Protein 7TD5 (pdb70)

Solvent-accessible surface area: 85830 Å² total

Secondary structure (DSSP, 8-state):
--THHHHHHHHHHHHHHHHHHHHHHHHHHHHHHHHHHHHHHH--BPPP----EEEEEEESSTT---EEEEEEEEPP--PPPP----EE-SS-EE-PPPSSB-SPPP--S---HHHHHHHHHHHHHHTS-BTT----PPPTTSTT-----HHHHSHHHHHHEETTTTEET-SS------GGGGS-SS------SS---TT-GGGSBTHHHHHHHH--B--------HHHHHHHHHHHHHHTT-HHHHHHHH-SS-HHHHHHHHHHHHT----S---------SSS-SSTTSHHHHTT--B-TT--S-SS-TTB------SS-S-STTSHHHHTTBPPPTTT-TTTTTT--SS-SS-S-TT-TTTTT----EEEEE-SSSSEEEEESS-B-TT-EEEE--EEEE-HHHHHHHHHHHHHTT---EEE-SSS-EEEEEEEE-GGGGPEE-SS-SEEEEEEE-SSSEEEEEEESS-B-TTPBPEE-----HHHHHHHS----/--SS---SPPS--EEEEEEEEETT-S-EEEEEE-TTBPTTSPEEEEEEETTEEEEEEE-STT-EEEEEEEEES-TT--EEEEEEEE-TTT--EEEEEEETT-EEEEEETTTTEEEEEEE--SS-EEEEEE-SS-TTEEEEEETTS-EEEEETTTTEEEEEE-STTS-SS-EEEEEE-TTSSEEEEEETTS-EEEEESSSHHHHHHHHHHHH--STT-SSPP--EEE---SEEE-SS-SS---EEEEETTEEEEE-SSSEEEEEEESSTT--GGG--TT---EEEEEEEE-SS--SS--B-EE-TTS-EEEEE-TTS-EEEEE---SSGGG-EEEEE-BTTB-S-EEEEEE-TTS-EEEEEETTSEEEEEEEP-/----B-SSS--B--GGGTT-----SS-HHHHHHHHHHHHH-SSS-HHHHHHHHHHHHHHHHHT--STTHHHHHHHHHHHHHHHHHHHTT-HHHHHHHHHHHHHTTSS-HHHHHHHHHHHHHHHHHHHHHT-/-----B----/-PPP-----/--THHHHHHHHHHHHHHHHHHHHHHHHHHHHHHHHHHHHHHH--PPPP-----EEEEEESSTT---EEEE-EEE---PPPPP----EE-SS-EE-PPPSSB--PPP--S---HHHHHHHHHHHHHHTS-BTT--------TTSTT-----HHHHHHHHHHHEETTTTEET-SS---HHHHHHHHHHHTTSTT-HHHHHHHH-SS-HHHHHHHHHHS--------------TTS-SSTTSHHHHTT----TT--S-SS-TTS------SS-S-STTSHHHHTTBPPPTTT-TTTTTT--SS-SS-S-TT-TTTTT----EEEEE-SSSSEEEEESS-B-TT-EEEE---EEE-HHHHHHHHHHHHHTT---EEE-SSS-EEETTTEE-GGGGPEE-SS-SEEEEEEE-SSSEEEEEEESS-B-TTPBPEE-----HHHHHHHS-----/--SS---SPPS--EEEEEEEEETT-S-EEEEEE-TTSPTTSPEEEEEEETTEEEEEEE-GGG-EEEEEEEEES-TT--EEEEEEEE-TTT--EEEEEEETT-EEEEEETTTTEEEEEEE--SS-EEEEEE-SS-TTEEEEEETTS-EEEEETTTTEEEEEE-STTS-SS-EEEEEE-TTSSEEEEEETTS-EEEEESSSHHHHHHHHHHHH--STT-SS----EEE---SEEE-SS-SS---EEEEETTEEEEE-SSSEEEEEEESSTT--GGG--TT---EEEEEEEE-SS--SS--B-EE-TTS-EEEEE-TTS-EEEEE---SSGGG-EEEEE--TT--S-EEEEEE-TTS-EEEEEETTSEEEEEEE-/----B-SSS--B--GGGTT-----SS-HHHHHHHHHHHHT-SSS-HHHHHHHHHHHHHHHHHT--SGGGHHHHHHHHHHHHHHHHHHTT-HHHHHHHHHHHHHTTSS-HHHHHHHHHHHHHHHHHHHHH--/-----B---/-PPP-----

Foldseek 3Di:
DPCVCVVVVVVVVVVVVVVVVVVVVVVVVVVVVVVVVVVVVVDDDDDDDDDCAKDWACDPDPPDHIDMDHDDDDDDDDDAFDADAAAADAAAFADDFDLAAAAQDDDDDDDDPVVVVLSVVLCVLSPVHYPPGVDDQDDLPDPPHAQDALCRVCVQVQFQADPQVRDGVDRPDDTDPDNCLVPDDDADEDADPDDPDPLAQVPFCCLVVVQVPPVPTDDPDDDDDSSLNNLLNNCCSRHPSHLCVSCVVSVVDGSNRSSNVVVVVVPDDPPFADAFDAFDPPPDACDCPTPCVVRVHAHEPSHPHDPPHPSHDQFFQDQQQCCDCVGVCVVVQAQTDLVRHPNQQSVDCLVPPDGSHQSCCSVNVVAADWDWGQDPWDRIFIFGQAWFFFFRWHGWWYAYKDFPSSCVSVVSVCVVVLHFQWDDQGNGTIGGPRHYTHRNSRAAAEPDWQKEWGFGCYSSGTIIIITGNGIGHGGDTGYYHSPDPPVVCCVRRNTHD/DDPDDAPDFAPWDWDFQDKDFDPVQFFFQEKEWQQLADVPDFIKMWIFFQQKIWIWTADPSGDIHTDGIDGDPDNPATWREKDWFADPPPRFIWMWIFFFAQKIWIAGVVVRGTDDMDHDDPGGWQYWYAQLVQRQWIWTFFQSQWIWIARNVLRDTLAIEADPQGGPGGWQDKEAADNRQKMWTFWFSLKIFIAGQVDPSNVVSVVVSVVDDPVPDDDDRDHHYHHATQAMDNPPDPGTWNEWYDPRQWIWTDGQPFKTWTKHFDDPVDGSVNRGRVGPDMGTQEIDGDDAANDHQWYKDAELVNQWIWTWHQQQKIKIWGCPDPRNHNTHIDIDHDPPGTGTWRYW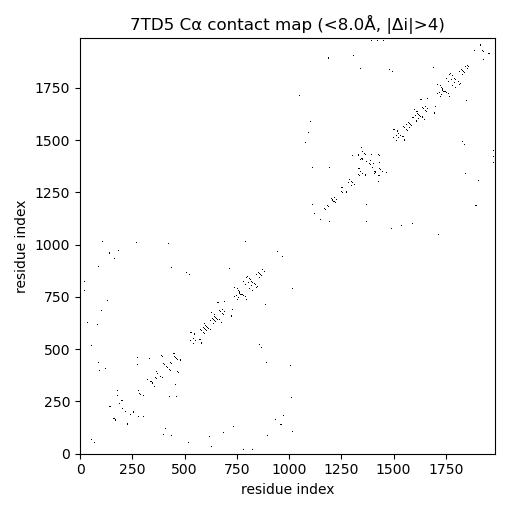YAGNVRQWIWTTGRRRMIIIIGIDD/DDWDADPPPRHTDDPVRVVDHVPAQQDPVNLVVLLVVLVPDPPDDPLLSVVSSLLVVQCSRVVDDDLVCVLVSLQVSCVPCLVVCVVVVRLVSNLVVVVVCVVVVSDDVVSSVVSNVSSVVVNVVVVVVVD/DDDDDDDDDD/DDDDDPDDD/DPCVCVVVVVVVVVVVVVVVVVVVVVVVVVVVVVVVVVVVVVDDDDDDDDDCAKDWDCDPDPPDHIDIDDDDDDDDDDDAFDADAAAADAAAFADEFDLAAAAQDDDDDDPDVVVVVLSVVLCVLSPVHYPPDDDVDADDLVDPPHAADALCVVCVQVVQQADPQPRDGPDRPDDVSSLNNLLNNVCVPVPPPLCVSCVVSVVDDSVRSVVVVVVPPVVPFADAFDAFDDDPDACDCPTVCVVRVHAHEPPHPHDPPHPSHDQFFQDQQQCLDCVGVCVVVQAQTDLVRHPNQQSVDCLVPPDGSHQSNCSVSQVAADWDWGQDPWDRIFIFGAAKFFFFRWHGWWYAYWYFPSSCVSVVSVCVVVLHFQWADQGNGTIGGPRHYTHRNSRAAAEPDWQKEWGFGHHRSGTIIIITGNGIGHGGDTGYYHSPDPPVVCCRRRNTHDD/DDPDDAPDFDPWDWDFQDKDFDPVQFFFQEKEWQQLADPPGFIKMWIFFQQKIWIWTADPSGDIHTDDIDGDPDNPWTWREKDWFADVVVRFIWMWIFFFAQKIWIAGVVVRGTDDIDDDDPGGWQYWYAQLVQRQWIWTFFQSQWIWIARNVLRATLAIEADPQGGPGGWQDKEAADNRQKMWTFWFSLKIFIAGQVDPSNVVSVVQSVVDDVVPDDDGRDHYYHHATQAMDNPPDPGTWNEWYDPRQWIWTDGQPFKTWTKHFDDPVDGSVNRGRVGPDMGTQEIDGDDAANDHQWYKDAELVNQWIWTWHQFQKIKIWGCPDPRNHRTHIDIDHDPPGTGTFRYWYAGNVRQWIWTTGRSRMIIIIGID/DDWDAADVDRHTDPPVRVVDHVPALDDPVNLVVLLVVLVPDPPDDPLLSVLSSLLVVQCSRPPDDDLQCVLVSLQVSCVPCLVVCVVVVRLVSNLVVVVVCVVVVSDDPVSSVVSNVSSVVVSVVVVVVPD/DDDDDDDDD/DDDDDPDDD

Sequence (1988 aa):
SEYMRLRQLKRLQANMGAKALYVANFAKVQEKTQILNEEWKKLRVQPVQSMLKKCTIESIFPGFASQHMLMRSLNTVALVPIMYSWSPLQQNFMVEDETVLCNIPYMGDEVKEEDETFIEELINNYDGKVHGEEQCTPNIDGPNAKSVQREQSLHSFHTLFCRRCFKYDCFLHPFHATPNVYKRKNKEIKIEPEPCGTDCFLLLEGAKEYAMLHNVEAPSPVEWTGAEESLFRVFHGTYFNNFCSIARLLGTKTCKQVFQFAVKESLILSTQVYNYQPCDHPDRPCDSTCPCIMTQNFCEKFCQCNPDCQNRFPGCRCKTQCNTKQCPCYLAVRECDPDLCLTCGASEHWDCKVVSCKNCSIQRGLKKHLLLAPSDVAGWGTFIKESVQKNEFISEYCGELISQDEADRRGKVYDKYMSSFLFNLNNDFVVDATRKGNKIRFANHSVNPNCYAKVVMVNGDHRIGIFAKRAIQAGEELFFDYRYSQADALKYVGIERSWSHPQFEKCKYSFKCVNSLKEDHNQPLFGVQFNWHSKEGDPLVFATVGSNRVTLYECHSQGEIRLLQSYVDADADENFYTCAWTYDSNTSHPLLAVAGSRGIIRIINPITMQCIKHYVGHGNAINELKFHPRDPNLLLSVSKDHALRLWNIQTDTLVAIFGGVEGHRDEVLSADYDLLGEKIMSCGMDHSLKLWRINSKRMMNAIKESYDYNPNKTNRPFISQKIHFPDFSTRDIHRNYVDCVRWLGDLILSKSCENAIVCWKPGKMEDDIDKIKPSESNVTILGRFDYSQCDIWYMRFSMDFWQKMLALGNQVGKLYVWDLEVEDPHKAKCTTLTHHKCGAAIRQTSFSRDSSILIAVCDDASIWRWDRLRNRLYFHSDTCLPLRPQEMEVDEDEKDPEWLREKTITQIEEFSDVNEGEKEVMKLWNLHVMKHGFIADNQMNHACMLFVENYGQKIIKKNLCRNFMLHLVSMHDFNLISIMSIDKAVTKLREMQQKLEKGESTKAARMSAPSTKAARSAPASEYMRLRQLKRLQANMGAKALYVANFAKVQEKTQILNEEWKKLRVQPVQSMLKKCTIESIFPGFASQHMLMRSLNTVALVPIMYSWSPLQQNFMVEDETVLCNIPYMGDEVKEEDETFIEELINNYDGKVHGEEEMCTPNIDGPNAKSVQREQSLHSFHTLFCRRCFKYDCFLHPTGAEESLFRVFHGTYFNNFCSIARLLGTKTCKQVFQFAVKESLSTQVYNYQPCDHPDRPCDSTCPCIMTQNFCEKFCQCNPDCQNRFPGCRCKTQCNTKQCPCYLAVRECDPDLCLTCGASEHWDCKVVSCKNCSIQRGLK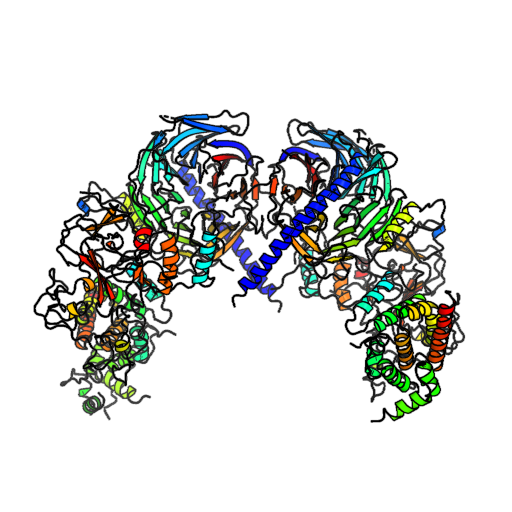KHLLLAPSDVAGWGTFIKESVQKNEFISEYCGELISQDEADRRGKVYDKYMSSFLFNLNNDFVVDATRKGNKIRFANHSVNPNCYAKVVMVNGDHRIGIFAKRAIQAGEELFFDYRYSQADALKYVGIERESWSHPQFEKCKYSFKCVNSLKEDHNQPLFGVQFNWHSKEGDPLVFATVGSNRVTLYECHSQGEIRLLQSYVDADADENFYTCAWTYDSNTSHPLLAVAGSRGIIRIINPITMQCIKHYVGHGNAINELKFHPRDPNLLLSVSKDHALRLWNIQTDTLVAIFGGVEGHRDEVLSADYDLLGEKIMSCGMDHSLKLWRINSKRMMNAIKESYDYNPNKTNRPFISQKIHFPDFSTRDIHRNYVDCVRWLGDLILSKSCENAIVCWKPGKMEDDIDKIKPSESNVTILGRFDYSQCDIWYMRFSMDFWQKMLALGNQVGKLYVWDLEVEDPHKAKCTTLTHHKCGAAIRQTSFSRDSSILIAVCDDASIWRWDRLNRLYFHSDTCLPLRPQEMEVDEDEKDPEWLREKTITQIEEFSDVNEGEKEVMKLWNLHVMKHGFIADNQMNHACMLFVENYGQKIIKKNLCRNFMLHLVSMHDFNLISIMSIDKAVTKLREMQQKLEKGESTKAARMSAPTKAARSAPA

B-factor: mean 78.68, std 39.22, range [9.74, 209.13]

GO terms:
  GO:0035098 ESC/E(Z) complex (C, IDA)
  GO:0003682 chromatin binding (F, TAS)
  GO:0009653 anatomical structure morphogenesis (P, TAS)
  GO:0005654 nucleoplasm (C, TAS)
  GO:0005515 protein binding (F, IPI)
  GO:0005654 nucleoplasm (C, IDA)
  GO:0031491 nucleosome binding (F, IMP)
  GO:0140693 molecular condensate scaffold activity (F, IMP)
  GO:0046976 histone H3K27 methyltransferase activity (F, IMP)
  GO:0016279 protein-lysine N-methyltransferase activity (F, IDA)
  GO:0005634 nucleus (C, EXP)
  GO:0140951 histone H3K27 trimethyltransferase activity (F, EXP)

Organism: Homo sapiens (NCBI:txid9606)

InterPro domains:
  IPR001005 SANT/Myb domain [SM00717] (135-263)
  IPR001005 SANT/Myb domain [SM00717] (430-478)
  IPR001005 SANT/Myb domain [cd00167] (433-474)
  IPR001214 SET domain [PF00856] (624-727)
  IPR001214 SET domain [PS50280] (613-728)
  IPR001214 SET domain [SM00317] (613-734)
  IPR021654 Histone-lysine N-methyltransferase EZH1/EZH2, N-terminal [PF11616] (39-68)
  IPR026489 CXC domain [PS51633] (504-606)
  IPR033467 Tesmin/TSO1-like CXC domain [SM01114] (556-593)
  IPR041343 Polycomb repressive complex 2 subunit EZH1/EZH2, tri-helical domain [PF18118] (159-262)
  IPR041355 Pre-SET CXC domain [PF18264] (560-591)
  IPR044438 EZH1, SET domain [cd19217] (608-743)
  IPR045318 Histone-lysine N-methyltransferase EZH1/2-like [PTHR45747] (12-742)
  IPR046341 SET domain superfamily [G3DSA:2.170.270.10] (521-730)
  IPR046341 SET domain superfamily [SSF82199] (511-737)
  IPR048358 EZH1/2, MCSS domain [PF21358] (270-322)

Structure (mmCIF, N/CA/C/O backbone):
data_7TD5
#
_entry.id   7TD5
#
_cell.length_a   231.870
_cell.length_b   64.428
_cell.length_c   254.496
_cell.angle_alpha   90.00
_cell.angle_beta   109.89
_cell.angle_gamma   90.00
#
_symmetry.space_group_name_H-M   'C 1 2 1'
#
loop_
_entity.id
_entity.type
_entity.pdbx_description
1 polymer 'Histone-lysine N-methyltransferase EZH1'
2 polymer 'Polycomb protein EED'
3 polymer 'Polycomb protein SUZ12'
4 polymer THR-LYS-ALA-ALA-ARG-MET-SER-ALA-PRO-SER
5 polymer THR-LYS-ALA-ALA-ARG-M3L-SER-ALA-PRO-ALA
6 non-polymer 'ZINC ION'
7 non-polymer S-ADENOSYLMETHIONINE
#
loop_
_atom_site.group_PDB
_atom_site.id
_atom_site.type_symbol
_atom_site.label_atom_id
_atom_site.label_alt_id
_atom_site.label_comp_id
_atom_site.label_asym_id
_atom_site.label_entity_id
_atom_site.label_seq_id
_atom_site.pdbx_PDB_ins_code
_atom_site.Cartn_x
_atom_site.Cartn_y
_atom_site.Cartn_z
_atom_site.occupancy
_atom_site.B_iso_or_equiv
_atom_site.auth_seq_id
_atom_site.auth_comp_id
_atom_site.auth_asym_id
_atom_site.auth_atom_id
_atom_site.pdbx_PDB_model_num
ATOM 1 N N . SER A 1 21 ? 35.942 76.528 53.577 1.00 123.84 21 SER A N 1
ATOM 2 C CA . SER A 1 21 ? 34.876 77.456 53.202 1.00 124.40 21 SER A CA 1
ATOM 3 C C . SER A 1 21 ? 33.599 77.259 54.041 1.00 124.40 21 SER A C 1
ATOM 4 O O . SER A 1 21 ? 33.140 78.206 54.683 1.00 124.50 21 SER A O 1
ATOM 7 N N . GLU A 1 22 ? 33.036 76.038 54.059 1.00 124.10 22 GLU A N 1
ATOM 8 C CA . GLU A 1 22 ? 31.825 75.767 54.830 1.00 124.30 22 GLU A CA 1
ATOM 9 C C . GLU A 1 22 ? 32.128 75.394 56.287 1.00 124.10 22 GLU A C 1
ATOM 10 O O . GLU A 1 22 ? 31.764 74.314 56.746 1.00 124.23 22 GLU A O 1
ATOM 16 N N . TYR A 1 23 ? 32.783 76.317 57.012 1.00 123.54 23 TYR A N 1
ATOM 17 C CA . TYR A 1 23 ? 33.154 76.217 58.434 1.00 123.27 23 TYR A CA 1
ATOM 18 C C . TYR A 1 23 ? 31.917 76.166 59.375 1.00 123.00 23 TYR A C 1
ATOM 19 O O . TYR A 1 23 ? 32.038 75.743 60.521 1.00 123.06 23 TYR A O 1
ATOM 28 N N . MET A 1 24 ? 30.738 76.579 58.864 1.00 122.51 24 MET A N 1
ATOM 29 C CA . MET A 1 24 ? 29.425 76.602 59.517 1.00 122.45 24 MET A CA 1
ATOM 30 C C . MET A 1 24 ? 29.034 75.309 60.251 1.00 121.99 24 MET A C 1
ATOM 31 O O . MET A 1 24 ? 28.420 75.382 61.312 1.00 122.18 24 MET A O 1
ATOM 36 N N . ARG A 1 25 ? 29.345 74.138 59.672 1.00 121.21 25 ARG A N 1
ATOM 37 C CA . ARG A 1 25 ? 28.999 72.842 60.258 1.00 120.86 25 ARG A CA 1
ATOM 38 C C . ARG A 1 25 ? 29.892 72.499 61.456 1.00 120.23 25 ARG A C 1
ATOM 39 O O . ARG A 1 25 ? 29.424 71.834 62.373 1.00 120.32 25 ARG A O 1
ATOM 47 N N . LEU A 1 26 ? 31.164 72.928 61.456 1.00 119.28 26 LEU A N 1
ATOM 48 C CA . LEU A 1 26 ? 32.055 72.651 62.588 1.00 118.74 26 LEU A CA 1
ATOM 49 C C . LEU A 1 26 ? 31.829 73.616 63.767 1.00 117.42 26 LEU A C 1
ATOM 50 O O . LEU A 1 26 ? 31.981 73.234 64.930 1.00 117.46 26 LEU A O 1
ATOM 55 N N . ARG A 1 27 ? 31.435 74.854 63.454 1.00 116.00 27 ARG A N 1
ATOM 56 C CA . ARG A 1 27 ? 31.089 75.878 64.428 1.00 115.01 27 ARG A CA 1
ATOM 57 C C . ARG A 1 27 ? 29.723 75.497 65.040 1.00 113.71 27 ARG A C 1
ATOM 58 O O . ARG A 1 27 ? 29.561 75.572 66.257 1.00 113.93 27 ARG A O 1
ATOM 66 N N . GLN A 1 28 ? 28.762 75.031 64.206 1.00 112.17 28 GLN A N 1
ATOM 67 C CA . GLN A 1 28 ? 27.445 74.581 64.667 1.00 111.06 28 GLN A CA 1
ATOM 68 C C . GLN A 1 28 ? 27.559 73.256 65.444 1.00 109.40 28 GLN A C 1
ATOM 69 O O . GLN A 1 28 ? 26.809 73.036 66.395 1.00 109.73 28 GLN A O 1
ATOM 75 N N . LEU A 1 29 ? 28.526 72.404 65.073 1.00 107.40 29 LEU A N 1
ATOM 76 C CA . LEU A 1 29 ? 28.778 71.138 65.742 1.00 106.05 29 LEU A CA 1
ATOM 77 C C . LEU A 1 29 ? 29.187 71.395 67.186 1.00 103.93 29 LEU A C 1
ATOM 78 O O . LEU A 1 29 ? 28.677 70.733 68.085 1.00 103.62 29 LEU A O 1
ATOM 83 N N . LYS A 1 30 ? 30.068 72.392 67.411 1.00 102.35 30 LYS A N 1
ATOM 84 C CA . LYS A 1 30 ? 30.532 72.759 68.751 1.00 101.15 30 LYS A CA 1
ATOM 85 C C . LYS A 1 30 ? 29.408 73.396 69.583 1.00 99.87 30 LYS A C 1
ATOM 86 O O . LYS A 1 30 ? 29.378 73.215 70.804 1.00 100.08 30 LYS A O 1
ATOM 92 N N . ARG A 1 31 ? 28.465 74.106 68.914 1.00 98.26 31 ARG A N 1
ATOM 93 C CA . ARG A 1 31 ? 27.273 74.694 69.532 1.00 97.02 31 ARG A CA 1
ATOM 94 C C . ARG A 1 31 ? 26.339 73.566 70.000 1.00 94.95 31 ARG A C 1
ATOM 95 O O . ARG A 1 31 ? 25.778 73.631 71.086 1.00 95.13 31 ARG A O 1
ATOM 103 N N . LEU A 1 32 ? 26.206 72.526 69.192 1.00 93.12 32 LEU A N 1
ATOM 104 C CA . LEU A 1 32 ? 25.388 71.359 69.485 1.00 91.98 32 LEU A CA 1
ATOM 105 C C . LEU A 1 32 ? 25.969 70.560 70.656 1.00 90.45 32 LEU A C 1
ATOM 106 O O . LEU A 1 32 ? 25.218 70.117 71.520 1.00 90.14 32 LEU A O 1
ATOM 111 N N . GLN A 1 33 ? 27.308 70.378 70.684 1.00 89.37 33 GLN A N 1
ATOM 112 C CA . GLN A 1 33 ? 27.997 69.645 71.755 1.00 88.74 33 GLN A CA 1
ATOM 113 C C . GLN A 1 33 ? 27.748 70.329 73.095 1.00 87.23 33 GLN A C 1
ATOM 114 O O . GLN A 1 33 ? 27.437 69.669 74.089 1.00 87.41 33 GLN A O 1
ATOM 120 N N . ALA A 1 34 ? 27.854 71.665 73.099 1.00 85.44 34 ALA A N 1
ATOM 121 C CA . ALA A 1 34 ? 27.673 72.504 74.269 1.00 84.01 34 ALA A CA 1
ATOM 122 C C . ALA A 1 34 ? 26.251 72.485 74.807 1.00 82.44 34 ALA A C 1
ATOM 123 O O . ALA A 1 34 ? 26.064 72.310 76.004 1.00 82.60 34 ALA A O 1
ATOM 125 N N . ASN A 1 35 ? 25.253 72.632 73.928 1.00 81.05 35 ASN A N 1
ATOM 126 C CA . ASN A 1 35 ? 23.839 72.667 74.283 1.00 80.10 35 ASN A CA 1
ATOM 127 C C . ASN A 1 35 ? 23.388 71.393 74.994 1.00 77.68 35 ASN A C 1
ATOM 128 O O . ASN A 1 35 ? 22.532 71.458 75.873 1.00 77.24 35 ASN A O 1
ATOM 133 N N . MET A 1 36 ? 23.984 70.241 74.642 1.00 76.00 36 MET A N 1
ATOM 134 C CA . MET A 1 36 ? 23.619 68.974 75.263 1.00 74.67 36 MET A CA 1
ATOM 135 C C . MET A 1 36 ? 24.200 68.825 76.654 1.00 72.09 36 MET A C 1
ATOM 136 O O . MET A 1 36 ? 23.513 68.355 77.562 1.00 71.94 36 MET A O 1
ATOM 141 N N . GLY A 1 37 ? 25.435 69.276 76.819 1.00 69.91 37 GLY A N 1
ATOM 142 C CA . GLY A 1 37 ? 26.110 69.256 78.110 1.00 68.09 37 GLY A CA 1
ATOM 143 C C . GLY A 1 37 ? 25.488 70.227 79.092 1.00 65.70 37 GLY A C 1
ATOM 144 O O . GLY A 1 37 ? 25.409 69.944 80.287 1.00 65.48 37 GLY A O 1
ATOM 145 N N . ALA A 1 38 ? 25.020 71.369 78.579 1.00 63.84 38 ALA A N 1
ATOM 146 C CA . ALA A 1 38 ? 24.365 72.397 79.369 1.00 62.44 38 ALA A CA 1
ATOM 147 C C . ALA A 1 38 ? 23.051 71.890 79.954 1.00 61.02 38 ALA A C 1
ATOM 148 O O . ALA A 1 38 ? 22.796 72.137 81.130 1.00 61.27 38 ALA A O 1
ATOM 150 N N . LYS A 1 39 ? 22.207 71.189 79.151 1.00 59.34 39 LYS A N 1
ATOM 151 C CA . LYS A 1 39 ? 20.926 70.652 79.650 1.00 57.80 39 LYS A CA 1
ATOM 152 C C . LYS A 1 39 ? 21.205 69.556 80.689 1.00 56.06 39 LYS A C 1
ATOM 153 O O . LYS A 1 39 ? 20.498 69.479 81.689 1.00 56.02 39 LYS A O 1
ATOM 159 N N . ALA A 1 40 ? 22.239 68.709 80.446 1.00 54.26 40 ALA A N 1
ATOM 160 C CA . ALA A 1 40 ? 22.591 67.631 81.362 1.00 52.82 40 ALA A CA 1
ATOM 161 C C . ALA A 1 40 ? 23.021 68.185 82.707 1.00 51.61 40 ALA A C 1
ATOM 162 O O . ALA A 1 40 ? 22.591 67.676 83.746 1.00 51.59 40 ALA A O 1
ATOM 164 N N . LEU A 1 41 ? 23.825 69.271 82.683 1.00 50.43 41 LEU A N 1
ATOM 165 C CA . LEU A 1 41 ? 24.319 69.971 83.869 1.00 49.31 41 LEU A CA 1
ATOM 166 C C . LEU A 1 41 ? 23.140 70.633 84.596 1.00 48.89 41 LEU A C 1
ATOM 167 O O . LEU A 1 41 ? 22.981 70.453 85.795 1.00 48.64 41 LEU A O 1
ATOM 172 N N . TYR A 1 42 ? 22.308 71.381 83.870 1.00 48.64 42 TYR A N 1
ATOM 173 C CA . TYR A 1 42 ? 21.201 72.091 84.460 1.00 49.43 42 TYR A CA 1
ATOM 174 C C . TYR A 1 42 ? 20.242 71.168 85.202 1.00 50.46 42 TYR A C 1
ATOM 175 O O . TYR A 1 42 ? 19.823 71.499 86.310 1.00 51.16 42 TYR A O 1
ATOM 184 N N . VAL A 1 43 ? 19.967 69.975 84.637 1.00 50.15 43 VAL A N 1
ATOM 185 C CA . VAL A 1 43 ? 19.092 68.964 85.243 1.00 49.89 43 VAL A CA 1
ATOM 186 C C . VAL A 1 43 ? 19.720 68.366 86.506 1.00 50.94 43 VAL A C 1
ATOM 187 O O . VAL A 1 43 ? 19.049 68.263 87.538 1.00 51.08 43 VAL A O 1
ATOM 191 N N . ALA A 1 44 ? 21.003 67.977 86.428 1.00 51.29 44 ALA A N 1
ATOM 192 C CA . ALA A 1 44 ? 21.703 67.401 87.570 1.00 52.15 44 ALA A CA 1
ATOM 193 C C . ALA A 1 44 ? 21.794 68.407 88.732 1.00 52.98 44 ALA A C 1
ATOM 194 O O . ALA A 1 44 ? 21.618 68.049 89.897 1.00 52.68 44 ALA A O 1
ATOM 196 N N . ASN A 1 45 ? 22.035 69.672 88.397 1.00 53.79 45 ASN A N 1
ATOM 197 C CA . ASN A 1 45 ? 22.129 70.746 89.367 1.00 54.73 45 ASN A CA 1
ATOM 198 C C . ASN A 1 45 ? 20.765 70.977 90.014 1.00 55.72 45 ASN A C 1
ATOM 199 O O . ASN A 1 45 ? 20.704 71.110 91.229 1.00 55.62 45 ASN A O 1
ATOM 204 N N . PHE A 1 46 ? 19.677 70.993 89.228 1.00 56.51 46 PHE A N 1
ATOM 205 C CA . PHE A 1 46 ? 18.344 71.175 89.804 1.00 58.02 46 PHE A CA 1
ATOM 206 C C . PHE A 1 46 ? 17.991 70.079 90.817 1.00 58.94 46 PHE A C 1
ATOM 207 O O . PHE A 1 46 ? 17.290 70.354 91.786 1.00 59.16 46 PHE A O 1
ATOM 215 N N . ALA A 1 47 ? 18.534 68.860 90.638 1.00 58.96 47 ALA A N 1
ATOM 216 C CA . ALA A 1 47 ? 18.325 67.784 91.590 1.00 58.92 47 ALA A CA 1
ATOM 217 C C . ALA A 1 47 ? 19.033 68.154 92.906 1.00 59.09 47 ALA A C 1
ATOM 218 O O . ALA A 1 47 ? 18.396 68.116 93.960 1.00 59.53 47 ALA A O 1
ATOM 220 N N . LYS A 1 48 ? 20.298 68.624 92.833 1.00 58.55 48 LYS A N 1
ATOM 221 C CA . LYS A 1 48 ? 21.054 69.072 94.002 1.00 58.74 48 LYS A CA 1
ATOM 222 C C . LYS A 1 48 ? 20.314 70.214 94.713 1.00 58.49 48 LYS A C 1
ATOM 223 O O . LYS A 1 48 ? 20.235 70.219 95.937 1.00 58.23 48 LYS A O 1
ATOM 229 N N . VAL A 1 49 ? 19.732 71.151 93.937 1.00 58.49 49 VAL A N 1
ATOM 230 C CA . VAL A 1 49 ? 18.957 72.281 94.446 1.00 59.15 49 VAL A CA 1
ATOM 231 C C . VAL A 1 49 ? 17.800 71.786 95.303 1.00 60.10 49 VAL A C 1
ATOM 232 O O . VAL A 1 49 ? 17.594 72.278 96.407 1.00 59.61 49 VAL A O 1
ATOM 236 N N . GLN A 1 50 ? 17.076 70.781 94.809 1.00 61.36 50 GLN A N 1
ATOM 237 C CA . GLN A 1 50 ? 15.938 70.222 95.525 1.00 63.14 50 GLN A CA 1
ATOM 238 C C . GLN A 1 50 ? 16.338 69.446 96.775 1.00 64.22 50 GLN A C 1
ATOM 239 O O . GLN A 1 50 ? 15.583 69.406 97.753 1.00 64.46 50 GLN A O 1
ATOM 245 N N . GLU A 1 51 ? 17.532 68.857 96.747 1.00 64.76 51 GLU A N 1
ATOM 246 C CA . GLU A 1 51 ? 18.059 68.101 97.855 1.00 66.27 51 GLU A CA 1
ATOM 247 C C . GLU A 1 51 ? 18.505 69.021 99.002 1.00 66.44 51 GLU A C 1
ATOM 248 O O . GLU A 1 51 ? 18.119 68.791 100.147 1.00 66.94 51 GLU A O 1
ATOM 254 N N . LYS A 1 52 ? 19.283 70.066 98.706 1.00 65.89 52 LYS A N 1
ATOM 255 C CA . LYS A 1 52 ? 19.722 71.005 99.730 1.00 66.06 52 LYS A CA 1
ATOM 256 C C . LYS A 1 52 ? 18.551 71.843 100.274 1.00 65.59 52 LYS A C 1
ATOM 257 O O . LYS A 1 52 ? 18.530 72.110 101.471 1.00 65.45 52 LYS A O 1
ATOM 263 N N . THR A 1 53 ? 17.550 72.209 99.434 1.00 65.30 53 THR A N 1
ATOM 264 C CA . THR A 1 53 ? 16.394 72.963 99.942 1.00 65.67 53 THR A CA 1
ATOM 265 C C . THR A 1 53 ? 15.530 72.101 100.859 1.00 65.81 53 THR A C 1
ATOM 266 O O . THR A 1 53 ? 14.898 72.645 101.757 1.00 66.49 53 THR A O 1
ATOM 270 N N . GLN A 1 54 ? 15.499 70.770 100.655 1.00 64.80 54 GLN A N 1
ATOM 271 C CA . GLN A 1 54 ? 14.743 69.887 101.543 1.00 64.19 54 GLN A CA 1
ATOM 272 C C . GLN A 1 54 ? 15.376 69.847 102.949 1.00 63.06 54 GLN A C 1
ATOM 273 O O . GLN A 1 54 ? 14.668 69.756 103.952 1.00 62.69 54 GLN A O 1
ATOM 279 N N . ILE A 1 55 ? 16.709 69.945 103.008 1.00 62.38 55 ILE A N 1
ATOM 280 C CA . ILE A 1 55 ? 17.476 69.979 104.241 1.00 62.35 55 ILE A CA 1
ATOM 281 C C . ILE A 1 55 ? 17.137 71.257 104.990 1.00 62.87 55 ILE A C 1
ATOM 282 O O . ILE A 1 55 ? 16.839 71.194 106.179 1.00 63.54 55 ILE A O 1
ATOM 287 N N . LEU A 1 56 ? 17.138 72.408 104.291 1.00 62.45 56 LEU A N 1
ATOM 288 C CA . LEU A 1 56 ? 16.811 73.711 104.881 1.00 62.42 56 LEU A CA 1
ATOM 289 C C . LEU A 1 56 ? 15.361 73.746 105.340 1.00 62.54 56 LEU A C 1
ATOM 290 O O . LEU A 1 56 ? 15.053 74.308 106.386 1.00 61.99 56 LEU A O 1
ATOM 295 N N . ASN A 1 57 ? 14.472 73.148 104.553 1.00 63.46 57 ASN A N 1
ATOM 296 C CA . ASN A 1 57 ? 13.057 73.101 104.885 1.00 64.81 57 ASN A CA 1
ATOM 297 C C . ASN A 1 57 ? 12.829 72.274 106.144 1.00 65.84 57 ASN A C 1
ATOM 298 O O . ASN A 1 57 ? 11.980 72.638 106.949 1.00 65.72 57 ASN A O 1
ATOM 303 N N . GLU A 1 58 ? 13.616 71.202 106.338 1.00 66.50 58 GLU A N 1
ATOM 304 C CA . GLU A 1 58 ? 13.509 70.360 107.514 1.00 67.87 58 GLU A CA 1
ATOM 305 C C . GLU A 1 58 ? 13.938 71.106 108.757 1.00 68.39 58 GLU A C 1
ATOM 306 O O . GLU A 1 58 ? 13.245 71.042 109.772 1.00 68.74 58 GLU A O 1
ATOM 312 N N . GLU A 1 59 ? 15.039 71.855 108.673 1.00 68.44 59 GLU A N 1
ATOM 313 C CA . GLU A 1 59 ? 15.497 72.666 109.793 1.00 69.39 59 GLU A CA 1
ATOM 314 C C . GLU A 1 59 ? 14.460 73.745 110.154 1.00 70.59 59 GLU A C 1
ATOM 315 O O . GLU A 1 59 ? 14.356 74.123 111.311 1.00 71.18 59 GLU A O 1
ATOM 321 N N . TRP A 1 60 ? 13.689 74.227 109.181 1.00 70.89 60 TRP A N 1
ATOM 322 C CA . TRP A 1 60 ? 12.662 75.236 109.409 1.00 71.88 60 TRP A CA 1
ATOM 323 C C . TRP A 1 60 ? 11.463 74.682 110.215 1.00 73.26 60 TRP A C 1
ATOM 324 O O . TRP A 1 60 ? 10.967 75.347 111.132 1.00 74.38 60 TRP A O 1
ATOM 335 N N . LYS A 1 61 ? 10.986 73.482 109.855 1.00 72.53 61 LYS A N 1
ATOM 336 C CA . LYS A 1 61 ? 9.873 72.824 110.541 1.00 71.55 61 LYS A CA 1
ATOM 337 C C . LYS A 1 61 ? 10.162 72.599 112.039 1.00 71.57 61 LYS A C 1
ATOM 338 O O . LYS A 1 61 ? 9.230 72.529 112.839 1.00 71.57 61 LYS A O 1
ATOM 344 N N . LYS A 1 62 ? 11.441 72.482 112.411 1.00 71.44 62 LYS A N 1
ATOM 345 C CA . LYS A 1 62 ? 11.800 72.278 113.802 1.00 72.11 62 LYS A CA 1
ATOM 346 C C . LYS A 1 62 ? 11.572 73.538 114.657 1.00 73.48 62 LYS A C 1
ATOM 347 O O . LYS A 1 62 ? 11.237 73.413 115.842 1.00 74.02 62 LYS A O 1
ATOM 353 N N . LEU A 1 63 ? 11.746 74.740 114.076 1.00 73.72 63 LEU A N 1
ATOM 354 C CA . LEU A 1 63 ? 11.619 75.969 114.866 1.00 74.64 63 LEU A CA 1
ATOM 355 C C . LEU A 1 63 ? 10.232 76.557 114.892 1.00 75.81 63 LEU A C 1
ATOM 356 O O . LEU A 1 63 ? 9.492 76.449 113.918 1.00 76.32 63 LEU A O 1
ATOM 361 N N . ARG A 1 64 ? 9.885 77.199 116.013 1.00 76.49 64 ARG A N 1
ATOM 362 C CA . ARG A 1 64 ? 8.579 77.823 116.186 1.00 78.29 64 ARG A CA 1
ATOM 363 C C . ARG A 1 64 ? 8.721 79.305 116.520 1.00 77.62 64 ARG A C 1
ATOM 364 O O . ARG A 1 64 ? 8.570 79.717 117.672 1.00 77.69 64 ARG A O 1
ATOM 372 N N . VAL A 1 65 ? 9.001 80.102 115.504 1.00 76.78 65 VAL A N 1
ATOM 373 C CA . VAL A 1 65 ? 9.174 81.534 115.670 1.00 76.34 65 VAL A CA 1
ATOM 374 C C . VAL A 1 65 ? 7.813 82.184 115.949 1.00 75.24 65 VAL A C 1
ATOM 375 O O . VAL A 1 65 ? 6.816 81.795 115.348 1.00 75.71 65 VAL A O 1
ATOM 379 N N . GLN A 1 66 ? 7.760 83.120 116.899 1.00 73.92 66 GLN A N 1
ATOM 380 C CA . GLN A 1 66 ? 6.525 83.814 117.274 1.00 73.70 66 GLN A CA 1
ATOM 381 C C . GLN A 1 66 ? 5.936 84.719 116.169 1.00 74.39 66 GLN A C 1
ATOM 382 O O . GLN A 1 66 ? 6.641 85.516 115.558 1.00 74.29 66 GLN A O 1
ATOM 388 N N . PRO A 1 67 ? 4.618 84.646 115.936 1.00 74.94 67 PRO A N 1
ATOM 389 C CA . PRO A 1 67 ? 4.010 85.502 114.897 1.00 75.26 67 PRO A CA 1
ATOM 390 C C . PRO A 1 67 ? 3.964 86.991 115.241 1.00 76.17 67 PRO A C 1
ATOM 391 O O . PRO A 1 67 ? 3.704 87.373 116.384 1.00 76.40 67 PRO A O 1
ATOM 395 N N . VAL A 1 68 ? 4.223 87.834 114.233 1.00 76.40 68 VAL A N 1
ATOM 396 C CA . VAL A 1 68 ? 4.242 89.285 114.378 1.00 76.92 68 VAL A CA 1
ATOM 397 C C . VAL A 1 68 ? 2.835 89.820 114.528 1.00 77.44 68 VAL A C 1
ATOM 398 O O . VAL A 1 68 ? 1.968 89.507 113.711 1.00 77.59 68 VAL A O 1
ATOM 402 N N . GLN A 1 69 ? 2.594 90.596 115.589 1.00 77.64 69 GLN A N 1
ATOM 403 C CA . GLN A 1 69 ? 1.264 91.134 115.853 1.00 78.05 69 GLN A CA 1
ATOM 404 C C . GLN A 1 69 ? 1.142 92.642 115.566 1.00 77.68 69 GLN A C 1
ATOM 405 O O . GLN A 1 69 ? 2.145 93.318 115.349 1.00 77.44 69 GLN A O 1
ATOM 411 N N . SER A 1 70 ? -0.090 93.163 115.543 1.00 77.71 70 SER A N 1
ATOM 412 C CA . SER A 1 70 ? -0.351 94.575 115.273 1.00 78.25 70 SER A CA 1
ATOM 413 C C . SER A 1 70 ? 0.151 95.544 116.376 1.00 79.05 70 SER A C 1
ATOM 414 O O . SER A 1 70 ? 0.403 95.123 117.504 1.00 79.51 70 SER A O 1
ATOM 417 N N . MET A 1 71 ? 0.313 96.837 116.043 1.00 78.98 71 MET A N 1
ATOM 418 C CA . MET A 1 71 ? 0.745 97.830 117.019 1.00 79.48 71 MET A CA 1
ATOM 419 C C . MET A 1 71 ? -0.484 98.481 117.715 1.00 80.57 71 MET A C 1
ATOM 420 O O . MET A 1 71 ? -1.609 98.507 117.191 1.00 80.63 71 MET A O 1
ATOM 425 N N . LEU A 1 80 ? 3.063 110.715 118.893 1.00 83.03 80 LEU A N 1
ATOM 426 C CA . LEU A 1 80 ? 3.667 110.124 117.692 1.00 83.92 80 LEU A CA 1
ATOM 427 C C . LEU A 1 80 ? 3.081 110.724 116.360 1.00 85.28 80 LEU A C 1
ATOM 428 O O . LEU A 1 80 ? 2.251 111.641 116.418 1.00 85.19 80 LEU A O 1
ATOM 433 N N . LYS A 1 81 ? 3.566 110.249 115.166 1.00 86.06 81 LYS A N 1
ATOM 434 C CA . LYS A 1 81 ? 3.114 110.694 113.821 1.00 86.49 81 LYS A CA 1
ATOM 435 C C . LYS A 1 81 ? 2.380 109.538 113.108 1.00 85.67 81 LYS A C 1
ATOM 436 O O . LYS A 1 81 ? 2.836 108.408 113.214 1.00 85.59 81 LYS A O 1
ATOM 442 N N . LYS A 1 82 ? 1.271 109.798 112.385 1.00 84.93 82 LYS A N 1
ATOM 443 C CA . LYS A 1 82 ? 0.526 108.704 111.750 1.00 84.63 82 LYS A CA 1
ATOM 444 C C . LYS A 1 82 ? 0.955 108.397 110.295 1.00 83.88 82 LYS A C 1
ATOM 445 O O . LYS A 1 82 ? 1.641 109.187 109.651 1.00 83.78 82 LYS A O 1
ATOM 451 N N . CYS A 1 83 ? 0.591 107.214 109.810 1.00 83.27 83 CYS A N 1
ATOM 452 C CA . CYS A 1 83 ? 0.814 106.836 108.423 1.00 83.52 83 CYS A CA 1
ATOM 453 C C . CYS A 1 83 ? -0.506 106.351 107.827 1.00 83.70 83 CYS A C 1
ATOM 454 O O . CYS A 1 83 ? -1.295 105.689 108.510 1.00 84.18 83 CYS A O 1
ATOM 457 N N . THR A 1 84 ? -0.761 106.696 106.566 1.00 82.89 84 THR A N 1
ATOM 458 C CA . THR A 1 84 ? -1.985 106.273 105.902 1.00 82.53 84 THR A CA 1
ATOM 459 C C . THR A 1 84 ? -1.640 105.409 104.684 1.00 81.08 84 THR A C 1
ATOM 460 O O . THR A 1 84 ? -0.801 105.777 103.866 1.00 81.31 84 THR A O 1
ATOM 464 N N . ILE A 1 85 ? -2.225 104.214 104.628 1.00 79.21 85 ILE A N 1
ATOM 465 C CA . ILE A 1 85 ? -2.005 103.278 103.538 1.00 77.66 85 ILE A CA 1
ATOM 466 C C . ILE A 1 85 ? -3.327 103.103 102.782 1.00 76.54 85 ILE A C 1
ATOM 467 O O . ILE A 1 85 ? -4.283 102.507 103.292 1.00 76.50 85 ILE A O 1
ATOM 472 N N . GLU A 1 86 ? -3.399 103.702 101.595 1.00 75.23 86 GLU A N 1
ATOM 473 C CA . GLU A 1 86 ? -4.595 103.666 100.783 1.00 74.79 86 GLU A CA 1
ATOM 474 C C . GLU A 1 86 ? -4.558 102.512 99.793 1.00 73.69 86 GLU A C 1
ATOM 475 O O . GLU A 1 86 ? -3.522 102.263 99.210 1.00 73.69 86 GLU A O 1
ATOM 481 N N . SER A 1 87 ? -5.683 101.810 99.592 1.00 72.80 87 SER A N 1
ATOM 482 C CA . SER A 1 87 ? -5.757 100.749 98.580 1.00 71.76 87 SER A CA 1
ATOM 483 C C . SER A 1 87 ? -6.310 101.334 97.304 1.00 70.64 87 SER A C 1
ATOM 484 O O . SER A 1 87 ? -7.098 102.270 97.348 1.00 70.93 87 SER A O 1
ATOM 487 N N . ILE A 1 88 ? -5.929 100.773 96.171 1.00 69.78 88 ILE A N 1
ATOM 488 C CA . ILE A 1 88 ? -6.418 101.242 94.880 1.00 70.11 88 ILE A CA 1
ATOM 489 C C . ILE A 1 88 ? -7.631 100.385 94.387 1.00 69.77 88 ILE A C 1
ATOM 490 O O . ILE A 1 88 ? -8.432 100.856 93.588 1.00 68.94 88 ILE A O 1
ATOM 495 N N . PHE A 1 89 ? -7.772 99.152 94.902 1.00 70.30 89 PHE A N 1
ATOM 496 C CA . PHE A 1 89 ? -8.868 98.253 94.575 1.00 71.34 89 PHE A CA 1
ATOM 497 C C . PHE A 1 89 ? -10.051 98.625 95.435 1.00 72.75 89 PHE A C 1
ATOM 498 O O . PHE A 1 89 ? -9.913 98.774 96.657 1.00 73.63 89 PHE A O 1
ATOM 506 N N . PRO A 1 90 ? -11.242 98.770 94.831 1.00 72.44 90 PRO A N 1
ATOM 507 C CA . PRO A 1 90 ? -12.427 99.069 95.639 1.00 72.07 90 PRO A CA 1
ATOM 508 C C . PRO A 1 90 ? -12.738 97.908 96.596 1.00 72.12 90 PRO A C 1
ATOM 509 O O . PRO A 1 90 ? -12.408 96.748 96.312 1.00 72.74 90 PRO A O 1
ATOM 513 N N . GLY A 1 91 ? -13.334 98.221 97.734 1.00 71.35 91 GLY A N 1
ATOM 514 C CA . GLY A 1 91 ? -13.661 97.196 98.716 1.00 71.24 91 GLY A CA 1
ATOM 515 C C . GLY A 1 91 ? -12.663 97.063 99.841 1.00 71.23 91 GLY A C 1
ATOM 516 O O . GLY A 1 91 ? -12.890 96.280 100.763 1.00 71.69 91 GLY A O 1
ATOM 517 N N . PHE A 1 92 ? -11.550 97.827 99.794 1.00 70.48 92 PHE A N 1
ATOM 518 C CA . PHE A 1 92 ? -10.554 97.815 100.870 1.00 69.69 92 PHE A CA 1
ATOM 519 C C . PHE A 1 92 ? -10.388 99.238 101.409 1.00 71.55 92 PHE A C 1
ATOM 520 O O . PHE A 1 92 ? -9.844 100.091 100.705 1.00 72.38 92 PHE A O 1
ATOM 528 N N . ALA A 1 93 ? -10.863 99.501 102.643 1.00 71.96 93 ALA A N 1
ATOM 529 C CA . ALA A 1 93 ? -10.776 100.832 103.248 1.00 72.63 93 ALA A CA 1
ATOM 530 C C . ALA A 1 93 ? -9.352 101.187 103.673 1.00 72.96 93 ALA A C 1
ATOM 531 O O . ALA A 1 93 ? -8.578 100.299 104.056 1.00 73.50 93 ALA A O 1
ATOM 533 N N . SER A 1 94 ? -9.015 102.497 103.603 1.00 72.22 94 SER A N 1
ATOM 534 C CA . SER A 1 94 ? -7.694 103.034 103.946 1.00 71.38 94 SER A CA 1
ATOM 535 C C . SER A 1 94 ? -7.321 102.766 105.403 1.00 70.62 94 SER A C 1
ATOM 536 O O . SER A 1 94 ? -8.185 102.719 106.268 1.00 70.57 94 SER A O 1
ATOM 539 N N . GLN A 1 95 ? -6.044 102.492 105.655 1.00 70.06 95 GLN A N 1
ATOM 540 C CA . GLN A 1 95 ? -5.589 102.104 106.984 1.00 69.88 95 GLN A CA 1
ATOM 541 C C . GLN A 1 95 ? -4.700 103.124 107.626 1.00 71.03 95 GLN A C 1
ATOM 542 O O . GLN A 1 95 ? -3.938 103.800 106.942 1.00 71.28 95 GLN A O 1
ATOM 548 N N . HIS A 1 96 ? -4.802 103.250 108.946 1.00 71.60 96 HIS A N 1
ATOM 549 C CA . HIS A 1 96 ? -4.005 104.219 109.674 1.00 72.68 96 HIS A CA 1
ATOM 550 C C . HIS A 1 96 ? -3.284 103.529 110.805 1.00 72.31 96 HIS A C 1
ATOM 551 O O . HIS A 1 96 ? -3.808 102.593 111.413 1.00 72.70 96 HIS A O 1
ATOM 558 N N . MET A 1 97 ? -2.051 103.961 111.057 1.00 71.18 97 MET A N 1
ATOM 559 C CA . MET A 1 97 ? -1.233 103.407 112.116 1.00 69.95 97 MET A CA 1
ATOM 560 C C . MET A 1 97 ? -0.288 104.480 112.603 1.00 68.46 97 MET A C 1
ATOM 561 O O . MET A 1 97 ? 0.269 105.225 111.804 1.00 68.03 97 MET A O 1
ATOM 566 N N . LEU A 1 98 ? -0.173 104.608 113.914 1.00 67.87 98 LEU A N 1
ATOM 567 C CA . LEU A 1 98 ? 0.698 105.599 114.516 1.00 68.10 98 LEU A CA 1
ATOM 568 C C . LEU A 1 98 ? 2.134 105.083 114.558 1.00 67.62 98 LEU A C 1
ATOM 569 O O . LEU A 1 98 ? 2.419 104.153 115.306 1.00 67.38 98 LEU A O 1
ATOM 574 N N . MET A 1 99 ? 3.016 105.679 113.726 1.00 67.40 99 MET A N 1
ATOM 575 C CA . MET A 1 99 ? 4.452 105.390 113.510 1.00 67.38 99 MET A CA 1
ATOM 576 C C . MET A 1 99 ? 5.353 105.354 114.731 1.00 68.05 99 MET A C 1
ATOM 577 O O . MET A 1 99 ? 5.545 106.368 115.408 1.00 68.05 99 MET A O 1
ATOM 582 N N . ARG A 1 100 ? 6.000 104.212 114.921 1.00 68.44 100 ARG A N 1
ATOM 583 C CA . ARG A 1 100 ? 6.974 103.974 115.965 1.00 69.63 100 ARG A CA 1
ATOM 584 C C . ARG A 1 100 ? 8.320 104.574 115.528 1.00 69.33 100 ARG A C 1
ATOM 585 O O . ARG A 1 100 ? 8.862 104.179 114.508 1.00 68.90 100 ARG A O 1
ATOM 593 N N . SER A 1 101 ? 8.852 105.530 116.291 1.00 69.41 101 SER A N 1
ATOM 594 C CA . SER A 1 101 ? 10.120 106.167 115.950 1.00 69.61 101 SER A CA 1
ATOM 595 C C . SER A 1 101 ? 11.282 105.284 116.356 1.00 69.92 101 SER A C 1
ATOM 596 O O . SER A 1 101 ? 11.248 104.684 117.424 1.00 70.36 101 SER A O 1
ATOM 599 N N . LEU A 1 102 ? 12.299 105.192 115.487 1.00 69.72 102 LEU A N 1
ATOM 600 C CA . LEU A 1 102 ? 13.506 104.412 115.695 1.00 70.35 102 LEU A CA 1
ATOM 601 C C . LEU A 1 102 ? 14.542 105.346 116.273 1.00 71.07 102 LEU A C 1
ATOM 602 O O . LEU A 1 102 ? 14.807 106.406 115.717 1.00 70.88 102 LEU A O 1
ATOM 607 N N . ASN A 1 103 ? 15.104 104.960 117.400 1.00 71.94 103 ASN A N 1
ATOM 608 C CA . ASN A 1 103 ? 16.084 105.731 118.165 1.00 73.64 103 ASN A CA 1
ATOM 609 C C . ASN A 1 103 ? 17.237 106.279 117.333 1.00 72.72 103 ASN A C 1
ATOM 610 O O . ASN A 1 103 ? 17.578 105.705 116.313 1.00 73.22 103 ASN A O 1
ATOM 615 N N . THR A 1 104 ? 17.820 107.404 117.755 1.00 71.18 104 THR A N 1
ATOM 616 C CA . THR A 1 104 ? 18.931 108.022 117.034 1.00 69.72 104 THR A CA 1
ATOM 617 C C . THR A 1 104 ? 20.199 107.223 117.232 1.00 67.96 104 THR A C 1
ATOM 618 O O . THR A 1 104 ? 20.422 106.693 118.317 1.00 68.30 104 THR A O 1
ATOM 622 N N . VAL A 1 105 ? 20.989 107.056 116.156 1.00 66.06 105 VAL A N 1
ATOM 623 C CA . VAL A 1 105 ? 22.228 106.289 116.180 1.00 64.67 105 VAL A CA 1
ATOM 624 C C . VAL A 1 105 ? 23.437 107.199 115.877 1.00 62.96 105 VAL A C 1
ATOM 625 O O . VAL A 1 105 ? 23.292 108.213 115.198 1.00 63.19 105 VAL A O 1
ATOM 629 N N . ALA A 1 106 ? 24.610 106.879 116.441 1.00 61.12 106 ALA A N 1
ATOM 630 C CA . ALA A 1 106 ? 25.847 107.632 116.223 1.00 59.57 106 ALA A CA 1
ATOM 631 C C . ALA A 1 106 ? 26.414 107.381 114.812 1.00 57.28 106 ALA A C 1
ATOM 632 O O . ALA A 1 106 ? 26.828 106.262 114.485 1.00 57.53 106 ALA A O 1
ATOM 634 N N . LEU A 1 107 ? 26.459 108.429 113.991 1.00 54.42 107 LEU A N 1
ATOM 635 C CA . LEU A 1 107 ? 26.946 108.298 112.621 1.00 51.61 107 LEU A CA 1
ATOM 636 C C . LEU A 1 107 ? 28.418 108.596 112.474 1.00 49.13 107 LEU A C 1
ATOM 637 O O . LEU A 1 107 ? 28.932 109.611 112.964 1.00 49.66 107 LEU A O 1
ATOM 642 N N . VAL A 1 108 ? 29.093 107.724 111.746 1.00 46.13 108 VAL A N 1
ATOM 643 C CA . VAL A 1 108 ? 30.527 107.831 111.467 1.00 42.87 108 VAL A CA 1
ATOM 644 C C . VAL A 1 108 ? 30.722 108.397 110.031 1.00 41.70 108 VAL A C 1
ATOM 645 O O . VAL A 1 108 ? 29.873 108.155 109.160 1.00 42.83 108 VAL A O 1
ATOM 649 N N . PRO A 1 109 ? 31.766 109.203 109.767 1.00 39.33 109 PRO A N 1
ATOM 650 C CA . PRO A 1 109 ? 31.919 109.806 108.422 1.00 38.16 109 PRO A CA 1
ATOM 651 C C . PRO A 1 109 ? 32.081 108.834 107.237 1.00 38.01 109 PRO A C 1
ATOM 652 O O . PRO A 1 109 ? 32.191 107.611 107.421 1.00 38.67 109 PRO A O 1
ATOM 656 N N . ILE A 1 110 ? 32.066 109.380 106.002 1.00 36.81 110 ILE A N 1
ATOM 657 C CA . ILE A 1 110 ? 32.244 108.566 104.804 1.00 36.14 110 ILE A CA 1
ATOM 658 C C . ILE A 1 110 ? 33.695 108.146 104.637 1.00 35.80 110 ILE A C 1
ATOM 659 O O . ILE A 1 110 ? 34.600 108.917 104.984 1.00 36.40 110 ILE A O 1
ATOM 664 N N . MET A 1 111 ? 33.908 106.934 104.074 1.00 34.74 111 MET A N 1
ATOM 665 C CA . MET A 1 111 ? 35.234 106.413 103.765 1.00 34.70 111 MET A CA 1
ATOM 666 C C . MET A 1 111 ? 35.141 105.207 102.824 1.00 35.02 111 MET A C 1
ATOM 667 O O . MET A 1 111 ? 34.530 104.197 103.196 1.00 36.38 111 MET A O 1
ATOM 672 N N . TYR A 1 112 ? 35.760 105.286 101.623 1.00 32.96 112 TYR A N 1
ATOM 673 C CA . TYR A 1 112 ? 35.781 104.125 100.736 1.00 31.60 112 TYR A CA 1
ATOM 674 C C . TYR A 1 112 ? 36.929 103.217 101.170 1.00 30.29 112 TYR A C 1
ATOM 675 O O . TYR A 1 112 ? 37.901 103.685 101.799 1.00 30.79 112 TYR A O 1
ATOM 684 N N . SER A 1 113 ? 36.813 101.923 100.841 1.00 28.53 113 SER A N 1
ATOM 685 C CA . SER A 1 113 ? 37.802 100.914 101.162 1.00 28.11 113 SER A CA 1
ATOM 686 C C . SER A 1 113 ? 39.242 101.293 100.722 1.00 27.69 113 SER A C 1
ATOM 687 O O . SER A 1 113 ? 39.432 101.893 99.659 1.00 28.59 113 SER A O 1
ATOM 690 N N . TRP A 1 114 ? 40.233 100.987 101.579 1.00 25.83 114 TRP A N 1
ATOM 691 C CA . TRP A 1 114 ? 41.652 101.189 101.322 1.00 24.91 114 TRP A CA 1
ATOM 692 C C . TRP A 1 114 ? 42.514 100.083 101.995 1.00 25.39 114 TRP A C 1
ATOM 693 O O . TRP A 1 114 ? 42.014 99.316 102.834 1.00 25.98 114 TRP A O 1
ATOM 704 N N . SER A 1 115 ? 43.795 99.966 101.586 1.00 24.29 115 SER A N 1
ATOM 705 C CA . SER A 1 115 ? 44.660 98.927 102.106 1.00 23.70 115 SER A CA 1
ATOM 706 C C . SER A 1 115 ? 45.873 99.529 102.768 1.00 24.02 115 SER A C 1
ATOM 707 O O . SER A 1 115 ? 46.395 100.527 102.292 1.00 24.39 115 SER A O 1
ATOM 710 N N . PRO A 1 116 ? 46.311 98.985 103.912 1.00 23.71 116 PRO A N 1
ATOM 711 C CA . PRO A 1 116 ? 47.438 99.601 104.624 1.00 23.86 116 PRO A CA 1
ATOM 712 C C . PRO A 1 116 ? 48.766 99.359 103.935 1.00 25.17 116 PRO A C 1
ATOM 713 O O . PRO A 1 116 ? 48.996 98.306 103.349 1.00 25.74 116 PRO A O 1
ATOM 717 N N . LEU A 1 117 ? 49.639 100.359 103.995 1.00 25.34 117 LEU A N 1
ATOM 718 C CA . LEU A 1 117 ? 50.950 100.367 103.347 1.00 25.18 117 LEU A CA 1
ATOM 719 C C . LEU A 1 117 ? 51.870 101.143 104.205 1.00 25.17 117 LEU A C 1
ATOM 720 O O . LEU A 1 117 ? 51.504 102.264 104.601 1.00 25.06 117 LEU A O 1
ATOM 725 N N . GLN A 1 118 ? 53.124 100.664 104.350 1.00 24.85 118 GLN A N 1
ATOM 726 C CA . GLN A 1 118 ? 54.110 101.466 105.056 1.00 24.80 118 GLN A CA 1
ATOM 727 C C . GLN A 1 118 ? 55.258 101.957 104.144 1.00 25.30 118 GLN A C 1
ATOM 728 O O . GLN A 1 118 ? 56.135 102.673 104.611 1.00 26.03 118 GLN A O 1
ATOM 734 N N . GLN A 1 119 ? 55.225 101.627 102.850 1.00 25.12 119 GLN A N 1
ATOM 735 C CA . GLN A 1 119 ? 56.229 101.995 101.855 1.00 25.99 119 GLN A CA 1
ATOM 736 C C . GLN A 1 119 ? 55.498 102.110 100.492 1.00 24.63 119 GLN A C 1
ATOM 737 O O . GLN A 1 119 ? 54.543 101.375 100.264 1.00 24.60 119 GLN A O 1
ATOM 743 N N . ASN A 1 120 ? 55.904 103.038 99.605 1.00 23.54 120 ASN A N 1
ATOM 744 C CA . ASN A 1 120 ? 55.216 103.218 98.314 1.00 23.18 120 ASN A CA 1
ATOM 745 C C . ASN A 1 120 ? 55.165 101.967 97.433 1.00 23.83 120 ASN A C 1
ATOM 746 O O . ASN A 1 120 ? 56.139 101.221 97.332 1.00 24.58 120 ASN A O 1
ATOM 751 N N . PHE A 1 121 ? 54.005 101.734 96.822 1.00 23.59 121 PHE A N 1
ATOM 752 C CA . PHE A 1 121 ? 53.730 100.592 95.959 1.00 24.08 121 PHE A CA 1
ATOM 753 C C . PHE A 1 121 ? 53.548 101.085 94.515 1.00 26.33 121 PHE A C 1
ATOM 754 O O . PHE A 1 121 ? 52.577 101.760 94.187 1.00 25.84 121 PHE A O 1
ATOM 762 N N . MET A 1 122 ? 54.494 100.769 93.668 1.00 28.38 122 MET A N 1
ATOM 763 C CA . MET A 1 122 ? 54.494 101.193 92.281 1.00 30.79 122 MET A CA 1
ATOM 764 C C . MET A 1 122 ? 53.316 100.568 91.510 1.00 32.46 122 MET A C 1
ATOM 765 O O . MET A 1 122 ? 53.057 99.395 91.717 1.00 33.68 122 MET A O 1
ATOM 770 N N . VAL A 1 123 ? 52.603 101.326 90.641 1.00 32.46 123 VAL A N 1
ATOM 771 C CA . VAL A 1 123 ? 51.462 100.804 89.868 1.00 33.12 123 VAL A CA 1
ATOM 772 C C . VAL A 1 123 ? 51.464 101.264 88.372 1.00 36.30 123 VAL A C 1
ATOM 773 O O . VAL A 1 123 ? 51.526 102.471 88.048 1.00 36.92 123 VAL A O 1
ATOM 777 N N . GLU A 1 124 ? 51.338 100.284 87.468 1.00 37.86 124 GLU A N 1
ATOM 778 C CA . GLU A 1 124 ? 51.271 100.506 86.029 1.00 40.22 124 GLU A CA 1
ATOM 779 C C . GLU A 1 124 ? 49.993 101.255 85.599 1.00 41.84 124 GLU A C 1
ATOM 780 O O . GLU A 1 124 ? 48.904 101.013 86.132 1.00 41.72 124 GLU A O 1
ATOM 786 N N . ASP A 1 125 ? 50.114 102.117 84.586 1.00 43.33 125 ASP A N 1
ATOM 787 C CA . ASP A 1 125 ? 48.969 102.853 84.036 1.00 44.96 125 ASP A CA 1
ATOM 788 C C . ASP A 1 125 ? 47.875 101.945 83.504 1.00 46.04 125 ASP A C 1
ATOM 789 O O . ASP A 1 125 ? 48.177 100.951 82.836 1.00 46.22 125 ASP A O 1
ATOM 794 N N . GLU A 1 126 ? 46.602 102.323 83.740 1.00 46.46 126 GLU A N 1
ATOM 795 C CA . GLU A 1 126 ? 45.509 101.525 83.233 1.00 47.44 126 GLU A CA 1
ATOM 796 C C . GLU A 1 126 ? 45.155 101.850 81.789 1.00 48.48 126 GLU A C 1
ATOM 797 O O . GLU A 1 126 ? 45.112 103.015 81.349 1.00 49.09 126 GLU A O 1
ATOM 803 N N . THR A 1 127 ? 44.931 100.778 81.033 1.00 47.85 127 THR A N 1
ATOM 804 C CA . THR A 1 127 ? 44.622 100.856 79.622 1.00 46.75 127 THR A CA 1
ATOM 805 C C . THR A 1 127 ? 43.122 101.052 79.437 1.00 45.37 127 THR A C 1
ATOM 806 O O . THR A 1 127 ? 42.702 101.955 78.728 1.00 45.82 127 THR A O 1
ATOM 810 N N . VAL A 1 128 ? 42.322 100.246 80.126 1.00 43.57 128 VAL A N 1
ATOM 811 C CA . VAL A 1 128 ? 40.881 100.245 79.986 1.00 42.26 128 VAL A CA 1
ATOM 812 C C . VAL A 1 128 ? 40.243 100.726 81.285 1.00 41.46 128 VAL A C 1
ATOM 813 O O . VAL A 1 128 ? 40.585 100.225 82.363 1.00 41.07 128 VAL A O 1
ATOM 817 N N . LEU A 1 129 ? 39.321 101.707 81.172 1.00 40.72 129 LEU A N 1
ATOM 818 C CA . LEU A 1 129 ? 38.555 102.223 82.308 1.00 40.48 129 LEU A CA 1
ATOM 819 C C . LEU A 1 129 ? 37.643 101.110 82.784 1.00 40.72 129 LEU A C 1
ATOM 820 O O . LEU A 1 129 ? 36.844 100.555 82.030 1.00 40.81 129 LEU A O 1
ATOM 825 N N . CYS A 1 130 ? 37.807 100.783 84.039 1.00 40.65 130 CYS A N 1
ATOM 826 C CA . CYS A 1 130 ? 37.121 99.749 84.768 1.00 41.03 130 CYS A CA 1
ATOM 827 C C . CYS A 1 130 ? 35.588 99.773 84.535 1.00 39.96 130 CYS A C 1
ATOM 828 O O . CYS A 1 130 ? 35.018 98.768 84.103 1.00 40.36 130 CYS A O 1
ATOM 831 N N . ASN A 1 131 ? 34.958 100.937 84.741 1.00 38.44 131 ASN A N 1
ATOM 832 C CA . ASN A 1 131 ? 33.522 101.173 84.582 1.00 37.55 131 ASN A CA 1
ATOM 833 C C . ASN A 1 131 ? 33.215 102.696 84.601 1.00 38.16 131 ASN A C 1
ATOM 834 O O . ASN A 1 131 ? 34.044 103.480 85.071 1.00 38.39 131 ASN A O 1
ATOM 839 N N . ILE A 1 132 ? 32.034 103.115 84.127 1.00 38.73 132 ILE A N 1
ATOM 840 C CA . ILE A 1 132 ? 31.694 104.539 84.184 1.00 40.08 132 ILE A CA 1
ATOM 841 C C . ILE A 1 132 ? 31.255 104.872 85.608 1.00 41.79 132 ILE A C 1
ATOM 842 O O . ILE A 1 132 ? 30.390 104.189 86.151 1.00 41.44 132 ILE A O 1
ATOM 847 N N . PRO A 1 133 ? 31.892 105.869 86.251 1.00 43.16 133 PRO A N 1
ATOM 848 C CA . PRO A 1 133 ? 31.477 106.251 87.613 1.00 44.46 133 PRO A CA 1
ATOM 849 C C . PRO A 1 133 ? 30.067 106.806 87.623 1.00 46.64 133 PRO A C 1
ATOM 850 O O . PRO A 1 133 ? 29.720 107.654 86.799 1.00 46.77 133 PRO A O 1
ATOM 854 N N . TYR A 1 134 ? 29.244 106.294 88.529 1.00 48.28 134 TYR A N 1
ATOM 855 C CA . TYR A 1 134 ? 27.870 106.727 88.635 1.00 50.22 134 TYR A CA 1
ATOM 856 C C . TYR A 1 134 ? 27.841 108.047 89.362 1.00 55.72 134 TYR A C 1
ATOM 857 O O . TYR A 1 134 ? 28.476 108.202 90.397 1.00 55.77 134 TYR A O 1
ATOM 866 N N . MET A 1 135 ? 27.123 109.016 88.812 1.00 60.61 135 MET A N 1
ATOM 867 C CA . MET A 1 135 ? 26.975 110.320 89.459 1.00 65.83 135 MET A CA 1
ATOM 868 C C . MET A 1 135 ? 25.610 110.937 89.150 1.00 70.06 135 MET A C 1
ATOM 869 O O . MET A 1 135 ? 25.533 111.929 88.428 1.00 70.80 135 MET A O 1
ATOM 874 N N . GLY A 1 136 ? 24.549 110.327 89.674 1.00 72.60 136 GLY A N 1
ATOM 875 C CA . GLY A 1 136 ? 23.192 110.825 89.495 1.00 75.99 136 GLY A CA 1
ATOM 876 C C . GLY A 1 136 ? 22.493 110.391 88.223 1.00 79.71 136 GLY A C 1
ATOM 877 O O . GLY A 1 136 ? 23.118 109.808 87.336 1.00 80.10 136 GLY A O 1
ATOM 878 N N . ASP A 1 137 ? 21.178 110.682 88.129 1.00 82.18 137 ASP A N 1
ATOM 879 C CA . ASP A 1 137 ? 20.338 110.340 86.973 1.00 85.21 137 ASP A CA 1
ATOM 880 C C . ASP A 1 137 ? 19.737 111.604 86.304 1.00 88.84 137 ASP A C 1
ATOM 881 O O . ASP A 1 137 ? 18.682 111.498 85.659 1.00 89.07 137 ASP A O 1
ATOM 886 N N . GLU A 1 138 ? 20.346 112.791 86.504 1.00 91.24 138 GLU A N 1
ATOM 887 C CA . GLU A 1 138 ? 19.767 114.034 85.974 1.00 93.84 138 GLU A CA 1
ATOM 888 C C . GLU A 1 138 ? 20.243 114.350 84.539 1.00 95.88 138 GLU A C 1
ATOM 889 O O . GLU A 1 138 ? 21.257 113.812 84.076 1.00 96.40 138 GLU A O 1
ATOM 895 N N . VAL A 1 139 ? 19.474 115.192 83.829 1.00 96.72 139 VAL A N 1
ATOM 896 C CA . VAL A 1 139 ? 19.747 115.594 82.442 1.00 97.95 139 VAL A CA 1
ATOM 897 C C . VAL A 1 139 ? 20.763 116.779 82.375 1.00 98.59 139 VAL A C 1
ATOM 898 O O . VAL A 1 139 ? 20.372 117.941 82.171 1.00 99.41 139 VAL A O 1
ATOM 902 N N . LYS A 1 140 ? 22.064 116.490 82.578 1.00 97.89 140 LYS A N 1
ATOM 903 C CA . LYS A 1 140 ? 23.073 117.549 82.504 1.00 97.81 140 LYS A CA 1
ATOM 904 C C . LYS A 1 140 ? 23.968 117.297 81.307 1.00 98.12 140 LYS A C 1
ATOM 905 O O . LYS A 1 140 ? 24.586 116.231 81.220 1.00 98.38 140 LYS A O 1
ATOM 911 N N . GLU A 1 141 ? 24.004 118.258 80.359 1.00 97.76 141 GLU A N 1
ATOM 912 C CA . GLU A 1 141 ? 24.828 118.174 79.146 1.00 97.75 141 GLU A CA 1
ATOM 913 C C . GLU A 1 141 ? 26.312 118.187 79.517 1.00 97.09 141 GLU A C 1
ATOM 914 O O . GLU A 1 141 ? 27.101 117.440 78.934 1.00 97.18 141 GLU A O 1
ATOM 920 N N . GLU A 1 142 ? 26.679 119.023 80.510 1.00 96.28 142 GLU A N 1
ATOM 921 C CA . GLU A 1 142 ? 28.042 119.146 81.024 1.00 95.81 142 GLU A CA 1
ATOM 922 C C . GLU A 1 142 ? 28.519 117.837 81.669 1.00 94.34 142 GLU A C 1
ATOM 923 O O . GLU A 1 142 ? 29.687 117.488 81.539 1.00 94.16 142 GLU A O 1
ATOM 929 N N . ASP A 1 143 ? 27.602 117.104 82.326 1.00 93.17 143 ASP A N 1
ATOM 930 C CA . ASP A 1 143 ? 27.878 115.814 82.950 1.00 92.64 143 ASP A CA 1
ATOM 931 C C . ASP A 1 143 ? 28.067 114.730 81.894 1.00 91.07 143 ASP A C 1
ATOM 932 O O . ASP A 1 143 ? 28.941 113.873 82.040 1.00 91.14 143 ASP A O 1
ATOM 937 N N . GLU A 1 144 ? 27.261 114.774 80.825 1.00 89.46 144 GLU A N 1
ATOM 938 C CA . GLU A 1 144 ? 27.389 113.834 79.707 1.00 88.30 144 GLU A CA 1
ATOM 939 C C . GLU A 1 144 ? 28.690 114.082 78.929 1.00 85.59 144 GLU A C 1
ATOM 940 O O . GLU A 1 144 ? 29.269 113.140 78.398 1.00 85.38 144 GLU A O 1
ATOM 946 N N . THR A 1 145 ? 29.144 115.346 78.878 1.00 83.42 145 THR A N 1
ATOM 947 C CA . THR A 1 145 ? 30.393 115.760 78.254 1.00 81.93 145 THR A CA 1
ATOM 948 C C . THR A 1 145 ? 31.577 115.227 79.078 1.00 79.93 145 THR A C 1
ATOM 949 O O . THR A 1 145 ? 32.536 114.705 78.505 1.00 79.98 145 THR A O 1
ATOM 953 N N . PHE A 1 146 ? 31.476 115.316 80.423 1.00 77.69 146 PHE A N 1
ATOM 954 C CA . PHE A 1 146 ? 32.475 114.841 81.373 1.00 75.71 146 PHE A CA 1
ATOM 955 C C . PHE A 1 146 ? 32.731 113.363 81.157 1.00 74.73 146 PHE A C 1
ATOM 956 O O . PHE A 1 146 ? 33.882 112.943 81.154 1.00 74.79 146 PHE A O 1
ATOM 964 N N . ILE A 1 147 ? 31.663 112.573 80.961 1.00 73.90 147 ILE A N 1
ATOM 965 C CA . ILE A 1 147 ? 31.771 111.133 80.703 1.00 73.35 147 ILE A CA 1
ATOM 966 C C . ILE A 1 147 ? 32.466 110.878 79.365 1.00 72.97 147 ILE A C 1
ATOM 967 O O . ILE A 1 147 ? 33.233 109.941 79.255 1.00 72.58 147 ILE A O 1
ATOM 972 N N . GLU A 1 148 ? 32.222 111.727 78.358 1.00 73.26 148 GLU A N 1
ATOM 973 C CA . GLU A 1 148 ? 32.856 111.597 77.053 1.00 73.76 148 GLU A CA 1
ATOM 974 C C . GLU A 1 148 ? 34.354 111.857 77.194 1.00 72.87 148 GLU A C 1
ATOM 975 O O . GLU A 1 148 ? 35.146 111.048 76.723 1.00 72.70 148 GLU A O 1
ATOM 981 N N . GLU A 1 149 ? 34.747 112.956 77.882 1.00 72.11 149 GLU A N 1
ATOM 982 C CA . GLU A 1 149 ? 36.166 113.289 78.045 1.00 71.70 149 GLU A CA 1
ATOM 983 C C . GLU A 1 149 ? 36.892 112.339 78.994 1.00 70.13 149 GLU A C 1
ATOM 984 O O . GLU A 1 149 ? 38.093 112.174 78.854 1.00 70.03 149 GLU A O 1
ATOM 990 N N . LEU A 1 150 ? 36.174 111.673 79.905 1.00 68.93 150 LEU A N 1
ATOM 991 C CA . LEU A 1 150 ? 36.784 110.688 80.794 1.00 68.28 150 LEU A CA 1
ATOM 992 C C . LEU A 1 150 ? 37.175 109.454 79.968 1.00 67.66 150 LEU A C 1
ATOM 993 O O . LEU A 1 150 ? 38.300 108.980 80.078 1.00 67.53 150 LEU A O 1
ATOM 998 N N . ILE A 1 151 ? 36.267 108.976 79.107 1.00 67.10 151 ILE A N 1
ATOM 999 C CA . ILE A 1 151 ? 36.509 107.838 78.230 1.00 67.16 151 ILE A CA 1
ATOM 1000 C C . ILE A 1 151 ? 37.685 108.130 77.282 1.00 68.11 151 ILE A C 1
ATOM 1001 O O . ILE A 1 151 ? 38.578 107.295 77.115 1.00 68.18 151 ILE A O 1
ATOM 1006 N N . ASN A 1 152 ? 37.721 109.347 76.734 1.00 68.45 152 ASN A N 1
ATOM 1007 C CA . ASN A 1 152 ? 38.778 109.780 75.834 1.00 69.22 152 ASN A CA 1
ATOM 1008 C C . ASN A 1 152 ? 40.166 109.766 76.476 1.00 68.81 152 ASN A C 1
ATOM 1009 O O . ASN A 1 152 ? 41.140 109.562 75.756 1.00 69.08 152 ASN A O 1
ATOM 1014 N N . ASN A 1 153 ? 40.278 109.909 77.813 1.00 68.04 153 ASN A N 1
ATOM 1015 C CA . ASN A 1 153 ? 41.595 109.828 78.474 1.00 67.80 153 ASN A CA 1
ATOM 1016 C C . ASN A 1 153 ? 42.129 108.392 78.488 1.00 66.87 153 ASN A C 1
ATOM 1017 O O . ASN A 1 153 ? 43.336 108.202 78.573 1.00 66.78 153 ASN A O 1
ATOM 1022 N N . TYR A 1 154 ? 41.230 107.384 78.411 1.00 66.11 154 TYR A N 1
ATOM 1023 C CA . TYR A 1 154 ? 41.579 105.967 78.275 1.00 65.65 154 TYR A CA 1
ATOM 1024 C C . TYR A 1 154 ? 41.634 105.526 76.776 1.00 67.38 154 TYR A C 1
ATOM 1025 O O . TYR A 1 154 ? 42.082 104.414 76.484 1.00 67.43 154 TYR A O 1
ATOM 1034 N N . ASP A 1 155 ? 41.220 106.434 75.842 1.00 68.53 155 ASP A N 1
ATOM 1035 C CA . ASP A 1 155 ? 41.173 106.344 74.373 1.00 69.87 155 ASP A CA 1
ATOM 1036 C C . ASP A 1 155 ? 40.039 105.448 73.896 1.00 69.48 155 ASP A C 1
ATOM 1037 O O . ASP A 1 155 ? 40.249 104.518 73.113 1.00 69.61 155 ASP A O 1
ATOM 1042 N N . GLY A 1 156 ? 38.837 105.745 74.388 1.00 68.59 156 GLY A N 1
ATOM 1043 C CA . GLY A 1 156 ? 37.642 104.975 74.079 1.00 67.80 156 GLY A CA 1
ATOM 1044 C C . GLY A 1 156 ? 37.584 103.621 74.763 1.00 66.82 156 GLY A C 1
ATOM 1045 O O . GLY A 1 156 ? 36.604 102.895 74.593 1.00 67.23 156 GLY A O 1
ATOM 1046 N N . LYS A 1 157 ? 38.630 103.253 75.531 1.00 65.49 157 LYS A N 1
ATOM 1047 C CA . LYS A 1 157 ? 38.702 101.961 76.191 1.00 64.59 157 LYS A CA 1
ATOM 1048 C C . LYS A 1 157 ? 38.032 101.973 77.553 1.00 63.94 157 LYS A C 1
ATOM 1049 O O . LYS A 1 157 ? 38.630 102.392 78.534 1.00 63.96 157 LYS A O 1
ATOM 1055 N N . VAL A 1 158 ? 36.783 101.523 77.605 1.00 62.96 158 VAL A N 1
ATOM 1056 C CA . VAL A 1 158 ? 36.004 101.334 78.822 1.00 62.12 158 VAL A CA 1
ATOM 1057 C C . VAL A 1 158 ? 35.438 99.939 78.716 1.00 61.02 158 VAL A C 1
ATOM 1058 O O . VAL A 1 158 ? 34.927 99.587 77.664 1.00 61.52 158 VAL A O 1
ATOM 1062 N N . HIS A 1 159 ? 35.512 99.133 79.773 1.00 59.73 159 HIS A N 1
ATOM 1063 C CA . HIS A 1 159 ? 34.993 97.767 79.745 1.00 59.18 159 HIS A CA 1
ATOM 1064 C C . HIS A 1 159 ? 33.522 97.715 79.284 1.00 60.74 159 HIS A C 1
ATOM 1065 O O . HIS A 1 159 ? 32.677 98.460 79.794 1.00 60.64 159 HIS A O 1
ATOM 1072 N N . GLY A 1 160 ? 33.275 96.974 78.239 1.00 62.06 160 GLY A N 1
ATOM 1073 C CA . GLY A 1 160 ? 31.924 96.844 77.726 1.00 64.11 160 GLY A CA 1
ATOM 1074 C C . GLY A 1 160 ? 31.643 97.677 76.500 1.00 66.53 160 GLY A C 1
ATOM 1075 O O . GLY A 1 160 ? 30.666 97.408 75.796 1.00 67.04 160 GLY A O 1
ATOM 1076 N N . GLU A 1 161 ? 32.486 98.670 76.203 1.00 67.94 161 GLU A N 1
ATOM 1077 C CA . GLU A 1 161 ? 32.299 99.495 75.014 1.00 70.17 161 GLU A CA 1
ATOM 1078 C C . GLU A 1 161 ? 32.549 98.693 73.723 1.00 71.37 161 GLU A C 1
ATOM 1079 O O . GLU A 1 161 ? 33.345 97.749 73.757 1.00 71.42 161 GLU A O 1
ATOM 1085 N N . GLU A 1 162 ? 31.861 99.072 72.596 1.00 71.98 162 GLU A N 1
ATOM 1086 C CA . GLU A 1 162 ? 31.982 98.453 71.260 1.00 73.17 162 GLU A CA 1
ATOM 1087 C C . GLU A 1 162 ? 33.427 98.018 70.898 1.00 73.19 162 GLU A C 1
ATOM 1088 O O . GLU A 1 162 ? 34.040 98.507 69.945 1.00 72.97 162 GLU A O 1
ATOM 1094 N N . GLN A 1 272 ? 62.810 78.344 77.766 1.00 78.55 272 GLN A N 1
ATOM 1095 C CA . GLN A 1 272 ? 61.423 78.589 78.190 1.00 79.20 272 GLN A CA 1
ATOM 1096 C C . GLN A 1 272 ? 61.245 78.684 79.733 1.00 77.74 272 GLN A C 1
ATOM 1097 O O . GLN A 1 272 ? 60.259 79.275 80.220 1.00 77.87 272 GLN A O 1
ATOM 1103 N N . CYS A 1 273 ? 62.219 78.085 80.468 1.00 75.64 273 CYS A N 1
ATOM 1104 C CA . CYS A 1 273 ? 62.292 77.885 81.909 1.00 73.70 273 CYS A CA 1
ATOM 1105 C C . CYS A 1 273 ? 63.379 76.790 82.128 1.00 72.20 273 CYS A C 1
ATOM 1106 O O . CYS A 1 273 ? 63.273 75.688 81.568 1.00 73.20 273 CYS A O 1
ATOM 1109 N N . THR A 1 274 ? 64.412 77.090 82.926 1.00 69.28 274 THR A N 1
ATOM 1110 C CA . THR A 1 274 ? 65.444 76.099 83.244 1.00 66.56 274 THR A CA 1
ATOM 1111 C C . THR A 1 274 ? 64.860 75.163 84.315 1.00 63.13 274 THR A C 1
ATOM 1112 O O . THR A 1 274 ? 64.297 75.649 85.291 1.00 63.29 274 THR A O 1
ATOM 1116 N N . PRO A 1 275 ? 64.943 73.835 84.144 1.00 59.86 275 PRO A N 1
ATOM 1117 C CA . PRO A 1 275 ? 64.376 72.922 85.156 1.00 57.81 275 PRO A CA 1
ATOM 1118 C C . PRO A 1 275 ? 65.052 73.018 86.520 1.00 55.30 275 PRO A C 1
ATOM 1119 O O . PRO A 1 275 ? 66.255 73.257 86.590 1.00 55.78 275 PRO A O 1
ATOM 1123 N N . ASN A 1 276 ? 64.279 72.826 87.588 1.00 52.82 276 ASN A N 1
ATOM 1124 C CA . ASN A 1 276 ? 64.710 72.903 88.981 1.00 51.53 276 ASN A CA 1
ATOM 1125 C C . ASN A 1 276 ? 65.876 71.993 89.295 1.00 51.83 276 ASN A C 1
ATOM 1126 O O . ASN A 1 276 ? 65.765 70.773 89.162 1.00 51.80 276 ASN A O 1
ATOM 1131 N N . ILE A 1 277 ? 66.986 72.616 89.777 1.00 51.61 277 ILE A N 1
ATOM 1132 C CA . ILE A 1 277 ? 68.262 72.007 90.136 1.00 51.11 277 ILE A CA 1
ATOM 1133 C C . ILE A 1 277 ? 68.130 71.026 91.297 1.00 51.70 277 ILE A C 1
ATOM 1134 O O . ILE A 1 277 ? 68.838 70.009 91.329 1.00 52.24 277 ILE A O 1
ATOM 1139 N N . ASP A 1 278 ? 67.198 71.292 92.224 1.00 51.53 278 ASP A N 1
ATOM 1140 C CA . ASP A 1 278 ? 66.936 70.378 93.326 1.00 52.57 278 ASP A CA 1
ATOM 1141 C C . ASP A 1 278 ? 66.109 69.156 92.915 1.00 53.89 278 ASP A C 1
ATOM 1142 O O . ASP A 1 278 ? 66.089 68.156 93.631 1.00 53.98 278 ASP A O 1
ATOM 1147 N N . GLY A 1 279 ? 65.417 69.248 91.787 1.00 55.07 279 GLY A N 1
ATOM 1148 C CA . GLY A 1 279 ? 64.560 68.185 91.290 1.00 56.72 279 GLY A CA 1
ATOM 1149 C C . GLY A 1 279 ? 65.296 67.052 90.616 1.00 58.50 279 GLY A C 1
ATOM 1150 O O . GLY A 1 279 ? 66.528 67.066 90.452 1.00 58.50 279 GLY A O 1
ATOM 1151 N N . PRO A 1 280 ? 64.522 66.032 90.221 1.00 59.48 280 PRO A N 1
ATOM 1152 C CA . PRO A 1 280 ? 65.140 64.878 89.546 1.00 60.40 280 PRO A CA 1
ATOM 1153 C C . PRO A 1 280 ? 65.453 65.142 88.069 1.00 61.55 280 PRO A C 1
ATOM 1154 O O . PRO A 1 280 ? 66.270 64.433 87.491 1.00 61.75 280 PRO A O 1
ATOM 1158 N N . ASN A 1 281 ? 64.805 66.167 87.475 1.00 62.13 281 ASN A N 1
ATOM 1159 C CA . ASN A 1 281 ? 64.902 66.561 86.075 1.00 63.19 281 ASN A CA 1
ATOM 1160 C C . ASN A 1 281 ? 65.966 67.632 85.815 1.00 62.69 281 ASN A C 1
ATOM 1161 O O . ASN A 1 281 ? 65.877 68.355 84.827 1.00 62.63 281 ASN A O 1
ATOM 1166 N N . ALA A 1 282 ? 66.969 67.733 86.681 1.00 62.34 282 ALA A N 1
ATOM 1167 C CA . ALA A 1 282 ? 68.014 68.742 86.548 1.00 62.41 282 ALA A CA 1
ATOM 1168 C C . ALA A 1 282 ? 68.982 68.475 85.392 1.00 62.41 282 ALA A C 1
ATOM 1169 O O . ALA A 1 282 ? 69.502 67.357 85.258 1.00 62.89 282 ALA A O 1
ATOM 1171 N N . LYS A 1 283 ? 69.224 69.525 84.564 1.00 61.45 283 LYS A N 1
ATOM 1172 C CA . LYS A 1 283 ? 70.132 69.521 83.401 1.00 60.38 283 LYS A CA 1
ATOM 1173 C C . LYS A 1 283 ? 71.529 70.090 83.726 1.00 57.79 283 LYS A C 1
ATOM 1174 O O . LYS A 1 283 ? 71.694 70.827 84.686 1.00 57.15 283 LYS A O 1
ATOM 1180 N N . SER A 1 284 ? 72.514 69.782 82.891 1.00 56.63 284 SER A N 1
ATOM 1181 C CA . SER A 1 284 ? 73.846 70.366 83.001 1.00 56.21 284 SER A CA 1
ATOM 1182 C C . SER A 1 284 ? 73.745 71.652 82.207 1.00 55.56 284 SER A C 1
ATOM 1183 O O . SER A 1 284 ? 73.546 71.634 80.993 1.00 55.81 284 SER A O 1
ATOM 1186 N N . VAL A 1 285 ? 73.830 72.771 82.898 1.00 54.50 285 VAL A N 1
ATOM 1187 C CA . VAL A 1 285 ? 73.605 74.080 82.317 1.00 53.65 285 VAL A CA 1
ATOM 1188 C C . VAL A 1 285 ? 74.735 75.085 82.686 1.00 52.74 285 VAL A C 1
ATOM 1189 O O . VAL A 1 285 ? 75.542 74.819 83.579 1.00 52.64 285 VAL A O 1
ATOM 1193 N N . GLN A 1 286 ? 74.833 76.198 81.952 1.00 51.82 286 GLN A N 1
ATOM 1194 C CA . GLN A 1 286 ? 75.841 77.224 82.216 1.00 51.26 286 GLN A CA 1
ATOM 1195 C C . GLN A 1 286 ? 75.524 78.044 83.454 1.00 50.21 286 GLN A C 1
ATOM 1196 O O . GLN A 1 286 ? 74.361 78.180 83.816 1.00 50.76 286 GLN A O 1
ATOM 1202 N N . ARG A 1 287 ? 76.544 78.660 84.073 1.00 48.51 287 ARG A N 1
ATOM 1203 C CA . ARG A 1 287 ? 76.350 79.493 85.272 1.00 46.55 287 ARG A CA 1
ATOM 1204 C C . ARG A 1 287 ? 75.327 80.599 85.036 1.00 46.60 287 ARG A C 1
ATOM 1205 O O . ARG A 1 287 ? 74.393 80.735 85.812 1.00 46.34 287 ARG A O 1
ATOM 1213 N N . GLU A 1 288 ? 75.513 81.369 83.964 1.00 46.95 288 GLU A N 1
ATOM 1214 C CA . GLU A 1 288 ? 74.689 82.491 83.494 1.00 47.52 288 GLU A CA 1
ATOM 1215 C C . GLU A 1 288 ? 73.229 82.089 83.374 1.00 46.97 288 GLU A C 1
ATOM 1216 O O . GLU A 1 288 ? 72.341 82.845 83.768 1.00 47.34 288 GLU A O 1
ATOM 1222 N N . GLN A 1 289 ? 72.993 80.864 82.894 1.00 46.05 289 GLN A N 1
ATOM 1223 C CA . GLN A 1 289 ? 71.683 80.269 82.700 1.00 45.78 289 GLN A CA 1
ATOM 1224 C C . GLN A 1 289 ? 71.079 79.715 83.995 1.00 45.00 289 GLN A C 1
ATOM 1225 O O . GLN A 1 289 ? 69.885 79.820 84.196 1.00 45.72 289 GLN A O 1
ATOM 1231 N N . SER A 1 290 ? 71.883 79.140 84.879 1.00 43.85 290 SER A N 1
ATOM 1232 C CA . SER A 1 290 ? 71.416 78.617 86.170 1.00 42.95 290 SER A CA 1
ATOM 1233 C C . SER A 1 290 ? 71.010 79.742 87.156 1.00 41.22 290 SER A C 1
ATOM 1234 O O . SER A 1 290 ? 70.130 79.561 88.004 1.00 41.35 290 SER A O 1
ATOM 1237 N N . LEU A 1 291 ? 71.670 80.888 87.046 1.00 39.59 291 LEU A N 1
ATOM 1238 C CA . LEU A 1 291 ? 71.416 82.029 87.895 1.00 39.00 291 LEU A CA 1
ATOM 1239 C C . LEU A 1 291 ? 70.485 83.071 87.259 1.00 39.75 291 LEU A C 1
ATOM 1240 O O . LEU A 1 291 ? 70.100 84.019 87.955 1.00 40.55 291 LEU A O 1
ATOM 1245 N N . HIS A 1 292 ? 70.125 82.915 85.958 1.00 38.89 292 HIS A N 1
ATOM 1246 C CA . HIS A 1 292 ? 69.299 83.864 85.215 1.00 38.35 292 HIS A CA 1
ATOM 1247 C C . HIS A 1 292 ? 68.086 84.411 85.965 1.00 37.24 292 HIS A C 1
ATOM 1248 O O . HIS A 1 292 ? 67.894 85.619 85.931 1.00 37.11 292 HIS A O 1
ATOM 1255 N N . SER A 1 293 ? 67.256 83.563 86.593 1.00 36.50 293 SER A N 1
ATOM 1256 C CA . SER A 1 293 ? 66.072 84.083 87.301 1.00 36.13 293 SER A CA 1
ATOM 1257 C C . SER A 1 293 ? 66.464 84.963 88.459 1.00 35.25 293 SER A C 1
ATOM 1258 O O . SER A 1 293 ? 65.866 86.011 88.656 1.00 34.98 293 SER A O 1
ATOM 1261 N N . PHE A 1 294 ? 67.498 84.560 89.214 1.00 34.53 294 PHE A N 1
ATOM 1262 C CA . PHE A 1 294 ? 67.932 85.324 90.373 1.00 33.97 294 PHE A CA 1
ATOM 1263 C C . PHE A 1 294 ? 68.470 86.655 89.943 1.00 33.69 294 PHE A C 1
ATOM 1264 O O . PHE A 1 294 ? 67.975 87.670 90.412 1.00 33.95 294 PHE A O 1
ATOM 1272 N N . HIS A 1 295 ? 69.391 86.659 88.972 1.00 33.08 295 HIS A N 1
ATOM 1273 C CA . HIS A 1 295 ? 69.968 87.886 88.430 1.00 33.38 295 HIS A CA 1
ATOM 1274 C C . HIS A 1 295 ? 68.882 88.827 87.884 1.00 33.30 295 HIS A C 1
ATOM 1275 O O . HIS A 1 295 ? 68.892 90.015 88.177 1.00 34.04 295 HIS A O 1
ATOM 1282 N N . THR A 1 296 ? 67.935 88.286 87.128 1.00 32.34 296 THR A N 1
ATOM 1283 C CA . THR A 1 296 ? 66.879 89.057 86.495 1.00 32.01 296 THR A CA 1
ATOM 1284 C C . THR A 1 296 ? 65.876 89.651 87.473 1.00 31.45 296 THR A C 1
ATOM 1285 O O . THR A 1 296 ? 65.605 90.851 87.415 1.00 32.36 296 THR A O 1
ATOM 1289 N N . LEU A 1 297 ? 65.327 88.822 88.361 1.00 29.51 297 LEU A N 1
ATOM 1290 C CA . LEU A 1 297 ? 64.267 89.223 89.246 1.00 28.02 297 LEU A CA 1
ATOM 1291 C C . LEU A 1 297 ? 64.695 89.907 90.524 1.00 27.41 297 LEU A C 1
ATOM 1292 O O . LEU A 1 297 ? 63.837 90.512 91.160 1.00 28.49 297 LEU A O 1
ATOM 1297 N N . PHE A 1 298 ? 65.970 89.802 90.950 1.00 25.65 298 PHE A N 1
ATOM 1298 C CA . PHE A 1 298 ? 66.378 90.400 92.230 1.00 24.22 298 PHE A CA 1
ATOM 1299 C C . PHE A 1 298 ? 66.534 91.891 92.192 1.00 23.64 298 PHE A C 1
ATOM 1300 O O . PHE A 1 298 ? 67.183 92.389 91.274 1.00 23.57 298 PHE A O 1
ATOM 1308 N N . CYS A 1 299 ? 65.999 92.615 93.214 1.00 23.45 299 CYS A N 1
ATOM 1309 C CA . CYS A 1 299 ? 66.237 94.052 93.287 1.00 24.11 299 CYS A CA 1
ATOM 1310 C C . CYS A 1 299 ? 67.375 94.357 94.210 1.00 25.58 299 CYS A C 1
ATOM 1311 O O . CYS A 1 299 ? 67.234 94.179 95.431 1.00 25.75 299 CYS A O 1
ATOM 1314 N N . ARG A 1 300 ? 68.502 94.854 93.631 1.00 25.81 300 ARG A N 1
ATOM 1315 C CA . ARG A 1 300 ? 69.692 95.226 94.383 1.00 26.30 300 ARG A CA 1
ATOM 1316 C C . ARG A 1 300 ? 69.352 96.268 95.481 1.00 26.28 300 ARG A C 1
ATOM 1317 O O . ARG A 1 300 ? 69.932 96.236 96.560 1.00 26.84 300 ARG A O 1
ATOM 1325 N N . ARG A 1 301 ? 68.404 97.168 95.209 1.00 25.21 301 ARG A N 1
ATOM 1326 C CA . ARG A 1 301 ? 68.022 98.212 96.139 1.00 24.34 301 ARG A CA 1
ATOM 1327 C C . ARG A 1 301 ? 67.200 97.716 97.322 1.00 24.69 301 ARG A C 1
ATOM 1328 O O . ARG A 1 301 ? 67.594 97.972 98.455 1.00 24.89 301 ARG A O 1
ATOM 1336 N N . CYS A 1 302 ? 66.061 97.024 97.073 1.00 24.84 302 CYS A N 1
ATOM 1337 C CA . CYS A 1 302 ? 65.133 96.508 98.108 1.00 24.99 302 CYS A CA 1
ATOM 1338 C C . CYS A 1 302 ? 65.604 95.281 98.797 1.00 24.73 302 CYS A C 1
ATOM 1339 O O . CYS A 1 302 ? 65.067 94.990 99.860 1.00 25.52 302 CYS A O 1
ATOM 1342 N N . PHE A 1 303 ? 66.468 94.486 98.138 1.00 23.50 303 PHE A N 1
ATOM 1343 C CA . PHE A 1 303 ? 66.911 93.174 98.579 1.00 23.35 303 PHE A CA 1
ATOM 1344 C C . PHE A 1 303 ? 65.786 92.140 98.458 1.00 24.05 303 PHE A C 1
ATOM 1345 O O . PHE A 1 303 ? 65.741 91.197 99.249 1.00 24.68 303 PHE A O 1
ATOM 1353 N N . LYS A 1 304 ? 64.880 92.307 97.486 1.00 24.06 304 LYS A N 1
ATOM 1354 C CA . LYS A 1 304 ? 63.777 91.370 97.275 1.00 25.21 304 LYS A CA 1
ATOM 1355 C C . LYS A 1 304 ? 63.550 91.100 95.792 1.00 27.01 304 LYS A C 1
ATOM 1356 O O . LYS A 1 304 ? 63.785 91.971 94.949 1.00 27.30 304 LYS A O 1
ATOM 1362 N N . TYR A 1 305 ? 63.078 89.881 95.482 1.00 27.89 305 TYR A N 1
ATOM 1363 C CA . TYR A 1 305 ? 62.793 89.421 94.127 1.00 29.01 305 TYR A CA 1
ATOM 1364 C C . TYR A 1 305 ? 61.453 89.952 93.707 1.00 30.55 305 TYR A C 1
ATOM 1365 O O . TYR A 1 305 ? 60.486 89.804 94.444 1.00 30.02 305 TYR A O 1
ATOM 1374 N N . ASP A 1 306 ? 61.400 90.589 92.527 1.00 32.05 306 ASP A N 1
ATOM 1375 C CA . ASP A 1 306 ? 60.201 91.189 91.964 1.00 34.21 306 ASP A CA 1
ATOM 1376 C C . ASP A 1 306 ? 59.621 92.211 92.941 1.00 34.26 306 ASP A C 1
ATOM 1377 O O . ASP A 1 306 ? 58.529 92.008 93.487 1.00 34.48 306 ASP A O 1
ATOM 1382 N N . CYS A 1 307 ? 60.416 93.252 93.250 1.00 33.67 307 CYS A N 1
ATOM 1383 C CA . CYS A 1 307 ? 59.989 94.242 94.231 1.00 32.90 307 CYS A CA 1
ATOM 1384 C C . CYS A 1 307 ? 58.849 95.057 93.702 1.00 32.64 307 CYS A C 1
ATOM 1385 O O . CYS A 1 307 ? 58.642 95.135 92.481 1.00 32.59 307 CYS A O 1
ATOM 1388 N N . PHE A 1 308 ? 58.078 95.634 94.625 1.00 32.25 308 PHE A N 1
ATOM 1389 C CA . PHE A 1 308 ? 56.947 96.467 94.258 1.00 32.21 308 PHE A CA 1
ATOM 1390 C C . PHE A 1 308 ? 57.302 97.912 94.048 1.00 32.26 308 PHE A C 1
ATOM 1391 O O . PHE A 1 308 ? 56.394 98.716 93.912 1.00 32.82 308 PHE A O 1
ATOM 1399 N N . LEU A 1 309 ? 58.582 98.265 94.059 1.00 32.03 309 LEU A N 1
ATOM 1400 C CA . LEU A 1 309 ? 58.976 99.638 93.960 1.00 32.81 309 LEU A CA 1
ATOM 1401 C C . LEU A 1 309 ? 59.765 99.961 92.737 1.00 35.36 309 LEU A C 1
ATOM 1402 O O . LEU A 1 309 ? 59.517 100.999 92.134 1.00 35.83 309 LEU A O 1
ATOM 1407 N N . HIS A 1 310 ? 60.711 99.099 92.352 1.00 37.10 310 HIS A N 1
ATOM 1408 C CA . HIS A 1 310 ? 61.616 99.427 91.269 1.00 39.38 310 HIS A CA 1
ATOM 1409 C C . HIS A 1 310 ? 61.452 98.578 90.025 1.00 46.71 310 HIS A C 1
ATOM 1410 O O . HIS A 1 310 ? 61.118 97.381 90.112 1.00 46.76 310 HIS A O 1
ATOM 1417 N N . PRO A 1 311 ? 61.656 99.236 88.836 1.00 52.21 311 PRO A N 1
ATOM 1418 C CA . PRO A 1 311 ? 61.555 98.499 87.549 1.00 55.54 311 PRO A CA 1
ATOM 1419 C C . PRO A 1 311 ? 62.868 97.772 87.211 1.00 59.09 311 PRO A C 1
ATOM 1420 O O . PRO A 1 311 ? 63.939 98.129 87.738 1.00 58.78 311 PRO A O 1
ATOM 1424 N N . PHE A 1 312 ? 62.792 96.741 86.342 1.00 62.03 312 PHE A N 1
ATOM 1425 C CA . PHE A 1 312 ? 63.946 95.874 86.141 1.00 65.58 312 PHE A CA 1
ATOM 1426 C C . PHE A 1 312 ? 65.111 96.439 85.356 1.00 67.19 312 PHE A C 1
ATOM 1427 O O . PHE A 1 312 ? 64.995 96.858 84.208 1.00 67.73 312 PHE A O 1
ATOM 1435 N N . HIS A 1 313 ? 66.260 96.398 86.061 1.00 67.81 313 HIS A N 1
ATOM 1436 C CA . HIS A 1 313 ? 67.615 96.817 85.724 1.00 69.30 313 HIS A CA 1
ATOM 1437 C C . HIS A 1 313 ? 68.106 96.143 84.448 1.00 70.38 313 HIS A C 1
ATOM 1438 O O . HIS A 1 313 ? 68.847 95.153 84.523 1.00 70.85 313 HIS A O 1
ATOM 1445 N N . ALA A 1 314 ? 67.711 96.694 83.271 1.00 70.28 314 ALA A N 1
ATOM 1446 C CA . ALA A 1 314 ? 68.049 96.172 81.940 1.00 70.40 314 ALA A CA 1
ATOM 1447 C C . ALA A 1 314 ? 69.567 96.140 81.614 1.00 70.27 314 ALA A C 1
ATOM 1448 O O . ALA A 1 314 ? 69.952 95.940 80.453 1.00 71.02 314 ALA A O 1
ATOM 1450 N N . THR A 1 315 ? 70.416 96.319 82.649 1.00 68.79 315 THR A N 1
ATOM 1451 C CA . THR A 1 315 ? 71.870 96.302 82.594 1.00 67.42 315 THR A CA 1
ATOM 1452 C C . THR A 1 315 ? 72.400 95.203 83.500 1.00 65.00 315 THR A C 1
ATOM 1453 O O . THR A 1 315 ? 72.064 95.137 84.680 1.00 65.06 315 THR A O 1
ATOM 1457 N N . PRO A 1 316 ? 73.266 94.348 82.962 1.00 62.73 316 PRO A N 1
ATOM 1458 C CA . PRO A 1 316 ? 73.758 93.214 83.744 1.00 61.08 316 PRO A CA 1
ATOM 1459 C C . PRO A 1 316 ? 74.924 93.474 84.695 1.00 58.68 316 PRO A C 1
ATOM 1460 O O . PRO A 1 316 ? 75.207 92.610 85.523 1.00 58.52 316 PRO A O 1
ATOM 1464 N N . ASN A 1 317 ? 75.599 94.637 84.593 1.00 56.54 317 ASN A N 1
ATOM 1465 C CA . ASN A 1 317 ? 76.746 94.978 85.459 1.00 54.77 317 ASN A CA 1
ATOM 1466 C C . ASN A 1 317 ? 76.423 95.018 86.950 1.00 52.03 317 ASN A C 1
ATOM 1467 O O . ASN A 1 317 ? 77.335 94.988 87.774 1.00 51.92 317 ASN A O 1
ATOM 1472 N N . VAL A 1 318 ? 75.135 95.099 87.300 1.00 49.75 318 VAL A N 1
ATOM 1473 C CA . VAL A 1 318 ? 74.668 95.113 88.685 1.00 47.94 318 VAL A CA 1
ATOM 1474 C C . VAL A 1 318 ? 75.068 93.787 89.347 1.00 46.98 318 VAL A C 1
ATOM 1475 O O . VAL A 1 318 ? 75.575 93.785 90.483 1.00 47.22 318 VAL A O 1
ATOM 1479 N N . TYR A 1 319 ? 74.855 92.665 88.618 1.00 45.50 319 TYR A N 1
ATOM 1480 C CA . TYR A 1 319 ? 75.203 91.347 89.109 1.00 45.16 319 TYR A CA 1
ATOM 1481 C C . TYR A 1 319 ? 76.529 90.843 88.541 1.00 45.15 319 TYR A C 1
ATOM 1482 O O . TYR A 1 319 ? 76.694 89.655 88.268 1.00 45.42 319 TYR A O 1
ATOM 1491 N N . LYS A 1 320 ? 77.481 91.762 88.393 1.00 44.60 320 LYS A N 1
ATOM 1492 C CA . LYS A 1 320 ? 78.842 91.499 87.976 1.00 44.72 320 LYS A CA 1
ATOM 1493 C C . LYS A 1 320 ? 79.645 91.839 89.203 1.00 44.10 320 LYS A C 1
ATOM 1494 O O . LYS A 1 320 ? 79.621 93.000 89.625 1.00 44.01 320 LYS A O 1
ATOM 1500 N N . ARG A 1 321 ? 80.336 90.844 89.814 1.00 43.21 321 ARG A N 1
ATOM 1501 C CA . ARG A 1 321 ? 81.113 91.124 91.008 1.00 43.09 321 ARG A CA 1
ATOM 1502 C C . ARG A 1 321 ? 82.215 92.072 90.715 1.00 44.68 321 ARG A C 1
ATOM 1503 O O . ARG A 1 321 ? 82.980 91.861 89.775 1.00 45.52 321 ARG A O 1
ATOM 1511 N N . LYS A 1 322 ? 82.254 93.157 91.469 1.00 44.90 322 LYS A N 1
ATOM 1512 C CA . LYS A 1 322 ? 83.265 94.168 91.317 1.00 45.29 322 LYS A CA 1
ATOM 1513 C C . LYS A 1 322 ? 84.601 93.664 91.908 1.00 46.50 322 LYS A C 1
ATOM 1514 O O . LYS A 1 322 ? 85.529 93.390 91.146 1.00 46.96 322 LYS A O 1
ATOM 1520 N N . ASN A 1 323 ? 84.661 93.406 93.221 1.00 46.78 323 ASN A N 1
ATOM 1521 C CA . ASN A 1 323 ? 85.892 92.940 93.855 1.00 47.61 323 ASN A CA 1
ATOM 1522 C C . ASN A 1 323 ? 86.009 91.416 93.930 1.00 48.04 323 ASN A C 1
ATOM 1523 O O . ASN A 1 323 ? 85.558 90.827 94.908 1.00 48.57 323 ASN A O 1
ATOM 1528 N N . LYS A 1 324 ? 86.652 90.779 92.933 1.00 47.65 324 LYS A N 1
ATOM 1529 C CA . LYS A 1 324 ? 86.758 89.314 92.890 1.00 47.57 324 LYS A CA 1
ATOM 1530 C C . LYS A 1 324 ? 87.526 88.694 94.042 1.00 47.78 324 LYS A C 1
ATOM 1531 O O . LYS A 1 324 ? 88.635 89.138 94.335 1.00 47.93 324 LYS A O 1
ATOM 1537 N N . GLU A 1 325 ? 86.957 87.644 94.683 1.00 47.53 325 GLU A N 1
ATOM 1538 C CA . GLU A 1 325 ? 87.641 86.922 95.772 1.00 47.64 325 GLU A CA 1
ATOM 1539 C C . GLU A 1 325 ? 88.519 85.744 95.230 1.00 47.69 325 GLU A C 1
ATOM 1540 O O . GLU A 1 325 ? 88.087 84.587 95.219 1.00 47.27 325 GLU A O 1
ATOM 1546 N N . ILE A 1 326 ? 89.749 86.051 94.753 1.00 48.05 326 ILE A N 1
ATOM 1547 C CA . ILE A 1 326 ? 90.640 85.017 94.184 1.00 48.93 326 ILE A CA 1
ATOM 1548 C C . ILE A 1 326 ? 91.580 84.398 95.211 1.00 49.25 326 ILE A C 1
ATOM 1549 O O . ILE A 1 326 ? 92.416 85.096 95.780 1.00 49.29 326 ILE A O 1
ATOM 1554 N N . LYS A 1 327 ? 91.462 83.085 95.422 1.00 49.35 327 LYS A N 1
ATOM 1555 C CA . LYS A 1 327 ? 92.267 82.407 96.415 1.00 50.29 327 LYS A CA 1
ATOM 1556 C C . LYS A 1 327 ? 92.521 80.959 96.078 1.00 52.88 327 LYS A C 1
ATOM 1557 O O . LYS A 1 327 ? 91.806 80.333 95.300 1.00 52.75 327 LYS A O 1
ATOM 1563 N N . ILE A 1 328 ? 93.631 80.470 96.612 1.00 55.37 328 ILE A N 1
ATOM 1564 C CA . ILE A 1 328 ? 94.119 79.107 96.563 1.00 57.69 328 ILE A CA 1
ATOM 1565 C C . ILE A 1 328 ? 94.615 78.808 98.000 1.00 59.57 328 ILE A C 1
ATOM 1566 O O . ILE A 1 328 ? 95.274 79.649 98.637 1.00 59.51 328 ILE A O 1
ATOM 1571 N N . GLU A 1 329 ? 94.164 77.668 98.544 1.00 60.86 329 GLU A N 1
ATOM 1572 C CA . GLU A 1 329 ? 94.517 77.192 99.874 1.00 62.64 329 GLU A CA 1
ATOM 1573 C C . GLU A 1 329 ? 96.071 76.942 99.965 1.00 64.36 329 GLU A C 1
ATOM 1574 O O . GLU A 1 329 ? 96.709 76.421 99.027 1.00 64.16 329 GLU A O 1
ATOM 1580 N N . PRO A 1 330 ? 96.700 77.354 101.079 1.00 65.43 330 PRO A N 1
ATOM 1581 C CA . PRO A 1 330 ? 98.165 77.161 101.199 1.00 66.21 330 PRO A CA 1
ATOM 1582 C C . PRO A 1 330 ? 98.585 75.689 101.407 1.00 67.51 330 PRO A C 1
ATOM 1583 O O . PRO A 1 330 ? 99.501 75.178 100.757 1.00 67.50 330 PRO A O 1
ATOM 1587 N N . GLU A 1 331 ? 97.872 75.000 102.304 1.00 68.27 331 GLU A N 1
ATOM 1588 C CA . GLU A 1 331 ? 98.118 73.616 102.686 1.00 68.81 331 GLU A CA 1
ATOM 1589 C C . GLU A 1 331 ? 96.897 72.758 102.321 1.00 68.68 331 GLU A C 1
ATOM 1590 O O . GLU A 1 331 ? 95.760 73.233 102.411 1.00 68.46 331 GLU A O 1
ATOM 1596 N N . PRO A 1 332 ? 97.132 71.466 101.998 1.00 68.71 332 PRO A N 1
ATOM 1597 C CA . PRO A 1 332 ? 96.027 70.558 101.616 1.00 69.24 332 PRO A CA 1
ATOM 1598 C C . PRO A 1 332 ? 94.907 70.317 102.649 1.00 70.16 332 PRO A C 1
ATOM 1599 O O . PRO A 1 332 ? 95.134 70.285 103.853 1.00 70.45 332 PRO A O 1
ATOM 1603 N N . CYS A 1 333 ? 93.688 70.098 102.153 1.00 70.56 333 CYS A N 1
ATOM 1604 C CA . CYS A 1 333 ? 92.487 69.944 102.985 1.00 71.40 333 CYS A CA 1
ATOM 1605 C C . CYS A 1 333 ? 92.328 68.589 103.803 1.00 72.04 333 CYS A C 1
ATOM 1606 O O . CYS A 1 333 ? 91.632 68.634 104.824 1.00 72.55 333 CYS A O 1
ATOM 1609 N N . GLY A 1 334 ? 92.904 67.444 103.401 1.00 71.51 334 GLY A N 1
ATOM 1610 C CA . GLY A 1 334 ? 93.695 67.277 102.205 1.00 71.63 334 GLY A CA 1
ATOM 1611 C C . GLY A 1 334 ? 94.060 65.872 101.788 1.00 72.14 334 GLY A C 1
ATOM 1612 O O . GLY A 1 334 ? 95.017 65.731 101.025 1.00 72.72 334 GLY A O 1
ATOM 1613 N N . THR A 1 335 ? 93.330 64.819 102.223 1.00 72.01 335 THR A N 1
ATOM 1614 C CA . THR A 1 335 ? 93.685 63.456 101.753 1.00 72.68 335 THR A CA 1
ATOM 1615 C C . THR A 1 335 ? 93.399 63.362 100.230 1.00 72.23 335 THR A C 1
ATOM 1616 O O . THR A 1 335 ? 94.226 62.878 99.454 1.00 72.14 335 THR A O 1
ATOM 1620 N N . ASP A 1 336 ? 92.244 63.901 99.811 1.00 71.43 336 ASP A N 1
ATOM 1621 C CA . ASP A 1 336 ? 91.841 63.936 98.407 1.00 70.57 336 ASP A CA 1
ATOM 1622 C C . ASP A 1 336 ? 91.969 65.357 97.825 1.00 68.11 336 ASP A C 1
ATOM 1623 O O . ASP A 1 336 ? 91.226 65.728 96.937 1.00 67.99 336 ASP A O 1
ATOM 1628 N N . CYS A 1 337 ? 92.940 66.126 98.299 1.00 66.04 337 CYS A N 1
ATOM 1629 C CA . CYS A 1 337 ? 93.169 67.481 97.845 1.00 64.21 337 CYS A CA 1
ATOM 1630 C C . CYS A 1 337 ? 93.809 67.529 96.476 1.00 63.24 337 CYS A C 1
ATOM 1631 O O . CYS A 1 337 ? 94.709 66.742 96.162 1.00 63.33 337 CYS A O 1
ATOM 1634 N N . PHE A 1 338 ? 93.387 68.504 95.681 1.00 61.88 338 PHE A N 1
ATOM 1635 C CA . PHE A 1 338 ? 93.922 68.686 94.349 1.00 60.80 338 PHE A CA 1
ATOM 1636 C C . PHE A 1 338 ? 95.395 69.101 94.364 1.00 60.75 338 PHE A C 1
ATOM 1637 O O . PHE A 1 338 ? 96.060 68.871 93.371 1.00 61.14 338 PHE A O 1
ATOM 1645 N N . LEU A 1 339 ? 95.906 69.713 95.463 1.00 60.35 339 LEU A N 1
ATOM 1646 C CA . LEU A 1 339 ? 97.307 70.184 95.577 1.00 60.65 339 LEU A CA 1
ATOM 1647 C C . LEU A 1 339 ? 98.364 69.039 95.569 1.00 61.97 339 LEU A C 1
ATOM 1648 O O . LEU A 1 339 ? 99.530 69.224 95.173 1.00 61.67 339 LEU A O 1
ATOM 1653 N N . LEU A 1 340 ? 97.920 67.844 95.957 1.00 62.96 340 LEU A N 1
ATOM 1654 C CA . LEU A 1 340 ? 98.736 66.643 95.922 1.00 64.13 340 LEU A CA 1
ATOM 1655 C C . LEU A 1 340 ? 98.936 66.127 94.483 1.00 66.27 340 LEU A C 1
ATOM 1656 O O . LEU A 1 340 ? 99.847 65.314 94.256 1.00 67.32 340 LEU A O 1
ATOM 1661 N N . LEU A 1 341 ? 98.092 66.556 93.521 1.00 66.87 341 LEU A N 1
ATOM 1662 C CA . LEU A 1 341 ? 98.266 66.155 92.138 1.00 68.62 341 LEU A CA 1
ATOM 1663 C C . LEU A 1 341 ? 99.455 66.895 91.536 1.00 71.44 341 LEU A C 1
ATOM 1664 O O . LEU A 1 341 ? 99.711 68.062 91.873 1.00 71.90 341 LEU A O 1
ATOM 1669 N N . GLU A 1 342 ? 100.235 66.180 90.710 1.00 72.84 342 GLU A N 1
ATOM 1670 C CA . GLU A 1 342 ? 101.418 66.743 90.085 1.00 74.54 342 GLU A CA 1
ATOM 1671 C C . GLU A 1 342 ? 101.090 67.869 89.098 1.00 75.37 342 GLU A C 1
ATOM 1672 O O . GLU A 1 342 ? 100.349 67.659 88.141 1.00 75.34 342 GLU A O 1
ATOM 1678 N N . GLY A 1 343 ? 101.668 69.044 89.335 1.00 75.77 343 GLY A N 1
ATOM 1679 C CA . GLY A 1 343 ? 101.500 70.206 88.471 1.00 76.61 343 GLY A CA 1
ATOM 1680 C C . GLY A 1 343 ? 100.131 70.843 88.516 1.00 77.44 343 GLY A C 1
ATOM 1681 O O . GLY A 1 343 ? 99.744 71.553 87.582 1.00 77.39 343 GLY A O 1
ATOM 1682 N N . ALA A 1 344 ? 99.390 70.598 89.605 1.00 78.00 344 ALA A N 1
ATOM 1683 C CA . ALA A 1 344 ? 98.049 71.136 89.765 1.00 78.77 344 ALA A CA 1
ATOM 1684 C C . ALA A 1 344 ? 98.083 72.536 90.345 1.00 79.99 344 ALA A C 1
ATOM 1685 O O . ALA A 1 344 ? 97.399 73.394 89.811 1.00 80.72 344 ALA A O 1
ATOM 1687 N N . LYS A 1 345 ? 98.893 72.800 91.387 1.00 80.25 345 LYS A N 1
ATOM 1688 C CA . LYS A 1 345 ? 98.976 74.145 91.965 1.00 81.12 345 LYS A CA 1
ATOM 1689 C C . LYS A 1 345 ? 99.430 75.179 90.942 1.00 82.18 345 LYS A C 1
ATOM 1690 O O . LYS A 1 345 ? 98.963 76.312 90.972 1.00 82.35 345 LYS A O 1
ATOM 1696 N N . GLU A 1 346 ? 100.319 74.789 90.032 1.00 82.96 346 GLU A N 1
ATOM 1697 C CA . GLU A 1 346 ? 100.814 75.676 88.990 1.00 84.56 346 GLU A CA 1
ATOM 1698 C C . GLU A 1 346 ? 99.683 76.126 88.064 1.00 85.46 346 GLU A C 1
ATOM 1699 O O . GLU A 1 346 ? 99.619 77.295 87.692 1.00 85.84 346 GLU A O 1
ATOM 1705 N N . TYR A 1 347 ? 98.800 75.193 87.694 1.00 85.69 347 TYR A N 1
ATOM 1706 C CA . TYR A 1 347 ? 97.653 75.437 86.822 1.00 86.53 347 TYR A CA 1
ATOM 1707 C C . TYR A 1 347 ? 96.682 76.387 87.496 1.00 87.20 347 TYR A C 1
ATOM 1708 O O . TYR A 1 347 ? 96.184 77.308 86.860 1.00 87.20 347 TYR A O 1
ATOM 1717 N N . ALA A 1 348 ? 96.414 76.156 88.784 1.00 87.73 348 ALA A N 1
ATOM 1718 C CA . ALA A 1 348 ? 95.512 76.964 89.580 1.00 88.80 348 ALA A CA 1
ATOM 1719 C C . ALA A 1 348 ? 95.972 78.422 89.619 1.00 90.05 348 ALA A C 1
ATOM 1720 O O . ALA A 1 348 ? 95.150 79.316 89.425 1.00 90.45 348 ALA A O 1
ATOM 1722 N N . MET A 1 349 ? 97.277 78.671 89.816 1.00 90.45 349 MET A N 1
ATOM 1723 C CA . MET A 1 349 ? 97.778 80.044 89.837 1.00 91.43 349 MET A CA 1
ATOM 1724 C C . MET A 1 349 ? 97.764 80.715 88.460 1.00 91.48 349 MET A C 1
ATOM 1725 O O . MET A 1 349 ? 97.778 81.941 88.387 1.00 91.60 349 MET A O 1
ATOM 1730 N N . LEU A 1 350 ? 97.714 79.917 87.379 1.00 91.30 350 LEU A N 1
ATOM 1731 C CA . LEU A 1 350 ? 97.750 80.377 85.994 1.00 91.63 350 LEU A CA 1
ATOM 1732 C C . LEU A 1 350 ? 96.455 80.918 85.440 1.00 91.97 350 LEU A C 1
ATOM 1733 O O . LEU A 1 350 ? 96.488 81.524 84.370 1.00 92.11 350 LEU A O 1
ATOM 1738 N N . HIS A 1 351 ? 95.313 80.660 86.095 1.00 92.00 351 HIS A N 1
ATOM 1739 C CA . HIS A 1 351 ? 94.033 81.103 85.545 1.00 92.42 351 HIS A CA 1
ATOM 1740 C C . HIS A 1 351 ? 93.514 82.374 86.245 1.00 92.67 351 HIS A C 1
ATOM 1741 O O . HIS A 1 351 ? 93.592 83.442 85.641 1.00 92.91 351 HIS A O 1
ATOM 1748 N N . ASN A 1 352 ? 93.037 82.284 87.492 1.00 92.49 352 ASN A N 1
ATOM 1749 C CA . ASN A 1 352 ? 92.590 83.439 88.274 1.00 92.90 352 ASN A CA 1
ATOM 1750 C C . ASN A 1 352 ? 91.768 84.513 87.486 1.00 92.85 352 ASN A C 1
ATOM 1751 O O . ASN A 1 352 ? 90.666 84.918 87.887 1.00 92.50 352 ASN A O 1
ATOM 1756 N N . VAL A 1 425 ? 99.514 66.685 81.249 1.00 106.53 425 VAL A N 1
ATOM 1757 C CA . VAL A 1 425 ? 99.829 67.210 82.579 1.00 106.59 425 VAL A CA 1
ATOM 1758 C C . VAL A 1 425 ? 98.718 66.861 83.602 1.00 106.44 425 VAL A C 1
ATOM 1759 O O . VAL A 1 425 ? 97.613 66.489 83.210 1.00 106.55 425 VAL A O 1
ATOM 1763 N N . GLU A 1 426 ? 99.052 66.916 84.899 1.00 106.03 426 GLU A N 1
ATOM 1764 C CA . GLU A 1 426 ? 98.186 66.632 86.045 1.00 106.25 426 GLU A CA 1
ATOM 1765 C C . GLU A 1 426 ? 98.095 65.106 86.383 1.00 106.44 426 GLU A C 1
ATOM 1766 O O . GLU A 1 426 ? 98.982 64.649 87.105 1.00 106.65 426 GLU A O 1
ATOM 1772 N N . ALA A 1 427 ? 97.046 64.336 85.939 1.00 106.38 427 ALA A N 1
ATOM 1773 C CA . ALA A 1 427 ? 96.802 62.890 86.208 1.00 107.21 427 ALA A CA 1
ATOM 1774 C C . ALA A 1 427 ? 95.323 62.546 86.037 1.00 108.24 427 ALA A C 1
ATOM 1775 O O . ALA A 1 427 ? 94.482 63.391 86.325 1.00 108.78 427 ALA A O 1
ATOM 1777 N N . PRO A 1 428 ? 94.953 61.302 85.682 1.00 108.75 428 PRO A N 1
ATOM 1778 C CA . PRO A 1 428 ? 93.525 60.985 85.492 1.00 109.78 428 PRO A CA 1
ATOM 1779 C C . PRO A 1 428 ? 92.781 60.415 86.700 1.00 110.60 428 PRO A C 1
ATOM 1780 O O . PRO A 1 428 ? 91.597 60.711 86.852 1.00 110.02 428 PRO A O 1
ATOM 1784 N N . SER A 1 429 ? 93.448 59.560 87.519 1.00 111.57 429 SER A N 1
ATOM 1785 C CA . SER A 1 429 ? 92.865 58.932 88.717 1.00 112.68 429 SER A CA 1
ATOM 1786 C C . SER A 1 429 ? 91.657 58.026 88.402 1.00 113.07 429 SER A C 1
ATOM 1787 O O . SER A 1 429 ? 91.754 56.802 88.495 1.00 113.13 429 SER A O 1
ATOM 1790 N N . PRO A 1 431 ? 87.822 57.831 87.884 1.00 83.38 431 PRO A N 1
ATOM 1791 C CA . PRO A 1 431 ? 86.591 57.808 87.064 1.00 82.91 431 PRO A CA 1
ATOM 1792 C C . PRO A 1 431 ? 85.360 58.220 87.868 1.00 82.28 431 PRO A C 1
ATOM 1793 O O . PRO A 1 431 ? 84.931 57.461 88.731 1.00 82.88 431 PRO A O 1
ATOM 1797 N N . VAL A 1 432 ? 84.788 59.413 87.603 1.00 80.82 432 VAL A N 1
ATOM 1798 C CA . VAL A 1 432 ? 83.606 59.876 88.341 1.00 79.58 432 VAL A CA 1
ATOM 1799 C C . VAL A 1 432 ? 82.463 60.213 87.438 1.00 78.03 432 VAL A C 1
ATOM 1800 O O . VAL A 1 432 ? 82.674 60.727 86.343 1.00 78.34 432 VAL A O 1
ATOM 1804 N N . GLU A 1 433 ? 81.239 59.981 87.935 1.00 76.22 433 GLU A N 1
ATOM 1805 C CA . GLU A 1 433 ? 79.998 60.216 87.219 1.00 75.04 433 GLU A CA 1
ATOM 1806 C C . GLU A 1 433 ? 79.343 61.431 87.807 1.00 72.55 433 GLU A C 1
ATOM 1807 O O . GLU A 1 433 ? 78.772 61.357 88.900 1.00 73.69 433 GLU A O 1
ATOM 1813 N N . TRP A 1 434 ? 79.380 62.548 87.080 1.00 68.83 434 TRP A N 1
ATOM 1814 C CA . TRP A 1 434 ? 78.765 63.790 87.544 1.00 64.93 434 TRP A CA 1
ATOM 1815 C C . TRP A 1 434 ? 77.333 63.877 87.118 1.00 61.91 434 TRP A C 1
ATOM 1816 O O . TRP A 1 434 ? 77.064 63.758 85.925 1.00 61.67 434 TRP A O 1
ATOM 1827 N N . THR A 1 435 ? 76.412 64.145 88.054 1.00 59.61 435 THR A N 1
ATOM 1828 C CA . THR A 1 435 ? 75.025 64.403 87.672 1.00 57.72 435 THR A CA 1
ATOM 1829 C C . THR A 1 435 ? 74.961 65.802 87.062 1.00 56.09 435 THR A C 1
ATOM 1830 O O . THR A 1 435 ? 75.823 66.645 87.328 1.00 55.76 435 THR A O 1
ATOM 1834 N N . GLY A 1 436 ? 73.935 66.056 86.263 1.00 55.24 436 GLY A N 1
ATOM 1835 C CA . GLY A 1 436 ? 73.744 67.360 85.640 1.00 55.18 436 GLY A CA 1
ATOM 1836 C C . GLY A 1 436 ? 73.707 68.501 86.641 1.00 54.71 436 GLY A C 1
ATOM 1837 O O . GLY A 1 436 ? 74.320 69.551 86.410 1.00 55.11 436 GLY A O 1
ATOM 1838 N N . ALA A 1 437 ? 73.075 68.248 87.810 1.00 53.48 437 ALA A N 1
ATOM 1839 C CA . ALA A 1 437 ? 72.990 69.207 88.909 1.00 52.60 437 ALA A CA 1
ATOM 1840 C C . ALA A 1 437 ? 74.370 69.526 89.506 1.00 51.33 437 ALA A C 1
ATOM 1841 O O . ALA A 1 437 ? 74.681 70.689 89.726 1.00 50.93 437 ALA A O 1
ATOM 1843 N N . GLU A 1 438 ? 75.206 68.506 89.716 1.00 50.82 438 GLU A N 1
ATOM 1844 C CA . GLU A 1 438 ? 76.564 68.677 90.233 1.00 50.72 438 GLU A CA 1
ATOM 1845 C C . GLU A 1 438 ? 77.394 69.541 89.290 1.00 50.28 438 GLU A C 1
ATOM 1846 O O . GLU A 1 438 ? 78.151 70.404 89.744 1.00 49.75 438 GLU A O 1
ATOM 1852 N N . GLU A 1 439 ? 77.257 69.277 87.972 1.00 50.27 439 GLU A N 1
ATOM 1853 C CA . GLU A 1 439 ? 77.953 69.994 86.914 1.00 50.73 439 GLU A CA 1
ATOM 1854 C C . GLU A 1 439 ? 77.551 71.460 86.911 1.00 50.74 439 GLU A C 1
ATOM 1855 O O . GLU A 1 439 ? 78.431 72.318 86.817 1.00 50.79 439 GLU A O 1
ATOM 1861 N N . SER A 1 440 ? 76.225 71.749 87.016 1.00 50.28 440 SER A N 1
ATOM 1862 C CA . SER A 1 440 ? 75.702 73.116 87.000 1.00 50.38 440 SER A CA 1
ATOM 1863 C C . SER A 1 440 ? 76.105 73.869 88.238 1.00 49.51 440 SER A C 1
ATOM 1864 O O . SER A 1 440 ? 76.457 75.046 88.138 1.00 50.19 440 SER A O 1
ATOM 1867 N N . LEU A 1 441 ? 76.064 73.204 89.405 1.00 47.81 441 LEU A N 1
ATOM 1868 C CA . LEU A 1 441 ? 76.496 73.820 90.658 1.00 46.85 441 LEU A CA 1
ATOM 1869 C C . LEU A 1 441 ? 77.988 74.178 90.584 1.00 46.49 441 LEU A C 1
ATOM 1870 O O . LEU A 1 441 ? 78.411 75.223 91.079 1.00 46.72 441 LEU A O 1
ATOM 1875 N N . PHE A 1 442 ? 78.789 73.329 89.920 1.00 45.50 442 PHE A N 1
ATOM 1876 C CA . PHE A 1 442 ? 80.196 73.598 89.737 1.00 44.92 442 PHE A CA 1
ATOM 1877 C C . PHE A 1 442 ? 80.384 74.915 88.972 1.00 44.26 442 PHE A C 1
ATOM 1878 O O . PHE A 1 442 ? 81.090 75.782 89.461 1.00 44.10 442 PHE A O 1
ATOM 1886 N N . ARG A 1 443 ? 79.730 75.070 87.805 1.00 43.66 443 ARG A N 1
ATOM 1887 C CA . ARG A 1 443 ? 79.899 76.292 87.008 1.00 43.22 443 ARG A CA 1
ATOM 1888 C C . ARG A 1 443 ? 79.479 77.546 87.776 1.00 42.79 443 ARG A C 1
ATOM 1889 O O . ARG A 1 443 ? 80.110 78.601 87.642 1.00 43.09 443 ARG A O 1
ATOM 1897 N N . VAL A 1 444 ? 78.480 77.403 88.639 1.00 41.66 444 VAL A N 1
ATOM 1898 C CA . VAL A 1 444 ? 78.032 78.497 89.471 1.00 41.37 444 VAL A CA 1
ATOM 1899 C C . VAL A 1 444 ? 79.135 78.860 90.483 1.00 41.09 444 VAL A C 1
ATOM 1900 O O . VAL A 1 444 ? 79.572 80.004 90.494 1.00 40.94 444 VAL A O 1
ATOM 1904 N N . PHE A 1 445 ? 79.635 77.880 91.258 1.00 40.86 445 PHE A N 1
ATOM 1905 C CA . PHE A 1 445 ? 80.663 78.117 92.265 1.00 41.40 445 PHE A CA 1
ATOM 1906 C C . PHE A 1 445 ? 82.012 78.515 91.667 1.00 41.85 445 PHE A C 1
ATOM 1907 O O . PHE A 1 445 ? 82.747 79.280 92.276 1.00 41.51 445 PHE A O 1
ATOM 1915 N N . HIS A 1 446 ? 82.355 77.973 90.503 1.00 42.25 446 HIS A N 1
ATOM 1916 C CA . HIS A 1 446 ? 83.614 78.274 89.837 1.00 43.16 446 HIS A CA 1
ATOM 1917 C C . HIS A 1 446 ? 83.708 79.774 89.479 1.00 42.51 446 HIS A C 1
ATOM 1918 O O . HIS A 1 446 ? 84.778 80.362 89.555 1.00 42.45 446 HIS A O 1
ATOM 1925 N N . GLY A 1 447 ? 82.580 80.379 89.137 1.00 41.78 447 GLY A N 1
ATOM 1926 C CA . GLY A 1 447 ? 82.531 81.790 88.798 1.00 41.72 447 GLY A CA 1
ATOM 1927 C C . GLY A 1 447 ? 82.698 82.721 89.976 1.00 41.72 447 GLY A C 1
ATOM 1928 O O . GLY A 1 447 ? 82.942 83.917 89.789 1.00 42.18 447 GLY A O 1
ATOM 1929 N N . THR A 1 448 ? 82.564 82.191 91.203 1.00 41.24 448 THR A N 1
ATOM 1930 C CA . THR A 1 448 ? 82.629 83.001 92.427 1.00 41.16 448 THR A CA 1
ATOM 1931 C C . THR A 1 448 ? 83.887 82.641 93.267 1.00 40.67 448 THR A C 1
ATOM 1932 O O . THR A 1 448 ? 84.544 83.538 93.800 1.00 40.05 448 THR A O 1
ATOM 1936 N N . TYR A 1 449 ? 84.228 81.349 93.322 1.00 40.60 449 TYR A N 1
ATOM 1937 C CA . TYR A 1 449 ? 85.357 80.798 94.072 1.00 41.12 449 TYR A CA 1
ATOM 1938 C C . TYR A 1 449 ? 86.665 80.780 93.316 1.00 42.17 449 TYR A C 1
ATOM 1939 O O . TYR A 1 449 ? 87.731 80.918 93.929 1.00 42.49 449 TYR A O 1
ATOM 1948 N N . PHE A 1 450 ? 86.569 80.561 91.995 1.00 42.73 450 PHE A N 1
ATOM 1949 C CA . PHE A 1 450 ? 87.653 80.422 91.035 1.00 43.93 450 PHE A CA 1
ATOM 1950 C C . PHE A 1 450 ? 88.402 79.106 91.298 1.00 45.21 450 PHE A C 1
ATOM 1951 O O . PHE A 1 450 ? 87.751 78.074 91.367 1.00 44.91 450 PHE A O 1
ATOM 1959 N N . ASN A 1 451 ? 89.730 79.112 91.451 1.00 46.71 451 ASN A N 1
ATOM 1960 C CA . ASN A 1 451 ? 90.501 77.868 91.587 1.00 48.16 451 ASN A CA 1
ATOM 1961 C C . ASN A 1 451 ? 90.682 77.397 93.027 1.00 48.53 451 ASN A C 1
ATOM 1962 O O . ASN A 1 451 ? 91.540 76.553 93.294 1.00 48.31 451 ASN A O 1
ATOM 1967 N N . ASN A 1 452 ? 89.791 77.853 93.924 1.00 48.64 452 ASN A N 1
ATOM 1968 C CA . ASN A 1 452 ? 89.782 77.443 95.317 1.00 49.13 452 ASN A CA 1
ATOM 1969 C C . ASN A 1 452 ? 88.948 76.162 95.389 1.00 48.91 452 ASN A C 1
ATOM 1970 O O . ASN A 1 452 ? 87.895 76.122 96.025 1.00 48.66 452 ASN A O 1
ATOM 1975 N N . PHE A 1 453 ? 89.446 75.100 94.737 1.00 48.81 453 PHE A N 1
ATOM 1976 C CA . PHE A 1 453 ? 88.774 73.810 94.653 1.00 49.14 453 PHE A CA 1
ATOM 1977 C C . PHE A 1 453 ? 88.519 73.159 95.991 1.00 48.90 453 PHE A C 1
ATOM 1978 O O . PHE A 1 453 ? 87.592 72.355 96.098 1.00 48.92 453 PHE A O 1
ATOM 1986 N N . CYS A 1 454 ? 89.300 73.529 97.031 1.00 48.52 454 CYS A N 1
ATOM 1987 C CA . CYS A 1 454 ? 89.151 72.999 98.384 1.00 48.71 454 CYS A CA 1
ATOM 1988 C C . CYS A 1 454 ? 87.712 73.280 98.876 1.00 48.59 454 CYS A C 1
ATOM 1989 O O . CYS A 1 454 ? 86.989 72.345 99.245 1.00 48.53 454 CYS A O 1
ATOM 1992 N N . SER A 1 455 ? 87.263 74.547 98.684 1.00 47.79 455 SER A N 1
ATOM 1993 C CA . SER A 1 455 ? 85.946 75.072 99.038 1.00 46.73 455 SER A CA 1
ATOM 1994 C C . SER A 1 455 ? 84.847 74.616 98.102 1.00 45.39 455 SER A C 1
ATOM 1995 O O . SER A 1 455 ? 83.780 74.255 98.578 1.00 45.74 455 SER A O 1
ATOM 1998 N N . ILE A 1 456 ? 85.067 74.616 96.770 1.00 43.75 456 ILE A N 1
ATOM 1999 C CA . ILE A 1 456 ? 84.037 74.165 95.826 1.00 42.47 456 ILE A CA 1
ATOM 2000 C C . ILE A 1 456 ? 83.649 72.735 96.107 1.00 42.60 456 ILE A C 1
ATOM 2001 O O . ILE A 1 456 ? 82.472 72.432 96.174 1.00 42.26 456 ILE A O 1
ATOM 2006 N N . ALA A 1 457 ? 84.638 71.883 96.415 1.00 43.40 457 ALA A N 1
ATOM 2007 C CA . ALA A 1 457 ? 84.343 70.486 96.746 1.00 44.19 457 ALA A CA 1
ATOM 2008 C C . ALA A 1 457 ? 83.534 70.385 98.027 1.00 43.94 457 ALA A C 1
ATOM 2009 O O . ALA A 1 457 ? 82.642 69.548 98.114 1.00 44.44 457 ALA A O 1
ATOM 2011 N N . ARG A 1 458 ? 83.850 71.241 99.011 1.00 42.53 458 ARG A N 1
ATOM 2012 C CA . ARG A 1 458 ? 83.190 71.297 100.300 1.00 41.65 458 ARG A CA 1
ATOM 2013 C C . ARG A 1 458 ? 81.729 71.707 100.119 1.00 40.70 458 ARG A C 1
ATOM 2014 O O . ARG A 1 458 ? 80.863 71.143 100.767 1.00 40.43 458 ARG A O 1
ATOM 2022 N N . LEU A 1 459 ? 81.457 72.656 99.205 1.00 40.24 459 LEU A N 1
ATOM 2023 C CA . LEU A 1 459 ? 80.123 73.169 98.876 1.00 40.09 459 LEU A CA 1
ATOM 2024 C C . LEU A 1 459 ? 79.320 72.176 98.084 1.00 40.64 459 LEU A C 1
ATOM 2025 O O . LEU A 1 459 ? 78.109 72.096 98.290 1.00 40.49 459 LEU A O 1
ATOM 2030 N N . LEU A 1 460 ? 79.980 71.383 97.212 1.00 41.29 460 LEU A N 1
ATOM 2031 C CA . LEU A 1 460 ? 79.294 70.308 96.500 1.00 42.37 460 LEU A CA 1
ATOM 2032 C C . LEU A 1 460 ? 78.988 69.189 97.482 1.00 43.69 460 LEU A C 1
ATOM 2033 O O . LEU A 1 460 ? 77.856 68.749 97.536 1.00 44.81 460 LEU A O 1
ATOM 2038 N N . GLY A 1 461 ? 79.947 68.811 98.310 1.00 43.87 461 GLY A N 1
ATOM 2039 C CA . GLY A 1 461 ? 79.774 67.759 99.305 1.00 45.08 461 GLY A CA 1
ATOM 2040 C C . GLY A 1 461 ? 79.737 66.377 98.687 1.00 46.44 461 GLY A C 1
ATOM 2041 O O . GLY A 1 461 ? 80.256 65.401 99.240 1.00 46.62 461 GLY A O 1
ATOM 2042 N N . THR A 1 462 ? 79.139 66.299 97.514 1.00 47.04 462 THR A N 1
ATOM 2043 C CA . THR A 1 462 ? 78.957 65.082 96.762 1.00 48.39 462 THR A CA 1
ATOM 2044 C C . THR A 1 462 ? 80.183 64.732 95.864 1.00 49.00 462 THR A C 1
ATOM 2045 O O . THR A 1 462 ? 80.122 63.756 95.111 1.00 49.40 462 THR A O 1
ATOM 2049 N N . LYS A 1 463 ? 81.305 65.483 95.990 1.00 48.73 463 LYS A N 1
ATOM 2050 C CA . LYS A 1 463 ? 82.522 65.291 95.195 1.00 48.71 463 LYS A CA 1
ATOM 2051 C C . LYS A 1 463 ? 83.781 65.644 96.001 1.00 49.67 463 LYS A C 1
ATOM 2052 O O . LYS A 1 463 ? 83.732 66.528 96.864 1.00 49.51 463 LYS A O 1
ATOM 2058 N N . THR A 1 464 ? 84.912 64.970 95.699 1.00 50.46 464 THR A N 1
ATOM 2059 C CA . THR A 1 464 ? 86.202 65.206 96.377 1.00 52.06 464 THR A CA 1
ATOM 2060 C C . THR A 1 464 ? 86.981 66.380 95.758 1.00 53.14 464 THR A C 1
ATOM 2061 O O . THR A 1 464 ? 86.702 66.755 94.616 1.00 53.82 464 THR A O 1
ATOM 2065 N N . CYS A 1 465 ? 87.966 66.940 96.486 1.00 52.93 465 CYS A N 1
ATOM 2066 C CA . CYS A 1 465 ? 88.722 68.076 95.973 1.00 54.03 465 CYS A CA 1
ATOM 2067 C C . CYS A 1 465 ? 89.404 67.795 94.626 1.00 56.64 465 CYS A C 1
ATOM 2068 O O . CYS A 1 465 ? 89.343 68.643 93.738 1.00 57.43 465 CYS A O 1
ATOM 2071 N N . LYS A 1 466 ? 90.006 66.593 94.461 1.00 57.58 466 LYS A N 1
ATOM 2072 C CA . LYS A 1 466 ? 90.687 66.152 93.242 1.00 58.30 466 LYS A CA 1
ATOM 2073 C C . LYS A 1 466 ? 89.688 65.974 92.110 1.00 58.51 466 LYS A C 1
ATOM 2074 O O . LYS A 1 466 ? 89.998 66.314 90.972 1.00 58.79 466 LYS A O 1
ATOM 2080 N N . GLN A 1 467 ? 88.500 65.418 92.412 1.00 58.08 467 GLN A N 1
ATOM 2081 C CA . GLN A 1 467 ? 87.454 65.178 91.419 1.00 58.36 467 GLN A CA 1
ATOM 2082 C C . GLN A 1 467 ? 86.938 66.492 90.838 1.00 59.34 467 GLN A C 1
ATOM 2083 O O . GLN A 1 467 ? 86.645 66.571 89.642 1.00 59.44 467 GLN A O 1
ATOM 2089 N N . VAL A 1 468 ? 86.807 67.511 91.701 1.00 59.81 468 VAL A N 1
ATOM 2090 C CA . VAL A 1 468 ? 86.353 68.851 91.339 1.00 60.55 468 VAL A CA 1
ATOM 2091 C C . VAL A 1 468 ? 87.404 69.515 90.460 1.00 61.72 468 VAL A C 1
ATOM 2092 O O . VAL A 1 468 ? 87.065 70.144 89.460 1.00 61.92 468 VAL A O 1
ATOM 2096 N N . PHE A 1 469 ? 88.675 69.356 90.815 1.00 62.38 469 PHE A N 1
ATOM 2097 C CA . PHE A 1 469 ? 89.755 69.934 90.051 1.00 64.08 469 PHE A CA 1
ATOM 2098 C C . PHE A 1 469 ? 89.818 69.279 88.683 1.00 65.51 469 PHE A C 1
ATOM 2099 O O . PHE A 1 469 ? 89.931 69.982 87.683 1.00 65.88 469 PHE A O 1
ATOM 2107 N N . GLN A 1 470 ? 89.719 67.943 88.632 1.00 66.10 470 GLN A N 1
ATOM 2108 C CA . GLN A 1 470 ? 89.793 67.236 87.362 1.00 67.09 470 GLN A CA 1
ATOM 2109 C C . GLN A 1 470 ? 88.666 67.645 86.424 1.00 67.64 470 GLN A C 1
ATOM 2110 O O . GLN A 1 470 ? 88.906 67.771 85.229 1.00 68.47 470 GLN A O 1
ATOM 2116 N N . PHE A 1 471 ? 87.480 67.959 86.966 1.00 67.19 471 PHE A N 1
ATOM 2117 C CA . PHE A 1 471 ? 86.348 68.424 86.174 1.00 67.42 471 PHE A CA 1
ATOM 2118 C C . PHE A 1 471 ? 86.578 69.846 85.647 1.00 68.25 471 PHE A C 1
ATOM 2119 O O . PHE A 1 471 ? 86.160 70.164 84.539 1.00 68.43 471 PHE A O 1
ATOM 2127 N N . ALA A 1 472 ? 87.227 70.701 86.449 1.00 68.71 472 ALA A N 1
ATOM 2128 C CA . ALA A 1 472 ? 87.554 72.083 86.088 1.00 69.58 472 ALA A CA 1
ATOM 2129 C C . ALA A 1 472 ? 88.522 72.141 84.909 1.00 70.76 472 ALA A C 1
ATOM 2130 O O . ALA A 1 472 ? 88.423 73.033 84.073 1.00 70.90 472 ALA A O 1
ATOM 2132 N N . VAL A 1 473 ? 89.471 71.205 84.857 1.00 71.55 473 VAL A N 1
ATOM 2133 C CA . VAL A 1 473 ? 90.440 71.112 83.769 1.00 72.86 473 VAL A CA 1
ATOM 2134 C C . VAL A 1 473 ? 89.723 70.679 82.492 1.00 74.91 473 VAL A C 1
ATOM 2135 O O . VAL A 1 473 ? 89.914 71.280 81.439 1.00 75.22 473 VAL A O 1
ATOM 2139 N N . LYS A 1 474 ? 88.818 69.703 82.606 1.00 76.08 474 LYS A N 1
ATOM 2140 C CA . LYS A 1 474 ? 88.024 69.199 81.501 1.00 77.79 474 LYS A CA 1
ATOM 2141 C C . LYS A 1 474 ? 87.212 70.340 80.893 1.00 79.76 474 LYS A C 1
ATOM 2142 O O . LYS A 1 474 ? 87.287 70.550 79.686 1.00 80.13 474 LYS A O 1
ATOM 2148 N N . GLU A 1 475 ? 86.568 71.158 81.747 1.00 80.93 475 GLU A N 1
ATOM 2149 C CA . GLU A 1 475 ? 85.768 72.301 81.309 1.00 82.77 475 GLU A CA 1
ATOM 2150 C C . GLU A 1 475 ? 86.610 73.412 80.684 1.00 84.33 475 GLU A C 1
ATOM 2151 O O . GLU A 1 475 ? 86.140 74.112 79.789 1.00 84.26 475 GLU A O 1
ATOM 2157 N N . SER A 1 476 ? 87.851 73.572 81.140 1.00 85.74 476 SER A N 1
ATOM 2158 C CA . SER A 1 476 ? 88.748 74.589 80.585 1.00 87.66 476 SER A CA 1
ATOM 2159 C C . SER A 1 476 ? 89.159 74.297 79.128 1.00 89.90 476 SER A C 1
ATOM 2160 O O . SER A 1 476 ? 89.657 75.190 78.445 1.00 90.15 476 SER A O 1
ATOM 2163 N N . LEU A 1 477 ? 88.964 73.052 78.657 1.00 91.28 477 LEU A N 1
ATOM 2164 C CA . LEU A 1 477 ? 89.235 72.700 77.271 1.00 92.98 477 LEU A CA 1
ATOM 2165 C C . LEU A 1 477 ? 87.918 72.558 76.499 1.00 94.71 477 LEU A C 1
ATOM 2166 O O . LEU A 1 477 ? 87.737 71.616 75.728 1.00 95.38 477 LEU A O 1
ATOM 2171 N N . ILE A 1 478 ? 86.987 73.498 76.742 1.00 95.10 478 ILE A N 1
ATOM 2172 C CA . ILE A 1 478 ? 85.700 73.614 76.058 1.00 96.10 478 ILE A CA 1
ATOM 2173 C C . ILE A 1 478 ? 85.594 75.038 75.455 1.00 97.74 478 ILE A C 1
ATOM 2174 O O . ILE A 1 478 ? 86.395 75.917 75.803 1.00 98.17 478 ILE A O 1
ATOM 2179 N N . LEU A 1 479 ? 84.633 75.248 74.523 1.00 98.21 479 LEU A N 1
ATOM 2180 C CA . LEU A 1 479 ? 84.369 76.516 73.831 1.00 98.78 479 LEU A CA 1
ATOM 2181 C C . LEU A 1 479 ? 85.532 76.914 72.912 1.00 99.06 479 LEU A C 1
ATOM 2182 O O . LEU A 1 479 ? 85.944 76.123 72.064 1.00 99.03 479 LEU A O 1
ATOM 2187 N N . SER A 1 515 ? 64.632 124.991 88.008 1.00 85.01 515 SER A N 1
ATOM 2188 C CA . SER A 1 515 ? 65.367 124.337 89.095 1.00 85.46 515 SER A CA 1
ATOM 2189 C C . SER A 1 515 ? 64.435 123.869 90.251 1.00 85.12 515 SER A C 1
ATOM 2190 O O . SER A 1 515 ? 64.804 122.955 91.001 1.00 85.37 515 SER A O 1
ATOM 2193 N N . THR A 1 516 ? 63.226 124.486 90.373 1.00 84.07 516 THR A N 1
ATOM 2194 C CA . THR A 1 516 ? 62.216 124.175 91.397 1.00 83.33 516 THR A CA 1
ATOM 2195 C C . THR A 1 516 ? 61.808 122.707 91.359 1.00 82.18 516 THR A C 1
ATOM 2196 O O . THR A 1 516 ? 61.575 122.094 92.406 1.00 82.83 516 THR A O 1
ATOM 2200 N N . GLN A 1 517 ? 61.718 122.141 90.148 1.00 80.01 517 GLN A N 1
ATOM 2201 C CA . GLN A 1 517 ? 61.294 120.762 89.966 1.00 77.75 517 GLN A CA 1
ATOM 2202 C C . GLN A 1 517 ? 62.366 119.715 90.314 1.00 73.14 517 GLN A C 1
ATOM 2203 O O . GLN A 1 517 ? 63.560 119.928 90.119 1.00 72.74 517 GLN A O 1
ATOM 2209 N N . VAL A 1 518 ? 61.905 118.590 90.851 1.00 69.52 518 VAL A N 1
ATOM 2210 C CA . VAL A 1 518 ? 62.730 117.448 91.201 1.00 66.67 518 VAL A CA 1
ATOM 2211 C C . VAL A 1 518 ? 62.540 116.309 90.190 1.00 63.45 518 VAL A C 1
ATOM 2212 O O . VAL A 1 518 ? 61.441 116.082 89.702 1.00 63.05 518 VAL A O 1
ATOM 2216 N N . TYR A 1 519 ? 63.620 115.623 89.840 1.00 61.36 519 TYR A N 1
ATOM 2217 C CA . TYR A 1 519 ? 63.581 114.532 88.869 1.00 59.81 519 TYR A CA 1
ATOM 2218 C C . TYR A 1 519 ? 63.847 113.207 89.554 1.00 57.09 519 TYR A C 1
ATOM 2219 O O . TYR A 1 519 ? 64.608 113.139 90.514 1.00 57.02 519 TYR A O 1
ATOM 2228 N N . ASN A 1 520 ? 63.236 112.146 89.050 1.00 54.62 520 ASN A N 1
ATOM 2229 C CA . ASN A 1 520 ? 63.398 110.810 89.616 1.00 52.58 520 ASN A CA 1
ATOM 2230 C C . ASN A 1 520 ? 64.822 110.245 89.432 1.00 50.85 520 ASN A C 1
ATOM 2231 O O . ASN A 1 520 ? 65.468 110.500 88.420 1.00 50.01 520 ASN A O 1
ATOM 2236 N N . TYR A 1 521 ? 65.297 109.476 90.415 1.00 50.17 521 TYR A N 1
ATOM 2237 C CA . TYR A 1 521 ? 66.607 108.852 90.335 1.00 50.09 521 TYR A CA 1
ATOM 2238 C C . TYR A 1 521 ? 66.529 107.430 89.733 1.00 51.41 521 TYR A C 1
ATOM 2239 O O . TYR A 1 521 ? 65.720 106.589 90.147 1.00 52.23 521 TYR A O 1
ATOM 2248 N N . GLN A 1 522 ? 67.431 107.159 88.799 1.00 51.58 522 GLN A N 1
ATOM 2249 C CA . GLN A 1 522 ? 67.584 105.880 88.131 1.00 52.45 522 GLN A CA 1
ATOM 2250 C C . GLN A 1 522 ? 69.087 105.681 88.008 1.00 51.61 522 GLN A C 1
ATOM 2251 O O . GLN A 1 522 ? 69.776 106.563 87.483 1.00 51.87 522 GLN A O 1
ATOM 2257 N N . PRO A 1 523 ? 69.627 104.555 88.498 1.00 50.69 523 PRO A N 1
ATOM 2258 C CA . PRO A 1 523 ? 71.084 104.349 88.443 1.00 51.23 523 PRO A CA 1
ATOM 2259 C C . PRO A 1 523 ? 71.712 104.344 87.044 1.00 52.09 523 PRO A C 1
ATOM 2260 O O . PRO A 1 523 ? 71.144 103.811 86.098 1.00 51.70 523 PRO A O 1
ATOM 2264 N N . CYS A 1 524 ? 72.877 104.966 86.919 1.00 53.38 524 CYS A N 1
ATOM 2265 C CA . CYS A 1 524 ? 73.578 105.080 85.648 1.00 55.79 524 CYS A CA 1
ATOM 2266 C C . CYS A 1 524 ? 74.422 103.838 85.318 1.00 57.66 524 CYS A C 1
ATOM 2267 O O . CYS A 1 524 ? 74.983 103.210 86.212 1.00 57.48 524 CYS A O 1
ATOM 2270 N N . ASP A 1 525 ? 74.520 103.499 84.026 1.00 59.11 525 ASP A N 1
ATOM 2271 C CA . ASP A 1 525 ? 75.330 102.372 83.584 1.00 61.08 525 ASP A CA 1
ATOM 2272 C C . ASP A 1 525 ? 75.773 102.563 82.141 1.00 63.26 525 ASP A C 1
ATOM 2273 O O . ASP A 1 525 ? 75.173 102.012 81.214 1.00 63.38 525 ASP A O 1
ATOM 2278 N N . HIS A 1 526 ? 76.853 103.332 81.974 1.00 64.70 526 HIS A N 1
ATOM 2279 C CA . HIS A 1 526 ? 77.516 103.668 80.720 1.00 66.87 526 HIS A CA 1
ATOM 2280 C C . HIS A 1 526 ? 78.953 103.141 80.885 1.00 70.37 526 HIS A C 1
ATOM 2281 O O . HIS A 1 526 ? 79.864 103.919 81.201 1.00 70.70 526 HIS A O 1
ATOM 2288 N N . PRO A 1 527 ? 79.150 101.800 80.723 1.00 72.52 527 PRO A N 1
ATOM 2289 C CA . PRO A 1 527 ? 80.437 101.166 81.065 1.00 74.06 527 PRO A CA 1
ATOM 2290 C C . PRO A 1 527 ? 81.731 101.695 80.472 1.00 76.01 527 PRO A C 1
ATOM 2291 O O . PRO A 1 527 ? 82.802 101.248 80.913 1.00 76.10 527 PRO A O 1
ATOM 2295 N N . ASP A 1 528 ? 81.663 102.615 79.513 1.00 77.59 528 ASP A N 1
ATOM 2296 C CA . ASP A 1 528 ? 82.894 103.111 78.912 1.00 79.80 528 ASP A CA 1
ATOM 2297 C C . ASP A 1 528 ? 83.082 104.595 79.169 1.00 80.03 528 ASP A C 1
ATOM 2298 O O . ASP A 1 528 ? 84.112 104.988 79.729 1.00 79.88 528 ASP A O 1
ATOM 2303 N N . ARG A 1 529 ? 82.058 105.398 78.872 1.00 80.14 529 ARG A N 1
ATOM 2304 C CA . ARG A 1 529 ? 82.155 106.825 79.119 1.00 80.70 529 ARG A CA 1
ATOM 2305 C C . ARG A 1 529 ? 81.867 107.169 80.594 1.00 80.41 529 ARG A C 1
ATOM 2306 O O . ARG A 1 529 ? 81.088 106.479 81.256 1.00 80.33 529 ARG A O 1
ATOM 2314 N N . PRO A 1 530 ? 82.563 108.186 81.149 1.00 80.05 530 PRO A N 1
ATOM 2315 C CA . PRO A 1 530 ? 82.338 108.554 82.552 1.00 79.98 530 PRO A CA 1
ATOM 2316 C C . PRO A 1 530 ? 81.058 109.373 82.774 1.00 80.33 530 PRO A C 1
ATOM 2317 O O . PRO A 1 530 ? 80.276 109.579 81.837 1.00 80.75 530 PRO A O 1
ATOM 2321 N N . CYS A 1 531 ? 80.800 109.797 84.026 1.00 80.10 531 CYS A N 1
ATOM 2322 C CA . CYS A 1 531 ? 79.581 110.551 84.335 1.00 80.17 531 CYS A CA 1
ATOM 2323 C C . CYS A 1 531 ? 79.664 111.974 83.791 1.00 80.49 531 CYS A C 1
ATOM 2324 O O . CYS A 1 531 ? 80.179 112.872 84.457 1.00 80.89 531 CYS A O 1
ATOM 2327 N N . ASP A 1 532 ? 79.195 112.161 82.551 1.00 80.20 532 ASP A N 1
ATOM 2328 C CA . ASP A 1 532 ? 79.258 113.452 81.858 1.00 80.52 532 ASP A CA 1
ATOM 2329 C C . ASP A 1 532 ? 77.847 114.007 81.529 1.00 79.52 532 ASP A C 1
ATOM 2330 O O . ASP A 1 532 ? 76.867 113.505 82.072 1.00 79.73 532 ASP A O 1
ATOM 2335 N N . SER A 1 533 ? 77.737 115.020 80.647 1.00 78.26 533 SER A N 1
ATOM 2336 C CA . SER A 1 533 ? 76.471 115.629 80.249 1.00 77.56 533 SER A CA 1
ATOM 2337 C C . SER A 1 533 ? 75.439 114.629 79.724 1.00 76.69 533 SER A C 1
ATOM 2338 O O . SER A 1 533 ? 74.247 114.938 79.706 1.00 77.10 533 SER A O 1
ATOM 2341 N N . THR A 1 534 ? 75.877 113.433 79.301 1.00 75.32 534 THR A N 1
ATOM 2342 C CA . THR A 1 534 ? 74.951 112.409 78.802 1.00 74.18 534 THR A CA 1
ATOM 2343 C C . THR A 1 534 ? 74.475 111.429 79.888 1.00 71.76 534 THR A C 1
ATOM 2344 O O . THR A 1 534 ? 73.519 110.698 79.648 1.00 72.03 534 THR A O 1
ATOM 2348 N N . CYS A 1 535 ? 75.147 111.394 81.060 1.00 69.06 535 CYS A N 1
ATOM 2349 C CA . CYS A 1 535 ? 74.772 110.533 82.181 1.00 66.63 535 CYS A CA 1
ATOM 2350 C C . CYS A 1 535 ? 73.429 110.980 82.705 1.00 65.69 535 CYS A C 1
ATOM 2351 O O . CYS A 1 535 ? 73.235 112.168 82.951 1.00 65.64 535 CYS A O 1
ATOM 2354 N N . PRO A 1 536 ? 72.500 110.030 82.905 1.00 64.81 536 PRO A N 1
ATOM 2355 C CA . PRO A 1 536 ? 71.177 110.387 83.423 1.00 63.97 536 PRO A CA 1
ATOM 2356 C C . PRO A 1 536 ? 71.214 111.120 84.760 1.00 63.04 536 PRO A C 1
ATOM 2357 O O . PRO A 1 536 ? 70.385 112.001 84.983 1.00 63.66 536 PRO A O 1
ATOM 2361 N N . CYS A 1 537 ? 72.157 110.771 85.644 1.00 61.52 537 CYS A N 1
ATOM 2362 C CA . CYS A 1 537 ? 72.249 111.412 86.949 1.00 60.84 537 CYS A CA 1
ATOM 2363 C C . CYS A 1 537 ? 72.547 112.906 86.822 1.00 60.74 537 CYS A C 1
ATOM 2364 O O . CYS A 1 537 ? 71.820 113.725 87.382 1.00 60.28 537 CYS A O 1
ATOM 2367 N N . ILE A 1 538 ? 73.562 113.260 86.027 1.00 61.13 538 ILE A N 1
ATOM 2368 C CA . ILE A 1 538 ? 73.933 114.657 85.775 1.00 61.82 538 ILE A CA 1
ATOM 2369 C C . ILE A 1 538 ? 72.775 115.416 85.115 1.00 62.58 538 ILE A C 1
ATOM 2370 O O . ILE A 1 538 ? 72.513 116.576 85.453 1.00 63.32 538 ILE A O 1
ATOM 2375 N N . MET A 1 539 ? 72.101 114.755 84.170 1.00 61.86 539 MET A N 1
ATOM 2376 C CA . MET A 1 539 ? 70.991 115.326 83.444 1.00 61.43 539 MET A CA 1
ATOM 2377 C C . MET A 1 539 ? 69.859 115.707 84.388 1.00 60.42 539 MET A C 1
ATOM 2378 O O . MET A 1 539 ? 69.365 116.837 84.345 1.00 60.83 539 MET A O 1
ATOM 2383 N N . THR A 1 540 ? 69.483 114.788 85.281 1.00 58.93 540 THR A N 1
ATOM 2384 C CA . THR A 1 540 ? 68.348 115.008 86.173 1.00 57.58 540 THR A CA 1
ATOM 2385 C C . THR A 1 540 ? 68.708 115.742 87.485 1.00 56.72 540 THR A C 1
ATOM 2386 O O . THR A 1 540 ? 67.850 115.894 88.356 1.00 56.91 540 THR A O 1
ATOM 2390 N N . GLN A 1 541 ? 69.946 116.229 87.595 1.00 55.55 541 GLN A N 1
ATOM 2391 C CA . GLN A 1 541 ? 70.433 116.987 88.736 1.00 55.31 541 GLN A CA 1
ATOM 2392 C C . GLN A 1 541 ? 70.412 116.196 90.057 1.00 54.04 541 GLN A C 1
ATOM 2393 O O . GLN A 1 541 ? 70.238 116.781 91.131 1.00 54.61 541 GLN A O 1
ATOM 2399 N N . ASN A 1 542 ? 70.650 114.873 89.970 1.00 51.93 542 ASN A N 1
ATOM 2400 C CA . ASN A 1 542 ? 70.706 113.979 91.123 1.00 50.20 542 ASN A CA 1
ATOM 2401 C C . ASN A 1 542 ? 72.131 113.465 91.319 1.00 49.28 542 ASN A C 1
ATOM 2402 O O . ASN A 1 542 ? 72.908 113.388 90.360 1.00 49.96 542 ASN A O 1
ATOM 2407 N N . PHE A 1 543 ? 72.465 113.062 92.554 1.00 47.36 543 PHE A N 1
ATOM 2408 C CA . PHE A 1 543 ? 73.773 112.489 92.829 1.00 45.52 543 PHE A CA 1
ATOM 2409 C C . PHE A 1 543 ? 73.795 111.046 92.358 1.00 45.34 543 PHE A C 1
ATOM 2410 O O . PHE A 1 543 ? 72.756 110.370 92.308 1.00 45.96 543 PHE A O 1
ATOM 2418 N N . CYS A 1 544 ? 74.985 110.569 92.008 1.00 44.29 544 CYS A N 1
ATOM 2419 C CA . CYS A 1 544 ? 75.169 109.164 91.705 1.00 43.89 544 CYS A CA 1
ATOM 2420 C C . CYS A 1 544 ? 75.132 108.456 93.090 1.00 42.93 544 CYS A C 1
ATOM 2421 O O . CYS A 1 544 ? 75.519 109.074 94.094 1.00 43.64 544 CYS A O 1
ATOM 2424 N N . GLU A 1 545 ? 74.570 107.242 93.176 1.00 41.32 545 GLU A N 1
ATOM 2425 C CA . GLU A 1 545 ? 74.435 106.568 94.473 1.00 40.81 545 GLU A CA 1
ATOM 2426 C C . GLU A 1 545 ? 75.243 105.285 94.594 1.00 39.44 545 GLU A C 1
ATOM 2427 O O . GLU A 1 545 ? 75.923 104.904 93.643 1.00 39.10 545 GLU A O 1
ATOM 2433 N N . LYS A 1 546 ? 75.149 104.582 95.751 1.00 38.54 546 LYS A N 1
ATOM 2434 C CA . LYS A 1 546 ? 75.815 103.277 95.889 1.00 37.52 546 LYS A CA 1
ATOM 2435 C C . LYS A 1 546 ? 75.346 102.267 94.812 1.00 37.70 546 LYS A C 1
ATOM 2436 O O . LYS A 1 546 ? 76.045 101.307 94.516 1.00 38.22 546 LYS A O 1
ATOM 2442 N N . PHE A 1 547 ? 74.180 102.506 94.215 1.00 37.46 547 PHE A N 1
ATOM 2443 C CA . PHE A 1 547 ? 73.591 101.664 93.184 1.00 37.61 547 PHE A CA 1
ATOM 2444 C C . PHE A 1 547 ? 74.102 101.982 91.791 1.00 38.43 547 PHE A C 1
ATOM 2445 O O . PHE A 1 547 ? 73.795 101.221 90.883 1.00 39.01 547 PHE A O 1
ATOM 2453 N N . CYS A 1 548 ? 74.817 103.101 91.586 1.00 38.66 548 CYS A N 1
ATOM 2454 C CA . CYS A 1 548 ? 75.322 103.465 90.260 1.00 39.73 548 CYS A CA 1
ATOM 2455 C C . CYS A 1 548 ? 76.461 102.571 89.808 1.00 41.27 548 CYS A C 1
ATOM 2456 O O . CYS A 1 548 ? 77.236 102.107 90.640 1.00 41.85 548 CYS A O 1
ATOM 2459 N N . GLN A 1 549 ? 76.543 102.288 88.507 1.00 41.99 549 GLN A N 1
ATOM 2460 C CA . GLN A 1 549 ? 77.603 101.426 87.994 1.00 43.52 549 GLN A CA 1
ATOM 2461 C C . GLN A 1 549 ? 78.858 102.188 87.546 1.00 45.76 549 GLN A C 1
ATOM 2462 O O . GLN A 1 549 ? 79.769 101.572 87.010 1.00 46.20 549 GLN A O 1
ATOM 2468 N N . CYS A 1 550 ? 78.935 103.495 87.818 1.00 46.89 550 CYS A N 1
ATOM 2469 C CA . CYS A 1 550 ? 80.107 104.289 87.505 1.00 48.49 550 CYS A CA 1
ATOM 2470 C C . CYS A 1 550 ? 81.280 103.943 88.448 1.00 50.93 550 CYS A C 1
ATOM 2471 O O . CYS A 1 550 ? 81.056 103.348 89.509 1.00 51.38 550 CYS A O 1
ATOM 2474 N N . ASN A 1 551 ? 82.533 104.299 88.047 1.00 52.11 551 ASN A N 1
ATOM 2475 C CA . ASN A 1 551 ? 83.767 104.059 88.808 1.00 53.63 551 ASN A CA 1
ATOM 2476 C C . ASN A 1 551 ? 83.626 104.601 90.231 1.00 55.08 551 ASN A C 1
ATOM 2477 O O . ASN A 1 551 ? 83.161 105.723 90.400 1.00 55.43 551 ASN A O 1
ATOM 2482 N N . PRO A 1 552 ? 83.991 103.800 91.254 1.00 55.97 552 PRO A N 1
ATOM 2483 C CA . PRO A 1 552 ? 83.841 104.243 92.661 1.00 57.07 552 PRO A CA 1
ATOM 2484 C C . PRO A 1 552 ? 84.341 105.650 92.987 1.00 58.64 552 PRO A C 1
ATOM 2485 O O . PRO A 1 552 ? 83.724 106.360 93.781 1.00 58.63 552 PRO A O 1
ATOM 2489 N N . ASP A 1 553 ? 85.447 106.059 92.364 1.00 59.73 553 ASP A N 1
ATOM 2490 C CA . ASP A 1 553 ? 85.988 107.391 92.557 1.00 61.36 553 ASP A CA 1
ATOM 2491 C C . ASP A 1 553 ? 85.372 108.371 91.559 1.00 61.15 553 ASP A C 1
ATOM 2492 O O . ASP A 1 553 ? 86.094 109.026 90.807 1.00 61.47 553 ASP A O 1
ATOM 2497 N N . CYS A 1 554 ? 84.028 108.443 91.545 1.00 60.42 554 CYS A N 1
ATOM 2498 C CA . CYS A 1 554 ? 83.239 109.334 90.697 1.00 60.35 554 CYS A CA 1
ATOM 2499 C C . CYS A 1 554 ? 82.889 110.565 91.527 1.00 60.82 554 CYS A C 1
ATOM 2500 O O . CYS A 1 554 ? 82.445 110.428 92.670 1.00 61.53 554 CYS A O 1
ATOM 2503 N N . GLN A 1 555 ? 83.066 111.760 90.954 1.00 60.10 555 GLN A N 1
ATOM 2504 C CA . GLN A 1 555 ? 82.768 112.999 91.663 1.00 59.87 555 GLN A CA 1
ATOM 2505 C C . GLN A 1 555 ? 81.281 113.249 91.855 1.00 57.90 555 GLN A C 1
ATOM 2506 O O . GLN A 1 555 ? 80.904 113.948 92.797 1.00 58.23 555 GLN A O 1
ATOM 2512 N N . ASN A 1 556 ? 80.426 112.669 90.996 1.00 55.80 556 ASN A N 1
ATOM 2513 C CA . ASN A 1 556 ? 78.981 112.870 91.113 1.00 54.21 556 ASN A CA 1
ATOM 2514 C C . ASN A 1 556 ? 78.344 112.119 92.293 1.00 52.72 556 ASN A C 1
ATOM 2515 O O . ASN A 1 556 ? 77.244 112.453 92.709 1.00 52.62 556 ASN A O 1
ATOM 2520 N N . ARG A 1 557 ? 79.030 111.105 92.833 1.00 51.39 557 ARG A N 1
ATOM 2521 C CA . ARG A 1 557 ? 78.538 110.284 93.935 1.00 49.73 557 ARG A CA 1
ATOM 2522 C C . ARG A 1 557 ? 78.454 111.060 95.252 1.00 48.68 557 ARG A C 1
ATOM 2523 O O . ARG A 1 557 ? 79.424 111.707 95.630 1.00 48.64 557 ARG A O 1
ATOM 2531 N N . PHE A 1 558 ? 77.313 110.985 95.967 1.00 47.81 558 PHE A N 1
ATOM 2532 C CA . PHE A 1 558 ? 77.185 111.646 97.279 1.00 47.11 558 PHE A CA 1
ATOM 2533 C C . PHE A 1 558 ? 78.000 110.825 98.291 1.00 47.18 558 PHE A C 1
ATOM 2534 O O . PHE A 1 558 ? 77.894 109.590 98.331 1.00 47.83 558 PHE A O 1
ATOM 2542 N N . PRO A 1 559 ? 78.837 111.487 99.092 1.00 46.01 559 PRO A N 1
ATOM 2543 C CA . PRO A 1 559 ? 79.772 110.737 99.940 1.00 46.36 559 PRO A CA 1
ATOM 2544 C C . PRO A 1 559 ? 79.329 110.354 101.351 1.00 46.64 559 PRO A C 1
ATOM 2545 O O . PRO A 1 559 ? 80.070 109.671 102.062 1.00 46.54 559 PRO A O 1
ATOM 2549 N N . GLY A 1 560 ? 78.161 110.809 101.758 1.00 46.78 560 GLY A N 1
ATOM 2550 C CA . GLY A 1 560 ? 77.692 110.590 103.117 1.00 47.31 560 GLY A CA 1
ATOM 2551 C C . GLY A 1 560 ? 78.272 111.624 104.070 1.00 47.47 560 GLY A C 1
ATOM 2552 O O . GLY A 1 560 ? 78.727 112.690 103.632 1.00 47.84 560 GLY A O 1
ATOM 2553 N N . CYS A 1 561 ? 78.258 111.337 105.381 1.00 46.81 561 CYS A N 1
ATOM 2554 C CA . CYS A 1 561 ? 78.735 112.300 106.359 1.00 46.82 561 CYS A CA 1
ATOM 2555 C C . CYS A 1 561 ? 79.596 111.688 107.428 1.00 47.82 561 CYS A C 1
ATOM 2556 O O . CYS A 1 561 ? 79.479 110.492 107.738 1.00 48.83 561 CYS A O 1
ATOM 2559 N N . ARG A 1 562 ? 80.491 112.532 107.979 1.00 47.34 562 ARG A N 1
ATOM 2560 C CA . ARG A 1 562 ? 81.409 112.226 109.074 1.00 47.26 562 ARG A CA 1
ATOM 2561 C C . ARG A 1 562 ? 80.912 112.845 110.400 1.00 46.20 562 ARG A C 1
ATOM 2562 O O . ARG A 1 562 ? 81.700 112.987 111.323 1.00 45.91 562 ARG A O 1
ATOM 2570 N N . CYS A 1 563 ? 79.610 113.188 110.497 1.00 45.96 563 CYS A N 1
ATOM 2571 C CA . CYS A 1 563 ? 78.974 113.779 111.675 1.00 46.50 563 CYS A CA 1
ATOM 2572 C C . CYS A 1 563 ? 79.191 112.985 112.956 1.00 47.06 563 CYS A C 1
ATOM 2573 O O . CYS A 1 563 ? 79.082 111.764 112.956 1.00 47.79 563 CYS A O 1
ATOM 2576 N N . LYS A 1 564 ? 79.407 113.687 114.062 1.00 46.25 564 LYS A N 1
ATOM 2577 C CA . LYS A 1 564 ? 79.414 113.062 115.379 1.00 45.79 564 LYS A CA 1
ATOM 2578 C C . LYS A 1 564 ? 78.245 113.631 116.202 1.00 45.77 564 LYS A C 1
ATOM 2579 O O . LYS A 1 564 ? 78.286 113.566 117.424 1.00 46.35 564 LYS A O 1
ATOM 2585 N N . THR A 1 565 ? 77.198 114.184 115.526 1.00 45.18 565 THR A N 1
ATOM 2586 C CA . THR A 1 565 ? 75.987 114.797 116.065 1.00 44.98 565 THR A CA 1
ATOM 2587 C C . THR A 1 565 ? 74.749 113.896 115.720 1.00 45.31 565 THR A C 1
ATOM 2588 O O . THR A 1 565 ? 74.919 112.704 115.409 1.00 45.53 565 THR A O 1
ATOM 2592 N N . GLN A 1 566 ? 73.510 114.431 115.813 1.00 45.17 566 GLN A N 1
ATOM 2593 C CA . GLN A 1 566 ? 72.318 113.671 115.456 1.00 45.48 566 GLN A CA 1
ATOM 2594 C C . GLN A 1 566 ? 71.873 113.901 113.996 1.00 44.71 566 GLN A C 1
ATOM 2595 O O . GLN A 1 566 ? 70.850 113.366 113.605 1.00 44.62 566 GLN A O 1
ATOM 2601 N N . CYS A 1 567 ? 72.605 114.710 113.212 1.00 44.23 567 CYS A N 1
ATOM 2602 C CA . CYS A 1 567 ? 72.319 115.012 111.808 1.00 44.22 567 CYS A CA 1
ATOM 2603 C C . CYS A 1 567 ? 70.972 115.665 111.589 1.00 46.12 567 CYS A C 1
ATOM 2604 O O . CYS A 1 567 ? 70.365 115.463 110.542 1.00 46.64 567 CYS A O 1
ATOM 2607 N N . ASN A 1 568 ? 70.477 116.413 112.574 1.00 47.14 568 ASN A N 1
ATOM 2608 C CA . ASN A 1 568 ? 69.158 117.041 112.473 1.00 48.39 568 ASN A CA 1
ATOM 2609 C C . ASN A 1 568 ? 69.213 118.550 112.251 1.00 49.80 568 ASN A C 1
ATOM 2610 O O . ASN A 1 568 ? 68.222 119.238 112.482 1.00 50.42 568 ASN A O 1
ATOM 2615 N N . THR A 1 569 ? 70.357 119.066 111.804 1.00 50.41 569 THR A N 1
ATOM 2616 C CA . THR A 1 569 ? 70.555 120.482 111.516 1.00 51.59 569 THR A CA 1
ATOM 2617 C C . THR A 1 569 ? 71.294 120.627 110.182 1.00 52.45 569 THR A C 1
ATOM 2618 O O . THR A 1 569 ? 71.931 119.673 109.709 1.00 52.69 569 THR A O 1
ATOM 2622 N N . LYS A 1 570 ? 71.231 121.833 109.580 1.00 52.58 570 LYS A N 1
ATOM 2623 C CA . LYS A 1 570 ? 71.927 122.137 108.318 1.00 52.70 570 LYS A CA 1
ATOM 2624 C C . LYS A 1 570 ? 73.458 121.945 108.389 1.00 52.46 570 LYS A C 1
ATOM 2625 O O . LYS A 1 570 ? 74.133 122.001 107.364 1.00 52.35 570 LYS A O 1
ATOM 2631 N N . GLN A 1 571 ? 73.983 121.680 109.594 1.00 52.51 571 GLN A N 1
ATOM 2632 C CA . GLN A 1 571 ? 75.388 121.409 109.854 1.00 53.64 571 GLN A CA 1
ATOM 2633 C C . GLN A 1 571 ? 75.815 120.003 109.273 1.00 52.13 571 GLN A C 1
ATOM 2634 O O . GLN A 1 571 ? 77.000 119.765 109.022 1.00 51.68 571 GLN A O 1
ATOM 2640 N N . CYS A 1 572 ? 74.822 119.101 109.030 1.00 50.83 572 CYS A N 1
ATOM 2641 C CA . CYS A 1 572 ? 74.999 117.787 108.405 1.00 49.38 572 CYS A CA 1
ATOM 2642 C C . CYS A 1 572 ? 74.810 117.963 106.894 1.00 47.52 572 CYS A C 1
ATOM 2643 O O . CYS A 1 572 ? 73.778 118.496 106.448 1.00 47.10 572 CYS A O 1
ATOM 2646 N N . PRO A 1 573 ? 75.783 117.477 106.100 1.00 45.53 573 PRO A N 1
ATOM 2647 C CA . PRO A 1 573 ? 75.664 117.597 104.641 1.00 44.75 573 PRO A CA 1
ATOM 2648 C C . PRO A 1 573 ? 74.425 116.904 104.065 1.00 44.12 573 PRO A C 1
ATOM 2649 O O . PRO A 1 573 ? 73.722 117.485 103.234 1.00 44.04 573 PRO A O 1
ATOM 2653 N N . CYS A 1 574 ? 74.117 115.694 104.559 1.00 43.12 574 CYS A N 1
ATOM 2654 C CA . CYS A 1 574 ? 72.966 114.919 104.123 1.00 42.45 574 CYS A CA 1
ATOM 2655 C C . CYS A 1 574 ? 71.686 115.712 104.342 1.00 42.21 574 CYS A C 1
ATOM 2656 O O . CYS A 1 574 ? 70.918 115.903 103.397 1.00 41.93 574 CYS A O 1
ATOM 2659 N N . TYR A 1 575 ? 71.515 116.252 105.568 1.00 41.99 575 TYR A N 1
ATOM 2660 C CA . TYR A 1 575 ? 70.365 117.067 105.965 1.00 41.84 575 TYR A CA 1
ATOM 2661 C C . TYR A 1 575 ? 70.285 118.290 105.070 1.00 41.96 575 TYR A C 1
ATOM 2662 O O . TYR A 1 575 ? 69.212 118.576 104.550 1.00 42.53 575 TYR A O 1
ATOM 2671 N N . LEU A 1 576 ? 71.422 118.977 104.849 1.00 41.27 576 LEU A N 1
ATOM 2672 C CA . LEU A 1 576 ? 71.477 120.158 103.990 1.00 41.02 576 LEU A CA 1
ATOM 2673 C C . LEU A 1 576 ? 70.975 119.854 102.564 1.00 40.45 576 LEU A C 1
ATOM 2674 O O . LEU A 1 576 ? 70.203 120.651 102.005 1.00 40.86 576 LEU A O 1
ATOM 2679 N N . ALA A 1 577 ? 71.387 118.677 102.004 1.00 38.85 577 ALA A N 1
ATOM 2680 C CA . ALA A 1 577 ? 71.013 118.193 100.670 1.00 37.56 577 ALA A CA 1
ATOM 2681 C C . ALA A 1 577 ? 69.603 117.626 100.569 1.00 36.55 577 ALA A C 1
ATOM 2682 O O . ALA A 1 577 ? 69.236 117.155 99.493 1.00 36.80 577 ALA A O 1
ATOM 2684 N N . VAL A 1 578 ? 68.812 117.673 101.672 1.00 35.33 578 VAL A N 1
ATOM 2685 C CA . VAL A 1 578 ? 67.443 117.147 101.795 1.00 34.49 578 VAL A CA 1
ATOM 2686 C C . VAL A 1 578 ? 67.446 115.627 101.543 1.00 33.75 578 VAL A C 1
ATOM 2687 O O . VAL A 1 578 ? 66.724 115.088 100.696 1.00 33.76 578 VAL A O 1
ATOM 2691 N N . ARG A 1 579 ? 68.326 114.949 102.272 1.00 32.57 579 ARG A N 1
ATOM 2692 C CA . ARG A 1 579 ? 68.529 113.525 102.157 1.00 31.46 579 ARG A CA 1
ATOM 2693 C C . ARG A 1 579 ? 68.625 112.891 103.524 1.00 31.49 579 ARG A C 1
ATOM 2694 O O . ARG A 1 579 ? 69.233 113.454 104.425 1.00 31.82 579 ARG A O 1
ATOM 2702 N N . GLU A 1 580 ? 68.114 111.682 103.658 1.00 31.06 580 GLU A N 1
ATOM 2703 C CA . GLU A 1 580 ? 68.298 110.913 104.879 1.00 30.84 580 GLU A CA 1
ATOM 2704 C C . GLU A 1 580 ? 69.666 110.220 104.776 1.00 31.45 580 GLU A C 1
ATOM 2705 O O . GLU A 1 580 ? 70.009 109.708 103.704 1.00 31.89 580 GLU A O 1
ATOM 2711 N N . CYS A 1 581 ? 70.421 110.165 105.898 1.00 30.82 581 CYS A N 1
ATOM 2712 C CA . CYS A 1 581 ? 71.733 109.519 105.989 1.00 30.43 581 CYS A CA 1
ATOM 2713 C C . CYS A 1 581 ? 71.750 108.119 105.351 1.00 30.40 581 CYS A C 1
ATOM 2714 O O . CYS A 1 581 ? 70.769 107.390 105.467 1.00 31.02 581 CYS A O 1
ATOM 2717 N N . ASP A 1 582 ? 72.801 107.786 104.607 1.00 29.65 582 ASP A N 1
ATOM 2718 C CA . ASP A 1 582 ? 72.885 106.492 103.940 1.00 30.34 582 ASP A CA 1
ATOM 2719 C C . ASP A 1 582 ? 73.487 105.523 104.923 1.00 30.50 582 ASP A C 1
ATOM 2720 O O . ASP A 1 582 ? 74.569 105.784 105.445 1.00 31.88 582 ASP A O 1
ATOM 2725 N N . PRO A 1 583 ? 72.843 104.373 105.171 1.00 28.96 583 PRO A N 1
ATOM 2726 C CA . PRO A 1 583 ? 73.421 103.413 106.122 1.00 27.96 583 PRO A CA 1
ATOM 2727 C C . PRO A 1 583 ? 74.762 102.817 105.681 1.00 27.34 583 PRO A C 1
ATOM 2728 O O . PRO A 1 583 ? 75.455 102.248 106.507 1.00 27.26 583 PRO A O 1
ATOM 2732 N N . ASP A 1 584 ? 75.147 102.972 104.416 1.00 27.48 584 ASP A N 1
ATOM 2733 C CA . ASP A 1 584 ? 76.415 102.423 103.955 1.00 29.12 584 ASP A CA 1
ATOM 2734 C C . ASP A 1 584 ? 77.483 103.485 103.666 1.00 31.03 584 ASP A C 1
ATOM 2735 O O . ASP A 1 584 ? 78.594 103.140 103.278 1.00 31.36 584 ASP A O 1
ATOM 2740 N N . LEU A 1 585 ? 77.186 104.764 103.908 1.00 31.75 585 LEU A N 1
ATOM 2741 C CA . LEU A 1 585 ? 78.150 105.843 103.701 1.00 31.97 585 LEU A CA 1
ATOM 2742 C C . LEU A 1 585 ? 78.304 106.612 104.966 1.00 31.73 585 LEU A C 1
ATOM 2743 O O . LEU A 1 585 ? 79.417 107.017 105.281 1.00 32.49 585 LEU A O 1
ATOM 2748 N N . CYS A 1 586 ? 77.196 106.886 105.671 1.00 30.82 586 CYS A N 1
ATOM 2749 C CA . CYS A 1 586 ? 77.264 107.622 106.919 1.00 31.00 586 CYS A CA 1
ATOM 2750 C C . CYS A 1 586 ? 77.587 106.664 108.059 1.00 32.98 586 CYS A C 1
ATOM 2751 O O . CYS A 1 586 ? 76.692 106.088 108.699 1.00 33.37 586 CYS A O 1
ATOM 2754 N N . LEU A 1 587 ? 78.920 106.479 108.278 1.00 33.36 587 LEU A N 1
ATOM 2755 C CA . LEU A 1 587 ? 79.493 105.521 109.231 1.00 33.52 587 LEU A CA 1
ATOM 2756 C C . LEU A 1 587 ? 79.957 106.127 110.572 1.00 34.49 587 LEU A C 1
ATOM 2757 O O . LEU A 1 587 ? 80.292 105.387 111.503 1.00 34.05 587 LEU A O 1
ATOM 2762 N N . THR A 1 588 ? 79.940 107.464 110.683 1.00 35.06 588 THR A N 1
ATOM 2763 C CA . THR A 1 588 ? 80.363 108.125 111.919 1.00 35.07 588 THR A CA 1
ATOM 2764 C C . THR A 1 588 ? 79.179 108.498 112.798 1.00 34.74 588 THR A C 1
ATOM 2765 O O . THR A 1 588 ? 79.278 108.413 114.015 1.00 34.95 588 THR A O 1
ATOM 2769 N N . CYS A 1 589 ? 78.071 108.935 112.192 1.00 34.16 589 CYS A N 1
ATOM 2770 C CA . CYS A 1 589 ? 76.888 109.388 112.935 1.00 34.20 589 CYS A CA 1
ATOM 2771 C C . CYS A 1 589 ? 76.035 108.269 113.574 1.00 34.02 589 CYS A C 1
ATOM 2772 O O . CYS A 1 589 ? 75.152 108.580 114.392 1.00 34.07 589 CYS A O 1
ATOM 2775 N N . GLY A 1 590 ? 76.263 107.009 113.170 1.00 32.81 590 GLY A N 1
ATOM 2776 C CA . GLY A 1 590 ? 75.493 105.890 113.696 1.00 31.53 590 GLY A CA 1
ATOM 2777 C C . GLY A 1 590 ? 74.267 105.519 112.880 1.00 29.84 590 GLY A C 1
ATOM 2778 O O . GLY A 1 590 ? 73.377 104.816 113.371 1.00 29.22 590 GLY A O 1
ATOM 2779 N N . ALA A 1 591 ? 74.207 106.004 111.629 1.00 28.70 591 ALA A N 1
ATOM 2780 C CA . ALA A 1 591 ? 73.152 105.666 110.680 1.00 27.93 591 ALA A CA 1
ATOM 2781 C C . ALA A 1 591 ? 73.303 104.197 110.188 1.00 28.51 591 ALA A C 1
ATOM 2782 O O . ALA A 1 591 ? 72.336 103.568 109.779 1.00 29.34 591 ALA A O 1
ATOM 2784 N N . SER A 1 592 ? 74.511 103.657 110.238 1.00 28.18 592 SER A N 1
ATOM 2785 C CA . SER A 1 592 ? 74.855 102.301 109.831 1.00 27.79 592 SER A CA 1
ATOM 2786 C C . SER A 1 592 ? 74.564 101.233 110.889 1.00 27.19 592 SER A C 1
ATOM 2787 O O . SER A 1 592 ? 74.862 100.076 110.627 1.00 27.49 592 SER A O 1
ATOM 2790 N N . GLU A 1 593 ? 74.038 101.595 112.067 1.00 26.37 593 GLU A N 1
ATOM 2791 C CA . GLU A 1 593 ? 73.810 100.608 113.108 1.00 26.97 593 GLU A CA 1
ATOM 2792 C C . GLU A 1 593 ? 72.510 100.866 113.926 1.00 27.04 593 GLU A C 1
ATOM 2793 O O . GLU A 1 593 ? 71.600 101.510 113.422 1.00 27.41 593 GLU A O 1
ATOM 2799 N N . HIS A 1 594 ? 72.390 100.296 115.131 1.00 26.31 594 HIS A N 1
ATOM 2800 C CA . HIS A 1 594 ? 71.237 100.439 116.010 1.00 25.95 594 HIS A CA 1
ATOM 2801 C C . HIS A 1 594 ? 69.997 99.846 115.457 1.00 28.20 594 HIS A C 1
ATOM 2802 O O . HIS A 1 594 ? 68.883 100.331 115.740 1.00 29.34 594 HIS A O 1
ATOM 2809 N N . TRP A 1 595 ? 70.152 98.726 114.729 1.00 28.52 595 TRP A N 1
ATOM 2810 C CA . TRP A 1 595 ? 68.996 98.086 114.123 1.00 28.38 595 TRP A CA 1
ATOM 2811 C C . TRP A 1 595 ? 68.053 97.499 115.157 1.00 30.89 595 TRP A C 1
ATOM 2812 O O . TRP A 1 595 ? 66.857 97.495 114.933 1.00 32.18 595 TRP A O 1
ATOM 2823 N N . ASP A 1 596 ? 68.569 97.053 116.307 1.00 32.07 596 ASP A N 1
ATOM 2824 C CA . ASP A 1 596 ? 67.727 96.518 117.376 1.00 33.27 596 ASP A CA 1
ATOM 2825 C C . ASP A 1 596 ? 67.618 97.453 118.594 1.00 33.30 596 ASP A C 1
ATOM 2826 O O . ASP A 1 596 ? 66.937 97.102 119.551 1.00 34.04 596 ASP A O 1
ATOM 2831 N N . CYS A 1 597 ? 68.299 98.620 118.578 1.00 32.28 597 CYS A N 1
ATOM 2832 C CA . CYS A 1 597 ? 68.315 99.625 119.650 1.00 31.25 597 CYS A CA 1
ATOM 2833 C C . CYS A 1 597 ? 66.962 100.367 119.720 1.00 31.67 597 CYS A C 1
ATOM 2834 O O . CYS A 1 597 ? 66.207 100.367 118.751 1.00 31.89 597 CYS A O 1
ATOM 2837 N N . LYS A 1 598 ? 66.630 100.977 120.858 1.00 31.90 598 LYS A N 1
ATOM 2838 C CA . LYS A 1 598 ? 65.366 101.740 121.006 1.00 32.12 598 LYS A CA 1
ATOM 2839 C C . LYS A 1 598 ? 65.626 103.189 120.576 1.00 32.44 598 LYS A C 1
ATOM 2840 O O . LYS A 1 598 ? 64.887 103.747 119.775 1.00 32.58 598 LYS A O 1
ATOM 2846 N N . VAL A 1 599 ? 66.721 103.772 121.054 1.00 32.60 599 VAL A N 1
ATOM 2847 C CA . VAL A 1 599 ? 67.129 105.108 120.638 1.00 32.75 599 VAL A CA 1
ATOM 2848 C C . VAL A 1 599 ? 68.126 104.977 119.501 1.00 32.63 599 VAL A C 1
ATOM 2849 O O . VAL A 1 599 ? 69.015 104.132 119.567 1.00 31.66 599 VAL A O 1
ATOM 2853 N N . VAL A 1 600 ? 67.943 105.768 118.438 1.00 33.15 600 VAL A N 1
ATOM 2854 C CA . VAL A 1 600 ? 68.870 105.787 117.324 1.00 34.22 600 VAL A CA 1
ATOM 2855 C C . VAL A 1 600 ? 69.787 107.009 117.528 1.00 34.35 600 VAL A C 1
ATOM 2856 O O . VAL A 1 600 ? 69.324 108.050 118.012 1.00 33.40 600 VAL A O 1
ATOM 2860 N N . SER A 1 601 ? 71.100 106.852 117.262 1.00 35.27 601 SER A N 1
ATOM 2861 C CA . SER A 1 601 ? 72.036 107.956 117.476 1.00 36.95 601 SER A CA 1
ATOM 2862 C C . SER A 1 601 ? 71.942 109.053 116.407 1.00 37.60 601 SER A C 1
ATOM 2863 O O . SER A 1 601 ? 72.231 110.217 116.693 1.00 38.23 601 SER A O 1
ATOM 2866 N N . CYS A 1 602 ? 71.529 108.689 115.185 1.00 37.10 602 CYS A N 1
ATOM 2867 C CA . CYS A 1 602 ? 71.370 109.651 114.105 1.00 37.22 602 CYS A CA 1
ATOM 2868 C C . CYS A 1 602 ? 69.895 109.866 113.849 1.00 38.01 602 CYS A C 1
ATOM 2869 O O . CYS A 1 602 ? 69.185 108.958 113.376 1.00 39.03 602 CYS A O 1
ATOM 2872 N N . LYS A 1 603 ? 69.440 111.094 114.109 1.00 37.29 603 LYS A N 1
ATOM 2873 C CA . LYS A 1 603 ? 68.060 111.509 113.904 1.00 36.76 603 LYS A CA 1
ATOM 2874 C C . LYS A 1 603 ? 67.706 111.820 112.437 1.00 36.05 603 LYS A C 1
ATOM 2875 O O . LYS A 1 603 ? 66.591 112.255 112.177 1.00 37.17 603 LYS A O 1
ATOM 2881 N N . ASN A 1 604 ? 68.607 111.550 111.479 1.00 34.20 604 ASN A N 1
ATOM 2882 C CA . ASN A 1 604 ? 68.315 111.750 110.051 1.00 33.18 604 ASN A CA 1
ATOM 2883 C C . ASN A 1 604 ? 67.941 110.401 109.367 1.00 31.49 604 ASN A C 1
ATOM 2884 O O . ASN A 1 604 ? 68.173 110.239 108.174 1.00 31.00 604 ASN A O 1
ATOM 2889 N N . CYS A 1 605 ? 67.363 109.445 110.128 1.00 30.53 605 CYS A N 1
ATOM 2890 C CA . CYS A 1 605 ? 67.049 108.093 109.651 1.00 30.06 605 CYS A CA 1
ATOM 2891 C C . CYS A 1 605 ? 65.564 107.716 109.664 1.00 28.87 605 CYS A C 1
ATOM 2892 O O . CYS A 1 605 ? 65.160 106.750 109.032 1.00 27.99 605 CYS A O 1
ATOM 2895 N N . SER A 1 606 ? 64.775 108.460 110.425 1.00 28.72 606 SER A N 1
ATOM 2896 C CA . SER A 1 606 ? 63.337 108.303 110.683 1.00 28.09 606 SER A CA 1
ATOM 2897 C C . SER A 1 606 ? 62.506 107.706 109.526 1.00 27.40 606 SER A C 1
ATOM 2898 O O . SER A 1 606 ? 61.799 106.746 109.781 1.00 27.67 606 SER A O 1
ATOM 2901 N N . ILE A 1 607 ? 62.574 108.237 108.294 1.00 26.88 607 ILE A N 1
ATOM 2902 C CA . ILE A 1 607 ? 61.785 107.716 107.157 1.00 27.41 607 ILE A CA 1
ATOM 2903 C C . ILE A 1 607 ? 62.175 106.296 106.762 1.00 27.82 607 ILE A C 1
ATOM 2904 O O . ILE A 1 607 ? 61.315 105.421 106.760 1.00 29.03 607 ILE A O 1
ATOM 2909 N N . GLN A 1 608 ? 63.462 106.058 106.489 1.00 26.89 608 GLN A N 1
ATOM 2910 C CA . GLN A 1 608 ? 63.946 104.737 106.090 1.00 26.47 608 GLN A CA 1
ATOM 2911 C C . GLN A 1 608 ? 63.704 103.666 107.137 1.00 25.62 608 GLN A C 1
ATOM 2912 O O . GLN A 1 608 ? 63.479 102.522 106.793 1.00 25.70 608 GLN A O 1
ATOM 2918 N N . ARG A 1 609 ? 63.728 104.043 108.399 1.00 24.83 609 ARG A N 1
ATOM 2919 C CA . ARG A 1 609 ? 63.503 103.153 109.527 1.00 24.56 609 ARG A CA 1
ATOM 2920 C C . ARG A 1 609 ? 62.029 103.039 109.941 1.00 25.57 609 ARG A C 1
ATOM 2921 O O . ARG A 1 609 ? 61.723 102.261 110.859 1.00 26.97 609 ARG A O 1
ATOM 2929 N N . GLY A 1 610 ? 61.153 103.844 109.333 1.00 24.44 610 GLY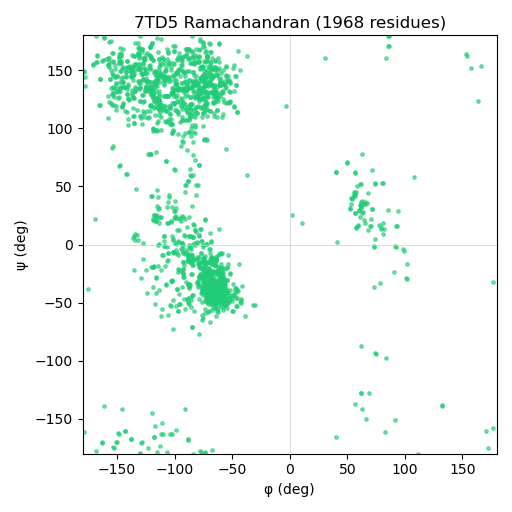 A N 1
ATOM 2930 C CA . GLY A 1 610 ? 59.735 103.861 109.622 1.00 24.40 610 GLY A CA 1
ATOM 2931 C C . GLY A 1 610 ? 59.429 104.243 111.044 1.00 25.23 610 GLY A C 1
ATOM 2932 O O . GLY A 1 610 ? 58.468 103.736 111.622 1.00 26.64 610 GLY A O 1
ATOM 2933 N N . LEU A 1 611 ? 60.206 105.161 111.608 1.00 24.73 611 LEU A N 1
ATOM 2934 C CA . LEU A 1 611 ? 60.025 105.573 112.993 1.00 25.36 611 LEU A CA 1
ATOM 2935 C C . LEU A 1 611 ? 58.840 106.598 113.182 1.00 27.86 611 LEU A C 1
ATOM 2936 O O . LEU A 1 611 ? 58.975 107.659 113.827 1.00 28.46 611 LEU A O 1
ATOM 2941 N N . LYS A 1 612 ? 57.666 106.239 112.640 1.00 28.23 612 LYS A N 1
ATOM 2942 C CA . LYS A 1 612 ? 56.485 107.074 112.739 1.00 29.62 612 LYS A CA 1
ATOM 2943 C C . LYS A 1 612 ? 55.831 107.029 114.113 1.00 30.55 612 LYS A C 1
ATOM 2944 O O . LYS A 1 612 ? 55.978 106.063 114.861 1.00 31.34 612 LYS A O 1
ATOM 2950 N N . LYS A 1 613 ? 55.132 108.095 114.451 1.00 30.28 613 LYS A N 1
ATOM 2951 C CA . LYS A 1 613 ? 54.438 108.194 115.723 1.00 30.51 613 LYS A CA 1
ATOM 2952 C C . LYS A 1 613 ? 53.102 107.422 115.640 1.00 30.98 613 LYS A C 1
ATOM 2953 O O . LYS A 1 613 ? 52.649 107.104 114.538 1.00 31.79 613 LYS A O 1
ATOM 2959 N N . HIS A 1 614 ? 52.499 107.075 116.794 1.00 30.28 614 HIS A N 1
ATOM 2960 C CA . HIS A 1 614 ? 51.231 106.336 116.833 1.00 29.88 614 HIS A CA 1
ATOM 2961 C C . HIS A 1 614 ? 50.134 107.306 116.466 1.00 30.71 614 HIS A C 1
ATOM 2962 O O . HIS A 1 614 ? 49.890 108.256 117.215 1.00 31.51 614 HIS A O 1
ATOM 2969 N N . LEU A 1 615 ? 49.494 107.101 115.312 1.00 30.39 615 LEU A N 1
ATOM 2970 C CA . LEU A 1 615 ? 48.403 107.979 114.908 1.00 31.04 615 LEU A CA 1
ATOM 2971 C C . LEU A 1 615 ? 47.068 107.343 115.225 1.00 31.71 615 LEU A C 1
ATOM 2972 O O . LEU A 1 615 ? 46.950 106.117 115.234 1.00 31.00 615 LEU A O 1
ATOM 2977 N N . LEU A 1 616 ? 46.077 108.182 115.557 1.00 32.81 616 LEU A N 1
ATOM 2978 C CA . LEU A 1 616 ? 44.728 107.754 115.926 1.00 33.92 616 LEU A CA 1
ATOM 2979 C C . LEU A 1 616 ? 43.758 108.277 114.937 1.00 35.51 616 LEU A C 1
ATOM 2980 O O . LEU A 1 616 ? 43.880 109.417 114.517 1.00 36.36 616 LEU A O 1
ATOM 2985 N N . LEU A 1 617 ? 42.783 107.465 114.561 1.00 36.08 617 LEU A N 1
ATOM 2986 C CA . LEU A 1 617 ? 41.776 107.891 113.599 1.00 37.10 617 LEU A CA 1
ATOM 2987 C C . LEU A 1 617 ? 40.488 108.242 114.327 1.00 38.59 617 LEU A C 1
ATOM 2988 O O . LEU A 1 617 ? 40.008 107.453 115.130 1.00 39.41 617 LEU A O 1
ATOM 2993 N N . ALA A 1 618 ? 39.901 109.388 114.028 1.00 38.84 618 ALA A N 1
ATOM 2994 C CA . ALA A 1 618 ? 38.605 109.778 114.602 1.00 39.07 618 ALA A CA 1
ATOM 2995 C C . ALA A 1 618 ? 37.929 110.819 113.689 1.00 39.30 618 ALA A C 1
ATOM 2996 O O . ALA A 1 618 ? 38.605 111.455 112.876 1.00 38.99 618 ALA A O 1
ATOM 2998 N N . PRO A 1 619 ? 36.600 111.029 113.786 1.00 39.91 619 PRO A N 1
ATOM 2999 C CA . PRO A 1 619 ? 35.964 112.063 112.959 1.00 40.44 619 PRO A CA 1
ATOM 3000 C C . PRO A 1 619 ? 36.569 113.443 113.241 1.00 42.14 619 PRO A C 1
ATOM 3001 O O . PRO A 1 619 ? 36.816 113.827 114.397 1.00 42.06 619 PRO A O 1
ATOM 3005 N N . SER A 1 620 ? 36.928 114.125 112.159 1.00 43.50 620 SER A N 1
ATOM 3006 C CA . SER A 1 620 ? 37.581 115.431 112.175 1.00 45.06 620 SER A CA 1
ATOM 3007 C C . SER A 1 620 ? 36.666 116.549 112.669 1.00 46.10 620 SER A C 1
ATOM 3008 O O . SER A 1 620 ? 35.464 116.543 112.412 1.00 46.13 620 SER A O 1
ATOM 3011 N N . ASP A 1 621 ? 37.257 117.534 113.332 1.00 46.58 621 ASP A N 1
ATOM 3012 C CA . ASP A 1 621 ? 36.550 118.736 113.742 1.00 47.58 621 ASP A CA 1
ATOM 3013 C C . ASP A 1 621 ? 36.326 119.669 112.541 1.00 48.48 621 ASP A C 1
ATOM 3014 O O . ASP A 1 621 ? 35.518 120.592 112.645 1.00 50.16 621 ASP A O 1
ATOM 3019 N N . VAL A 1 622 ? 37.032 119.459 111.416 1.00 47.70 622 VAL A N 1
ATOM 3020 C CA . VAL A 1 622 ? 36.931 120.280 110.220 1.00 47.91 622 VAL A CA 1
ATOM 3021 C C . VAL A 1 622 ? 36.152 119.584 109.094 1.00 47.65 622 VAL A C 1
ATOM 3022 O O . VAL A 1 622 ? 35.120 120.098 108.663 1.00 48.05 622 VAL A O 1
ATOM 3026 N N . ALA A 1 623 ? 36.627 118.417 108.613 1.00 46.83 623 ALA A N 1
ATOM 3027 C CA . ALA A 1 623 ? 35.976 117.738 107.508 1.00 46.23 623 ALA A CA 1
ATOM 3028 C C . ALA A 1 623 ? 36.291 116.259 107.464 1.00 45.23 623 ALA A C 1
ATOM 3029 O O . ALA A 1 623 ? 37.445 115.873 107.439 1.00 46.02 623 ALA A O 1
ATOM 3031 N N . GLY A 1 624 ? 35.250 115.451 107.399 1.00 43.92 624 GLY A N 1
ATOM 3032 C CA . GLY A 1 624 ? 35.327 114.000 107.311 1.00 43.02 624 GLY A CA 1
ATOM 3033 C C . GLY A 1 624 ? 35.992 113.373 108.510 1.00 41.95 624 GLY A C 1
ATOM 3034 O O . GLY A 1 624 ? 35.627 113.652 109.657 1.00 42.33 624 GLY A O 1
ATOM 3035 N N . TRP A 1 625 ? 36.993 112.530 108.225 1.00 40.07 625 TRP A N 1
ATOM 3036 C CA . TRP A 1 625 ? 37.830 111.842 109.181 1.00 38.66 625 TRP A CA 1
ATOM 3037 C C . TRP A 1 625 ? 39.130 112.638 109.308 1.00 40.42 625 TRP A C 1
ATOM 3038 O O . TRP A 1 625 ? 39.608 113.226 108.331 1.00 40.66 625 TRP A O 1
ATOM 3049 N N . GLY A 1 626 ? 39.724 112.599 110.494 1.00 41.11 626 GLY A N 1
ATOM 3050 C CA . GLY A 1 626 ? 40.980 113.280 110.762 1.00 42.08 626 GLY A CA 1
ATOM 3051 C C . GLY A 1 626 ? 41.993 112.392 111.454 1.00 43.12 626 GLY A C 1
ATOM 3052 O O . GLY A 1 626 ? 41.647 111.314 111.964 1.00 43.45 626 GLY A O 1
ATOM 3053 N N . THR A 1 627 ? 43.271 112.838 111.460 1.00 42.97 627 THR A N 1
ATOM 3054 C CA . THR A 1 627 ? 44.368 112.099 112.089 1.00 42.60 627 THR A CA 1
ATOM 3055 C C . THR A 1 627 ? 44.718 112.817 113.366 1.00 42.77 627 THR A C 1
ATOM 3056 O O . THR A 1 627 ? 44.911 114.013 113.354 1.00 43.04 627 THR A O 1
ATOM 3060 N N . PHE A 1 628 ? 44.752 112.107 114.478 1.00 42.55 628 PHE A N 1
ATOM 3061 C CA . PHE A 1 628 ? 45.037 112.681 115.789 1.00 42.23 628 PHE A CA 1
ATOM 3062 C C . PHE A 1 628 ? 46.315 112.058 116.326 1.00 42.84 628 PHE A C 1
ATOM 3063 O O . PHE A 1 628 ? 46.534 110.867 116.133 1.00 42.74 628 PHE A O 1
ATOM 3071 N N . ILE A 1 629 ? 47.167 112.850 116.981 1.00 43.43 629 ILE A N 1
ATOM 3072 C CA . ILE A 1 629 ? 48.439 112.328 117.496 1.00 44.70 629 ILE A CA 1
ATOM 3073 C C . ILE A 1 629 ? 48.272 111.713 118.906 1.00 45.27 629 ILE A C 1
ATOM 3074 O O . ILE A 1 629 ? 47.830 112.407 119.806 1.00 45.28 629 ILE A O 1
ATOM 3079 N N . LYS A 1 630 ? 48.581 110.413 119.094 1.00 45.69 630 LYS A N 1
ATOM 3080 C CA . LYS A 1 630 ? 48.431 109.785 120.418 1.00 46.74 630 LYS A CA 1
ATOM 3081 C C . LYS A 1 630 ? 49.248 110.495 121.509 1.00 49.48 630 LYS A C 1
ATOM 3082 O O . LYS A 1 630 ? 48.678 110.902 122.519 1.00 48.77 630 LYS A O 1
ATOM 3088 N N . GLU A 1 631 ? 50.585 110.665 121.283 1.00 52.17 631 GLU A N 1
ATOM 3089 C CA . GLU A 1 631 ? 51.510 111.298 122.230 1.00 54.40 631 GLU A CA 1
ATOM 3090 C C . GLU A 1 631 ? 52.090 112.626 121.757 1.00 55.15 631 GLU A C 1
ATOM 3091 O O . GLU A 1 631 ? 52.287 112.821 120.561 1.00 55.47 631 GLU A O 1
ATOM 3097 N N . SER A 1 632 ? 52.405 113.519 122.708 1.00 55.28 632 SER A N 1
ATOM 3098 C CA . SER A 1 632 ? 52.933 114.859 122.422 1.00 55.84 632 SER A CA 1
ATOM 3099 C C . SER A 1 632 ? 54.238 114.809 121.661 1.00 55.53 632 SER A C 1
ATOM 3100 O O . SER A 1 632 ? 55.080 113.986 121.978 1.00 56.08 632 SER A O 1
ATOM 3103 N N . VAL A 1 633 ? 54.407 115.661 120.649 1.00 54.78 633 VAL A N 1
ATOM 3104 C CA . VAL A 1 633 ? 55.644 115.699 119.871 1.00 54.55 633 VAL A CA 1
ATOM 3105 C C . VAL A 1 633 ? 56.235 117.099 119.846 1.00 54.47 633 VAL A C 1
ATOM 3106 O O . VAL A 1 633 ? 55.504 118.099 119.876 1.00 54.01 633 VAL A O 1
ATOM 3110 N N . GLN A 1 634 ? 57.573 117.174 119.793 1.00 54.45 634 GLN A N 1
ATOM 3111 C CA . GLN A 1 634 ? 58.246 118.476 119.732 1.00 54.78 634 GLN A CA 1
ATOM 3112 C C . GLN A 1 634 ? 58.407 118.966 118.275 1.00 53.49 634 GLN A C 1
ATOM 3113 O O . GLN A 1 634 ? 58.130 118.220 117.336 1.00 54.22 634 GLN A O 1
ATOM 3119 N N . LYS A 1 635 ? 58.771 120.231 118.088 1.00 51.56 635 LYS A N 1
ATOM 3120 C CA . LYS A 1 635 ? 58.939 120.813 116.766 1.00 50.60 635 LYS A CA 1
ATOM 3121 C C . LYS A 1 635 ? 59.947 120.009 115.891 1.00 49.41 635 LYS A C 1
ATOM 3122 O O . LYS A 1 635 ? 60.887 119.403 116.409 1.00 49.54 635 LYS A O 1
ATOM 3128 N N . ASN A 1 636 ? 59.691 119.958 114.573 1.00 47.95 636 ASN A N 1
ATOM 3129 C CA . ASN A 1 636 ? 60.465 119.268 113.529 1.00 46.93 636 ASN A CA 1
ATOM 3130 C C . ASN A 1 636 ? 60.638 117.778 113.752 1.00 46.25 636 ASN A C 1
ATOM 3131 O O . ASN A 1 636 ? 61.436 117.154 113.061 1.00 47.03 636 ASN A O 1
ATOM 3136 N N . GLU A 1 637 ? 59.869 117.190 114.666 1.00 44.65 637 GLU A N 1
ATOM 3137 C CA . GLU A 1 637 ? 59.920 115.763 114.922 1.00 43.50 637 GLU A CA 1
ATOM 3138 C C . GLU A 1 637 ? 59.139 115.062 113.823 1.00 41.95 637 GLU A C 1
ATOM 3139 O O . GLU A 1 637 ? 58.018 115.482 113.477 1.00 43.05 637 GLU A O 1
ATOM 3145 N N . PHE A 1 638 ? 59.723 114.008 113.259 1.00 39.38 638 PHE A N 1
ATOM 3146 C CA . PHE A 1 638 ? 59.072 113.230 112.214 1.00 37.67 638 PHE A CA 1
ATOM 3147 C C . PHE A 1 638 ? 57.845 112.548 112.772 1.00 37.20 638 PHE A C 1
ATOM 3148 O O . PHE A 1 638 ? 57.924 111.952 113.841 1.00 37.56 638 PHE A O 1
ATOM 3156 N N . ILE A 1 639 ? 56.713 112.661 112.055 1.00 36.10 639 ILE A N 1
ATOM 3157 C CA . ILE A 1 639 ? 55.441 112.088 112.448 1.00 35.43 639 ILE A CA 1
ATOM 3158 C C . ILE A 1 639 ? 55.115 110.838 111.652 1.00 33.39 639 ILE A C 1
ATOM 3159 O O . ILE A 1 639 ? 54.817 109.826 112.256 1.00 32.82 639 ILE A O 1
ATOM 3164 N N . SER A 1 640 ? 55.161 110.899 110.309 1.00 32.70 640 SER A N 1
ATOM 3165 C CA . SER A 1 640 ? 54.859 109.767 109.422 1.00 32.78 640 SER A CA 1
ATOM 3166 C C . SER A 1 640 ? 55.210 110.076 107.962 1.00 32.65 640 SER A C 1
ATOM 3167 O O . SER A 1 640 ? 55.223 111.224 107.560 1.00 33.16 640 SER A O 1
ATOM 3170 N N . GLU A 1 641 ? 55.469 109.051 107.161 1.00 31.90 641 GLU A N 1
ATOM 3171 C CA . GLU A 1 641 ? 55.689 109.214 105.722 1.00 30.70 641 GLU A CA 1
ATOM 3172 C C . GLU A 1 641 ? 54.286 109.143 105.078 1.00 30.04 641 GLU A C 1
ATOM 3173 O O . GLU A 1 641 ? 53.429 108.379 105.539 1.00 29.38 641 GLU A O 1
ATOM 3179 N N . TYR A 1 642 ? 54.031 109.966 104.052 1.00 29.79 642 TYR A N 1
ATOM 3180 C CA . TYR A 1 642 ? 52.775 109.890 103.311 1.00 29.87 642 TYR A CA 1
ATOM 3181 C C . TYR A 1 642 ? 52.948 108.751 102.269 1.00 29.17 642 TYR A C 1
ATOM 3182 O O . TYR A 1 642 ? 53.594 108.963 101.251 1.00 30.02 642 TYR A O 1
ATOM 3191 N N . CYS A 1 643 ? 52.490 107.525 102.572 1.00 27.48 643 CYS A N 1
ATOM 3192 C CA . CYS A 1 643 ? 52.663 106.393 101.654 1.00 26.04 643 CYS A CA 1
ATOM 3193 C C . CYS A 1 643 ? 51.435 106.251 100.753 1.00 27.17 643 CYS A C 1
ATOM 3194 O O . CYS A 1 643 ? 50.348 106.743 101.091 1.00 28.19 643 CYS A O 1
ATOM 3197 N N . GLY A 1 644 ? 51.607 105.540 99.645 1.00 26.65 644 GLY A N 1
ATOM 3198 C CA . GLY A 1 644 ? 50.533 105.277 98.710 1.00 26.85 644 GLY A CA 1
ATOM 3199 C C . GLY A 1 644 ? 51.004 104.613 97.446 1.00 27.43 644 GLY A C 1
ATOM 3200 O O . GLY A 1 644 ? 52.153 104.180 97.349 1.00 27.40 644 GLY A O 1
ATOM 3201 N N . GLU A 1 645 ? 50.082 104.430 96.505 1.00 27.93 645 GLU A N 1
ATOM 3202 C CA . GLU A 1 645 ? 50.429 103.861 95.217 1.00 28.81 645 GLU A CA 1
ATOM 3203 C C . GLU A 1 645 ? 51.280 104.905 94.460 1.00 29.90 645 GLU A C 1
ATOM 3204 O O . GLU A 1 645 ? 50.991 106.102 94.524 1.00 30.50 645 GLU A O 1
ATOM 3210 N N . LEU A 1 646 ? 52.336 104.462 93.787 1.00 29.45 646 LEU A N 1
ATOM 3211 C CA . LEU A 1 646 ? 53.171 105.347 92.994 1.00 29.62 646 LEU A CA 1
ATOM 3212 C C . LEU A 1 646 ? 52.627 105.282 91.579 1.00 29.99 646 LEU A C 1
ATOM 3213 O O . LEU A 1 646 ? 52.635 104.215 90.977 1.00 30.39 646 LEU A O 1
ATOM 3218 N N . ILE A 1 647 ? 52.123 106.390 91.063 1.00 29.90 647 ILE A N 1
ATOM 3219 C CA . ILE A 1 647 ? 51.557 106.420 89.725 1.00 30.59 647 ILE A CA 1
ATOM 3220 C C . ILE A 1 647 ? 52.179 107.503 88.847 1.00 32.14 647 ILE A C 1
ATOM 3221 O O . ILE A 1 647 ? 52.784 108.456 89.343 1.00 32.18 647 ILE A O 1
ATOM 3226 N N . SER A 1 648 ? 52.038 107.344 87.526 1.00 33.43 648 SER A N 1
ATOM 3227 C CA . SER A 1 648 ? 52.556 108.315 86.589 1.00 35.39 648 SER A CA 1
ATOM 3228 C C . SER A 1 648 ? 51.766 109.635 86.661 1.00 37.38 648 SER A C 1
ATOM 3229 O O . SER A 1 648 ? 50.743 109.714 87.339 1.00 37.18 648 SER A O 1
ATOM 3232 N N . GLN A 1 649 ? 52.233 110.667 85.950 1.00 39.13 649 GLN A N 1
ATOM 3233 C CA . GLN A 1 649 ? 51.524 111.938 85.907 1.00 40.71 649 GLN A CA 1
ATOM 3234 C C . GLN A 1 649 ? 50.246 111.824 85.074 1.00 42.06 649 GLN A C 1
ATOM 3235 O O . GLN A 1 649 ? 49.260 112.490 85.391 1.00 42.05 649 GLN A O 1
ATOM 3241 N N . ASP A 1 650 ? 50.249 110.959 84.034 1.00 42.98 650 ASP A N 1
ATOM 3242 C CA . ASP A 1 650 ? 49.077 110.720 83.178 1.00 44.42 650 ASP A CA 1
ATOM 3243 C C . ASP A 1 650 ? 48.035 109.960 83.980 1.00 43.22 650 ASP A C 1
ATOM 3244 O O . ASP A 1 650 ? 46.866 110.358 84.015 1.00 43.30 650 ASP A O 1
ATOM 3249 N N . GLU A 1 651 ? 48.477 108.897 84.681 1.00 41.69 651 GLU A N 1
ATOM 3250 C CA . GLU A 1 651 ? 47.625 108.102 85.541 1.00 40.72 651 GLU A CA 1
ATOM 3251 C C . GLU A 1 651 ? 47.052 108.960 86.653 1.00 40.36 651 GLU A C 1
ATOM 3252 O O . GLU A 1 651 ? 45.890 108.803 86.978 1.00 40.43 651 GLU A O 1
ATOM 3258 N N . ALA A 1 652 ? 47.825 109.919 87.175 1.00 40.35 652 ALA A N 1
ATOM 3259 C CA . ALA A 1 652 ? 47.349 110.845 88.197 1.00 40.94 652 ALA A CA 1
ATOM 3260 C C . ALA A 1 652 ? 46.232 111.731 87.676 1.00 41.52 652 ALA A C 1
ATOM 3261 O O . ALA A 1 652 ? 45.273 111.960 88.399 1.00 41.41 652 ALA A O 1
ATOM 3263 N N . ASP A 1 653 ? 46.341 112.226 86.430 1.00 41.81 653 ASP A N 1
ATOM 3264 C CA . ASP A 1 653 ? 45.308 113.078 85.845 1.00 42.38 653 ASP A CA 1
ATOM 3265 C C . ASP A 1 653 ? 44.050 112.298 85.494 1.00 41.78 653 ASP A C 1
ATOM 3266 O O . ASP A 1 653 ? 42.943 112.824 85.633 1.00 42.10 653 ASP A O 1
ATOM 3271 N N . ARG A 1 654 ? 44.220 111.046 85.035 1.00 40.48 654 ARG A N 1
ATOM 3272 C CA . ARG A 1 654 ? 43.115 110.156 84.704 1.00 39.36 654 ARG A CA 1
ATOM 3273 C C . ARG A 1 654 ? 42.306 109.869 85.969 1.00 37.46 654 ARG A C 1
ATOM 3274 O O . ARG A 1 654 ? 41.087 110.016 85.958 1.00 37.43 654 ARG A O 1
ATOM 3282 N N . ARG A 1 655 ? 42.987 109.486 87.069 1.00 35.98 655 ARG A N 1
ATOM 3283 C CA . ARG A 1 655 ? 42.329 109.199 88.341 1.00 35.05 655 ARG A CA 1
ATOM 3284 C C . ARG A 1 655 ? 41.767 110.485 88.925 1.00 36.56 655 ARG A C 1
ATOM 3285 O O . ARG A 1 655 ? 40.585 110.540 89.310 1.00 37.06 655 ARG A O 1
ATOM 3293 N N . GLY A 1 656 ? 42.606 111.525 88.926 1.00 36.55 656 GLY A N 1
ATOM 3294 C CA . GLY A 1 656 ? 42.274 112.842 89.443 1.00 37.04 656 GLY A CA 1
ATOM 3295 C C . GLY A 1 656 ? 41.030 113.430 88.832 1.00 37.27 656 GLY A C 1
ATOM 3296 O O . GLY A 1 656 ? 40.292 114.125 89.525 1.00 37.65 656 GLY A O 1
ATOM 3297 N N . LYS A 1 657 ? 40.741 113.092 87.556 1.00 36.97 657 LYS A N 1
ATOM 3298 C CA . LYS A 1 657 ? 39.564 113.570 86.849 1.00 37.34 657 LYS A CA 1
ATOM 3299 C C . LYS A 1 657 ? 38.280 113.271 87.640 1.00 38.00 657 LYS A C 1
ATOM 3300 O O . LYS A 1 657 ? 37.510 114.196 87.950 1.00 38.28 657 LYS A O 1
ATOM 3306 N N . VAL A 1 658 ? 38.118 112.013 88.070 1.00 37.92 658 VAL A N 1
ATOM 3307 C CA . VAL A 1 658 ? 36.929 111.653 88.834 1.00 38.34 658 VAL A CA 1
ATOM 3308 C C . VAL A 1 658 ? 37.129 112.082 90.315 1.00 39.32 658 VAL A C 1
ATOM 3309 O O . VAL A 1 658 ? 36.170 112.543 90.929 1.00 39.67 658 VAL A O 1
ATOM 3313 N N . TYR A 1 659 ? 38.371 112.052 90.854 1.00 39.57 659 TYR A N 1
ATOM 3314 C CA . TYR A 1 659 ? 38.630 112.493 92.242 1.00 40.22 659 TYR A CA 1
ATOM 3315 C C . TYR A 1 659 ? 38.075 113.902 92.495 1.00 42.48 659 TYR A C 1
ATOM 3316 O O . TYR A 1 659 ? 37.322 114.093 93.439 1.00 42.24 659 TYR A O 1
ATOM 3325 N N . ASP A 1 660 ? 38.379 114.849 91.586 1.00 44.64 660 ASP A N 1
ATOM 3326 C CA . ASP A 1 660 ? 37.957 116.244 91.668 1.00 47.12 660 ASP A CA 1
ATOM 3327 C C . ASP A 1 660 ? 36.481 116.446 91.440 1.00 49.65 660 ASP A C 1
ATOM 3328 O O . ASP A 1 660 ? 35.904 117.397 91.992 1.00 50.82 660 ASP A O 1
ATOM 3333 N N . LYS A 1 661 ? 35.847 115.547 90.650 1.00 49.89 661 LYS A N 1
ATOM 3334 C CA . LYS A 1 661 ? 34.405 115.604 90.405 1.00 49.67 661 LYS A CA 1
ATOM 3335 C C . LYS A 1 661 ? 33.723 115.212 91.714 1.00 49.72 661 LYS A C 1
ATOM 3336 O O . LYS A 1 661 ? 32.906 115.973 92.206 1.00 50.08 661 LYS A O 1
ATOM 3342 N N . TYR A 1 662 ? 34.152 114.100 92.340 1.00 49.41 662 TYR A N 1
ATOM 3343 C CA . TYR A 1 662 ? 33.617 113.648 93.630 1.00 49.77 662 TYR A CA 1
ATOM 3344 C C . TYR A 1 662 ? 34.047 114.521 94.839 1.00 48.52 662 TYR A C 1
ATOM 3345 O O . TYR A 1 662 ? 33.712 114.205 95.981 1.00 48.19 662 TYR A O 1
ATOM 3354 N N . MET A 1 663 ? 34.837 115.575 94.578 1.00 47.58 663 MET A N 1
ATOM 3355 C CA . MET A 1 663 ? 35.328 116.559 95.526 1.00 47.12 663 MET A CA 1
ATOM 3356 C C . MET A 1 663 ? 36.278 116.047 96.618 1.00 45.90 663 MET A C 1
ATOM 3357 O O . MET A 1 663 ? 36.426 116.744 97.621 1.00 46.20 663 MET A O 1
ATOM 3362 N N . SER A 1 664 ? 36.945 114.878 96.423 1.00 44.33 664 SER A N 1
ATOM 3363 C CA . SER A 1 664 ? 37.929 114.319 97.368 1.00 43.15 664 SER A CA 1
ATOM 3364 C C . SER A 1 664 ? 39.135 113.699 96.654 1.00 40.78 664 SER A C 1
ATOM 3365 O O . SER A 1 664 ? 38.947 112.807 95.835 1.00 41.22 664 SER A O 1
ATOM 3368 N N . SER A 1 665 ? 40.371 114.122 97.010 1.00 38.07 665 SER A N 1
ATOM 3369 C CA . SER A 1 665 ? 41.605 113.657 96.369 1.00 35.81 665 SER A CA 1
ATOM 3370 C C . SER A 1 665 ? 42.650 113.250 97.397 1.00 34.00 665 SER A C 1
ATOM 3371 O O . SER A 1 665 ? 42.805 113.934 98.413 1.00 34.39 665 SER A O 1
ATOM 3374 N N . PHE A 1 666 ? 43.389 112.147 97.116 1.00 31.50 666 PHE A N 1
ATOM 3375 C CA . PHE A 1 666 ? 44.524 111.699 97.931 1.00 29.19 666 PHE A CA 1
ATOM 3376 C C . PHE A 1 666 ? 45.846 111.719 97.135 1.00 29.18 666 PHE A C 1
ATOM 3377 O O . PHE A 1 666 ? 46.807 111.036 97.507 1.00 28.28 666 PHE A O 1
ATOM 3385 N N . LEU A 1 667 ? 45.894 112.493 96.029 1.00 29.80 667 LEU A N 1
ATOM 3386 C CA . LEU A 1 667 ? 47.088 112.585 95.202 1.00 30.71 667 LEU A CA 1
ATOM 3387 C C . LEU A 1 667 ? 48.081 113.566 95.841 1.00 32.38 667 LEU A C 1
ATOM 3388 O O . LEU A 1 667 ? 47.678 114.600 96.378 1.00 33.68 667 LEU A O 1
ATOM 3393 N N . PHE A 1 668 ? 49.364 113.242 95.786 1.00 32.04 668 PHE A N 1
ATOM 3394 C CA . PHE A 1 668 ? 50.403 114.057 96.388 1.00 32.61 668 PHE A CA 1
ATOM 3395 C C . PHE A 1 668 ? 51.582 113.968 95.446 1.00 34.24 668 PHE A C 1
ATOM 3396 O O . PHE A 1 668 ? 52.149 112.889 95.280 1.00 33.59 668 PHE A O 1
ATOM 3404 N N . ASN A 1 669 ? 51.946 115.098 94.827 1.00 35.61 669 ASN A N 1
ATOM 3405 C CA . ASN A 1 669 ? 53.054 115.105 93.896 1.00 37.20 669 ASN A CA 1
ATOM 3406 C C . ASN A 1 669 ? 54.380 114.791 94.569 1.00 37.67 669 ASN A C 1
ATOM 3407 O O . ASN A 1 669 ? 54.738 115.411 95.574 1.00 37.84 669 ASN A O 1
ATOM 3412 N N . LEU A 1 670 ? 55.097 113.804 94.027 1.00 37.65 670 LEU A N 1
ATOM 3413 C CA . LEU A 1 670 ? 56.375 113.398 94.583 1.00 38.20 670 LEU A CA 1
ATOM 3414 C C . LEU A 1 670 ? 57.513 114.082 93.819 1.00 40.92 670 LEU A C 1
ATOM 3415 O O . LEU A 1 670 ? 58.327 114.814 94.407 1.00 41.26 670 LEU A O 1
ATOM 3420 N N . ASN A 1 671 ? 57.559 113.864 92.507 1.00 42.43 671 ASN A N 1
ATOM 3421 C CA . ASN A 1 671 ? 58.551 114.484 91.645 1.00 44.40 671 ASN A CA 1
ATOM 3422 C C . ASN A 1 671 ? 57.962 114.677 90.235 1.00 47.43 671 ASN A C 1
ATOM 3423 O O . ASN A 1 671 ? 56.740 114.515 90.063 1.00 48.19 671 ASN A O 1
ATOM 3428 N N . ASN A 1 672 ? 58.781 115.049 89.236 1.00 49.01 672 ASN A N 1
ATOM 3429 C CA . ASN A 1 672 ? 58.258 115.256 87.881 1.00 51.27 672 ASN A CA 1
ATOM 3430 C C . ASN A 1 672 ? 57.774 113.967 87.195 1.00 51.01 672 ASN A C 1
ATOM 3431 O O . ASN A 1 672 ? 56.998 114.040 86.232 1.00 51.66 672 ASN A O 1
ATOM 3436 N N . ASP A 1 673 ? 58.174 112.801 87.722 1.00 49.29 673 ASP A N 1
ATOM 3437 C CA . ASP A 1 673 ? 57.795 111.534 87.137 1.00 48.19 673 ASP A CA 1
ATOM 3438 C C . ASP A 1 673 ? 56.674 110.844 87.882 1.00 45.72 673 ASP A C 1
ATOM 3439 O O . ASP A 1 673 ? 55.890 110.130 87.257 1.00 46.43 673 ASP A O 1
ATOM 3444 N N . PHE A 1 674 ? 56.578 111.044 89.204 1.00 42.75 674 PHE A N 1
ATOM 3445 C CA . PHE A 1 674 ? 55.600 110.315 90.010 1.00 40.18 674 PHE A CA 1
ATOM 3446 C C . PHE A 1 674 ? 54.721 111.125 90.931 1.00 38.42 674 PHE A C 1
ATOM 3447 O O . PHE A 1 674 ? 55.109 112.185 91.423 1.00 38.57 674 PHE A O 1
ATOM 3455 N N . VAL A 1 675 ? 53.515 110.585 91.163 1.00 36.84 675 VAL A N 1
ATOM 3456 C CA . VAL A 1 675 ? 52.474 111.086 92.061 1.00 35.94 675 VAL A CA 1
ATOM 3457 C C . VAL A 1 675 ? 52.176 109.943 93.080 1.00 35.34 675 VAL A C 1
ATOM 3458 O O . VAL A 1 675 ? 52.110 108.774 92.689 1.00 35.66 675 VAL A O 1
ATOM 3462 N N . VAL A 1 676 ? 52.113 110.257 94.382 1.00 34.12 676 VAL A N 1
ATOM 3463 C CA . VAL A 1 676 ? 51.789 109.249 95.395 1.00 33.61 676 VAL A CA 1
ATOM 3464 C C . VAL A 1 676 ? 50.288 109.355 95.559 1.00 33.68 676 VAL A C 1
ATOM 3465 O O . VAL A 1 676 ? 49.792 110.449 95.824 1.00 34.15 676 VAL A O 1
ATOM 3469 N N . ASP A 1 677 ? 49.549 108.251 95.335 1.00 32.71 677 ASP A N 1
ATOM 3470 C CA . ASP A 1 677 ? 48.098 108.273 95.468 1.00 31.93 677 ASP A CA 1
ATOM 3471 C C . ASP A 1 677 ? 47.619 107.362 96.626 1.00 31.21 677 ASP A C 1
ATOM 3472 O O . ASP A 1 677 ? 47.431 106.148 96.459 1.00 31.66 677 ASP A O 1
ATOM 3477 N N . ALA A 1 678 ? 47.362 107.975 97.787 1.00 29.39 678 ALA A N 1
ATOM 3478 C CA . ALA A 1 678 ? 46.909 107.241 98.954 1.00 27.94 678 ALA A CA 1
ATOM 3479 C C . ALA A 1 678 ? 45.421 106.860 98.901 1.00 27.05 678 ALA A C 1
ATOM 3480 O O . ALA A 1 678 ? 44.883 106.465 99.929 1.00 27.85 678 ALA A O 1
ATOM 3482 N N . THR A 1 679 ? 44.746 106.973 97.733 1.00 24.87 679 THR A N 1
ATOM 3483 C CA . THR A 1 679 ? 43.329 106.633 97.612 1.00 23.12 679 THR A CA 1
ATOM 3484 C C . THR A 1 679 ? 43.063 105.143 97.902 1.00 22.96 679 THR A C 1
ATOM 3485 O O . THR A 1 679 ? 42.312 104.840 98.811 1.00 24.01 679 THR A O 1
ATOM 3489 N N . ARG A 1 680 ? 43.706 104.217 97.153 1.00 21.56 680 ARG A N 1
ATOM 3490 C CA . ARG A 1 680 ? 43.462 102.801 97.247 1.00 20.10 680 ARG A CA 1
ATOM 3491 C C . ARG A 1 680 ? 44.307 102.121 98.303 1.00 19.23 680 ARG A C 1
ATOM 3492 O O . ARG A 1 680 ? 43.850 101.159 98.913 1.00 19.90 680 ARG A O 1
ATOM 3500 N N . LYS A 1 681 ? 45.558 102.554 98.474 1.00 17.75 681 LYS A N 1
ATOM 3501 C CA . LYS A 1 681 ? 46.430 102.046 99.539 1.00 17.12 681 LYS A CA 1
ATOM 3502 C C . LYS A 1 681 ? 47.172 103.192 100.208 1.00 18.74 681 LYS A C 1
ATOM 3503 O O . LYS A 1 681 ? 47.530 104.153 99.533 1.00 19.58 681 LYS A O 1
ATOM 3509 N N . GLY A 1 682 ? 47.342 103.112 101.528 1.00 18.68 682 GLY A N 1
ATOM 3510 C CA . GLY A 1 682 ? 48.037 104.152 102.261 1.00 19.57 682 GLY A CA 1
ATOM 3511 C C . GLY A 1 682 ? 48.161 103.863 103.738 1.00 20.47 682 GLY A C 1
ATOM 3512 O O . GLY A 1 682 ? 48.038 102.713 104.166 1.00 19.95 682 GLY A O 1
ATOM 3513 N N . ASN A 1 683 ? 48.428 104.918 104.525 1.00 21.24 683 ASN A N 1
ATOM 3514 C CA . ASN A 1 683 ? 48.482 104.795 105.974 1.00 22.53 683 ASN A CA 1
ATOM 3515 C C . ASN A 1 683 ? 47.663 105.915 106.645 1.00 23.54 683 ASN A C 1
ATOM 3516 O O . ASN A 1 683 ? 47.161 106.789 105.950 1.00 24.80 683 ASN A O 1
ATOM 3521 N N . LYS A 1 684 ? 47.483 105.881 107.975 1.00 23.12 684 LYS A N 1
ATOM 3522 C CA . LYS A 1 684 ? 46.683 106.832 108.748 1.00 22.83 684 LYS A CA 1
ATOM 3523 C C . LYS A 1 684 ? 47.003 108.298 108.508 1.00 24.67 684 LYS A C 1
ATOM 3524 O O . LYS A 1 684 ? 46.114 109.114 108.705 1.00 25.29 684 LYS A O 1
ATOM 3530 N N . ILE A 1 685 ? 48.239 108.659 108.072 1.00 25.88 685 ILE A N 1
ATOM 3531 C CA . ILE A 1 685 ? 48.533 110.077 107.809 1.00 27.40 685 ILE A CA 1
ATOM 3532 C C . ILE A 1 685 ? 47.744 110.616 106.589 1.00 28.88 685 ILE A C 1
ATOM 3533 O O . ILE A 1 685 ? 47.704 111.829 106.397 1.00 29.57 685 ILE A O 1
ATOM 3538 N N . ARG A 1 686 ? 47.088 109.725 105.799 1.00 29.02 686 ARG A N 1
ATOM 3539 C CA . ARG A 1 686 ? 46.275 110.119 104.669 1.00 29.67 686 ARG A CA 1
ATOM 3540 C C . ARG A 1 686 ? 45.078 110.935 105.082 1.00 32.30 686 ARG A C 1
ATOM 3541 O O . ARG A 1 686 ? 44.596 111.719 104.270 1.00 33.13 686 ARG A O 1
ATOM 3549 N N . PHE A 1 687 ? 44.615 110.808 106.337 1.00 33.74 687 PHE A N 1
ATOM 3550 C CA . PHE A 1 687 ? 43.475 111.584 106.795 1.00 36.05 687 PHE A CA 1
ATOM 3551 C C . PHE A 1 687 ? 43.829 112.987 107.287 1.00 38.70 687 PHE A C 1
ATOM 3552 O O . PHE A 1 687 ? 42.943 113.673 107.796 1.00 39.99 687 PHE A O 1
ATOM 3560 N N . ALA A 1 688 ? 45.087 113.427 107.145 1.00 39.51 688 ALA A N 1
ATOM 3561 C CA . ALA A 1 688 ? 45.480 114.772 107.564 1.00 41.29 688 ALA A CA 1
ATOM 3562 C C . ALA A 1 688 ? 44.718 115.822 106.726 1.00 42.91 688 ALA A C 1
ATOM 3563 O O . ALA A 1 688 ? 44.718 115.741 105.492 1.00 42.16 688 ALA A O 1
ATOM 3565 N N . ASN A 1 689 ? 44.022 116.756 107.394 1.00 44.77 689 ASN A N 1
ATOM 3566 C CA . ASN A 1 689 ? 43.231 117.757 106.664 1.00 47.34 689 ASN A CA 1
ATOM 3567 C C . ASN A 1 689 ? 44.033 119.018 106.313 1.00 49.38 689 ASN A C 1
ATOM 3568 O O . ASN A 1 689 ? 45.167 119.164 106.764 1.00 49.42 689 ASN A O 1
ATOM 3573 N N . HIS A 1 690 ? 43.481 119.882 105.447 1.00 51.00 690 HIS A N 1
ATOM 3574 C CA . HIS A 1 690 ? 44.188 121.078 105.027 1.00 53.99 690 HIS A CA 1
ATOM 3575 C C . HIS A 1 690 ? 43.929 122.253 105.948 1.00 57.60 690 HIS A C 1
ATOM 3576 O O . HIS A 1 690 ? 42.775 122.563 106.254 1.00 59.18 690 HIS A O 1
ATOM 3583 N N . SER A 1 691 ? 44.990 122.978 106.310 1.00 58.80 691 SER A N 1
ATOM 3584 C CA . SER A 1 691 ? 44.843 124.199 107.085 1.00 60.29 691 SER A CA 1
ATOM 3585 C C . SER A 1 691 ? 45.836 125.223 106.599 1.00 61.61 691 SER A C 1
ATOM 3586 O O . SER A 1 691 ? 47.021 124.919 106.462 1.00 61.51 691 SER A O 1
ATOM 3589 N N . VAL A 1 692 ? 45.353 126.432 106.316 1.00 62.78 692 VAL A N 1
ATOM 3590 C CA . VAL A 1 692 ? 46.203 127.562 105.928 1.00 64.31 692 VAL A CA 1
ATOM 3591 C C . VAL A 1 692 ? 47.150 127.928 107.104 1.00 65.39 692 VAL A C 1
ATOM 3592 O O . VAL A 1 692 ? 48.217 128.478 106.870 1.00 66.04 692 VAL A O 1
ATOM 3596 N N . ASN A 1 693 ? 46.777 127.589 108.358 1.00 65.36 693 ASN A N 1
ATOM 3597 C CA . ASN A 1 693 ? 47.613 127.729 109.543 1.00 65.60 693 ASN A CA 1
ATOM 3598 C C . ASN A 1 693 ? 47.740 126.339 110.155 1.00 63.89 693 ASN A C 1
ATOM 3599 O O . ASN A 1 693 ? 47.024 126.000 111.095 1.00 64.04 693 ASN A O 1
ATOM 3604 N N . PRO A 1 694 ? 48.595 125.486 109.568 1.00 62.02 694 PRO A N 1
ATOM 3605 C CA . PRO A 1 694 ? 48.673 124.107 110.032 1.00 60.49 694 PRO A CA 1
ATOM 3606 C C . PRO A 1 694 ? 49.690 123.874 111.137 1.00 58.44 694 PRO A C 1
ATOM 3607 O O . PRO A 1 694 ? 50.523 124.725 111.418 1.00 58.61 694 PRO A O 1
ATOM 3611 N N . ASN A 1 695 ? 49.629 122.694 111.759 1.00 56.45 695 ASN A N 1
ATOM 3612 C CA . ASN A 1 695 ? 50.592 122.309 112.784 1.00 54.81 695 ASN A CA 1
ATOM 3613 C C . ASN A 1 695 ? 51.671 121.357 112.248 1.00 53.67 695 ASN A C 1
ATOM 3614 O O . ASN A 1 695 ? 52.606 121.054 112.988 1.00 53.45 695 ASN A O 1
ATOM 3619 N N . CYS A 1 696 ? 51.541 120.876 110.968 1.00 52.49 696 CYS A N 1
ATOM 3620 C CA . CYS A 1 696 ? 52.483 119.965 110.294 1.00 50.88 696 CYS A CA 1
ATOM 3621 C C . CYS A 1 696 ? 52.951 120.511 108.942 1.00 49.20 696 CYS A C 1
ATOM 3622 O O . CYS A 1 696 ? 52.264 121.331 108.308 1.00 49.71 696 CYS A O 1
ATOM 3625 N N . TYR A 1 697 ? 54.099 119.996 108.479 1.00 46.75 697 TYR A N 1
ATOM 3626 C CA . TYR A 1 697 ? 54.624 120.331 107.172 1.00 45.21 697 TYR A CA 1
ATOM 3627 C C . TYR A 1 697 ? 55.125 119.076 106.435 1.00 45.01 697 TYR A C 1
ATOM 3628 O O . TYR A 1 697 ? 55.556 118.097 107.054 1.00 45.26 697 TYR A O 1
ATOM 3637 N N . ALA A 1 698 ? 55.027 119.093 105.108 1.00 44.19 698 ALA A N 1
ATOM 3638 C CA . ALA A 1 698 ? 55.499 117.987 104.286 1.00 43.66 698 ALA A CA 1
ATOM 3639 C C . ALA A 1 698 ? 56.857 118.345 103.694 1.00 43.43 698 ALA A C 1
ATOM 3640 O O . ALA A 1 698 ? 57.189 119.536 103.537 1.00 44.92 698 ALA A O 1
ATOM 3642 N N . LYS A 1 699 ? 57.646 117.329 103.364 1.00 41.36 699 LYS A N 1
ATOM 3643 C CA . LYS A 1 699 ? 58.959 117.559 102.787 1.00 40.12 699 LYS A CA 1
ATOM 3644 C C . LYS A 1 699 ? 59.327 116.323 101.993 1.00 38.81 699 LYS A C 1
ATOM 3645 O O . LYS A 1 699 ? 59.320 115.225 102.562 1.00 39.73 699 LYS A O 1
ATOM 3651 N N . VAL A 1 700 ? 59.601 116.466 100.681 1.00 36.31 700 VAL A N 1
ATOM 3652 C CA . VAL A 1 700 ? 60.005 115.302 99.891 1.00 34.19 700 VAL A CA 1
ATOM 3653 C C . VAL A 1 700 ? 61.501 115.162 100.071 1.00 33.38 700 VAL A C 1
ATOM 3654 O O . VAL A 1 700 ? 62.255 116.093 99.756 1.00 33.94 700 VAL A O 1
ATOM 3658 N N . VAL A 1 701 ? 61.925 114.041 100.677 1.00 31.73 701 VAL A N 1
ATOM 3659 C CA . VAL A 1 701 ? 63.322 113.781 101.011 1.00 30.44 701 VAL A CA 1
ATOM 3660 C C . VAL A 1 701 ? 63.876 112.660 100.132 1.00 29.58 701 VAL A C 1
ATOM 3661 O O . VAL A 1 701 ? 63.136 111.730 99.814 1.00 29.46 701 VAL A O 1
ATOM 3665 N N . MET A 1 702 ? 65.168 112.728 99.745 1.00 28.67 702 MET A N 1
ATOM 3666 C CA . MET A 1 702 ? 65.766 111.639 98.986 1.00 28.34 702 MET A CA 1
ATOM 3667 C C . MET A 1 702 ? 66.206 110.632 100.006 1.00 29.84 702 MET A C 1
ATOM 3668 O O . MET A 1 702 ? 67.155 110.880 100.744 1.00 30.67 702 MET A O 1
ATOM 3673 N N . VAL A 1 703 ? 65.542 109.483 100.041 1.00 29.95 703 VAL A N 1
ATOM 3674 C CA . VAL A 1 703 ? 65.876 108.433 100.999 1.00 30.08 703 VAL A CA 1
ATOM 3675 C C . VAL A 1 703 ? 66.318 107.128 100.305 1.00 31.19 703 VAL A C 1
ATOM 3676 O O . VAL A 1 703 ? 65.461 106.311 99.938 1.00 31.87 703 VAL A O 1
ATOM 3680 N N . ASN A 1 704 ? 67.640 106.918 100.187 1.00 31.60 704 ASN A N 1
ATOM 3681 C CA . ASN A 1 704 ? 68.312 105.728 99.620 1.00 32.70 704 ASN A CA 1
ATOM 3682 C C . ASN A 1 704 ? 67.907 105.456 98.193 1.00 33.76 704 ASN A C 1
ATOM 3683 O O . ASN A 1 704 ? 67.552 104.324 97.825 1.00 34.38 704 ASN A O 1
ATOM 3688 N N . GLY A 1 705 ? 67.985 106.508 97.390 1.00 33.55 705 GLY A N 1
ATOM 3689 C CA . GLY A 1 705 ? 67.670 106.430 95.975 1.00 33.26 705 GLY A CA 1
ATOM 3690 C C . GLY A 1 705 ? 66.198 106.514 95.663 1.00 32.73 705 GLY A C 1
ATOM 3691 O O . GLY A 1 705 ? 65.807 106.244 94.528 1.00 33.72 705 GLY A O 1
ATOM 3692 N N . ASP A 1 706 ? 65.369 106.924 96.638 1.00 31.49 706 ASP A N 1
ATOM 3693 C CA . ASP A 1 706 ? 63.918 107.024 96.456 1.00 30.75 706 ASP A CA 1
ATOM 3694 C C . ASP A 1 706 ? 63.400 108.276 97.051 1.00 31.06 706 ASP A C 1
ATOM 3695 O O . ASP A 1 706 ? 63.646 108.492 98.230 1.00 30.95 706 ASP A O 1
ATOM 3700 N N . HIS A 1 707 ? 62.547 109.020 96.327 1.00 31.43 707 HIS A N 1
ATOM 3701 C CA . HIS A 1 707 ? 61.920 110.202 96.919 1.00 32.10 707 HIS A CA 1
ATOM 3702 C C . HIS A 1 707 ? 60.753 109.769 97.830 1.00 30.08 707 HIS A C 1
ATOM 3703 O O . HIS A 1 707 ? 59.955 108.926 97.442 1.00 30.03 707 HIS A O 1
ATOM 3710 N N . ARG A 1 708 ? 60.709 110.285 99.064 1.00 28.23 708 ARG A N 1
ATOM 3711 C CA . ARG A 1 708 ? 59.693 109.923 100.031 1.00 27.13 708 ARG A CA 1
ATOM 3712 C C . ARG A 1 708 ? 59.121 111.170 100.702 1.00 28.41 708 ARG A C 1
ATOM 3713 O O . ARG A 1 708 ? 59.881 112.071 101.047 1.00 28.24 708 ARG A O 1
ATOM 3721 N N . ILE A 1 709 ? 57.776 111.252 100.837 1.00 29.50 709 ILE A N 1
ATOM 3722 C CA . ILE A 1 709 ? 57.126 112.422 101.451 1.00 31.17 709 ILE A CA 1
ATOM 3723 C C . ILE A 1 709 ? 57.124 112.217 102.942 1.00 33.41 709 ILE A C 1
ATOM 3724 O O . ILE A 1 709 ? 56.564 111.231 103.415 1.00 33.96 709 ILE A O 1
ATOM 3729 N N . GLY A 1 710 ? 57.743 113.122 103.678 1.00 34.57 710 GLY A N 1
ATOM 3730 C CA . GLY A 1 710 ? 57.777 113.026 105.131 1.00 36.25 710 GLY A CA 1
ATOM 3731 C C . GLY A 1 710 ? 56.878 114.071 105.740 1.00 37.89 710 GLY A C 1
ATOM 3732 O O . GLY A 1 710 ? 56.771 115.173 105.199 1.00 39.24 710 GLY A O 1
ATOM 3733 N N . ILE A 1 711 ? 56.202 113.747 106.839 1.00 37.67 711 ILE A N 1
ATOM 3734 C CA . ILE A 1 711 ? 55.335 114.710 107.521 1.00 37.95 711 ILE A CA 1
ATOM 3735 C C . ILE A 1 711 ? 55.930 114.999 108.891 1.00 38.21 711 ILE A C 1
ATOM 3736 O O . ILE A 1 711 ? 56.086 114.093 109.704 1.00 37.55 711 ILE A O 1
ATOM 3741 N N . PHE A 1 712 ? 56.311 116.247 109.124 1.00 39.10 712 PHE A N 1
ATOM 3742 C CA . PHE A 1 712 ? 56.941 116.634 110.379 1.00 40.80 712 PHE A CA 1
ATOM 3743 C C . PHE A 1 712 ? 56.126 117.667 111.126 1.00 42.27 712 PHE A C 1
ATOM 3744 O O . PHE A 1 712 ? 55.328 118.394 110.530 1.00 42.46 712 PHE A O 1
ATOM 3752 N N . ALA A 1 713 ? 56.355 117.762 112.435 1.00 43.19 713 ALA A N 1
ATOM 3753 C CA . ALA A 1 713 ? 55.689 118.753 113.256 1.00 44.74 713 ALA A CA 1
ATOM 3754 C C . ALA A 1 713 ? 56.240 120.164 112.940 1.00 46.32 713 ALA A C 1
ATOM 3755 O O . ALA A 1 713 ? 57.446 120.361 112.935 1.00 46.04 713 ALA A O 1
ATOM 3757 N N . LYS A 1 714 ? 55.361 121.123 112.632 1.00 47.75 714 LYS A N 1
ATOM 3758 C CA . LYS A 1 714 ? 55.729 122.519 112.348 1.00 49.41 714 LYS A CA 1
ATOM 3759 C C . LYS A 1 714 ? 56.085 123.256 113.657 1.00 51.28 714 LYS A C 1
ATOM 3760 O O . LYS A 1 714 ? 56.977 124.100 113.675 1.00 52.20 714 LYS A O 1
ATOM 3766 N N . ARG A 1 715 ? 55.386 122.924 114.745 1.00 51.74 715 ARG A N 1
ATOM 3767 C CA . ARG A 1 715 ? 55.633 123.446 116.087 1.00 52.79 715 ARG A CA 1
ATOM 3768 C C . ARG A 1 715 ? 55.511 122.280 117.110 1.00 54.11 715 ARG A C 1
ATOM 3769 O O . ARG A 1 715 ? 55.535 121.127 116.685 1.00 54.78 715 ARG A O 1
ATOM 3777 N N . ALA A 1 716 ? 55.436 122.541 118.428 1.00 54.60 716 ALA A N 1
ATOM 3778 C CA . ALA A 1 716 ? 55.244 121.447 119.382 1.00 55.94 716 ALA A CA 1
ATOM 3779 C C . ALA A 1 716 ? 53.727 121.129 119.423 1.00 57.74 716 ALA A C 1
ATOM 3780 O O . ALA A 1 716 ? 52.886 122.026 119.613 1.00 58.09 716 ALA A O 1
ATOM 3782 N N . ILE A 1 717 ? 53.380 119.851 119.215 1.00 57.87 717 ILE A N 1
ATOM 3783 C CA . ILE A 1 717 ? 51.994 119.424 119.221 1.00 58.21 717 ILE A CA 1
ATOM 3784 C C . ILE A 1 717 ? 51.679 118.614 120.490 1.00 57.90 717 ILE A C 1
ATOM 3785 O O . ILE A 1 717 ? 52.394 117.676 120.817 1.00 57.19 717 ILE A O 1
ATOM 3790 N N . GLN A 1 718 ? 50.616 119.007 121.213 1.00 58.30 718 GLN A N 1
ATOM 3791 C CA . GLN A 1 718 ? 50.139 118.338 122.426 1.00 58.97 718 GLN A CA 1
ATOM 3792 C C . GLN A 1 718 ? 49.420 117.048 122.068 1.00 58.04 718 GLN A C 1
ATOM 3793 O O . GLN A 1 718 ? 48.837 116.944 120.984 1.00 58.42 718 GLN A O 1
ATOM 3799 N N . ALA A 1 719 ? 49.425 116.071 122.984 1.00 56.67 719 ALA A N 1
ATOM 3800 C CA . ALA A 1 719 ? 48.751 114.794 122.745 1.00 55.78 719 ALA A CA 1
ATOM 3801 C C . ALA A 1 719 ? 47.235 114.960 122.507 1.00 54.45 719 ALA A C 1
ATOM 3802 O O . ALA A 1 719 ? 46.577 115.724 123.192 1.00 54.39 719 ALA A O 1
ATOM 3804 N N . GLY A 1 720 ? 46.716 114.249 121.529 1.00 53.48 720 GLY A N 1
ATOM 3805 C CA . GLY A 1 720 ? 45.306 114.262 121.178 1.00 53.52 720 GLY A CA 1
ATOM 3806 C C . GLY A 1 720 ? 44.907 115.268 120.114 1.00 53.37 720 GLY A C 1
ATOM 3807 O O . GLY A 1 720 ? 43.722 115.344 119.742 1.00 53.61 720 GLY A O 1
ATOM 3808 N N . GLU A 1 721 ? 45.875 116.069 119.632 1.00 52.51 721 GLU A N 1
ATOM 3809 C CA . GLU A 1 721 ? 45.587 117.076 118.625 1.00 52.15 721 GLU A CA 1
ATOM 3810 C C . GLU A 1 721 ? 45.416 116.489 117.251 1.00 52.64 721 GLU A C 1
ATOM 3811 O O . GLU A 1 721 ? 46.147 115.577 116.861 1.00 52.52 721 GLU A O 1
ATOM 3817 N N . GLU A 1 722 ? 44.473 117.059 116.488 1.00 52.96 722 GLU A N 1
ATOM 3818 C CA . GLU A 1 722 ? 44.266 116.675 115.104 1.00 53.13 722 GLU A CA 1
ATOM 3819 C C . GLU A 1 722 ? 45.373 117.312 114.277 1.00 52.28 722 GLU A C 1
ATOM 3820 O O . GLU A 1 722 ? 45.817 118.427 114.568 1.00 52.99 722 GLU A O 1
ATOM 3826 N N . LEU A 1 723 ? 45.848 116.597 113.273 1.00 50.59 723 LEU A N 1
ATOM 3827 C CA . LEU A 1 723 ? 46.945 117.063 112.442 1.00 49.11 723 LEU A CA 1
ATOM 3828 C C . LEU A 1 723 ? 46.433 117.666 111.151 1.00 49.21 723 LEU A C 1
ATOM 3829 O O . LEU A 1 723 ? 45.473 117.188 110.543 1.00 49.24 723 LEU A O 1
ATOM 3834 N N . PHE A 1 724 ? 47.046 118.771 110.789 1.00 49.18 724 PHE A N 1
ATOM 3835 C CA . PHE A 1 724 ? 46.739 119.524 109.597 1.00 49.50 724 PHE A CA 1
ATOM 3836 C C . PHE A 1 724 ? 48.022 119.972 108.947 1.00 49.95 724 PHE A C 1
ATOM 3837 O O . PHE A 1 724 ? 49.001 120.304 109.629 1.00 50.23 724 PHE A O 1
ATOM 3845 N N . PHE A 1 725 ? 48.014 120.017 107.629 1.00 49.64 725 PHE A N 1
ATOM 3846 C CA . PHE A 1 725 ? 49.146 120.538 106.883 1.00 50.03 725 PHE A CA 1
ATOM 3847 C C . PHE A 1 725 ? 48.630 121.337 105.684 1.00 50.94 725 PHE A C 1
ATOM 3848 O O . PHE A 1 725 ? 47.477 121.176 105.264 1.00 50.89 725 PHE A O 1
ATOM 3856 N N . ASP A 1 726 ? 49.462 122.239 105.169 1.00 51.45 726 ASP A N 1
ATOM 3857 C CA . ASP A 1 726 ? 49.079 123.059 104.032 1.00 52.03 726 ASP A CA 1
ATOM 3858 C C . ASP A 1 726 ? 49.253 122.240 102.766 1.00 52.38 726 ASP A C 1
ATOM 3859 O O . ASP A 1 726 ? 50.380 121.844 102.431 1.00 53.26 726 ASP A O 1
ATOM 3864 N N . TYR A 1 727 ? 48.130 121.926 102.098 1.00 51.79 727 TYR A N 1
ATOM 3865 C CA . TYR A 1 727 ? 48.081 121.130 100.862 1.00 51.72 727 TYR A CA 1
ATOM 3866 C C . TYR A 1 727 ? 48.771 121.807 99.689 1.00 53.48 727 TYR A C 1
ATOM 3867 O O . TYR A 1 727 ? 49.044 121.147 98.701 1.00 53.73 727 TYR A O 1
ATOM 3876 N N . ARG A 1 728 ? 49.016 123.115 99.773 1.00 54.83 728 ARG A N 1
ATOM 3877 C CA . ARG A 1 728 ? 49.640 123.891 98.730 1.00 57.18 728 ARG A CA 1
ATOM 3878 C C . ARG A 1 728 ? 48.904 123.775 97.404 1.00 59.26 728 ARG A C 1
ATOM 3879 O O . ARG A 1 728 ? 49.521 123.649 96.353 1.00 59.46 728 ARG A O 1
ATOM 3887 N N . TYR A 1 729 ? 47.572 123.805 97.464 1.00 60.69 729 TYR A N 1
ATOM 3888 C CA . TYR A 1 729 ? 46.752 123.829 96.257 1.00 62.74 729 TYR A CA 1
ATOM 3889 C C . TYR A 1 729 ? 46.848 125.267 95.701 1.00 65.02 729 TYR A C 1
ATOM 3890 O O . TYR A 1 729 ? 47.406 126.155 96.369 1.00 65.29 729 TYR A O 1
ATOM 3899 N N . SER A 1 730 ? 46.274 125.521 94.501 1.00 66.50 730 SER A N 1
ATOM 3900 C CA . SER A 1 730 ? 46.253 126.892 93.975 1.00 68.04 730 SER A CA 1
ATOM 3901 C C . SER A 1 730 ? 45.307 127.736 94.856 1.00 69.13 730 SER A C 1
ATOM 3902 O O . SER A 1 730 ? 44.511 127.189 95.627 1.00 69.05 730 SER A O 1
ATOM 3905 N N . GLN A 1 731 ? 45.370 129.064 94.736 1.00 70.01 731 GLN A N 1
ATOM 3906 C CA . GLN A 1 731 ? 44.498 129.982 95.488 1.00 71.38 731 GLN A CA 1
ATOM 3907 C C . GLN A 1 731 ? 43.016 129.622 95.272 1.00 70.66 731 GLN A C 1
ATOM 3908 O O . GLN A 1 731 ? 42.243 129.561 96.223 1.00 70.49 731 GLN A O 1
ATOM 3914 N N . ALA A 1 732 ? 42.674 129.276 94.028 1.00 70.05 732 ALA A N 1
ATOM 3915 C CA . ALA A 1 732 ? 41.336 128.878 93.636 1.00 70.21 732 ALA A CA 1
ATOM 3916 C C . ALA A 1 732 ? 40.942 127.476 94.136 1.00 69.82 732 ALA A C 1
ATOM 3917 O O . ALA A 1 732 ? 39.838 127.309 94.652 1.00 70.25 732 ALA A O 1
ATOM 3919 N N . ASP A 1 733 ? 41.827 126.472 93.973 1.00 68.78 733 ASP A N 1
ATOM 3920 C CA . ASP A 1 733 ? 41.564 125.095 94.385 1.00 68.22 733 ASP A CA 1
ATOM 3921 C C . ASP A 1 733 ? 41.394 124.963 95.891 1.00 67.15 733 ASP A C 1
ATOM 3922 O O . ASP A 1 733 ? 40.601 124.136 96.340 1.00 66.84 733 ASP A O 1
ATOM 3927 N N . ALA A 1 734 ? 42.122 125.782 96.673 1.00 66.42 734 ALA A N 1
ATOM 3928 C CA . ALA A 1 734 ? 42.025 125.765 98.129 1.00 66.19 734 ALA A CA 1
ATOM 3929 C C . ALA A 1 734 ? 40.620 126.151 98.578 1.00 66.04 734 ALA A C 1
ATOM 3930 O O . ALA A 1 734 ? 40.084 125.533 99.495 1.00 66.81 734 ALA A O 1
ATOM 3932 N N . LEU A 1 735 ? 40.011 127.144 97.926 1.00 64.78 735 LEU A N 1
ATOM 3933 C CA . LEU A 1 735 ? 38.652 127.557 98.289 1.00 64.37 735 LEU A CA 1
ATOM 3934 C C . LEU A 1 735 ? 37.614 126.545 97.777 1.00 62.56 735 LEU A C 1
ATOM 3935 O O . LEU A 1 735 ? 36.568 126.362 98.402 1.00 62.98 735 LEU A O 1
ATOM 3940 N N . LYS A 1 736 ? 37.905 125.901 96.634 1.00 60.25 736 LYS A N 1
ATOM 3941 C CA . LYS A 1 736 ? 37.026 124.948 95.987 1.00 58.49 736 LYS A CA 1
ATOM 3942 C C . LYS A 1 736 ? 36.904 123.630 96.726 1.00 57.86 736 LYS A C 1
ATOM 3943 O O . LYS A 1 736 ? 35.786 123.164 96.926 1.00 57.92 736 LYS A O 1
ATOM 3949 N N . TYR A 1 737 ? 38.035 123.007 97.113 1.00 57.21 737 TYR A N 1
ATOM 3950 C CA . TYR A 1 737 ? 37.977 121.675 97.717 1.00 56.81 737 TYR A CA 1
ATOM 3951 C C . TYR A 1 737 ? 38.260 121.594 99.222 1.00 56.58 737 TYR A C 1
ATOM 3952 O O . TYR A 1 737 ? 37.710 120.712 99.884 1.00 56.27 737 TYR A O 1
ATOM 3961 N N . VAL A 1 738 ? 39.149 122.441 99.751 1.00 56.50 738 VAL A N 1
ATOM 3962 C CA . VAL A 1 738 ? 39.508 122.389 101.169 1.00 57.12 738 VAL A CA 1
ATOM 3963 C C . VAL A 1 738 ? 39.198 123.708 101.898 1.00 58.60 738 VAL A C 1
ATOM 3964 O O . VAL A 1 738 ? 39.983 124.190 102.715 1.00 59.08 738 VAL A O 1
ATOM 3968 N N . GLY A 1 739 ? 38.051 124.280 101.588 1.00 59.46 739 GLY A N 1
ATOM 3969 C CA . GLY A 1 739 ? 37.640 125.573 102.124 1.00 61.00 739 GLY A CA 1
ATOM 3970 C C . GLY A 1 739 ? 37.469 125.770 103.621 1.00 62.09 739 GLY A C 1
ATOM 3971 O O . GLY A 1 739 ? 37.668 126.888 104.100 1.00 62.63 739 GLY A O 1
ATOM 3972 N N . ILE A 1 740 ? 37.062 124.725 104.372 1.00 62.12 740 ILE A N 1
ATOM 3973 C CA . ILE A 1 740 ? 36.797 124.846 105.813 1.00 62.75 740 ILE A CA 1
ATOM 3974 C C . ILE A 1 740 ? 38.036 125.138 106.658 1.00 64.97 740 ILE A C 1
ATOM 3975 O O . ILE A 1 740 ? 39.026 124.394 106.591 1.00 65.82 740 ILE A O 1
ATOM 3980 N N . GLU A 1 741 ? 37.960 126.202 107.492 1.00 65.99 741 GLU A N 1
ATOM 3981 C CA . GLU A 1 741 ? 39.030 126.601 108.419 1.00 67.86 741 GLU A CA 1
ATOM 3982 C C . GLU A 1 741 ? 38.481 126.756 109.844 1.00 69.49 741 GLU A C 1
ATOM 3983 O O . GLU A 1 741 ? 37.679 127.659 110.076 1.00 70.33 741 GLU A O 1
ATOM 3989 N N . ARG A 1 742 ? 38.920 125.912 110.803 1.00 69.85 742 ARG A N 1
ATOM 3990 C CA . ARG A 1 742 ? 38.465 126.030 112.195 1.00 70.54 742 ARG A CA 1
ATOM 3991 C C . ARG A 1 742 ? 39.167 127.178 112.940 1.00 71.46 742 ARG A C 1
ATOM 3992 O O . ARG A 1 742 ? 38.567 128.246 113.137 1.00 72.11 742 ARG A O 1
ATOM 4000 N N . SER B 2 1 ? 11.169 85.513 75.372 1.00 72.98 69 SER B N 1
ATOM 4001 C CA . SER B 2 1 ? 11.641 86.645 74.570 1.00 73.54 69 SER B CA 1
ATOM 4002 C C . SER B 2 1 ? 12.986 86.351 73.883 1.00 75.06 69 SER B C 1
ATOM 4003 O O . SER B 2 1 ? 13.638 87.295 73.447 1.00 74.98 69 SER B O 1
ATOM 4006 N N . TRP B 2 2 ? 13.393 85.064 73.747 1.00 76.47 70 TRP B N 1
ATOM 4007 C CA . TRP B 2 2 ? 14.703 84.756 73.163 1.00 78.58 70 TRP B CA 1
ATOM 4008 C C . TRP B 2 2 ? 14.714 83.830 71.905 1.00 78.63 70 TRP B C 1
ATOM 4009 O O . TRP B 2 2 ? 13.669 83.480 71.354 1.00 78.51 70 TRP B O 1
ATOM 4020 N N . SER B 2 3 ? 15.944 83.477 71.462 1.00 78.55 71 SER B N 1
ATOM 4021 C CA . SER B 2 3 ? 16.353 82.632 70.347 1.00 79.13 71 SER B CA 1
ATOM 4022 C C . SER B 2 3 ? 15.741 81.215 70.291 1.00 79.49 71 SER B C 1
ATOM 4023 O O . SER B 2 3 ? 15.822 80.560 69.242 1.00 79.60 71 SER B O 1
ATOM 4026 N N . HIS B 2 4 ? 15.173 80.728 71.412 1.00 79.35 72 HIS B N 1
ATOM 4027 C CA . HIS B 2 4 ? 14.521 79.415 71.499 1.00 79.46 72 HIS B CA 1
ATOM 4028 C C . HIS B 2 4 ? 13.011 79.652 71.584 1.00 79.19 72 HIS B C 1
ATOM 4029 O O . HIS B 2 4 ? 12.523 80.140 72.610 1.00 79.75 72 HIS B O 1
ATOM 4036 N N . PRO B 2 5 ? 12.275 79.400 70.477 1.00 78.01 73 PRO B N 1
ATOM 4037 C CA . PRO B 2 5 ? 10.834 79.708 70.459 1.00 77.25 73 PRO B CA 1
ATOM 4038 C C . PRO B 2 5 ? 9.977 78.930 71.447 1.00 76.56 73 PRO B C 1
ATOM 4039 O O . PRO B 2 5 ? 9.845 77.712 71.337 1.00 76.87 73 PRO B O 1
ATOM 4043 N N . GLN B 2 6 ? 9.369 79.641 72.396 1.00 75.59 74 GLN B N 1
ATOM 4044 C CA . GLN B 2 6 ? 8.511 79.005 73.379 1.00 75.60 74 GLN B CA 1
ATOM 4045 C C . GLN B 2 6 ? 7.064 79.269 73.027 1.00 75.22 74 GLN B C 1
ATOM 4046 O O . GLN B 2 6 ? 6.617 80.406 73.079 1.00 75.01 74 GLN B O 1
ATOM 4052 N N . PHE B 2 7 ? 6.334 78.226 72.645 1.00 75.24 75 PHE B N 1
ATOM 4053 C CA . PHE B 2 7 ? 4.920 78.358 72.274 1.00 75.94 75 PHE B CA 1
ATOM 4054 C C . PHE B 2 7 ? 3.977 78.106 73.451 1.00 77.44 75 PHE B C 1
ATOM 4055 O O . PHE B 2 7 ? 2.843 78.584 73.447 1.00 78.01 75 PHE B O 1
ATOM 4063 N N . GLU B 2 8 ? 4.429 77.347 74.454 1.00 78.01 76 GLU B N 1
ATOM 4064 C CA . GLU B 2 8 ? 3.602 77.025 75.611 1.00 78.54 76 GLU B CA 1
ATOM 4065 C C . GLU B 2 8 ? 3.779 78.067 76.712 1.00 76.92 76 GLU B C 1
ATOM 4066 O O . GLU B 2 8 ? 4.910 78.486 77.001 1.00 76.61 76 GLU B O 1
ATOM 4072 N N . LYS B 2 9 ? 2.661 78.504 77.313 1.00 75.68 77 LYS B N 1
ATOM 4073 C CA . LYS B 2 9 ? 2.756 79.480 78.405 1.00 74.79 77 LYS B CA 1
ATOM 4074 C C . LYS B 2 9 ? 3.139 78.781 79.718 1.00 72.07 77 LYS B C 1
ATOM 4075 O O . LYS B 2 9 ? 2.927 77.574 79.883 1.00 72.24 77 LYS B O 1
ATOM 4081 N N . CYS B 2 10 ? 3.705 79.549 80.641 1.00 69.28 78 CYS B N 1
ATOM 4082 C CA . CYS B 2 10 ? 4.129 79.087 81.947 1.00 67.31 78 CYS B CA 1
ATOM 4083 C C . CYS B 2 10 ? 3.011 78.376 82.703 1.00 66.07 78 CYS B C 1
ATOM 4084 O O . CYS B 2 10 ? 1.860 78.806 82.633 1.00 66.22 78 CYS B O 1
ATOM 4087 N N . LYS B 2 11 ? 3.336 77.291 83.422 1.00 64.73 79 LYS B N 1
ATOM 4088 C CA . LYS B 2 11 ? 2.323 76.546 84.168 1.00 63.56 79 LYS B CA 1
ATOM 4089 C C . LYS B 2 11 ? 1.786 77.308 85.374 1.00 63.00 79 LYS B C 1
ATOM 4090 O O . LYS B 2 11 ? 0.669 77.036 85.804 1.00 63.53 79 LYS B O 1
ATOM 4096 N N . TYR B 2 12 ? 2.542 78.276 85.903 1.00 61.99 80 TYR B N 1
ATOM 4097 C CA . TYR B 2 12 ? 2.087 79.062 87.039 1.00 61.51 80 TYR B CA 1
ATOM 4098 C C . TYR B 2 12 ? 1.339 80.288 86.554 1.00 60.09 80 TYR B C 1
ATOM 4099 O O . TYR B 2 12 ? 1.815 80.961 85.653 1.00 59.78 80 TYR B O 1
ATOM 4108 N N . SER B 2 13 ? 0.161 80.575 87.131 1.00 59.13 81 SER B N 1
ATOM 4109 C CA . SER B 2 13 ? -0.606 81.761 86.761 1.00 58.26 81 SER B CA 1
ATOM 4110 C C . SER B 2 13 ? -1.002 82.587 87.961 1.00 57.22 81 SER B C 1
ATOM 4111 O O . SER B 2 13 ? -1.189 82.049 89.044 1.00 56.97 81 SER B O 1
ATOM 4114 N N . PHE B 2 14 ? -1.058 83.905 87.795 1.00 56.59 82 PHE B N 1
ATOM 4115 C CA . PHE B 2 14 ? -1.342 84.816 88.901 1.00 56.62 82 PHE B CA 1
ATOM 4116 C C . PHE B 2 14 ? -2.400 85.823 88.530 1.00 57.11 82 PHE B C 1
ATOM 4117 O O . PHE B 2 14 ? -2.549 86.155 87.359 1.00 57.94 82 PHE B O 1
ATOM 4125 N N . LYS B 2 15 ? -3.104 86.356 89.518 1.00 56.67 83 LYS B N 1
ATOM 4126 C CA . LYS B 2 15 ? -4.079 87.424 89.271 1.00 56.66 83 LYS B CA 1
ATOM 4127 C C . LYS B 2 15 ? -3.887 88.492 90.320 1.00 56.51 83 LYS B C 1
ATOM 4128 O O . LYS B 2 15 ? -3.422 88.199 91.437 1.00 56.73 83 LYS B O 1
ATOM 4134 N N . CYS B 2 16 ? -4.128 89.744 89.944 1.00 56.01 84 CYS B N 1
ATOM 4135 C CA . CYS B 2 16 ? -3.902 90.845 90.885 1.00 56.38 84 CYS B CA 1
ATOM 4136 C C . CYS B 2 16 ? -5.106 90.965 91.812 1.00 57.89 84 CYS B C 1
ATOM 4137 O O . CYS B 2 16 ? -6.233 91.172 91.347 1.00 57.50 84 CYS B O 1
ATOM 4140 N N . VAL B 2 17 ? -4.883 90.784 93.119 1.00 58.98 85 VAL B N 1
ATOM 4141 C CA . VAL B 2 17 ? -5.980 90.844 94.081 1.00 59.99 85 VAL B CA 1
ATOM 4142 C C . VAL B 2 17 ? -5.986 92.135 94.917 1.00 62.31 85 VAL B C 1
ATOM 4143 O O . VAL B 2 17 ? -6.989 92.415 95.535 1.00 64.53 85 VAL B O 1
ATOM 4147 N N . ASN B 2 18 ? -4.904 92.930 94.919 1.00 62.65 86 ASN B N 1
ATOM 4148 C CA . ASN B 2 18 ? -4.852 94.180 95.683 1.00 63.19 86 ASN B CA 1
ATOM 4149 C C . ASN B 2 18 ? -3.634 95.038 95.306 1.00 63.52 86 ASN B C 1
ATOM 4150 O O . ASN B 2 18 ? -2.635 94.529 94.821 1.00 63.42 86 ASN B O 1
ATOM 4155 N N . SER B 2 19 ? -3.719 96.342 95.561 1.00 63.75 87 SER B N 1
ATOM 4156 C CA . SER B 2 19 ? -2.634 97.293 95.359 1.00 63.87 87 SER B CA 1
ATOM 4157 C C . SER B 2 19 ? -2.718 98.358 96.431 1.00 64.57 87 SER B C 1
ATOM 4158 O O . SER B 2 19 ? -3.709 99.065 96.508 1.00 65.85 87 SER B O 1
ATOM 4161 N N . LEU B 2 20 ? -1.700 98.491 97.237 1.00 64.34 88 LEU B N 1
ATOM 4162 C CA . LEU B 2 20 ? -1.665 99.505 98.286 1.00 65.16 88 LEU B CA 1
ATOM 4163 C C . LEU B 2 20 ? -0.728 100.648 97.900 1.00 66.28 88 LEU B C 1
ATOM 4164 O O . LEU B 2 20 ? 0.068 100.495 96.989 1.00 67.26 88 LEU B O 1
ATOM 4169 N N . LYS B 2 21 ? -0.802 101.780 98.582 1.00 66.32 89 LYS B N 1
ATOM 4170 C CA . LYS B 2 21 ? 0.081 102.905 98.324 1.00 66.97 89 LYS B CA 1
ATOM 4171 C C . LYS B 2 21 ? 0.395 103.608 99.624 1.00 69.09 89 LYS B C 1
ATOM 4172 O O . LYS B 2 21 ? -0.504 104.056 100.342 1.00 70.56 89 LYS B O 1
ATOM 4178 N N . GLU B 2 22 ? 1.675 103.679 99.942 1.00 69.48 90 GLU B N 1
ATOM 4179 C CA . GLU B 2 22 ? 2.146 104.330 101.144 1.00 70.62 90 GLU B CA 1
ATOM 4180 C C . GLU B 2 22 ? 2.117 105.835 100.927 1.00 72.14 90 GLU B C 1
ATOM 4181 O O . GLU B 2 22 ? 2.407 106.319 99.833 1.00 72.06 90 GLU B O 1
ATOM 4187 N N . ASP B 2 23 ? 1.719 106.565 101.965 1.00 73.59 91 ASP B N 1
ATOM 4188 C CA . ASP B 2 23 ? 1.547 108.021 101.985 1.00 75.56 91 ASP B CA 1
ATOM 4189 C C . ASP B 2 23 ? 2.780 108.856 101.627 1.00 74.67 91 ASP B C 1
ATOM 4190 O O . ASP B 2 23 ? 2.621 109.978 101.138 1.00 75.63 91 ASP B O 1
ATOM 4195 N N . HIS B 2 24 ? 4.000 108.338 101.906 1.00 72.75 92 HIS B N 1
ATOM 4196 C CA . HIS B 2 24 ? 5.249 109.060 101.665 1.00 71.18 92 HIS B CA 1
ATOM 4197 C C . HIS B 2 24 ? 5.563 109.300 100.183 1.00 69.98 92 HIS B C 1
ATOM 4198 O O . HIS B 2 24 ? 6.338 110.207 99.875 1.00 70.25 92 HIS B O 1
ATOM 4205 N N . ASN B 2 25 ? 4.985 108.472 99.280 1.00 68.34 93 ASN B N 1
ATOM 4206 C CA . ASN B 2 25 ? 5.113 108.539 97.822 1.00 67.33 93 ASN B CA 1
ATOM 4207 C C . ASN B 2 25 ? 6.562 108.481 97.292 1.00 65.30 93 ASN B C 1
ATOM 4208 O O . ASN B 2 25 ? 6.856 108.956 96.192 1.00 65.62 93 ASN B O 1
ATOM 4213 N N . GLN B 2 26 ? 7.451 107.842 98.054 1.00 62.73 94 GLN B N 1
ATOM 4214 C CA . GLN B 2 26 ? 8.846 107.671 97.675 1.00 60.00 94 GLN B CA 1
ATOM 4215 C C . GLN B 2 26 ? 9.084 106.234 97.231 1.00 56.32 94 GLN B C 1
ATOM 4216 O O . GLN B 2 26 ? 8.327 105.351 97.627 1.00 56.21 94 GLN B O 1
ATOM 4222 N N . PRO B 2 27 ? 10.127 105.953 96.419 1.00 53.04 95 PRO B N 1
ATOM 4223 C CA . PRO B 2 27 ? 10.342 104.571 95.963 1.00 50.38 95 PRO B CA 1
ATOM 4224 C C . PRO B 2 27 ? 10.474 103.553 97.077 1.00 48.05 95 PRO B C 1
ATOM 4225 O O . PRO B 2 27 ? 11.134 103.809 98.088 1.00 47.77 95 PRO B O 1
ATOM 4229 N N . LEU B 2 28 ? 9.787 102.424 96.915 1.00 46.62 96 LEU B N 1
ATOM 4230 C CA . LEU B 2 28 ? 9.875 101.320 97.848 1.00 46.21 96 LEU B CA 1
ATOM 4231 C C . LEU B 2 28 ? 10.968 100.443 97.260 1.00 44.93 96 LEU B C 1
ATOM 4232 O O . LEU B 2 28 ? 10.785 99.852 96.200 1.00 45.68 96 LEU B O 1
ATOM 4237 N N . PHE B 2 29 ? 12.140 100.436 97.892 1.00 42.78 97 PHE B N 1
ATOM 4238 C CA . PHE B 2 29 ? 13.307 99.752 97.369 1.00 40.34 97 PHE B CA 1
ATOM 4239 C C . PHE B 2 29 ? 13.454 98.311 97.760 1.00 41.78 97 PHE B C 1
ATOM 4240 O O . PHE B 2 29 ? 14.340 97.661 97.220 1.00 43.59 97 PHE B O 1
ATOM 4248 N N . GLY B 2 30 ? 12.682 97.827 98.721 1.00 41.26 98 GLY B N 1
ATOM 4249 C CA . GLY B 2 30 ? 12.835 96.452 99.166 1.00 41.84 98 GLY B CA 1
ATOM 4250 C C . GLY B 2 30 ? 11.597 95.835 99.746 1.00 42.69 98 GLY B C 1
ATOM 4251 O O . GLY B 2 30 ? 10.802 96.520 100.372 1.00 43.10 98 GLY B O 1
ATOM 4252 N N . VAL B 2 31 ? 11.421 94.541 99.529 1.00 43.14 99 VAL B N 1
ATOM 4253 C CA . VAL B 2 31 ? 10.281 93.816 100.058 1.00 44.12 99 VAL B CA 1
ATOM 4254 C C . VAL B 2 31 ? 10.661 92.380 100.354 1.00 45.65 99 VAL B C 1
ATOM 4255 O O . VAL B 2 31 ? 11.230 91.702 99.496 1.00 45.87 99 VAL B O 1
ATOM 4259 N N . GLN B 2 32 ? 10.406 91.927 101.585 1.00 46.55 100 GLN B N 1
ATOM 4260 C CA . GLN B 2 32 ? 10.739 90.572 101.974 1.00 48.08 100 GLN B CA 1
ATOM 4261 C C . GLN B 2 32 ? 9.641 89.875 102.729 1.00 49.61 100 GLN B C 1
ATOM 4262 O O . GLN B 2 32 ? 9.159 90.404 103.719 1.00 50.49 100 GLN B O 1
ATOM 4268 N N . PHE B 2 33 ? 9.320 88.646 102.339 1.00 49.81 101 PHE B N 1
ATOM 4269 C CA . PHE B 2 33 ? 8.396 87.818 103.095 1.00 50.59 101 PHE B CA 1
ATOM 4270 C C . PHE B 2 33 ? 9.212 87.139 104.185 1.00 51.36 101 PHE B C 1
ATOM 4271 O O . PHE B 2 33 ? 10.316 86.659 103.921 1.00 52.19 101 PHE B O 1
ATOM 4279 N N . ASN B 2 34 ? 8.695 87.110 105.402 1.00 51.13 102 ASN B N 1
ATOM 4280 C CA . ASN B 2 34 ? 9.356 86.467 106.530 1.00 51.80 102 ASN B CA 1
ATOM 4281 C C . ASN B 2 34 ? 9.239 84.952 106.379 1.00 51.91 102 ASN B C 1
ATOM 4282 O O . ASN B 2 34 ? 8.270 84.371 106.872 1.00 52.63 102 ASN B O 1
ATOM 4287 N N . TRP B 2 35 ? 10.211 84.306 105.721 1.00 51.46 103 TRP B N 1
ATOM 4288 C CA . TRP B 2 35 ? 10.128 82.856 105.521 1.00 51.80 103 TRP B CA 1
ATOM 4289 C C . TRP B 2 35 ? 10.312 82.036 106.803 1.00 54.84 103 TRP B C 1
ATOM 4290 O O . TRP B 2 35 ? 10.156 80.821 106.763 1.00 55.79 103 TRP B O 1
ATOM 4301 N N . HIS B 2 36 ? 10.609 82.688 107.940 1.00 56.11 104 HIS B N 1
ATOM 4302 C CA . HIS B 2 36 ? 10.737 82.004 109.221 1.00 57.91 104 HIS B CA 1
ATOM 4303 C C . HIS B 2 36 ? 9.403 81.879 109.963 1.00 60.45 104 HIS B C 1
ATOM 4304 O O . HIS B 2 36 ? 9.391 81.341 111.076 1.00 61.03 104 HIS B O 1
ATOM 4311 N N . SER B 2 37 ? 8.282 82.408 109.383 1.00 61.56 105 SER B N 1
ATOM 4312 C CA . SER B 2 37 ? 6.932 82.360 109.936 1.00 62.70 105 SER B CA 1
ATOM 4313 C C . SER B 2 37 ? 6.559 80.909 110.129 1.00 63.81 105 SER B C 1
ATOM 4314 O O . SER B 2 37 ? 6.809 80.086 109.250 1.00 63.41 105 SER B O 1
ATOM 4317 N N . LYS B 2 38 ? 6.034 80.582 111.295 1.00 65.62 106 LYS B N 1
ATOM 4318 C CA . LYS B 2 38 ? 5.670 79.213 111.613 1.00 68.54 106 LYS B CA 1
ATOM 4319 C C . LYS B 2 38 ? 4.554 78.696 110.677 1.00 70.87 106 LYS B C 1
ATOM 4320 O O . LYS B 2 38 ? 3.712 79.482 110.219 1.00 71.10 106 LYS B O 1
ATOM 4326 N N . GLU B 2 39 ? 4.583 77.390 110.332 1.00 72.19 107 GLU B N 1
ATOM 4327 C CA . GLU B 2 39 ? 3.567 76.796 109.453 1.00 74.03 107 GLU B CA 1
ATOM 4328 C C . GLU B 2 39 ? 2.162 76.983 110.051 1.00 74.99 107 GLU B C 1
ATOM 4329 O O . GLU B 2 39 ? 1.934 76.652 111.216 1.00 75.42 107 GLU B O 1
ATOM 4335 N N . GLY B 2 40 ? 1.275 77.568 109.272 1.00 75.34 108 GLY B N 1
ATOM 4336 C CA . GLY B 2 40 ? -0.065 77.841 109.748 1.00 76.69 108 GLY B CA 1
ATOM 4337 C C . GLY B 2 40 ? -0.251 79.285 110.149 1.00 77.82 108 GLY B C 1
ATOM 4338 O O . GLY B 2 40 ? -1.365 79.803 110.060 1.00 78.62 108 GLY B O 1
ATOM 4339 N N . ASP B 2 41 ? 0.818 79.947 110.595 1.00 77.94 109 ASP B N 1
ATOM 4340 C CA . ASP B 2 41 ? 0.742 81.363 110.916 1.00 78.68 109 ASP B CA 1
ATOM 4341 C C . ASP B 2 41 ? 0.550 82.181 109.628 1.00 78.48 109 ASP B C 1
ATOM 4342 O O . ASP B 2 41 ? 0.873 81.721 108.520 1.00 79.07 109 ASP B O 1
ATOM 4347 N N . PRO B 2 42 ? -0.060 83.369 109.748 1.00 77.21 110 PRO B N 1
ATOM 4348 C CA . PRO B 2 42 ? -0.322 84.175 108.543 1.00 75.85 110 PRO B CA 1
ATOM 4349 C C . PRO B 2 42 ? 0.949 84.676 107.882 1.00 73.63 110 PRO B C 1
ATOM 4350 O O . PRO B 2 42 ? 1.988 84.847 108.534 1.00 73.08 110 PRO B O 1
ATOM 4354 N N . LEU B 2 43 ? 0.864 84.863 106.567 1.00 71.82 111 LEU B N 1
ATOM 4355 C CA . LEU B 2 43 ? 1.999 85.293 105.766 1.00 69.91 111 LEU B CA 1
ATOM 4356 C C . LEU B 2 43 ? 2.301 86.758 106.028 1.00 68.33 111 LEU B C 1
ATOM 4357 O O . LEU B 2 43 ? 1.434 87.605 105.843 1.00 68.59 111 LEU B O 1
ATOM 4362 N N . VAL B 2 44 ? 3.512 87.051 106.512 1.00 66.40 112 VAL B N 1
ATOM 4363 C CA . VAL B 2 44 ? 3.881 88.416 106.845 1.00 64.87 112 VAL B CA 1
ATOM 4364 C C . VAL B 2 44 ? 5.073 88.896 106.038 1.00 62.50 112 VAL B C 1
ATOM 4365 O O . VAL B 2 44 ? 6.088 88.205 105.960 1.00 63.18 112 VAL B O 1
ATOM 4369 N N . PHE B 2 45 ? 4.953 90.086 105.439 1.00 59.49 113 PHE B N 1
ATOM 4370 C CA . PHE B 2 45 ? 6.045 90.681 104.680 1.00 57.27 113 PHE B CA 1
ATOM 4371 C C . PHE B 2 45 ? 6.339 92.092 105.142 1.00 56.09 113 PHE B C 1
ATOM 4372 O O . PHE B 2 45 ? 5.495 92.727 105.755 1.00 57.04 113 PHE B O 1
ATOM 4380 N N . ALA B 2 46 ? 7.534 92.592 104.837 1.00 54.45 114 ALA B N 1
ATOM 4381 C CA . ALA B 2 46 ? 7.930 93.936 105.214 1.00 53.58 114 ALA B CA 1
ATOM 4382 C C . ALA B 2 46 ? 8.387 94.733 104.009 1.00 52.73 114 ALA B C 1
ATOM 4383 O O . ALA B 2 46 ? 8.852 94.154 103.042 1.00 53.12 114 ALA B O 1
ATOM 4385 N N . THR B 2 47 ? 8.228 96.056 104.041 1.00 52.06 115 THR B N 1
ATOM 4386 C CA . THR B 2 47 ? 8.676 96.918 102.957 1.00 51.87 115 THR B CA 1
ATOM 4387 C C . THR B 2 47 ? 9.499 98.080 103.493 1.00 51.68 115 THR B C 1
ATOM 4388 O O . THR B 2 47 ? 9.147 98.660 104.501 1.00 53.52 115 THR B O 1
ATOM 4392 N N . VAL B 2 48 ? 10.576 98.430 102.806 1.00 49.99 116 VAL B N 1
ATOM 4393 C CA . VAL B 2 48 ? 11.447 99.533 103.162 1.00 48.61 116 VAL B CA 1
ATOM 4394 C C . VAL B 2 48 ? 11.403 100.549 102.040 1.00 49.07 116 VAL B C 1
ATOM 4395 O O . VAL B 2 48 ? 11.377 100.211 100.864 1.00 48.54 116 VAL B O 1
ATOM 4399 N N . GLY B 2 49 ? 11.382 101.793 102.420 1.00 50.45 117 GLY B N 1
ATOM 4400 C CA . GLY B 2 49 ? 11.354 102.898 101.484 1.00 52.85 117 GLY B CA 1
ATOM 4401 C C . GLY B 2 49 ? 11.389 104.185 102.259 1.00 55.68 117 GLY B C 1
ATOM 4402 O O . GLY B 2 49 ? 10.866 104.253 103.376 1.00 56.45 117 GLY B O 1
ATOM 4403 N N . SER B 2 50 ? 12.068 105.208 101.720 1.00 57.45 118 SER B N 1
ATOM 4404 C CA . SER B 2 50 ? 12.186 106.500 102.414 1.00 59.88 118 SER B CA 1
ATOM 4405 C C . SER B 2 50 ? 12.811 106.268 103.818 1.00 62.09 118 SER B C 1
ATOM 4406 O O . SER B 2 50 ? 13.686 105.402 103.887 1.00 62.51 118 SER B O 1
ATOM 4409 N N . ASN B 2 51 ? 12.338 106.901 104.919 1.00 63.15 119 ASN B N 1
ATOM 4410 C CA . ASN B 2 51 ? 12.894 106.560 106.234 1.00 64.48 119 ASN B CA 1
ATOM 4411 C C . ASN B 2 51 ? 11.940 105.649 106.999 1.00 64.90 119 ASN B C 1
ATOM 4412 O O . ASN B 2 51 ? 11.891 105.709 108.212 1.00 65.70 119 ASN B O 1
ATOM 4417 N N . ARG B 2 52 ? 11.198 104.798 106.298 1.00 64.76 120 ARG B N 1
ATOM 4418 C CA . ARG B 2 52 ? 10.208 103.943 106.931 1.00 65.16 120 ARG B CA 1
ATOM 4419 C C . ARG B 2 52 ? 10.448 102.478 106.676 1.00 65.09 120 ARG B C 1
ATOM 4420 O O . ARG B 2 52 ? 11.043 102.093 105.676 1.00 64.98 120 ARG B O 1
ATOM 4428 N N . VAL B 2 53 ? 9.974 101.656 107.586 1.00 64.99 121 VAL B N 1
ATOM 4429 C CA . VAL B 2 53 ? 10.033 100.215 107.457 1.00 65.64 121 VAL B CA 1
ATOM 4430 C C . VAL B 2 53 ? 8.717 99.738 108.002 1.00 66.72 121 VAL B C 1
ATOM 4431 O O . VAL B 2 53 ? 8.530 99.825 109.207 1.00 67.62 121 VAL B O 1
ATOM 4435 N N . THR B 2 54 ? 7.754 99.358 107.128 1.00 66.62 122 THR B N 1
ATOM 4436 C CA . THR B 2 54 ? 6.471 98.928 107.644 1.00 67.55 122 THR B CA 1
ATOM 4437 C C . THR B 2 54 ? 6.191 97.480 107.260 1.00 66.13 122 THR B C 1
ATOM 4438 O O . THR B 2 54 ? 6.621 97.008 106.227 1.00 65.23 122 THR B O 1
ATOM 4442 N N . LEU B 2 55 ? 5.474 96.783 108.148 1.00 66.23 123 LEU B N 1
ATOM 4443 C CA . LEU B 2 55 ? 5.142 95.363 108.090 1.00 66.74 123 LEU B CA 1
ATOM 4444 C C . LEU B 2 55 ? 3.672 95.121 107.772 1.00 67.54 123 LEU B C 1
ATOM 4445 O O . LEU B 2 55 ? 2.812 95.838 108.272 1.00 69.26 123 LEU B O 1
ATOM 4450 N N . TYR B 2 56 ? 3.386 94.093 106.971 1.00 66.72 124 TYR B N 1
ATOM 4451 C CA . TYR B 2 56 ? 2.041 93.768 106.503 1.00 66.82 124 TYR B CA 1
ATOM 4452 C C . TYR B 2 56 ? 1.683 92.297 106.688 1.00 68.13 124 TYR B C 1
ATOM 4453 O O . TYR B 2 56 ? 2.544 91.427 106.618 1.00 68.20 124 TYR B O 1
ATOM 4462 N N . GLU B 2 57 ? 0.401 92.017 106.872 1.00 69.47 125 GLU B N 1
ATOM 4463 C CA . GLU B 2 57 ? -0.098 90.661 107.051 1.00 71.60 125 GLU B CA 1
ATOM 4464 C C . GLU B 2 57 ? -1.068 90.310 105.927 1.00 73.37 125 GLU B C 1
ATOM 4465 O O . GLU B 2 57 ? -1.996 91.061 105.640 1.00 72.88 125 GLU B O 1
ATOM 4471 N N . CYS B 2 58 ? -0.837 89.179 105.277 1.00 75.14 126 CYS B N 1
ATOM 4472 C CA . CYS B 2 58 ? -1.658 88.738 104.169 1.00 77.27 126 CYS B CA 1
ATOM 4473 C C . CYS B 2 58 ? -2.818 87.885 104.622 1.00 78.99 126 CYS B C 1
ATOM 4474 O O . CYS B 2 58 ? -2.643 86.962 105.423 1.00 79.06 126 CYS B O 1
ATOM 4477 N N . HIS B 2 59 ? -4.013 88.197 104.092 1.00 80.21 127 HIS B N 1
ATOM 4478 C CA . HIS B 2 59 ? -5.266 87.518 104.418 1.00 81.41 127 HIS B CA 1
ATOM 4479 C C . HIS B 2 59 ? -6.016 87.066 103.181 1.00 82.77 127 HIS B C 1
ATOM 4480 O O . HIS B 2 59 ? -5.657 87.432 102.070 1.00 82.78 127 HIS B O 1
ATOM 4487 N N . SER B 2 60 ? -7.037 86.240 103.365 1.00 84.14 128 SER B N 1
ATOM 4488 C CA . SER B 2 60 ? -7.859 85.741 102.263 1.00 85.71 128 SER B CA 1
ATOM 4489 C C . SER B 2 60 ? -8.650 86.857 101.565 1.00 86.07 128 SER B C 1
ATOM 4490 O O . SER B 2 60 ? -8.897 87.903 102.158 1.00 86.06 128 SER B O 1
ATOM 4493 N N . GLN B 2 61 ? -9.066 86.615 100.313 1.00 86.11 129 GLN B N 1
ATOM 4494 C CA . GLN B 2 61 ? -9.802 87.564 99.466 1.00 86.39 129 GLN B CA 1
ATOM 4495 C C . GLN B 2 61 ? -8.961 88.841 99.192 1.00 85.22 129 GLN B C 1
ATOM 4496 O O . GLN B 2 61 ? -9.505 89.940 99.024 1.00 85.05 129 GLN B O 1
ATOM 4502 N N . GLY B 2 62 ? -7.639 88.648 99.074 1.00 83.96 130 GLY B N 1
ATOM 4503 C CA . GLY B 2 62 ? -6.720 89.714 98.721 1.00 83.56 130 GLY B CA 1
ATOM 4504 C C . GLY B 2 62 ? -6.522 90.814 99.735 1.00 83.34 130 GLY B C 1
ATOM 4505 O O . GLY B 2 62 ? -5.913 91.831 99.409 1.00 83.28 130 GLY B O 1
ATOM 4506 N N . GLU B 2 63 ? -6.986 90.622 100.971 1.00 83.19 131 GLU B N 1
ATOM 4507 C CA . GLU B 2 63 ? -6.830 91.646 102.005 1.00 83.40 131 GLU B CA 1
ATOM 4508 C C . GLU B 2 63 ? -5.422 91.718 102.545 1.00 82.16 131 GLU B C 1
ATOM 4509 O O . GLU B 2 63 ? -4.901 90.718 103.015 1.00 82.18 131 GLU B O 1
ATOM 4515 N N . ILE B 2 64 ? -4.826 92.908 102.526 1.00 81.21 132 ILE B N 1
ATOM 4516 C CA . ILE B 2 64 ? -3.502 93.112 103.117 1.00 80.89 132 ILE B CA 1
ATOM 4517 C C . ILE B 2 64 ? -3.725 94.034 104.312 1.00 81.52 132 ILE B C 1
ATOM 4518 O O . ILE B 2 64 ? -4.295 95.110 104.139 1.00 82.05 132 ILE B O 1
ATOM 4523 N N . ARG B 2 65 ? -3.359 93.597 105.525 1.00 80.89 133 ARG B N 1
ATOM 4524 C CA . ARG B 2 65 ? -3.584 94.396 106.719 1.00 80.83 133 ARG B CA 1
ATOM 4525 C C . ARG B 2 65 ? -2.278 95.013 107.208 1.00 80.71 133 ARG B C 1
ATOM 4526 O O . ARG B 2 65 ? -1.235 94.389 107.104 1.00 81.49 133 ARG B O 1
ATOM 4534 N N . LEU B 2 66 ? -2.315 96.242 107.696 1.00 80.03 134 LEU B N 1
ATOM 4535 C CA . LEU B 2 66 ? -1.132 96.950 108.167 1.00 80.32 134 LEU B CA 1
ATOM 4536 C C . LEU B 2 66 ? -0.795 96.541 109.600 1.00 81.67 134 LEU B C 1
ATOM 4537 O O . LEU B 2 66 ? -1.462 96.986 110.520 1.00 83.16 134 LEU B O 1
ATOM 4542 N N . LEU B 2 67 ? 0.217 95.681 109.798 1.00 81.10 135 LEU B N 1
ATOM 4543 C CA . LEU B 2 67 ? 0.600 95.218 111.134 1.00 81.31 135 LEU B CA 1
ATOM 4544 C C . LEU B 2 67 ? 1.379 96.257 111.935 1.00 81.40 135 LEU B C 1
ATOM 4545 O O . LEU B 2 67 ? 0.925 96.671 112.997 1.00 82.67 135 LEU B O 1
ATOM 4550 N N . GLN B 2 68 ? 2.592 96.614 111.474 1.00 80.16 136 GLN B N 1
ATOM 4551 C CA . GLN B 2 68 ? 3.463 97.542 112.181 1.00 79.51 136 GLN B CA 1
ATOM 4552 C C . GLN B 2 68 ? 3.942 98.680 111.273 1.00 77.99 136 GLN B C 1
ATOM 4553 O O . GLN B 2 68 ? 3.815 98.598 110.060 1.00 77.88 136 GLN B O 1
ATOM 4559 N N . SER B 2 69 ? 4.490 99.736 111.858 1.00 76.97 137 SER B N 1
ATOM 4560 C CA . SER B 2 69 ? 4.965 100.890 111.115 1.00 76.62 137 SER B CA 1
ATOM 4561 C C . SER B 2 69 ? 6.051 101.605 111.905 1.00 76.00 137 SER B C 1
ATOM 4562 O O . SER B 2 69 ? 5.796 102.078 113.006 1.00 77.48 137 SER B O 1
ATOM 4565 N N . TYR B 2 70 ? 7.245 101.707 111.345 1.00 73.96 138 TYR B N 1
ATOM 4566 C CA . TYR B 2 70 ? 8.364 102.384 111.987 1.00 72.45 138 TYR B CA 1
ATOM 4567 C C . TYR B 2 70 ? 8.867 103.532 111.135 1.00 72.56 138 TYR B C 1
ATOM 4568 O O . TYR B 2 70 ? 8.624 103.573 109.937 1.00 72.77 138 TYR B O 1
ATOM 4577 N N . VAL B 2 71 ? 9.577 104.460 111.739 1.00 72.97 139 VAL B N 1
ATOM 4578 C CA . VAL B 2 71 ? 10.152 105.596 111.030 1.00 74.12 139 VAL B CA 1
ATOM 4579 C C . VAL B 2 71 ? 11.512 105.941 111.680 1.00 74.60 139 VAL B C 1
ATOM 4580 O O . VAL B 2 71 ? 11.654 105.765 112.884 1.00 75.36 139 VAL B O 1
ATOM 4584 N N . ASP B 2 72 ? 12.512 106.370 110.908 1.00 74.19 140 ASP B N 1
ATOM 4585 C CA . ASP B 2 72 ? 13.767 106.781 111.518 1.00 75.34 140 ASP B CA 1
ATOM 4586 C C . ASP B 2 72 ? 13.582 108.227 111.966 1.00 76.60 140 ASP B C 1
ATOM 4587 O O . ASP B 2 72 ? 12.976 109.029 111.245 1.00 76.61 140 ASP B O 1
ATOM 4592 N N . ALA B 2 73 ? 14.103 108.558 113.173 1.00 77.39 141 ALA B N 1
ATOM 4593 C CA . ALA B 2 73 ? 14.139 109.920 113.725 1.00 78.42 141 ALA B CA 1
ATOM 4594 C C . ALA B 2 73 ? 14.863 110.850 112.707 1.00 79.02 141 ALA B C 1
ATOM 4595 O O . ALA B 2 73 ? 14.406 111.967 112.439 1.00 79.79 141 ALA B O 1
ATOM 4597 N N . ASP B 2 74 ? 15.938 110.323 112.085 1.00 78.28 142 ASP B N 1
ATOM 4598 C CA . ASP B 2 74 ? 16.710 110.949 111.031 1.00 78.11 142 ASP B CA 1
ATOM 4599 C C . ASP B 2 74 ? 15.884 111.035 109.739 1.00 77.54 142 ASP B C 1
ATOM 4600 O O . ASP B 2 74 ? 15.559 110.013 109.128 1.00 77.73 142 ASP B O 1
ATOM 4605 N N . ALA B 2 75 ? 15.575 112.270 109.320 1.00 76.52 143 ALA B N 1
ATOM 4606 C CA . ALA B 2 75 ? 14.830 112.574 108.106 1.00 75.69 143 ALA B CA 1
ATOM 4607 C C . ALA B 2 75 ? 15.635 112.225 106.864 1.00 75.01 143 ALA B C 1
ATOM 4608 O O . ALA B 2 75 ? 15.050 111.807 105.879 1.00 75.65 143 ALA B O 1
ATOM 4610 N N . ASP B 2 76 ? 16.966 112.384 106.898 1.00 73.72 144 ASP B N 1
ATOM 4611 C CA . ASP B 2 76 ? 17.804 112.091 105.733 1.00 73.05 144 ASP B CA 1
ATOM 4612 C C . ASP B 2 76 ? 18.193 110.621 105.572 1.00 70.57 144 ASP B C 1
ATOM 4613 O O . ASP B 2 76 ? 19.139 110.306 104.844 1.00 70.85 144 ASP B O 1
ATOM 4618 N N . GLU B 2 77 ? 17.474 109.726 106.243 1.00 67.81 145 GLU B N 1
ATOM 4619 C CA . GLU B 2 77 ? 17.715 108.301 106.114 1.00 65.11 145 GLU B CA 1
ATOM 4620 C C . GLU B 2 77 ? 16.854 107.797 104.957 1.00 61.00 145 GLU B C 1
ATOM 4621 O O . GLU B 2 77 ? 15.699 108.214 104.810 1.00 60.74 145 GLU B O 1
ATOM 4627 N N . ASN B 2 78 ? 17.421 106.922 104.129 1.00 57.31 146 ASN B N 1
ATOM 4628 C CA . ASN B 2 78 ? 16.689 106.333 103.034 1.00 54.30 146 ASN B CA 1
ATOM 4629 C C . ASN B 2 78 ? 17.003 104.861 103.040 1.00 51.38 146 ASN B C 1
ATOM 4630 O O . ASN B 2 78 ? 18.092 104.487 102.673 1.00 51.58 146 ASN B O 1
ATOM 4635 N N . PHE B 2 79 ? 16.082 104.030 103.495 1.00 49.13 147 PHE B N 1
ATOM 4636 C CA . PHE B 2 79 ? 16.255 102.584 103.553 1.00 47.97 147 PHE B CA 1
ATOM 4637 C C . PHE B 2 79 ? 16.163 101.945 102.174 1.00 44.39 147 PHE B C 1
ATOM 4638 O O . PHE B 2 79 ? 15.286 102.287 101.380 1.00 44.76 147 PHE B O 1
ATOM 4646 N N . TYR B 2 80 ? 17.061 101.001 101.895 1.00 40.76 148 TYR B N 1
ATOM 4647 C CA . TYR B 2 80 ? 17.138 100.326 100.606 1.00 37.99 148 TYR B CA 1
ATOM 4648 C C . TYR B 2 80 ? 16.860 98.844 100.679 1.00 35.87 148 TYR B C 1
ATOM 4649 O O . TYR B 2 80 ? 16.507 98.233 99.667 1.00 35.81 148 TYR B O 1
ATOM 4658 N N . THR B 2 81 ? 17.139 98.237 101.820 1.00 34.77 149 THR B N 1
ATOM 4659 C CA . THR B 2 81 ? 17.115 96.799 101.939 1.00 35.48 149 THR B CA 1
ATOM 4660 C C . THR B 2 81 ? 16.686 96.342 103.318 1.00 36.00 149 THR B C 1
ATOM 4661 O O . THR B 2 81 ? 16.806 97.065 104.303 1.00 35.04 149 THR B O 1
ATOM 4665 N N . CYS B 2 82 ? 16.177 95.125 103.374 1.00 37.73 150 CYS B N 1
ATOM 4666 C CA . CYS B 2 82 ? 15.789 94.482 104.608 1.00 40.14 150 CYS B CA 1
ATOM 4667 C C . CYS B 2 82 ? 16.013 92.971 104.559 1.00 43.32 150 CYS B C 1
ATOM 4668 O O . CYS B 2 82 ? 16.095 92.381 103.467 1.00 44.12 150 CYS B O 1
ATOM 4671 N N . ALA B 2 83 ? 16.162 92.347 105.736 1.00 44.58 151 ALA B N 1
ATOM 4672 C CA . ALA B 2 83 ? 16.351 90.913 105.804 1.00 46.54 151 ALA B CA 1
ATOM 4673 C C . ALA B 2 83 ? 15.727 90.335 107.061 1.00 49.13 151 ALA B C 1
ATOM 4674 O O . ALA B 2 83 ? 15.945 90.869 108.134 1.00 49.58 151 ALA B O 1
ATOM 4676 N N . TRP B 2 84 ? 14.949 89.255 106.941 1.00 50.79 152 TRP B N 1
ATOM 4677 C CA . TRP B 2 84 ? 14.361 88.607 108.116 1.00 52.84 152 TRP B CA 1
ATOM 4678 C C . TRP B 2 84 ? 15.312 87.559 108.705 1.00 54.22 152 TRP B C 1
ATOM 4679 O O . TRP B 2 84 ? 16.082 86.916 107.984 1.00 54.23 152 TRP B O 1
ATOM 4690 N N . THR B 2 85 ? 15.221 87.374 110.015 1.00 55.24 153 THR B N 1
ATOM 4691 C CA . THR B 2 85 ? 15.930 86.361 110.798 1.00 57.24 153 THR B CA 1
ATOM 4692 C C . THR B 2 85 ? 15.137 86.116 112.098 1.00 58.08 153 THR B C 1
ATOM 4693 O O . THR B 2 85 ? 14.134 86.769 112.328 1.00 57.89 153 THR B O 1
ATOM 4697 N N . TYR B 2 86 ? 15.542 85.150 112.917 1.00 59.25 154 TYR B N 1
ATOM 4698 C CA . TYR B 2 86 ? 14.902 84.870 114.202 1.00 60.81 154 TYR B CA 1
ATOM 4699 C C . TYR B 2 86 ? 15.968 84.787 115.259 1.00 64.38 154 TYR B C 1
ATOM 4700 O O . TYR B 2 86 ? 17.107 84.427 114.958 1.00 65.29 154 TYR B O 1
ATOM 4709 N N . ASP B 2 87 ? 15.618 85.114 116.502 1.00 66.51 155 ASP B N 1
ATOM 4710 C CA . ASP B 2 87 ? 16.550 85.002 117.612 1.00 68.91 155 ASP B CA 1
ATOM 4711 C C . ASP B 2 87 ? 16.467 83.545 118.004 1.00 70.75 155 ASP B C 1
ATOM 4712 O O . ASP B 2 87 ? 15.400 83.072 118.378 1.00 70.43 155 ASP B O 1
ATOM 4717 N N . SER B 2 88 ? 17.585 82.830 117.882 1.00 72.66 156 SER B N 1
ATOM 4718 C CA . SER B 2 88 ? 17.689 81.407 118.194 1.00 75.18 156 SER B CA 1
ATOM 4719 C C . SER B 2 88 ? 17.121 81.063 119.577 1.00 77.46 156 SER B C 1
ATOM 4720 O O . SER B 2 88 ? 16.258 80.190 119.689 1.00 77.51 156 SER B O 1
ATOM 4723 N N . ASN B 2 89 ? 17.527 81.834 120.596 1.00 78.96 157 ASN B N 1
ATOM 4724 C CA . ASN B 2 89 ? 17.120 81.648 121.984 1.00 80.94 157 ASN B CA 1
ATOM 4725 C C . ASN B 2 89 ? 15.658 82.017 122.288 1.00 82.21 157 ASN B C 1
ATOM 4726 O O . ASN B 2 89 ? 14.919 81.160 122.767 1.00 83.56 157 ASN B O 1
ATOM 4731 N N . THR B 2 90 ? 15.228 83.271 122.023 1.00 81.44 158 THR B N 1
ATOM 4732 C CA . THR B 2 90 ? 13.869 83.715 122.362 1.00 80.78 158 THR B CA 1
ATOM 4733 C C . THR B 2 90 ? 12.787 83.371 121.342 1.00 80.01 158 THR B C 1
ATOM 4734 O O . THR B 2 90 ? 11.602 83.511 121.645 1.00 80.01 158 THR B O 1
ATOM 4738 N N . SER B 2 91 ? 13.190 82.967 120.135 1.00 79.14 159 SER B N 1
ATOM 4739 C CA . SER B 2 91 ? 12.308 82.657 119.008 1.00 78.37 159 SER B CA 1
ATOM 4740 C C . SER B 2 91 ? 11.478 83.861 118.539 1.00 78.06 159 SER B C 1
ATOM 4741 O O . SER B 2 91 ? 10.379 83.682 118.035 1.00 78.61 159 SER B O 1
ATOM 4744 N N . HIS B 2 92 ? 12.024 85.083 118.660 1.00 77.19 160 HIS B N 1
ATOM 4745 C CA . HIS B 2 92 ? 11.351 86.275 118.141 1.00 76.58 160 HIS B CA 1
ATOM 4746 C C . HIS B 2 92 ? 11.922 86.531 116.769 1.00 74.88 160 HIS B C 1
ATOM 4747 O O . HIS B 2 92 ? 13.155 86.586 116.615 1.00 75.04 160 HIS B O 1
ATOM 4754 N N . PRO B 2 93 ? 11.064 86.807 115.783 1.00 72.31 161 PRO B N 1
ATOM 4755 C CA . PRO B 2 93 ? 11.585 87.193 114.479 1.00 70.88 161 PRO B CA 1
ATOM 4756 C C . PRO B 2 93 ? 12.125 88.619 114.561 1.00 68.79 161 PRO B C 1
ATOM 4757 O O . PRO B 2 93 ? 11.525 89.490 115.197 1.00 69.08 161 PRO B O 1
ATOM 4761 N N . LEU B 2 94 ? 13.295 88.823 113.966 1.00 66.05 162 LEU B N 1
ATOM 4762 C CA . LEU B 2 94 ? 13.965 90.097 113.878 1.00 64.01 162 LEU B CA 1
ATOM 4763 C C . LEU B 2 94 ? 14.052 90.503 112.391 1.00 61.06 162 LEU B C 1
ATOM 4764 O O . LEU B 2 94 ? 14.224 89.659 111.511 1.00 60.96 162 LEU B O 1
ATOM 4769 N N . LEU B 2 95 ? 13.954 91.798 112.123 1.00 58.58 163 LEU B N 1
ATOM 4770 C CA . LEU B 2 95 ? 14.077 92.326 110.778 1.00 56.64 163 LEU B CA 1
ATOM 4771 C C . LEU B 2 95 ? 15.246 93.315 110.727 1.00 54.94 163 LEU B C 1
ATOM 4772 O O . LEU B 2 95 ? 15.229 94.309 111.439 1.00 56.02 163 LEU B O 1
ATOM 4777 N N . ALA B 2 96 ? 16.262 93.045 109.905 1.00 52.24 164 ALA B N 1
ATOM 4778 C CA . ALA B 2 96 ? 17.418 93.927 109.750 1.00 49.82 164 ALA B CA 1
ATOM 4779 C C . ALA B 2 96 ? 17.141 94.888 108.597 1.00 48.05 164 ALA B C 1
ATOM 4780 O O . ALA B 2 96 ? 16.685 94.455 107.551 1.00 47.32 164 ALA B O 1
ATOM 4782 N N . VAL B 2 97 ? 17.371 96.188 108.788 1.00 47.10 165 VAL B N 1
ATOM 4783 C CA . VAL B 2 97 ? 17.134 97.180 107.736 1.00 46.67 165 VAL B CA 1
ATOM 4784 C C . VAL B 2 97 ? 18.382 98.046 107.568 1.00 44.28 165 VAL B C 1
ATOM 4785 O O . VAL B 2 97 ? 19.086 98.300 108.530 1.00 43.55 165 VAL B O 1
ATOM 4789 N N . ALA B 2 98 ? 18.653 98.504 106.350 1.00 43.16 166 ALA B N 1
ATOM 4790 C CA . ALA B 2 98 ? 19.805 99.362 106.058 1.00 42.39 166 ALA B CA 1
ATOM 4791 C C . ALA B 2 98 ? 19.564 100.181 104.780 1.00 41.81 166 ALA B C 1
ATOM 4792 O O . ALA B 2 98 ? 18.767 99.791 103.930 1.00 41.48 166 ALA B O 1
ATOM 4794 N N . GLY B 2 99 ? 20.274 101.295 104.641 1.00 41.84 167 GLY B N 1
ATOM 4795 C CA . GLY B 2 99 ? 20.114 102.150 103.476 1.00 42.16 167 GLY B CA 1
ATOM 4796 C C . GLY B 2 99 ? 21.261 103.097 103.235 1.00 42.54 167 GLY B C 1
ATOM 4797 O O . GLY B 2 99 ? 22.424 102.729 103.405 1.00 42.48 167 GLY B O 1
ATOM 4798 N N . SER B 2 100 ? 20.931 104.335 102.855 1.00 42.63 168 SER B N 1
ATOM 4799 C CA . SER B 2 100 ? 21.922 105.324 102.484 1.00 43.20 168 SER B CA 1
ATOM 4800 C C . SER B 2 100 ? 22.944 105.663 103.543 1.00 44.46 168 SER B C 1
ATOM 4801 O O . SER B 2 100 ? 24.103 105.909 103.181 1.00 45.01 168 SER B O 1
ATOM 4804 N N . ARG B 2 101 ? 22.543 105.704 104.825 1.00 45.11 169 ARG B N 1
ATOM 4805 C CA . ARG B 2 101 ? 23.488 106.118 105.863 1.00 46.62 169 ARG B CA 1
ATOM 4806 C C . ARG B 2 101 ? 24.631 105.091 106.109 1.00 46.94 169 ARG B C 1
ATOM 4807 O O . ARG B 2 101 ? 25.770 105.509 106.304 1.00 46.82 169 ARG B O 1
ATOM 4815 N N . GLY B 2 102 ? 24.372 103.809 105.884 1.00 47.26 170 GLY B N 1
ATOM 4816 C CA . GLY B 2 102 ? 25.381 102.760 106.035 1.00 47.92 170 GLY B CA 1
ATOM 4817 C C . GLY B 2 102 ? 25.358 102.102 107.399 1.00 48.88 170 GLY B C 1
ATOM 4818 O O . GLY B 2 102 ? 26.381 101.611 107.897 1.00 50.20 170 GLY B O 1
ATOM 4819 N N . ILE B 2 103 ? 24.180 102.088 108.002 1.00 48.41 171 ILE B N 1
ATOM 4820 C CA . ILE B 2 103 ? 23.929 101.555 109.318 1.00 48.55 171 ILE B CA 1
ATOM 4821 C C . ILE B 2 103 ? 22.958 100.421 109.195 1.00 47.08 171 ILE B C 1
ATOM 4822 O O . ILE B 2 103 ? 21.965 100.528 108.480 1.00 46.46 171 ILE B O 1
ATOM 4827 N N . ILE B 2 104 ? 23.246 99.338 109.889 1.00 46.74 172 ILE B N 1
ATOM 4828 C CA . ILE B 2 104 ? 22.340 98.213 109.955 1.00 47.45 172 ILE B CA 1
ATOM 4829 C C . ILE B 2 104 ? 21.544 98.364 111.267 1.00 50.04 172 ILE B C 1
ATOM 4830 O O . ILE B 2 104 ? 22.146 98.641 112.297 1.00 50.49 172 ILE B O 1
ATOM 4835 N N . ARG B 2 105 ? 20.214 98.212 111.236 1.00 51.44 173 ARG B N 1
ATOM 4836 C CA . ARG B 2 105 ? 19.407 98.264 112.443 1.00 53.83 173 ARG B CA 1
ATOM 4837 C C . ARG B 2 105 ? 18.689 96.945 112.573 1.00 55.07 173 ARG B C 1
ATOM 4838 O O . ARG B 2 105 ? 18.117 96.489 111.591 1.00 54.89 173 ARG B O 1
ATOM 4846 N N . ILE B 2 106 ? 18.669 96.342 113.765 1.00 56.53 174 ILE B N 1
ATOM 4847 C CA . ILE B 2 106 ? 17.920 95.101 113.961 1.00 58.72 174 ILE B CA 1
ATOM 4848 C C . ILE B 2 106 ? 16.646 95.442 114.718 1.00 61.03 174 ILE B C 1
ATOM 4849 O O . ILE B 2 106 ? 16.731 95.937 115.835 1.00 61.68 174 ILE B O 1
ATOM 4854 N N . ILE B 2 107 ? 15.487 95.218 114.123 1.00 62.22 175 ILE B N 1
ATOM 4855 C CA . ILE B 2 107 ? 14.220 95.526 114.773 1.00 65.13 175 ILE B CA 1
ATOM 4856 C C . ILE B 2 107 ? 13.570 94.270 115.364 1.00 68.62 175 ILE B C 1
ATOM 4857 O O . ILE B 2 107 ? 13.494 93.248 114.686 1.00 69.40 175 ILE B O 1
ATOM 4862 N N . ASN B 2 108 ? 13.102 94.342 116.623 1.00 70.16 176 ASN B N 1
ATOM 4863 C CA . ASN B 2 108 ? 12.412 93.218 117.240 1.00 71.95 176 ASN B CA 1
ATOM 4864 C C . ASN B 2 108 ? 10.931 93.539 117.195 1.00 73.17 176 ASN B C 1
ATOM 4865 O O . ASN B 2 108 ? 10.436 94.224 118.083 1.00 73.33 176 ASN B O 1
ATOM 4870 N N . PRO B 2 109 ? 10.211 93.030 116.182 1.00 73.83 177 PRO B N 1
ATOM 4871 C CA . PRO B 2 109 ? 8.778 93.329 116.073 1.00 75.28 177 PRO B CA 1
ATOM 4872 C C . PRO B 2 109 ? 7.918 92.815 117.227 1.00 77.74 177 PRO B C 1
ATOM 4873 O O . PRO B 2 109 ? 6.854 93.376 117.496 1.00 77.93 177 PRO B O 1
ATOM 4877 N N . ILE B 2 110 ? 8.387 91.779 117.930 1.00 79.05 178 ILE B N 1
ATOM 4878 C CA . ILE B 2 110 ? 7.675 91.258 119.085 1.00 80.60 178 ILE B CA 1
ATOM 4879 C C . ILE B 2 110 ? 7.722 92.305 120.208 1.00 82.74 178 ILE B C 1
ATOM 4880 O O . ILE B 2 110 ? 6.697 92.589 120.816 1.00 84.73 178 ILE B O 1
ATOM 4885 N N . THR B 2 111 ? 8.879 92.938 120.426 1.00 82.74 179 THR B N 1
ATOM 4886 C CA . THR B 2 111 ? 8.995 93.968 121.463 1.00 83.27 179 THR B CA 1
ATOM 4887 C C . THR B 2 111 ? 8.754 95.400 120.948 1.00 84.08 179 THR B C 1
ATOM 4888 O O . THR B 2 111 ? 8.819 96.333 121.738 1.00 85.16 179 THR B O 1
ATOM 4892 N N . MET B 2 112 ? 8.471 95.568 119.644 1.00 83.53 180 MET B N 1
ATOM 4893 C CA . MET B 2 112 ? 8.269 96.845 118.953 1.00 83.37 180 MET B CA 1
ATOM 4894 C C . MET B 2 112 ? 9.441 97.836 119.147 1.00 81.71 180 MET B C 1
ATOM 4895 O O . MET B 2 112 ? 9.191 99.032 119.293 1.00 82.43 180 MET B O 1
ATOM 4900 N N . GLN B 2 113 ? 10.699 97.370 119.138 1.00 79.46 181 GLN B N 1
ATOM 4901 C CA . GLN B 2 113 ? 11.818 98.302 119.323 1.00 78.40 181 GLN B CA 1
ATOM 4902 C C . GLN B 2 113 ? 13.148 97.870 118.651 1.00 75.34 181 GLN B C 1
ATOM 4903 O O . GLN B 2 113 ? 13.428 96.685 118.454 1.00 74.44 181 GLN B O 1
ATOM 4909 N N . CYS B 2 114 ? 13.944 98.876 118.284 1.00 73.54 182 CYS B N 1
ATOM 4910 C CA . CYS B 2 114 ? 15.212 98.673 117.606 1.00 72.75 182 CYS B CA 1
ATOM 4911 C C . CYS B 2 114 ? 16.239 98.203 118.645 1.00 70.81 182 CYS B C 1
ATOM 4912 O O . CYS B 2 114 ? 16.605 98.958 119.541 1.00 70.96 182 CYS B O 1
ATOM 4915 N N . ILE B 2 115 ? 16.645 96.939 118.554 1.00 68.74 183 ILE B N 1
ATOM 4916 C CA . ILE B 2 115 ? 17.539 96.353 119.515 1.00 67.94 183 ILE B CA 1
ATOM 4917 C C . ILE B 2 115 ? 19.031 96.645 119.171 1.00 67.04 183 ILE B C 1
ATOM 4918 O O . ILE B 2 115 ? 19.652 97.465 119.853 1.00 66.94 183 ILE B O 1
ATOM 4923 N N . LYS B 2 116 ? 19.583 96.039 118.120 1.00 66.10 184 LYS B N 1
ATOM 4924 C CA . LYS B 2 116 ? 20.965 96.271 117.751 1.00 66.05 184 LYS B CA 1
ATOM 4925 C C . LYS B 2 116 ? 21.109 97.297 116.633 1.00 64.60 184 LYS B C 1
ATOM 4926 O O . LYS B 2 116 ? 20.147 97.589 115.917 1.00 64.07 184 LYS B O 1
ATOM 4932 N N . HIS B 2 117 ? 22.306 97.888 116.543 1.00 63.56 185 HIS B N 1
ATOM 4933 C CA . HIS B 2 117 ? 22.670 98.780 115.468 1.00 63.30 185 HIS B CA 1
ATOM 4934 C C . HIS B 2 117 ? 24.146 98.626 115.185 1.00 62.56 185 HIS B C 1
ATOM 4935 O O . HIS B 2 117 ? 24.936 98.536 116.121 1.00 63.45 185 HIS B O 1
ATOM 4942 N N . TYR B 2 118 ? 24.529 98.528 113.904 1.00 60.88 186 TYR B N 1
ATOM 4943 C CA . TYR B 2 118 ? 25.945 98.377 113.546 1.00 59.60 186 TYR B CA 1
ATOM 4944 C C . TYR B 2 118 ? 26.431 99.485 112.638 1.00 57.85 186 TYR B C 1
ATOM 4945 O O . TYR B 2 118 ? 25.954 99.602 111.511 1.00 59.01 186 TYR B O 1
ATOM 4954 N N . VAL B 2 119 ? 27.364 100.308 113.123 1.00 54.99 187 VAL B N 1
ATOM 4955 C CA . VAL B 2 119 ? 27.907 101.380 112.299 1.00 53.14 187 VAL B CA 1
ATOM 4956 C C . VAL B 2 119 ? 29.370 101.056 112.044 1.00 51.15 187 VAL B C 1
ATOM 4957 O O . VAL B 2 119 ? 30.105 100.695 112.968 1.00 52.15 187 VAL B O 1
ATOM 4961 N N . GLY B 2 120 ? 29.756 101.062 110.778 1.00 48.30 188 GLY B N 1
ATOM 4962 C CA . GLY B 2 120 ? 31.130 100.709 110.408 1.00 45.37 188 GLY B CA 1
ATOM 4963 C C . GLY B 2 120 ? 31.410 100.889 108.938 1.00 41.71 188 GLY B C 1
ATOM 4964 O O . GLY B 2 120 ? 32.466 101.383 108.571 1.00 40.52 188 GLY B O 1
ATOM 4965 N N . HIS B 2 121 ? 30.419 100.554 108.085 1.00 40.10 189 HIS B N 1
ATOM 4966 C CA . HIS B 2 121 ? 30.487 100.724 106.636 1.00 38.26 189 HIS B CA 1
ATOM 4967 C C . HIS B 2 121 ? 30.774 102.160 106.289 1.00 38.08 189 HIS B C 1
ATOM 4968 O O . HIS B 2 121 ? 30.283 103.086 106.927 1.00 39.08 189 HIS B O 1
ATOM 4975 N N . GLY B 2 122 ? 31.633 102.330 105.328 1.00 37.12 190 GLY B N 1
ATOM 4976 C CA . GLY B 2 122 ? 32.081 103.642 104.911 1.00 36.75 190 GLY B CA 1
ATOM 4977 C C . GLY B 2 122 ? 31.068 104.419 104.115 1.00 35.98 190 GLY B C 1
ATOM 4978 O O . GLY B 2 122 ? 31.180 105.638 104.053 1.00 37.65 190 GLY B O 1
ATOM 4979 N N . ASN B 2 123 ? 30.086 103.745 103.501 1.00 33.17 191 ASN B N 1
ATOM 4980 C CA . ASN B 2 123 ? 29.073 104.429 102.715 1.00 31.54 191 ASN B CA 1
ATOM 4981 C C . ASN B 2 123 ? 27.732 103.655 102.760 1.00 30.46 191 ASN B C 1
ATOM 4982 O O . ASN B 2 123 ? 27.552 102.862 103.676 1.00 30.91 191 ASN B O 1
ATOM 4987 N N . ALA B 2 124 ? 26.777 103.911 101.834 1.00 29.08 192 ALA B N 1
ATOM 4988 C CA . ALA B 2 124 ? 25.462 103.266 101.805 1.00 28.96 192 ALA B CA 1
ATOM 4989 C C . ALA B 2 124 ? 25.492 101.732 101.780 1.00 28.53 192 ALA B C 1
ATOM 4990 O O . ALA B 2 124 ? 26.440 101.149 101.253 1.00 29.26 192 ALA B O 1
ATOM 4992 N N . ILE B 2 125 ? 24.427 101.079 102.284 1.00 26.66 193 ILE B N 1
ATOM 4993 C CA . ILE B 2 125 ? 24.331 99.625 102.225 1.00 25.62 193 ILE B CA 1
ATOM 4994 C C . ILE B 2 125 ? 23.319 99.229 101.138 1.00 25.85 193 ILE B C 1
ATOM 4995 O O . ILE B 2 125 ? 22.152 99.637 101.204 1.00 26.82 193 ILE B O 1
ATOM 5000 N N . ASN B 2 126 ? 23.761 98.479 100.116 1.00 24.76 194 ASN B N 1
ATOM 5001 C CA . ASN B 2 126 ? 22.874 98.123 99.010 1.00 24.15 194 ASN B CA 1
ATOM 5002 C C . ASN B 2 126 ? 22.168 96.801 99.180 1.00 24.32 194 ASN B C 1
ATOM 5003 O O . ASN B 2 126 ? 21.119 96.617 98.570 1.00 24.33 194 ASN B O 1
ATOM 5008 N N . GLU B 2 127 ? 22.683 95.906 100.030 1.00 24.39 195 GLU B N 1
ATOM 5009 C CA . GLU B 2 127 ? 22.012 94.630 100.244 1.00 25.23 195 GLU B CA 1
ATOM 5010 C C . GLU B 2 127 ? 22.368 94.035 101.594 1.00 26.24 195 GLU B C 1
ATOM 5011 O O . GLU B 2 127 ? 23.472 94.219 102.078 1.00 25.92 195 GLU B O 1
ATOM 5017 N N . LEU B 2 128 ? 21.392 93.401 102.242 1.00 27.02 196 LEU B N 1
ATOM 5018 C CA . LEU B 2 128 ? 21.564 92.737 103.534 1.00 27.84 196 LEU B CA 1
ATOM 5019 C C . LEU B 2 128 ? 21.122 91.321 103.326 1.00 28.89 196 LEU B C 1
ATOM 5020 O O . LEU B 2 128 ? 20.070 91.097 102.709 1.00 30.28 196 LEU B O 1
ATOM 5025 N N . LYS B 2 129 ? 21.896 90.361 103.814 1.00 28.42 197 LYS B N 1
ATOM 5026 C CA . LYS B 2 129 ? 21.549 88.954 103.668 1.00 29.05 197 LYS B CA 1
ATOM 5027 C C . LYS B 2 129 ? 21.942 88.146 104.898 1.00 32.14 197 LYS B C 1
ATOM 5028 O O . LYS B 2 129 ? 23.031 88.331 105.420 1.00 32.25 197 LYS B O 1
ATOM 5034 N N . PHE B 2 130 ? 21.056 87.263 105.375 1.00 34.29 198 PHE B N 1
ATOM 5035 C CA . PHE B 2 130 ? 21.389 86.398 106.501 1.00 36.77 198 PHE B CA 1
ATOM 5036 C C . PHE B 2 130 ? 21.865 85.059 106.008 1.00 39.49 198 PHE B C 1
ATOM 5037 O O . PHE B 2 130 ? 21.486 84.615 104.929 1.00 40.12 198 PHE B O 1
ATOM 5045 N N . HIS B 2 131 ? 22.732 84.421 106.778 1.00 41.14 199 HIS B N 1
ATOM 5046 C CA . HIS B 2 131 ? 23.285 83.121 106.441 1.00 42.48 199 HIS B CA 1
ATOM 5047 C C . HIS B 2 131 ? 22.143 82.099 106.503 1.00 44.62 199 HIS B C 1
ATOM 5048 O O . HIS B 2 131 ? 21.373 82.078 107.465 1.00 44.65 199 HIS B O 1
ATOM 5055 N N . PRO B 2 132 ? 21.989 81.282 105.455 1.00 46.03 200 PRO B N 1
ATOM 5056 C CA . PRO B 2 132 ? 20.891 80.313 105.434 1.00 47.29 200 PRO B CA 1
ATOM 5057 C C . PRO B 2 132 ? 20.892 79.271 106.552 1.00 49.58 200 PRO B C 1
ATOM 5058 O O . PRO B 2 132 ? 19.840 78.693 106.804 1.00 50.60 200 PRO B O 1
ATOM 5062 N N . ARG B 2 133 ? 22.029 79.025 107.218 1.00 50.45 201 ARG B N 1
ATOM 5063 C CA . ARG B 2 133 ? 22.077 78.044 108.299 1.00 52.10 201 ARG B CA 1
ATOM 5064 C C . ARG B 2 133 ? 22.477 78.640 109.664 1.00 53.32 201 ARG B C 1
ATOM 5065 O O . ARG B 2 133 ? 22.157 78.046 110.690 1.00 54.02 201 ARG B O 1
ATOM 5073 N N . ASP B 2 134 ? 23.110 79.821 109.693 1.00 53.19 202 ASP B N 1
ATOM 5074 C CA . ASP B 2 134 ? 23.436 80.487 110.957 1.00 53.47 202 ASP B CA 1
ATOM 5075 C C . ASP B 2 134 ? 22.672 81.803 111.003 1.00 53.67 202 ASP B C 1
ATOM 5076 O O . ASP B 2 134 ? 23.100 82.793 110.420 1.00 53.51 202 ASP B O 1
ATOM 5081 N N . PRO B 2 135 ? 21.529 81.837 111.702 1.00 54.04 203 PRO B N 1
ATOM 5082 C CA . PRO B 2 135 ? 20.711 83.062 111.716 1.00 53.74 203 PRO B CA 1
ATOM 5083 C C . PRO B 2 135 ? 21.366 84.295 112.355 1.00 52.52 203 PRO B C 1
ATOM 5084 O O . PRO B 2 135 ? 20.828 85.397 112.170 1.00 52.96 203 PRO B O 1
ATOM 5088 N N . ASN B 2 136 ? 22.502 84.141 113.080 1.00 50.48 204 ASN B N 1
ATOM 5089 C CA . ASN B 2 136 ? 23.181 85.320 113.629 1.00 49.54 204 ASN B CA 1
ATOM 5090 C C . ASN B 2 136 ? 24.163 85.954 112.627 1.00 47.41 204 ASN B C 1
ATOM 5091 O O . ASN B 2 136 ? 24.610 87.071 112.867 1.00 47.62 204 ASN B O 1
ATOM 5096 N N . LEU B 2 137 ? 24.538 85.244 111.536 1.00 44.96 205 LEU B N 1
ATOM 5097 C CA . LEU B 2 137 ? 25.500 85.781 110.572 1.00 42.72 205 LEU B CA 1
ATOM 5098 C C . LEU B 2 137 ? 24.878 86.628 109.478 1.00 40.26 205 LEU B C 1
ATOM 5099 O O . LEU B 2 137 ? 24.269 86.092 108.563 1.00 40.45 205 LEU B O 1
ATOM 5104 N N . LEU B 2 138 ? 25.098 87.951 109.544 1.00 37.55 206 LEU B N 1
ATOM 5105 C CA . LEU B 2 138 ? 24.551 88.918 108.606 1.00 34.98 206 LEU B CA 1
ATOM 5106 C C . LEU B 2 138 ? 25.613 89.494 107.681 1.00 32.46 206 LEU B C 1
ATOM 5107 O O . LEU B 2 138 ? 26.581 90.071 108.143 1.00 32.45 206 LEU B O 1
ATOM 5112 N N . LEU B 2 139 ? 25.352 89.435 106.380 1.00 30.30 207 LEU B N 1
ATOM 5113 C CA . LEU B 2 139 ? 26.198 89.934 105.304 1.00 28.53 207 LEU B CA 1
ATOM 5114 C C . LEU B 2 139 ? 25.683 91.254 104.766 1.00 26.99 207 LEU B C 1
ATOM 5115 O O . LEU B 2 139 ? 24.513 91.347 104.403 1.00 27.70 207 LEU B O 1
ATOM 5120 N N . SER B 2 140 ? 26.546 92.257 104.657 1.00 24.98 208 SER B N 1
ATOM 5121 C CA . SER B 2 140 ? 26.142 93.553 104.136 1.00 23.68 208 SER B CA 1
ATOM 5122 C C . SER B 2 140 ? 27.071 94.015 103.059 1.00 22.58 208 SER B C 1
ATOM 5123 O O . SER B 2 140 ? 28.242 94.091 103.285 1.00 23.17 208 SER B O 1
ATOM 5126 N N . VAL B 2 141 ? 26.565 94.306 101.887 1.00 22.08 209 VAL B N 1
ATOM 5127 C CA . VAL B 2 141 ? 27.349 94.846 100.779 1.00 21.77 209 VAL B CA 1
ATOM 5128 C C . VAL B 2 141 ? 27.251 96.368 100.823 1.00 21.47 209 VAL B C 1
ATOM 5129 O O . VAL B 2 141 ? 26.303 96.887 101.415 1.00 22.32 209 VAL B O 1
ATOM 5133 N N . SER B 2 142 ? 28.204 97.085 100.223 1.00 20.53 210 SER B N 1
ATOM 5134 C CA . SER B 2 142 ? 28.192 98.532 100.357 1.00 20.36 210 SER B CA 1
ATOM 5135 C C . SER B 2 142 ? 28.833 99.336 99.245 1.00 20.99 210 SER B C 1
ATOM 5136 O O . SER B 2 142 ? 29.715 98.866 98.523 1.00 20.94 210 SER B O 1
ATOM 5139 N N . LYS B 2 143 ? 28.380 100.596 99.157 1.00 20.90 211 LYS B N 1
ATOM 5140 C CA . LYS B 2 143 ? 28.894 101.623 98.272 1.00 20.63 211 LYS B CA 1
ATOM 5141 C C . LYS B 2 143 ? 30.393 101.877 98.590 1.00 21.14 211 LYS B C 1
ATOM 5142 O O . LYS B 2 143 ? 31.126 102.253 97.683 1.00 21.61 211 LYS B O 1
ATOM 5148 N N . ASP B 2 144 ? 30.877 101.585 99.827 1.00 21.21 212 ASP B N 1
ATOM 5149 C CA . ASP B 2 144 ? 32.314 101.740 100.166 1.00 22.52 212 ASP B CA 1
ATOM 5150 C C . ASP B 2 144 ? 33.239 100.719 99.441 1.00 23.02 212 ASP B C 1
ATOM 5151 O O . ASP B 2 144 ? 34.428 100.677 99.719 1.00 23.31 212 ASP B O 1
ATOM 5156 N N . HIS B 2 145 ? 32.671 99.875 98.557 1.00 22.56 213 HIS B N 1
ATOM 5157 C CA . HIS B 2 145 ? 33.337 98.836 97.782 1.00 21.90 213 HIS B CA 1
ATOM 5158 C C . HIS B 2 145 ? 33.605 97.582 98.606 1.00 22.13 213 HIS B C 1
ATOM 5159 O O . HIS B 2 145 ? 34.419 96.758 98.174 1.00 24.36 213 HIS B O 1
ATOM 5166 N N . ALA B 2 146 ? 32.965 97.418 99.776 1.00 19.73 214 ALA B N 1
ATOM 5167 C CA . ALA B 2 146 ? 33.238 96.289 100.633 1.00 18.74 214 ALA B CA 1
ATOM 5168 C C . ALA B 2 146 ? 31.998 95.483 100.992 1.00 19.23 214 ALA B C 1
ATOM 5169 O O . ALA B 2 146 ? 30.895 95.941 100.764 1.00 19.92 214 ALA B O 1
ATOM 5171 N N . LEU B 2 147 ? 32.179 94.246 101.476 1.00 19.19 215 LEU B N 1
ATOM 5172 C CA . LEU B 2 147 ? 31.188 93.348 102.043 1.00 19.83 215 LEU B CA 1
ATOM 5173 C C . LEU B 2 147 ? 31.606 93.159 103.499 1.00 23.21 215 LEU B C 1
ATOM 5174 O O . LEU B 2 147 ? 32.794 92.980 103.752 1.00 24.87 215 LEU B O 1
ATOM 5179 N N . ARG B 2 148 ? 30.675 93.167 104.461 1.00 24.17 216 ARG B N 1
ATOM 5180 C CA . ARG B 2 148 ? 31.029 92.898 105.861 1.00 25.50 216 ARG B CA 1
ATOM 5181 C C . ARG B 2 148 ? 30.167 91.753 106.378 1.00 27.43 216 ARG B C 1
ATOM 5182 O O . ARG B 2 148 ? 28.970 91.717 106.111 1.00 28.16 216 ARG B O 1
ATOM 5190 N N . LEU B 2 149 ? 30.762 90.811 107.092 1.00 28.42 217 LEU B N 1
ATOM 5191 C CA . LEU B 2 149 ? 30.014 89.706 107.684 1.00 29.89 217 LEU B CA 1
ATOM 5192 C C . LEU B 2 149 ? 30.005 89.936 109.195 1.00 32.32 217 LEU B C 1
ATOM 5193 O O . LEU B 2 149 ? 31.069 90.021 109.823 1.00 32.50 217 LEU B O 1
ATOM 5198 N N . TRP B 2 150 ? 28.801 90.089 109.768 1.00 33.79 218 TRP B N 1
ATOM 5199 C CA . TRP B 2 150 ? 28.605 90.382 111.187 1.00 35.48 218 TRP B CA 1
ATOM 5200 C C . TRP B 2 150 ? 28.009 89.212 111.971 1.00 39.48 218 TRP B C 1
ATOM 5201 O O . TRP B 2 150 ? 27.116 88.527 111.478 1.00 40.26 218 TRP B O 1
ATOM 5212 N N . ASN B 2 151 ? 28.442 89.041 113.220 1.00 41.61 219 ASN B N 1
ATOM 5213 C CA . ASN B 2 151 ? 27.866 88.050 114.121 1.00 44.45 219 ASN B CA 1
ATOM 5214 C C . ASN B 2 151 ? 26.961 88.863 115.042 1.00 47.48 219 ASN B C 1
ATOM 5215 O O . ASN B 2 151 ? 27.457 89.569 115.916 1.00 48.43 219 ASN B O 1
ATOM 5220 N N . ILE B 2 152 ? 25.644 88.804 114.819 1.00 49.16 220 ILE B N 1
ATOM 5221 C CA . ILE B 2 152 ? 24.714 89.607 115.589 1.00 51.32 220 ILE B CA 1
ATOM 5222 C C . ILE B 2 152 ? 24.512 89.088 117.003 1.00 53.64 220 ILE B C 1
ATOM 5223 O O . ILE B 2 152 ? 24.136 89.881 117.858 1.00 54.39 220 ILE B O 1
ATOM 5228 N N . GLN B 2 153 ? 24.822 87.813 117.287 1.00 54.73 221 GLN B N 1
ATOM 5229 C CA . GLN B 2 153 ? 24.719 87.299 118.658 1.00 55.96 221 GLN B CA 1
ATOM 5230 C C . GLN B 2 153 ? 25.778 87.974 119.560 1.00 55.95 221 GLN B C 1
ATOM 5231 O O . GLN B 2 153 ? 25.450 88.409 120.658 1.00 56.56 221 GLN B O 1
ATOM 5237 N N . THR B 2 154 ? 27.016 88.099 119.087 1.00 55.30 222 THR B N 1
ATOM 5238 C CA . THR B 2 154 ? 28.053 88.750 119.885 1.00 55.70 222 THR B CA 1
ATOM 5239 C C . THR B 2 154 ? 28.342 90.200 119.459 1.00 54.98 222 THR B C 1
ATOM 5240 O O . THR B 2 154 ? 29.227 90.819 120.030 1.00 54.98 222 THR B O 1
ATOM 5244 N N . ASP B 2 155 ? 27.589 90.754 118.500 1.00 54.43 223 ASP B N 1
ATOM 5245 C CA . ASP B 2 155 ? 27.796 92.111 117.977 1.00 54.36 223 ASP B CA 1
ATOM 5246 C C . ASP B 2 155 ? 29.253 92.327 117.517 1.00 52.34 223 ASP B C 1
ATOM 5247 O O . ASP B 2 155 ? 29.836 93.394 117.743 1.00 52.28 223 ASP B O 1
ATOM 5252 N N . THR B 2 156 ? 29.836 91.305 116.876 1.00 50.17 224 THR B N 1
ATOM 5253 C CA . THR B 2 156 ? 31.194 91.405 116.369 1.00 48.56 224 THR B CA 1
ATOM 5254 C C . THR B 2 156 ? 31.233 91.455 114.831 1.00 45.15 224 THR B C 1
ATOM 5255 O O . THR B 2 156 ? 30.271 91.063 114.165 1.00 45.48 224 THR B O 1
ATOM 5259 N N . LEU B 2 157 ? 32.354 91.957 114.272 1.00 41.47 225 LEU B N 1
ATOM 5260 C CA . LEU B 2 157 ? 32.546 92.018 112.832 1.00 37.71 225 LEU B CA 1
ATOM 5261 C C . LEU B 2 157 ? 33.445 90.875 112.466 1.00 35.44 225 LEU B C 1
ATOM 5262 O O . LEU B 2 157 ? 34.644 90.972 112.642 1.00 35.35 225 LEU B O 1
ATOM 5267 N N . VAL B 2 158 ? 32.874 89.779 112.001 1.00 33.78 226 VAL B N 1
ATOM 5268 C CA . VAL B 2 158 ? 33.635 88.585 111.660 1.00 32.68 226 VAL B CA 1
ATOM 5269 C C . VAL B 2 158 ? 34.691 88.839 110.601 1.00 30.52 226 VAL B C 1
ATOM 5270 O O . VAL B 2 158 ? 35.826 88.454 110.785 1.00 30.51 226 VAL B O 1
ATOM 5274 N N . ALA B 2 159 ? 34.324 89.475 109.483 1.00 29.07 227 ALA B N 1
ATOM 5275 C CA . ALA B 2 159 ? 35.259 89.690 108.379 1.00 27.64 227 ALA B CA 1
ATOM 5276 C C . ALA B 2 159 ? 34.857 90.845 107.479 1.00 26.21 227 ALA B C 1
ATOM 5277 O O . ALA B 2 159 ? 33.663 91.134 107.345 1.00 27.05 227 ALA B O 1
ATOM 5279 N N . ILE B 2 160 ? 35.843 91.459 106.799 1.00 23.81 228 ILE B N 1
ATOM 5280 C CA . ILE B 2 160 ? 35.583 92.449 105.759 1.00 22.51 228 ILE B CA 1
ATOM 5281 C C . ILE B 2 160 ? 36.103 91.831 104.429 1.00 23.63 228 ILE B C 1
ATOM 5282 O O . ILE B 2 160 ? 37.278 91.444 104.335 1.00 25.17 228 ILE B O 1
ATOM 5287 N N . PHE B 2 161 ? 35.250 91.724 103.424 1.00 22.68 229 PHE B N 1
ATOM 5288 C CA . PHE B 2 161 ? 35.649 91.219 102.125 1.00 23.00 229 PHE B CA 1
ATOM 5289 C C . PHE B 2 161 ? 35.854 92.434 101.257 1.00 22.85 229 PHE B C 1
ATOM 5290 O O . PHE B 2 161 ? 34.935 93.190 101.008 1.00 22.84 229 PHE B O 1
ATOM 5298 N N . GLY B 2 162 ? 37.070 92.636 100.825 1.00 23.09 230 GLY B N 1
ATOM 5299 C CA . GLY B 2 162 ? 37.434 93.790 100.019 1.00 23.95 230 GLY B CA 1
ATOM 5300 C C . GLY B 2 162 ? 38.885 94.129 100.221 1.00 25.04 230 GLY B C 1
ATOM 5301 O O . GLY B 2 162 ? 39.514 93.679 101.195 1.00 25.50 230 GLY B O 1
ATOM 5302 N N . GLY B 2 163 ? 39.409 94.929 99.312 1.00 25.35 231 GLY B N 1
ATOM 5303 C CA . GLY B 2 163 ? 40.794 95.358 99.385 1.00 26.29 231 GLY B CA 1
ATOM 5304 C C . GLY B 2 163 ? 41.506 95.200 98.069 1.00 28.07 231 GLY B C 1
ATOM 5305 O O . GLY B 2 163 ? 40.926 95.398 97.001 1.00 28.43 231 GLY B O 1
ATOM 5306 N N . VAL B 2 164 ? 42.733 94.734 98.125 1.00 29.47 232 VAL B N 1
ATOM 5307 C CA . VAL B 2 164 ? 43.621 94.584 96.981 1.00 31.33 232 VAL B CA 1
ATOM 5308 C C . VAL B 2 164 ? 42.976 93.933 95.771 1.00 32.06 232 VAL B C 1
ATOM 5309 O O . VAL B 2 164 ? 43.094 94.481 94.685 1.00 32.91 232 VAL B O 1
ATOM 5313 N N . GLU B 2 165 ? 42.239 92.840 95.951 1.00 31.85 233 GLU B N 1
ATOM 5314 C CA . GLU B 2 165 ? 41.541 92.205 94.836 1.00 31.75 233 GLU B CA 1
ATOM 5315 C C . GLU B 2 165 ? 40.007 92.186 94.994 1.00 30.03 233 GLU B C 1
ATOM 5316 O O . GLU B 2 165 ? 39.334 91.350 94.384 1.00 30.51 233 GLU B O 1
ATOM 5322 N N . GLY B 2 166 ? 39.474 93.137 95.759 1.00 27.51 234 GLY B N 1
ATOM 5323 C CA . GLY B 2 166 ? 38.039 93.291 95.934 1.00 25.86 234 GLY B CA 1
ATOM 5324 C C . GLY B 2 166 ? 37.424 94.188 94.863 1.00 23.61 234 GLY B C 1
ATOM 5325 O O . GLY B 2 166 ? 38.080 94.493 93.853 1.00 23.74 234 GLY B O 1
ATOM 5326 N N . HIS B 2 167 ? 36.156 94.617 95.060 1.00 21.18 235 HIS B N 1
ATOM 5327 C CA . HIS B 2 167 ? 35.496 95.458 94.064 1.00 19.54 235 HIS B CA 1
ATOM 5328 C C . HIS B 2 167 ? 36.124 96.842 93.985 1.00 20.06 235 HIS B C 1
ATOM 5329 O O . HIS B 2 167 ? 36.523 97.421 94.989 1.00 19.75 235 HIS B O 1
ATOM 5336 N N . ARG B 2 168 ? 36.287 97.331 92.783 1.00 21.22 236 ARG B N 1
ATOM 5337 C CA . ARG B 2 168 ? 36.830 98.651 92.522 1.00 23.22 236 ARG B CA 1
ATOM 5338 C C . ARG B 2 168 ? 35.745 99.725 92.743 1.00 25.01 236 ARG B C 1
ATOM 5339 O O . ARG B 2 168 ? 36.074 100.867 93.037 1.00 25.83 236 ARG B O 1
ATOM 5347 N N . ASP B 2 169 ? 34.465 99.383 92.570 1.00 25.48 237 ASP B N 1
ATOM 5348 C CA . ASP B 2 169 ? 33.383 100.313 92.794 1.00 26.80 237 ASP B CA 1
ATOM 5349 C C . ASP B 2 169 ? 32.311 99.694 93.730 1.00 25.96 237 ASP B C 1
ATOM 5350 O O . ASP B 2 169 ? 32.598 98.678 94.354 1.00 25.99 237 ASP B O 1
ATOM 5355 N N . GLU B 2 170 ? 31.122 100.339 93.902 1.00 25.15 238 GLU B N 1
ATOM 5356 C CA . GLU B 2 170 ? 30.052 99.886 94.788 1.00 24.76 238 GLU B CA 1
ATOM 5357 C C . GLU B 2 170 ? 29.729 98.407 94.646 1.00 23.21 238 GLU B C 1
ATOM 5358 O O . GLU B 2 170 ? 29.782 97.868 93.553 1.00 23.17 238 GLU B O 1
ATOM 5364 N N . VAL B 2 171 ? 29.372 97.762 95.740 1.00 22.61 239 VAL B N 1
ATOM 5365 C CA . VAL B 2 171 ? 28.925 96.373 95.701 1.00 23.53 239 VAL B CA 1
ATOM 5366 C C . VAL B 2 171 ? 27.390 96.492 95.720 1.00 24.80 239 VAL B C 1
ATOM 5367 O O . VAL B 2 171 ? 26.838 97.042 96.675 1.00 25.93 239 VAL B O 1
ATOM 5371 N N . LEU B 2 172 ? 26.711 96.072 94.644 1.00 23.87 240 LEU B N 1
ATOM 5372 C CA . LEU B 2 172 ? 25.272 96.225 94.569 1.00 23.25 240 LEU B CA 1
ATOM 5373 C C . LEU B 2 172 ? 24.528 95.067 95.170 1.00 24.14 240 LEU B C 1
ATOM 5374 O O . LEU B 2 172 ? 23.490 95.283 95.768 1.00 25.31 240 LEU B O 1
ATOM 5379 N N . SER B 2 173 ? 25.042 93.862 95.064 1.00 24.03 241 SER B N 1
ATOM 5380 C CA . SER B 2 173 ? 24.333 92.687 95.556 1.00 24.67 241 SER B CA 1
ATOM 5381 C C . SER B 2 173 ? 25.276 91.548 95.916 1.00 24.48 241 SER B C 1
ATOM 5382 O O . SER B 2 173 ? 26.452 91.581 95.579 1.00 25.12 241 SER B O 1
ATOM 5385 N N . ALA B 2 174 ? 24.776 90.566 96.644 1.00 24.19 242 ALA B N 1
ATOM 5386 C CA . ALA B 2 174 ? 25.516 89.371 97.035 1.00 24.96 242 ALA B CA 1
ATOM 5387 C C . ALA B 2 174 ? 24.551 88.280 97.482 1.00 26.62 242 ALA B C 1
ATOM 5388 O O . ALA B 2 174 ? 23.400 88.579 97.851 1.00 26.93 242 ALA B O 1
ATOM 5390 N N . ASP B 2 175 ? 24.995 87.019 97.440 1.00 27.75 243 ASP B N 1
ATOM 5391 C CA . ASP B 2 175 ? 24.144 85.920 97.849 1.00 30.30 243 ASP B CA 1
ATOM 5392 C C . ASP B 2 175 ? 24.923 84.739 98.353 1.00 32.00 243 ASP B C 1
ATOM 5393 O O . ASP B 2 175 ? 25.889 84.327 97.706 1.00 32.43 243 ASP B O 1
ATOM 5398 N N . TYR B 2 176 ? 24.499 84.158 99.485 1.00 33.06 244 TYR B N 1
ATOM 5399 C CA . TYR B 2 176 ? 25.144 82.935 99.973 1.00 35.05 244 TYR B CA 1
ATOM 5400 C C . TYR B 2 176 ? 24.623 81.765 99.119 1.00 37.71 244 TYR B C 1
ATOM 5401 O O . TYR B 2 176 ? 23.471 81.800 98.683 1.00 38.26 244 TYR B O 1
ATOM 5410 N N . ASP B 2 177 ? 25.420 80.699 98.952 1.00 39.48 245 ASP B N 1
ATOM 5411 C CA . ASP B 2 177 ? 24.930 79.518 98.244 1.00 41.91 245 ASP B CA 1
ATOM 5412 C C . ASP B 2 177 ? 23.930 78.755 99.168 1.00 44.44 245 ASP B C 1
ATOM 5413 O O . ASP B 2 177 ? 23.680 79.205 100.290 1.00 45.12 245 ASP B O 1
ATOM 5418 N N . LEU B 2 178 ? 23.369 77.619 98.713 1.00 45.60 246 LEU B N 1
ATOM 5419 C CA . LEU B 2 178 ? 22.371 76.889 99.479 1.00 47.22 246 LEU B CA 1
ATOM 5420 C C . LEU B 2 178 ? 22.735 76.607 100.948 1.00 48.77 246 LEU B C 1
ATOM 5421 O O . LEU B 2 178 ? 21.985 77.035 101.821 1.00 49.55 246 LEU B O 1
ATOM 5426 N N . LEU B 2 179 ? 23.861 75.939 101.232 1.00 48.99 247 LEU B N 1
ATOM 5427 C CA . LEU B 2 179 ? 24.219 75.638 102.615 1.00 49.89 247 LEU B CA 1
ATOM 5428 C C . LEU B 2 179 ? 25.181 76.647 103.263 1.00 50.24 247 LEU B C 1
ATOM 5429 O O . LEU B 2 179 ? 25.865 76.303 104.239 1.00 51.11 247 LEU B O 1
ATOM 5434 N N . GLY B 2 180 ? 25.222 77.868 102.737 1.00 48.76 248 GLY B N 1
ATOM 5435 C CA . GLY B 2 180 ? 26.080 78.918 103.270 1.00 47.29 248 GLY B CA 1
ATOM 5436 C C . GLY B 2 180 ? 27.556 78.585 103.362 1.00 45.62 248 GLY B C 1
ATOM 5437 O O . GLY B 2 180 ? 28.195 78.893 104.362 1.00 46.43 248 GLY B O 1
ATOM 5438 N N . GLU B 2 181 ? 28.118 77.963 102.339 1.00 43.52 249 GLU B N 1
ATOM 5439 C CA . GLU B 2 181 ? 29.544 77.676 102.286 1.00 42.32 249 GLU B CA 1
ATOM 5440 C C . GLU B 2 181 ? 30.324 78.793 101.580 1.00 39.16 249 GLU B C 1
ATOM 5441 O O . GLU B 2 181 ? 31.522 78.945 101.828 1.00 39.90 249 GLU B O 1
ATOM 5447 N N . LYS B 2 182 ? 29.680 79.520 100.649 1.00 35.81 250 LYS B N 1
ATOM 5448 C CA . LYS B 2 182 ? 30.321 80.575 99.861 1.00 33.46 250 LYS B CA 1
ATOM 5449 C C . LYS B 2 182 ? 29.357 81.709 99.546 1.00 31.04 250 LYS B C 1
ATOM 5450 O O . LYS B 2 182 ? 28.147 81.548 99.638 1.00 30.94 250 LYS B O 1
ATOM 5456 N N . ILE B 2 183 ? 29.895 82.860 99.163 1.00 28.92 251 ILE B N 1
ATOM 5457 C CA . ILE B 2 183 ? 29.125 84.050 98.786 1.00 26.94 251 ILE B CA 1
ATOM 5458 C C . ILE B 2 183 ? 29.525 84.443 97.374 1.00 26.06 251 ILE B C 1
ATOM 5459 O O . ILE B 2 183 ? 30.716 84.379 97.028 1.00 26.96 251 ILE B O 1
ATOM 5464 N N . MET B 2 184 ? 28.561 84.862 96.561 1.00 23.84 252 MET B N 1
ATOM 5465 C CA . MET B 2 184 ? 28.888 85.400 95.244 1.00 22.50 252 MET B CA 1
ATOM 5466 C C . MET B 2 184 ? 28.486 86.866 95.312 1.00 21.17 252 MET B C 1
ATOM 5467 O O . MET B 2 184 ? 27.379 87.144 95.727 1.00 22.42 252 MET B O 1
ATOM 5472 N N . SER B 2 185 ? 29.384 87.794 95.036 1.00 19.33 253 SER B N 1
ATOM 5473 C CA . SER B 2 185 ? 29.074 89.211 95.106 1.00 18.81 253 SER B CA 1
ATOM 5474 C C . SER B 2 185 ? 29.128 89.871 93.725 1.00 19.73 253 SER B C 1
ATOM 5475 O O . SER B 2 185 ? 29.758 89.344 92.822 1.00 20.02 253 SER B O 1
ATOM 5478 N N . CYS B 2 186 ? 28.477 91.032 93.550 1.00 20.06 254 CYS B N 1
ATOM 5479 C CA . CYS B 2 186 ? 28.495 91.755 92.259 1.00 20.06 254 CYS B CA 1
ATOM 5480 C C . CYS B 2 186 ? 28.422 93.272 92.469 1.00 19.00 254 CYS B C 1
ATOM 5481 O O . CYS B 2 186 ? 27.969 93.720 93.521 1.00 18.52 254 CYS B O 1
ATOM 5484 N N . GLY B 2 187 ? 28.877 94.042 91.485 1.00 18.34 255 GLY B N 1
ATOM 5485 C CA . GLY B 2 187 ? 28.876 95.490 91.635 1.00 18.41 255 GLY B CA 1
ATOM 5486 C C . GLY B 2 187 ? 29.031 96.345 90.401 1.00 18.12 255 GLY B C 1
ATOM 5487 O O . GLY B 2 187 ? 28.959 95.859 89.272 1.00 17.69 255 GLY B O 1
ATOM 5488 N N . MET B 2 188 ? 29.221 97.647 90.635 1.00 18.34 256 MET B N 1
ATOM 5489 C CA . MET B 2 188 ? 29.378 98.616 89.576 1.00 20.04 256 MET B CA 1
ATOM 5490 C C . MET B 2 188 ? 30.583 98.375 88.720 1.00 22.60 256 MET B C 1
ATOM 5491 O O . MET B 2 188 ? 30.572 98.796 87.570 1.00 24.23 256 MET B O 1
ATOM 5496 N N . ASP B 2 189 ? 31.625 97.720 89.241 1.00 22.51 257 ASP B N 1
ATOM 5497 C CA . ASP B 2 189 ? 32.814 97.433 88.450 1.00 22.88 257 ASP B CA 1
ATOM 5498 C C . ASP B 2 189 ? 32.601 96.317 87.417 1.00 23.81 257 ASP B C 1
ATOM 5499 O O . ASP B 2 189 ? 33.576 95.729 86.950 1.00 25.19 257 ASP B O 1
ATOM 5504 N N . HIS B 2 190 ? 31.338 96.060 87.028 1.00 23.13 258 HIS B N 1
ATOM 5505 C CA . HIS B 2 190 ? 30.908 95.056 86.053 1.00 23.09 258 HIS B CA 1
ATOM 5506 C C . HIS B 2 190 ? 31.319 93.642 86.453 1.00 23.00 258 HIS B C 1
ATOM 5507 O O . HIS B 2 190 ? 31.297 92.762 85.582 1.00 23.63 258 HIS B O 1
ATOM 5514 N N . SER B 2 191 ? 31.697 93.405 87.734 1.00 22.26 259 SER B N 1
ATOM 5515 C CA . SER B 2 191 ? 32.224 92.113 88.093 1.00 23.09 259 SER B CA 1
ATOM 5516 C C . SER B 2 191 ? 31.501 91.324 89.169 1.00 23.65 259 SER B C 1
ATOM 5517 O O . SER B 2 191 ? 30.945 91.882 90.119 1.00 24.51 259 SER B O 1
ATOM 5520 N N . LEU B 2 192 ? 31.624 89.985 89.049 1.00 22.92 260 LEU B N 1
ATOM 5521 C CA . LEU B 2 192 ? 31.084 88.995 89.972 1.00 22.30 260 LEU B CA 1
ATOM 5522 C C . LEU B 2 192 ? 32.270 88.298 90.646 1.00 20.67 260 LEU B C 1
ATOM 5523 O O . LEU B 2 192 ? 33.141 87.828 89.950 1.00 20.81 260 LEU B O 1
ATOM 5528 N N . LYS B 2 193 ? 32.333 88.298 91.988 1.00 19.15 261 LYS B N 1
ATOM 5529 C CA . LYS B 2 193 ? 33.434 87.731 92.758 1.00 18.16 261 LYS B CA 1
ATOM 5530 C C . LYS B 2 193 ? 32.964 86.718 93.779 1.00 19.35 261 LYS B C 1
ATOM 5531 O O . LYS B 2 193 ? 32.057 86.989 94.548 1.00 18.57 261 LYS B O 1
ATOM 5537 N N . LEU B 2 194 ? 33.618 85.556 93.818 1.00 21.16 262 LEU B N 1
ATOM 5538 C CA . LEU B 2 194 ? 33.306 84.473 94.754 1.00 23.05 262 LEU B CA 1
ATOM 5539 C C . LEU B 2 194 ? 34.135 84.616 96.038 1.00 23.30 262 LEU B C 1
ATOM 5540 O O . LEU B 2 194 ? 35.288 85.012 95.971 1.00 23.52 262 LEU B O 1
ATOM 5545 N N . TRP B 2 195 ? 33.544 84.353 97.199 1.00 23.43 263 TRP B N 1
ATOM 5546 C CA . TRP B 2 195 ? 34.245 84.435 98.467 1.00 24.88 263 TRP B CA 1
ATOM 5547 C C . TRP B 2 195 ? 33.863 83.199 99.251 1.00 27.20 263 TRP B C 1
ATOM 5548 O O . TRP B 2 195 ? 32.711 83.086 99.651 1.00 27.91 263 TRP B O 1
ATOM 5559 N N . ARG B 2 196 ? 34.796 82.265 99.464 1.00 28.59 264 ARG B N 1
ATOM 5560 C CA . ARG B 2 196 ? 34.494 81.059 100.227 1.00 30.97 264 ARG B CA 1
ATOM 5561 C C . ARG B 2 196 ? 34.508 81.312 101.747 1.00 33.67 264 ARG B C 1
ATOM 5562 O O . ARG B 2 196 ? 35.493 81.839 102.277 1.00 34.11 264 ARG B O 1
ATOM 5570 N N . ILE B 2 197 ? 33.424 80.934 102.451 1.00 34.97 265 ILE B N 1
ATOM 5571 C CA . ILE B 2 197 ? 33.378 81.083 103.905 1.00 36.81 265 ILE B CA 1
ATOM 5572 C C . ILE B 2 197 ? 33.443 79.717 104.655 1.00 39.54 265 ILE B C 1
ATOM 5573 O O . ILE B 2 197 ? 33.314 79.664 105.879 1.00 40.00 265 ILE B O 1
ATOM 5578 N N . ASN B 2 198 ? 33.683 78.626 103.931 1.00 41.22 266 ASN B N 1
ATOM 5579 C CA . ASN B 2 198 ? 33.911 77.317 104.527 1.00 43.35 266 ASN B CA 1
ATOM 5580 C C . ASN B 2 198 ? 35.438 77.035 104.644 1.00 44.76 266 ASN B C 1
ATOM 5581 O O . ASN B 2 198 ? 35.808 75.940 105.061 1.00 46.45 266 ASN B O 1
ATOM 5586 N N . SER B 2 199 ? 36.319 77.999 104.268 1.00 44.04 267 SER B N 1
ATOM 5587 C CA . SER B 2 199 ? 37.767 77.883 104.375 1.00 43.98 267 SER B CA 1
ATOM 5588 C C . SER B 2 199 ? 38.186 77.787 105.842 1.00 45.26 267 SER B C 1
ATOM 5589 O O . SER B 2 199 ? 37.533 78.357 106.702 1.00 44.80 267 SER B O 1
ATOM 5592 N N . LYS B 2 200 ? 39.326 77.138 106.137 1.00 46.94 268 LYS B N 1
ATOM 5593 C CA . LYS B 2 200 ? 39.849 77.024 107.514 1.00 48.09 268 LYS B CA 1
ATOM 5594 C C . LYS B 2 200 ? 39.909 78.402 108.214 1.00 48.61 268 LYS B C 1
ATOM 5595 O O . LYS B 2 200 ? 39.420 78.541 109.330 1.00 48.81 268 LYS B O 1
ATOM 5601 N N . ARG B 2 201 ? 40.424 79.427 107.508 1.00 48.44 269 ARG B N 1
ATOM 5602 C CA . ARG B 2 201 ? 40.529 80.784 108.024 1.00 48.43 269 ARG B CA 1
ATOM 5603 C C . ARG B 2 201 ? 39.181 81.323 108.430 1.00 49.20 269 ARG B C 1
ATOM 5604 O O . ARG B 2 201 ? 39.060 81.862 109.526 1.00 49.78 269 ARG B O 1
ATOM 5612 N N . MET B 2 202 ? 38.162 81.171 107.563 1.00 49.16 270 MET B N 1
ATOM 5613 C CA . MET B 2 202 ? 36.834 81.713 107.839 1.00 49.19 270 MET B CA 1
ATOM 5614 C C . MET B 2 202 ? 36.047 80.934 108.862 1.00 50.64 270 MET B C 1
ATOM 5615 O O . MET B 2 202 ? 35.383 81.542 109.692 1.00 50.98 270 MET B O 1
ATOM 5620 N N . MET B 2 203 ? 36.140 79.603 108.843 1.00 51.31 271 MET B N 1
ATOM 5621 C CA . MET B 2 203 ? 35.441 78.752 109.808 1.00 52.19 271 MET B CA 1
ATOM 5622 C C . MET B 2 203 ? 35.890 79.064 111.227 1.00 52.85 271 MET B C 1
ATOM 5623 O O . MET B 2 203 ? 35.081 79.153 112.143 1.00 53.17 271 MET B O 1
ATOM 5628 N N . ASN B 2 204 ? 37.182 79.256 111.381 1.00 53.26 272 ASN B N 1
ATOM 5629 C CA . ASN B 2 204 ? 37.837 79.570 112.625 1.00 54.01 272 ASN B CA 1
ATOM 5630 C C . ASN B 2 204 ? 37.472 80.971 113.097 1.00 52.80 272 ASN B C 1
ATOM 5631 O O . ASN B 2 204 ? 37.339 81.183 114.295 1.00 52.97 272 ASN B O 1
ATOM 5636 N N . ALA B 2 205 ? 37.304 81.915 112.161 1.00 51.48 273 ALA B N 1
ATOM 5637 C CA . ALA B 2 205 ? 36.941 83.286 112.459 1.00 51.38 273 ALA B CA 1
ATOM 5638 C C . ALA B 2 205 ? 35.519 83.346 113.014 1.00 51.85 273 ALA B C 1
ATOM 5639 O O . ALA B 2 205 ? 35.251 84.113 113.937 1.00 52.08 273 ALA B O 1
ATOM 5641 N N . ILE B 2 206 ? 34.601 82.535 112.449 1.00 51.50 274 ILE B N 1
ATOM 5642 C CA . ILE B 2 206 ? 33.222 82.476 112.902 1.00 51.12 274 ILE B CA 1
ATOM 5643 C C . ILE B 2 206 ? 33.199 81.893 114.297 1.00 51.60 274 ILE B C 1
ATOM 5644 O O . ILE B 2 206 ? 32.610 82.492 115.190 1.00 51.93 274 ILE B O 1
ATOM 5649 N N . LYS B 2 207 ? 33.921 80.785 114.518 1.00 51.73 275 LYS B N 1
ATOM 5650 C CA . LYS B 2 207 ? 34.051 80.125 115.819 1.00 52.53 275 LYS B CA 1
ATOM 5651 C C . LYS B 2 207 ? 34.554 81.133 116.866 1.00 53.21 275 LYS B C 1
ATOM 5652 O O . LYS B 2 207 ? 33.958 81.288 117.923 1.00 52.53 275 LYS B O 1
ATOM 5658 N N . GLU B 2 208 ? 35.597 81.880 116.514 1.00 54.65 276 GLU B N 1
ATOM 5659 C CA . GLU B 2 208 ? 36.175 82.888 117.383 1.00 56.25 276 GLU B CA 1
ATOM 5660 C C . GLU B 2 208 ? 35.196 84.031 117.691 1.00 57.14 276 GLU B C 1
ATOM 5661 O O . GLU B 2 208 ? 35.070 84.408 118.850 1.00 57.38 276 GLU B O 1
ATOM 5667 N N . SER B 2 209 ? 34.445 84.520 116.699 1.00 57.53 277 SER B N 1
ATOM 5668 C CA . SER B 2 209 ? 33.499 85.614 116.923 1.00 58.28 277 SER B CA 1
ATOM 5669 C C . SER B 2 209 ? 32.466 85.302 117.989 1.00 59.51 277 SER B C 1
ATOM 5670 O O . SER B 2 209 ? 31.988 86.203 118.667 1.00 59.43 277 SER B O 1
ATOM 5673 N N . TYR B 2 210 ? 32.137 84.022 118.149 1.00 60.79 278 TYR B N 1
ATOM 5674 C CA . TYR B 2 210 ? 31.196 83.543 119.150 1.00 62.41 278 TYR B CA 1
ATOM 5675 C C . TYR B 2 210 ? 31.859 83.455 120.530 1.00 65.35 278 TYR B C 1
ATOM 5676 O O . TYR B 2 210 ? 31.209 83.693 121.536 1.00 66.14 278 TYR B O 1
ATOM 5685 N N . ASP B 2 211 ? 33.137 83.108 120.576 1.00 66.94 279 ASP B N 1
ATOM 5686 C CA . ASP B 2 211 ? 33.888 83.026 121.812 1.00 69.48 279 ASP B CA 1
ATOM 5687 C C . ASP B 2 211 ? 34.236 84.395 122.402 1.00 70.93 279 ASP B C 1
ATOM 5688 O O . ASP B 2 211 ? 34.543 84.468 123.588 1.00 71.19 279 ASP B O 1
ATOM 5693 N N . TYR B 2 212 ? 34.226 85.465 121.594 1.00 71.81 280 TYR B N 1
ATOM 5694 C CA . TYR B 2 212 ? 34.617 86.800 122.043 1.00 73.13 280 TYR B CA 1
ATOM 5695 C C . TYR B 2 212 ? 33.757 87.375 123.142 1.00 75.91 280 TYR B C 1
ATOM 5696 O O . TYR B 2 212 ? 32.550 87.533 122.979 1.00 75.98 280 TYR B O 1
ATOM 5705 N N . ASN B 2 213 ? 34.414 87.740 124.249 1.00 78.24 281 ASN B N 1
ATOM 5706 C CA . ASN B 2 213 ? 33.789 88.383 125.399 1.00 80.73 281 ASN B CA 1
ATOM 5707 C C . ASN B 2 213 ? 34.552 89.666 125.722 1.00 82.67 281 ASN B C 1
ATOM 5708 O O . ASN B 2 213 ? 35.734 89.611 126.116 1.00 82.10 281 ASN B O 1
ATOM 5713 N N . PRO B 2 214 ? 33.880 90.826 125.523 1.00 84.17 282 PRO B N 1
ATOM 5714 C CA . PRO B 2 214 ? 34.549 92.117 125.769 1.00 85.69 282 PRO B CA 1
ATOM 5715 C C . PRO B 2 214 ? 34.845 92.348 127.237 1.00 87.85 282 PRO B C 1
ATOM 5716 O O . PRO B 2 214 ? 35.917 92.867 127.566 1.00 88.38 282 PRO B O 1
ATOM 5720 N N . ASN B 2 215 ? 33.910 91.928 128.117 1.00 88.49 283 ASN B N 1
ATOM 5721 C CA . ASN B 2 215 ? 34.030 92.025 129.563 1.00 89.56 283 ASN B CA 1
ATOM 5722 C C . ASN B 2 215 ? 35.331 91.309 130.019 1.00 90.28 283 ASN B C 1
ATOM 5723 O O . ASN B 2 215 ? 36.162 91.916 130.697 1.00 90.51 283 ASN B O 1
ATOM 5728 N N . LYS B 2 216 ? 35.566 90.078 129.524 1.00 90.26 284 LYS B N 1
ATOM 5729 C CA . LYS B 2 216 ? 36.729 89.277 129.921 1.00 90.47 284 LYS B CA 1
ATOM 5730 C C . LYS B 2 216 ? 38.013 89.514 129.108 1.00 90.14 284 LYS B C 1
ATOM 5731 O O . LYS B 2 216 ? 38.869 88.633 129.101 1.00 90.28 284 LYS B O 1
ATOM 5737 N N . THR B 2 217 ? 38.195 90.689 128.462 1.00 89.81 285 THR B N 1
ATOM 5738 C CA . THR B 2 217 ? 39.451 90.967 127.717 1.00 89.79 285 THR B CA 1
ATOM 5739 C C . THR B 2 217 ? 39.757 92.462 127.509 1.00 89.42 285 THR B C 1
ATOM 5740 O O . THR B 2 217 ? 38.854 93.298 127.420 1.00 89.55 285 THR B O 1
ATOM 5744 N N . ASN B 2 218 ? 41.043 92.782 127.390 1.00 88.73 286 ASN B N 1
ATOM 5745 C CA . ASN B 2 218 ? 41.479 94.148 127.132 1.00 88.42 286 ASN B CA 1
ATOM 5746 C C . ASN B 2 218 ? 41.528 94.482 125.606 1.00 87.12 286 ASN B C 1
ATOM 5747 O O . ASN B 2 218 ? 41.209 95.616 125.222 1.00 87.87 286 ASN B O 1
ATOM 5752 N N . ARG B 2 219 ? 41.867 93.491 124.745 1.00 84.51 287 ARG B N 1
ATOM 5753 C CA . ARG B 2 219 ? 42.000 93.703 123.292 1.00 82.35 287 ARG B CA 1
ATOM 5754 C C . ARG B 2 219 ? 40.658 93.623 122.447 1.00 79.16 287 ARG B C 1
ATOM 5755 O O . ARG B 2 219 ? 39.659 93.023 122.868 1.00 79.24 287 ARG B O 1
ATOM 5763 N N . PRO B 2 220 ? 40.624 94.275 121.250 1.00 75.84 288 PRO B N 1
ATOM 5764 C CA . PRO B 2 220 ? 39.412 94.218 120.402 1.00 72.85 288 PRO B CA 1
ATOM 5765 C C . PRO B 2 220 ? 39.266 92.905 119.635 1.00 68.73 288 PRO B C 1
ATOM 5766 O O . PRO B 2 220 ? 40.236 92.124 119.569 1.00 69.52 288 PRO B O 1
ATOM 5770 N N . PHE B 2 221 ? 38.072 92.661 119.024 1.00 63.86 289 PHE B N 1
ATOM 5771 C CA . PHE B 2 221 ? 37.909 91.441 118.239 1.00 59.66 289 PHE B CA 1
ATOM 5772 C C . PHE B 2 221 ? 38.612 91.619 116.886 1.00 56.97 289 PHE B C 1
ATOM 5773 O O . PHE B 2 221 ? 38.208 92.499 116.114 1.00 58.26 289 PHE B O 1
ATOM 5781 N N . ILE B 2 222 ? 39.638 90.806 116.596 1.00 53.13 290 ILE B N 1
ATOM 5782 C CA . ILE B 2 222 ? 40.320 90.926 115.318 1.00 50.58 290 ILE B CA 1
ATOM 5783 C C . ILE B 2 222 ? 39.451 90.341 114.190 1.00 48.08 290 ILE B C 1
ATOM 5784 O O . ILE B 2 222 ? 39.157 89.150 114.153 1.00 48.76 290 ILE B O 1
ATOM 5789 N N . SER B 2 223 ? 39.013 91.208 113.287 1.00 44.87 291 SER B N 1
ATOM 5790 C CA . SER B 2 223 ? 38.204 90.822 112.139 1.00 41.65 291 SER B CA 1
ATOM 5791 C C . SER B 2 223 ? 39.128 90.351 111.031 1.00 39.70 291 SER B C 1
ATOM 5792 O O . SER B 2 223 ? 40.241 90.849 110.919 1.00 40.10 291 SER B O 1
ATOM 5795 N N . GLN B 2 224 ? 38.682 89.400 110.203 1.00 37.69 292 GLN B N 1
ATOM 5796 C CA . GLN B 2 224 ? 39.494 88.939 109.071 1.00 36.08 292 GLN B CA 1
ATOM 5797 C C . GLN B 2 224 ? 39.378 89.942 107.969 1.00 34.12 292 GLN B C 1
ATOM 5798 O O . GLN B 2 224 ? 38.278 90.386 107.672 1.00 34.56 292 GLN B O 1
ATOM 5804 N N . LYS B 2 225 ? 40.488 90.315 107.369 1.00 32.13 293 LYS B N 1
ATOM 5805 C CA . LYS B 2 225 ? 40.456 91.271 106.290 1.00 30.53 293 LYS B CA 1
ATOM 5806 C C . LYS B 2 225 ? 40.832 90.489 105.107 1.00 30.42 293 LYS B C 1
ATOM 5807 O O . LYS B 2 225 ? 41.995 90.145 104.957 1.00 31.36 293 LYS B O 1
ATOM 5813 N N . ILE B 2 226 ? 39.829 90.065 104.347 1.00 29.63 294 ILE B N 1
ATOM 5814 C CA . ILE B 2 226 ? 39.996 89.229 103.159 1.00 29.79 294 ILE B CA 1
ATOM 5815 C C . ILE B 2 226 ? 40.047 90.058 101.874 1.00 29.63 294 ILE B C 1
ATOM 5816 O O . ILE B 2 226 ? 39.024 90.615 101.446 1.00 29.90 294 ILE B O 1
ATOM 5821 N N . HIS B 2 227 ? 41.279 90.203 101.304 1.00 28.27 295 HIS B N 1
ATOM 5822 C CA . HIS B 2 227 ? 41.508 91.034 100.123 1.00 27.18 295 HIS B CA 1
ATOM 5823 C C . HIS B 2 227 ? 41.396 90.285 98.826 1.00 27.30 295 HIS B C 1
ATOM 5824 O O . HIS B 2 227 ? 41.316 90.912 97.797 1.00 26.17 295 HIS B O 1
ATOM 5831 N N . PHE B 2 228 ? 41.470 88.957 98.847 1.00 29.23 296 PHE B N 1
ATOM 5832 C CA . PHE B 2 228 ? 41.490 88.154 97.630 1.00 31.09 296 PHE B CA 1
ATOM 5833 C C . PHE B 2 228 ? 40.309 87.214 97.509 1.00 29.90 296 PHE B C 1
ATOM 5834 O O . PHE B 2 228 ? 40.171 86.298 98.304 1.00 29.68 296 PHE B O 1
ATOM 5842 N N . PRO B 2 229 ? 39.477 87.394 96.476 1.00 29.30 297 PRO B N 1
ATOM 5843 C CA . PRO B 2 229 ? 38.371 86.467 96.252 1.00 30.07 297 PRO B CA 1
ATOM 5844 C C . PRO B 2 229 ? 38.851 85.107 95.712 1.00 32.64 297 PRO B C 1
ATOM 5845 O O . PRO B 2 229 ? 40.012 84.927 95.289 1.00 33.33 297 PRO B O 1
ATOM 5849 N N . ASP B 2 230 ? 37.953 84.137 95.747 1.00 33.52 298 ASP B N 1
ATOM 5850 C CA . ASP B 2 230 ? 38.234 82.804 95.279 1.00 35.64 298 ASP B CA 1
ATOM 5851 C C . ASP B 2 230 ? 37.983 82.579 93.792 1.00 36.47 298 ASP B C 1
ATOM 5852 O O . ASP B 2 230 ? 38.287 81.503 93.287 1.00 39.35 298 ASP B O 1
ATOM 5857 N N . PHE B 2 231 ? 37.482 83.592 93.100 1.00 35.15 299 PHE B N 1
ATOM 5858 C CA . PHE B 2 231 ? 37.173 83.657 91.678 1.00 35.11 299 PHE B CA 1
ATOM 5859 C C . PHE B 2 231 ? 36.646 85.074 91.380 1.00 33.62 299 PHE B C 1
ATOM 5860 O O . PHE B 2 231 ? 36.026 85.699 92.234 1.00 33.52 299 PHE B O 1
ATOM 5868 N N . SER B 2 232 ? 36.885 85.572 90.183 1.00 32.58 300 SER B N 1
ATOM 5869 C CA . SER B 2 232 ? 36.352 86.843 89.750 1.00 32.58 300 SER B CA 1
ATOM 5870 C C . SER B 2 232 ? 36.168 86.843 88.249 1.00 34.34 300 SER B C 1
ATOM 5871 O O . SER B 2 232 ? 36.994 86.307 87.527 1.00 36.48 300 SER B O 1
ATOM 5874 N N . THR B 2 233 ? 35.062 87.398 87.783 1.00 34.24 301 THR B N 1
ATOM 5875 C CA . THR B 2 233 ? 34.759 87.513 86.369 1.00 34.76 301 THR B CA 1
ATOM 5876 C C . THR B 2 233 ? 34.110 88.828 86.075 1.00 34.25 301 THR B C 1
ATOM 5877 O O . THR B 2 233 ? 33.475 89.418 86.919 1.00 34.10 301 THR B O 1
ATOM 5881 N N . ARG B 2 234 ? 34.300 89.279 84.867 1.00 34.53 302 ARG B N 1
ATOM 5882 C CA . ARG B 2 234 ? 33.862 90.504 84.220 1.00 35.28 302 ARG B CA 1
ATOM 5883 C C . ARG B 2 234 ? 33.306 90.130 82.811 1.00 37.95 302 ARG B C 1
ATOM 5884 O O . ARG B 2 234 ? 33.015 91.042 82.056 1.00 39.40 302 ARG B O 1
ATOM 5892 N N . ASP B 2 235 ? 33.219 88.825 82.417 1.00 38.73 303 ASP B N 1
ATOM 5893 C CA . ASP B 2 235 ? 32.785 88.406 81.094 1.00 40.86 303 ASP B CA 1
ATOM 5894 C C . ASP B 2 235 ? 31.328 88.028 80.984 1.00 40.19 303 ASP B C 1
ATOM 5895 O O . ASP B 2 235 ? 30.960 87.447 79.974 1.00 41.39 303 ASP B O 1
ATOM 5900 N N . ILE B 2 236 ? 30.497 88.335 81.984 1.00 38.03 304 ILE B N 1
ATOM 5901 C CA . ILE B 2 236 ? 29.105 87.947 81.936 1.00 36.48 304 ILE B CA 1
ATOM 5902 C C . ILE B 2 236 ? 28.290 89.102 81.423 1.00 36.02 304 ILE B C 1
ATOM 5903 O O . ILE B 2 236 ? 27.560 88.951 80.451 1.00 35.82 304 ILE B O 1
ATOM 5908 N N . HIS B 2 237 ? 28.471 90.283 82.034 1.00 35.30 305 HIS B N 1
ATOM 5909 C CA . HIS B 2 237 ? 27.755 91.508 81.675 1.00 33.68 305 HIS B CA 1
ATOM 5910 C C . HIS B 2 237 ? 28.735 92.589 81.265 1.00 33.67 305 HIS B C 1
ATOM 5911 O O . HIS B 2 237 ? 29.928 92.504 81.580 1.00 33.99 305 HIS B O 1
ATOM 5918 N N . ARG B 2 238 ? 28.232 93.597 80.537 1.00 33.23 306 ARG B N 1
ATOM 5919 C CA . ARG B 2 238 ? 28.990 94.753 80.060 1.00 33.01 306 ARG B CA 1
ATOM 5920 C C . ARG B 2 238 ? 28.534 96.060 80.769 1.00 30.68 306 ARG B C 1
ATOM 5921 O O . ARG B 2 238 ? 28.704 97.143 80.213 1.00 31.33 306 ARG B O 1
ATOM 5929 N N . ASN B 2 239 ? 27.942 95.959 81.968 1.00 27.96 307 ASN B N 1
ATOM 5930 C CA . ASN B 2 239 ? 27.468 97.109 82.733 1.00 26.37 307 ASN B CA 1
ATOM 5931 C C . ASN B 2 239 ? 27.276 96.736 84.219 1.00 25.31 307 ASN B C 1
ATOM 5932 O O . ASN B 2 239 ? 27.482 95.575 84.588 1.00 25.65 307 ASN B O 1
ATOM 5937 N N . TYR B 2 240 ? 26.864 97.702 85.075 1.00 23.99 308 TYR B N 1
ATOM 5938 C CA . TYR B 2 240 ? 26.692 97.476 86.505 1.00 23.44 308 TYR B CA 1
ATOM 5939 C C . TYR B 2 240 ? 25.881 96.214 86.828 1.00 22.99 308 TYR B C 1
ATOM 5940 O O . TYR B 2 240 ? 24.707 96.112 86.446 1.00 22.69 308 TYR B O 1
ATOM 5949 N N . VAL B 2 241 ? 26.496 95.272 87.543 1.00 22.41 309 VAL B N 1
ATOM 5950 C CA . VAL B 2 241 ? 25.793 94.054 87.922 1.00 22.39 309 VAL B CA 1
ATOM 5951 C C . VAL B 2 241 ? 25.074 94.368 89.213 1.00 22.57 309 VAL B C 1
ATOM 5952 O O . VAL B 2 241 ? 25.715 94.667 90.217 1.00 22.67 309 VAL B O 1
ATOM 5956 N N . ASP B 2 242 ? 23.741 94.402 89.162 1.00 22.40 310 ASP B N 1
ATOM 5957 C CA . ASP B 2 242 ? 22.957 94.807 90.318 1.00 22.66 310 ASP B CA 1
ATOM 5958 C C . ASP B 2 242 ? 22.243 93.688 91.047 1.00 21.46 310 ASP B C 1
ATOM 5959 O O . ASP B 2 242 ? 21.653 93.963 92.089 1.00 22.72 310 ASP B O 1
ATOM 5964 N N . CYS B 2 243 ? 22.251 92.463 90.526 1.00 19.32 311 CYS B N 1
ATOM 5965 C CA . CYS B 2 243 ? 21.541 91.372 91.196 1.00 18.13 311 CYS B CA 1
ATOM 5966 C C . CYS B 2 243 ? 22.201 90.009 90.934 1.00 19.20 311 CYS B C 1
ATOM 5967 O O . CYS B 2 243 ? 22.520 89.680 89.788 1.00 19.08 311 CYS B O 1
ATOM 5970 N N . VAL B 2 244 ? 22.408 89.225 91.992 1.00 19.93 312 VAL B N 1
ATOM 5971 C CA . VAL B 2 244 ? 23.021 87.910 91.854 1.00 21.79 312 VAL B CA 1
ATOM 5972 C C . VAL B 2 244 ? 22.355 86.916 92.817 1.00 24.95 312 VAL B C 1
ATOM 5973 O O . VAL B 2 244 ? 22.116 87.261 93.973 1.00 25.82 312 VAL B O 1
ATOM 5977 N N . ARG B 2 245 ? 22.036 85.700 92.356 1.00 26.02 313 ARG B N 1
ATOM 5978 C CA . ARG B 2 245 ? 21.486 84.662 93.229 1.00 27.83 313 ARG B CA 1
ATOM 5979 C C . ARG B 2 245 ? 21.997 83.324 92.758 1.00 28.87 313 ARG B C 1
ATOM 5980 O O . ARG B 2 245 ? 22.062 83.088 91.563 1.00 29.04 313 ARG B O 1
ATOM 5988 N N . TRP B 2 246 ? 22.354 82.438 93.679 1.00 30.06 314 TRP B N 1
ATOM 5989 C CA . TRP B 2 246 ? 22.832 81.100 93.318 1.00 31.74 314 TRP B CA 1
ATOM 5990 C C . TRP B 2 246 ? 21.674 80.207 92.922 1.00 34.91 314 TRP B C 1
ATOM 5991 O O . TRP B 2 246 ? 20.658 80.154 93.639 1.00 36.39 314 TRP B O 1
ATOM 6002 N N . LEU B 2 247 ? 21.828 79.460 91.827 1.00 35.60 315 LEU B N 1
ATOM 6003 C CA . LEU B 2 247 ? 20.836 78.447 91.490 1.00 36.96 315 LEU B CA 1
ATOM 6004 C C . LEU B 2 247 ? 21.542 77.141 91.788 1.00 39.09 315 LEU B C 1
ATOM 6005 O O . LEU B 2 247 ? 22.015 76.444 90.889 1.00 39.19 315 LEU B O 1
ATOM 6010 N N . GLY B 2 248 ? 21.714 76.885 93.078 1.00 40.21 316 GLY B N 1
ATOM 6011 C CA . GLY B 2 248 ? 22.445 75.713 93.526 1.00 41.24 316 GLY B CA 1
ATOM 6012 C C . GLY B 2 248 ? 23.936 75.865 93.333 1.00 41.78 316 GLY B C 1
ATOM 6013 O O . GLY B 2 248 ? 24.629 76.422 94.190 1.00 42.60 316 GLY B O 1
ATOM 6014 N N . ASP B 2 249 ? 24.437 75.369 92.207 1.00 41.27 317 ASP B N 1
ATOM 6015 C CA . ASP B 2 249 ? 25.861 75.440 91.872 1.00 41.41 317 ASP B CA 1
ATOM 6016 C C . ASP B 2 249 ? 26.198 76.375 90.708 1.00 40.03 317 ASP B C 1
ATOM 6017 O O . ASP B 2 249 ? 27.385 76.588 90.418 1.00 40.63 317 ASP B O 1
ATOM 6022 N N . LEU B 2 250 ? 25.156 76.874 90.022 1.00 37.87 318 LEU B N 1
ATOM 6023 C CA . LEU B 2 250 ? 25.210 77.824 88.929 1.00 36.88 318 LEU B CA 1
ATOM 6024 C C . LEU B 2 250 ? 24.855 79.222 89.477 1.00 36.88 318 LEU B C 1
ATOM 6025 O O . LEU B 2 250 ? 24.322 79.353 90.583 1.00 37.26 318 LEU B O 1
ATOM 6030 N N . ILE B 2 251 ? 25.123 80.273 88.692 1.00 35.93 319 ILE B N 1
ATOM 6031 C CA . ILE B 2 251 ? 24.808 81.639 89.095 1.00 34.90 319 ILE B CA 1
ATOM 6032 C C . ILE B 2 251 ? 23.768 82.231 88.182 1.00 33.35 319 ILE B C 1
ATOM 6033 O O . ILE B 2 251 ? 23.804 82.008 86.974 1.00 33.97 319 ILE B O 1
ATOM 6038 N N . LEU B 2 252 ? 22.864 83.014 88.751 1.00 30.92 320 LEU B N 1
ATOM 6039 C CA . LEU B 2 252 ? 21.892 83.774 88.008 1.00 29.32 320 LEU B CA 1
ATOM 6040 C C . LEU B 2 252 ? 22.239 85.232 88.293 1.00 26.77 320 LEU B C 1
ATOM 6041 O O . LEU B 2 252 ? 22.250 85.631 89.462 1.00 26.74 320 LEU B O 1
ATOM 6046 N N . SER B 2 253 ? 22.574 86.004 87.260 1.00 24.85 321 SER B N 1
ATOM 6047 C CA . SER B 2 253 ? 22.915 87.392 87.498 1.00 24.79 321 SER B CA 1
ATOM 6048 C C . SER B 2 253 ? 22.370 88.332 86.442 1.00 24.37 321 SER B C 1
ATOM 6049 O O . SER B 2 253 ? 22.160 87.915 85.308 1.00 24.63 321 SER B O 1
ATOM 6052 N N . LYS B 2 254 ? 22.107 89.597 86.812 1.00 23.45 322 LYS B N 1
ATOM 6053 C CA . LYS B 2 254 ? 21.600 90.568 85.863 1.00 23.30 322 LYS B CA 1
ATOM 6054 C C . LYS B 2 254 ? 22.276 91.915 86.000 1.00 24.69 322 LYS B C 1
ATOM 6055 O O . LYS B 2 254 ? 22.744 92.285 87.073 1.00 24.68 322 LYS B O 1
ATOM 6061 N N . SER B 2 255 ? 22.362 92.615 84.876 1.00 25.96 323 SER B N 1
ATOM 6062 C CA . SER B 2 255 ? 22.872 93.966 84.764 1.00 28.19 323 SER B CA 1
ATOM 6063 C C . SER B 2 255 ? 21.682 94.830 84.269 1.00 31.41 323 SER B C 1
ATOM 6064 O O . SER B 2 255 ? 20.554 94.457 84.560 1.00 32.31 323 SER B O 1
ATOM 6067 N N . CYS B 2 256 ? 21.873 95.993 83.611 1.00 33.43 324 CYS B N 1
ATOM 6068 C CA . CYS B 2 256 ? 20.736 96.786 83.079 1.00 35.91 324 CYS B CA 1
ATOM 6069 C C . CYS B 2 256 ? 20.676 96.601 81.550 1.00 36.58 324 CYS B C 1
ATOM 6070 O O . CYS B 2 256 ? 20.437 97.562 80.814 1.00 37.36 324 CYS B O 1
ATOM 6073 N N . GLU B 2 257 ? 20.906 95.349 81.088 1.00 35.82 325 GLU B N 1
ATOM 6074 C CA . GLU B 2 257 ? 20.947 95.003 79.682 1.00 35.67 325 GLU B CA 1
ATOM 6075 C C . GLU B 2 257 ? 19.849 94.030 79.227 1.00 35.98 325 GLU B C 1
ATOM 6076 O O . GLU B 2 257 ? 20.023 93.320 78.239 1.00 35.70 325 GLU B O 1
ATOM 6082 N N . ASN B 2 258 ? 18.721 94.013 79.952 1.00 36.44 326 ASN B N 1
ATOM 6083 C CA . ASN B 2 258 ? 17.509 93.259 79.628 1.00 36.84 326 ASN B CA 1
ATOM 6084 C C . ASN B 2 258 ? 17.682 91.744 79.435 1.00 36.75 326 ASN B C 1
ATOM 6085 O O . ASN B 2 258 ? 17.121 91.147 78.510 1.00 37.54 326 ASN B O 1
ATOM 6090 N N . ALA B 2 259 ? 18.431 91.131 80.341 1.00 35.37 327 ALA B N 1
ATOM 6091 C CA . ALA B 2 259 ? 18.611 89.695 80.398 1.00 33.94 327 ALA B CA 1
ATOM 6092 C C . ALA B 2 259 ? 19.204 89.299 81.740 1.00 32.28 327 ALA B C 1
ATOM 6093 O O . ALA B 2 259 ? 20.025 90.034 82.298 1.00 31.71 327 ALA B O 1
ATOM 6095 N N . ILE B 2 260 ? 18.741 88.153 82.268 1.00 31.22 328 ILE B N 1
ATOM 6096 C CA . ILE B 2 260 ? 19.258 87.473 83.446 1.00 30.40 328 ILE B CA 1
ATOM 6097 C C . ILE B 2 260 ? 20.106 86.348 82.859 1.00 30.50 328 ILE B C 1
ATOM 6098 O O . ILE B 2 260 ? 19.574 85.525 82.123 1.00 30.38 328 ILE B O 1
ATOM 6103 N N . VAL B 2 261 ? 21.402 86.303 83.168 1.00 30.12 329 VAL B N 1
ATOM 6104 C CA . VAL B 2 261 ? 22.271 85.266 82.645 1.00 30.32 329 VAL B CA 1
ATOM 6105 C C . VAL B 2 261 ? 22.474 84.132 83.656 1.00 31.08 329 VAL B C 1
ATOM 6106 O O . VAL B 2 261 ? 22.685 84.371 84.854 1.00 30.85 329 VAL B O 1
ATOM 6110 N N . CYS B 2 262 ? 22.397 82.891 83.165 1.00 31.67 330 CYS B N 1
ATOM 6111 C CA . CYS B 2 262 ? 22.664 81.698 83.966 1.00 32.74 330 CYS B CA 1
ATOM 6112 C C . CYS B 2 262 ? 24.036 81.195 83.572 1.00 34.31 330 CYS B C 1
ATOM 6113 O O . CYS B 2 262 ? 24.176 80.621 82.508 1.00 35.44 330 CYS B O 1
ATOM 6116 N N . TRP B 2 263 ? 25.041 81.420 84.402 1.00 34.43 331 TRP B N 1
ATOM 6117 C CA . TRP B 2 263 ? 26.407 81.038 84.080 1.00 35.04 331 TRP B CA 1
ATOM 6118 C C . TRP B 2 263 ? 27.075 80.241 85.219 1.00 36.42 331 TRP B C 1
ATOM 6119 O O . TRP B 2 263 ? 26.463 79.994 86.254 1.00 36.11 331 TRP B O 1
ATOM 6130 N N . LYS B 2 264 ? 28.338 79.842 85.022 1.00 37.56 332 LYS B N 1
ATOM 6131 C CA . LYS B 2 264 ? 29.113 79.144 86.032 1.00 38.89 332 LYS B CA 1
ATOM 6132 C C . LYS B 2 264 ? 30.610 79.432 85.849 1.00 41.17 332 LYS B C 1
ATOM 6133 O O . LYS B 2 264 ? 31.095 79.572 84.723 1.00 42.03 332 LYS B O 1
ATOM 6139 N N . PRO B 2 265 ? 31.359 79.545 86.959 1.00 42.06 333 PRO B N 1
ATOM 6140 C CA . PRO B 2 265 ? 32.806 79.714 86.849 1.00 43.02 333 PRO B CA 1
ATOM 6141 C C . PRO B 2 265 ? 33.436 78.431 86.321 1.00 45.14 333 PRO B C 1
ATOM 6142 O O . PRO B 2 265 ? 33.030 77.330 86.689 1.00 44.96 333 PRO B O 1
ATOM 6146 N N . GLY B 2 266 ? 34.444 78.594 85.490 1.00 47.27 334 GLY B N 1
ATOM 6147 C CA . GLY B 2 266 ? 35.200 77.496 84.898 1.00 50.00 334 GLY B CA 1
ATOM 6148 C C . GLY B 2 266 ? 34.581 76.946 83.636 1.00 52.45 334 GLY B C 1
ATOM 6149 O O . GLY B 2 266 ? 33.525 77.422 83.209 1.00 53.28 334 GLY B O 1
ATOM 6150 N N . LYS B 2 267 ? 35.233 75.941 83.025 1.00 53.43 335 LYS B N 1
ATOM 6151 C CA . LYS B 2 267 ? 34.706 75.256 81.845 1.00 55.07 335 LYS B CA 1
ATOM 6152 C C . LYS B 2 267 ? 33.506 74.363 82.241 1.00 56.39 335 LYS B C 1
ATOM 6153 O O . LYS B 2 267 ? 33.316 74.092 83.428 1.00 56.52 335 LYS B O 1
ATOM 6159 N N . MET B 2 268 ? 32.671 73.940 81.268 1.00 57.29 336 MET B N 1
ATOM 6160 C CA . MET B 2 268 ? 31.442 73.150 81.523 1.00 58.46 336 MET B CA 1
ATOM 6161 C C . MET B 2 268 ? 31.586 72.021 82.562 1.00 60.17 336 MET B C 1
ATOM 6162 O O . MET B 2 268 ? 30.772 71.895 83.477 1.00 59.93 336 MET B O 1
ATOM 6167 N N . GLU B 2 269 ? 32.642 71.233 82.426 1.00 61.72 337 GLU B N 1
ATOM 6168 C CA . GLU B 2 269 ? 32.967 70.102 83.289 1.00 63.84 337 GLU B CA 1
ATOM 6169 C C . GLU B 2 269 ? 33.408 70.508 84.710 1.00 64.78 337 GLU B C 1
ATOM 6170 O O . GLU B 2 269 ? 33.073 69.814 85.669 1.00 65.42 337 GLU B O 1
ATOM 6176 N N . ASP B 2 270 ? 34.166 71.613 84.837 1.00 64.54 338 ASP B N 1
ATOM 6177 C CA . ASP B 2 270 ? 34.755 72.118 86.088 1.00 64.73 338 ASP B CA 1
ATOM 6178 C C . ASP B 2 270 ? 33.801 72.285 87.272 1.00 63.88 338 ASP B C 1
ATOM 6179 O O . ASP B 2 270 ? 32.833 73.022 87.179 1.00 64.20 338 ASP B O 1
ATOM 6184 N N . ASP B 2 271 ? 34.110 71.627 88.402 1.00 63.22 339 ASP B N 1
ATOM 6185 C CA . ASP B 2 271 ? 33.326 71.689 89.638 1.00 63.57 339 ASP B CA 1
ATOM 6186 C C . ASP B 2 271 ? 33.639 72.955 90.424 1.00 61.91 339 ASP B C 1
ATOM 6187 O O . ASP B 2 271 ? 34.811 73.311 90.596 1.00 61.97 339 ASP B O 1
ATOM 6192 N N . ILE B 2 272 ? 32.585 73.598 90.941 1.00 60.07 340 ILE B N 1
ATOM 6193 C CA . ILE B 2 272 ? 32.665 74.827 91.714 1.00 59.04 340 ILE B CA 1
ATOM 6194 C C . ILE B 2 272 ? 33.720 74.800 92.841 1.00 58.50 340 ILE B C 1
ATOM 6195 O O . ILE B 2 272 ? 34.466 75.764 93.008 1.00 58.32 340 ILE B O 1
ATOM 6200 N N . ASP B 2 273 ? 33.802 73.697 93.587 1.00 58.04 341 ASP B N 1
ATOM 6201 C CA . ASP B 2 273 ? 34.729 73.607 94.705 1.00 58.22 341 ASP B CA 1
ATOM 6202 C C . ASP B 2 273 ? 36.167 73.275 94.277 1.00 57.91 341 ASP B C 1
ATOM 6203 O O . ASP B 2 273 ? 37.091 73.487 95.069 1.00 58.37 341 ASP B O 1
ATOM 6208 N N . LYS B 2 274 ? 36.382 72.859 93.016 1.00 56.98 342 LYS B N 1
ATOM 6209 C CA . LYS B 2 274 ? 37.733 72.658 92.491 1.00 56.47 342 LYS B CA 1
ATOM 6210 C C . LYS B 2 274 ? 38.173 73.890 91.646 1.00 56.10 342 LYS B C 1
ATOM 6211 O O . LYS B 2 274 ? 39.007 73.754 90.771 1.00 56.46 342 LYS B O 1
ATOM 6217 N N . ILE B 2 275 ? 37.597 75.072 91.883 1.00 55.40 343 ILE B N 1
ATOM 6218 C CA . ILE B 2 275 ? 37.918 76.277 91.120 1.00 54.97 343 ILE B CA 1
ATOM 6219 C C . ILE B 2 275 ? 39.074 77.062 91.743 1.00 55.44 343 ILE B C 1
ATOM 6220 O O . ILE B 2 275 ? 38.929 77.618 92.849 1.00 55.99 343 ILE B O 1
ATOM 6225 N N . LYS B 2 276 ? 40.204 77.147 90.998 1.00 54.69 344 LYS B N 1
ATOM 6226 C CA . LYS B 2 276 ? 41.396 77.916 91.373 1.00 54.25 344 LYS B CA 1
ATOM 6227 C C . LYS B 2 276 ? 41.084 79.431 91.267 1.00 53.20 344 LYS B C 1
ATOM 6228 O O . LYS B 2 276 ? 40.466 79.852 90.287 1.00 53.32 344 LYS B O 1
ATOM 6234 N N . PRO B 2 277 ? 41.532 80.279 92.220 1.00 51.83 345 PRO B N 1
ATOM 6235 C CA . PRO B 2 277 ? 41.271 81.724 92.106 1.00 51.38 345 PRO B CA 1
ATOM 6236 C C . PRO B 2 277 ? 41.857 82.402 90.873 1.00 52.05 345 PRO B C 1
ATOM 6237 O O . PRO B 2 277 ? 41.554 83.553 90.621 1.00 52.41 345 PRO B O 1
ATOM 6241 N N . SER B 2 278 ? 42.664 81.697 90.102 1.00 52.66 346 SER B N 1
ATOM 6242 C CA . SER B 2 278 ? 43.232 82.204 88.862 1.00 54.21 346 SER B CA 1
ATOM 6243 C C . SER B 2 278 ? 42.316 81.936 87.652 1.00 54.35 346 SER B C 1
ATOM 6244 O O . SER B 2 278 ? 42.602 82.459 86.576 1.00 55.29 346 SER B O 1
ATOM 6247 N N . GLU B 2 279 ? 41.239 81.125 87.819 1.00 53.37 347 GLU B N 1
ATOM 6248 C CA . GLU B 2 279 ? 40.327 80.716 86.759 1.00 53.38 347 GLU B CA 1
ATOM 6249 C C . GLU B 2 279 ? 39.884 81.822 85.851 1.00 53.88 347 GLU B C 1
ATOM 6250 O O . GLU B 2 279 ? 39.163 82.730 86.260 1.00 54.07 347 GLU B O 1
ATOM 6256 N N . SER B 2 280 ? 40.298 81.720 84.599 1.00 54.45 348 SER B N 1
ATOM 6257 C CA . SER B 2 280 ? 39.994 82.677 83.558 1.00 55.08 348 SER B CA 1
ATOM 6258 C C . SER B 2 280 ? 38.764 82.320 82.722 1.00 54.96 348 SER B C 1
ATOM 6259 O O . SER B 2 280 ? 38.430 83.097 81.832 1.00 55.92 348 SER B O 1
ATOM 6262 N N . ASN B 2 281 ? 38.121 81.162 82.948 1.00 53.69 349 ASN B N 1
ATOM 6263 C CA . ASN B 2 281 ? 36.979 80.771 82.129 1.00 53.14 349 ASN B CA 1
ATOM 6264 C C . ASN B 2 281 ? 35.676 80.836 82.829 1.00 51.24 349 ASN B C 1
ATOM 6265 O O . ASN B 2 281 ? 35.617 80.622 84.021 1.00 51.13 349 ASN B O 1
ATOM 6270 N N . VAL B 2 282 ? 34.612 81.117 82.082 1.00 50.02 350 VAL B N 1
ATOM 6271 C CA . VAL B 2 282 ? 33.215 81.094 82.529 1.00 48.62 350 VAL B CA 1
ATOM 6272 C C . VAL B 2 282 ? 32.397 80.363 81.464 1.00 48.54 350 VAL B C 1
ATOM 6273 O O . VAL B 2 282 ? 32.806 80.302 80.296 1.00 49.57 350 VAL B O 1
ATOM 6277 N N . THR B 2 283 ? 31.258 79.785 81.859 1.00 47.29 351 THR B N 1
ATOM 6278 C CA . THR B 2 283 ? 30.405 79.081 80.909 1.00 46.54 351 THR B CA 1
ATOM 6279 C C . THR B 2 283 ? 28.976 79.589 80.983 1.00 45.00 351 THR B C 1
ATOM 6280 O O . THR B 2 283 ? 28.434 79.660 82.077 1.00 44.39 351 THR B O 1
ATOM 6284 N N . ILE B 2 284 ? 28.366 79.957 79.839 1.00 44.52 352 ILE B N 1
ATOM 6285 C CA . ILE B 2 284 ? 26.968 80.398 79.857 1.00 43.82 352 ILE B CA 1
ATOM 6286 C C . ILE B 2 284 ? 26.020 79.248 79.561 1.00 44.10 352 ILE B C 1
ATOM 6287 O O . ILE B 2 284 ? 26.098 78.638 78.507 1.00 44.84 352 ILE B O 1
ATOM 6292 N N . LEU B 2 285 ? 25.149 78.943 80.496 1.00 43.81 353 LEU B N 1
ATOM 6293 C CA . LEU B 2 285 ? 24.159 77.880 80.397 1.00 44.32 353 LEU B CA 1
ATOM 6294 C C . LEU B 2 285 ? 22.909 78.425 79.674 1.00 44.26 353 LEU B C 1
ATOM 6295 O O . LEU B 2 285 ? 22.350 77.745 78.814 1.00 44.79 353 LEU B O 1
ATOM 6300 N N . GLY B 2 286 ? 22.484 79.635 80.035 1.00 43.25 354 GLY B N 1
ATOM 6301 C CA . GLY B 2 286 ? 21.317 80.240 79.428 1.00 43.19 354 GLY B CA 1
ATOM 6302 C C . GLY B 2 286 ? 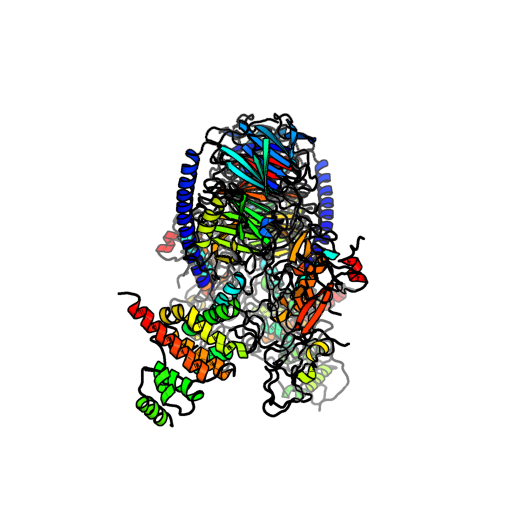21.121 81.711 79.729 1.00 42.99 354 GLY B C 1
ATOM 6303 O O . GLY B 2 286 ? 21.901 82.318 80.460 1.00 42.39 354 GLY B O 1
ATOM 6304 N N . ARG B 2 287 ? 20.043 82.289 79.162 1.00 43.17 355 ARG B N 1
ATOM 6305 C CA . ARG B 2 287 ? 19.635 83.680 79.351 1.00 43.60 355 ARG B CA 1
ATOM 6306 C C . ARG B 2 287 ? 18.142 83.774 79.543 1.00 43.13 355 ARG B C 1
ATOM 6307 O O . ARG B 2 287 ? 17.400 82.976 78.990 1.00 43.89 355 ARG B O 1
ATOM 6315 N N . PHE B 2 288 ? 17.692 84.789 80.263 1.00 41.91 356 PHE B N 1
ATOM 6316 C CA . PHE B 2 288 ? 16.290 85.082 80.411 1.00 41.27 356 PHE B CA 1
ATOM 6317 C C . PHE B 2 288 ? 16.084 86.443 79.843 1.00 39.31 356 PHE B C 1
ATOM 6318 O O . PHE B 2 288 ? 16.404 87.438 80.469 1.00 38.85 356 PHE B O 1
ATOM 6326 N N . ASP B 2 289 ? 15.593 86.491 78.629 1.00 38.44 357 ASP B N 1
ATOM 6327 C CA . ASP B 2 289 ? 15.292 87.732 77.955 1.00 37.51 357 ASP B CA 1
ATOM 6328 C C . ASP B 2 289 ? 14.025 88.392 78.457 1.00 36.69 357 ASP B C 1
ATOM 6329 O O . ASP B 2 289 ? 13.071 87.708 78.819 1.00 36.84 357 ASP B O 1
ATOM 6334 N N . TYR B 2 290 ? 14.063 89.716 78.558 1.00 35.65 358 TYR B N 1
ATOM 6335 C CA . TYR B 2 290 ? 12.940 90.579 78.910 1.00 35.60 358 TYR B CA 1
ATOM 6336 C C . TYR B 2 290 ? 13.176 91.979 78.268 1.00 34.18 358 TYR B C 1
ATOM 6337 O O . TYR B 2 290 ? 14.122 92.149 77.479 1.00 33.62 358 TYR B O 1
ATOM 6346 N N . SER B 2 291 ? 12.305 92.946 78.555 1.00 33.50 359 SER B N 1
ATOM 6347 C CA . SER B 2 291 ? 12.444 94.271 77.984 1.00 34.58 359 SER B CA 1
ATOM 6348 C C . SER B 2 291 ? 12.336 95.356 79.047 1.00 35.85 359 SER B C 1
ATOM 6349 O O . SER B 2 291 ? 11.982 95.066 80.191 1.00 36.56 359 SER B O 1
ATOM 6352 N N . GLN B 2 292 ? 12.652 96.608 78.664 1.00 35.71 360 GLN B N 1
ATOM 6353 C CA . GLN B 2 292 ? 12.544 97.799 79.484 1.00 35.86 360 GLN B CA 1
ATOM 6354 C C . GLN B 2 292 ? 12.963 97.634 80.950 1.00 35.93 360 GLN B C 1
ATOM 6355 O O . GLN B 2 292 ? 12.180 97.832 81.867 1.00 36.30 360 GLN B O 1
ATOM 6361 N N . CYS B 2 293 ? 14.216 97.315 81.158 1.00 35.37 361 CYS B N 1
ATOM 6362 C CA . CYS B 2 293 ? 14.821 97.251 82.471 1.00 35.44 361 CYS B CA 1
ATOM 6363 C C . CYS B 2 293 ? 16.232 97.801 82.283 1.00 35.78 361 CYS B C 1
ATOM 6364 O O . CYS B 2 293 ? 17.243 97.090 82.435 1.00 36.96 361 CYS B O 1
ATOM 6367 N N . ASP B 2 294 ? 16.265 99.060 81.844 1.00 34.50 362 ASP B N 1
ATOM 6368 C CA . ASP B 2 294 ? 17.429 99.852 81.513 1.00 34.37 362 ASP B CA 1
ATOM 6369 C C . ASP B 2 294 ? 18.003 100.626 82.690 1.00 33.01 362 ASP B C 1
ATOM 6370 O O . ASP B 2 294 ? 19.129 101.125 82.599 1.00 34.12 362 ASP B O 1
ATOM 6375 N N . ILE B 2 295 ? 17.257 100.741 83.779 1.00 30.64 363 ILE B N 1
ATOM 6376 C CA . ILE B 2 295 ? 17.753 101.384 84.977 1.00 29.78 363 ILE B CA 1
ATOM 6377 C C . ILE B 2 295 ? 18.357 100.325 85.887 1.00 29.37 363 ILE B C 1
ATOM 6378 O O . ILE B 2 295 ? 17.947 99.145 85.841 1.00 30.18 363 ILE B O 1
ATOM 6383 N N . TRP B 2 296 ? 19.385 100.716 86.669 1.00 27.58 364 TRP B N 1
ATOM 6384 C CA . TRP B 2 296 ? 19.999 99.763 87.591 1.00 25.88 364 TRP B CA 1
ATOM 6385 C C . TRP B 2 296 ? 19.299 99.821 88.946 1.00 25.80 364 TRP B C 1
ATOM 6386 O O . TRP B 2 296 ? 18.559 100.751 89.214 1.00 25.11 364 TRP B O 1
ATOM 6397 N N . TYR B 2 297 ? 19.505 98.795 89.770 1.00 26.58 365 TYR B N 1
ATOM 6398 C CA . TYR B 2 297 ? 18.908 98.612 91.084 1.00 27.11 365 TYR B CA 1
ATOM 6399 C C . TYR B 2 297 ? 17.477 98.046 90.922 1.00 27.59 365 TYR B C 1
ATOM 6400 O O . TYR B 2 297 ? 16.501 98.601 91.418 1.00 27.96 365 TYR B O 1
ATOM 6409 N N . MET B 2 298 ? 17.367 96.948 90.173 1.00 27.21 366 MET B N 1
ATOM 6410 C CA . MET B 2 298 ? 16.114 96.242 89.938 1.00 27.45 366 MET B CA 1
ATOM 6411 C C . MET B 2 298 ? 16.426 94.787 90.274 1.00 28.06 366 MET B C 1
ATOM 6412 O O . MET B 2 298 ? 17.214 94.148 89.579 1.00 27.74 366 MET B O 1
ATOM 6417 N N . ARG B 2 299 ? 15.859 94.285 91.358 1.00 29.09 367 ARG B N 1
ATOM 6418 C CA . ARG B 2 299 ? 16.162 92.947 91.828 1.00 31.06 367 ARG B CA 1
ATOM 6419 C C . ARG B 2 299 ? 15.165 91.896 91.518 1.00 32.35 367 ARG B C 1
ATOM 6420 O O . ARG B 2 299 ? 13.995 92.014 91.913 1.00 33.82 367 ARG B O 1
ATOM 6428 N N . PHE B 2 300 ? 15.640 90.796 90.965 1.00 32.32 368 PHE B N 1
ATOM 6429 C CA . PHE B 2 300 ? 14.800 89.634 90.793 1.00 33.87 368 PHE B CA 1
ATOM 6430 C C . PHE B 2 300 ? 14.801 88.793 92.097 1.00 35.86 368 PHE B C 1
ATOM 6431 O O . PHE B 2 300 ? 15.656 88.980 92.980 1.00 36.98 368 PHE B O 1
ATOM 6439 N N . SER B 2 301 ? 13.862 87.852 92.208 1.00 36.06 369 SER B N 1
ATOM 6440 C CA . SER B 2 301 ? 13.815 86.964 93.356 1.00 36.72 369 SER B CA 1
ATOM 6441 C C . SER B 2 301 ? 13.271 85.589 92.976 1.00 37.79 369 SER B C 1
ATOM 6442 O O . SER B 2 301 ? 12.644 85.430 91.929 1.00 37.77 369 SER B O 1
ATOM 6445 N N . MET B 2 302 ? 13.525 84.584 93.817 1.00 38.59 370 MET B N 1
ATOM 6446 C CA . MET B 2 302 ? 12.980 83.250 93.607 1.00 39.97 370 MET B CA 1
ATOM 6447 C C . MET B 2 302 ? 12.120 82.809 94.810 1.00 42.82 370 MET B C 1
ATOM 6448 O O . MET B 2 302 ? 12.064 83.503 95.842 1.00 43.21 370 MET B O 1
ATOM 6453 N N . ASP B 2 303 ? 11.403 81.694 94.661 1.00 44.66 371 ASP B N 1
ATOM 6454 C CA . ASP B 2 303 ? 10.660 81.149 95.789 1.00 47.22 371 ASP B CA 1
ATOM 6455 C C . ASP B 2 303 ? 11.633 80.279 96.637 1.00 48.77 371 ASP B C 1
ATOM 6456 O O . ASP B 2 303 ? 12.821 80.171 96.314 1.00 48.48 371 ASP B O 1
ATOM 6461 N N . PHE B 2 304 ? 11.136 79.678 97.734 1.00 49.71 372 PHE B N 1
ATOM 6462 C CA . PHE B 2 304 ? 11.947 78.846 98.606 1.00 50.09 372 PHE B CA 1
ATOM 6463 C C . PHE B 2 304 ? 12.494 77.655 97.848 1.00 50.54 372 PHE B C 1
ATOM 6464 O O . PHE B 2 304 ? 13.667 77.315 97.995 1.00 51.29 372 PHE B O 1
ATOM 6472 N N . TRP B 2 305 ? 11.653 77.027 97.041 1.00 50.33 373 TRP B N 1
ATOM 6473 C CA . TRP B 2 305 ? 12.054 75.858 96.280 1.00 50.94 373 TRP B CA 1
ATOM 6474 C C . TRP B 2 305 ? 12.821 76.153 95.000 1.00 49.83 373 TRP B C 1
ATOM 6475 O O . TRP B 2 305 ? 13.164 75.206 94.282 1.00 49.89 373 TRP B O 1
ATOM 6486 N N . GLN B 2 306 ? 13.082 77.444 94.708 1.00 48.45 374 GLN B N 1
ATOM 6487 C CA . GLN B 2 306 ? 13.787 77.884 93.517 1.00 48.21 374 GLN B CA 1
ATOM 6488 C C . GLN B 2 306 ? 13.174 77.312 92.227 1.00 46.74 374 GLN B C 1
ATOM 6489 O O . GLN B 2 306 ? 13.858 77.086 91.241 1.00 46.51 374 GLN B O 1
ATOM 6495 N N . LYS B 2 307 ? 11.866 77.102 92.250 1.00 45.90 375 LYS B N 1
ATOM 6496 C CA . LYS B 2 307 ? 11.080 76.603 91.129 1.00 45.20 375 LYS B CA 1
ATOM 6497 C C . LYS B 2 307 ? 10.659 77.754 90.209 1.00 43.50 375 LYS B C 1
ATOM 6498 O O . LYS B 2 307 ? 10.376 77.498 89.037 1.00 43.97 375 LYS B O 1
ATOM 6504 N N . MET B 2 308 ? 10.563 79.004 90.736 1.00 41.12 376 MET B N 1
ATOM 6505 C CA . MET B 2 308 ? 10.198 80.146 89.915 1.00 39.50 376 MET B CA 1
ATOM 6506 C C . MET B 2 308 ? 10.944 81.394 90.295 1.00 37.94 376 MET B C 1
ATOM 6507 O O . MET B 2 308 ? 11.314 81.575 91.442 1.00 37.49 376 MET B O 1
ATOM 6512 N N . LEU B 2 309 ? 11.194 82.230 89.285 1.00 37.40 377 LEU B N 1
ATOM 6513 C CA . LEU B 2 309 ? 11.987 83.455 89.281 1.00 37.54 377 LEU B CA 1
ATOM 6514 C C . LEU B 2 309 ? 11.107 84.621 88.877 1.00 36.79 377 LEU B C 1
ATOM 6515 O O . LEU B 2 309 ? 10.389 84.507 87.893 1.00 37.46 377 LEU B O 1
ATOM 6520 N N . ALA B 2 310 ? 11.139 85.734 89.613 1.00 35.54 378 ALA B N 1
ATOM 6521 C CA . ALA B 2 310 ? 10.283 86.886 89.291 1.00 34.82 378 ALA B CA 1
ATOM 6522 C C . ALA B 2 310 ? 11.092 88.168 89.102 1.00 33.83 378 ALA B C 1
ATOM 6523 O O . ALA B 2 310 ? 12.047 88.380 89.833 1.00 33.79 378 ALA B O 1
ATOM 6525 N N . LEU B 2 311 ? 10.724 89.017 88.126 1.00 32.71 379 LEU B N 1
ATOM 6526 C CA . LEU B 2 311 ? 11.433 90.276 87.901 1.00 32.29 379 LEU B CA 1
ATOM 6527 C C . LEU B 2 311 ? 10.506 91.360 87.410 1.00 33.44 379 LEU B C 1
ATOM 6528 O O . LEU B 2 311 ? 9.707 91.114 86.525 1.00 34.58 379 LEU B O 1
ATOM 6533 N N . GLY B 2 312 ? 10.623 92.555 87.966 1.00 33.36 380 GLY B N 1
ATOM 6534 C CA . GLY B 2 312 ? 9.835 93.693 87.516 1.00 33.73 380 GLY B CA 1
ATOM 6535 C C . GLY B 2 312 ? 10.684 94.619 86.669 1.00 34.16 380 GLY B C 1
ATOM 6536 O O . GLY B 2 312 ? 11.898 94.690 86.857 1.00 34.98 380 GLY B O 1
ATOM 6537 N N . ASN B 2 313 ? 10.080 95.312 85.726 1.00 34.04 381 ASN B N 1
ATOM 6538 C CA . ASN B 2 313 ? 10.813 96.231 84.864 1.00 34.72 381 ASN B CA 1
ATOM 6539 C C . ASN B 2 313 ? 10.427 97.725 85.151 1.00 36.38 381 ASN B C 1
ATOM 6540 O O . ASN B 2 313 ? 9.570 97.997 86.002 1.00 36.59 381 ASN B O 1
ATOM 6545 N N . GLN B 2 314 ? 11.069 98.686 84.466 1.00 37.24 382 GLN B N 1
ATOM 6546 C CA . GLN B 2 314 ? 10.797 100.108 84.687 1.00 38.36 382 GLN B CA 1
ATOM 6547 C C . GLN B 2 314 ? 9.385 100.583 84.341 1.00 39.55 382 GLN B C 1
ATOM 6548 O O . GLN B 2 314 ? 9.051 101.726 84.671 1.00 40.44 382 GLN B O 1
ATOM 6554 N N . VAL B 2 315 ? 8.569 99.759 83.665 1.00 39.40 383 VAL B N 1
ATOM 6555 C CA . VAL B 2 315 ? 7.217 100.187 83.284 1.00 39.39 383 VAL B CA 1
ATOM 6556 C C . VAL B 2 315 ? 6.119 99.382 83.952 1.00 39.89 383 VAL B C 1
ATOM 6557 O O . VAL B 2 315 ? 5.014 99.341 83.445 1.00 41.16 383 VAL B O 1
ATOM 6561 N N . GLY B 2 316 ? 6.405 98.785 85.091 1.00 39.31 384 GLY B N 1
ATOM 6562 C CA . GLY B 2 316 ? 5.401 98.072 85.860 1.00 39.47 384 GLY B CA 1
ATOM 6563 C C . GLY B 2 316 ? 4.997 96.695 85.401 1.00 38.84 384 GLY B C 1
ATOM 6564 O O . GLY B 2 316 ? 3.961 96.190 85.858 1.00 40.37 384 GLY B O 1
ATOM 6565 N N . LYS B 2 317 ? 5.794 96.063 84.535 1.00 36.54 385 LYS B N 1
ATOM 6566 C CA . LYS B 2 317 ? 5.498 94.711 84.089 1.00 35.42 385 LYS B CA 1
ATOM 6567 C C . LYS B 2 317 ? 6.203 93.698 84.988 1.00 34.46 385 LYS B C 1
ATOM 6568 O O . LYS B 2 317 ? 7.269 94.002 85.511 1.00 35.11 385 LYS B O 1
ATOM 6574 N N . LEU B 2 318 ? 5.619 92.519 85.215 1.00 33.27 386 LEU B N 1
ATOM 6575 C CA . LEU B 2 318 ? 6.220 91.520 86.106 1.00 33.23 386 LEU B CA 1
ATOM 6576 C C . LEU B 2 318 ? 6.401 90.250 85.331 1.00 33.65 386 LEU B C 1
ATOM 6577 O O . LEU B 2 318 ? 5.462 89.833 84.663 1.00 34.04 386 LEU B O 1
ATOM 6582 N N . TYR B 2 319 ? 7.582 89.621 85.396 1.00 32.97 387 TYR B N 1
ATOM 6583 C CA . TYR B 2 319 ? 7.812 88.379 84.658 1.00 32.58 387 TYR B CA 1
ATOM 6584 C C . TYR B 2 319 ? 8.042 87.276 85.624 1.00 33.95 387 TYR B C 1
ATOM 6585 O O . TYR B 2 319 ? 8.805 87.454 86.570 1.00 34.21 387 TYR B O 1
ATOM 6594 N N . VAL B 2 320 ? 7.430 86.113 85.382 1.00 34.24 388 VAL B N 1
ATOM 6595 C CA . VAL B 2 320 ? 7.646 84.955 86.237 1.00 34.31 388 VAL B CA 1
ATOM 6596 C C . VAL B 2 320 ? 8.076 83.784 85.359 1.00 34.29 388 VAL B C 1
ATOM 6597 O O . VAL B 2 320 ? 7.385 83.470 84.405 1.00 34.42 388 VAL B O 1
ATOM 6601 N N . TRP B 2 321 ? 9.238 83.183 85.630 1.00 34.10 389 TRP B N 1
ATOM 6602 C CA . TRP B 2 321 ? 9.756 82.070 84.822 1.00 34.53 389 TRP B CA 1
ATOM 6603 C C . TRP B 2 321 ? 9.690 80.747 85.576 1.00 37.30 389 TRP B C 1
ATOM 6604 O O . TRP B 2 321 ? 9.975 80.713 86.767 1.00 37.17 389 TRP B O 1
ATOM 6615 N N . ASP B 2 322 ? 9.364 79.651 84.880 1.00 39.58 390 ASP B N 1
ATOM 6616 C CA . ASP B 2 322 ? 9.371 78.324 85.491 1.00 42.55 390 ASP B CA 1
ATOM 6617 C C . ASP B 2 322 ? 10.771 77.755 85.285 1.00 43.59 390 ASP B C 1
ATOM 6618 O O . ASP B 2 322 ? 11.128 77.406 84.164 1.00 43.33 390 ASP B O 1
ATOM 6623 N N . LEU B 2 323 ? 11.564 77.694 86.361 1.00 44.69 391 LEU B N 1
ATOM 6624 C CA . LEU B 2 323 ? 12.941 77.209 86.319 1.00 46.55 391 LEU B CA 1
ATOM 6625 C C . LEU B 2 323 ? 13.075 75.701 86.269 1.00 49.22 391 LEU B C 1
ATOM 6626 O O . LEU B 2 323 ? 14.152 75.212 85.968 1.00 49.59 391 LEU B O 1
ATOM 6631 N N . GLU B 2 324 ? 12.021 74.963 86.577 1.00 51.22 392 GLU B N 1
ATOM 6632 C CA . GLU B 2 324 ? 12.046 73.509 86.558 1.00 53.84 392 GLU B CA 1
ATOM 6633 C C . GLU B 2 324 ? 11.909 73.021 85.106 1.00 54.85 392 GLU B C 1
ATOM 6634 O O . GLU B 2 324 ? 10.885 72.459 84.724 1.00 54.79 392 GLU B O 1
ATOM 6640 N N . VAL B 2 325 ? 12.934 73.264 84.300 1.00 55.88 393 VAL B N 1
ATOM 6641 C CA . VAL B 2 325 ? 12.991 72.880 82.893 1.00 58.03 393 VAL B CA 1
ATOM 6642 C C . VAL B 2 325 ? 14.206 71.942 82.632 1.00 61.56 393 VAL B C 1
ATOM 6643 O O . VAL B 2 325 ? 15.044 71.740 83.519 1.00 61.81 393 VAL B O 1
ATOM 6647 N N . GLU B 2 326 ? 14.293 71.358 81.421 1.00 63.70 394 GLU B N 1
ATOM 6648 C CA . GLU B 2 326 ? 15.428 70.529 81.058 1.00 66.08 394 GLU B CA 1
ATOM 6649 C C . GLU B 2 326 ? 16.504 71.475 80.459 1.00 67.60 394 GLU B C 1
ATOM 6650 O O . GLU B 2 326 ? 17.651 71.494 80.926 1.00 68.00 394 GLU B O 1
ATOM 6656 N N . ASP B 2 327 ? 16.107 72.320 79.488 1.00 68.17 395 ASP B N 1
ATOM 6657 C CA . ASP B 2 327 ? 16.995 73.302 78.863 1.00 69.40 395 ASP B CA 1
ATOM 6658 C C . ASP B 2 327 ? 16.721 74.661 79.498 1.00 69.61 395 ASP B C 1
ATOM 6659 O O . ASP B 2 327 ? 15.602 75.143 79.387 1.00 70.27 395 ASP B O 1
ATOM 6664 N N . PRO B 2 328 ? 17.712 75.338 80.102 1.00 69.00 396 PRO B N 1
ATOM 6665 C CA . PRO B 2 328 ? 17.458 76.693 80.662 1.00 68.61 396 PRO B CA 1
ATOM 6666 C C . PRO B 2 328 ? 17.032 77.744 79.628 1.00 67.88 396 PRO B C 1
ATOM 6667 O O . PRO B 2 328 ? 16.443 78.760 79.966 1.00 67.58 396 PRO B O 1
ATOM 6671 N N . HIS B 2 329 ? 17.340 77.497 78.364 1.00 67.51 397 HIS B N 1
ATOM 6672 C CA . HIS B 2 329 ? 16.917 78.345 77.263 1.00 67.47 397 HIS B CA 1
ATOM 6673 C C . HIS B 2 329 ? 15.428 78.176 76.943 1.00 65.83 397 HIS B C 1
ATOM 6674 O O . HIS B 2 329 ? 14.926 78.896 76.103 1.00 66.49 397 HIS B O 1
ATOM 6681 N N . LYS B 2 330 ? 14.748 77.168 77.493 1.00 63.84 398 LYS B N 1
ATOM 6682 C CA . LYS B 2 330 ? 13.337 76.929 77.204 1.00 62.10 398 LYS B CA 1
ATOM 6683 C C . LYS B 2 330 ? 12.477 77.160 78.440 1.00 59.28 398 LYS B C 1
ATOM 6684 O O . LYS B 2 330 ? 11.463 76.489 78.586 1.00 59.81 398 LYS B O 1
ATOM 6690 N N . ALA B 2 331 ? 12.862 78.088 79.334 1.00 56.53 399 ALA B N 1
ATOM 6691 C CA . ALA B 2 331 ? 12.054 78.355 80.526 1.00 54.61 399 ALA B CA 1
ATOM 6692 C C . ALA B 2 331 ? 10.786 79.093 80.119 1.00 52.87 399 ALA B C 1
ATOM 6693 O O . ALA B 2 331 ? 10.856 80.078 79.380 1.00 53.19 399 ALA B O 1
ATOM 6695 N N . LYS B 2 332 ? 9.623 78.580 80.535 1.00 50.72 400 LYS B N 1
ATOM 6696 C CA . LYS B 2 332 ? 8.367 79.219 80.180 1.00 49.04 400 LYS B CA 1
ATOM 6697 C C . LYS B 2 332 ? 8.147 80.449 81.057 1.00 46.72 400 LYS B C 1
ATOM 6698 O O . LYS B 2 332 ? 8.533 80.451 82.222 1.00 46.67 400 LYS B O 1
ATOM 6704 N N . CYS B 2 333 ? 7.574 81.515 80.491 1.00 44.81 401 CYS B N 1
ATOM 6705 C CA . CYS B 2 333 ? 7.345 82.758 81.226 1.00 43.37 401 CYS B CA 1
ATOM 6706 C C . CYS B 2 333 ? 5.873 83.190 81.217 1.00 44.08 401 CYS B C 1
ATOM 6707 O O . CYS B 2 333 ? 5.160 83.034 80.232 1.00 45.20 401 CYS B O 1
ATOM 6710 N N . THR B 2 334 ? 5.409 83.690 82.336 1.00 43.57 402 THR B N 1
ATOM 6711 C CA . THR B 2 334 ? 4.069 84.234 82.491 1.00 43.34 402 THR B CA 1
ATOM 6712 C C . THR B 2 334 ? 4.327 85.699 82.799 1.00 42.79 402 THR B C 1
ATOM 6713 O O . THR B 2 334 ? 5.169 86.005 83.659 1.00 43.12 402 THR B O 1
ATOM 6717 N N . THR B 2 335 ? 3.734 86.603 82.024 1.00 42.09 403 THR B N 1
ATOM 6718 C CA . THR B 2 335 ? 4.014 88.031 82.232 1.00 42.42 403 THR B CA 1
ATOM 6719 C C . THR B 2 335 ? 2.731 88.703 82.749 1.00 42.30 403 THR B C 1
ATOM 6720 O O . THR B 2 335 ? 1.700 88.703 82.086 1.00 42.76 403 THR B O 1
ATOM 6724 N N . LEU B 2 336 ? 2.819 89.240 83.960 1.00 41.27 404 LEU B N 1
ATOM 6725 C CA . LEU B 2 336 ? 1.730 89.849 84.672 1.00 40.99 404 LEU B CA 1
ATOM 6726 C C . LEU B 2 336 ? 1.741 91.350 84.498 1.00 43.31 404 LEU B C 1
ATOM 6727 O O . LEU B 2 336 ? 2.701 92.003 84.879 1.00 43.84 404 LEU B O 1
ATOM 6732 N N . THR B 2 337 ? 0.644 91.915 83.982 1.00 44.70 405 THR B N 1
ATOM 6733 C CA . THR B 2 337 ? 0.491 93.358 83.820 1.00 46.01 405 THR B CA 1
ATOM 6734 C C . THR B 2 337 ? -0.824 93.833 84.477 1.00 47.66 405 THR B C 1
ATOM 6735 O O . THR B 2 337 ? -1.757 93.054 84.600 1.00 47.32 405 THR B O 1
ATOM 6739 N N . HIS B 2 338 ? -0.909 95.112 84.856 1.00 49.34 406 HIS B N 1
ATOM 6740 C CA . HIS B 2 338 ? -2.139 95.699 85.375 1.00 51.49 406 HIS B CA 1
ATOM 6741 C C . HIS B 2 338 ? -2.290 97.109 84.830 1.00 53.84 406 HIS B C 1
ATOM 6742 O O . HIS B 2 338 ? -1.315 97.855 84.791 1.00 53.84 406 HIS B O 1
ATOM 6749 N N . HIS B 2 339 ? -3.509 97.494 84.427 1.00 55.96 407 HIS B N 1
ATOM 6750 C CA . HIS B 2 339 ? -3.730 98.800 83.810 1.00 58.12 407 HIS B CA 1
ATOM 6751 C C . HIS B 2 339 ? -3.347 99.965 84.699 1.00 59.18 407 HIS B C 1
ATOM 6752 O O . HIS B 2 339 ? -2.962 101.001 84.173 1.00 60.21 407 HIS B O 1
ATOM 6759 N N . LYS B 2 340 ? -3.362 99.787 86.027 1.00 58.67 408 LYS B N 1
ATOM 6760 C CA . LYS B 2 340 ? -2.953 100.852 86.939 1.00 57.86 408 LYS B CA 1
ATOM 6761 C C . LYS B 2 340 ? -1.507 100.706 87.433 1.00 56.68 408 LYS B C 1
ATOM 6762 O O . LYS B 2 340 ? -1.050 101.547 88.200 1.00 57.43 408 LYS B O 1
ATOM 6768 N N . CYS B 2 341 ? -0.774 99.669 87.002 1.00 54.85 409 CYS B N 1
ATOM 6769 C CA . CYS B 2 341 ? 0.610 99.493 87.415 1.00 53.68 409 CYS B CA 1
ATOM 6770 C C . CYS B 2 341 ? 1.548 99.856 86.300 1.00 52.49 409 CYS B C 1
ATOM 6771 O O . CYS B 2 341 ? 1.710 99.074 85.355 1.00 52.51 409 CYS B O 1
ATOM 6774 N N . GLY B 2 342 ? 2.186 101.014 86.426 1.00 51.26 410 GLY B N 1
ATOM 6775 C CA . GLY B 2 342 ? 3.124 101.505 85.426 1.00 50.53 410 GLY B CA 1
ATOM 6776 C C . GLY B 2 342 ? 4.417 102.062 85.990 1.00 49.97 410 GLY B C 1
ATOM 6777 O O . GLY B 2 342 ? 5.230 102.602 85.237 1.00 50.98 410 GLY B O 1
ATOM 6778 N N . ALA B 2 343 ? 4.646 101.929 87.306 1.00 48.33 411 ALA B N 1
ATOM 6779 C CA . ALA B 2 343 ? 5.873 102.438 87.919 1.00 47.48 411 ALA B CA 1
ATOM 6780 C C . ALA B 2 343 ? 7.006 101.411 87.869 1.00 45.54 411 ALA B C 1
ATOM 6781 O O . ALA B 2 343 ? 6.741 100.220 87.732 1.00 46.47 411 ALA B O 1
ATOM 6783 N N . ALA B 2 344 ? 8.269 101.842 88.011 1.00 42.69 412 ALA B N 1
ATOM 6784 C CA . ALA B 2 344 ? 9.398 100.909 88.003 1.00 40.33 412 ALA B CA 1
ATOM 6785 C C . ALA B 2 344 ? 9.272 99.943 89.181 1.00 38.16 412 ALA B C 1
ATOM 6786 O O . ALA B 2 344 ? 9.018 100.410 90.286 1.00 38.58 412 ALA B O 1
ATOM 6788 N N . ILE B 2 345 ? 9.350 98.620 88.949 1.00 35.73 413 ILE B N 1
ATOM 6789 C CA . ILE B 2 345 ? 9.271 97.658 90.051 1.00 34.01 413 ILE B CA 1
ATOM 6790 C C . ILE B 2 345 ? 10.685 97.402 90.590 1.00 33.13 413 ILE B C 1
ATOM 6791 O O . ILE B 2 345 ? 11.550 96.868 89.886 1.00 33.57 413 ILE B O 1
ATOM 6796 N N . ARG B 2 346 ? 10.928 97.812 91.828 1.00 31.71 414 ARG B N 1
ATOM 6797 C CA . ARG B 2 346 ? 12.236 97.696 92.433 1.00 31.08 414 ARG B CA 1
ATOM 6798 C C . ARG B 2 346 ? 12.582 96.301 92.905 1.00 32.50 414 ARG B C 1
ATOM 6799 O O . ARG B 2 346 ? 13.736 95.865 92.752 1.00 33.34 414 ARG B O 1
ATOM 6807 N N . GLN B 2 347 ? 11.616 95.607 93.517 1.00 32.19 415 GLN B N 1
ATOM 6808 C CA . GLN B 2 347 ? 11.881 94.262 94.028 1.00 31.87 415 GLN B CA 1
ATOM 6809 C C . GLN B 2 347 ? 10.587 93.460 94.167 1.00 33.47 415 GLN B C 1
ATOM 6810 O O . GLN B 2 347 ? 9.493 94.028 94.276 1.00 32.70 415 GLN B O 1
ATOM 6816 N N . THR B 2 348 ? 10.726 92.123 94.116 1.00 34.57 416 THR B N 1
ATOM 6817 C CA . THR B 2 348 ? 9.621 91.187 94.282 1.00 35.13 416 THR B CA 1
ATOM 6818 C C . THR B 2 348 ? 9.899 90.241 95.466 1.00 36.54 416 THR B C 1
ATOM 6819 O O . THR B 2 348 ? 11.049 90.132 95.935 1.00 36.71 416 THR B O 1
ATOM 6823 N N . SER B 2 349 ? 8.850 89.571 95.956 1.00 37.41 417 SER B N 1
ATOM 6824 C CA . SER B 2 349 ? 8.990 88.619 97.045 1.00 39.49 417 SER B CA 1
ATOM 6825 C C . SER B 2 349 ? 7.886 87.580 97.009 1.00 41.38 417 SER B C 1
ATOM 6826 O O . SER B 2 349 ? 6.711 87.927 96.920 1.00 41.49 417 SER B O 1
ATOM 6829 N N . PHE B 2 350 ? 8.267 86.301 97.079 1.00 42.78 418 PHE B N 1
ATOM 6830 C CA . PHE B 2 350 ? 7.308 85.198 97.126 1.00 44.50 418 PHE B CA 1
ATOM 6831 C C . PHE B 2 350 ? 7.121 84.764 98.576 1.00 46.56 418 PHE B C 1
ATOM 6832 O O . PHE B 2 350 ? 8.076 84.803 99.354 1.00 46.04 418 PHE B O 1
ATOM 6840 N N . SER B 2 351 ? 5.914 84.296 98.939 1.00 48.72 419 SER B N 1
ATOM 6841 C CA . SER B 2 351 ? 5.715 83.739 100.279 1.00 51.14 419 SER B CA 1
ATOM 6842 C C . SER B 2 351 ? 6.439 82.378 100.306 1.00 53.75 419 SER B C 1
ATOM 6843 O O . SER B 2 351 ? 6.772 81.833 99.237 1.00 54.29 419 SER B O 1
ATOM 6846 N N . ARG B 2 352 ? 6.726 81.833 101.504 1.00 55.00 420 ARG B N 1
ATOM 6847 C CA . ARG B 2 352 ? 7.434 80.550 101.584 1.00 56.19 420 ARG B CA 1
ATOM 6848 C C . ARG B 2 352 ? 6.649 79.421 100.864 1.00 58.53 420 ARG B C 1
ATOM 6849 O O . ARG B 2 352 ? 7.251 78.647 100.112 1.00 59.40 420 ARG B O 1
ATOM 6857 N N . ASP B 2 353 ? 5.302 79.416 100.978 1.00 59.02 421 ASP B N 1
ATOM 6858 C CA . ASP B 2 353 ? 4.488 78.431 100.261 1.00 60.20 421 ASP B CA 1
ATOM 6859 C C . ASP B 2 353 ? 4.304 78.739 98.758 1.00 60.46 421 ASP B C 1
ATOM 6860 O O . ASP B 2 353 ? 3.666 77.954 98.053 1.00 61.03 421 ASP B O 1
ATOM 6865 N N . SER B 2 354 ? 4.768 79.926 98.308 1.00 59.96 422 SER B N 1
ATOM 6866 C CA . SER B 2 354 ? 4.732 80.448 96.938 1.00 60.08 422 SER B CA 1
ATOM 6867 C C . SER B 2 354 ? 3.328 80.832 96.438 1.00 59.37 422 SER B C 1
ATOM 6868 O O . SER B 2 354 ? 3.125 80.993 95.232 1.00 59.31 422 SER B O 1
ATOM 6871 N N . SER B 2 355 ? 2.365 80.974 97.348 1.00 58.62 423 SER B N 1
ATOM 6872 C CA . SER B 2 355 ? 1.012 81.324 96.960 1.00 58.44 423 SER B CA 1
ATOM 6873 C C . SER B 2 355 ? 0.857 82.817 96.667 1.00 57.76 423 SER B C 1
ATOM 6874 O O . SER B 2 355 ? -0.036 83.190 95.902 1.00 58.17 423 SER B O 1
ATOM 6877 N N . ILE B 2 356 ? 1.682 83.679 97.292 1.00 56.13 424 ILE B N 1
ATOM 6878 C CA . ILE B 2 356 ? 1.559 85.118 97.075 1.00 54.63 424 ILE B CA 1
ATOM 6879 C C . ILE B 2 356 ? 2.866 85.722 96.606 1.00 52.49 424 ILE B C 1
ATOM 6880 O O . ILE B 2 356 ? 3.919 85.408 97.143 1.00 52.33 424 ILE B O 1
ATOM 6885 N N . LEU B 2 357 ? 2.786 86.598 95.599 1.00 50.75 425 LEU B N 1
ATOM 6886 C CA . LEU B 2 357 ? 3.905 87.342 95.048 1.00 49.47 425 LEU B CA 1
ATOM 6887 C C . LEU B 2 357 ? 3.640 88.835 95.261 1.00 48.90 425 LEU B C 1
ATOM 6888 O O . LEU B 2 357 ? 2.614 89.335 94.816 1.00 49.45 425 LEU B O 1
ATOM 6893 N N . ILE B 2 358 ? 4.553 89.545 95.920 1.00 47.63 426 ILE B N 1
ATOM 6894 C CA . ILE B 2 358 ? 4.400 90.973 96.154 1.00 47.18 426 ILE B CA 1
ATOM 6895 C C . ILE B 2 358 ? 5.418 91.735 95.304 1.00 45.98 426 ILE B C 1
ATOM 6896 O O . ILE B 2 358 ? 6.507 91.238 95.099 1.00 46.00 426 ILE B O 1
ATOM 6901 N N . ALA B 2 359 ? 5.073 92.926 94.797 1.00 44.84 427 ALA B N 1
ATOM 6902 C CA . ALA B 2 359 ? 5.984 93.743 93.995 1.00 43.65 427 ALA B CA 1
ATOM 6903 C C . ALA B 2 359 ? 5.898 95.204 94.448 1.00 43.62 427 ALA B C 1
ATOM 6904 O O . ALA B 2 359 ? 4.809 95.740 94.524 1.00 44.48 427 ALA B O 1
ATOM 6906 N N . VAL B 2 360 ? 7.019 95.847 94.774 1.00 43.22 428 VAL B N 1
ATOM 6907 C CA . VAL B 2 360 ? 7.040 97.241 95.252 1.00 43.36 428 VAL B CA 1
ATOM 6908 C C . VAL B 2 360 ? 7.559 98.208 94.167 1.00 44.35 428 VAL B C 1
ATOM 6909 O O . VAL B 2 360 ? 8.413 97.835 93.382 1.00 44.74 428 VAL B O 1
ATOM 6913 N N . CYS B 2 361 ? 7.018 99.426 94.093 1.00 45.28 429 CYS B N 1
ATOM 6914 C CA . CYS B 2 361 ? 7.344 100.360 93.012 1.00 46.80 429 CYS B CA 1
ATOM 6915 C C . CYS B 2 361 ? 7.969 101.702 93.438 1.00 48.35 429 CYS B C 1
ATOM 6916 O O . CYS B 2 361 ? 8.018 102.024 94.626 1.00 48.48 429 CYS B O 1
ATOM 6919 N N . ASP B 2 362 ? 8.394 102.509 92.439 1.00 49.33 430 ASP B N 1
ATOM 6920 C CA . ASP B 2 362 ? 8.953 103.839 92.661 1.00 51.31 430 ASP B CA 1
ATOM 6921 C C . ASP B 2 362 ? 7.931 104.876 93.117 1.00 53.48 430 ASP B C 1
ATOM 6922 O O . ASP B 2 362 ? 8.314 105.952 93.589 1.00 53.88 430 ASP B O 1
ATOM 6927 N N . ASP B 2 363 ? 6.633 104.572 92.979 1.00 54.80 431 ASP B N 1
ATOM 6928 C CA . ASP B 2 363 ? 5.587 105.480 93.420 1.00 56.46 431 ASP B CA 1
ATOM 6929 C C . ASP B 2 363 ? 4.999 105.077 94.782 1.00 57.72 431 ASP B C 1
ATOM 6930 O O . ASP B 2 363 ? 3.886 105.468 95.095 1.00 59.09 431 ASP B O 1
ATOM 6935 N N . ALA B 2 364 ? 5.739 104.316 95.591 1.00 57.61 432 ALA B N 1
ATOM 6936 C CA . ALA B 2 364 ? 5.336 103.816 96.909 1.00 58.08 432 ALA B CA 1
ATOM 6937 C C . ALA B 2 364 ? 4.188 102.840 96.870 1.00 57.31 432 ALA B C 1
ATOM 6938 O O . ALA B 2 364 ? 3.603 102.603 97.915 1.00 58.44 432 ALA B O 1
ATOM 6940 N N . SER B 2 365 ? 3.893 102.226 95.714 1.00 55.77 433 SER B N 1
ATOM 6941 C CA . SER B 2 365 ? 2.809 101.250 95.648 1.00 55.02 433 SER B CA 1
ATOM 6942 C C . SER B 2 365 ? 3.293 99.805 95.858 1.00 54.49 433 SER B C 1
ATOM 6943 O O . SER B 2 365 ? 4.453 99.495 95.608 1.00 54.24 433 SER B O 1
ATOM 6946 N N . ILE B 2 366 ? 2.394 98.933 96.330 1.00 53.83 434 ILE B N 1
ATOM 6947 C CA . ILE B 2 366 ? 2.627 97.504 96.565 1.00 53.60 434 ILE B CA 1
ATOM 6948 C C . ILE B 2 366 ? 1.630 96.733 95.704 1.00 54.26 434 ILE B C 1
ATOM 6949 O O . ILE B 2 366 ? 0.471 97.135 95.633 1.00 54.94 434 ILE B O 1
ATOM 6954 N N . TRP B 2 367 ? 2.049 95.655 95.025 1.00 53.91 435 TRP B N 1
ATOM 6955 C CA . TRP B 2 367 ? 1.128 94.890 94.162 1.00 53.74 435 TRP B CA 1
ATOM 6956 C C . TRP B 2 367 ? 1.046 93.455 94.623 1.00 53.71 435 TRP B C 1
ATOM 6957 O O . TRP B 2 367 ? 2.078 92.853 94.917 1.00 53.86 435 TRP B O 1
ATOM 6968 N N . ARG B 2 368 ? -0.171 92.941 94.798 1.00 53.29 436 ARG B N 1
ATOM 6969 C CA . ARG B 2 368 ? -0.352 91.591 95.297 1.00 53.54 436 ARG B CA 1
ATOM 6970 C C . ARG B 2 368 ? -0.879 90.672 94.239 1.00 52.98 436 ARG B C 1
ATOM 6971 O O . ARG B 2 368 ? -2.008 90.824 93.753 1.00 52.94 436 ARG B O 1
ATOM 6979 N N . TRP B 2 369 ? -0.062 89.690 93.901 1.00 52.33 437 TRP B N 1
ATOM 6980 C CA . TRP B 2 369 ? -0.416 88.707 92.902 1.00 52.40 437 TRP B CA 1
ATOM 6981 C C . TRP B 2 369 ? -0.614 87.354 93.558 1.00 54.92 437 TRP B C 1
ATOM 6982 O O . TRP B 2 369 ? 0.280 86.843 94.228 1.00 54.70 437 TRP B O 1
ATOM 6993 N N . ASP B 2 370 ? -1.823 86.806 93.423 1.00 57.16 438 ASP B N 1
ATOM 6994 C CA . ASP B 2 370 ? -2.146 85.519 94.021 1.00 59.52 438 ASP B CA 1
ATOM 6995 C C . ASP B 2 370 ? -2.055 84.392 92.998 1.00 61.09 438 ASP B C 1
ATOM 6996 O O . ASP B 2 370 ? -2.642 84.482 91.908 1.00 60.85 438 ASP B O 1
ATOM 7001 N N . ARG B 2 371 ? -1.286 83.350 93.339 1.00 62.26 439 ARG B N 1
ATOM 7002 C CA . ARG B 2 371 ? -1.100 82.212 92.464 1.00 64.57 439 ARG B CA 1
ATOM 7003 C C . ARG B 2 371 ? -2.365 81.373 92.383 1.00 67.47 439 ARG B C 1
ATOM 7004 O O . ARG B 2 371 ? -2.967 81.031 93.406 1.00 67.51 439 ARG B O 1
ATOM 7012 N N . LEU B 2 372 ? -2.787 81.058 91.167 1.00 69.49 440 LEU B N 1
ATOM 7013 C CA . LEU B 2 372 ? -3.993 80.290 90.949 1.00 71.84 440 LEU B CA 1
ATOM 7014 C C . LEU B 2 372 ? -3.805 78.786 91.174 1.00 75.70 440 LEU B C 1
ATOM 7015 O O . LEU B 2 372 ? -2.938 78.152 90.570 1.00 75.92 440 LEU B O 1
ATOM 7020 N N . ARG B 2 373 ? -4.634 78.232 92.077 1.00 78.67 441 ARG B N 1
ATOM 7021 C CA . ARG B 2 373 ? -4.737 76.811 92.451 1.00 81.36 441 ARG B CA 1
ATOM 7022 C C . ARG B 2 373 ? -5.120 75.933 91.227 1.00 82.59 441 ARG B C 1
ATOM 7023 O O . ARG B 2 373 ? -4.317 75.717 90.312 1.00 83.13 441 ARG B O 1
ATOM 7031 N N . ASN C 3 2 ? 40.323 112.432 125.191 1.00 59.30 562 ASN C N 1
ATOM 7032 C CA . ASN C 3 2 ? 39.046 113.110 125.479 1.00 60.24 562 ASN C CA 1
ATOM 7033 C C . ASN C 3 2 ? 37.921 112.855 124.448 1.00 58.63 562 ASN C C 1
ATOM 7034 O O . ASN C 3 2 ? 36.783 113.301 124.642 1.00 58.19 562 ASN C O 1
ATOM 7039 N N . ARG C 3 3 ? 38.248 112.168 123.349 1.00 56.97 563 ARG C N 1
ATOM 7040 C CA . ARG C 3 3 ? 37.254 111.845 122.337 1.00 55.22 563 ARG C CA 1
ATOM 7041 C C . ARG C 3 3 ? 37.316 110.361 121.988 1.00 54.37 563 ARG C C 1
ATOM 7042 O O . ARG C 3 3 ? 38.259 109.652 122.359 1.00 54.81 563 ARG C O 1
ATOM 7050 N N . LEU C 3 4 ? 36.304 109.895 121.283 1.00 52.97 564 LEU C N 1
ATOM 7051 C CA . LEU C 3 4 ? 36.194 108.506 120.903 1.00 52.13 564 LEU C CA 1
ATOM 7052 C C . LEU C 3 4 ? 37.019 108.204 119.661 1.00 50.82 564 LEU C C 1
ATOM 7053 O O . LEU C 3 4 ? 36.712 108.714 118.588 1.00 51.14 564 LEU C O 1
ATOM 7058 N N . TYR C 3 5 ? 38.054 107.370 119.798 1.00 49.36 565 TYR C N 1
ATOM 7059 C CA . TYR C 3 5 ? 38.862 106.979 118.642 1.00 48.50 565 TYR C CA 1
ATOM 7060 C C . TYR C 3 5 ? 38.311 105.743 117.946 1.00 47.52 565 TYR C C 1
ATOM 7061 O O . TYR C 3 5 ? 37.421 105.073 118.476 1.00 47.47 565 TYR C O 1
ATOM 7070 N N . PHE C 3 6 ? 38.800 105.485 116.724 1.00 46.46 566 PHE C N 1
ATOM 7071 C CA . PHE C 3 6 ? 38.343 104.407 115.865 1.00 45.74 566 PHE C CA 1
ATOM 7072 C C . PHE C 3 6 ? 39.484 103.607 115.273 1.00 44.63 566 PHE C C 1
ATOM 7073 O O . PHE C 3 6 ? 40.594 104.120 115.082 1.00 44.79 566 PHE C O 1
ATOM 7081 N N . HIS C 3 7 ? 39.207 102.336 115.000 1.00 43.32 567 HIS C N 1
ATOM 7082 C CA . HIS C 3 7 ? 40.153 101.460 114.362 1.00 43.29 567 HIS C CA 1
ATOM 7083 C C . HIS C 3 7 ? 40.214 101.837 112.895 1.00 44.05 567 HIS C C 1
ATOM 7084 O O . HIS C 3 7 ? 39.166 102.090 112.309 1.00 45.18 567 HIS C O 1
ATOM 7091 N N . SER C 3 8 ? 41.402 101.912 112.299 1.00 43.76 568 SER C N 1
ATOM 7092 C CA . SER C 3 8 ? 41.503 102.284 110.898 1.00 44.37 568 SER C CA 1
ATOM 7093 C C . SER C 3 8 ? 41.082 101.146 109.963 1.00 45.16 568 SER C C 1
ATOM 7094 O O . SER C 3 8 ? 40.626 101.425 108.855 1.00 45.15 568 SER C O 1
ATOM 7097 N N . ASP C 3 9 ? 41.185 99.876 110.409 1.00 45.99 569 ASP C N 1
ATOM 7098 C CA . ASP C 3 9 ? 40.838 98.697 109.600 1.00 47.76 569 ASP C CA 1
ATOM 7099 C C . ASP C 3 9 ? 39.343 98.517 109.589 1.00 49.21 569 ASP C C 1
ATOM 7100 O O . ASP C 3 9 ? 38.659 98.919 108.636 1.00 50.40 569 ASP C O 1
ATOM 7105 N N . THR C 3 10 ? 38.799 97.989 110.673 1.00 49.22 570 THR C N 1
ATOM 7106 C CA . THR C 3 10 ? 37.369 97.922 110.845 1.00 49.74 570 THR C CA 1
ATOM 7107 C C . THR C 3 10 ? 37.031 99.351 111.290 1.00 50.31 570 THR C C 1
ATOM 7108 O O . THR C 3 10 ? 37.746 99.838 112.168 1.00 51.36 570 THR C O 1
ATOM 7112 N N . CYS C 3 11 ? 36.058 100.059 110.680 1.00 49.52 571 CYS C N 1
ATOM 7113 C CA . CYS C 3 11 ? 35.836 101.447 111.125 1.00 49.71 571 CYS C CA 1
ATOM 7114 C C . CYS C 3 11 ? 35.248 101.581 112.535 1.00 48.39 571 CYS C C 1
ATOM 7115 O O . CYS C 3 11 ? 34.901 102.687 112.919 1.00 48.60 571 CYS C O 1
ATOM 7118 N N . LEU C 3 12 ? 35.182 100.467 113.302 1.00 46.86 572 LEU C N 1
ATOM 7119 C CA . LEU C 3 12 ? 34.655 100.277 114.659 1.00 45.58 572 LEU C CA 1
ATOM 7120 C C . LEU C 3 12 ? 35.381 101.107 115.720 1.00 46.18 572 LEU C C 1
ATOM 7121 O O . LEU C 3 12 ? 36.507 101.517 115.493 1.00 45.77 572 LEU C O 1
ATOM 7126 N N . PRO C 3 13 ? 34.751 101.409 116.874 1.00 47.49 573 PRO C N 1
ATOM 7127 C CA . PRO C 3 13 ? 35.406 102.277 117.852 1.00 48.60 573 PRO C CA 1
ATOM 7128 C C . PRO C 3 13 ? 36.406 101.577 118.740 1.00 50.87 573 PRO C C 1
ATOM 7129 O O . PRO C 3 13 ? 36.525 100.351 118.756 1.00 50.67 573 PRO C O 1
ATOM 7133 N N . LEU C 3 14 ? 37.170 102.403 119.443 1.00 52.94 574 LEU C N 1
ATOM 7134 C CA . LEU C 3 14 ? 38.270 102.003 120.289 1.00 55.39 574 LEU C CA 1
ATOM 7135 C C . LEU C 3 14 ? 37.933 102.136 121.743 1.00 58.95 574 LEU C C 1
ATOM 7136 O O . LEU C 3 14 ? 37.773 103.259 122.234 1.00 59.94 574 LEU C O 1
ATOM 7141 N N . ARG C 3 15 ? 37.902 101.019 122.461 1.00 60.60 575 ARG C N 1
ATOM 7142 C CA . ARG C 3 15 ? 37.725 101.045 123.905 1.00 62.91 575 ARG C CA 1
ATOM 7143 C C . ARG C 3 15 ? 39.027 101.632 124.508 1.00 65.47 575 ARG C C 1
ATOM 7144 O O . ARG C 3 15 ? 40.113 101.418 123.953 1.00 66.03 575 ARG C O 1
ATOM 7152 N N . PRO C 3 16 ? 38.950 102.359 125.640 1.00 66.82 576 PRO C N 1
ATOM 7153 C CA . PRO C 3 16 ? 40.174 102.917 126.259 1.00 67.58 576 PRO C CA 1
ATOM 7154 C C . PRO C 3 16 ? 41.406 101.985 126.392 1.00 68.81 576 PRO C C 1
ATOM 7155 O O . PRO C 3 16 ? 42.547 102.409 126.172 1.00 68.70 576 PRO C O 1
ATOM 7159 N N . GLN C 3 17 ? 41.172 100.714 126.732 1.00 69.51 577 GLN C N 1
ATOM 7160 C CA . GLN C 3 17 ? 42.203 99.689 126.932 1.00 70.49 577 GLN C CA 1
ATOM 7161 C C . GLN C 3 17 ? 42.934 99.258 125.640 1.00 71.08 577 GLN C C 1
ATOM 7162 O O . GLN C 3 17 ? 43.937 98.541 125.709 1.00 70.87 577 GLN C O 1
ATOM 7168 N N . GLU C 3 18 ? 42.474 99.734 124.479 1.00 71.62 578 GLU C N 1
ATOM 7169 C CA . GLU C 3 18 ? 43.089 99.382 123.199 1.00 72.87 578 GLU C CA 1
ATOM 7170 C C . GLU C 3 18 ? 44.095 100.409 122.637 1.00 72.99 578 GLU C C 1
ATOM 7171 O O . GLU C 3 18 ? 44.777 100.128 121.637 1.00 73.32 578 GLU C O 1
ATOM 7177 N N . MET C 3 19 ? 44.184 101.591 123.262 1.00 72.04 579 MET C N 1
ATOM 7178 C CA . MET C 3 19 ? 45.033 102.659 122.755 1.00 71.37 579 MET C CA 1
ATOM 7179 C C . MET C 3 19 ? 46.541 102.392 122.830 1.00 70.54 579 MET C C 1
ATOM 7180 O O . MET C 3 19 ? 47.307 103.135 122.211 1.00 71.18 579 MET C O 1
ATOM 7185 N N . GLU C 3 20 ? 46.971 101.339 123.543 1.00 68.64 580 GLU C N 1
ATOM 7186 C CA . GLU C 3 20 ? 48.404 101.048 123.647 1.00 67.24 580 GLU C CA 1
ATOM 7187 C C . GLU C 3 20 ? 48.977 100.328 122.420 1.00 63.17 580 GLU C C 1
ATOM 7188 O O . GLU C 3 20 ? 50.201 100.292 122.275 1.00 63.71 580 GLU C O 1
ATOM 7194 N N . VAL C 3 21 ? 48.125 99.746 121.551 1.00 58.97 581 VAL C N 1
ATOM 7195 C CA . VAL C 3 21 ? 48.634 99.017 120.375 1.00 55.88 581 VAL C CA 1
ATOM 7196 C C . VAL C 3 21 ? 48.349 99.778 119.068 1.00 52.76 581 VAL C C 1
ATOM 7197 O O . VAL C 3 21 ? 47.242 100.305 118.926 1.00 54.19 581 VAL C O 1
ATOM 7201 N N . ASP C 3 22 ? 49.299 99.821 118.104 1.00 48.45 582 ASP C N 1
ATOM 7202 C CA . ASP C 3 22 ? 49.045 100.505 116.836 1.00 45.27 582 ASP C CA 1
ATOM 7203 C C . ASP C 3 22 ? 48.790 99.490 115.747 1.00 43.00 582 ASP C C 1
ATOM 7204 O O . ASP C 3 22 ? 49.638 98.647 115.483 1.00 42.18 582 ASP C O 1
ATOM 7219 N N . GLU C 3 24 ? 48.905 99.994 112.640 1.00 39.47 584 GLU C N 1
ATOM 7220 C CA . GLU C 3 24 ? 49.881 100.184 111.601 1.00 39.42 584 GLU C CA 1
ATOM 7221 C C . GLU C 3 24 ? 51.303 100.102 112.077 1.00 39.96 584 GLU C C 1
ATOM 7222 O O . GLU C 3 24 ? 52.196 100.630 111.414 1.00 39.89 584 GLU C O 1
ATOM 7228 N N . ASP C 3 25 ? 51.549 99.380 113.182 1.00 40.36 585 ASP C N 1
ATOM 7229 C CA . ASP C 3 25 ? 52.904 99.138 113.696 1.00 40.86 585 ASP C CA 1
ATOM 7230 C C . ASP C 3 25 ? 53.342 97.848 112.999 1.00 40.11 585 ASP C C 1
ATOM 7231 O O . ASP C 3 25 ? 53.712 96.886 113.661 1.00 40.81 585 ASP C O 1
ATOM 7236 N N . GLU C 3 26 ? 53.226 97.791 111.669 1.00 38.83 586 GLU C N 1
ATOM 7237 C CA . GLU C 3 26 ? 53.470 96.581 110.922 1.00 38.69 586 GLU C CA 1
ATOM 7238 C C . GLU C 3 26 ? 54.073 96.921 109.608 1.00 38.47 586 GLU C C 1
ATOM 7239 O O . GLU C 3 26 ? 53.440 97.601 108.805 1.00 39.34 586 GLU C O 1
ATOM 7245 N N . LYS C 3 27 ? 55.288 96.445 109.370 1.00 37.17 587 LYS C N 1
ATOM 7246 C CA . LYS C 3 27 ? 55.954 96.727 108.118 1.00 36.19 587 LYS C CA 1
ATOM 7247 C C . LYS C 3 27 ? 55.403 95.873 106.983 1.00 35.36 587 LYS C C 1
ATOM 7248 O O . LYS C 3 27 ? 55.260 96.385 105.873 1.00 36.04 587 LYS C O 1
ATOM 7254 N N . ASP C 3 28 ? 55.037 94.599 107.259 1.00 33.60 588 ASP C N 1
ATOM 7255 C CA . ASP C 3 28 ? 54.576 93.683 106.210 1.00 32.41 588 ASP C CA 1
ATOM 7256 C C . ASP C 3 28 ? 53.119 93.191 106.337 1.00 30.68 588 ASP C C 1
ATOM 7257 O O . ASP C 3 28 ? 52.866 92.045 106.712 1.00 30.35 588 ASP C O 1
ATOM 7262 N N . PRO C 3 29 ? 52.140 94.024 105.931 1.00 29.18 589 PRO C N 1
ATOM 7263 C CA . PRO C 3 29 ? 50.738 93.609 106.003 1.00 27.67 589 PRO C CA 1
ATOM 7264 C C . PRO C 3 29 ? 50.484 92.279 105.303 1.00 25.94 589 PRO C C 1
ATOM 7265 O O . PRO C 3 29 ? 51.130 91.995 104.291 1.00 25.81 589 PRO C O 1
ATOM 7269 N N . GLU C 3 30 ? 49.554 91.466 105.848 1.00 24.20 590 GLU C N 1
ATOM 7270 C CA . GLU C 3 30 ? 49.263 90.155 105.312 1.00 23.41 590 GLU C CA 1
ATOM 7271 C C . GLU C 3 30 ? 48.859 90.186 103.847 1.00 21.90 590 GLU C C 1
ATOM 7272 O O . GLU C 3 30 ? 49.213 89.258 103.129 1.00 22.28 590 GLU C O 1
ATOM 7278 N N . TRP C 3 31 ? 48.168 91.241 103.372 1.00 20.63 591 TRP C N 1
ATOM 7279 C CA . TRP C 3 31 ? 47.814 91.323 101.934 1.00 19.82 591 TRP C CA 1
ATOM 7280 C C . TRP C 3 31 ? 49.075 91.481 101.082 1.00 18.91 591 TRP C C 1
ATOM 7281 O O . TRP C 3 31 ? 49.139 90.997 99.964 1.00 18.31 591 TRP C O 1
ATOM 7292 N N . LEU C 3 32 ? 50.056 92.213 101.601 1.00 18.74 592 LEU C N 1
ATOM 7293 C CA . LEU C 3 32 ? 51.315 92.469 100.929 1.00 18.74 592 LEU C CA 1
ATOM 7294 C C . LEU C 3 32 ? 52.131 91.204 100.792 1.00 18.43 592 LEU C C 1
ATOM 7295 O O . LEU C 3 32 ? 52.792 91.017 99.772 1.00 18.66 592 LEU C O 1
ATOM 7300 N N . ARG C 3 33 ? 52.065 90.327 101.813 1.00 17.83 593 ARG C N 1
ATOM 7301 C CA . ARG C 3 33 ? 52.724 89.041 101.832 1.00 17.86 593 ARG C CA 1
ATOM 7302 C C . ARG C 3 33 ? 52.049 88.133 100.824 1.00 19.97 593 ARG C C 1
ATOM 7303 O O . ARG C 3 33 ? 52.738 87.573 99.996 1.00 20.31 593 ARG C O 1
ATOM 7311 N N . GLU C 3 34 ? 50.721 88.065 100.802 1.00 21.97 594 GLU C N 1
ATOM 7312 C CA . GLU C 3 34 ? 50.024 87.241 99.816 1.00 24.78 594 GLU C CA 1
ATOM 7313 C C . GLU C 3 34 ? 50.281 87.747 98.400 1.00 26.05 594 GLU C C 1
ATOM 7314 O O . GLU C 3 34 ? 50.414 86.941 97.485 1.00 26.28 594 GLU C O 1
ATOM 7320 N N . LYS C 3 35 ? 50.393 89.075 98.223 1.00 26.59 595 LYS C N 1
ATOM 7321 C CA . LYS C 3 35 ? 50.702 89.694 96.938 1.00 27.06 595 LYS C CA 1
ATOM 7322 C C . LYS C 3 35 ? 52.076 89.216 96.397 1.00 27.95 595 LYS C C 1
ATOM 7323 O O . LYS C 3 35 ? 52.139 88.815 95.230 1.00 28.66 595 LYS C O 1
ATOM 7329 N N . THR C 3 36 ? 53.147 89.203 97.223 1.00 27.46 596 THR C N 1
ATOM 7330 C CA . THR C 3 36 ? 54.436 88.710 96.723 1.00 28.62 596 THR C CA 1
ATOM 7331 C C . THR C 3 36 ? 54.358 87.250 96.344 1.00 29.28 596 THR C C 1
ATOM 7332 O O . THR C 3 36 ? 54.846 86.881 95.287 1.00 30.52 596 THR C O 1
ATOM 7336 N N . ILE C 3 37 ? 53.731 86.418 97.173 1.00 28.30 597 ILE C N 1
ATOM 7337 C CA . ILE C 3 37 ? 53.592 84.998 96.880 1.00 27.53 597 ILE C CA 1
ATOM 7338 C C . ILE C 3 37 ? 52.867 84.754 95.549 1.00 27.82 597 ILE C C 1
ATOM 7339 O O . ILE C 3 37 ? 53.345 83.951 94.742 1.00 27.48 597 ILE C O 1
ATOM 7344 N N . THR C 3 38 ? 51.752 85.474 95.298 1.00 28.45 598 THR C N 1
ATOM 7345 C CA . THR C 3 38 ? 51.019 85.241 94.058 1.00 29.76 598 THR C CA 1
ATOM 7346 C C . THR C 3 38 ? 51.733 85.880 92.869 1.00 30.05 598 THR C C 1
ATOM 7347 O O . THR C 3 38 ? 51.634 85.315 91.794 1.00 29.87 598 THR C O 1
ATOM 7351 N N . GLN C 3 39 ? 52.495 86.969 93.050 1.00 30.62 599 GLN C N 1
ATOM 7352 C CA . GLN C 3 39 ? 53.214 87.550 91.921 1.00 33.07 599 GLN C CA 1
ATOM 7353 C C . GLN C 3 39 ? 54.368 86.654 91.499 1.00 35.06 599 GLN C C 1
ATOM 7354 O O . GLN C 3 39 ? 54.541 86.426 90.304 1.00 36.12 599 GLN C O 1
ATOM 7360 N N . ILE C 3 40 ? 55.121 86.090 92.464 1.00 35.22 600 ILE C N 1
ATOM 7361 C CA . ILE C 3 40 ? 56.216 85.163 92.178 1.00 35.86 600 ILE C CA 1
ATOM 7362 C C . ILE C 3 40 ? 55.654 83.926 91.470 1.00 37.68 600 ILE C C 1
ATOM 7363 O O . ILE C 3 40 ? 56.276 83.430 90.536 1.00 38.34 600 ILE C O 1
ATOM 7368 N N . GLU C 3 41 ? 54.462 83.450 91.882 1.00 38.52 601 GLU C N 1
ATOM 7369 C CA . GLU C 3 41 ? 53.853 82.287 91.265 1.00 40.39 601 GLU C CA 1
ATOM 7370 C C . GLU C 3 41 ? 53.427 82.532 89.831 1.00 42.93 601 GLU C C 1
ATOM 7371 O O . GLU C 3 41 ? 53.374 81.584 89.066 1.00 43.35 601 GLU C O 1
ATOM 7377 N N . GLU C 3 42 ? 53.155 83.785 89.443 1.00 44.79 602 GLU C N 1
ATOM 7378 C CA . GLU C 3 42 ? 52.745 84.095 88.079 1.00 47.15 602 GLU C CA 1
ATOM 7379 C C . GLU C 3 42 ? 53.856 83.893 87.053 1.00 48.46 602 GLU C C 1
ATOM 7380 O O . GLU C 3 42 ? 53.569 83.657 85.882 1.00 49.02 602 GLU C O 1
ATOM 7386 N N . PHE C 3 43 ? 55.114 83.963 87.474 1.00 49.14 603 PHE C N 1
ATOM 7387 C CA . PHE C 3 43 ? 56.238 83.762 86.562 1.00 50.41 603 PHE C CA 1
ATOM 7388 C C . PHE C 3 43 ? 56.210 82.404 85.899 1.00 51.50 603 PHE C C 1
ATOM 7389 O O . PHE C 3 43 ? 56.396 81.380 86.552 1.00 51.95 603 PHE C O 1
ATOM 7397 N N . SER C 3 44 ? 55.935 82.406 84.596 1.00 51.68 604 SER C N 1
ATOM 7398 C CA . SER C 3 44 ? 55.884 81.201 83.767 1.00 51.99 604 SER C CA 1
ATOM 7399 C C . SER C 3 44 ? 57.286 80.655 83.484 1.00 50.57 604 SER C C 1
ATOM 7400 O O . SER C 3 44 ? 57.481 79.444 83.455 1.00 50.26 604 SER C O 1
ATOM 7403 N N . ASP C 3 45 ? 58.253 81.566 83.288 1.00 49.80 605 ASP C N 1
ATOM 7404 C CA . ASP C 3 45 ? 59.647 81.289 82.940 1.00 49.66 605 ASP C CA 1
ATOM 7405 C C . ASP C 3 45 ? 60.536 80.877 84.110 1.00 48.02 605 ASP C C 1
ATOM 7406 O O . ASP C 3 45 ? 61.666 80.455 83.880 1.00 49.24 605 ASP C O 1
ATOM 7411 N N . VAL C 3 46 ? 60.063 81.008 85.355 1.00 45.30 606 VAL C N 1
ATOM 7412 C CA . VAL C 3 46 ? 60.858 80.653 86.537 1.00 43.01 606 VAL C CA 1
ATOM 7413 C C . VAL C 3 46 ? 60.410 79.292 87.066 1.00 41.10 606 VAL C C 1
ATOM 7414 O O . VAL C 3 46 ? 59.208 79.050 87.137 1.00 41.68 606 VAL C O 1
ATOM 7418 N N . ASN C 3 47 ? 61.345 78.393 87.403 1.00 39.31 607 ASN C N 1
ATOM 7419 C CA . ASN C 3 47 ? 60.979 77.064 87.892 1.00 38.67 607 ASN C CA 1
ATOM 7420 C C . ASN C 3 47 ? 60.468 77.058 89.345 1.00 38.68 607 ASN C C 1
ATOM 7421 O O . ASN C 3 47 ? 60.542 78.069 90.040 1.00 38.74 607 ASN C O 1
ATOM 7426 N N . GLU C 3 48 ? 59.933 75.904 89.781 1.00 38.59 608 GLU C N 1
ATOM 7427 C CA . GLU C 3 48 ? 59.311 75.650 91.082 1.00 38.67 608 GLU C CA 1
ATOM 7428 C C . GLU C 3 48 ? 60.228 75.905 92.263 1.00 37.13 608 GLU C C 1
ATOM 7429 O O . GLU C 3 48 ? 59.801 76.494 93.249 1.00 37.42 608 GLU C O 1
ATOM 7435 N N . GLY C 3 49 ? 61.472 75.460 92.150 1.00 35.45 609 GLY C N 1
ATOM 7436 C CA . GLY C 3 49 ? 62.484 75.619 93.186 1.00 34.28 609 GLY C CA 1
ATOM 7437 C C . GLY C 3 49 ? 62.914 77.055 93.371 1.00 33.41 609 GLY C C 1
ATOM 7438 O O . GLY C 3 49 ? 63.003 77.526 94.505 1.00 33.29 609 GLY C O 1
ATOM 7439 N N . GLU C 3 50 ? 63.160 77.779 92.260 1.00 32.99 610 GLU C N 1
ATOM 7440 C CA . GLU C 3 50 ? 63.546 79.197 92.309 1.00 33.22 610 GLU C CA 1
ATOM 7441 C C . GLU C 3 50 ? 62.399 79.994 92.896 1.00 32.22 610 GLU C C 1
ATOM 7442 O O . GLU C 3 50 ? 62.612 80.806 93.787 1.00 32.42 610 GLU C O 1
ATOM 7448 N N . LYS C 3 51 ? 61.170 79.709 92.450 1.00 31.08 611 LYS C N 1
ATOM 7449 C CA . LYS C 3 51 ? 59.984 80.377 92.950 1.00 30.93 611 LYS C CA 1
ATOM 7450 C C . LYS C 3 51 ? 59.845 80.234 94.469 1.00 30.12 611 LYS C C 1
ATOM 7451 O O . LYS C 3 51 ? 59.688 81.236 95.168 1.00 29.94 611 LYS C O 1
ATOM 7457 N N . GLU C 3 52 ? 59.951 78.999 94.973 1.00 29.53 612 GLU C N 1
ATOM 7458 C CA . GLU C 3 52 ? 59.780 78.756 96.390 1.00 29.95 612 GLU C CA 1
ATOM 7459 C C . GLU C 3 52 ? 60.815 79.455 97.245 1.00 29.27 612 GLU C C 1
ATOM 7460 O O . GLU C 3 52 ? 60.468 80.011 98.285 1.00 29.71 612 GLU C O 1
ATOM 7466 N N . VAL C 3 53 ? 62.085 79.481 96.792 1.00 27.59 613 VAL C N 1
ATOM 7467 C CA . VAL C 3 53 ? 63.135 80.153 97.531 1.00 26.28 613 VAL C CA 1
ATOM 7468 C C . VAL C 3 53 ? 62.859 81.635 97.575 1.00 25.25 613 VAL C C 1
ATOM 7469 O O . VAL C 3 53 ? 62.807 82.199 98.664 1.00 25.74 613 VAL C O 1
ATOM 7473 N N . MET C 3 54 ? 62.600 82.252 96.399 1.00 23.76 614 MET C N 1
ATOM 7474 C CA . MET C 3 54 ? 62.323 83.675 96.276 1.00 22.48 614 MET C CA 1
ATOM 7475 C C . MET C 3 54 ? 61.202 84.116 97.205 1.00 22.56 614 MET C C 1
ATOM 7476 O O . MET C 3 54 ? 61.395 85.092 97.920 1.00 23.42 614 MET C O 1
ATOM 7481 N N . LYS C 3 55 ? 60.074 83.364 97.256 1.00 21.25 615 LYS C N 1
ATOM 7482 C CA . LYS C 3 55 ? 58.959 83.647 98.152 1.00 20.51 615 LYS C CA 1
ATOM 7483 C C . LYS C 3 55 ? 59.428 83.689 99.623 1.00 20.44 615 LYS C C 1
ATOM 7484 O O . LYS C 3 55 ? 59.167 84.674 100.291 1.00 21.27 615 LYS C O 1
ATOM 7490 N N . LEU C 3 56 ? 60.131 82.650 100.116 1.00 19.55 616 LEU C N 1
ATOM 7491 C CA . LEU C 3 56 ? 60.660 82.590 101.481 1.00 19.23 616 LEU C CA 1
ATOM 7492 C C . LEU C 3 56 ? 61.558 83.771 101.807 1.00 18.68 616 LEU C C 1
ATOM 7493 O O . LEU C 3 56 ? 61.364 84.405 102.844 1.00 19.05 616 LEU C O 1
ATOM 7498 N N . TRP C 3 57 ? 62.532 84.070 100.922 1.00 17.61 617 TRP C N 1
ATOM 7499 C CA . TRP C 3 57 ? 63.451 85.181 101.090 1.00 17.15 617 TRP C CA 1
ATOM 7500 C C . TRP C 3 57 ? 62.693 86.514 101.183 1.00 18.34 617 TRP C C 1
ATOM 7501 O O . TRP C 3 57 ? 63.005 87.360 102.030 1.00 19.07 617 TRP C O 1
ATOM 7512 N N . ASN C 3 58 ? 61.690 86.710 100.309 1.00 17.67 618 ASN C N 1
ATOM 7513 C CA . ASN C 3 58 ? 60.936 87.937 100.278 1.00 17.28 618 ASN C CA 1
ATOM 7514 C C . ASN C 3 58 ? 60.167 88.115 101.556 1.00 18.58 618 ASN C C 1
ATOM 7515 O O . ASN C 3 58 ? 60.239 89.195 102.128 1.00 20.15 618 ASN C O 1
ATOM 7520 N N . LEU C 3 59 ? 59.519 87.054 102.067 1.00 17.73 619 LEU C N 1
ATOM 7521 C CA . LEU C 3 59 ? 58.814 87.136 103.337 1.00 17.60 619 LEU C CA 1
ATOM 7522 C C . LEU C 3 59 ? 59.800 87.430 104.491 1.00 18.24 619 LEU C C 1
ATOM 7523 O O . LEU C 3 59 ? 59.452 88.150 105.424 1.00 19.33 619 LEU C O 1
ATOM 7528 N N . HIS C 3 60 ? 61.025 86.925 104.406 1.00 17.41 620 HIS C N 1
ATOM 7529 C CA . HIS C 3 60 ? 62.043 87.168 105.419 1.00 17.67 620 HIS C CA 1
ATOM 7530 C C . HIS C 3 60 ? 62.483 88.643 105.458 1.00 18.17 620 HIS C C 1
ATOM 7531 O O . HIS C 3 60 ? 62.512 89.245 106.549 1.00 18.04 620 HIS C O 1
ATOM 7538 N N . VAL C 3 61 ? 62.811 89.237 104.275 1.00 18.01 621 VAL C N 1
ATOM 7539 C CA . VAL C 3 61 ? 63.247 90.637 104.283 1.00 18.36 621 VAL C CA 1
ATOM 7540 C C . VAL C 3 61 ? 62.080 91.573 104.631 1.00 18.82 621 VAL C C 1
ATOM 7541 O O . VAL C 3 61 ? 62.325 92.637 105.174 1.00 18.99 621 VAL C O 1
ATOM 7545 N N . MET C 3 62 ? 60.826 91.180 104.326 1.00 18.58 622 MET C N 1
ATOM 7546 C CA . MET C 3 62 ? 59.648 91.994 104.605 1.00 18.61 622 MET C CA 1
ATOM 7547 C C . MET C 3 62 ? 59.382 92.083 106.092 1.00 19.64 622 MET C C 1
ATOM 7548 O O . MET C 3 62 ? 59.021 93.162 106.587 1.00 20.34 622 MET C O 1
ATOM 7553 N N . LYS C 3 63 ? 59.535 90.939 106.792 1.00 19.20 623 LYS C N 1
ATOM 7554 C CA . LYS C 3 63 ? 59.328 90.784 108.226 1.00 18.76 623 LYS C CA 1
ATOM 7555 C C . LYS C 3 63 ? 60.306 91.685 109.001 1.00 19.28 623 LYS C C 1
ATOM 7556 O O . LYS C 3 63 ? 59.919 92.363 109.965 1.00 18.91 623 LYS C O 1
ATOM 7562 N N . HIS C 3 64 ? 61.590 91.697 108.535 1.00 19.26 624 HIS C N 1
ATOM 7563 C CA . HIS C 3 64 ? 62.659 92.395 109.224 1.00 19.13 624 HIS C CA 1
ATOM 7564 C C . HIS C 3 64 ? 62.925 93.761 108.799 1.00 18.78 624 HIS C C 1
ATOM 7565 O O . HIS C 3 64 ? 63.436 94.518 109.591 1.00 19.66 624 HIS C O 1
ATOM 7572 N N . GLY C 3 65 ? 62.597 94.074 107.579 1.00 18.60 625 GLY C N 1
ATOM 7573 C CA . GLY C 3 65 ? 62.760 95.398 107.030 1.00 20.09 625 GLY C CA 1
ATOM 7574 C C . GLY C 3 65 ? 64.193 95.803 106.847 1.00 22.45 625 GLY C C 1
ATOM 7575 O O . GLY C 3 65 ? 64.546 96.915 107.226 1.00 24.90 625 GLY C O 1
ATOM 7576 N N . PHE C 3 66 ? 65.052 94.925 106.313 1.00 21.88 626 PHE C N 1
ATOM 7577 C CA . PHE C 3 66 ? 66.460 95.268 106.082 1.00 21.68 626 PHE C CA 1
ATOM 7578 C C . PHE C 3 66 ? 66.555 96.416 105.070 1.00 23.38 626 PHE C C 1
ATOM 7579 O O . PHE C 3 66 ? 65.784 96.452 104.106 1.00 23.96 626 PHE C O 1
ATOM 7587 N N . ILE C 3 67 ? 67.401 97.410 105.339 1.00 24.23 627 ILE C N 1
ATOM 7588 C CA . ILE C 3 67 ? 67.513 98.583 104.471 1.00 25.31 627 ILE C CA 1
ATOM 7589 C C . ILE C 3 67 ? 68.961 98.837 103.984 1.00 26.86 627 ILE C C 1
ATOM 7590 O O . ILE C 3 67 ? 69.155 99.473 102.957 1.00 27.59 627 ILE C O 1
ATOM 7595 N N . ALA C 3 68 ? 69.965 98.327 104.691 1.00 27.25 628 ALA C N 1
ATOM 7596 C CA . ALA C 3 68 ? 71.366 98.558 104.352 1.00 28.17 628 ALA C CA 1
ATOM 7597 C C . ALA C 3 68 ? 72.019 97.325 103.777 1.00 29.75 628 ALA C C 1
ATOM 7598 O O . ALA C 3 68 ? 71.665 96.196 104.123 1.00 30.87 628 ALA C O 1
ATOM 7600 N N . ASP C 3 69 ? 73.036 97.537 102.952 1.00 29.92 629 ASP C N 1
ATOM 7601 C CA . ASP C 3 69 ? 73.846 96.465 102.399 1.00 30.50 629 ASP C CA 1
ATOM 7602 C C . ASP C 3 69 ? 74.589 95.764 103.535 1.00 30.35 629 ASP C C 1
ATOM 7603 O O . ASP C 3 69 ? 74.827 94.556 103.434 1.00 31.92 629 ASP C O 1
ATOM 7608 N N . ASN C 3 70 ? 75.004 96.509 104.597 1.00 28.67 630 ASN C N 1
ATOM 7609 C CA . ASN C 3 70 ? 75.713 95.885 105.707 1.00 28.44 630 ASN C CA 1
ATOM 7610 C C . ASN C 3 70 ? 74.894 94.841 106.457 1.00 27.97 630 ASN C C 1
ATOM 7611 O O . ASN C 3 70 ? 75.463 93.918 107.049 1.00 28.75 630 ASN C O 1
ATOM 7616 N N . GLN C 3 71 ? 73.561 94.951 106.394 1.00 26.41 631 GLN C N 1
ATOM 7617 C CA . GLN C 3 71 ? 72.690 93.993 107.038 1.00 25.33 631 GLN C CA 1
ATOM 7618 C C . GLN C 3 71 ? 72.615 92.655 106.300 1.00 24.59 631 GLN C C 1
ATOM 7619 O O . GLN C 3 71 ? 72.133 91.698 106.874 1.00 24.90 631 GLN C O 1
ATOM 7625 N N . MET C 3 72 ? 73.049 92.583 105.041 1.00 23.79 632 MET C N 1
ATOM 7626 C CA . MET C 3 72 ? 72.939 91.368 104.239 1.00 23.28 632 MET C CA 1
ATOM 7627 C C . MET C 3 72 ? 73.671 90.153 104.764 1.00 23.50 632 MET C C 1
ATOM 7628 O O . MET C 3 72 ? 73.148 89.066 104.563 1.00 23.08 632 MET C O 1
ATOM 7633 N N . ASN C 3 73 ? 74.833 90.280 105.455 1.00 24.66 633 ASN C N 1
ATOM 7634 C CA . ASN C 3 73 ? 75.472 89.062 106.001 1.00 26.27 633 ASN C CA 1
ATOM 7635 C C . ASN C 3 73 ? 74.602 88.543 107.108 1.00 24.99 633 ASN C C 1
ATOM 7636 O O . ASN C 3 73 ? 74.208 87.378 107.069 1.00 25.00 633 ASN C O 1
ATOM 7641 N N . HIS C 3 74 ? 74.210 89.431 108.027 1.00 23.96 634 HIS C N 1
ATOM 7642 C CA . HIS C 3 74 ? 73.281 89.024 109.081 1.00 23.42 634 HIS C CA 1
ATOM 7643 C C . HIS C 3 74 ? 71.951 88.435 108.533 1.00 21.99 634 HIS C C 1
ATOM 7644 O O . HIS C 3 74 ? 71.533 87.390 108.993 1.00 21.38 634 HIS C O 1
ATOM 7651 N N . ALA C 3 75 ? 71.335 89.088 107.537 1.00 21.16 635 ALA C N 1
ATOM 7652 C CA . ALA C 3 75 ? 70.103 88.653 106.908 1.00 21.46 635 ALA C CA 1
ATOM 7653 C C . ALA C 3 75 ? 70.210 87.251 106.380 1.00 22.55 635 ALA C C 1
ATOM 7654 O O . ALA C 3 75 ? 69.267 86.499 106.530 1.00 23.73 635 ALA C O 1
ATOM 7656 N N . CYS C 3 76 ? 71.355 86.872 105.785 1.00 22.16 636 CYS C N 1
ATOM 7657 C CA . CYS C 3 76 ? 71.523 85.524 105.253 1.00 21.91 636 CYS C CA 1
ATOM 7658 C C . CYS C 3 76 ? 71.607 84.489 106.333 1.00 22.45 636 CYS C C 1
ATOM 7659 O O . CYS C 3 76 ? 70.970 83.451 106.223 1.00 22.79 636 CYS C O 1
ATOM 7662 N N . MET C 3 77 ? 72.328 84.796 107.413 1.00 22.27 637 MET C N 1
ATOM 7663 C CA . MET C 3 77 ? 72.454 83.889 108.547 1.00 21.89 637 MET C CA 1
ATOM 7664 C C . MET C 3 77 ? 71.114 83.777 109.251 1.00 22.07 637 MET C C 1
ATOM 7665 O O . MET C 3 77 ? 70.650 82.680 109.533 1.00 22.36 637 MET C O 1
ATOM 7670 N N . LEU C 3 78 ? 70.461 84.903 109.471 1.00 22.09 638 LEU C N 1
ATOM 7671 C CA . LEU C 3 78 ? 69.139 84.970 110.090 1.00 22.73 638 LEU C CA 1
ATOM 7672 C C . LEU C 3 78 ? 68.108 84.147 109.296 1.00 23.10 638 LEU C C 1
ATOM 7673 O O . LEU C 3 78 ? 67.234 83.547 109.886 1.00 22.91 638 LEU C O 1
ATOM 7678 N N . PHE C 3 79 ? 68.266 84.083 107.974 1.00 23.50 639 PHE C N 1
ATOM 7679 C CA . PHE C 3 79 ? 67.424 83.324 107.085 1.00 24.50 639 PHE C CA 1
ATOM 7680 C C . PHE C 3 79 ? 67.630 81.816 107.298 1.00 25.45 639 PHE C C 1
ATOM 7681 O O . PHE C 3 79 ? 66.668 81.084 107.429 1.00 25.50 639 PHE C O 1
ATOM 7689 N N . VAL C 3 80 ? 68.872 81.349 107.372 1.00 26.28 640 VAL C N 1
ATOM 7690 C CA . VAL C 3 80 ? 69.162 79.936 107.630 1.00 27.25 640 VAL C CA 1
ATOM 7691 C C . VAL C 3 80 ? 68.602 79.533 108.993 1.00 30.22 640 VAL C C 1
ATOM 7692 O O . VAL C 3 80 ? 67.956 78.503 109.112 1.00 31.94 640 VAL C O 1
ATOM 7696 N N . GLU C 3 81 ? 68.776 80.381 109.990 1.00 30.62 641 GLU C N 1
ATOM 7697 C CA . GLU C 3 81 ? 68.303 80.116 111.334 1.00 31.34 641 GLU C CA 1
ATOM 7698 C C . GLU C 3 81 ? 66.784 79.955 111.433 1.00 30.07 641 GLU C C 1
ATOM 7699 O O . GLU C 3 81 ? 66.298 79.116 112.180 1.00 30.11 641 GLU C O 1
ATOM 7705 N N . ASN C 3 82 ? 66.036 80.734 110.656 1.00 29.14 642 ASN C N 1
ATOM 7706 C CA . ASN C 3 82 ? 64.569 80.746 110.731 1.00 28.58 642 ASN C CA 1
ATOM 7707 C C . ASN C 3 82 ? 63.882 79.912 109.671 1.00 29.16 642 ASN C C 1
ATOM 7708 O O . ASN C 3 82 ? 63.055 79.072 109.979 1.00 29.83 642 ASN C O 1
ATOM 7713 N N . TYR C 3 83 ? 64.210 80.143 108.428 1.00 28.86 643 TYR C N 1
ATOM 7714 C CA . TYR C 3 83 ? 63.650 79.420 107.300 1.00 29.06 643 TYR C CA 1
ATOM 7715 C C . TYR C 3 83 ? 64.415 78.143 106.912 1.00 30.38 643 TYR C C 1
ATOM 7716 O O . TYR C 3 83 ? 63.940 77.417 106.049 1.00 30.22 643 TYR C O 1
ATOM 7725 N N . GLY C 3 84 ? 65.589 77.909 107.514 1.00 31.39 644 GLY C N 1
ATOM 7726 C CA . GLY C 3 84 ? 66.461 76.778 107.212 1.00 32.99 644 GLY C CA 1
ATOM 7727 C C . GLY C 3 84 ? 65.836 75.420 107.381 1.00 34.99 644 GLY C C 1
ATOM 7728 O O . GLY C 3 84 ? 66.126 74.498 106.608 1.00 35.34 644 GLY C O 1
ATOM 7729 N N . GLN C 3 85 ? 64.955 75.284 108.376 1.00 35.91 645 GLN C N 1
ATOM 7730 C CA . GLN C 3 85 ? 64.286 74.014 108.599 1.00 36.48 645 GLN C CA 1
ATOM 7731 C C . GLN C 3 85 ? 63.347 73.677 107.442 1.00 35.74 645 GLN C C 1
ATOM 7732 O O . GLN C 3 85 ? 63.312 72.544 106.990 1.00 35.60 645 GLN C O 1
ATOM 7738 N N . LYS C 3 86 ? 62.644 74.683 106.927 1.00 35.32 646 LYS C N 1
ATOM 7739 C CA . LYS C 3 86 ? 61.720 74.588 105.799 1.00 35.22 646 LYS C CA 1
ATOM 7740 C C . LYS C 3 86 ? 62.484 74.366 104.468 1.00 35.81 646 LYS C C 1
ATOM 7741 O O . LYS C 3 86 ? 61.955 73.750 103.565 1.00 35.69 646 LYS C O 1
ATOM 7747 N N . ILE C 3 87 ? 63.700 74.893 104.339 1.00 36.34 647 ILE C N 1
ATOM 7748 C CA . ILE C 3 87 ? 64.504 74.745 103.131 1.00 37.78 647 ILE C CA 1
ATOM 7749 C C . ILE C 3 87 ? 64.925 73.303 102.954 1.00 38.16 647 ILE C C 1
ATOM 7750 O O . ILE C 3 87 ? 64.794 72.753 101.858 1.00 38.24 647 ILE C O 1
ATOM 7755 N N . ILE C 3 88 ? 65.390 72.677 104.041 1.00 37.93 648 ILE C N 1
ATOM 7756 C CA . ILE C 3 88 ? 65.760 71.270 104.027 1.00 38.46 648 ILE C CA 1
ATOM 7757 C C . ILE C 3 88 ? 64.503 70.424 103.748 1.00 38.97 648 ILE C C 1
ATOM 7758 O O . ILE C 3 88 ? 64.505 69.597 102.843 1.00 39.22 648 ILE C O 1
ATOM 7763 N N . LYS C 3 89 ? 63.412 70.704 104.479 1.00 38.91 649 LYS C N 1
ATOM 7764 C CA . LYS C 3 89 ? 62.150 70.010 104.360 1.00 39.09 649 LYS C CA 1
ATOM 7765 C C . LYS C 3 89 ? 61.595 70.085 102.954 1.00 38.79 649 LYS C C 1
ATOM 7766 O O . LYS C 3 89 ? 61.217 69.057 102.409 1.00 39.55 649 LYS C O 1
ATOM 7772 N N . LYS C 3 90 ? 61.566 71.280 102.345 1.00 37.60 650 LYS C N 1
ATOM 7773 C CA . LYS C 3 90 ? 61.038 71.453 100.993 1.00 36.66 650 LYS C CA 1
ATOM 7774 C C . LYS C 3 90 ? 62.033 71.101 99.903 1.00 36.89 650 LYS C C 1
ATOM 7775 O O . LYS C 3 90 ? 61.780 71.444 98.762 1.00 36.87 650 LYS C O 1
ATOM 7781 N N . ASN C 3 91 ? 63.155 70.441 100.226 1.00 37.54 651 ASN C N 1
ATOM 7782 C CA . ASN C 3 91 ? 64.221 70.116 99.269 1.00 39.10 651 ASN C CA 1
ATOM 7783 C C . ASN C 3 91 ? 64.646 71.367 98.436 1.00 38.41 651 ASN C C 1
ATOM 7784 O O . ASN C 3 91 ? 64.254 71.484 97.269 1.00 39.69 651 ASN C O 1
ATOM 7789 N N . LEU C 3 92 ? 65.310 72.343 99.072 1.00 35.78 652 LEU C N 1
ATOM 7790 C CA . LEU C 3 92 ? 65.629 73.606 98.408 1.00 34.42 652 LEU C CA 1
ATOM 7791 C C . LEU C 3 92 ? 67.078 74.094 98.610 1.00 34.47 652 LEU C C 1
ATOM 7792 O O . LEU C 3 92 ? 67.412 75.217 98.222 1.00 34.82 652 LEU C O 1
ATOM 7797 N N . CYS C 3 93 ? 67.939 73.250 99.190 1.00 33.20 653 CYS C N 1
ATOM 7798 C CA . CYS C 3 93 ? 69.301 73.620 99.475 1.00 31.55 653 CYS C CA 1
ATOM 7799 C C . CYS C 3 93 ? 70.084 74.075 98.260 1.00 30.46 653 CYS C C 1
ATOM 7800 O O . CYS C 3 93 ? 70.811 75.060 98.363 1.00 31.28 653 CYS C O 1
ATOM 7803 N N . ARG C 3 94 ? 69.941 73.399 97.116 1.00 28.86 654 ARG C N 1
ATOM 7804 C CA . ARG C 3 94 ? 70.660 73.798 95.907 1.00 28.19 654 ARG C CA 1
ATOM 7805 C C . ARG C 3 94 ? 70.237 75.168 95.414 1.00 27.84 654 ARG C C 1
ATOM 7806 O O . ARG C 3 94 ? 71.106 75.982 95.106 1.00 27.81 654 ARG C O 1
ATOM 7814 N N . ASN C 3 95 ? 68.918 75.457 95.409 1.00 27.68 655 ASN C N 1
ATOM 7815 C CA . ASN C 3 95 ? 68.395 76.778 95.008 1.00 27.75 655 ASN C CA 1
ATOM 7816 C C . ASN C 3 95 ? 68.774 77.868 96.019 1.00 28.53 655 ASN C C 1
ATOM 7817 O O . ASN C 3 95 ? 68.934 79.025 95.637 1.00 29.02 655 ASN C O 1
ATOM 7822 N N . PHE C 3 96 ? 68.940 77.500 97.305 1.00 28.05 656 PHE C N 1
ATOM 7823 C CA . PHE C 3 96 ? 69.350 78.441 98.322 1.00 27.87 656 PHE C CA 1
ATOM 7824 C C . PHE C 3 96 ? 70.795 78.837 98.035 1.00 29.90 656 PHE C C 1
ATOM 7825 O O . PHE C 3 96 ? 71.104 80.023 98.010 1.00 30.93 656 PHE C O 1
ATOM 7833 N N . MET C 3 97 ? 71.664 77.866 97.722 1.00 30.11 657 MET C N 1
ATOM 7834 C CA . MET C 3 97 ? 73.049 78.136 97.379 1.00 30.65 657 MET C CA 1
ATOM 7835 C C . MET C 3 97 ? 73.163 79.058 96.179 1.00 30.85 657 MET C C 1
ATOM 7836 O O . MET C 3 97 ? 74.036 79.924 96.170 1.00 31.11 657 MET C O 1
ATOM 7841 N N . LEU C 3 98 ? 72.264 78.897 95.182 1.00 30.49 658 LEU C N 1
ATOM 7842 C CA . LEU C 3 98 ? 72.220 79.760 93.997 1.00 30.41 658 LEU C CA 1
ATOM 7843 C C . LEU C 3 98 ? 71.836 81.172 94.424 1.00 29.91 658 LEU C C 1
ATOM 7844 O O . LEU C 3 98 ? 72.422 82.135 93.938 1.00 30.88 658 LEU C O 1
ATOM 7849 N N . HIS C 3 99 ? 70.877 81.305 95.361 1.00 28.07 659 HIS C N 1
ATOM 7850 C CA . HIS C 3 99 ? 70.467 82.597 95.886 1.00 27.40 659 HIS C CA 1
ATOM 7851 C C . HIS C 3 99 ? 71.668 83.253 96.566 1.00 26.73 659 HIS C C 1
ATOM 7852 O O . HIS C 3 99 ? 71.992 84.379 96.240 1.00 27.92 659 HIS C O 1
ATOM 7859 N N . LEU C 3 100 ? 72.383 82.521 97.408 1.00 25.18 660 LEU C N 1
ATOM 7860 C CA . LEU C 3 100 ? 73.579 83.034 98.067 1.00 24.99 660 LEU C CA 1
ATOM 7861 C C . LEU C 3 100 ? 74.616 83.540 97.067 1.00 24.81 660 LEU C C 1
ATOM 7862 O O . LEU C 3 100 ? 75.085 84.659 97.207 1.00 23.99 660 LEU C O 1
ATOM 7867 N N . VAL C 3 101 ? 74.903 82.752 96.015 1.00 25.72 661 VAL C N 1
ATOM 7868 C CA . VAL C 3 101 ? 75.882 83.125 94.983 1.00 26.73 661 VAL C CA 1
ATOM 7869 C C . VAL C 3 101 ? 75.448 84.394 94.255 1.00 27.14 661 VAL C C 1
ATOM 7870 O O . VAL C 3 101 ? 76.268 85.288 94.028 1.00 26.86 661 VAL C O 1
ATOM 7874 N N . SER C 3 102 ? 74.136 84.508 93.978 1.00 27.15 662 SER C N 1
ATOM 7875 C CA . SER C 3 102 ? 73.584 85.676 93.322 1.00 27.17 662 SER C CA 1
ATOM 7876 C C . SER C 3 102 ? 73.791 86.922 94.192 1.00 26.70 662 SER C C 1
ATOM 7877 O O . SER C 3 102 ? 74.155 87.969 93.670 1.00 26.85 662 SER C O 1
ATOM 7880 N N . MET C 3 103 ? 73.638 86.793 95.519 1.00 26.15 663 MET C N 1
ATOM 7881 C CA . MET C 3 103 ? 73.859 87.907 96.442 1.00 26.61 663 MET C CA 1
ATOM 7882 C C . MET C 3 103 ? 75.314 88.363 96.387 1.00 28.58 663 MET C C 1
ATOM 7883 O O . MET C 3 103 ? 75.590 89.562 96.483 1.00 29.23 663 MET C O 1
ATOM 7888 N N . HIS C 3 104 ? 76.245 87.405 96.201 1.00 28.98 664 HIS C N 1
ATOM 7889 C CA . HIS C 3 104 ? 77.663 87.649 96.072 1.00 29.67 664 HIS C CA 1
ATOM 7890 C C . HIS C 3 104 ? 77.929 88.407 94.764 1.00 30.76 664 HIS C C 1
ATOM 7891 O O . HIS C 3 104 ? 78.627 89.421 94.788 1.00 31.51 664 HIS C O 1
ATOM 7898 N N . ASP C 3 105 ? 77.325 87.956 93.639 1.00 30.60 665 ASP C N 1
ATOM 7899 C CA . ASP C 3 105 ? 77.417 88.617 92.329 1.00 30.72 665 ASP C CA 1
ATOM 7900 C C . ASP C 3 105 ? 76.897 90.031 92.404 1.00 30.79 665 ASP C C 1
ATOM 7901 O O . ASP C 3 105 ? 77.431 90.903 91.754 1.00 31.58 665 ASP C O 1
ATOM 7906 N N . PHE C 3 106 ? 75.848 90.260 93.190 1.00 30.76 666 PHE C N 1
ATOM 7907 C CA . PHE C 3 106 ? 75.261 91.583 93.389 1.00 31.19 666 PHE C CA 1
ATOM 7908 C C . PHE C 3 106 ? 76.117 92.487 94.313 1.00 31.82 666 PHE C C 1
ATOM 7909 O O . PHE C 3 106 ? 75.747 93.646 94.533 1.00 32.56 666 PHE C O 1
ATOM 7917 N N . ASN C 3 107 ? 77.244 91.958 94.838 1.00 31.35 667 ASN C N 1
ATOM 7918 C CA . ASN C 3 107 ? 78.196 92.631 95.715 1.00 31.85 667 ASN C CA 1
ATOM 7919 C C . ASN C 3 107 ? 77.606 92.961 97.074 1.00 31.63 667 ASN C C 1
ATOM 7920 O O . ASN C 3 107 ? 77.923 94.002 97.654 1.00 32.04 667 ASN C O 1
ATOM 7925 N N . LEU C 3 108 ? 76.740 92.085 97.585 1.00 30.58 668 LEU C N 1
ATOM 7926 C CA . LEU C 3 108 ? 76.086 92.317 98.862 1.00 29.43 668 LEU C CA 1
ATOM 7927 C C . LEU C 3 108 ? 76.704 91.502 99.981 1.00 28.91 668 LEU C C 1
ATOM 7928 O O . LEU C 3 108 ? 76.678 91.956 101.127 1.00 29.79 668 LEU C O 1
ATOM 7933 N N . ILE C 3 109 ? 77.225 90.292 99.671 1.00 27.37 669 ILE C N 1
ATOM 7934 C CA . ILE C 3 109 ? 77.829 89.396 100.654 1.00 26.67 669 ILE C CA 1
ATOM 7935 C C . ILE C 3 109 ? 79.211 88.881 100.181 1.00 28.91 669 ILE C C 1
ATOM 7936 O O . ILE C 3 109 ? 79.548 88.955 98.991 1.00 30.20 669 ILE C O 1
ATOM 7941 N N . SER C 3 110 ? 80.008 88.339 101.121 1.00 28.59 670 SER C N 1
ATOM 7942 C CA . SER C 3 110 ? 81.346 87.807 100.877 1.00 28.02 670 SER C CA 1
ATOM 7943 C C . SER C 3 110 ? 81.333 86.280 100.799 1.00 27.83 670 SER C C 1
ATOM 7944 O O . SER C 3 110 ? 80.336 85.652 101.144 1.00 27.55 670 SER C O 1
ATOM 7947 N N . ILE C 3 111 ? 82.456 85.663 100.400 1.00 27.90 671 ILE C N 1
ATOM 7948 C CA . ILE C 3 111 ? 82.571 84.211 100.385 1.00 28.27 671 ILE C CA 1
ATOM 7949 C C . ILE C 3 111 ? 82.448 83.661 101.812 1.00 29.00 671 ILE C C 1
ATOM 7950 O O . ILE C 3 111 ? 81.808 82.637 101.996 1.00 29.16 671 ILE C O 1
ATOM 7955 N N . MET C 3 112 ? 82.943 84.390 102.830 1.00 29.57 672 MET C N 1
ATOM 7956 C CA . MET C 3 112 ? 82.801 83.989 104.236 1.00 30.87 672 MET C CA 1
ATOM 7957 C C . MET C 3 112 ? 81.301 83.814 104.583 1.00 30.55 672 MET C C 1
ATOM 7958 O O . MET C 3 112 ? 80.935 82.854 105.258 1.00 30.35 672 MET C O 1
ATOM 7963 N N . SER C 3 113 ? 80.437 84.720 104.068 1.00 29.70 673 SER C N 1
ATOM 7964 C CA . SER C 3 113 ? 79.005 84.639 104.290 1.00 29.31 673 SER C CA 1
ATOM 7965 C C . SER C 3 113 ? 78.467 83.352 103.681 1.00 28.67 673 SER C C 1
ATOM 7966 O O . SER C 3 113 ? 77.769 82.624 104.371 1.00 30.11 673 SER C O 1
ATOM 7969 N N . ILE C 3 114 ? 78.820 83.031 102.430 1.00 26.62 674 ILE C N 1
ATOM 7970 C CA . ILE C 3 114 ? 78.340 81.805 101.791 1.00 25.57 674 ILE C CA 1
ATOM 7971 C C . ILE C 3 114 ? 78.790 80.573 102.558 1.00 27.18 674 ILE C C 1
ATOM 7972 O O . ILE C 3 114 ? 77.987 79.694 102.836 1.00 27.18 674 ILE C O 1
ATOM 7977 N N . ASP C 3 115 ? 80.059 80.552 102.970 1.00 28.46 675 ASP C N 1
ATOM 7978 C CA . ASP C 3 115 ? 80.608 79.432 103.715 1.00 30.16 675 ASP C CA 1
ATOM 7979 C C . ASP C 3 115 ? 79.922 79.256 105.039 1.00 30.58 675 ASP C C 1
ATOM 7980 O O . ASP C 3 115 ? 79.571 78.136 105.392 1.00 31.66 675 ASP C O 1
ATOM 7985 N N . LYS C 3 116 ? 79.704 80.362 105.756 1.00 29.22 676 LYS C N 1
ATOM 7986 C CA . LYS C 3 116 ? 79.085 80.351 107.058 1.00 28.40 676 LYS C CA 1
ATOM 7987 C C . LYS C 3 116 ? 77.649 79.838 106.929 1.00 26.64 676 LYS C C 1
ATOM 7988 O O . LYS C 3 116 ? 77.249 78.902 107.618 1.00 26.12 676 LYS C O 1
ATOM 7994 N N . ALA C 3 117 ? 76.911 80.386 105.976 1.00 25.80 677 ALA C N 1
ATOM 7995 C CA . ALA C 3 117 ? 75.513 80.057 105.810 1.00 25.85 677 ALA C CA 1
ATOM 7996 C C . ALA C 3 117 ? 75.308 78.598 105.482 1.00 25.90 677 ALA C C 1
ATOM 7997 O O . ALA C 3 117 ? 74.404 77.962 106.041 1.00 26.65 677 ALA C O 1
ATOM 7999 N N . VAL C 3 118 ? 76.157 78.052 104.594 1.00 24.68 678 VAL C N 1
ATOM 8000 C CA . VAL C 3 118 ? 76.046 76.652 104.183 1.00 23.44 678 VAL C CA 1
ATOM 8001 C C . VAL C 3 118 ? 76.476 75.720 105.308 1.00 22.85 678 VAL C C 1
ATOM 8002 O O . VAL C 3 118 ? 75.861 74.688 105.506 1.00 22.80 678 VAL C O 1
ATOM 8006 N N . THR C 3 119 ? 77.391 76.146 106.137 1.00 23.25 679 THR C N 1
ATOM 8007 C CA . THR C 3 119 ? 77.822 75.388 107.295 1.00 25.00 679 THR C CA 1
ATOM 8008 C C . THR C 3 119 ? 76.689 75.303 108.276 1.00 26.74 679 THR C C 1
ATOM 8009 O O . THR C 3 119 ? 76.451 74.223 108.775 1.00 27.95 679 THR C O 1
ATOM 8013 N N . LYS C 3 120 ? 75.975 76.407 108.533 1.00 26.98 680 LYS C N 1
ATOM 8014 C CA . LYS C 3 120 ? 74.863 76.376 109.468 1.00 28.13 680 LYS C CA 1
ATOM 8015 C C . LYS C 3 120 ? 73.727 75.532 108.932 1.00 27.85 680 LYS C C 1
ATOM 8016 O O . LYS C 3 120 ? 73.097 74.817 109.704 1.00 28.11 680 LYS C O 1
ATOM 8022 N N . LEU C 3 121 ? 73.466 75.596 107.615 1.00 27.25 681 LEU C N 1
ATOM 8023 C CA . LEU C 3 121 ? 72.391 74.825 107.025 1.00 27.60 681 LEU C CA 1
ATOM 8024 C C . LEU C 3 121 ? 72.627 73.322 107.183 1.00 28.70 681 LEU C C 1
ATOM 8025 O O . LEU C 3 121 ? 71.698 72.567 107.498 1.00 28.44 681 LEU C O 1
ATOM 8030 N N . ARG C 3 122 ? 73.893 72.902 107.001 1.00 29.56 682 ARG C N 1
ATOM 8031 C CA . ARG C 3 122 ? 74.314 71.500 107.123 1.00 30.48 682 ARG C CA 1
ATOM 8032 C C . ARG C 3 122 ? 74.307 71.071 108.575 1.00 32.25 682 ARG C C 1
ATOM 8033 O O . ARG C 3 122 ? 73.911 69.952 108.892 1.00 31.49 682 ARG C O 1
ATOM 8041 N N . GLU C 3 123 ? 74.714 71.970 109.471 1.00 34.69 683 GLU C N 1
ATOM 8042 C CA . GLU C 3 123 ? 74.715 71.692 110.897 1.00 37.88 683 GLU C CA 1
ATOM 8043 C C . GLU C 3 123 ? 73.322 71.496 111.392 1.00 40.56 683 GLU C C 1
ATOM 8044 O O . GLU C 3 123 ? 73.118 70.655 112.262 1.00 41.55 683 GLU C O 1
ATOM 8050 N N . MET C 3 124 ? 72.349 72.247 110.839 1.00 41.67 684 MET C N 1
ATOM 8051 C CA . MET C 3 124 ? 70.973 72.079 111.242 1.00 43.02 684 MET C CA 1
ATOM 8052 C C . MET C 3 124 ? 70.276 70.996 110.442 1.00 44.27 684 MET C C 1
ATOM 8053 O O . MET C 3 124 ? 69.252 70.537 110.892 1.00 44.55 684 MET C O 1
ATOM 8058 N N . GLN C 3 125 ? 70.854 70.513 109.339 1.00 45.43 685 GLN C N 1
ATOM 8059 C CA . GLN C 3 125 ? 70.352 69.361 108.593 1.00 47.24 685 GLN C CA 1
ATOM 8060 C C . GLN C 3 125 ? 70.644 68.123 109.418 1.00 47.14 685 GLN C C 1
ATOM 8061 O O . GLN C 3 125 ? 69.766 67.293 109.564 1.00 46.98 685 GLN C O 1
ATOM 8067 N N . GLN C 3 126 ? 71.867 68.001 109.950 1.00 47.62 686 GLN C N 1
ATOM 8068 C CA . GLN C 3 126 ? 72.254 66.884 110.796 1.00 49.21 686 GLN C CA 1
ATOM 8069 C C . GLN C 3 126 ? 71.425 66.847 112.084 1.00 49.77 686 GLN C C 1
ATOM 8070 O O . GLN C 3 126 ? 71.044 65.772 112.546 1.00 49.47 686 GLN C O 1
ATOM 8076 N N . LYS C 3 127 ? 71.105 68.024 112.633 1.00 50.31 687 LYS C N 1
ATOM 8077 C CA . LYS C 3 127 ? 70.290 68.134 113.829 1.00 51.07 687 LYS C CA 1
ATOM 8078 C C . LYS C 3 127 ? 68.879 67.566 113.552 1.00 53.09 687 LYS C C 1
ATOM 8079 O O . LYS C 3 127 ? 68.375 66.792 114.361 1.00 53.24 687 LYS C O 1
ATOM 8085 N N . LEU C 3 128 ? 68.266 67.902 112.391 1.00 54.54 688 LEU C N 1
ATOM 8086 C CA . LEU C 3 128 ? 66.934 67.386 112.044 1.00 56.35 688 LEU C CA 1
ATOM 8087 C C . LEU C 3 128 ? 67.013 65.901 111.848 1.00 58.35 688 LEU C C 1
ATOM 8088 O O . LEU C 3 128 ? 66.191 65.179 112.409 1.00 58.65 688 LEU C O 1
ATOM 8093 N N . GLU C 3 129 ? 68.039 65.437 111.097 1.00 59.60 689 GLU C N 1
ATOM 8094 C CA . GLU C 3 129 ? 68.289 64.036 110.793 1.00 61.57 689 GLU C CA 1
ATOM 8095 C C . GLU C 3 129 ? 68.356 63.218 112.071 1.00 63.43 689 GLU C C 1
ATOM 8096 O O . GLU C 3 129 ? 67.698 62.182 112.160 1.00 63.35 689 GLU C O 1
ATOM 8102 N N . LYS C 3 130 ? 69.085 63.732 113.086 1.00 65.05 690 LYS C N 1
ATOM 8103 C CA . LYS C 3 130 ? 69.244 63.097 114.397 1.00 66.98 690 LYS C CA 1
ATOM 8104 C C . LYS C 3 130 ? 67.889 62.869 115.078 1.00 69.33 690 LYS C C 1
ATOM 8105 O O . LYS C 3 130 ? 67.695 61.834 115.711 1.00 69.79 690 LYS C O 1
ATOM 8111 N N . GLY C 3 131 ? 66.969 63.818 114.912 1.00 70.72 691 GLY C N 1
ATOM 8112 C CA . GLY C 3 131 ? 65.630 63.755 115.481 1.00 72.99 691 GLY C CA 1
ATOM 8113 C C . GLY C 3 131 ? 64.678 62.836 114.736 1.00 75.53 691 GLY C C 1
ATOM 8114 O O . GLY C 3 131 ? 63.752 62.275 115.336 1.00 75.85 691 GLY C O 1
ATOM 8115 N N . GLU C 3 132 ? 64.891 62.671 113.412 1.00 76.96 692 GLU C N 1
ATOM 8116 C CA . GLU C 3 132 ? 64.084 61.768 112.572 1.00 78.42 692 GLU C CA 1
ATOM 8117 C C . GLU C 3 132 ? 64.642 60.314 112.661 1.00 78.80 692 GLU C C 1
ATOM 8118 O O . GLU C 3 132 ? 64.628 59.576 111.673 1.00 79.36 692 GLU C O 1
ATOM 8124 N N . SER C 3 133 ? 65.176 59.929 113.833 1.00 78.15 693 SER C N 1
ATOM 8125 C CA . SER C 3 133 ? 65.754 58.612 114.081 1.00 77.94 693 SER C CA 1
ATOM 8126 C C . SER C 3 133 ? 65.609 58.248 115.567 1.00 77.58 693 SER C C 1
ATOM 8127 O O . SER C 3 133 ? 64.834 58.866 116.306 1.00 77.17 693 SER C O 1
ATOM 8130 N N . THR D 4 1 ? 43.244 119.353 82.066 1.00 68.12 22 THR D N 1
ATOM 8131 C CA . THR D 4 1 ? 43.684 117.971 82.299 1.00 68.47 22 THR D CA 1
ATOM 8132 C C . THR D 4 1 ? 44.312 117.773 83.697 1.00 66.93 22 THR D C 1
ATOM 8133 O O . THR D 4 1 ? 43.981 116.799 84.382 1.00 67.22 22 THR D O 1
ATOM 8137 N N . LYS D 4 2 ? 45.229 118.687 84.097 1.00 64.93 23 LYS D N 1
ATOM 8138 C CA . LYS D 4 2 ? 45.947 118.634 85.375 1.00 63.45 23 LYS D CA 1
ATOM 8139 C C . LYS D 4 2 ? 45.035 118.629 86.593 1.00 61.57 23 LYS D C 1
ATOM 8140 O O . LYS D 4 2 ? 44.381 119.626 86.888 1.00 61.73 23 LYS D O 1
ATOM 8146 N N . ALA D 4 3 ? 45.008 117.508 87.310 1.00 59.82 24 ALA D N 1
ATOM 8147 C CA . ALA D 4 3 ? 44.194 117.376 88.503 1.00 58.79 24 ALA D CA 1
ATOM 8148 C C . ALA D 4 3 ? 44.925 117.874 89.760 1.00 57.80 24 ALA D C 1
ATOM 8149 O O . ALA D 4 3 ? 46.163 117.915 89.801 1.00 57.84 24 ALA D O 1
ATOM 8151 N N . ALA D 4 4 ? 44.143 118.264 90.786 1.00 56.52 25 ALA D N 1
ATOM 8152 C CA . ALA D 4 4 ? 44.666 118.768 92.054 1.00 55.50 25 ALA D CA 1
ATOM 8153 C C . ALA D 4 4 ? 45.577 117.756 92.756 1.00 54.56 25 ALA D C 1
ATOM 8154 O O . ALA D 4 4 ? 45.310 116.548 92.758 1.00 54.91 25 ALA D O 1
ATOM 8156 N N . ARG D 4 5 ? 46.675 118.253 93.321 1.00 52.91 26 ARG D N 1
ATOM 8157 C CA . ARG D 4 5 ? 47.613 117.430 94.068 1.00 51.56 26 ARG D CA 1
ATOM 8158 C C . ARG D 4 5 ? 48.122 118.187 95.246 1.00 51.68 26 ARG D C 1
ATOM 8159 O O . ARG D 4 5 ? 48.428 119.384 95.128 1.00 51.70 26 ARG D O 1
ATOM 8167 N N . MET D 4 6 ? 48.338 117.473 96.361 1.00 51.51 27 MET D N 1
ATOM 8168 C CA . MET D 4 6 ? 48.984 118.091 97.503 1.00 51.98 27 MET D CA 1
ATOM 8169 C C . MET D 4 6 ? 50.461 118.270 97.125 1.00 53.26 27 MET D C 1
ATOM 8170 O O . MET D 4 6 ? 50.989 117.555 96.253 1.00 53.18 27 MET D O 1
ATOM 8175 N N . SER D 4 7 ? 51.080 119.300 97.692 1.00 54.09 28 SER D N 1
ATOM 8176 C CA . SER D 4 7 ? 52.436 119.633 97.347 1.00 55.46 28 SER D CA 1
ATOM 8177 C C . SER D 4 7 ? 53.248 120.046 98.548 1.00 57.06 28 SER D C 1
ATOM 8178 O O . SER D 4 7 ? 52.705 120.515 99.557 1.00 56.94 28 SER D O 1
ATOM 8181 N N . ALA D 4 8 ? 54.561 119.835 98.453 1.00 58.42 29 ALA D N 1
ATOM 8182 C CA . ALA D 4 8 ? 55.464 120.216 99.522 1.00 60.40 29 ALA D CA 1
ATOM 8183 C C . ALA D 4 8 ? 56.371 121.330 99.026 1.00 62.73 29 ALA D C 1
ATOM 8184 O O . ALA D 4 8 ? 56.691 121.386 97.832 1.00 62.85 29 ALA D O 1
ATOM 8186 N N . PRO D 4 9 ? 56.775 122.244 99.932 1.00 64.28 30 PRO D N 1
ATOM 8187 C CA . PRO D 4 9 ? 57.653 123.353 99.520 1.00 65.81 30 PRO D CA 1
ATOM 8188 C C . PRO D 4 9 ? 59.031 122.901 99.003 1.00 68.02 30 PRO D C 1
ATOM 8189 O O . PRO D 4 9 ? 59.863 122.421 99.774 1.00 68.37 30 PRO D O 1
ATOM 8193 N N . SER D 4 10 ? 59.268 123.045 97.683 1.00 69.33 31 SER D N 1
ATOM 8194 C CA . SER D 4 10 ? 60.523 122.615 97.053 1.00 70.71 31 SER D CA 1
ATOM 8195 C C . SER D 4 10 ? 61.690 123.572 97.311 1.00 71.56 31 SER D C 1
ATOM 8196 O O . SER D 4 10 ? 62.801 123.326 96.835 1.00 72.02 31 SER D O 1
ATOM 8199 N N . THR E 5 1 ? 29.698 104.582 76.249 1.00 76.68 22 THR E N 1
ATOM 8200 C CA . THR E 5 1 ? 29.421 105.999 75.987 1.00 77.16 22 THR E CA 1
ATOM 8201 C C . THR E 5 1 ? 28.510 106.589 77.100 1.00 76.19 22 THR E C 1
ATOM 8202 O O . THR E 5 1 ? 28.995 107.382 77.908 1.00 76.60 22 THR E O 1
ATOM 8206 N N . LYS E 5 2 ? 27.221 106.181 77.167 1.00 74.41 23 LYS E N 1
ATOM 8207 C CA . LYS E 5 2 ? 26.276 106.697 78.162 1.00 72.98 23 LYS E CA 1
ATOM 8208 C C . LYS E 5 2 ? 26.369 106.008 79.559 1.00 70.36 23 LYS E C 1
ATOM 8209 O O . LYS E 5 2 ? 26.557 104.785 79.659 1.00 70.57 23 LYS E O 1
ATOM 8215 N N . ALA E 5 3 ? 26.221 106.804 80.629 1.00 67.47 24 ALA E N 1
ATOM 8216 C CA . ALA E 5 3 ? 26.250 106.288 81.991 1.00 65.36 24 ALA E CA 1
ATOM 8217 C C . ALA E 5 3 ? 24.859 105.814 82.389 1.00 62.30 24 ALA E C 1
ATOM 8218 O O . ALA E 5 3 ? 23.891 106.525 82.140 1.00 61.75 24 ALA E O 1
ATOM 8220 N N . ALA E 5 4 ? 24.767 104.615 83.015 1.00 60.12 25 ALA E N 1
ATOM 8221 C CA . ALA E 5 4 ? 23.516 103.988 83.460 1.00 58.02 25 ALA E CA 1
ATOM 8222 C C . ALA E 5 4 ? 22.923 104.731 84.634 1.00 56.21 25 ALA E C 1
ATOM 8223 O O . ALA E 5 4 ? 23.646 105.195 85.525 1.00 56.11 25 ALA E O 1
ATOM 8225 N N . ARG E 5 5 ? 21.588 104.874 84.612 1.00 54.23 26 ARG E N 1
ATOM 8226 C CA . ARG E 5 5 ? 20.882 105.617 85.631 1.00 52.12 26 ARG E CA 1
ATOM 8227 C C . ARG E 5 5 ? 20.062 104.736 86.495 1.00 48.40 26 ARG E C 1
ATOM 8228 O O . ARG E 5 5 ? 19.536 103.743 86.044 1.00 48.08 26 ARG E O 1
ATOM 8248 N N . SER E 5 7 ? 17.284 105.619 88.198 1.00 49.82 28 SER E N 1
ATOM 8249 C CA . SER E 5 7 ? 15.865 105.914 88.059 1.00 52.88 28 SER E CA 1
ATOM 8250 C C . SER E 5 7 ? 15.549 106.674 86.763 1.00 56.19 28 SER E C 1
ATOM 8251 O O . SER E 5 7 ? 16.438 107.274 86.151 1.00 56.33 28 SER E O 1
ATOM 8254 N N . ALA E 5 8 ? 14.264 106.662 86.369 1.00 58.80 29 ALA E N 1
ATOM 8255 C CA . ALA E 5 8 ? 13.742 107.353 85.192 1.00 61.88 29 ALA E CA 1
ATOM 8256 C C . ALA E 5 8 ? 13.939 108.876 85.291 1.00 65.38 29 ALA E C 1
ATOM 8257 O O . ALA E 5 8 ? 13.958 109.432 86.388 1.00 65.74 29 ALA E O 1
ATOM 8259 N N . PRO E 5 9 ? 14.063 109.576 84.157 1.00 68.07 30 PRO E N 1
ATOM 8260 C CA . PRO E 5 9 ? 14.363 111.025 84.211 1.00 70.37 30 PRO E CA 1
ATOM 8261 C C . PRO E 5 9 ? 13.256 111.984 84.743 1.00 73.21 30 PRO E C 1
ATOM 8262 O O . PRO E 5 9 ? 13.499 112.628 85.773 1.00 73.64 30 PRO E O 1
ATOM 8266 N N . ALA E 5 10 ? 12.098 112.159 84.052 1.00 74.80 31 ALA E N 1
ATOM 8267 C CA . ALA E 5 10 ? 11.067 113.110 84.532 1.00 76.54 31 ALA E CA 1
ATOM 8268 C C . ALA E 5 10 ? 10.309 112.642 85.796 1.00 77.77 31 ALA E C 1
ATOM 8269 O O . ALA E 5 10 ? 10.363 111.465 86.168 1.00 78.34 31 ALA E O 1
ATOM 8271 N N . SER F 1 21 ? 41.767 104.598 62.146 1.00 137.83 21 SER F N 1
ATOM 8272 C CA . SER F 1 21 ? 41.604 103.842 63.387 1.00 138.52 21 SER F CA 1
ATOM 8273 C C . SER F 1 21 ? 40.317 104.212 64.150 1.00 139.09 21 SER F C 1
ATOM 8274 O O . SER F 1 21 ? 39.488 103.338 64.404 1.00 139.12 21 SER F O 1
ATOM 8277 N N . GLU F 1 22 ? 40.132 105.496 64.498 1.00 139.31 22 GLU F N 1
ATOM 8278 C CA . GLU F 1 22 ? 38.936 105.929 65.220 1.00 140.00 22 GLU F CA 1
ATOM 8279 C C . GLU F 1 22 ? 37.767 106.253 64.277 1.00 140.37 22 GLU F C 1
ATOM 8280 O O . GLU F 1 22 ? 37.252 107.373 64.282 1.00 140.64 22 GLU F O 1
ATOM 8286 N N . TYR F 1 23 ? 37.342 105.252 63.484 1.00 140.14 23 TYR F N 1
ATOM 8287 C CA . TYR F 1 23 ? 36.227 105.319 62.527 1.00 140.35 23 TYR F CA 1
ATOM 8288 C C . TYR F 1 23 ? 34.854 105.534 63.218 1.00 140.26 23 TYR F C 1
ATOM 8289 O O . TYR F 1 23 ? 33.902 105.964 62.572 1.00 140.33 23 TYR F O 1
ATOM 8298 N N . MET F 1 24 ? 34.778 105.246 64.531 1.00 139.97 24 MET F N 1
ATOM 8299 C CA . MET F 1 24 ? 33.623 105.386 65.424 1.00 140.14 24 MET F CA 1
ATOM 8300 C C . MET F 1 24 ? 32.864 106.716 65.320 1.00 139.50 24 MET F C 1
ATOM 8301 O O . MET F 1 24 ? 31.639 106.718 65.394 1.00 139.44 24 MET F O 1
ATOM 8306 N N . ARG F 1 25 ? 33.591 107.847 65.193 1.00 138.73 25 ARG F N 1
ATOM 8307 C CA . ARG F 1 25 ? 32.985 109.178 65.105 1.00 138.27 25 ARG F CA 1
ATOM 8308 C C . ARG F 1 25 ? 32.348 109.420 63.732 1.00 137.45 25 ARG F C 1
ATOM 8309 O O . ARG F 1 25 ? 31.338 110.109 63.642 1.00 137.76 25 ARG F O 1
ATOM 8317 N N . LEU F 1 26 ? 32.928 108.821 62.673 1.00 136.16 26 LEU F N 1
ATOM 8318 C CA . LEU F 1 26 ? 32.447 108.904 61.296 1.00 135.33 26 LEU F CA 1
ATOM 8319 C C . LEU F 1 26 ? 31.127 108.127 61.151 1.00 134.06 26 LEU F C 1
ATOM 8320 O O . LEU F 1 26 ? 30.189 108.619 60.523 1.00 134.11 26 LEU F O 1
ATOM 8325 N N . ARG F 1 27 ? 31.061 106.916 61.736 1.00 132.70 27 ARG F N 1
ATOM 8326 C CA . ARG F 1 27 ? 29.865 106.074 61.698 1.00 131.75 27 ARG F CA 1
ATOM 8327 C C . ARG F 1 27 ? 28.788 106.645 62.630 1.00 130.47 27 ARG F C 1
ATOM 8328 O O . ARG F 1 27 ? 27.606 106.623 62.287 1.00 130.55 27 ARG F O 1
ATOM 8336 N N . GLN F 1 28 ? 29.197 107.161 63.807 1.00 129.09 28 GLN F N 1
ATOM 8337 C CA . GLN F 1 28 ? 28.260 107.746 64.774 1.00 128.13 28 GLN F CA 1
ATOM 8338 C C . GLN F 1 28 ? 27.673 109.072 64.285 1.00 126.67 28 GLN F C 1
ATOM 8339 O O . GLN F 1 28 ? 26.495 109.329 64.517 1.00 126.90 28 GLN F O 1
ATOM 8345 N N . LEU F 1 29 ? 28.461 109.894 63.576 1.00 124.98 29 LEU F N 1
ATOM 8346 C CA . LEU F 1 29 ? 27.954 111.160 63.025 1.00 123.74 29 LEU F CA 1
ATOM 8347 C C . LEU F 1 29 ? 27.007 110.918 61.829 1.00 121.70 29 LEU F C 1
ATOM 8348 O O . LEU F 1 29 ? 26.114 111.728 61.581 1.00 121.70 29 LEU F O 1
ATOM 8353 N N . LYS F 1 30 ? 27.178 109.785 61.120 1.00 119.81 30 LYS F N 1
ATOM 8354 C CA . LYS F 1 30 ? 26.300 109.361 60.027 1.00 118.45 30 LYS F CA 1
ATOM 8355 C C . LYS F 1 30 ? 24.959 108.868 60.609 1.00 116.93 30 LYS F C 1
ATOM 8356 O O . LYS F 1 30 ? 23.909 109.097 60.016 1.00 116.79 30 LYS F O 1
ATOM 8362 N N . ARG F 1 31 ? 25.009 108.187 61.767 1.00 115.68 31 ARG F N 1
ATOM 8363 C CA . ARG F 1 31 ? 23.851 107.688 62.499 1.00 114.94 31 ARG F CA 1
ATOM 8364 C C . ARG F 1 31 ? 23.070 108.851 63.121 1.00 113.61 31 ARG F C 1
ATOM 8365 O O . ARG F 1 31 ? 21.842 108.809 63.160 1.00 113.71 31 ARG F O 1
ATOM 8373 N N . LEU F 1 32 ? 23.779 109.875 63.626 1.00 112.25 32 LEU F N 1
ATOM 8374 C CA . LEU F 1 32 ? 23.156 111.058 64.221 1.00 111.49 32 LEU F CA 1
ATOM 8375 C C . LEU F 1 32 ? 22.450 111.893 63.152 1.00 110.17 32 LEU F C 1
ATOM 8376 O O . LEU F 1 32 ? 21.335 112.368 63.374 1.00 110.36 32 LEU F O 1
ATOM 8381 N N . GLN F 1 33 ? 23.094 112.065 61.985 1.00 108.56 33 GLN F N 1
ATOM 8382 C CA . GLN F 1 33 ? 22.536 112.823 60.871 1.00 107.54 33 GLN F CA 1
ATOM 8383 C C . GLN F 1 33 ? 21.217 112.187 60.425 1.00 105.94 33 GLN F C 1
ATOM 8384 O O . GLN F 1 33 ? 20.209 112.883 60.305 1.00 105.81 33 GLN F O 1
ATOM 8390 N N . ALA F 1 34 ? 21.221 110.845 60.289 1.00 104.63 34 ALA F N 1
ATOM 8391 C CA . ALA F 1 34 ? 20.082 110.026 59.872 1.00 103.65 34 ALA F CA 1
ATOM 8392 C C . ALA F 1 34 ? 18.909 110.064 60.852 1.00 102.30 34 ALA F C 1
ATOM 8393 O O . ALA F 1 34 ? 17.773 110.249 60.426 1.00 102.08 34 ALA F O 1
ATOM 8395 N N . ASN F 1 35 ? 19.186 109.923 62.159 1.00 101.26 35 ASN F N 1
ATOM 8396 C CA . ASN F 1 35 ? 18.179 109.931 63.212 1.00 100.67 35 ASN F CA 1
ATOM 8397 C C . ASN F 1 35 ? 17.383 111.237 63.239 1.00 99.72 35 ASN F C 1
ATOM 8398 O O . ASN F 1 35 ? 16.198 111.223 63.563 1.00 99.87 35 ASN F O 1
ATOM 8403 N N . MET F 1 36 ? 18.016 112.359 62.874 1.00 98.65 36 MET F N 1
ATOM 8404 C CA . MET F 1 36 ? 17.336 113.652 62.868 1.00 98.02 36 MET F CA 1
ATOM 8405 C C . MET F 1 36 ? 16.408 113.802 61.662 1.00 95.99 36 MET F C 1
ATOM 8406 O O . MET F 1 36 ? 15.302 114.325 61.797 1.00 95.89 36 MET F O 1
ATOM 8411 N N . GLY F 1 37 ? 16.844 113.301 60.510 1.00 94.10 37 GLY F N 1
ATOM 8412 C CA . GLY F 1 37 ? 16.039 113.331 59.298 1.00 92.74 37 GLY F CA 1
ATOM 8413 C C . GLY F 1 37 ? 14.855 112.392 59.392 1.00 91.00 37 GLY F C 1
ATOM 8414 O O . GLY F 1 37 ? 13.780 112.685 58.866 1.00 91.04 37 GLY F O 1
ATOM 8415 N N . ALA F 1 38 ? 15.045 111.260 60.082 1.00 89.32 38 ALA F N 1
ATOM 8416 C CA . ALA F 1 38 ? 14.005 110.270 60.286 1.00 88.33 38 ALA F CA 1
ATOM 8417 C C . ALA F 1 38 ? 12.877 110.836 61.148 1.00 87.39 38 ALA F C 1
ATOM 8418 O O . ALA F 1 38 ? 11.706 110.622 60.855 1.00 87.07 38 ALA F O 1
ATOM 8420 N N . LYS F 1 39 ? 13.241 111.583 62.197 1.00 86.78 39 LYS F N 1
ATOM 8421 C CA . LYS F 1 39 ? 12.289 112.204 63.106 1.00 86.42 39 LYS F CA 1
ATOM 8422 C C . LYS F 1 39 ? 11.483 113.250 62.339 1.00 85.79 39 LYS F C 1
ATOM 8423 O O . LYS F 1 39 ? 10.259 113.254 62.418 1.00 86.04 39 LYS F O 1
ATOM 8429 N N . ALA F 1 40 ? 12.166 114.076 61.540 1.00 84.84 40 ALA F N 1
ATOM 8430 C CA . ALA F 1 40 ? 11.557 115.137 60.746 1.00 84.41 40 ALA F CA 1
ATOM 8431 C C . ALA F 1 40 ? 10.559 114.570 59.746 1.00 83.85 40 ALA F C 1
ATOM 8432 O O . ALA F 1 40 ? 9.462 115.113 59.604 1.00 83.95 40 ALA F O 1
ATOM 8434 N N . LEU F 1 41 ? 10.928 113.450 59.091 1.00 83.03 41 LEU F N 1
ATOM 8435 C CA . LEU F 1 41 ? 10.106 112.745 58.113 1.00 82.37 41 LEU F CA 1
ATOM 8436 C C . LEU F 1 41 ? 8.883 112.152 58.821 1.00 82.00 41 LEU F C 1
ATOM 8437 O O . LEU F 1 41 ? 7.758 112.352 58.370 1.00 82.27 41 LEU F O 1
ATOM 8442 N N . TYR F 1 42 ? 9.096 111.441 59.938 1.00 81.08 42 TYR F N 1
ATOM 8443 C CA . TYR F 1 42 ? 8.016 110.785 60.645 1.00 80.65 42 TYR F CA 1
ATOM 8444 C C . TYR F 1 42 ? 6.938 111.757 61.095 1.00 80.72 42 TYR F C 1
ATOM 8445 O O . TYR F 1 42 ? 5.754 111.463 60.943 1.00 80.88 42 TYR F O 1
ATOM 8454 N N . VAL F 1 43 ? 7.347 112.948 61.562 1.00 80.70 43 VAL F N 1
ATOM 8455 C CA . VAL F 1 43 ? 6.433 114.005 62.007 1.00 81.28 43 VAL F CA 1
ATOM 8456 C C . VAL F 1 43 ? 5.643 114.604 60.837 1.00 81.62 43 VAL F C 1
ATOM 8457 O O . VAL F 1 43 ? 4.421 114.756 60.925 1.00 81.68 43 VAL F O 1
ATOM 8461 N N . ALA F 1 44 ? 6.339 114.935 59.748 1.00 81.72 44 ALA F N 1
ATOM 8462 C CA . ALA F 1 44 ? 5.695 115.504 58.567 1.00 82.60 44 ALA F CA 1
ATOM 8463 C C . ALA F 1 44 ? 4.686 114.518 57.959 1.00 83.08 44 ALA F C 1
ATOM 8464 O O . ALA F 1 44 ? 3.596 114.916 57.540 1.00 83.22 44 ALA F O 1
ATOM 8466 N N . ASN F 1 45 ? 5.054 113.228 57.942 1.00 82.95 45 ASN F N 1
ATOM 8467 C CA . ASN F 1 45 ? 4.211 112.168 57.426 1.00 83.21 45 ASN F CA 1
ATOM 8468 C C . ASN F 1 45 ? 2.977 112.013 58.304 1.00 83.40 45 ASN F C 1
ATOM 8469 O O . ASN F 1 45 ? 1.881 111.903 57.768 1.00 83.55 45 ASN F O 1
ATOM 8474 N N . PHE F 1 46 ? 3.133 112.036 59.635 1.00 83.33 46 PHE F N 1
ATOM 8475 C CA . PHE F 1 46 ? 1.975 111.921 60.522 1.00 83.83 46 PHE F CA 1
ATOM 8476 C C . PHE F 1 46 ? 0.959 113.040 60.308 1.00 84.50 46 PHE F C 1
ATOM 8477 O O . PHE F 1 46 ? -0.239 112.813 60.462 1.00 84.74 46 PHE F O 1
ATOM 8485 N N . ALA F 1 47 ? 1.424 114.226 59.884 1.00 84.57 47 ALA F N 1
ATOM 8486 C CA . ALA F 1 47 ? 0.525 115.329 59.578 1.00 84.97 47 ALA F CA 1
ATOM 8487 C C . ALA F 1 47 ? -0.294 114.953 58.328 1.00 84.87 47 ALA F C 1
ATOM 8488 O O . ALA F 1 47 ? -1.519 115.030 58.364 1.00 85.09 47 ALA F O 1
ATOM 8490 N N . LYS F 1 48 ? 0.364 114.435 57.278 1.00 84.44 48 LYS F N 1
ATOM 8491 C CA . LYS F 1 48 ? -0.305 113.974 56.061 1.00 84.81 48 LYS F CA 1
ATOM 8492 C C . LYS F 1 48 ? -1.332 112.883 56.392 1.00 85.01 48 LYS F C 1
ATOM 8493 O O . LYS F 1 48 ? -2.441 112.905 55.865 1.00 85.26 48 LYS F O 1
ATOM 8499 N N . VAL F 1 49 ? -0.973 111.958 57.299 1.00 84.78 49 VAL F N 1
ATOM 8500 C CA . VAL F 1 49 ? -1.833 110.867 57.754 1.00 84.83 49 VAL F CA 1
ATOM 8501 C C . VAL F 1 49 ? -3.127 111.429 58.339 1.00 85.72 49 VAL F C 1
ATOM 8502 O O . VAL F 1 49 ? -4.215 110.972 57.999 1.00 85.64 49 VAL F O 1
ATOM 8506 N N . GLN F 1 50 ? -3.008 112.455 59.179 1.00 86.54 50 GLN F N 1
ATOM 8507 C CA . GLN F 1 50 ? -4.164 113.069 59.818 1.00 87.98 50 GLN F CA 1
ATOM 8508 C C . GLN F 1 50 ? -5.046 113.856 58.847 1.00 89.32 50 GLN F C 1
ATOM 8509 O O . GLN F 1 50 ? -6.258 113.942 59.049 1.00 89.29 50 GLN F O 1
ATOM 8515 N N . GLU F 1 51 ? -4.455 114.399 57.780 1.00 90.23 51 GLU F N 1
ATOM 8516 C CA . GLU F 1 51 ? -5.212 115.144 56.786 1.00 91.44 51 GLU F CA 1
ATOM 8517 C C . GLU F 1 51 ? -5.996 114.196 55.890 1.00 91.96 51 GLU F C 1
ATOM 8518 O O . GLU F 1 51 ? -7.208 114.378 55.733 1.00 92.33 51 GLU F O 1
ATOM 8524 N N . LYS F 1 52 ? -5.333 113.163 55.344 1.00 91.83 52 LYS F N 1
ATOM 8525 C CA . LYS F 1 52 ? -6.039 112.216 54.491 1.00 92.26 52 LYS F CA 1
ATOM 8526 C C . LYS F 1 52 ? -7.117 111.445 55.271 1.00 92.87 52 LYS F C 1
ATOM 8527 O O . LYS F 1 52 ? -8.186 111.211 54.712 1.00 93.11 52 LYS F O 1
ATOM 8533 N N . THR F 1 53 ? -6.884 111.108 56.566 1.00 93.02 53 THR F N 1
ATOM 8534 C CA . THR F 1 53 ? -7.922 110.419 57.350 1.00 93.74 53 THR F CA 1
ATOM 8535 C C . THR F 1 53 ? -9.109 111.329 57.631 1.00 94.13 53 THR F C 1
ATOM 8536 O O . THR F 1 53 ? -10.223 110.834 57.756 1.00 94.27 53 THR F O 1
ATOM 8540 N N . GLN F 1 54 ? -8.889 112.648 57.726 1.00 94.23 54 GLN F N 1
ATOM 8541 C CA . GLN F 1 54 ? -9.992 113.589 57.934 1.00 94.87 54 GLN F CA 1
ATOM 8542 C C . GLN F 1 54 ? -10.905 113.644 56.694 1.00 95.34 54 GLN F C 1
ATOM 8543 O O . GLN F 1 54 ? -12.120 113.792 56.821 1.00 95.52 54 GLN F O 1
ATOM 8549 N N . ILE F 1 55 ? -10.313 113.495 55.507 1.00 95.43 55 ILE F N 1
ATOM 8550 C CA . ILE F 1 55 ? -11.023 113.457 54.243 1.00 96.29 55 ILE F CA 1
ATOM 8551 C C . ILE F 1 55 ? -11.906 112.210 54.206 1.00 96.81 55 ILE F C 1
ATOM 8552 O O . ILE F 1 55 ? -13.090 112.312 53.896 1.00 97.13 55 ILE F O 1
ATOM 8557 N N . LEU F 1 56 ? -11.346 111.043 54.570 1.00 96.69 56 LEU F N 1
ATOM 8558 C CA . LEU F 1 56 ? -12.081 109.777 54.602 1.00 96.92 56 LEU F CA 1
ATOM 8559 C C . LEU F 1 56 ? -13.185 109.818 55.653 1.00 96.88 56 LEU F C 1
ATOM 8560 O O . LEU F 1 56 ? -14.276 109.300 55.427 1.00 96.69 56 LEU F O 1
ATOM 8565 N N . ASN F 1 57 ? -12.897 110.430 56.802 1.00 96.98 57 ASN F N 1
ATOM 8566 C CA . ASN F 1 57 ? -13.872 110.549 57.870 1.00 97.74 57 ASN F CA 1
ATOM 8567 C C . ASN F 1 57 ? -15.044 111.419 57.444 1.00 98.69 57 ASN F C 1
ATOM 8568 O O . ASN F 1 57 ? -16.177 111.122 57.809 1.00 98.83 57 ASN F O 1
ATOM 8573 N N . GLU F 1 58 ? -14.785 112.459 56.635 1.00 99.14 58 GLU F N 1
ATOM 8574 C CA . GLU F 1 58 ? -15.828 113.343 56.133 1.00 99.98 58 GLU F CA 1
ATOM 8575 C C . GLU F 1 58 ? -16.749 112.616 55.173 1.00 99.72 58 GLU F C 1
ATOM 8576 O O . GLU F 1 58 ? -17.971 112.741 55.278 1.00 99.77 58 GLU F O 1
ATOM 8582 N N . GLU F 1 59 ? -16.174 111.815 54.276 1.00 99.22 59 GLU F N 1
ATOM 8583 C CA . GLU F 1 59 ? -16.967 111.017 53.352 1.00 99.36 59 GLU F CA 1
ATOM 8584 C C . GLU F 1 59 ? -17.836 110.000 54.105 1.00 99.06 59 GLU F C 1
ATOM 8585 O O . GLU F 1 59 ? -18.925 109.685 53.645 1.00 99.60 59 GLU F O 1
ATOM 8591 N N . TRP F 1 60 ? -17.372 109.508 55.263 1.00 98.09 60 TRP F N 1
ATOM 8592 C CA . TRP F 1 60 ? -18.108 108.554 56.085 1.00 97.57 60 TRP F CA 1
ATOM 8593 C C . TRP F 1 60 ? -19.368 109.184 56.727 1.00 98.46 60 TRP F C 1
ATOM 8594 O O . TRP F 1 60 ? -20.434 108.562 56.730 1.00 98.38 60 TRP F O 1
ATOM 8605 N N . LYS F 1 61 ? -19.235 110.399 57.279 1.00 98.99 61 LYS F N 1
ATOM 8606 C CA . LYS F 1 61 ? -20.341 111.126 57.897 1.00 100.18 61 LYS F CA 1
ATOM 8607 C C . LYS F 1 61 ? -21.517 111.364 56.907 1.00 102.44 61 LYS F C 1
ATOM 8608 O O . LYS F 1 61 ? -22.667 111.529 57.329 1.00 102.36 61 LYS F O 1
ATOM 8614 N N . LYS F 1 62 ? -21.228 111.370 55.597 1.00 104.06 62 LYS F N 1
ATOM 8615 C CA . LYS F 1 62 ? -22.269 111.500 54.587 1.00 106.12 62 LYS F CA 1
ATOM 8616 C C . LYS F 1 62 ? -23.017 110.152 54.545 1.00 107.69 62 LYS F C 1
ATOM 8617 O O . LYS F 1 62 ? -24.205 110.109 54.864 1.00 107.80 62 LYS F O 1
ATOM 8623 N N . LEU F 1 63 ? -22.284 109.049 54.248 1.00 108.61 63 LEU F N 1
ATOM 8624 C CA . LEU F 1 63 ? -22.783 107.670 54.180 1.00 109.67 63 LEU F CA 1
ATOM 8625 C C . LEU F 1 63 ? -23.608 107.310 55.403 1.00 110.88 63 LEU F C 1
ATOM 8626 O O . LEU F 1 63 ? -23.176 107.557 56.529 1.00 111.31 63 LEU F O 1
ATOM 8631 N N . ARG F 1 64 ? -24.780 106.713 55.191 1.00 111.22 64 ARG F N 1
ATOM 8632 C CA . ARG F 1 64 ? -25.613 106.255 56.295 1.00 112.19 64 ARG F CA 1
ATOM 8633 C C . ARG F 1 64 ? -25.977 104.792 56.054 1.00 112.43 64 ARG F C 1
ATOM 8634 O O . ARG F 1 64 ? -26.768 104.480 55.171 1.00 112.48 64 ARG F O 1
ATOM 8642 N N . VAL F 1 65 ? -25.312 103.888 56.778 1.00 112.40 65 VAL F N 1
ATOM 8643 C CA . VAL F 1 65 ? -25.500 102.458 56.584 1.00 112.54 65 VAL F CA 1
ATOM 8644 C C . VAL F 1 65 ? -26.456 101.874 57.634 1.00 113.08 65 VAL F C 1
ATOM 8645 O O . VAL F 1 65 ? -26.396 102.242 58.807 1.00 113.32 65 VAL F O 1
ATOM 8649 N N . GLN F 1 66 ? -27.357 100.992 57.197 1.00 113.06 66 GLN F N 1
ATOM 8650 C CA . GLN F 1 66 ? -28.351 100.336 58.039 1.00 113.73 66 GLN F CA 1
ATOM 8651 C C . GLN F 1 66 ? -27.719 99.373 59.053 1.00 114.10 66 GLN F C 1
ATOM 8652 O O . GLN F 1 66 ? -26.870 98.562 58.693 1.00 114.34 66 GLN F O 1
ATOM 8658 N N . PRO F 1 67 ? -28.166 99.410 60.317 1.00 113.97 67 PRO F N 1
ATOM 8659 C CA . PRO F 1 67 ? -27.597 98.509 61.327 1.00 113.98 67 PRO F CA 1
ATOM 8660 C C . PRO F 1 67 ? -27.935 97.025 61.151 1.00 114.37 67 PRO F C 1
ATOM 8661 O O . PRO F 1 67 ? -29.031 96.674 60.726 1.00 114.32 67 PRO F O 1
ATOM 8665 N N . VAL F 1 68 ? -26.977 96.154 61.500 1.00 114.54 68 VAL F N 1
ATOM 8666 C CA . VAL F 1 68 ? -27.116 94.702 61.411 1.00 115.09 68 VAL F CA 1
ATOM 8667 C C . VAL F 1 68 ? -28.042 94.174 62.518 1.00 115.60 68 VAL F C 1
ATOM 8668 O O . VAL F 1 68 ? -27.840 94.511 63.684 1.00 115.63 68 VAL F O 1
ATOM 8672 N N . GLN F 1 69 ? -29.045 93.337 62.157 1.00 115.80 69 GLN F N 1
ATOM 8673 C CA . GLN F 1 69 ? -30.031 92.804 63.106 1.00 116.54 69 GLN F CA 1
ATOM 8674 C C . GLN F 1 69 ? -29.832 91.331 63.506 1.00 116.19 69 GLN F C 1
ATOM 8675 O O . GLN F 1 69 ? -29.262 90.559 62.740 1.00 116.24 69 GLN F O 1
ATOM 8681 N N . SER F 1 70 ? -30.334 90.940 64.697 1.00 115.80 70 SER F N 1
ATOM 8682 C CA . SER F 1 70 ? -30.130 89.603 65.270 1.00 116.30 70 SER F CA 1
ATOM 8683 C C . SER F 1 70 ? -31.216 88.535 65.020 1.00 116.44 70 SER F C 1
ATOM 8684 O O . SER F 1 70 ? -32.041 88.274 65.899 1.00 116.61 70 SER F O 1
ATOM 8687 N N . MET F 1 71 ? -31.139 87.842 63.878 1.00 116.28 71 MET F N 1
ATOM 8688 C CA . MET F 1 71 ? -32.036 86.741 63.491 1.00 116.77 71 MET F CA 1
ATOM 8689 C C . MET F 1 71 ? -33.536 86.950 63.834 1.00 117.10 71 MET F C 1
ATOM 8690 O O . MET F 1 71 ? -34.422 86.441 63.139 1.00 117.01 71 MET F O 1
ATOM 8695 N N . LEU F 1 80 ? -26.605 73.596 59.743 1.00 108.97 80 LEU F N 1
ATOM 8696 C CA . LEU F 1 80 ? -27.728 72.684 59.976 1.00 109.50 80 LEU F CA 1
ATOM 8697 C C . LEU F 1 80 ? -28.062 72.559 61.480 1.00 109.80 80 LEU F C 1
ATOM 8698 O O . LEU F 1 80 ? -29.225 72.360 61.848 1.00 109.99 80 LEU F O 1
ATOM 8703 N N . LYS F 1 81 ? -27.038 72.693 62.340 1.00 109.50 81 LYS F N 1
ATOM 8704 C CA . LYS F 1 81 ? -27.174 72.627 63.798 1.00 109.64 81 LYS F CA 1
ATOM 8705 C C . LYS F 1 81 ? -27.032 74.059 64.410 1.00 109.53 81 LYS F C 1
ATOM 8706 O O . LYS F 1 81 ? -26.901 75.040 63.669 1.00 109.64 81 LYS F O 1
ATOM 8712 N N . LYS F 1 82 ? -27.107 74.181 65.749 1.00 108.97 82 LYS F N 1
ATOM 8713 C CA . LYS F 1 82 ? -26.953 75.446 66.450 1.00 108.74 82 LYS F CA 1
ATOM 8714 C C . LYS F 1 82 ? -25.496 75.659 66.938 1.00 108.14 82 LYS F C 1
ATOM 8715 O O . LYS F 1 82 ? -24.713 74.712 67.031 1.00 108.45 82 LYS F O 1
ATOM 8721 N N . CYS F 1 83 ? -25.150 76.911 67.242 1.00 106.96 83 CYS F N 1
ATOM 8722 C CA . CYS F 1 83 ? -23.844 77.295 67.751 1.00 106.02 83 CYS F CA 1
ATOM 8723 C C . CYS F 1 83 ? -23.997 77.816 69.177 1.00 104.70 83 CYS F C 1
ATOM 8724 O O . CYS F 1 83 ? -24.996 78.463 69.509 1.00 104.86 83 CYS F O 1
ATOM 8727 N N . THR F 1 84 ? -23.024 77.512 70.027 1.00 103.32 84 THR F N 1
ATOM 8728 C CA . THR F 1 84 ? -23.051 77.966 71.405 1.00 102.54 84 THR F CA 1
ATOM 8729 C C . THR F 1 84 ? -21.836 78.852 71.681 1.00 100.74 84 THR F C 1
ATOM 8730 O O . THR F 1 84 ? -20.704 78.489 71.359 1.00 100.75 84 THR F O 1
ATOM 8734 N N . ILE F 1 85 ? -22.091 80.057 72.197 1.00 98.95 85 ILE F N 1
ATOM 8735 C CA . ILE F 1 85 ? -21.042 81.009 72.520 1.00 97.59 85 ILE F CA 1
ATOM 8736 C C . ILE F 1 85 ? -21.049 81.214 74.032 1.00 96.81 85 ILE F C 1
ATOM 8737 O O . ILE F 1 85 ? -21.961 81.834 74.590 1.00 96.81 85 ILE F O 1
ATOM 8742 N N . GLU F 1 86 ? -20.066 80.603 74.701 1.00 95.86 86 GLU F N 1
ATOM 8743 C CA . GLU F 1 86 ? -19.962 80.667 76.148 1.00 95.49 86 GLU F CA 1
ATOM 8744 C C . GLU F 1 86 ? -19.024 81.797 76.560 1.00 94.32 86 GLU F C 1
ATOM 8745 O O . GLU F 1 86 ? -17.994 81.999 75.926 1.00 94.53 86 GLU F O 1
ATOM 8751 N N . SER F 1 87 ? -19.385 82.543 77.605 1.00 93.10 87 SER F N 1
ATOM 8752 C CA . SER F 1 87 ? -18.507 83.582 78.134 1.00 92.51 87 SER F CA 1
ATOM 8753 C C . SER F 1 87 ? -17.755 83.006 79.319 1.00 91.99 87 SER F C 1
ATOM 8754 O O . SER F 1 87 ? -18.270 82.141 80.024 1.00 91.88 87 SER F O 1
ATOM 8757 N N . ILE F 1 88 ? -16.545 83.492 79.549 1.00 91.67 88 ILE F N 1
ATOM 8758 C CA . ILE F 1 88 ? -15.743 83.033 80.680 1.00 92.02 88 ILE F CA 1
ATOM 8759 C C . ILE F 1 88 ? -15.880 83.997 81.895 1.00 91.93 88 ILE F C 1
ATOM 8760 O O . ILE F 1 88 ? -15.663 83.590 83.035 1.00 91.54 88 ILE F O 1
ATOM 8765 N N . PHE F 1 89 ? -16.294 85.253 81.647 1.00 92.11 89 PHE F N 1
ATOM 8766 C CA . PHE F 1 89 ? -16.515 86.264 82.671 1.00 92.73 89 PHE F CA 1
ATOM 8767 C C . PHE F 1 89 ? -17.874 86.035 83.281 1.00 94.29 89 PHE F C 1
ATOM 8768 O O . PHE F 1 89 ? -18.866 85.879 82.555 1.00 94.68 89 PHE F O 1
ATOM 8776 N N . PRO F 1 90 ? -17.957 86.037 84.616 1.00 95.11 90 PRO F N 1
ATOM 8777 C CA . PRO F 1 90 ? -19.267 85.879 85.259 1.00 95.83 90 PRO F CA 1
ATOM 8778 C C . PRO F 1 90 ? -20.177 87.065 84.935 1.00 96.97 90 PRO F C 1
ATOM 8779 O O . PRO F 1 90 ? -19.695 88.175 84.693 1.00 97.44 90 PRO F O 1
ATOM 8783 N N . GLY F 1 91 ? -21.478 86.820 84.903 1.00 96.96 91 GLY F N 1
ATOM 8784 C CA . GLY F 1 91 ? -22.436 87.864 84.584 1.00 97.41 91 GLY F CA 1
ATOM 8785 C C . GLY F 1 91 ? -22.909 87.848 83.145 1.00 97.84 91 GLY F C 1
ATOM 8786 O O . GLY F 1 91 ? -23.794 88.628 82.791 1.00 98.27 91 GLY F O 1
ATOM 8787 N N . PHE F 1 92 ? -22.341 86.978 82.294 1.00 97.62 92 PHE F N 1
ATOM 8788 C CA . PHE F 1 92 ? -22.778 86.880 80.899 1.00 98.00 92 PHE F CA 1
ATOM 8789 C C . PHE F 1 92 ? -23.210 85.441 80.606 1.00 98.09 92 PHE F C 1
ATOM 8790 O O . PHE F 1 92 ? -22.358 84.557 80.544 1.00 98.06 92 PHE F O 1
ATOM 8798 N N . ALA F 1 93 ? -24.527 85.190 80.441 1.00 97.91 93 ALA F N 1
ATOM 8799 C CA . ALA F 1 93 ? -25.012 83.826 80.183 1.00 97.97 93 ALA F CA 1
ATOM 8800 C C . ALA F 1 93 ? -24.732 83.365 78.760 1.00 98.16 93 ALA F C 1
ATOM 8801 O O . ALA F 1 93 ? -24.682 84.192 77.851 1.00 98.28 93 ALA F O 1
ATOM 8803 N N . SER F 1 94 ? -24.528 82.047 78.572 1.00 97.93 94 SER F N 1
ATOM 8804 C CA . SER F 1 94 ? -24.206 81.447 77.269 1.00 97.89 94 SER F CA 1
ATOM 8805 C C . SER F 1 94 ? -25.296 81.660 76.220 1.00 97.07 94 SER F C 1
ATOM 8806 O O . SER F 1 94 ? -26.474 81.694 76.549 1.00 96.95 94 SER F O 1
ATOM 8809 N N . GLN F 1 95 ? -24.891 81.878 74.974 1.00 96.50 95 GLN F N 1
ATOM 8810 C CA . GLN F 1 95 ? -25.821 82.209 73.906 1.00 96.52 95 GLN F CA 1
ATOM 8811 C C . GLN F 1 95 ? -25.919 81.137 72.851 1.00 97.20 95 GLN F C 1
ATOM 8812 O O . GLN F 1 95 ? -24.942 80.466 72.546 1.00 97.26 95 GLN F O 1
ATOM 8818 N N . HIS F 1 96 ? -27.112 80.969 72.294 1.00 97.67 96 HIS F N 1
ATOM 8819 C CA . HIS F 1 96 ? -27.344 79.960 71.271 1.00 98.36 96 HIS F CA 1
ATOM 8820 C C . HIS F 1 96 ? -27.989 80.596 70.068 1.00 98.68 96 HIS F C 1
ATOM 8821 O O . HIS F 1 96 ? -28.806 81.512 70.200 1.00 98.53 96 HIS F O 1
ATOM 8828 N N . MET F 1 97 ? -27.596 80.133 68.887 1.00 98.94 97 MET F N 1
ATOM 8829 C CA . MET F 1 97 ? -28.121 80.664 67.641 1.00 99.81 97 MET F CA 1
ATOM 8830 C C . MET F 1 97 ? -28.030 79.608 66.554 1.00 100.52 97 MET F C 1
ATOM 8831 O O . MET F 1 97 ? -27.085 78.829 66.532 1.00 100.67 97 MET F O 1
ATOM 8836 N N . LEU F 1 98 ? -28.980 79.608 65.620 1.00 100.79 98 LEU F N 1
ATOM 8837 C CA . LEU F 1 98 ? -28.999 78.618 64.546 1.00 101.65 98 LEU F CA 1
ATOM 8838 C C . LEU F 1 98 ? -28.241 79.067 63.287 1.00 102.28 98 LEU F C 1
ATOM 8839 O O . LEU F 1 98 ? -28.569 80.088 62.678 1.00 102.18 98 LEU F O 1
ATOM 8844 N N . MET F 1 99 ? -27.231 78.283 62.899 1.00 102.64 99 MET F N 1
ATOM 8845 C CA . MET F 1 99 ? -26.388 78.570 61.744 1.00 103.52 99 MET F CA 1
ATOM 8846 C C . MET F 1 99 ? -27.111 78.517 60.402 1.00 104.17 99 MET F C 1
ATOM 8847 O O . MET F 1 99 ? -27.479 77.430 59.956 1.00 104.12 99 MET F O 1
ATOM 8852 N N . ARG F 1 100 ? -27.251 79.669 59.722 1.00 104.66 100 ARG F N 1
ATOM 8853 C CA . ARG F 1 100 ? -27.831 79.683 58.385 1.00 105.78 100 ARG F CA 1
ATOM 8854 C C . ARG F 1 100 ? -26.757 79.131 57.452 1.00 106.64 100 ARG F C 1
ATOM 8855 O O . ARG F 1 100 ? -25.652 79.674 57.394 1.00 106.85 100 ARG F O 1
ATOM 8863 N N . SER F 1 101 ? -27.060 78.026 56.762 1.00 106.93 101 SER F N 1
ATOM 8864 C CA . SER F 1 101 ? -26.114 77.402 55.845 1.00 107.56 101 SER F CA 1
ATOM 8865 C C . SER F 1 101 ? -25.934 78.247 54.591 1.00 107.68 101 SER F C 1
ATOM 8866 O O . SER F 1 101 ? -26.902 78.795 54.079 1.00 107.83 101 SER F O 1
ATOM 8869 N N . LEU F 1 102 ? -24.690 78.361 54.118 1.00 107.51 102 LEU F N 1
ATOM 8870 C CA . LEU F 1 102 ? -24.303 79.110 52.932 1.00 107.90 102 LEU F CA 1
ATOM 8871 C C . LEU F 1 102 ? -24.301 78.145 51.778 1.00 108.12 102 LEU F C 1
ATOM 8872 O O . LEU F 1 102 ? -23.648 77.098 51.852 1.00 108.11 102 LEU F O 1
ATOM 8877 N N . ASN F 1 103 ? -25.060 78.490 50.724 1.00 108.16 103 ASN F N 1
ATOM 8878 C CA . ASN F 1 103 ? -25.274 77.694 49.514 1.00 108.54 103 ASN F CA 1
ATOM 8879 C C . ASN F 1 103 ? -23.996 77.043 48.963 1.00 108.08 103 ASN F C 1
ATOM 8880 O O . ASN F 1 103 ? -22.903 77.579 49.147 1.00 108.30 103 ASN F O 1
ATOM 8885 N N . THR F 1 104 ? -24.129 75.878 48.309 1.00 107.12 104 THR F N 1
ATOM 8886 C CA . THR F 1 104 ? -22.971 75.200 47.731 1.00 106.47 104 THR F CA 1
ATOM 8887 C C . THR F 1 104 ? -22.490 75.937 46.481 1.00 105.22 104 THR F C 1
ATOM 8888 O O . THR F 1 104 ? -23.308 76.434 45.706 1.00 105.08 104 THR F O 1
ATOM 8892 N N . VAL F 1 105 ? -21.161 76.073 46.335 1.00 103.93 105 VAL F N 1
ATOM 8893 C CA . VAL F 1 105 ? -20.539 76.769 45.215 1.00 102.96 105 VAL F CA 1
ATOM 8894 C C . VAL F 1 105 ? -19.673 75.803 44.387 1.00 102.08 105 VAL F C 1
ATOM 8895 O O . VAL F 1 105 ? -19.161 74.819 44.920 1.00 102.16 105 VAL F O 1
ATOM 8899 N N . ALA F 1 106 ? -19.576 76.049 43.068 1.00 101.02 106 ALA F N 1
ATOM 8900 C CA . ALA F 1 106 ? -18.781 75.248 42.135 1.00 100.14 106 ALA F CA 1
ATOM 8901 C C . ALA F 1 106 ? -17.277 75.481 42.345 1.00 98.76 106 ALA F C 1
ATOM 8902 O O . ALA F 1 106 ? -16.775 76.588 42.119 1.00 98.96 106 ALA F O 1
ATOM 8904 N N . LEU F 1 107 ? -16.555 74.432 42.745 1.00 97.10 107 LEU F N 1
ATOM 8905 C CA . LEU F 1 107 ? -15.126 74.555 42.996 1.00 96.14 107 LEU F CA 1
ATOM 8906 C C . LEU F 1 107 ? -14.264 74.237 41.799 1.00 94.86 107 LEU F C 1
ATOM 8907 O O . LEU F 1 107 ? -14.446 73.216 41.143 1.00 94.74 107 LEU F O 1
ATOM 8912 N N . VAL F 1 108 ? -13.285 75.094 41.558 1.00 93.77 108 VAL F N 1
ATOM 8913 C CA . VAL F 1 108 ? -12.337 74.961 40.468 1.00 93.06 108 VAL F CA 1
ATOM 8914 C C . VAL F 1 108 ? -10.994 74.393 41.006 1.00 92.26 108 VAL F C 1
ATOM 8915 O O . VAL F 1 108 ? -10.634 74.675 42.153 1.00 92.38 108 VAL F O 1
ATOM 8919 N N . PRO F 1 109 ? -10.274 73.551 40.230 1.00 90.89 109 PRO F N 1
ATOM 8920 C CA . PRO F 1 109 ? -9.023 72.948 40.750 1.00 89.96 109 PRO F CA 1
ATOM 8921 C C . PRO F 1 109 ? -7.888 73.921 41.138 1.00 88.57 109 PRO F C 1
ATOM 8922 O O . PRO F 1 109 ? -7.977 75.129 40.920 1.00 88.69 109 PRO F O 1
ATOM 8926 N N . ILE F 1 110 ? -6.814 73.382 41.741 1.00 87.09 110 ILE F N 1
ATOM 8927 C CA . ILE F 1 110 ? -5.652 74.173 42.139 1.00 85.85 110 ILE F CA 1
ATOM 8928 C C . ILE F 1 110 ? -4.801 74.532 40.930 1.00 85.16 110 ILE F C 1
ATOM 8929 O O . ILE F 1 110 ? -4.680 73.732 39.998 1.00 85.27 110 ILE F O 1
ATOM 8934 N N . MET F 1 111 ? -4.192 75.728 40.968 1.00 84.34 111 MET F N 1
ATOM 8935 C CA . MET F 1 111 ? -3.281 76.215 39.939 1.00 84.15 111 MET F CA 1
ATOM 8936 C C . MET F 1 111 ? -2.478 77.425 40.431 1.00 83.97 111 MET F C 1
ATOM 8937 O O . MET F 1 111 ? -3.066 78.455 40.755 1.00 84.18 111 MET F O 1
ATOM 8942 N N . TYR F 1 112 ? -1.140 77.321 40.466 1.00 83.26 112 TYR F N 1
ATOM 8943 C CA . TYR F 1 112 ? -0.305 78.462 40.840 1.00 82.77 112 TYR F CA 1
ATOM 8944 C C . TYR F 1 112 ? -0.105 79.337 39.607 1.00 82.20 112 TYR F C 1
ATOM 8945 O O . TYR F 1 112 ? -0.221 78.868 38.473 1.00 82.28 112 TYR F O 1
ATOM 8954 N N . SER F 1 113 ? 0.185 80.610 39.834 1.00 81.65 113 SER F N 1
ATOM 8955 C CA . SER F 1 113 ? 0.412 81.615 38.807 1.00 81.50 113 SER F CA 1
ATOM 8956 C C . SER F 1 113 ? 1.447 81.181 37.760 1.00 82.07 113 SER F C 1
ATOM 8957 O O . SER F 1 113 ? 2.454 80.549 38.097 1.00 81.83 113 SER F O 1
ATOM 8960 N N . TRP F 1 114 ? 1.159 81.494 36.476 1.00 82.51 114 TRP F N 1
ATOM 8961 C CA . TRP F 1 114 ? 2.037 81.253 35.331 1.00 82.98 114 TRP F CA 1
ATOM 8962 C C . TRP F 1 114 ? 1.858 82.332 34.248 1.00 83.73 114 TRP F C 1
ATOM 8963 O O . TRP F 1 114 ? 0.890 83.105 34.280 1.00 83.71 114 TRP F O 1
ATOM 8974 N N . SER F 1 115 ? 2.820 82.420 33.320 1.00 84.04 115 SER F N 1
ATOM 8975 C CA . SER F 1 115 ? 2.778 83.435 32.276 1.00 84.37 115 SER F CA 1
ATOM 8976 C C . SER F 1 115 ? 2.760 82.783 30.908 1.00 84.53 115 SER F C 1
ATOM 8977 O O . SER F 1 115 ? 3.421 81.773 30.703 1.00 84.52 115 SER F O 1
ATOM 8980 N N . PRO F 1 116 ? 1.959 83.309 29.969 1.00 84.43 116 PRO F N 1
ATOM 8981 C CA . PRO F 1 116 ? 1.870 82.668 28.655 1.00 84.43 116 PRO F CA 1
ATOM 8982 C C . PRO F 1 116 ? 3.118 82.875 27.807 1.00 84.90 116 PRO F C 1
ATOM 8983 O O . PRO F 1 116 ? 3.753 83.920 27.866 1.00 84.84 116 PRO F O 1
ATOM 8987 N N . LEU F 1 117 ? 3.481 81.842 27.052 1.00 85.30 117 LEU F N 1
ATOM 8988 C CA . LEU F 1 117 ? 4.660 81.805 26.198 1.00 86.54 117 LEU F CA 1
ATOM 8989 C C . LEU F 1 117 ? 4.328 81.013 24.988 1.00 87.85 117 LEU F C 1
ATOM 8990 O O . LEU F 1 117 ? 3.781 79.917 25.135 1.00 88.21 117 LEU F O 1
ATOM 8995 N N . GLN F 1 118 ? 4.793 81.456 23.812 1.00 88.39 118 GLN F N 1
ATOM 8996 C CA . GLN F 1 118 ? 4.620 80.654 22.610 1.00 89.37 118 GLN F CA 1
ATOM 8997 C C . GLN F 1 118 ? 5.952 80.134 22.019 1.00 90.57 118 GLN F C 1
ATOM 8998 O O . GLN F 1 118 ? 5.936 79.396 21.038 1.00 91.13 118 GLN F O 1
ATOM 9004 N N . GLN F 1 119 ? 7.087 80.463 22.649 1.00 90.83 119 GLN F N 1
ATOM 9005 C CA . GLN F 1 119 ? 8.432 80.046 22.250 1.00 91.40 119 GLN F CA 1
ATOM 9006 C C . GLN F 1 119 ? 9.286 79.953 23.545 1.00 91.75 119 GLN F C 1
ATOM 9007 O O . GLN F 1 119 ? 9.055 80.725 24.476 1.00 91.69 119 GLN F O 1
ATOM 9013 N N . ASN F 1 120 ? 10.231 78.999 23.631 1.00 91.69 120 ASN F N 1
ATOM 9014 C CA . ASN F 1 120 ? 11.049 78.831 24.836 1.00 91.95 120 ASN F CA 1
ATOM 9015 C C . ASN F 1 120 ? 11.837 80.074 25.259 1.00 92.44 120 ASN F C 1
ATOM 9016 O O . ASN F 1 120 ? 12.399 80.786 24.433 1.00 92.45 120 ASN F O 1
ATOM 9021 N N . PHE F 1 121 ? 11.852 80.331 26.569 1.00 92.62 121 PHE F N 1
ATOM 9022 C CA . PHE F 1 121 ? 12.525 81.472 27.181 1.00 93.04 121 PHE F CA 1
ATOM 9023 C C . PHE F 1 121 ? 13.699 80.966 28.043 1.00 93.50 121 PHE F C 1
ATOM 9024 O O . PHE F 1 121 ? 13.471 80.338 29.071 1.00 93.60 121 PHE F O 1
ATOM 9032 N N . MET F 1 122 ? 14.945 81.239 27.640 1.00 93.48 122 MET F N 1
ATOM 9033 C CA . MET F 1 122 ? 16.119 80.778 28.381 1.00 94.00 122 MET F CA 1
ATOM 9034 C C . MET F 1 122 ? 16.345 81.510 29.718 1.00 94.02 122 MET F C 1
ATOM 9035 O O . MET F 1 122 ? 16.506 82.732 29.745 1.00 93.97 122 MET F O 1
ATOM 9040 N N . VAL F 1 123 ? 16.367 80.740 30.827 1.00 93.80 123 VAL F N 1
ATOM 9041 C CA . VAL F 1 123 ? 16.554 81.259 32.187 1.00 93.86 123 VAL F CA 1
ATOM 9042 C C . VAL F 1 123 ? 17.857 80.759 32.849 1.00 93.84 123 VAL F C 1
ATOM 9043 O O . VAL F 1 123 ? 18.097 79.551 32.945 1.00 93.92 123 VAL F O 1
ATOM 9047 N N . GLU F 1 124 ? 18.675 81.704 33.331 1.00 93.55 124 GLU F N 1
ATOM 9048 C CA . GLU F 1 124 ? 19.949 81.434 34.002 1.00 93.84 124 GLU F CA 1
ATOM 9049 C C . GLU F 1 124 ? 19.760 80.774 35.385 1.00 93.34 124 GLU F C 1
ATOM 9050 O O . GLU F 1 124 ? 18.740 80.992 36.049 1.00 93.25 124 GLU F O 1
ATOM 9056 N N . ASP F 1 125 ? 20.761 79.985 35.823 1.00 92.66 125 ASP F N 1
ATOM 9057 C CA . ASP F 1 125 ? 20.722 79.286 37.110 1.00 92.26 125 ASP F CA 1
ATOM 9058 C C . ASP F 1 125 ? 20.676 80.235 38.285 1.00 91.02 125 ASP F C 1
ATOM 9059 O O . ASP F 1 125 ? 21.477 81.166 38.353 1.00 91.00 125 ASP F O 1
ATOM 9064 N N . GLU F 1 126 ? 19.730 80.018 39.203 1.00 89.92 126 GLU F N 1
ATOM 9065 C CA . GLU F 1 126 ? 19.617 80.862 40.380 1.00 89.37 126 GLU F CA 1
ATOM 9066 C C . GLU F 1 126 ? 20.574 80.366 41.443 1.00 87.93 126 GLU F C 1
ATOM 9067 O O . GLU F 1 126 ? 20.587 79.176 41.759 1.00 87.90 126 GLU F O 1
ATOM 9073 N N . THR F 1 127 ? 21.407 81.268 41.968 1.00 86.54 127 THR F N 1
ATOM 9074 C CA . THR F 1 127 ? 22.422 80.907 42.958 1.00 85.46 127 THR F CA 1
ATOM 9075 C C . THR F 1 127 ? 21.912 81.014 44.403 1.00 83.46 127 THR F C 1
ATOM 9076 O O . THR F 1 127 ? 22.348 80.232 45.249 1.00 83.66 127 THR F O 1
ATOM 9080 N N . VAL F 1 128 ? 20.996 81.948 44.685 1.00 81.25 128 VAL F N 1
ATOM 9081 C CA . VAL F 1 128 ? 20.447 82.057 46.035 1.00 79.76 128 VAL F CA 1
ATOM 9082 C C . VAL F 1 128 ? 18.986 81.595 46.007 1.00 78.61 128 VAL F C 1
ATOM 9083 O O . VAL F 1 128 ? 18.207 82.071 45.187 1.00 78.97 128 VAL F O 1
ATOM 9087 N N . LEU F 1 129 ? 18.623 80.653 46.898 1.00 77.16 129 LEU F N 1
ATOM 9088 C CA . LEU F 1 129 ? 17.257 80.162 47.041 1.00 76.20 129 LEU F CA 1
ATOM 9089 C C . LEU F 1 129 ? 16.423 81.300 47.572 1.00 75.94 129 LEU F C 1
ATOM 9090 O O . LEU F 1 129 ? 16.719 81.883 48.619 1.00 76.30 129 LEU F O 1
ATOM 9095 N N . CYS F 1 130 ? 15.402 81.628 46.807 1.00 75.16 130 CYS F N 1
ATOM 9096 C CA . CYS F 1 130 ? 14.439 82.680 47.045 1.00 74.62 130 CYS F CA 1
ATOM 9097 C C . CYS F 1 130 ? 13.908 82.693 48.510 1.00 72.75 130 CYS F C 1
ATOM 9098 O O . CYS F 1 130 ? 14.028 83.709 49.202 1.00 72.50 130 CYS F O 1
ATOM 9101 N N . ASN F 1 131 ? 13.407 81.542 48.985 1.00 71.21 131 ASN F N 1
ATOM 9102 C CA . ASN F 1 131 ? 12.861 81.352 50.325 1.00 70.34 131 ASN F CA 1
ATOM 9103 C C . ASN F 1 131 ? 12.678 79.843 50.632 1.00 70.44 131 ASN F C 1
ATOM 9104 O O . ASN F 1 131 ? 12.651 79.032 49.702 1.00 70.28 131 ASN F O 1
ATOM 9109 N N . ILE F 1 132 ? 12.530 79.468 51.920 1.00 70.57 132 ILE F N 1
ATOM 9110 C CA . ILE F 1 132 ? 12.294 78.060 52.244 1.00 70.97 132 ILE F CA 1
ATOM 9111 C C . ILE F 1 132 ? 10.823 77.749 51.985 1.00 71.46 132 ILE F C 1
ATOM 9112 O O . ILE F 1 132 ? 9.943 78.457 52.474 1.00 71.15 132 ILE F O 1
ATOM 9117 N N . PRO F 1 133 ? 10.542 76.730 51.162 1.00 71.76 133 PRO F N 1
ATOM 9118 C CA . PRO F 1 133 ? 9.148 76.371 50.899 1.00 72.62 133 PRO F CA 1
ATOM 9119 C C . PRO F 1 133 ? 8.438 75.889 52.158 1.00 73.81 133 PRO F C 1
ATOM 9120 O O . PRO F 1 133 ? 8.969 75.057 52.886 1.00 74.11 133 PRO F O 1
ATOM 9124 N N . TYR F 1 134 ? 7.256 76.436 52.427 1.00 74.56 134 TYR F N 1
ATOM 9125 C CA . TYR F 1 134 ? 6.476 76.035 53.581 1.00 76.07 134 TYR F CA 1
ATOM 9126 C C . TYR F 1 134 ? 5.820 74.708 53.275 1.00 80.33 134 TYR F C 1
ATOM 9127 O O . TYR F 1 134 ? 5.234 74.547 52.208 1.00 80.72 134 TYR F O 1
ATOM 9136 N N . MET F 1 135 ? 5.930 73.745 54.192 1.00 83.50 135 MET F N 1
ATOM 9137 C CA . MET F 1 135 ? 5.286 72.446 54.014 1.00 87.11 135 MET F CA 1
ATOM 9138 C C . MET F 1 135 ? 4.858 71.846 55.346 1.00 89.78 135 MET F C 1
ATOM 9139 O O . MET F 1 135 ? 5.431 70.855 55.793 1.00 90.04 135 MET F O 1
ATOM 9144 N N . GLY F 1 136 ? 3.865 72.462 55.976 1.00 91.72 136 GLY F N 1
ATOM 9145 C CA . GLY F 1 136 ? 3.320 71.984 57.240 1.00 94.17 136 GLY F CA 1
ATOM 9146 C C . GLY F 1 136 ? 4.029 72.462 58.490 1.00 96.67 136 GLY F C 1
ATOM 9147 O O . GLY F 1 136 ? 5.111 73.049 58.409 1.00 96.62 136 GLY F O 1
ATOM 9148 N N . ASP F 1 137 ? 3.414 72.190 59.664 1.00 98.64 137 ASP F N 1
ATOM 9149 C CA . ASP F 1 137 ? 3.918 72.589 60.988 1.00 100.91 137 ASP F CA 1
ATOM 9150 C C . ASP F 1 137 ? 4.322 71.402 61.865 1.00 103.46 137 ASP F C 1
ATOM 9151 O O . ASP F 1 137 ? 4.253 71.476 63.096 1.00 103.78 137 ASP F O 1
ATOM 9156 N N . GLU F 1 138 ? 4.785 70.320 61.239 1.00 105.02 138 GLU F N 1
ATOM 9157 C CA . GLU F 1 138 ? 5.272 69.160 61.974 1.00 106.95 138 GLU F CA 1
ATOM 9158 C C . GLU F 1 138 ? 6.738 68.920 61.573 1.00 108.59 138 GLU F C 1
ATOM 9159 O O . GLU F 1 138 ? 7.048 68.774 60.384 1.00 108.66 138 GLU F O 1
ATOM 9165 N N . VAL F 1 139 ? 7.657 68.999 62.554 1.00 109.63 139 VAL F N 1
ATOM 9166 C CA . VAL F 1 139 ? 9.084 68.859 62.263 1.00 111.07 139 VAL F CA 1
ATOM 9167 C C . VAL F 1 139 ? 9.492 67.365 62.179 1.00 111.70 139 VAL F C 1
ATOM 9168 O O . VAL F 1 139 ? 10.128 66.811 63.078 1.00 111.88 139 VAL F O 1
ATOM 9172 N N . LYS F 1 140 ? 9.075 66.713 61.086 1.00 111.86 140 LYS F N 1
ATOM 9173 C CA . LYS F 1 140 ? 9.399 65.316 60.824 1.00 112.44 140 LYS F CA 1
ATOM 9174 C C . LYS F 1 140 ? 10.893 65.239 60.537 1.00 113.06 140 LYS F C 1
ATOM 9175 O O . LYS F 1 140 ? 11.404 66.095 59.813 1.00 113.26 140 LYS F O 1
ATOM 9181 N N . GLU F 1 141 ? 11.598 64.229 61.074 1.00 113.23 141 GLU F N 1
ATOM 9182 C CA . GLU F 1 141 ? 13.039 64.113 60.834 1.00 113.95 141 GLU F CA 1
ATOM 9183 C C . GLU F 1 141 ? 13.365 63.982 59.328 1.00 114.52 141 GLU F C 1
ATOM 9184 O O . GLU F 1 141 ? 14.420 64.446 58.896 1.00 114.99 141 GLU F O 1
ATOM 9190 N N . GLU F 1 142 ? 12.446 63.402 58.525 1.00 114.16 142 GLU F N 1
ATOM 9191 C CA . GLU F 1 142 ? 12.648 63.278 57.077 1.00 114.13 142 GLU F CA 1
ATOM 9192 C C . GLU F 1 142 ? 12.433 64.624 56.345 1.00 113.43 142 GLU F C 1
ATOM 9193 O O . GLU F 1 142 ? 12.937 64.813 55.240 1.00 113.55 142 GLU F O 1
ATOM 9199 N N . ASP F 1 143 ? 11.686 65.555 56.964 1.00 112.54 143 ASP F N 1
ATOM 9200 C CA . ASP F 1 143 ? 11.437 66.890 56.428 1.00 112.02 143 ASP F CA 1
ATOM 9201 C C . ASP F 1 143 ? 12.566 67.845 56.840 1.00 110.46 143 ASP F C 1
ATOM 9202 O O . ASP F 1 143 ? 12.963 68.694 56.043 1.00 110.55 143 ASP F O 1
ATOM 9207 N N . GLU F 1 144 ? 13.118 67.667 58.058 1.00 108.87 144 GLU F N 1
ATOM 9208 C CA . GLU F 1 144 ? 14.237 68.441 58.593 1.00 107.88 144 GLU F CA 1
ATOM 9209 C C . GLU F 1 144 ? 15.445 68.267 57.665 1.00 105.80 144 GLU F C 1
ATOM 9210 O O . GLU F 1 144 ? 16.071 69.252 57.279 1.00 105.48 144 GLU F O 1
ATOM 9216 N N . THR F 1 145 ? 15.727 67.023 57.259 1.00 104.31 145 THR F N 1
ATOM 9217 C CA . THR F 1 145 ? 16.857 66.750 56.382 1.00 103.49 145 THR F CA 1
ATOM 9218 C C . THR F 1 145 ? 16.610 67.199 54.945 1.00 102.10 145 THR F C 1
ATOM 9219 O O . THR F 1 145 ? 17.572 67.534 54.266 1.00 102.17 145 THR F O 1
ATOM 9223 N N . PHE F 1 146 ? 15.342 67.247 54.496 1.00 100.59 146 PHE F N 1
ATOM 9224 C CA . PHE F 1 146 ? 14.978 67.701 53.158 1.00 99.36 146 PHE F CA 1
ATOM 9225 C C . PHE F 1 146 ? 15.310 69.178 53.010 1.00 98.01 146 PHE F C 1
ATOM 9226 O O . PHE F 1 146 ? 15.864 69.570 51.986 1.00 98.06 146 PHE F O 1
ATOM 9234 N N . ILE F 1 147 ? 14.979 69.996 54.031 1.00 96.64 147 ILE F N 1
ATOM 9235 C CA . ILE F 1 147 ? 15.274 71.429 54.022 1.00 95.84 147 ILE F CA 1
ATOM 9236 C C . ILE F 1 147 ? 16.782 71.672 54.039 1.00 95.35 147 ILE F C 1
ATOM 9237 O O . ILE F 1 147 ? 17.253 72.595 53.386 1.00 95.30 147 ILE F O 1
ATOM 9242 N N . GLU F 1 148 ? 17.542 70.831 54.762 1.00 94.86 148 GLU F N 1
ATOM 9243 C CA . GLU F 1 148 ? 18.996 70.943 54.816 1.00 94.93 148 GLU F CA 1
ATOM 9244 C C . GLU F 1 148 ? 19.586 70.640 53.444 1.00 94.38 148 GLU F C 1
ATOM 9245 O O . GLU F 1 148 ? 20.387 71.429 52.949 1.00 94.36 148 GLU F O 1
ATOM 9251 N N . GLU F 1 149 ? 19.158 69.527 52.800 1.00 93.75 149 GLU F N 1
ATOM 9252 C CA . GLU F 1 149 ? 19.685 69.159 51.485 1.00 93.58 149 GLU F CA 1
ATOM 9253 C C . GLU F 1 149 ? 19.207 70.087 50.371 1.00 92.99 149 GLU F C 1
ATOM 9254 O O . GLU F 1 149 ? 19.906 70.216 49.373 1.00 93.15 149 GLU F O 1
ATOM 9260 N N . LEU F 1 150 ? 18.069 70.778 50.551 1.00 92.24 150 LEU F N 1
ATOM 9261 C CA . LEU F 1 150 ? 17.593 71.744 49.564 1.00 91.94 150 LEU F CA 1
ATOM 9262 C C . LEU F 1 150 ? 18.524 72.961 49.578 1.00 91.44 150 LEU F C 1
ATOM 9263 O O . LEU F 1 150 ? 18.978 73.395 48.522 1.00 91.44 150 LEU F O 1
ATOM 9268 N N . ILE F 1 151 ? 18.854 73.466 50.771 1.00 90.93 151 ILE F N 1
ATOM 9269 C CA . ILE F 1 151 ? 19.757 74.598 50.940 1.00 91.22 151 ILE F CA 1
ATOM 9270 C C . ILE F 1 151 ? 21.142 74.271 50.375 1.00 92.23 151 ILE F C 1
ATOM 9271 O O . ILE F 1 151 ? 21.727 75.079 49.649 1.00 92.29 151 ILE F O 1
ATOM 9276 N N . ASN F 1 152 ? 21.626 73.051 50.645 1.00 92.76 152 ASN F N 1
ATOM 9277 C CA . ASN F 1 152 ? 22.918 72.582 50.156 1.00 93.80 152 ASN F CA 1
ATOM 9278 C C . ASN F 1 152 ? 23.007 72.545 48.632 1.00 94.17 152 ASN F C 1
ATOM 9279 O O . ASN F 1 152 ? 24.106 72.700 48.101 1.00 94.53 152 ASN F O 1
ATOM 9284 N N . ASN F 1 153 ? 21.859 72.418 47.926 1.00 93.95 153 ASN F N 1
ATOM 9285 C CA . ASN F 1 153 ? 21.799 72.459 46.450 1.00 94.07 153 ASN F CA 1
ATOM 9286 C C . ASN F 1 153 ? 22.181 73.857 45.917 1.00 93.57 153 ASN F C 1
ATOM 9287 O O . ASN F 1 153 ? 22.749 73.983 44.829 1.00 93.21 153 ASN F O 1
ATOM 9292 N N . TYR F 1 154 ? 21.859 74.902 46.704 1.00 93.27 154 TYR F N 1
ATOM 9293 C CA . TYR F 1 154 ? 22.188 76.301 46.426 1.00 93.12 154 TYR F CA 1
ATOM 9294 C C . TYR F 1 154 ? 23.534 76.728 47.090 1.00 94.28 154 TYR F C 1
ATOM 9295 O O . TYR F 1 154 ? 24.021 77.819 46.810 1.00 94.77 154 TYR F O 1
ATOM 9304 N N . ASP F 1 155 ? 24.132 75.839 47.924 1.00 94.43 155 ASP F N 1
ATOM 9305 C CA . ASP F 1 155 ? 25.395 75.930 48.667 1.00 95.07 155 ASP F CA 1
ATOM 9306 C C . ASP F 1 155 ? 25.285 76.871 49.862 1.00 94.65 155 ASP F C 1
ATOM 9307 O O . ASP F 1 155 ? 26.091 77.791 50.029 1.00 94.98 155 ASP F O 1
ATOM 9312 N N . GLY F 1 156 ? 24.274 76.616 50.687 1.00 93.55 156 GLY F N 1
ATOM 9313 C CA . GLY F 1 156 ? 23.995 77.429 51.860 1.00 92.82 156 GLY F CA 1
ATOM 9314 C C . GLY F 1 156 ? 23.396 78.788 51.544 1.00 91.77 156 GLY F C 1
ATOM 9315 O O . GLY F 1 156 ? 23.099 79.554 52.465 1.00 92.08 156 GLY F O 1
ATOM 9316 N N . LYS F 1 157 ? 23.219 79.112 50.246 1.00 90.31 157 LYS F N 1
ATOM 9317 C CA . LYS F 1 157 ? 22.700 80.404 49.826 1.00 89.31 157 LYS F CA 1
ATOM 9318 C C . LYS F 1 157 ? 21.194 80.429 49.765 1.00 88.40 157 LYS F C 1
ATOM 9319 O O . LYS F 1 157 ? 20.613 79.989 48.788 1.00 88.78 157 LYS F O 1
ATOM 9325 N N . VAL F 1 158 ? 20.561 80.926 50.818 1.00 87.35 158 VAL F N 1
ATOM 9326 C CA . VAL F 1 158 ? 19.119 81.138 50.913 1.00 87.11 158 VAL F CA 1
ATOM 9327 C C . VAL F 1 158 ? 18.972 82.562 51.405 1.00 87.19 158 VAL F C 1
ATOM 9328 O O . VAL F 1 158 ? 19.664 82.941 52.343 1.00 87.22 158 VAL F O 1
ATOM 9332 N N . HIS F 1 159 ? 18.081 83.349 50.805 1.00 87.21 159 HIS F N 1
ATOM 9333 C CA . HIS F 1 159 ? 17.939 84.765 51.123 1.00 87.93 159 HIS F CA 1
ATOM 9334 C C . HIS F 1 159 ? 18.069 85.183 52.632 1.00 89.52 159 HIS F C 1
ATOM 9335 O O . HIS F 1 159 ? 18.913 86.040 52.882 1.00 89.74 159 HIS F O 1
ATOM 9342 N N . GLY F 1 160 ? 17.231 84.733 53.568 1.00 90.47 160 GLY F N 1
ATOM 9343 C CA . GLY F 1 160 ? 17.326 85.174 54.963 1.00 92.08 160 GLY F CA 1
ATOM 9344 C C . GLY F 1 160 ? 18.364 84.497 55.835 1.00 93.81 160 GLY F C 1
ATOM 9345 O O . GLY F 1 160 ? 18.098 84.197 57.001 1.00 93.84 160 GLY F O 1
ATOM 9346 N N . GLU F 1 161 ? 19.560 84.281 55.292 1.00 95.40 161 GLU F N 1
ATOM 9347 C CA . GLU F 1 161 ? 20.625 83.607 56.021 1.00 97.81 161 GLU F CA 1
ATOM 9348 C C . GLU F 1 161 ? 21.833 84.492 56.324 1.00 100.06 161 GLU F C 1
ATOM 9349 O O . GLU F 1 161 ? 21.967 85.577 55.760 1.00 100.14 161 GLU F O 1
ATOM 9355 N N . GLU F 1 162 ? 22.702 84.033 57.244 1.00 101.75 162 GLU F N 1
ATOM 9356 C CA . GLU F 1 162 ? 23.907 84.753 57.641 1.00 103.81 162 GLU F CA 1
ATOM 9357 C C . GLU F 1 162 ? 25.089 83.770 57.736 1.00 105.51 162 GLU F C 1
ATOM 9358 O O . GLU F 1 162 ? 25.055 82.845 58.540 1.00 105.58 162 GLU F O 1
ATOM 9364 N N . GLU F 1 163 ? 26.123 83.962 56.910 1.00 106.82 163 GLU F N 1
ATOM 9365 C CA . GLU F 1 163 ? 27.279 83.056 56.899 1.00 108.84 163 GLU F CA 1
ATOM 9366 C C . GLU F 1 163 ? 28.350 83.352 57.991 1.00 110.40 163 GLU F C 1
ATOM 9367 O O . GLU F 1 163 ? 28.677 82.452 58.779 1.00 110.49 163 GLU F O 1
ATOM 9373 N N . MET F 1 164 ? 28.908 84.591 58.003 1.00 111.09 164 MET F N 1
ATOM 9374 C CA . MET F 1 164 ? 29.958 85.040 58.925 1.00 111.84 164 MET F CA 1
ATOM 9375 C C . MET F 1 164 ? 31.313 84.386 58.612 1.00 112.19 164 MET F C 1
ATOM 9376 O O . MET F 1 164 ? 32.273 85.065 58.244 1.00 112.25 164 MET F O 1
ATOM 9381 N N . CYS F 1 273 ? 31.169 102.162 25.647 1.00 173.89 273 CYS F N 1
ATOM 9382 C CA . CYS F 1 273 ? 30.235 103.252 25.373 1.00 174.53 273 CYS F CA 1
ATOM 9383 C C . CYS F 1 273 ? 30.624 104.038 24.120 1.00 175.11 273 CYS F C 1
ATOM 9384 O O . CYS F 1 273 ? 31.800 104.094 23.761 1.00 175.23 273 CYS F O 1
ATOM 9387 N N . THR F 1 274 ? 29.632 104.666 23.467 1.00 175.30 274 THR F N 1
ATOM 9388 C CA . THR F 1 274 ? 29.823 105.495 22.271 1.00 175.98 274 THR F CA 1
ATOM 9389 C C . THR F 1 274 ? 28.687 106.517 22.215 1.00 176.52 274 THR F C 1
ATOM 9390 O O . THR F 1 274 ? 27.532 106.130 22.347 1.00 176.69 274 THR F O 1
ATOM 9394 N N . PRO F 1 275 ? 28.980 107.820 22.056 1.00 176.59 275 PRO F N 1
ATOM 9395 C CA . PRO F 1 275 ? 27.892 108.811 22.028 1.00 176.80 275 PRO F CA 1
ATOM 9396 C C . PRO F 1 275 ? 26.980 108.681 20.809 1.00 177.18 275 PRO F C 1
ATOM 9397 O O . PRO F 1 275 ? 27.442 108.326 19.727 1.00 177.19 275 PRO F O 1
ATOM 9401 N N . ASN F 1 276 ? 25.682 108.962 21.000 1.00 177.30 276 ASN F N 1
ATOM 9402 C CA . ASN F 1 276 ? 24.648 108.875 19.970 1.00 177.88 276 ASN F CA 1
ATOM 9403 C C . ASN F 1 276 ? 24.956 109.734 18.751 1.00 178.41 276 ASN F C 1
ATOM 9404 O O . ASN F 1 276 ? 25.085 110.953 18.866 1.00 178.53 276 ASN F O 1
ATOM 9409 N N . ILE F 1 277 ? 25.010 109.079 17.578 1.00 178.63 277 ILE F N 1
ATOM 9410 C CA . ILE F 1 277 ? 25.315 109.657 16.270 1.00 179.41 277 ILE F CA 1
ATOM 9411 C C . ILE F 1 277 ? 24.261 110.673 15.816 1.00 180.25 277 ILE F C 1
ATOM 9412 O O . ILE F 1 277 ? 24.598 111.658 15.156 1.00 180.34 277 ILE F O 1
ATOM 9417 N N . ASP F 1 278 ? 23.004 110.470 16.210 1.00 180.60 278 ASP F N 1
ATOM 9418 C CA . ASP F 1 278 ? 21.942 111.423 15.901 1.00 181.43 278 ASP F CA 1
ATOM 9419 C C . ASP F 1 278 ? 21.977 112.669 16.802 1.00 182.31 278 ASP F C 1
ATOM 9420 O O . ASP F 1 278 ? 21.388 113.688 16.451 1.00 182.41 278 ASP F O 1
ATOM 9425 N N . GLY F 1 279 ? 22.635 112.571 17.954 1.00 182.76 279 GLY F N 1
ATOM 9426 C CA . GLY F 1 279 ? 22.722 113.651 18.920 1.00 183.61 279 GLY F CA 1
ATOM 9427 C C . GLY F 1 279 ? 23.713 114.734 18.564 1.00 184.28 279 GLY F C 1
ATOM 9428 O O . GLY F 1 279 ? 24.430 114.653 17.566 1.00 184.17 279 GLY F O 1
ATOM 9429 N N . PRO F 1 280 ? 23.747 115.785 19.386 1.00 184.88 280 PRO F N 1
ATOM 9430 C CA . PRO F 1 280 ? 24.688 116.884 19.125 1.00 185.52 280 PRO F CA 1
ATOM 9431 C C . PRO F 1 280 ? 26.124 116.575 19.559 1.00 186.17 280 PRO F C 1
ATOM 9432 O O . PRO F 1 280 ? 27.050 117.244 19.105 1.00 186.32 280 PRO F O 1
ATOM 9436 N N . ASN F 1 281 ? 26.305 115.561 20.430 1.00 186.22 281 ASN F N 1
ATOM 9437 C CA . ASN F 1 281 ? 27.580 115.135 20.997 1.00 186.40 281 ASN F CA 1
ATOM 9438 C C . ASN F 1 281 ? 28.250 114.006 20.191 1.00 185.80 281 ASN F C 1
ATOM 9439 O O . ASN F 1 281 ? 29.055 113.256 20.740 1.00 185.62 281 ASN F O 1
ATOM 9444 N N . ALA F 1 282 ? 27.933 113.888 18.899 1.00 185.00 282 ALA F N 1
ATOM 9445 C CA . ALA F 1 282 ? 28.503 112.840 18.057 1.00 184.76 282 ALA F CA 1
ATOM 9446 C C . ALA F 1 282 ? 29.979 113.094 17.716 1.00 184.52 282 ALA F C 1
ATOM 9447 O O . ALA F 1 282 ? 30.340 114.193 17.297 1.00 184.68 282 ALA F O 1
ATOM 9449 N N . LYS F 1 283 ? 30.833 112.079 17.896 1.00 183.70 283 LYS F N 1
ATOM 9450 C CA . LYS F 1 283 ? 32.260 112.222 17.609 1.00 182.87 283 LYS F CA 1
ATOM 9451 C C . LYS F 1 283 ? 32.716 111.355 16.435 1.00 182.23 283 LYS F C 1
ATOM 9452 O O . LYS F 1 283 ? 32.116 110.317 16.166 1.00 182.17 283 LYS F O 1
ATOM 9458 N N . SER F 1 284 ? 33.783 111.781 15.737 1.00 181.38 284 SER F N 1
ATOM 9459 C CA . SER F 1 284 ? 34.308 111.042 14.595 1.00 180.98 284 SER F CA 1
ATOM 9460 C C . SER F 1 284 ? 35.062 109.819 15.086 1.00 180.21 284 SER F C 1
ATOM 9461 O O . SER F 1 284 ? 36.055 109.962 15.792 1.00 180.23 284 SER F O 1
ATOM 9464 N N . VAL F 1 285 ? 34.589 108.618 14.729 1.00 179.23 285 VAL F N 1
ATOM 9465 C CA . VAL F 1 285 ? 35.227 107.377 15.163 1.00 178.78 285 VAL F CA 1
ATOM 9466 C C . VAL F 1 285 ? 35.147 106.273 14.075 1.00 177.84 285 VAL F C 1
ATOM 9467 O O . VAL F 1 285 ? 34.422 106.430 13.092 1.00 177.96 285 VAL F O 1
ATOM 9471 N N . GLN F 1 286 ? 35.905 105.173 14.245 1.00 176.71 286 GLN F N 1
ATOM 9472 C CA . GLN F 1 286 ? 35.955 104.053 13.301 1.00 176.05 286 GLN F CA 1
ATOM 9473 C C . GLN F 1 286 ? 34.612 103.322 13.113 1.00 174.93 286 GLN F C 1
ATOM 9474 O O . GLN F 1 286 ? 33.727 103.431 13.963 1.00 175.19 286 GLN F O 1
ATOM 9480 N N . ARG F 1 287 ? 34.472 102.576 11.996 1.00 173.48 287 ARG F N 1
ATOM 9481 C CA . ARG F 1 287 ? 33.278 101.803 11.639 1.00 172.57 287 ARG F CA 1
ATOM 9482 C C . ARG F 1 287 ? 32.960 100.738 12.699 1.00 171.55 287 ARG F C 1
ATOM 9483 O O . ARG F 1 287 ? 31.806 100.582 13.108 1.00 171.68 287 ARG F O 1
ATOM 9491 N N . GLU F 1 288 ? 34.015 100.063 13.190 1.00 170.33 288 GLU F N 1
ATOM 9492 C CA . GLU F 1 288 ? 33.933 99.028 14.218 1.00 169.49 288 GLU F CA 1
ATOM 9493 C C . GLU F 1 288 ? 33.420 99.600 15.540 1.00 168.07 288 GLU F C 1
ATOM 9494 O O . GLU F 1 288 ? 32.595 98.979 16.206 1.00 168.10 288 GLU F O 1
ATOM 9500 N N . GLN F 1 289 ? 33.881 100.800 15.900 1.00 166.71 289 GLN F N 1
ATOM 9501 C CA . GLN F 1 289 ? 33.464 101.459 17.137 1.00 165.87 289 GLN F CA 1
ATOM 9502 C C . GLN F 1 289 ? 32.055 102.071 17.074 1.00 164.61 289 GLN F C 1
ATOM 9503 O O . GLN F 1 289 ? 31.511 102.442 18.110 1.00 164.65 289 GLN F O 1
ATOM 9509 N N . SER F 1 290 ? 31.469 102.182 15.874 1.00 163.33 290 SER F N 1
ATOM 9510 C CA . SER F 1 290 ? 30.135 102.747 15.706 1.00 162.52 290 SER F CA 1
ATOM 9511 C C . SER F 1 290 ? 29.088 101.635 15.655 1.00 161.32 290 SER F C 1
ATOM 9512 O O . SER F 1 290 ? 28.027 101.753 16.269 1.00 161.43 290 SER F O 1
ATOM 9515 N N . LEU F 1 291 ? 29.393 100.553 14.927 1.00 159.99 291 LEU F N 1
ATOM 9516 C CA . LEU F 1 291 ? 28.490 99.412 14.765 1.00 159.16 291 LEU F CA 1
ATOM 9517 C C . LEU F 1 291 ? 28.584 98.361 15.883 1.00 157.92 291 LEU F C 1
ATOM 9518 O O . LEU F 1 291 ? 27.766 97.439 15.911 1.00 158.04 291 LEU F O 1
ATOM 9523 N N . HIS F 1 292 ? 29.577 98.491 16.784 1.00 156.51 292 HIS F N 1
ATOM 9524 C CA . HIS F 1 292 ? 29.847 97.550 17.866 1.00 155.58 292 HIS F CA 1
ATOM 9525 C C . HIS F 1 292 ? 28.616 97.036 18.605 1.00 154.06 292 HIS F C 1
ATOM 9526 O O . HIS F 1 292 ? 28.530 95.831 18.797 1.00 154.10 292 HIS F O 1
ATOM 9533 N N . SER F 1 293 ? 27.702 97.911 19.057 1.00 152.60 293 SER F N 1
ATOM 9534 C CA . SER F 1 293 ? 26.526 97.441 19.797 1.00 151.64 293 SER F CA 1
ATOM 9535 C C . SER F 1 293 ? 25.642 96.574 18.938 1.00 150.11 293 SER F C 1
ATOM 9536 O O . SER F 1 293 ? 25.169 95.543 19.399 1.00 150.18 293 SER F O 1
ATOM 9539 N N . PHE F 1 294 ? 25.437 96.971 17.679 1.00 148.54 294 PHE F N 1
ATOM 9540 C CA . PHE F 1 294 ? 24.581 96.216 16.774 1.00 147.47 294 PHE F CA 1
ATOM 9541 C C . PHE F 1 294 ? 25.174 94.855 16.503 1.00 145.59 294 PHE F C 1
ATOM 9542 O O . PHE F 1 294 ? 24.509 93.852 16.736 1.00 145.76 294 PHE F O 1
ATOM 9550 N N . HIS F 1 295 ? 26.459 94.816 16.117 1.00 143.62 295 HIS F N 1
ATOM 9551 C CA . HIS F 1 295 ? 27.169 93.569 15.854 1.00 142.09 295 HIS F CA 1
ATOM 9552 C C . HIS F 1 295 ? 27.148 92.641 17.081 1.00 139.66 295 HIS F C 1
ATOM 9553 O O . HIS F 1 295 ? 26.861 91.454 16.958 1.00 139.56 295 HIS F O 1
ATOM 9560 N N . THR F 1 296 ? 27.417 93.196 18.262 1.00 137.56 296 THR F N 1
ATOM 9561 C CA . THR F 1 296 ? 27.489 92.438 19.502 1.00 135.94 296 THR F CA 1
ATOM 9562 C C . THR F 1 296 ? 26.151 91.888 19.975 1.00 133.88 296 THR F C 1
ATOM 9563 O O . THR F 1 296 ? 26.048 90.696 20.262 1.00 133.99 296 THR F O 1
ATOM 9567 N N . LEU F 1 297 ? 25.135 92.746 20.057 1.00 131.80 297 LEU F N 1
ATOM 9568 C CA . LEU F 1 297 ? 23.847 92.388 20.613 1.00 130.19 297 LEU F CA 1
ATOM 9569 C C . LEU F 1 297 ? 22.874 91.709 19.672 1.00 128.23 297 LEU F C 1
ATOM 9570 O O . LEU F 1 297 ? 21.916 91.124 20.166 1.00 128.25 297 LEU F O 1
ATOM 9575 N N . PHE F 1 298 ? 23.067 91.793 18.346 1.00 126.37 298 PHE F N 1
ATOM 9576 C CA . PHE F 1 298 ? 22.101 91.191 17.418 1.00 124.92 298 PHE F CA 1
ATOM 9577 C C . PHE F 1 298 ? 22.180 89.685 17.323 1.00 122.90 298 PHE F C 1
ATOM 9578 O O . PHE F 1 298 ? 23.280 89.155 17.161 1.00 123.00 298 PHE F O 1
ATOM 9586 N N . CYS F 1 299 ? 21.020 88.991 17.354 1.00 120.85 299 CYS F N 1
ATOM 9587 C CA . CYS F 1 299 ? 21.035 87.549 17.150 1.00 119.50 299 CYS F CA 1
ATOM 9588 C C . CYS F 1 299 ? 20.705 87.212 15.719 1.00 118.56 299 CYS F C 1
ATOM 9589 O O . CYS F 1 299 ? 19.570 87.397 15.284 1.00 118.60 299 CYS F O 1
ATOM 9592 N N . ARG F 1 300 ? 21.698 86.650 15.017 1.00 117.50 300 ARG F N 1
ATOM 9593 C CA . ARG F 1 300 ? 21.654 86.168 13.636 1.00 116.81 300 ARG F CA 1
ATOM 9594 C C . ARG F 1 300 ? 20.552 85.088 13.433 1.00 116.24 300 ARG F C 1
ATOM 9595 O O . ARG F 1 300 ? 20.012 84.947 12.333 1.00 116.64 300 ARG F O 1
ATOM 9603 N N . ARG F 1 301 ? 20.203 84.357 14.496 1.00 115.07 301 ARG F N 1
ATOM 9604 C CA . ARG F 1 301 ? 19.181 83.321 14.445 1.00 114.34 301 ARG F CA 1
ATOM 9605 C C . ARG F 1 301 ? 17.754 83.851 14.647 1.00 113.86 301 ARG F C 1
ATOM 9606 O O . ARG F 1 301 ? 16.891 83.579 13.817 1.00 113.91 301 ARG F O 1
ATOM 9614 N N . CYS F 1 302 ? 17.503 84.598 15.741 1.00 113.29 302 CYS F N 1
ATOM 9615 C CA . CYS F 1 302 ? 16.183 85.141 16.082 1.00 113.23 302 CYS F CA 1
ATOM 9616 C C . CYS F 1 302 ? 15.793 86.361 15.304 1.00 113.08 302 CYS F C 1
ATOM 9617 O O . CYS F 1 302 ? 14.608 86.684 15.279 1.00 113.00 302 CYS F O 1
ATOM 9620 N N . PHE F 1 303 ? 16.781 87.118 14.813 1.00 113.00 303 PHE F N 1
ATOM 9621 C CA . PHE F 1 303 ? 16.612 88.420 14.171 1.00 113.64 303 PHE F CA 1
ATOM 9622 C C . PHE F 1 303 ? 16.235 89.497 15.198 1.00 114.12 303 PHE F C 1
ATOM 9623 O O . PHE F 1 303 ? 15.525 90.444 14.858 1.00 114.18 303 PHE F O 1
ATOM 9631 N N . LYS F 1 304 ? 16.698 89.350 16.458 1.00 114.16 304 LYS F N 1
ATOM 9632 C CA . LYS F 1 304 ? 16.418 90.322 17.514 1.00 114.55 304 LYS F CA 1
ATOM 9633 C C . LYS F 1 304 ? 17.648 90.597 18.363 1.00 115.26 304 LYS F C 1
ATOM 9634 O O . LYS F 1 304 ? 18.489 89.719 18.547 1.00 115.14 304 LYS F O 1
ATOM 9640 N N . TYR F 1 305 ? 17.737 91.822 18.890 1.00 115.91 305 TYR F N 1
ATOM 9641 C CA . TYR F 1 305 ? 18.824 92.276 19.752 1.00 117.01 305 TYR F CA 1
ATOM 9642 C C . TYR F 1 305 ? 18.587 91.786 21.160 1.00 117.59 305 TYR F C 1
ATOM 9643 O O . TYR F 1 305 ? 17.500 91.986 21.695 1.00 117.58 305 TYR F O 1
ATOM 9652 N N . ASP F 1 306 ? 19.595 91.123 21.751 1.00 117.90 306 ASP F N 1
ATOM 9653 C CA . ASP F 1 306 ? 19.538 90.543 23.088 1.00 118.64 306 ASP F CA 1
ATOM 9654 C C . ASP F 1 306 ? 18.368 89.566 23.182 1.00 118.64 306 ASP F C 1
ATOM 9655 O O . ASP F 1 306 ? 17.397 89.810 23.907 1.00 118.74 306 ASP F O 1
ATOM 9660 N N . CYS F 1 307 ? 18.422 88.511 22.365 1.00 118.32 307 CYS F N 1
ATOM 9661 C CA . CYS F 1 307 ? 17.342 87.542 22.333 1.00 118.56 307 CYS F CA 1
ATOM 9662 C C . CYS F 1 307 ? 17.249 86.739 23.621 1.00 118.94 307 CYS F C 1
ATOM 9663 O O . CYS F 1 307 ? 18.216 86.636 24.377 1.00 118.94 307 CYS F O 1
ATOM 9666 N N . PHE F 1 308 ? 16.069 86.190 23.874 1.00 119.02 308 PHE F N 1
ATOM 9667 C CA . PHE F 1 308 ? 15.817 85.390 25.059 1.00 119.56 308 PHE F CA 1
ATOM 9668 C C . PHE F 1 308 ? 16.120 83.913 24.856 1.00 120.15 308 PHE F C 1
ATOM 9669 O O . PHE F 1 308 ? 15.664 83.121 25.669 1.00 120.15 308 PHE F O 1
ATOM 9677 N N . LEU F 1 309 ? 16.842 83.521 23.791 1.00 120.59 309 LEU F N 1
ATOM 9678 C CA . LEU F 1 309 ? 17.077 82.105 23.511 1.00 121.52 309 LEU F CA 1
ATOM 9679 C C . LEU F 1 309 ? 18.534 81.742 23.271 1.00 122.40 309 LEU F C 1
ATOM 9680 O O . LEU F 1 309 ? 18.902 80.585 23.471 1.00 122.40 309 LEU F O 1
ATOM 9685 N N . HIS F 1 310 ? 19.344 82.680 22.754 1.00 123.04 310 HIS F N 1
ATOM 9686 C CA . HIS F 1 310 ? 20.731 82.353 22.403 1.00 124.18 310 HIS F CA 1
ATOM 9687 C C . HIS F 1 310 ? 21.773 83.254 23.058 1.00 125.75 310 HIS F C 1
ATOM 9688 O O . HIS F 1 310 ? 21.506 84.427 23.331 1.00 126.04 310 HIS F O 1
ATOM 9695 N N . PRO F 1 311 ? 22.984 82.714 23.311 1.00 126.54 311 PRO F N 1
ATOM 9696 C CA . PRO F 1 311 ? 24.046 83.545 23.902 1.00 126.93 311 PRO F CA 1
ATOM 9697 C C . PRO F 1 311 ? 24.851 84.297 22.827 1.00 127.12 311 PRO F C 1
ATOM 9698 O O . PRO F 1 311 ? 24.842 83.945 21.642 1.00 126.93 311 PRO F O 1
ATOM 9702 N N . THR F 1 435 ? 31.035 117.367 9.846 1.00 190.74 435 THR F N 1
ATOM 9703 C CA . THR F 1 435 ? 30.764 117.094 11.257 1.00 191.26 435 THR F CA 1
ATOM 9704 C C . THR F 1 435 ? 31.276 115.707 11.652 1.00 191.69 435 THR F C 1
ATOM 9705 O O . THR F 1 435 ? 31.460 114.850 10.787 1.00 191.80 435 THR F O 1
ATOM 9709 N N . GLY F 1 436 ? 31.464 115.486 12.953 1.00 191.79 436 GLY F N 1
ATOM 9710 C CA . GLY F 1 436 ? 31.921 114.207 13.483 1.00 192.45 436 GLY F CA 1
ATOM 9711 C C . GLY F 1 436 ? 31.021 113.047 13.104 1.00 192.97 436 GLY F C 1
ATOM 9712 O O . GLY F 1 436 ? 31.498 111.931 12.885 1.00 193.09 436 GLY F O 1
ATOM 9713 N N . ALA F 1 437 ? 29.711 113.311 12.998 1.00 193.11 437 ALA F N 1
ATOM 9714 C CA . ALA F 1 437 ? 28.713 112.322 12.603 1.00 193.72 437 ALA F CA 1
ATOM 9715 C C . ALA F 1 437 ? 28.863 111.958 11.128 1.00 194.19 437 ALA F C 1
ATOM 9716 O O . ALA F 1 437 ? 28.789 110.782 10.786 1.00 194.35 437 ALA F O 1
ATOM 9718 N N . GLU F 1 438 ? 29.102 112.956 10.261 1.00 194.27 438 GLU F N 1
ATOM 9719 C CA . GLU F 1 438 ? 29.294 112.739 8.827 1.00 194.87 438 GLU F CA 1
ATOM 9720 C C . GLU F 1 438 ? 30.514 111.848 8.573 1.00 195.25 438 GLU F C 1
ATOM 9721 O O . GLU F 1 438 ? 30.461 110.960 7.722 1.00 195.30 438 GLU F O 1
ATOM 9727 N N . GLU F 1 439 ? 31.604 112.073 9.326 1.00 195.35 439 GLU F N 1
ATOM 9728 C CA . GLU F 1 439 ? 32.840 111.300 9.192 1.00 195.90 439 GLU F CA 1
ATOM 9729 C C . GLU F 1 439 ? 32.689 109.872 9.721 1.00 196.20 439 GLU F C 1
ATOM 9730 O O . GLU F 1 439 ? 33.293 108.949 9.174 1.00 196.24 439 GLU F O 1
ATOM 9736 N N . SER F 1 440 ? 31.876 109.692 10.774 1.00 196.21 440 SER F N 1
ATOM 9737 C CA . SER F 1 440 ? 31.602 108.376 11.350 1.00 196.62 440 SER F CA 1
ATOM 9738 C C . SER F 1 440 ? 30.724 107.568 10.391 1.00 196.74 440 SER F C 1
ATOM 9739 O O . SER F 1 440 ? 30.967 106.379 10.195 1.00 196.65 440 SER F O 1
ATOM 9742 N N . LEU F 1 441 ? 29.712 108.220 9.790 1.00 196.49 441 LEU F N 1
ATOM 9743 C CA . LEU F 1 441 ? 28.813 107.600 8.820 1.00 196.75 441 LEU F CA 1
ATOM 9744 C C . LEU F 1 441 ? 29.576 107.194 7.568 1.00 196.91 441 LEU F C 1
ATOM 9745 O O . LEU F 1 441 ? 29.296 106.144 6.992 1.00 197.04 441 LEU F O 1
ATOM 9750 N N . PHE F 1 442 ? 30.555 108.010 7.149 1.00 196.54 442 PHE F N 1
ATOM 9751 C CA . PHE F 1 442 ? 31.357 107.696 5.981 1.00 196.79 442 PHE F CA 1
ATOM 9752 C C . PHE F 1 442 ? 32.114 106.372 6.172 1.00 196.76 442 PHE F C 1
ATOM 9753 O O . PHE F 1 442 ? 31.997 105.490 5.331 1.00 196.82 442 PHE F O 1
ATOM 9761 N N . ARG F 1 443 ? 32.827 106.213 7.304 1.00 196.25 443 ARG F N 1
ATOM 9762 C CA . ARG F 1 443 ? 33.572 104.989 7.625 1.00 196.22 443 ARG F CA 1
ATOM 9763 C C . ARG F 1 443 ? 32.671 103.758 7.608 1.00 196.10 443 ARG F C 1
ATOM 9764 O O . ARG F 1 443 ? 33.094 102.687 7.178 1.00 196.13 443 ARG F O 1
ATOM 9772 N N . VAL F 1 444 ? 31.434 103.919 8.087 1.00 195.77 444 VAL F N 1
ATOM 9773 C CA . VAL F 1 444 ? 30.444 102.855 8.122 1.00 195.89 444 VAL F CA 1
ATOM 9774 C C . VAL F 1 444 ? 30.028 102.482 6.697 1.00 195.73 444 VAL F C 1
ATOM 9775 O O . VAL F 1 444 ? 30.173 101.324 6.309 1.00 195.79 444 VAL F O 1
ATOM 9779 N N . PHE F 1 445 ? 29.544 103.463 5.920 1.00 195.46 445 PHE F N 1
ATOM 9780 C CA . PHE F 1 445 ? 29.065 103.263 4.559 1.00 195.75 445 PHE F CA 1
ATOM 9781 C C . PHE F 1 445 ? 30.109 102.726 3.588 1.00 195.81 445 PHE F C 1
ATOM 9782 O O . PHE F 1 445 ? 29.771 101.896 2.744 1.00 195.89 445 PHE F O 1
ATOM 9790 N N . HIS F 1 446 ? 31.367 103.191 3.688 1.00 195.57 446 HIS F N 1
ATOM 9791 C CA . HIS F 1 446 ? 32.412 102.729 2.769 1.00 195.76 446 HIS F CA 1
ATOM 9792 C C . HIS F 1 446 ? 32.849 101.285 3.017 1.00 195.70 446 HIS F C 1
ATOM 9793 O O . HIS F 1 446 ? 33.307 100.623 2.089 1.00 195.84 446 HIS F O 1
ATOM 9800 N N . GLY F 1 447 ? 32.672 100.794 4.238 1.00 195.39 447 GLY F N 1
ATOM 9801 C CA . GLY F 1 447 ? 32.975 99.405 4.551 1.00 195.58 447 GLY F CA 1
ATOM 9802 C C . GLY F 1 447 ? 32.040 98.420 3.865 1.00 195.49 447 GLY F C 1
ATOM 9803 O O . GLY F 1 447 ? 32.337 97.227 3.809 1.00 195.60 447 GLY F O 1
ATOM 9804 N N . THR F 1 448 ? 30.909 98.903 3.318 1.00 195.12 448 THR F N 1
ATOM 9805 C CA . THR F 1 448 ? 29.949 98.075 2.597 1.00 195.19 448 THR F CA 1
ATOM 9806 C C . THR F 1 448 ? 29.960 98.434 1.101 1.00 194.80 448 THR F C 1
ATOM 9807 O O . THR F 1 448 ? 30.195 97.568 0.262 1.00 194.84 448 THR F O 1
ATOM 9811 N N . TYR F 1 449 ? 29.739 99.715 0.772 1.00 194.30 449 TYR F N 1
ATOM 9812 C CA . TYR F 1 449 ? 29.741 100.189 -0.610 1.00 194.20 449 TYR F CA 1
ATOM 9813 C C . TYR F 1 449 ? 31.173 100.521 -1.001 1.00 193.85 449 TYR F C 1
ATOM 9814 O O . TYR F 1 449 ? 31.628 101.637 -0.748 1.00 193.92 449 TYR F O 1
ATOM 9823 N N . PHE F 1 450 ? 31.890 99.567 -1.598 1.00 193.40 450 PHE F N 1
ATOM 9824 C CA . PHE F 1 450 ? 33.274 99.807 -1.995 1.00 193.60 450 PHE F CA 1
ATOM 9825 C C . PHE F 1 450 ? 33.390 100.687 -3.247 1.00 193.04 450 PHE F C 1
ATOM 9826 O O . PHE F 1 450 ? 33.173 100.223 -4.369 1.00 193.20 450 PHE F O 1
ATOM 9834 N N . ASN F 1 451 ? 33.716 101.971 -3.026 1.00 192.12 451 ASN F N 1
ATOM 9835 C CA . ASN F 1 451 ? 33.935 103.003 -4.037 1.00 191.58 451 ASN F CA 1
ATOM 9836 C C . ASN F 1 451 ? 32.707 103.355 -4.888 1.00 190.97 451 ASN F C 1
ATOM 9837 O O . ASN F 1 451 ? 32.868 103.832 -6.007 1.00 191.02 451 ASN F O 1
ATOM 9842 N N . ASN F 1 452 ? 31.494 103.181 -4.351 1.00 190.28 452 ASN F N 1
ATOM 9843 C CA . ASN F 1 452 ? 30.277 103.570 -5.056 1.00 190.10 452 ASN F CA 1
ATOM 9844 C C . ASN F 1 452 ? 29.856 104.904 -4.443 1.00 189.99 452 ASN F C 1
ATOM 9845 O O . ASN F 1 452 ? 28.822 104.992 -3.786 1.00 190.16 452 ASN F O 1
ATOM 9850 N N . PHE F 1 453 ? 30.688 105.935 -4.639 1.00 189.59 453 PHE F N 1
ATOM 9851 C CA . PHE F 1 453 ? 30.505 107.281 -4.094 1.00 189.69 453 PHE F CA 1
ATOM 9852 C C . PHE F 1 453 ? 29.192 107.959 -4.475 1.00 189.50 453 PHE F C 1
ATOM 9853 O O . PHE F 1 453 ? 28.769 108.880 -3.779 1.00 189.54 453 PHE F O 1
ATOM 9861 N N . CYS F 1 454 ? 28.550 107.510 -5.568 1.00 189.10 454 CYS F N 1
ATOM 9862 C CA . CYS F 1 454 ? 27.271 108.049 -6.023 1.00 189.12 454 CYS F CA 1
ATOM 9863 C C . CYS F 1 454 ? 26.195 107.803 -4.943 1.00 188.87 454 CYS F C 1
ATOM 9864 O O . CYS F 1 454 ? 25.570 108.748 -4.456 1.00 189.02 454 CYS F O 1
ATOM 9867 N N . SER F 1 455 ? 26.011 106.532 -4.546 1.00 188.34 455 SER F N 1
ATOM 9868 C CA . SER F 1 455 ? 25.034 106.166 -3.526 1.00 188.26 455 SER F CA 1
ATOM 9869 C C . SER F 1 455 ? 25.518 106.456 -2.105 1.00 187.94 455 SER F C 1
ATOM 9870 O O . SER F 1 455 ? 24.686 106.572 -1.209 1.00 188.06 455 SER F O 1
ATOM 9873 N N . ILE F 1 456 ? 26.842 106.588 -1.890 1.00 187.43 456 ILE F N 1
ATOM 9874 C CA . ILE F 1 456 ? 27.390 106.915 -0.573 1.00 187.47 456 ILE F CA 1
ATOM 9875 C C . ILE F 1 456 ? 26.969 108.341 -0.202 1.00 187.31 456 ILE F C 1
ATOM 9876 O O . ILE F 1 456 ? 26.477 108.575 0.903 1.00 187.47 456 ILE F O 1
ATOM 9881 N N . ALA F 1 457 ? 27.114 109.277 -1.154 1.00 186.80 457 ALA F N 1
ATOM 9882 C CA . ALA F 1 457 ? 26.710 110.675 -1.013 1.00 186.76 457 ALA F CA 1
ATOM 9883 C C . ALA F 1 457 ? 25.194 110.810 -0.859 1.00 186.37 457 ALA F C 1
ATOM 9884 O O . ALA F 1 457 ? 24.724 111.698 -0.146 1.00 186.57 457 ALA F O 1
ATOM 9886 N N . ARG F 1 458 ? 24.437 109.945 -1.547 1.00 185.64 458 ARG F N 1
ATOM 9887 C CA . ARG F 1 458 ? 22.992 109.919 -1.506 1.00 185.45 458 ARG F CA 1
ATOM 9888 C C . ARG F 1 458 ? 22.515 109.532 -0.099 1.00 185.07 458 ARG F C 1
ATOM 9889 O O . ARG F 1 458 ? 21.569 110.128 0.409 1.00 185.11 458 ARG F O 1
ATOM 9897 N N . LEU F 1 459 ? 23.161 108.526 0.519 1.00 184.54 459 LEU F N 1
ATOM 9898 C CA . LEU F 1 459 ? 22.796 108.062 1.856 1.00 184.47 459 LEU F CA 1
ATOM 9899 C C . LEU F 1 459 ? 23.060 109.125 2.908 1.00 184.29 459 LEU F C 1
ATOM 9900 O O . LEU F 1 459 ? 22.262 109.280 3.830 1.00 184.39 459 LEU F O 1
ATOM 9905 N N . LEU F 1 460 ? 24.160 109.872 2.762 1.00 183.90 460 LEU F N 1
ATOM 9906 C CA . LEU F 1 460 ? 24.480 110.947 3.692 1.00 184.00 460 LEU F CA 1
ATOM 9907 C C . LEU F 1 460 ? 23.487 112.088 3.473 1.00 184.09 460 LEU F C 1
ATOM 9908 O O . LEU F 1 460 ? 22.866 112.556 4.428 1.00 184.11 460 LEU F O 1
ATOM 9913 N N . GLY F 1 461 ? 23.330 112.508 2.217 1.00 183.95 461 GLY F N 1
ATOM 9914 C CA . GLY F 1 461 ? 22.418 113.587 1.856 1.00 184.23 461 GLY F CA 1
ATOM 9915 C C . GLY F 1 461 ? 22.978 114.960 2.164 1.00 184.24 461 GLY F C 1
ATOM 9916 O O . GLY F 1 461 ? 22.723 115.925 1.445 1.00 184.25 461 GLY F O 1
ATOM 9917 N N . THR F 1 462 ? 23.764 115.044 3.227 1.00 184.11 462 THR F N 1
ATOM 9918 C CA . THR F 1 462 ? 24.394 116.266 3.692 1.00 184.47 462 THR F CA 1
ATOM 9919 C C . THR F 1 462 ? 25.741 116.564 2.972 1.00 184.51 462 THR F C 1
ATOM 9920 O O . THR F 1 462 ? 26.406 117.536 3.324 1.00 184.67 462 THR F O 1
ATOM 9924 N N . LYS F 1 463 ? 26.108 115.771 1.938 1.00 184.20 463 LYS F N 1
ATOM 9925 C CA . LYS F 1 463 ? 27.349 115.937 1.182 1.00 184.44 463 LYS F CA 1
ATOM 9926 C C . LYS F 1 463 ? 27.166 115.546 -0.293 1.00 184.86 463 LYS F C 1
ATOM 9927 O O . LYS F 1 463 ? 26.370 114.657 -0.596 1.00 184.86 463 LYS F O 1
ATOM 9933 N N . THR F 1 464 ? 27.914 116.196 -1.205 1.00 185.08 464 THR F N 1
ATOM 9934 C CA . THR F 1 464 ? 27.850 115.915 -2.651 1.00 185.74 464 THR F CA 1
ATOM 9935 C C . THR F 1 464 ? 28.752 114.731 -3.052 1.00 186.19 464 THR F C 1
ATOM 9936 O O . THR F 1 464 ? 29.659 114.378 -2.299 1.00 186.36 464 THR F O 1
ATOM 9940 N N . CYS F 1 465 ? 28.528 114.138 -4.240 1.00 186.18 465 CYS F N 1
ATOM 9941 C CA . CYS F 1 465 ? 29.326 112.994 -4.681 1.00 186.70 465 CYS F CA 1
ATOM 9942 C C . CYS F 1 465 ? 30.833 113.284 -4.721 1.00 187.22 465 CYS F C 1
ATOM 9943 O O . CYS F 1 465 ? 31.619 112.455 -4.263 1.00 187.28 465 CYS F O 1
ATOM 9946 N N . LYS F 1 466 ? 31.224 114.476 -5.223 1.00 187.41 466 LYS F N 1
ATOM 9947 C CA . LYS F 1 466 ? 32.618 114.919 -5.306 1.00 188.05 466 LYS F CA 1
ATOM 9948 C C . LYS F 1 466 ? 33.210 115.144 -3.920 1.00 188.64 466 LYS F C 1
ATOM 9949 O O . LYS F 1 466 ? 34.374 114.829 -3.696 1.00 188.65 466 LYS F O 1
ATOM 9955 N N . GLN F 1 467 ? 32.418 115.709 -3.000 1.00 188.98 467 GLN F N 1
ATOM 9956 C CA . GLN F 1 467 ? 32.852 115.980 -1.630 1.00 189.80 467 GLN F CA 1
ATOM 9957 C C . GLN F 1 467 ? 33.154 114.686 -0.878 1.00 190.46 467 GLN F C 1
ATOM 9958 O O . GLN F 1 467 ? 34.097 114.630 -0.089 1.00 190.56 467 GLN F O 1
ATOM 9964 N N . VAL F 1 468 ? 32.331 113.657 -1.110 1.00 190.71 468 VAL F N 1
ATOM 9965 C CA . VAL F 1 468 ? 32.474 112.329 -0.515 1.00 191.40 468 VAL F CA 1
ATOM 9966 C C . VAL F 1 468 ? 33.738 111.655 -1.076 1.00 191.72 468 VAL F C 1
ATOM 9967 O O . VAL F 1 468 ? 34.513 111.055 -0.323 1.00 191.87 468 VAL F O 1
ATOM 9971 N N . PHE F 1 469 ? 33.945 111.796 -2.399 1.00 191.62 469 PHE F N 1
ATOM 9972 C CA . PHE F 1 469 ? 35.079 111.294 -3.164 1.00 192.05 469 PHE F CA 1
ATOM 9973 C C . PHE F 1 469 ? 36.384 111.919 -2.650 1.00 192.41 469 PHE F C 1
ATOM 9974 O O . PHE F 1 469 ? 37.377 111.213 -2.486 1.00 192.50 469 PHE F O 1
ATOM 9982 N N . GLN F 1 470 ? 36.377 113.239 -2.395 1.00 192.47 470 GLN F N 1
ATOM 9983 C CA . GLN F 1 470 ? 37.540 113.973 -1.910 1.00 193.01 470 GLN F CA 1
ATOM 9984 C C . GLN F 1 470 ? 37.888 113.622 -0.467 1.00 193.28 470 GLN F C 1
ATOM 9985 O O . GLN F 1 470 ? 39.065 113.601 -0.119 1.00 193.40 470 GLN F O 1
ATOM 9991 N N . PHE F 1 471 ? 36.883 113.287 0.352 1.00 193.19 471 PHE F N 1
ATOM 9992 C CA . PHE F 1 471 ? 37.101 112.880 1.736 1.00 193.53 471 PHE F CA 1
ATOM 9993 C C . PHE F 1 471 ? 37.735 111.482 1.807 1.00 193.63 471 PHE F C 1
ATOM 9994 O O . PHE F 1 471 ? 38.547 111.229 2.695 1.00 193.78 471 PHE F O 1
ATOM 10002 N N . ALA F 1 472 ? 37.397 110.587 0.862 1.00 193.30 472 ALA F N 1
ATOM 10003 C CA . ALA F 1 472 ? 37.973 109.240 0.829 1.00 193.37 472 ALA F CA 1
ATOM 10004 C C . ALA F 1 472 ? 39.465 109.289 0.525 1.00 193.11 472 ALA F C 1
ATOM 10005 O O . ALA F 1 472 ? 40.238 108.525 1.102 1.00 193.06 472 ALA F O 1
ATOM 10007 N N . VAL F 1 473 ? 39.867 110.199 -0.371 1.00 192.79 473 VAL F N 1
ATOM 10008 C CA . VAL F 1 473 ? 41.267 110.375 -0.736 1.00 192.94 473 VAL F CA 1
ATOM 10009 C C . VAL F 1 473 ? 42.050 110.892 0.472 1.00 192.84 473 VAL F C 1
ATOM 10010 O O . VAL F 1 473 ? 43.117 110.366 0.781 1.00 192.94 473 VAL F O 1
ATOM 10014 N N . LYS F 1 474 ? 41.484 111.873 1.194 1.00 192.46 474 LYS F N 1
ATOM 10015 C CA . LYS F 1 474 ? 42.096 112.441 2.398 1.00 192.52 474 LYS F CA 1
ATOM 10016 C C . LYS F 1 474 ? 42.284 111.392 3.503 1.00 192.67 474 LYS F C 1
ATOM 10017 O O . LYS F 1 474 ? 43.217 111.494 4.296 1.00 192.78 474 LYS F O 1
ATOM 10023 N N . GLU F 1 475 ? 41.409 110.380 3.547 1.00 192.51 475 GLU F N 1
ATOM 10024 C CA . GLU F 1 475 ? 41.487 109.316 4.536 1.00 192.82 475 GLU F CA 1
ATOM 10025 C C . GLU F 1 475 ? 42.321 108.129 4.046 1.00 192.92 475 GLU F C 1
ATOM 10026 O O . GLU F 1 475 ? 41.881 106.984 4.107 1.00 192.98 475 GLU F O 1
ATOM 10032 N N . SER F 1 476 ? 43.530 108.406 3.564 1.00 192.78 476 SER F N 1
ATOM 10033 C CA . SER F 1 476 ? 44.446 107.369 3.108 1.00 193.15 476 SER F CA 1
ATOM 10034 C C . SER F 1 476 ? 45.831 107.650 3.695 1.00 193.32 476 SER F C 1
ATOM 10035 O O . SER F 1 476 ? 46.835 107.622 2.985 1.00 193.38 476 SER F O 1
ATOM 10038 N N . LEU F 1 477 ? 45.876 107.930 5.003 1.00 193.26 477 LEU F N 1
ATOM 10039 C CA . LEU F 1 477 ? 47.111 108.246 5.715 1.00 193.67 477 LEU F CA 1
ATOM 10040 C C . LEU F 1 477 ? 47.670 107.010 6.416 1.00 193.93 477 LEU F C 1
ATOM 10041 O O . LEU F 1 477 ? 48.506 106.304 5.855 1.00 193.98 477 LEU F O 1
ATOM 10046 N N . SER F 1 515 ? 21.793 56.142 25.710 1.00 159.04 515 SER F N 1
ATOM 10047 C CA . SER F 1 515 ? 22.778 55.686 24.731 1.00 159.64 515 SER F CA 1
ATOM 10048 C C . SER F 1 515 ? 22.680 56.474 23.421 1.00 159.97 515 SER F C 1
ATOM 10049 O O . SER F 1 515 ? 23.693 56.693 22.758 1.00 160.16 515 SER F O 1
ATOM 10052 N N . THR F 1 516 ? 21.463 56.885 23.037 1.00 159.84 516 THR F N 1
ATOM 10053 C CA . THR F 1 516 ? 21.255 57.680 21.825 1.00 160.15 516 THR F CA 1
ATOM 10054 C C . THR F 1 516 ? 20.731 59.059 22.234 1.00 159.74 516 THR F C 1
ATOM 10055 O O . THR F 1 516 ? 19.747 59.545 21.679 1.00 159.80 516 THR F O 1
ATOM 10059 N N . GLN F 1 517 ? 21.380 59.672 23.230 1.00 159.15 517 GLN F N 1
ATOM 10060 C CA . GLN F 1 517 ? 20.980 60.973 23.759 1.00 159.02 517 GLN F CA 1
ATOM 10061 C C . GLN F 1 517 ? 21.280 62.108 22.774 1.00 158.64 517 GLN F C 1
ATOM 10062 O O . GLN F 1 517 ? 22.188 61.990 21.957 1.00 158.88 517 GLN F O 1
ATOM 10068 N N . VAL F 1 518 ? 20.517 63.203 22.853 1.00 158.08 518 VAL F N 1
ATOM 10069 C CA . VAL F 1 518 ? 20.654 64.334 21.938 1.00 157.98 518 VAL F CA 1
ATOM 10070 C C . VAL F 1 518 ? 21.481 65.473 22.534 1.00 157.45 518 VAL F C 1
ATOM 10071 O O . VAL F 1 518 ? 21.402 65.741 23.723 1.00 157.39 518 VAL F O 1
ATOM 10075 N N . TYR F 1 519 ? 22.304 66.116 21.712 1.00 156.99 519 TYR F N 1
ATOM 10076 C CA . TYR F 1 519 ? 23.176 67.193 22.159 1.00 157.29 519 TYR F CA 1
ATOM 10077 C C . TYR F 1 519 ? 22.729 68.521 21.573 1.00 157.48 519 TYR F C 1
ATOM 10078 O O . TYR F 1 519 ? 22.231 68.573 20.450 1.00 157.48 519 TYR F O 1
ATOM 10087 N N . ASN F 1 520 ? 22.919 69.600 22.326 1.00 157.44 520 ASN F N 1
ATOM 10088 C CA . ASN F 1 520 ? 22.529 70.935 21.886 1.00 157.80 520 ASN F CA 1
ATOM 10089 C C . ASN F 1 520 ? 23.366 71.438 20.695 1.00 158.48 520 ASN F C 1
ATOM 10090 O O . ASN F 1 520 ? 24.555 71.133 20.599 1.00 158.48 520 ASN F O 1
ATOM 10095 N N . TYR F 1 521 ? 22.748 72.217 19.796 1.00 158.92 521 TYR F N 1
ATOM 10096 C CA . TYR F 1 521 ? 23.466 72.774 18.653 1.00 159.85 521 TYR F CA 1
ATOM 10097 C C . TYR F 1 521 ? 24.029 74.171 18.952 1.00 160.56 521 TYR F C 1
ATOM 10098 O O . TYR F 1 521 ? 23.326 75.044 19.460 1.00 160.55 521 TYR F O 1
ATOM 10107 N N . GLN F 1 522 ? 25.287 74.379 18.570 1.00 161.03 522 GLN F N 1
ATOM 10108 C CA . GLN F 1 522 ? 25.996 75.641 18.700 1.00 162.03 522 GLN F CA 1
ATOM 10109 C C . GLN F 1 522 ? 26.802 75.810 17.413 1.00 162.88 522 GLN F C 1
ATOM 10110 O O . GLN F 1 522 ? 27.549 74.909 17.050 1.00 163.01 522 GLN F O 1
ATOM 10116 N N . PRO F 1 523 ? 26.639 76.923 16.679 1.00 163.29 523 PRO F N 1
ATOM 10117 C CA . PRO F 1 523 ? 27.359 77.079 15.401 1.00 163.74 523 PRO F CA 1
ATOM 10118 C C . PRO F 1 523 ? 28.887 77.053 15.489 1.00 164.55 523 PRO F C 1
ATOM 10119 O O . PRO F 1 523 ? 29.478 77.613 16.406 1.00 164.61 523 PRO F O 1
ATOM 10123 N N . CYS F 1 524 ? 29.521 76.379 14.527 1.00 165.06 524 CYS F N 1
ATOM 10124 C CA . CYS F 1 524 ? 30.971 76.217 14.488 1.00 166.03 524 CYS F CA 1
ATOM 10125 C C . CYS F 1 524 ? 31.691 77.397 13.855 1.00 166.79 524 CYS F C 1
ATOM 10126 O O . CYS F 1 524 ? 31.165 78.024 12.937 1.00 166.85 524 CYS F O 1
ATOM 10129 N N . ASP F 1 525 ? 32.916 77.679 14.320 1.00 167.27 525 ASP F N 1
ATOM 10130 C CA . ASP F 1 525 ? 33.725 78.756 13.758 1.00 168.20 525 ASP F CA 1
ATOM 10131 C C . ASP F 1 525 ? 35.219 78.509 13.940 1.00 168.82 525 ASP F C 1
ATOM 10132 O O . ASP F 1 525 ? 35.822 79.026 14.875 1.00 168.86 525 ASP F O 1
ATOM 10137 N N . HIS F 1 526 ? 35.819 77.750 13.021 1.00 169.17 526 HIS F N 1
ATOM 10138 C CA . HIS F 1 526 ? 37.252 77.464 13.040 1.00 170.03 526 HIS F CA 1
ATOM 10139 C C . HIS F 1 526 ? 37.929 78.006 11.774 1.00 170.96 526 HIS F C 1
ATOM 10140 O O . HIS F 1 526 ? 37.869 77.378 10.717 1.00 171.12 526 HIS F O 1
ATOM 10147 N N . PRO F 1 527 ? 38.570 79.187 11.876 1.00 171.33 527 PRO F N 1
ATOM 10148 C CA . PRO F 1 527 ? 39.176 79.813 10.686 1.00 171.68 527 PRO F CA 1
ATOM 10149 C C . PRO F 1 527 ? 40.172 78.971 9.878 1.00 172.52 527 PRO F C 1
ATOM 10150 O O . PRO F 1 527 ? 39.963 78.847 8.669 1.00 172.60 527 PRO F O 1
ATOM 10154 N N . ASP F 1 528 ? 41.241 78.410 10.495 1.00 173.02 528 ASP F N 1
ATOM 10155 C CA . ASP F 1 528 ? 42.209 77.633 9.710 1.00 174.12 528 ASP F CA 1
ATOM 10156 C C . ASP F 1 528 ? 42.096 76.122 9.918 1.00 174.67 528 ASP F C 1
ATOM 10157 O O . ASP F 1 528 ? 43.106 75.418 9.914 1.00 174.90 528 ASP F O 1
ATOM 10162 N N . ARG F 1 529 ? 40.864 75.623 10.077 1.00 174.64 529 ARG F N 1
ATOM 10163 C CA . ARG F 1 529 ? 40.595 74.189 10.210 1.00 175.01 529 ARG F CA 1
ATOM 10164 C C . ARG F 1 529 ? 39.181 73.842 9.728 1.00 175.17 529 ARG F C 1
ATOM 10165 O O . ARG F 1 529 ? 38.220 74.516 10.103 1.00 175.38 529 ARG F O 1
ATOM 10173 N N . PRO F 1 530 ? 39.031 72.814 8.868 1.00 174.81 530 PRO F N 1
ATOM 10174 C CA . PRO F 1 530 ? 37.687 72.449 8.390 1.00 174.80 530 PRO F CA 1
ATOM 10175 C C . PRO F 1 530 ? 36.861 71.663 9.425 1.00 175.10 530 PRO F C 1
ATOM 10176 O O . PRO F 1 530 ? 37.313 71.463 10.556 1.00 175.30 530 PRO F O 1
ATOM 10180 N N . CYS F 1 531 ? 35.630 71.257 9.067 1.00 174.91 531 CYS F N 1
ATOM 10181 C CA . CYS F 1 531 ? 34.769 70.522 9.990 1.00 175.23 531 CYS F CA 1
ATOM 10182 C C . CYS F 1 531 ? 35.261 69.093 10.201 1.00 175.42 531 CYS F C 1
ATOM 10183 O O . CYS F 1 531 ? 34.888 68.187 9.461 1.00 175.55 531 CYS F O 1
ATOM 10186 N N . ASP F 1 532 ? 36.130 68.905 11.202 1.00 175.28 532 ASP F N 1
ATOM 10187 C CA . ASP F 1 532 ? 36.739 67.610 11.509 1.00 175.52 532 ASP F CA 1
ATOM 10188 C C . ASP F 1 532 ? 36.353 67.103 12.929 1.00 175.23 532 ASP F C 1
ATOM 10189 O O . ASP F 1 532 ? 35.423 67.641 13.532 1.00 175.40 532 ASP F O 1
ATOM 10194 N N . SER F 1 533 ? 37.063 66.087 13.463 1.00 174.51 533 SER F N 1
ATOM 10195 C CA . SER F 1 533 ? 36.812 65.517 14.784 1.00 174.29 533 SER F CA 1
ATOM 10196 C C . SER F 1 533 ? 36.811 66.553 15.916 1.00 173.90 533 SER F C 1
ATOM 10197 O O . SER F 1 533 ? 36.268 66.282 16.982 1.00 174.01 533 SER F O 1
ATOM 10200 N N . THR F 1 534 ? 37.415 67.729 15.697 1.00 173.23 534 THR F N 1
ATOM 10201 C CA . THR F 1 534 ? 37.451 68.778 16.716 1.00 173.04 534 THR F CA 1
ATOM 10202 C C . THR F 1 534 ? 36.292 69.780 16.605 1.00 172.46 534 THR F C 1
ATOM 10203 O O . THR F 1 534 ? 36.065 70.533 17.552 1.00 172.61 534 THR F O 1
ATOM 10207 N N . CYS F 1 535 ? 35.574 69.805 15.461 1.00 171.55 535 CYS F N 1
ATOM 10208 C CA . CYS F 1 535 ? 34.432 70.692 15.242 1.00 171.08 535 CYS F CA 1
ATOM 10209 C C . CYS F 1 535 ? 33.326 70.310 16.206 1.00 170.49 535 CYS F C 1
ATOM 10210 O O . CYS F 1 535 ? 32.985 69.133 16.310 1.00 170.68 535 CYS F O 1
ATOM 10213 N N . PRO F 1 536 ? 32.735 71.306 16.889 1.00 169.52 536 PRO F N 1
ATOM 10214 C CA . PRO F 1 536 ? 31.647 71.011 17.831 1.00 169.12 536 PRO F CA 1
ATOM 10215 C C . PRO F 1 536 ? 30.460 70.287 17.207 1.00 168.41 536 PRO F C 1
ATOM 10216 O O . PRO F 1 536 ? 29.847 69.450 17.866 1.00 168.38 536 PRO F O 1
ATOM 10220 N N . CYS F 1 537 ? 30.133 70.603 15.949 1.00 167.62 537 CYS F N 1
ATOM 10221 C CA . CYS F 1 537 ? 29.007 69.969 15.274 1.00 167.02 537 CYS F CA 1
ATOM 10222 C C . CYS F 1 537 ? 29.221 68.463 15.118 1.00 166.17 537 CYS F C 1
ATOM 10223 O O . CYS F 1 537 ? 28.356 67.683 15.512 1.00 166.41 537 CYS F O 1
ATOM 10226 N N . ILE F 1 538 ? 30.393 68.056 14.613 1.00 164.58 538 ILE F N 1
ATOM 10227 C CA . ILE F 1 538 ? 30.753 66.647 14.454 1.00 163.52 538 ILE F CA 1
ATOM 10228 C C . ILE F 1 538 ? 30.777 65.930 15.824 1.00 162.37 538 ILE F C 1
ATOM 10229 O O . ILE F 1 538 ? 30.314 64.794 15.927 1.00 162.49 538 ILE F O 1
ATOM 10234 N N . MET F 1 539 ? 31.308 66.607 16.868 1.00 161.08 539 MET F N 1
ATOM 10235 C CA . MET F 1 539 ? 31.431 66.089 18.240 1.00 160.21 539 MET F CA 1
ATOM 10236 C C . MET F 1 539 ? 30.097 65.878 18.950 1.00 158.87 539 MET F C 1
ATOM 10237 O O . MET F 1 539 ? 30.001 65.024 19.831 1.00 158.82 539 MET F O 1
ATOM 10242 N N . THR F 1 540 ? 29.081 66.669 18.597 1.00 157.57 540 THR F N 1
ATOM 10243 C CA . THR F 1 540 ? 27.757 66.518 19.199 1.00 156.58 540 THR F CA 1
ATOM 10244 C C . THR F 1 540 ? 26.746 65.785 18.283 1.00 155.35 540 THR F C 1
ATOM 10245 O O . THR F 1 540 ? 25.569 65.687 18.634 1.00 155.28 540 THR F O 1
ATOM 10249 N N . GLN F 1 541 ? 27.216 65.252 17.133 1.00 154.05 541 GLN F N 1
ATOM 10250 C CA . GLN F 1 541 ? 26.425 64.498 16.162 1.00 153.20 541 GLN F CA 1
ATOM 10251 C C . GLN F 1 541 ? 25.275 65.309 15.545 1.00 152.07 541 GLN F C 1
ATOM 10252 O O . GLN F 1 541 ? 24.230 64.752 15.207 1.00 152.10 541 GLN F O 1
ATOM 10258 N N . ASN F 1 542 ? 25.491 66.619 15.365 1.00 150.98 542 ASN F N 1
ATOM 10259 C CA . ASN F 1 542 ? 24.522 67.529 14.752 1.00 150.52 542 ASN F CA 1
ATOM 10260 C C . ASN F 1 542 ? 25.028 68.005 13.383 1.00 150.04 542 ASN F C 1
ATOM 10261 O O . ASN F 1 542 ? 26.237 68.036 13.140 1.00 150.12 542 ASN F O 1
ATOM 10266 N N . PHE F 1 543 ? 24.108 68.403 12.496 1.00 149.07 543 PHE F N 1
ATOM 10267 C CA . PHE F 1 543 ? 24.487 68.931 11.185 1.00 148.59 543 PHE F CA 1
ATOM 10268 C C . PHE F 1 543 ? 24.934 70.388 11.316 1.00 147.49 543 PHE F C 1
ATOM 10269 O O . PHE F 1 543 ? 24.555 71.072 12.270 1.00 147.63 543 PHE F O 1
ATOM 10277 N N . CYS F 1 544 ? 25.647 70.897 10.304 1.00 145.80 544 CYS F N 1
ATOM 10278 C CA . CYS F 1 544 ? 26.082 72.282 10.266 1.00 144.61 544 CYS F CA 1
ATOM 10279 C C . CYS F 1 544 ? 25.030 73.120 9.562 1.00 142.91 544 CYS F C 1
ATOM 10280 O O . CYS F 1 544 ? 25.046 73.205 8.344 1.00 143.05 544 CYS F O 1
ATOM 10283 N N . GLU F 1 545 ? 24.129 73.759 10.308 1.00 141.26 545 GLU F N 1
ATOM 10284 C CA . GLU F 1 545 ? 23.063 74.564 9.709 1.00 140.21 545 GLU F CA 1
ATOM 10285 C C . GLU F 1 545 ? 23.584 75.846 8.991 1.00 139.11 545 GLU F C 1
ATOM 10286 O O . GLU F 1 545 ? 24.793 76.043 8.875 1.00 138.98 545 GLU F O 1
ATOM 10292 N N . LYS F 1 546 ? 22.666 76.683 8.475 1.00 138.29 546 LYS F N 1
ATOM 10293 C CA . LYS F 1 546 ? 22.933 77.943 7.781 1.00 138.19 546 LYS F CA 1
ATOM 10294 C C . LYS F 1 546 ? 23.692 78.976 8.638 1.00 138.85 546 LYS F C 1
ATOM 10295 O O . LYS F 1 546 ? 24.289 79.904 8.102 1.00 139.00 546 LYS F O 1
ATOM 10301 N N . PHE F 1 547 ? 23.673 78.808 9.960 1.00 139.13 547 PHE F N 1
ATOM 10302 C CA . PHE F 1 547 ? 24.336 79.695 10.920 1.00 139.69 547 PHE F CA 1
ATOM 10303 C C . PHE F 1 547 ? 25.821 79.369 11.118 1.00 141.15 547 PHE F C 1
ATOM 10304 O O . PHE F 1 547 ? 26.508 80.140 11.779 1.00 141.06 547 PHE F O 1
ATOM 10312 N N . CYS F 1 548 ? 26.310 78.223 10.605 1.00 142.32 548 CYS F N 1
ATOM 10313 C CA . CYS F 1 548 ? 27.709 77.827 10.774 1.00 143.78 548 CYS F CA 1
ATOM 10314 C C . CYS F 1 548 ? 28.654 78.672 9.944 1.00 145.09 548 CYS F C 1
ATOM 10315 O O . CYS F 1 548 ? 28.289 79.105 8.851 1.00 145.22 548 CYS F O 1
ATOM 10318 N N . GLN F 1 549 ? 29.857 78.940 10.473 1.00 145.81 549 GLN F N 1
ATOM 10319 C CA . GLN F 1 549 ? 30.829 79.754 9.747 1.00 146.88 549 GLN F CA 1
ATOM 10320 C C . GLN F 1 549 ? 31.773 78.943 8.860 1.00 147.85 549 GLN F C 1
ATOM 10321 O O . GLN F 1 549 ? 32.699 79.513 8.292 1.00 147.85 549 GLN F O 1
ATOM 10327 N N . CYS F 1 550 ? 31.537 77.631 8.715 1.00 148.57 550 CYS F N 1
ATOM 10328 C CA . CYS F 1 550 ? 32.349 76.780 7.853 1.00 149.80 550 CYS F CA 1
ATOM 10329 C C . CYS F 1 550 ? 32.071 77.082 6.366 1.00 150.85 550 CYS F C 1
ATOM 10330 O O . CYS F 1 550 ? 31.045 77.692 6.042 1.00 150.81 550 CYS F O 1
ATOM 10333 N N . ASN F 1 551 ? 33.004 76.674 5.470 1.00 151.59 551 ASN F N 1
ATOM 10334 C CA . ASN F 1 551 ? 32.925 76.862 4.016 1.00 152.51 551 ASN F CA 1
ATOM 10335 C C . ASN F 1 551 ? 31.584 76.339 3.481 1.00 153.39 551 ASN F C 1
ATOM 10336 O O . ASN F 1 551 ? 31.182 75.239 3.843 1.00 153.58 551 ASN F O 1
ATOM 10341 N N . PRO F 1 552 ? 30.878 77.138 2.653 1.00 153.71 552 PRO F N 1
ATOM 10342 C CA . PRO F 1 552 ? 29.556 76.715 2.139 1.00 154.00 552 PRO F CA 1
ATOM 10343 C C . PRO F 1 552 ? 29.473 75.294 1.584 1.00 154.38 552 PRO F C 1
ATOM 10344 O O . PRO F 1 552 ? 28.467 74.614 1.774 1.00 154.49 552 PRO F O 1
ATOM 10348 N N . ASP F 1 553 ? 30.531 74.841 0.911 1.00 154.43 553 ASP F N 1
ATOM 10349 C CA . ASP F 1 553 ? 30.584 73.491 0.372 1.00 154.91 553 ASP F CA 1
ATOM 10350 C C . ASP F 1 553 ? 31.147 72.522 1.417 1.00 154.87 553 ASP F C 1
ATOM 10351 O O . ASP F 1 553 ? 32.132 71.832 1.160 1.00 154.96 553 ASP F O 1
ATOM 10356 N N . CYS F 1 554 ? 30.525 72.501 2.609 1.00 154.40 554 CYS F N 1
ATOM 10357 C CA . CYS F 1 554 ? 30.880 71.634 3.734 1.00 154.23 554 CYS F CA 1
ATOM 10358 C C . CYS F 1 554 ? 29.961 70.417 3.689 1.00 153.52 554 CYS F C 1
ATOM 10359 O O . CYS F 1 554 ? 28.750 70.570 3.535 1.00 153.65 554 CYS F O 1
ATOM 10362 N N . GLN F 1 555 ? 30.527 69.215 3.843 1.00 152.60 555 GLN F N 1
ATOM 10363 C CA . GLN F 1 555 ? 29.746 67.981 3.811 1.00 152.11 555 GLN F CA 1
ATOM 10364 C C . GLN F 1 555 ? 28.865 67.785 5.045 1.00 151.40 555 GLN F C 1
ATOM 10365 O O . GLN F 1 555 ? 27.855 67.091 4.961 1.00 151.75 555 GLN F O 1
ATOM 10371 N N . ASN F 1 556 ? 29.223 68.399 6.181 1.00 150.15 556 ASN F N 1
ATOM 10372 C CA . ASN F 1 556 ? 28.429 68.262 7.404 1.00 149.36 556 ASN F CA 1
ATOM 10373 C C . ASN F 1 556 ? 27.109 69.046 7.377 1.00 148.14 556 ASN F C 1
ATOM 10374 O O . ASN F 1 556 ? 26.216 68.768 8.169 1.00 148.09 556 ASN F O 1
ATOM 10379 N N . ARG F 1 557 ? 26.985 70.018 6.473 1.00 146.87 557 ARG F N 1
ATOM 10380 C CA . ARG F 1 557 ? 25.799 70.856 6.343 1.00 145.92 557 ARG F CA 1
ATOM 10381 C C . ARG F 1 557 ? 24.568 70.102 5.832 1.00 144.72 557 ARG F C 1
ATOM 10382 O O . ARG F 1 557 ? 24.661 69.407 4.821 1.00 144.76 557 ARG F O 1
ATOM 10390 N N . PHE F 1 558 ? 23.408 70.262 6.513 1.00 143.58 558 PHE F N 1
ATOM 10391 C CA . PHE F 1 558 ? 22.156 69.648 6.059 1.00 143.34 558 PHE F CA 1
ATOM 10392 C C . PHE F 1 558 ? 21.661 70.469 4.863 1.00 143.21 558 PHE F C 1
ATOM 10393 O O . PHE F 1 558 ? 21.632 71.698 4.925 1.00 143.21 558 PHE F O 1
ATOM 10401 N N . PRO F 1 559 ? 21.300 69.803 3.753 1.00 142.89 559 PRO F N 1
ATOM 10402 C CA . PRO F 1 559 ? 20.965 70.543 2.521 1.00 142.78 559 PRO F CA 1
ATOM 10403 C C . PRO F 1 559 ? 19.507 70.944 2.275 1.00 143.01 559 PRO F C 1
ATOM 10404 O O . PRO F 1 559 ? 19.225 71.659 1.311 1.00 143.10 559 PRO F O 1
ATOM 10408 N N . GLY F 1 560 ? 18.593 70.455 3.099 1.00 142.86 560 GLY F N 1
ATOM 10409 C CA . GLY F 1 560 ? 17.173 70.735 2.943 1.00 143.02 560 GLY F CA 1
ATOM 10410 C C . GLY F 1 560 ? 16.487 69.691 2.085 1.00 142.76 560 GLY F C 1
ATOM 10411 O O . GLY F 1 560 ? 16.923 68.533 2.055 1.00 142.51 560 GLY F O 1
ATOM 10412 N N . CYS F 1 561 ? 15.410 70.086 1.373 1.00 142.48 561 CYS F N 1
ATOM 10413 C CA . CYS F 1 561 ? 14.717 69.133 0.513 1.00 142.95 561 CYS F CA 1
ATOM 10414 C C . CYS F 1 561 ? 14.155 69.748 -0.763 1.00 143.11 561 CYS F C 1
ATOM 10415 O O . CYS F 1 561 ? 13.835 70.946 -0.825 1.00 143.15 561 CYS F O 1
ATOM 10418 N N . ARG F 1 562 ? 14.066 68.887 -1.794 1.00 142.79 562 ARG F N 1
ATOM 10419 C CA . ARG F 1 562 ? 13.518 69.189 -3.114 1.00 142.83 562 ARG F CA 1
ATOM 10420 C C . ARG F 1 562 ? 12.094 68.590 -3.274 1.00 141.95 562 ARG F C 1
ATOM 10421 O O . ARG F 1 562 ? 11.637 68.421 -4.402 1.00 142.10 562 ARG F O 1
ATOM 10429 N N . CYS F 1 563 ? 11.399 68.287 -2.154 1.00 140.91 563 CYS F N 1
ATOM 10430 C CA . CYS F 1 563 ? 10.052 67.716 -2.125 1.00 140.42 563 CYS F CA 1
ATOM 10431 C C . CYS F 1 563 ? 9.025 68.521 -2.899 1.00 139.80 563 CYS F C 1
ATOM 10432 O O . CYS F 1 563 ? 9.001 69.744 -2.815 1.00 139.92 563 CYS F O 1
ATOM 10435 N N . LYS F 1 564 ? 8.122 67.831 -3.587 1.00 138.89 564 LYS F N 1
ATOM 10436 C CA . LYS F 1 564 ? 6.962 68.480 -4.204 1.00 138.37 564 LYS F CA 1
ATOM 10437 C C . LYS F 1 564 ? 5.658 67.993 -3.511 1.00 137.40 564 LYS F C 1
ATOM 10438 O O . LYS F 1 564 ? 4.576 68.159 -4.062 1.00 137.23 564 LYS F O 1
ATOM 10444 N N . THR F 1 565 ? 5.782 67.419 -2.288 1.00 136.60 565 THR F N 1
ATOM 10445 C CA . THR F 1 565 ? 4.742 66.849 -1.440 1.00 136.07 565 THR F CA 1
ATOM 10446 C C . THR F 1 565 ? 4.522 67.772 -0.183 1.00 135.84 565 THR F C 1
ATOM 10447 O O . THR F 1 565 ? 4.903 68.952 -0.212 1.00 136.11 565 THR F O 1
ATOM 10451 N N . GLN F 1 566 ? 3.875 67.265 0.888 1.00 134.97 566 GLN F N 1
ATOM 10452 C CA . GLN F 1 566 ? 3.673 68.041 2.099 1.00 134.48 566 GLN F CA 1
ATOM 10453 C C . GLN F 1 566 ? 4.777 67.800 3.148 1.00 134.32 566 GLN F C 1
ATOM 10454 O O . GLN F 1 566 ? 4.679 68.353 4.229 1.00 134.32 566 GLN F O 1
ATOM 10460 N N . CYS F 1 567 ? 5.792 66.960 2.856 1.00 134.15 567 CYS F N 1
ATOM 10461 C CA . CYS F 1 567 ? 6.907 66.646 3.755 1.00 134.38 567 CYS F CA 1
ATOM 10462 C C . CYS F 1 567 ? 6.472 66.024 5.071 1.00 135.13 567 CYS F C 1
ATOM 10463 O O . CYS F 1 567 ? 7.131 66.230 6.087 1.00 135.47 567 CYS F O 1
ATOM 10466 N N . ASN F 1 568 ? 5.354 65.300 5.070 1.00 135.00 568 ASN F N 1
ATOM 10467 C CA . ASN F 1 568 ? 4.831 64.693 6.295 1.00 135.42 568 ASN F CA 1
ATOM 10468 C C . ASN F 1 568 ? 5.028 63.177 6.377 1.00 135.41 568 ASN F C 1
ATOM 10469 O O . ASN F 1 568 ? 4.358 62.512 7.161 1.00 135.37 568 ASN F O 1
ATOM 10474 N N . THR F 1 569 ? 5.941 62.638 5.571 1.00 135.15 569 THR F N 1
ATOM 10475 C CA . THR F 1 569 ? 6.264 61.218 5.550 1.00 135.41 569 THR F CA 1
ATOM 10476 C C . THR F 1 569 ? 7.786 61.037 5.521 1.00 135.18 569 THR F C 1
ATOM 10477 O O . THR F 1 569 ? 8.516 61.970 5.156 1.00 135.26 569 THR F O 1
ATOM 10481 N N . LYS F 1 570 ? 8.270 59.827 5.874 1.00 134.60 570 LYS F N 1
ATOM 10482 C CA . LYS F 1 570 ? 9.700 59.500 5.863 1.00 134.41 570 LYS F CA 1
ATOM 10483 C C . LYS F 1 570 ? 10.369 59.650 4.475 1.00 133.96 570 LYS F C 1
ATOM 10484 O O . LYS F 1 570 ? 11.593 59.578 4.377 1.00 133.88 570 LYS F O 1
ATOM 10490 N N . GLN F 1 571 ? 9.579 59.888 3.414 1.00 133.48 571 GLN F N 1
ATOM 10491 C CA . GLN F 1 571 ? 10.117 60.128 2.077 1.00 133.52 571 GLN F CA 1
ATOM 10492 C C . GLN F 1 571 ? 10.858 61.483 2.020 1.00 133.04 571 GLN F C 1
ATOM 10493 O O . GLN F 1 571 ? 11.758 61.642 1.192 1.00 133.27 571 GLN F O 1
ATOM 10499 N N . CYS F 1 572 ? 10.470 62.457 2.893 1.00 132.06 572 CYS F N 1
ATOM 10500 C CA . CYS F 1 572 ? 11.121 63.763 3.008 1.00 131.28 572 CYS F CA 1
ATOM 10501 C C . CYS F 1 572 ? 12.374 63.585 3.870 1.00 130.60 572 CYS F C 1
ATOM 10502 O O . CYS F 1 572 ? 12.299 63.056 4.987 1.00 130.67 572 CYS F O 1
ATOM 10505 N N . PRO F 1 573 ? 13.532 64.047 3.370 1.00 129.76 573 PRO F N 1
ATOM 10506 C CA . PRO F 1 573 ? 14.776 63.898 4.147 1.00 129.25 573 PRO F CA 1
ATOM 10507 C C . PRO F 1 573 ? 14.734 64.619 5.493 1.00 128.49 573 PRO F C 1
ATOM 10508 O O . PRO F 1 573 ? 15.143 64.048 6.506 1.00 128.76 573 PRO F O 1
ATOM 10512 N N . CYS F 1 574 ? 14.178 65.849 5.517 1.00 127.26 574 CYS F N 1
ATOM 10513 C CA . CYS F 1 574 ? 14.051 66.653 6.726 1.00 126.47 574 CYS F CA 1
ATOM 10514 C C . CYS F 1 574 ? 13.246 65.894 7.774 1.00 125.88 574 CYS F C 1
ATOM 10515 O O . CYS F 1 574 ? 13.720 65.717 8.897 1.00 126.18 574 CYS F O 1
ATOM 10518 N N . TYR F 1 575 ? 12.070 65.369 7.369 1.00 124.86 575 TYR F N 1
ATOM 10519 C CA . TYR F 1 575 ? 11.173 64.588 8.217 1.00 124.43 575 TYR F CA 1
ATOM 10520 C C . TYR F 1 575 ? 11.906 63.357 8.730 1.00 123.82 575 TYR F C 1
ATOM 10521 O O . TYR F 1 575 ? 11.859 63.079 9.925 1.00 124.22 575 TYR F O 1
ATOM 10530 N N . LEU F 1 576 ? 12.619 62.648 7.848 1.00 122.82 576 LEU F N 1
ATOM 10531 C CA . LEU F 1 576 ? 13.389 61.462 8.224 1.00 122.31 576 LEU F CA 1
ATOM 10532 C C . LEU F 1 576 ? 14.418 61.770 9.319 1.00 121.84 576 LEU F C 1
ATOM 10533 O O . LEU F 1 576 ? 14.546 61.004 10.280 1.00 121.93 576 LEU F O 1
ATOM 10538 N N . ALA F 1 577 ? 15.114 62.920 9.190 1.00 121.18 577 ALA F N 1
ATOM 10539 C CA . ALA F 1 577 ? 16.134 63.391 10.130 1.00 121.13 577 ALA F CA 1
ATOM 10540 C C . ALA F 1 577 ? 15.578 64.002 11.429 1.00 120.94 577 ALA F C 1
ATOM 10541 O O . ALA F 1 577 ? 16.365 64.463 12.257 1.00 121.03 577 ALA F O 1
ATOM 10543 N N . VAL F 1 578 ? 14.236 63.999 11.607 1.00 120.27 578 VAL F N 1
ATOM 10544 C CA . VAL F 1 578 ? 13.505 64.563 12.749 1.00 119.93 578 VAL F CA 1
ATOM 10545 C C . VAL F 1 578 ? 13.764 66.066 12.827 1.00 119.40 578 VAL F C 1
ATOM 10546 O O . VAL F 1 578 ? 14.194 66.612 13.850 1.00 119.68 578 VAL F O 1
ATOM 10550 N N . ARG F 1 579 ? 13.537 66.723 11.696 1.00 118.53 579 ARG F N 1
ATOM 10551 C CA . ARG F 1 579 ? 13.772 68.142 11.541 1.00 118.50 579 ARG F CA 1
ATOM 10552 C C . ARG F 1 579 ? 12.631 68.797 10.807 1.00 119.08 579 ARG F C 1
ATOM 10553 O O . ARG F 1 579 ? 12.091 68.219 9.868 1.00 119.28 579 ARG F O 1
ATOM 10561 N N . GLU F 1 580 ? 12.321 70.038 11.165 1.00 119.21 580 GLU F N 1
ATOM 10562 C CA . GLU F 1 580 ? 11.337 70.810 10.425 1.00 119.80 580 GLU F CA 1
ATOM 10563 C C . GLU F 1 580 ? 12.054 71.462 9.251 1.00 120.59 580 GLU F C 1
ATOM 10564 O O . GLU F 1 580 ? 13.181 71.938 9.416 1.00 120.75 580 GLU F O 1
ATOM 10570 N N . CYS F 1 581 ? 11.401 71.502 8.072 1.00 120.88 581 CYS F N 1
ATOM 10571 C CA . CYS F 1 581 ? 11.920 72.113 6.842 1.00 121.74 581 CYS F CA 1
ATOM 10572 C C . CYS F 1 581 ? 12.509 73.506 7.083 1.00 122.33 581 CYS F C 1
ATOM 10573 O O . CYS F 1 581 ? 11.954 74.280 7.857 1.00 122.40 581 CYS F O 1
ATOM 10576 N N . ASP F 1 582 ? 13.655 73.795 6.472 1.00 122.67 582 ASP F N 1
ATOM 10577 C CA . ASP F 1 582 ? 14.317 75.077 6.650 1.00 123.53 582 ASP F CA 1
ATOM 10578 C C . ASP F 1 582 ? 13.742 76.045 5.639 1.00 123.92 582 ASP F C 1
ATOM 10579 O O . ASP F 1 582 ? 13.752 75.751 4.448 1.00 123.78 582 ASP F O 1
ATOM 10584 N N . PRO F 1 583 ? 13.262 77.220 6.073 1.00 124.24 583 PRO F N 1
ATOM 10585 C CA . PRO F 1 583 ? 12.709 78.177 5.101 1.00 124.60 583 PRO F CA 1
ATOM 10586 C C . PRO F 1 583 ? 13.724 78.724 4.091 1.00 125.17 583 PRO F C 1
ATOM 10587 O O . PRO F 1 583 ? 13.320 79.303 3.086 1.00 125.20 583 PRO F O 1
ATOM 10591 N N . ASP F 1 584 ? 15.029 78.521 4.329 1.00 125.37 584 ASP F N 1
ATOM 10592 C CA . ASP F 1 584 ? 16.056 78.994 3.405 1.00 126.01 584 ASP F CA 1
ATOM 10593 C C . ASP F 1 584 ? 16.767 77.872 2.636 1.00 126.08 584 ASP F C 1
ATOM 10594 O O . ASP F 1 584 ? 17.633 78.160 1.819 1.00 126.25 584 ASP F O 1
ATOM 10599 N N . LEU F 1 585 ? 16.415 76.602 2.892 1.00 126.00 585 LEU F N 1
ATOM 10600 C CA . LEU F 1 585 ? 16.995 75.449 2.192 1.00 126.51 585 LEU F CA 1
ATOM 10601 C C . LEU F 1 585 ? 15.915 74.667 1.445 1.00 127.07 585 LEU F C 1
ATOM 10602 O O . LEU F 1 585 ? 16.164 74.141 0.356 1.00 127.57 585 LEU F O 1
ATOM 10607 N N . CYS F 1 586 ? 14.720 74.571 2.036 1.00 126.72 586 CYS F N 1
ATOM 10608 C CA . CYS F 1 586 ? 13.611 73.858 1.426 1.00 126.80 586 CYS F CA 1
ATOM 10609 C C . CYS F 1 586 ? 12.758 74.833 0.607 1.00 127.10 586 CYS F C 1
ATOM 10610 O O . CYS F 1 586 ? 11.805 75.446 1.098 1.00 127.12 586 CYS F O 1
ATOM 10613 N N . LEU F 1 587 ? 13.159 74.988 -0.662 1.00 127.06 587 LEU F N 1
ATOM 10614 C CA . LEU F 1 587 ? 12.586 75.939 -1.618 1.00 127.28 587 LEU F CA 1
ATOM 10615 C C . LEU F 1 587 ? 11.603 75.328 -2.632 1.00 126.99 587 LEU F C 1
ATOM 10616 O O . LEU F 1 587 ? 10.954 76.064 -3.377 1.00 126.88 587 LEU F O 1
ATOM 10621 N N . THR F 1 588 ? 11.469 73.998 -2.642 1.00 126.59 588 THR F N 1
ATOM 10622 C CA . THR F 1 588 ? 10.561 73.330 -3.569 1.00 126.70 588 THR F CA 1
ATOM 10623 C C . THR F 1 588 ? 9.224 72.998 -2.916 1.00 126.43 588 THR F C 1
ATOM 10624 O O . THR F 1 588 ? 8.184 73.095 -3.562 1.00 126.56 588 THR F O 1
ATOM 10628 N N . CYS F 1 589 ? 9.247 72.588 -1.642 1.00 125.90 589 CYS F N 1
ATOM 10629 C CA . CYS F 1 589 ? 8.047 72.179 -0.913 1.00 125.71 589 CYS F CA 1
ATOM 10630 C C . CYS F 1 589 ? 7.109 73.334 -0.462 1.00 124.93 589 CYS F C 1
ATOM 10631 O O . CYS F 1 589 ? 5.977 73.061 -0.046 1.00 125.03 589 CYS F O 1
ATOM 10634 N N . GLY F 1 590 ? 7.581 74.581 -0.514 1.00 123.91 590 GLY F N 1
ATOM 10635 C CA . GLY F 1 590 ? 6.780 75.728 -0.089 1.00 123.56 590 GLY F CA 1
ATOM 10636 C C . GLY F 1 590 ? 6.976 76.134 1.363 1.00 123.06 590 GLY F C 1
ATOM 10637 O O . GLY F 1 590 ? 6.154 76.863 1.935 1.00 123.04 590 GLY F O 1
ATOM 10638 N N . ALA F 1 591 ? 8.062 75.638 1.981 1.00 122.36 591 ALA F N 1
ATOM 10639 C CA . ALA F 1 591 ? 8.447 75.992 3.347 1.00 121.91 591 ALA F CA 1
ATOM 10640 C C . ALA F 1 591 ? 8.985 77.452 3.404 1.00 121.31 591 ALA F C 1
ATOM 10641 O O . ALA F 1 591 ? 8.941 78.094 4.448 1.00 121.70 591 ALA F O 1
ATOM 10643 N N . SER F 1 592 ? 9.483 77.966 2.281 1.00 120.16 592 SER F N 1
ATOM 10644 C CA . SER F 1 592 ? 10.032 79.305 2.137 1.00 119.42 592 SER F CA 1
ATOM 10645 C C . SER F 1 592 ? 8.974 80.390 1.906 1.00 118.19 592 SER F C 1
ATOM 10646 O O . SER F 1 592 ? 9.357 81.541 1.734 1.00 118.09 592 SER F O 1
ATOM 10649 N N . GLU F 1 593 ? 7.666 80.052 1.877 1.00 117.25 593 GLU F N 1
ATOM 10650 C CA . GLU F 1 593 ? 6.637 81.063 1.613 1.00 116.90 593 GLU F CA 1
ATOM 10651 C C . GLU F 1 593 ? 5.331 80.846 2.428 1.00 116.10 593 GLU F C 1
ATOM 10652 O O . GLU F 1 593 ? 5.389 80.198 3.461 1.00 116.25 593 GLU F O 1
ATOM 10658 N N . HIS F 1 594 ? 4.184 81.436 2.007 1.00 115.33 594 HIS F N 1
ATOM 10659 C CA . HIS F 1 594 ? 2.882 81.328 2.676 1.00 115.24 594 HIS F CA 1
ATOM 10660 C C . HIS F 1 594 ? 2.870 81.947 4.044 1.00 114.61 594 HIS F C 1
ATOM 10661 O O . HIS F 1 594 ? 2.157 81.476 4.939 1.00 114.89 594 HIS F O 1
ATOM 10668 N N . TRP F 1 595 ? 3.611 83.036 4.202 1.00 113.63 595 TRP F N 1
ATOM 10669 C CA . TRP F 1 595 ? 3.692 83.702 5.482 1.00 113.21 595 TRP F CA 1
ATOM 10670 C C . TRP F 1 595 ? 2.367 84.315 5.908 1.00 113.32 595 TRP F C 1
ATOM 10671 O O . TRP F 1 595 ? 2.078 84.358 7.097 1.00 113.55 595 TRP F O 1
ATOM 10682 N N . ASP F 1 596 ? 1.536 84.737 4.955 1.00 113.19 596 ASP F N 1
ATOM 10683 C CA . ASP F 1 596 ? 0.221 85.300 5.272 1.00 113.66 596 ASP F CA 1
ATOM 10684 C C . ASP F 1 596 ? -0.954 84.349 4.942 1.00 114.23 596 ASP F C 1
ATOM 10685 O O . ASP F 1 596 ? -2.105 84.707 5.177 1.00 114.27 596 ASP F O 1
ATOM 10690 N N . CYS F 1 597 ? -0.661 83.157 4.381 1.00 114.49 597 CYS F N 1
ATOM 10691 C CA . CYS F 1 597 ? -1.630 82.137 3.978 1.00 115.11 597 CYS F CA 1
ATOM 10692 C C . CYS F 1 597 ? -2.258 81.432 5.184 1.00 115.22 597 CYS F C 1
ATOM 10693 O O . CYS F 1 597 ? -1.669 81.429 6.258 1.00 115.49 597 CYS F O 1
ATOM 10696 N N . LYS F 1 598 ? -3.451 80.830 5.008 1.00 115.04 598 LYS F N 1
ATOM 10697 C CA . LYS F 1 598 ? -4.126 80.081 6.072 1.00 115.53 598 LYS F CA 1
ATOM 10698 C C . LYS F 1 598 ? -3.632 78.636 6.017 1.00 116.28 598 LYS F C 1
ATOM 10699 O O . LYS F 1 598 ? -3.213 78.075 7.033 1.00 116.30 598 LYS F O 1
ATOM 10705 N N . VAL F 1 599 ? -3.635 78.050 4.811 1.00 116.66 599 VAL F N 1
ATOM 10706 C CA . VAL F 1 599 ? -3.114 76.706 4.621 1.00 117.33 599 VAL F CA 1
ATOM 10707 C C . VAL F 1 599 ? -1.671 76.811 4.137 1.00 118.40 599 VAL F C 1
ATOM 10708 O O . VAL F 1 599 ? -1.355 77.650 3.294 1.00 118.60 599 VAL F O 1
ATOM 10712 N N . VAL F 1 600 ? -0.786 76.005 4.715 1.00 118.80 600 VAL F N 1
ATOM 10713 C CA . VAL F 1 600 ? 0.607 75.982 4.300 1.00 119.55 600 VAL F CA 1
ATOM 10714 C C . VAL F 1 600 ? 0.792 74.759 3.390 1.00 119.71 600 VAL F C 1
ATOM 10715 O O . VAL F 1 600 ? 0.140 73.728 3.597 1.00 119.80 600 VAL F O 1
ATOM 10719 N N . SER F 1 601 ? 1.606 74.892 2.329 1.00 119.54 601 SER F N 1
ATOM 10720 C CA . SER F 1 601 ? 1.814 73.786 1.387 1.00 119.60 601 SER F CA 1
ATOM 10721 C C . SER F 1 601 ? 2.716 72.677 1.944 1.00 119.61 601 SER F C 1
ATOM 10722 O O . SER F 1 601 ? 2.567 71.514 1.568 1.00 119.83 601 SER F O 1
ATOM 10725 N N . CYS F 1 602 ? 3.640 73.034 2.846 1.00 119.23 602 CYS F N 1
ATOM 10726 C CA . CYS F 1 602 ? 4.525 72.062 3.477 1.00 119.37 602 CYS F CA 1
ATOM 10727 C C . CYS F 1 602 ? 4.090 71.858 4.915 1.00 118.98 602 CYS F C 1
ATOM 10728 O O . CYS F 1 602 ? 4.214 72.764 5.735 1.00 119.25 602 CYS F O 1
ATOM 10731 N N . LYS F 1 603 ? 3.631 70.655 5.228 1.00 118.21 603 LYS F N 1
ATOM 10732 C CA . LYS F 1 603 ? 3.191 70.273 6.560 1.00 118.10 603 LYS F CA 1
ATOM 10733 C C . LYS F 1 603 ? 4.330 69.949 7.539 1.00 117.62 603 LYS F C 1
ATOM 10734 O O . LYS F 1 603 ? 4.058 69.511 8.658 1.00 117.83 603 LYS F O 1
ATOM 10740 N N . ASN F 1 604 ? 5.591 70.200 7.160 1.00 116.68 604 ASN F N 1
ATOM 10741 C CA . ASN F 1 604 ? 6.725 69.991 8.064 1.00 116.04 604 ASN F CA 1
ATOM 10742 C C . ASN F 1 604 ? 7.184 71.357 8.668 1.00 114.80 604 ASN F C 1
ATOM 10743 O O . ASN F 1 604 ? 8.354 71.514 8.998 1.00 114.95 604 ASN F O 1
ATOM 10748 N N . CYS F 1 605 ? 6.261 72.334 8.812 1.00 113.40 605 CYS F N 1
ATOM 10749 C CA . CYS F 1 605 ? 6.565 73.689 9.289 1.00 112.72 605 CYS F CA 1
ATOM 10750 C C . CYS F 1 605 ? 5.861 74.100 10.584 1.00 111.95 605 CYS F C 1
ATOM 10751 O O . CYS F 1 605 ? 6.262 75.072 11.228 1.00 111.92 605 CYS F O 1
ATOM 10754 N N . SER F 1 606 ? 4.786 73.392 10.917 1.00 111.11 606 SER F N 1
ATOM 10755 C CA . SER F 1 606 ? 3.890 73.585 12.053 1.00 110.67 606 SER F CA 1
ATOM 10756 C C . SER F 1 606 ? 4.524 74.195 13.333 1.00 110.10 606 SER F C 1
ATOM 10757 O O . SER F 1 606 ? 3.983 75.177 13.829 1.00 110.13 606 SER F O 1
ATOM 10760 N N . ILE F 1 607 ? 5.642 73.642 13.858 1.00 109.31 607 ILE F N 1
ATOM 10761 C CA . ILE F 1 607 ? 6.286 74.157 15.076 1.00 108.84 607 ILE F CA 1
ATOM 10762 C C . ILE F 1 607 ? 6.828 75.586 14.919 1.00 108.16 607 ILE F C 1
ATOM 10763 O O . ILE F 1 607 ? 6.388 76.445 15.688 1.00 108.61 607 ILE F O 1
ATOM 10768 N N . GLN F 1 608 ? 7.792 75.865 14.007 1.00 106.86 608 GLN F N 1
ATOM 10769 C CA . GLN F 1 608 ? 8.315 77.240 13.902 1.00 106.17 608 GLN F CA 1
ATOM 10770 C C . GLN F 1 608 ? 7.245 78.254 13.505 1.00 105.25 608 GLN F C 1
ATOM 10771 O O . GLN F 1 608 ? 7.364 79.424 13.849 1.00 105.15 608 GLN F O 1
ATOM 10777 N N . ARG F 1 609 ? 6.191 77.811 12.808 1.00 104.55 609 ARG F N 1
ATOM 10778 C CA . ARG F 1 609 ? 5.093 78.708 12.433 1.00 104.30 609 ARG F CA 1
ATOM 10779 C C . ARG F 1 609 ? 4.031 78.874 13.533 1.00 103.55 609 ARG F C 1
ATOM 10780 O O . ARG F 1 609 ? 3.119 79.687 13.382 1.00 103.85 609 ARG F O 1
ATOM 10788 N N . GLY F 1 610 ? 4.120 78.076 14.589 1.00 102.49 610 GLY F N 1
ATOM 10789 C CA . GLY F 1 610 ? 3.179 78.114 15.693 1.00 102.14 610 GLY F CA 1
ATOM 10790 C C . GLY F 1 610 ? 1.770 77.763 15.277 1.00 101.33 610 GLY F C 1
ATOM 10791 O O . GLY F 1 610 ? 0.799 78.333 15.786 1.00 101.21 610 GLY F O 1
ATOM 10792 N N . LEU F 1 611 ? 1.644 76.807 14.359 1.00 100.62 611 LEU F N 1
ATOM 10793 C CA . LEU F 1 611 ? 0.335 76.409 13.851 1.00 100.46 611 LEU F CA 1
ATOM 10794 C C . LEU F 1 611 ? -0.397 75.412 14.788 1.00 100.33 611 LEU F C 1
ATOM 10795 O O . LEU F 1 611 ? -0.903 74.365 14.369 1.00 100.57 611 LEU F O 1
ATOM 10800 N N . LYS F 1 612 ? -0.481 75.785 16.064 1.00 99.96 612 LYS F N 1
ATOM 10801 C CA . LYS F 1 612 ? -1.134 74.978 17.079 1.00 100.07 612 LYS F CA 1
ATOM 10802 C C . LYS F 1 612 ? -2.649 75.045 16.991 1.00 100.27 612 LYS F C 1
ATOM 10803 O O . LYS F 1 612 ? -3.221 76.022 16.496 1.00 100.44 612 LYS F O 1
ATOM 10809 N N . LYS F 1 613 ? -3.297 73.986 17.453 1.00 99.99 613 LYS F N 1
ATOM 10810 C CA . LYS F 1 613 ? -4.747 73.910 17.460 1.00 100.20 613 LYS F CA 1
ATOM 10811 C C . LYS F 1 613 ? -5.303 74.714 18.650 1.00 99.84 613 LYS F C 1
ATOM 10812 O O . LYS F 1 613 ? -4.554 75.052 19.565 1.00 99.77 613 LYS F O 1
ATOM 10818 N N . HIS F 1 614 ? -6.590 75.076 18.611 1.00 99.63 614 HIS F N 1
ATOM 10819 C CA . HIS F 1 614 ? -7.210 75.857 19.682 1.00 100.06 614 HIS F CA 1
ATOM 10820 C C . HIS F 1 614 ? -7.426 74.926 20.843 1.00 99.87 614 HIS F C 1
ATOM 10821 O O . HIS F 1 614 ? -8.222 73.989 20.718 1.00 100.26 614 HIS F O 1
ATOM 10828 N N . LEU F 1 615 ? -6.708 75.153 21.963 1.00 98.86 615 LEU F N 1
ATOM 10829 C CA . LEU F 1 615 ? -6.881 74.307 23.138 1.00 98.15 615 LEU F CA 1
ATOM 10830 C C . LEU F 1 615 ? -7.788 74.980 24.142 1.00 97.86 615 LEU F C 1
ATOM 10831 O O . LEU F 1 615 ? -7.826 76.204 24.219 1.00 97.98 615 LEU F O 1
ATOM 10836 N N . LEU F 1 616 ? -8.576 74.182 24.856 1.00 97.67 616 LEU F N 1
ATOM 10837 C CA . LEU F 1 616 ? -9.519 74.656 25.861 1.00 98.39 616 LEU F CA 1
ATOM 10838 C C . LEU F 1 616 ? -9.108 74.149 27.217 1.00 99.16 616 LEU F C 1
ATOM 10839 O O . LEU F 1 616 ? -8.704 73.000 27.341 1.00 99.63 616 LEU F O 1
ATOM 10844 N N . LEU F 1 617 ? -9.216 74.987 28.237 1.00 99.01 617 LEU F N 1
ATOM 10845 C CA . LEU F 1 617 ? -8.849 74.589 29.584 1.00 99.34 617 LEU F CA 1
ATOM 10846 C C . LEU F 1 617 ? -10.104 74.290 30.382 1.00 99.33 617 LEU F C 1
ATOM 10847 O O . LEU F 1 617 ? -11.023 75.099 30.395 1.00 99.83 617 LEU F O 1
ATOM 10852 N N . ALA F 1 618 ? -10.143 73.153 31.069 1.00 98.69 618 ALA F N 1
ATOM 10853 C CA . ALA F 1 618 ? -11.270 72.796 31.937 1.00 98.61 618 ALA F CA 1
ATOM 10854 C C . ALA F 1 618 ? -10.814 71.768 32.984 1.00 98.42 618 ALA F C 1
ATOM 10855 O O . ALA F 1 618 ? -9.789 71.112 32.788 1.00 98.42 618 ALA F O 1
ATOM 10857 N N . PRO F 1 619 ? -11.538 71.600 34.110 1.00 98.04 619 PRO F N 1
ATOM 10858 C CA . PRO F 1 619 ? -11.136 70.580 35.089 1.00 97.97 619 PRO F CA 1
ATOM 10859 C C . PRO F 1 619 ? -11.117 69.185 34.458 1.00 98.18 619 PRO F C 1
ATOM 10860 O O . PRO F 1 619 ? -12.023 68.807 33.714 1.00 98.13 619 PRO F O 1
ATOM 10864 N N . SER F 1 620 ? -10.011 68.481 34.672 1.00 98.20 620 SER F N 1
ATOM 10865 C CA . SER F 1 620 ? -9.742 67.161 34.124 1.00 98.64 620 SER F CA 1
ATOM 10866 C C . SER F 1 620 ? -10.639 66.077 34.700 1.00 99.61 620 SER F C 1
ATOM 10867 O O . SER F 1 620 ? -10.981 66.107 35.879 1.00 99.98 620 SER F O 1
ATOM 10870 N N . ASP F 1 621 ? -10.979 65.093 33.869 1.00 99.92 621 ASP F N 1
ATOM 10871 C CA . ASP F 1 621 ? -11.721 63.921 34.312 1.00 100.81 621 ASP F CA 1
ATOM 10872 C C . ASP F 1 621 ? -10.810 62.955 35.099 1.00 101.50 621 ASP F C 1
ATOM 10873 O O . ASP F 1 621 ? -11.316 62.007 35.682 1.00 101.65 621 ASP F O 1
ATOM 10878 N N . VAL F 1 622 ? -9.480 63.160 35.089 1.00 101.77 622 VAL F N 1
ATOM 10879 C CA . VAL F 1 622 ? -8.525 62.313 35.778 1.00 102.38 622 VAL F CA 1
ATOM 10880 C C . VAL F 1 622 ? -7.863 63.042 36.960 1.00 102.54 622 VAL F C 1
ATOM 10881 O O . VAL F 1 622 ? -8.060 62.630 38.099 1.00 102.55 622 VAL F O 1
ATOM 10885 N N . ALA F 1 623 ? -7.127 64.145 36.708 1.00 102.56 623 ALA F N 1
ATOM 10886 C CA . ALA F 1 623 ? -6.428 64.848 37.785 1.00 102.99 623 ALA F CA 1
ATOM 10887 C C . ALA F 1 623 ? -6.219 66.334 37.512 1.00 103.38 623 ALA F C 1
ATOM 10888 O O . ALA F 1 623 ? -5.631 66.696 36.495 1.00 103.82 623 ALA F O 1
ATOM 10890 N N . GLY F 1 624 ? -6.650 67.165 38.452 1.00 103.11 624 GLY F N 1
ATOM 10891 C CA . GLY F 1 624 ? -6.514 68.613 38.389 1.00 103.50 624 GLY F CA 1
ATOM 10892 C C . GLY F 1 624 ? -7.231 69.233 37.217 1.00 103.80 624 GLY F C 1
ATOM 10893 O O . GLY F 1 624 ? -8.418 68.982 37.001 1.00 103.68 624 GLY F O 1
ATOM 10894 N N . TRP F 1 625 ? -6.486 70.044 36.461 1.00 104.03 625 TRP F N 1
ATOM 10895 C CA . TRP F 1 625 ? -6.911 70.717 35.243 1.00 104.62 625 TRP F CA 1
ATOM 10896 C C . TRP F 1 625 ? -6.423 69.892 34.060 1.00 105.19 625 TRP F C 1
ATOM 10897 O O . TRP F 1 625 ? -5.354 69.282 34.117 1.00 105.19 625 TRP F O 1
ATOM 10908 N N . GLY F 1 626 ? -7.181 69.927 32.977 1.00 105.56 626 GLY F N 1
ATOM 10909 C CA . GLY F 1 626 ? -6.836 69.213 31.757 1.00 106.25 626 GLY F CA 1
ATOM 10910 C C . GLY F 1 626 ? -6.946 70.077 30.516 1.00 106.71 626 GLY F C 1
ATOM 10911 O O . GLY F 1 626 ? -7.536 71.163 30.552 1.00 106.70 626 GLY F O 1
ATOM 10912 N N . THR F 1 627 ? -6.359 69.602 29.406 1.00 106.81 627 THR F N 1
ATOM 10913 C CA . THR F 1 627 ? -6.388 70.305 28.126 1.00 107.14 627 THR F CA 1
ATOM 10914 C C . THR F 1 627 ? -7.368 69.580 27.226 1.00 107.35 627 THR F C 1
ATOM 10915 O O . THR F 1 627 ? -7.288 68.376 27.092 1.00 107.26 627 THR F O 1
ATOM 10919 N N . PHE F 1 628 ? -8.315 70.293 26.653 1.00 107.60 628 PHE F N 1
ATOM 10920 C CA . PHE F 1 628 ? -9.342 69.717 25.795 1.00 108.45 628 PHE F CA 1
ATOM 10921 C C . PHE F 1 628 ? -9.201 70.300 24.397 1.00 109.10 628 PHE F C 1
ATOM 10922 O O . PHE F 1 628 ? -8.897 71.482 24.259 1.00 109.09 628 PHE F O 1
ATOM 10930 N N . ILE F 1 629 ? -9.395 69.482 23.355 1.00 109.52 629 ILE F N 1
ATOM 10931 C CA . ILE F 1 629 ? -9.235 69.958 21.977 1.00 110.27 629 ILE F CA 1
ATOM 10932 C C . ILE F 1 629 ? -10.538 70.585 21.433 1.00 110.88 629 ILE F C 1
ATOM 10933 O O . ILE F 1 629 ? -11.561 69.917 21.432 1.00 110.79 629 ILE F O 1
ATOM 10938 N N . LYS F 1 630 ? -10.522 71.877 21.020 1.00 111.36 630 LYS F N 1
ATOM 10939 C CA . LYS F 1 630 ? -11.742 72.526 20.510 1.00 112.31 630 LYS F CA 1
ATOM 10940 C C . LYS F 1 630 ? -12.345 71.801 19.308 1.00 113.66 630 LYS F C 1
ATOM 10941 O O . LYS F 1 630 ? -13.512 71.417 19.363 1.00 113.70 630 LYS F O 1
ATOM 10947 N N . GLU F 1 631 ? -11.565 71.613 18.230 1.00 114.63 631 GLU F N 1
ATOM 10948 C CA . GLU F 1 631 ? -12.049 70.901 17.047 1.00 116.09 631 GLU F CA 1
ATOM 10949 C C . GLU F 1 631 ? -11.368 69.542 16.854 1.00 117.11 631 GLU F C 1
ATOM 10950 O O . GLU F 1 631 ? -10.305 69.300 17.412 1.00 117.04 631 GLU F O 1
ATOM 10956 N N . SER F 1 632 ? -11.988 68.659 16.058 1.00 117.90 632 SER F N 1
ATOM 10957 C CA . SER F 1 632 ? -11.499 67.305 15.781 1.00 118.96 632 SER F CA 1
ATOM 10958 C C . SER F 1 632 ? -10.202 67.324 14.980 1.00 119.79 632 SER F C 1
ATOM 10959 O O . SER F 1 632 ? -10.072 68.106 14.038 1.00 119.70 632 SER F O 1
ATOM 10962 N N . VAL F 1 633 ? -9.241 66.465 15.347 1.00 120.33 633 VAL F N 1
ATOM 10963 C CA . VAL F 1 633 ? -7.973 66.389 14.625 1.00 121.39 633 VAL F CA 1
ATOM 10964 C C . VAL F 1 633 ? -7.690 64.969 14.160 1.00 122.35 633 VAL F C 1
ATOM 10965 O O . VAL F 1 633 ? -8.078 63.999 14.820 1.00 122.49 633 VAL F O 1
ATOM 10969 N N . GLN F 1 634 ? -7.017 64.844 13.011 1.00 122.70 634 GLN F N 1
ATOM 10970 C CA . GLN F 1 634 ? -6.666 63.528 12.485 1.00 123.32 634 GLN F CA 1
ATOM 10971 C C . GLN F 1 634 ? -5.319 63.032 13.061 1.00 123.12 634 GLN F C 1
ATOM 10972 O O . GLN F 1 634 ? -4.609 63.787 13.725 1.00 123.11 634 GLN F O 1
ATOM 10978 N N . LYS F 1 635 ? -5.002 61.750 12.859 1.00 122.57 635 LYS F N 1
ATOM 10979 C CA . LYS F 1 635 ? -3.764 61.148 13.341 1.00 122.30 635 LYS F CA 1
ATOM 10980 C C . LYS F 1 635 ? -2.506 61.912 12.839 1.00 121.97 635 LYS F C 1
ATOM 10981 O O . LYS F 1 635 ? -2.513 62.494 11.750 1.00 122.23 635 LYS F O 1
ATOM 10987 N N . ASN F 1 636 ? -1.472 61.976 13.687 1.00 121.10 636 ASN F N 1
ATOM 10988 C CA . ASN F 1 636 ? -0.173 62.639 13.488 1.00 120.46 636 ASN F CA 1
ATOM 10989 C C . ASN F 1 636 ? -0.255 64.124 13.178 1.00 118.96 636 ASN F C 1
ATOM 10990 O O . ASN F 1 636 ? 0.740 64.709 12.766 1.00 118.85 636 ASN F O 1
ATOM 10995 N N . GLU F 1 637 ? -1.410 64.740 13.419 1.00 117.83 637 GLU F N 1
ATOM 10996 C CA . GLU F 1 637 ? -1.587 66.163 13.217 1.00 117.40 637 GLU F CA 1
ATOM 10997 C C . GLU F 1 637 ? -0.974 66.891 14.409 1.00 115.64 637 GLU F C 1
ATOM 10998 O O . GLU F 1 637 ? -1.199 66.501 15.561 1.00 115.67 637 GLU F O 1
ATOM 11004 N N . PHE F 1 638 ? -0.180 67.936 14.134 1.00 113.62 638 PHE F N 1
ATOM 11005 C CA . PHE F 1 638 ? 0.453 68.732 15.176 1.00 111.80 638 PHE F CA 1
ATOM 11006 C C . PHE F 1 638 ? -0.609 69.453 15.971 1.00 110.24 638 PHE F C 1
ATOM 11007 O O . PHE F 1 638 ? -1.502 70.064 15.387 1.00 110.09 638 PHE F O 1
ATOM 11015 N N . ILE F 1 639 ? -0.515 69.366 17.306 1.00 108.82 639 ILE F N 1
ATOM 11016 C CA . ILE F 1 639 ? -1.452 69.977 18.237 1.00 107.58 639 ILE F CA 1
ATOM 11017 C C . ILE F 1 639 ? -0.883 71.243 18.867 1.00 105.95 639 ILE F C 1
ATOM 11018 O O . ILE F 1 639 ? -1.539 72.270 18.816 1.00 106.05 639 ILE F O 1
ATOM 11023 N N . SER F 1 640 ? 0.321 71.175 19.462 1.00 104.34 640 SER F N 1
ATOM 11024 C CA . SER F 1 640 ? 0.972 72.315 20.119 1.00 103.19 640 SER F CA 1
ATOM 11025 C C . SER F 1 640 ? 2.421 71.999 20.506 1.00 101.86 640 SER F C 1
ATOM 11026 O O . SER F 1 640 ? 2.766 70.842 20.719 1.00 102.09 640 SER F O 1
ATOM 11029 N N . GLU F 1 641 ? 3.262 73.030 20.622 1.00 100.24 641 GLU F N 1
ATOM 11030 C CA . GLU F 1 641 ? 4.631 72.859 21.098 1.00 99.25 641 GLU F CA 1
ATOM 11031 C C . GLU F 1 641 ? 4.557 72.966 22.624 1.00 98.04 641 GLU F C 1
ATOM 11032 O O . GLU F 1 641 ? 3.761 73.753 23.143 1.00 98.26 641 GLU F O 1
ATOM 11038 N N . TYR F 1 642 ? 5.342 72.158 23.347 1.00 96.72 642 TYR F N 1
ATOM 11039 C CA . TYR F 1 642 ? 5.396 72.264 24.800 1.00 96.13 642 TYR F CA 1
ATOM 11040 C C . TYR F 1 642 ? 6.405 73.385 25.104 1.00 95.48 642 TYR F C 1
ATOM 11041 O O . TYR F 1 642 ? 7.608 73.148 25.021 1.00 95.60 642 TYR F O 1
ATOM 11050 N N . CYS F 1 643 ? 5.934 74.626 25.342 1.00 94.62 643 CYS F N 1
ATOM 11051 C CA . CYS F 1 643 ? 6.839 75.751 25.604 1.00 94.17 643 CYS F CA 1
ATOM 11052 C C . CYS F 1 643 ? 7.060 75.925 27.106 1.00 94.66 643 CYS F C 1
ATOM 11053 O O . CYS F 1 643 ? 6.252 75.460 27.919 1.00 94.58 643 CYS F O 1
ATOM 11056 N N . GLY F 1 644 ? 8.136 76.621 27.453 1.00 94.75 644 GLY F N 1
ATOM 11057 C CA . GLY F 1 644 ? 8.479 76.910 28.836 1.00 95.14 644 GLY F CA 1
ATOM 11058 C C . GLY F 1 644 ? 9.857 77.516 28.988 1.00 95.40 644 GLY F C 1
ATOM 11059 O O . GLY F 1 644 ? 10.466 77.946 28.009 1.00 95.46 644 GLY F O 1
ATOM 11060 N N . GLU F 1 645 ? 10.409 77.451 30.197 1.00 95.47 645 GLU F N 1
ATOM 11061 C CA . GLU F 1 645 ? 11.736 77.988 30.474 1.00 95.98 645 GLU F CA 1
ATOM 11062 C C . GLU F 1 645 ? 12.869 77.051 30.117 1.00 96.50 645 GLU F C 1
ATOM 11063 O O . GLU F 1 645 ? 12.810 75.868 30.423 1.00 96.47 645 GLU F O 1
ATOM 11069 N N . LEU F 1 646 ? 13.931 77.594 29.520 1.00 96.84 646 LEU F N 1
ATOM 11070 C CA . LEU F 1 646 ? 15.102 76.815 29.148 1.00 97.72 646 LEU F CA 1
ATOM 11071 C C . LEU F 1 646 ? 16.167 76.849 30.225 1.00 98.39 646 LEU F C 1
ATOM 11072 O O . LEU F 1 646 ? 17.057 77.703 30.218 1.00 98.42 646 LEU F O 1
ATOM 11077 N N . ILE F 1 647 ? 16.075 75.899 31.147 1.00 98.65 647 ILE F N 1
ATOM 11078 C CA . ILE F 1 647 ? 16.996 75.806 32.266 1.00 99.23 647 ILE F CA 1
ATOM 11079 C C . ILE F 1 647 ? 17.976 74.654 32.110 1.00 99.76 647 ILE F C 1
ATOM 11080 O O . ILE F 1 647 ? 17.743 73.716 31.345 1.00 99.98 647 ILE F O 1
ATOM 11085 N N . SER F 1 648 ? 19.082 74.739 32.841 1.00 99.76 648 SER F N 1
ATOM 11086 C CA . SER F 1 648 ? 20.126 73.730 32.845 1.00 100.27 648 SER F CA 1
ATOM 11087 C C . SER F 1 648 ? 19.648 72.431 33.539 1.00 100.39 648 SER F C 1
ATOM 11088 O O . SER F 1 648 ? 18.556 72.390 34.110 1.00 100.62 648 SER F O 1
ATOM 11091 N N . GLN F 1 649 ? 20.471 71.379 33.495 1.00 99.94 649 GLN F N 1
ATOM 11092 C CA . GLN F 1 649 ? 20.155 70.128 34.164 1.00 99.91 649 GLN F CA 1
ATOM 11093 C C . GLN F 1 649 ? 20.272 70.275 35.678 1.00 99.51 649 GLN F C 1
ATOM 11094 O O . GLN F 1 649 ? 19.509 69.642 36.404 1.00 99.74 649 GLN F O 1
ATOM 11100 N N . ASP F 1 650 ? 21.201 71.130 36.158 1.00 98.86 650 ASP F N 1
ATOM 11101 C CA . ASP F 1 650 ? 21.401 71.402 37.587 1.00 98.68 650 ASP F CA 1
ATOM 11102 C C . ASP F 1 650 ? 20.213 72.191 38.100 1.00 97.49 650 ASP F C 1
ATOM 11103 O O . ASP F 1 650 ? 19.621 71.829 39.117 1.00 97.55 650 ASP F O 1
ATOM 11108 N N . GLU F 1 651 ? 19.829 73.243 37.356 1.00 96.38 651 GLU F N 1
ATOM 11109 C CA . GLU F 1 651 ? 18.681 74.070 37.675 1.00 95.90 651 GLU F CA 1
ATOM 11110 C C . GLU F 1 651 ? 17.407 73.230 37.671 1.00 95.14 651 GLU F C 1
ATOM 11111 O O . GLU F 1 651 ? 16.563 73.423 38.538 1.00 95.56 651 GLU F O 1
ATOM 11117 N N . ALA F 1 652 ? 17.301 72.251 36.761 1.00 93.79 652 ALA F N 1
ATOM 11118 C CA . ALA F 1 652 ? 16.155 71.350 36.714 1.00 92.92 652 ALA F CA 1
ATOM 11119 C C . ALA F 1 652 ? 16.068 70.488 37.969 1.00 91.85 652 ALA F C 1
ATOM 11120 O O . ALA F 1 652 ? 14.976 70.275 38.473 1.00 91.94 652 ALA F O 1
ATOM 11122 N N . ASP F 1 653 ? 17.201 69.991 38.472 1.00 90.67 653 ASP F N 1
ATOM 11123 C CA . ASP F 1 653 ? 17.207 69.156 39.673 1.00 90.04 653 ASP F CA 1
ATOM 11124 C C . ASP F 1 653 ? 16.936 69.960 40.925 1.00 88.54 653 ASP F C 1
ATOM 11125 O O . ASP F 1 653 ? 16.279 69.460 41.840 1.00 88.97 653 ASP F O 1
ATOM 11130 N N . ARG F 1 654 ? 17.446 71.204 40.971 1.00 86.77 654 ARG F N 1
ATOM 11131 C CA . ARG F 1 654 ? 17.233 72.123 42.085 1.00 85.40 654 ARG F CA 1
ATOM 11132 C C . ARG F 1 654 ? 15.740 72.433 42.194 1.00 83.77 654 ARG F C 1
ATOM 11133 O O . ARG F 1 654 ? 15.173 72.306 43.274 1.00 83.69 654 ARG F O 1
ATOM 11141 N N . ARG F 1 655 ? 15.101 72.807 41.068 1.00 82.49 655 ARG F N 1
ATOM 11142 C CA . ARG F 1 655 ? 13.673 73.116 41.038 1.00 81.86 655 ARG F CA 1
ATOM 11143 C C . ARG F 1 655 ? 12.869 71.856 41.284 1.00 81.91 655 ARG F C 1
ATOM 11144 O O . ARG F 1 655 ? 11.973 71.838 42.127 1.00 81.92 655 ARG F O 1
ATOM 11152 N N . GLY F 1 656 ? 13.237 70.800 40.574 1.00 82.09 656 GLY F N 1
ATOM 11153 C CA . GLY F 1 656 ? 12.598 69.498 40.646 1.00 82.77 656 GLY F CA 1
ATOM 11154 C C . GLY F 1 656 ? 12.537 68.931 42.044 1.00 82.85 656 GLY F C 1
ATOM 11155 O O . GLY F 1 656 ? 11.561 68.263 42.394 1.00 82.97 656 GLY F O 1
ATOM 11156 N N . LYS F 1 657 ? 13.530 69.265 42.887 1.00 82.46 657 LYS F N 1
ATOM 11157 C CA . LYS F 1 657 ? 13.582 68.811 44.275 1.00 82.45 657 LYS F CA 1
ATOM 11158 C C . LYS F 1 657 ? 12.286 69.161 45.025 1.00 82.36 657 LYS F C 1
ATOM 11159 O O . LYS F 1 657 ? 11.634 68.266 45.577 1.00 82.48 657 LYS F O 1
ATOM 11165 N N . VAL F 1 658 ? 11.857 70.429 44.933 1.00 81.96 658 VAL F N 1
ATOM 11166 C CA . VAL F 1 658 ? 10.628 70.839 45.604 1.00 82.30 658 VAL F CA 1
ATOM 11167 C C . VAL F 1 658 ? 9.418 70.421 44.741 1.00 82.49 658 VAL F C 1
ATOM 11168 O O . VAL F 1 658 ? 8.413 70.004 45.312 1.00 82.63 658 VAL F O 1
ATOM 11172 N N . TYR F 1 659 ? 9.529 70.418 43.394 1.00 82.50 659 TYR F N 1
ATOM 11173 C CA . TYR F 1 659 ? 8.419 69.992 42.523 1.00 83.44 659 TYR F CA 1
ATOM 11174 C C . TYR F 1 659 ? 7.895 68.599 42.917 1.00 84.62 659 TYR F C 1
ATOM 11175 O O . TYR F 1 659 ? 6.699 68.434 43.134 1.00 84.46 659 TYR F O 1
ATOM 11184 N N . ASP F 1 660 ? 8.813 67.637 43.097 1.00 85.74 660 ASP F N 1
ATOM 11185 C CA . ASP F 1 660 ? 8.501 66.257 43.463 1.00 87.40 660 ASP F CA 1
ATOM 11186 C C . ASP F 1 660 ? 8.003 66.091 44.884 1.00 88.21 660 ASP F C 1
ATOM 11187 O O . ASP F 1 660 ? 7.241 65.158 45.158 1.00 88.22 660 ASP F O 1
ATOM 11192 N N . LYS F 1 661 ? 8.420 66.994 45.790 1.00 88.54 661 LYS F N 1
ATOM 11193 C CA . LYS F 1 661 ? 7.952 66.982 47.167 1.00 89.04 661 LYS F CA 1
ATOM 11194 C C . LYS F 1 661 ? 6.487 67.431 47.151 1.00 89.44 661 LYS F C 1
ATOM 11195 O O . LYS F 1 661 ? 5.636 66.730 47.686 1.00 89.57 661 LYS F O 1
ATOM 11201 N N . TYR F 1 662 ? 6.175 68.530 46.442 1.00 89.59 662 TYR F N 1
ATOM 11202 C CA . TYR F 1 662 ? 4.807 69.029 46.295 1.00 90.39 662 TYR F CA 1
ATOM 11203 C C . TYR F 1 662 ? 3.908 68.177 45.372 1.00 91.29 662 TYR F C 1
ATOM 11204 O O . TYR F 1 662 ? 2.761 68.556 45.133 1.00 91.61 662 TYR F O 1
ATOM 11213 N N . MET F 1 663 ? 4.434 67.083 44.808 1.00 91.54 663 MET F N 1
ATOM 11214 C CA . MET F 1 663 ? 3.696 66.140 43.967 1.00 92.31 663 MET F CA 1
ATOM 11215 C C . MET F 1 663 ? 3.360 66.595 42.543 1.00 92.62 663 MET F C 1
ATOM 11216 O O . MET F 1 663 ? 2.684 65.840 41.835 1.00 92.82 663 MET F O 1
ATOM 11221 N N . SER F 1 664 ? 3.835 67.781 42.101 1.00 92.35 664 SER F N 1
ATOM 11222 C CA . SER F 1 664 ? 3.509 68.284 40.754 1.00 92.23 664 SER F CA 1
ATOM 11223 C C . SER F 1 664 ? 4.725 68.849 40.009 1.00 91.42 664 SER F C 1
ATOM 11224 O O . SER F 1 664 ? 5.398 69.727 40.532 1.00 91.57 664 SER F O 1
ATOM 11227 N N . SER F 1 665 ? 4.989 68.363 38.783 1.00 90.47 665 SER F N 1
ATOM 11228 C CA . SER F 1 665 ? 6.150 68.780 37.986 1.00 90.10 665 SER F CA 1
ATOM 11229 C C . SER F 1 665 ? 5.751 69.151 36.560 1.00 89.28 665 SER F C 1
ATOM 11230 O O . SER F 1 665 ? 4.925 68.462 35.953 1.00 89.36 665 SER F O 1
ATOM 11233 N N . PHE F 1 666 ? 6.372 70.217 36.018 1.00 88.30 666 PHE F N 1
ATOM 11234 C CA . PHE F 1 666 ? 6.199 70.640 34.629 1.00 87.79 666 PHE F CA 1
ATOM 11235 C C . PHE F 1 666 ? 7.533 70.584 33.848 1.00 88.09 666 PHE F C 1
ATOM 11236 O O . PHE F 1 666 ? 7.666 71.249 32.817 1.00 88.21 666 PHE F O 1
ATOM 11244 N N . LEU F 1 667 ? 8.516 69.801 34.332 1.00 87.95 667 LEU F N 1
ATOM 11245 C CA . LEU F 1 667 ? 9.809 69.671 33.673 1.00 88.17 667 LEU F CA 1
ATOM 11246 C C . LEU F 1 667 ? 9.701 68.671 32.535 1.00 88.66 667 LEU F C 1
ATOM 11247 O O . LEU F 1 667 ? 9.033 67.647 32.669 1.00 88.70 667 LEU F O 1
ATOM 11252 N N . PHE F 1 668 ? 10.343 68.972 31.411 1.00 88.97 668 PHE F N 1
ATOM 11253 C CA . PHE F 1 668 ? 10.306 68.134 30.223 1.00 89.56 668 PHE F CA 1
ATOM 11254 C C . PHE F 1 668 ? 11.698 68.174 29.630 1.00 90.74 668 PHE F C 1
ATOM 11255 O O . PHE F 1 668 ? 12.134 69.235 29.182 1.00 90.66 668 PHE F O 1
ATOM 11263 N N . ASN F 1 669 ? 12.401 67.030 29.635 1.00 91.48 669 ASN F N 1
ATOM 11264 C CA . ASN F 1 669 ? 13.753 66.995 29.107 1.00 92.72 669 ASN F CA 1
ATOM 11265 C C . ASN F 1 669 ? 13.801 67.282 27.616 1.00 94.09 669 ASN F C 1
ATOM 11266 O O . ASN F 1 669 ? 13.069 66.669 26.836 1.00 94.43 669 ASN F O 1
ATOM 11271 N N . LEU F 1 670 ? 14.639 68.242 27.222 1.00 94.65 670 LEU F N 1
ATOM 11272 C CA . LEU F 1 670 ? 14.765 68.616 25.818 1.00 95.68 670 LEU F CA 1
ATOM 11273 C C . LEU F 1 670 ? 15.966 67.896 25.198 1.00 97.24 670 LEU F C 1
ATOM 11274 O O . LEU F 1 670 ? 15.812 67.153 24.229 1.00 97.63 670 LEU F O 1
ATOM 11279 N N . ASN F 1 671 ? 17.151 68.091 25.776 1.00 97.90 671 ASN F N 1
ATOM 11280 C CA . ASN F 1 671 ? 18.369 67.434 25.328 1.00 99.03 671 ASN F CA 1
ATOM 11281 C C . ASN F 1 671 ? 19.331 67.247 26.516 1.00 99.91 671 ASN F C 1
ATOM 11282 O O . ASN F 1 671 ? 18.908 67.446 27.660 1.00 99.95 671 ASN F O 1
ATOM 11287 N N . ASN F 1 672 ? 20.595 66.845 26.276 1.00 100.38 672 ASN F N 1
ATOM 11288 C CA . ASN F 1 672 ? 21.539 66.647 27.379 1.00 101.32 672 ASN F CA 1
ATOM 11289 C C . ASN F 1 672 ? 21.952 67.942 28.085 1.00 101.49 672 ASN F C 1
ATOM 11290 O O . ASN F 1 672 ? 22.444 67.891 29.212 1.00 101.56 672 ASN F O 1
ATOM 11295 N N . ASP F 1 673 ? 21.703 69.099 27.459 1.00 101.35 673 ASP F N 1
ATOM 11296 C CA . ASP F 1 673 ? 22.070 70.378 28.036 1.00 101.44 673 ASP F CA 1
ATOM 11297 C C . ASP F 1 673 ? 20.889 71.114 28.656 1.00 100.91 673 ASP F C 1
ATOM 11298 O O . ASP F 1 673 ? 21.076 71.846 29.630 1.00 101.35 673 ASP F O 1
ATOM 11303 N N . PHE F 1 674 ? 19.676 70.928 28.113 1.00 99.69 674 PHE F N 1
ATOM 11304 C CA . PHE F 1 674 ? 18.518 71.691 28.574 1.00 98.97 674 PHE F CA 1
ATOM 11305 C C . PHE F 1 674 ? 17.254 70.917 28.930 1.00 96.98 674 PHE F C 1
ATOM 11306 O O . PHE F 1 674 ? 16.990 69.841 28.397 1.00 97.03 674 PHE F O 1
ATOM 11314 N N . VAL F 1 675 ? 16.435 71.532 29.795 1.00 95.09 675 VAL F N 1
ATOM 11315 C CA . VAL F 1 675 ? 15.139 71.032 30.239 1.00 93.70 675 VAL F CA 1
ATOM 11316 C C . VAL F 1 675 ? 14.140 72.174 30.076 1.00 92.46 675 VAL F C 1
ATOM 11317 O O . VAL F 1 675 ? 14.446 73.316 30.422 1.00 92.62 675 VAL F O 1
ATOM 11321 N N . VAL F 1 676 ? 12.957 71.880 29.541 1.00 91.03 676 VAL F N 1
ATOM 11322 C CA . VAL F 1 676 ? 11.913 72.884 29.366 1.00 90.15 676 VAL F CA 1
ATOM 11323 C C . VAL F 1 676 ? 11.053 72.819 30.620 1.00 89.74 676 VAL F C 1
ATOM 11324 O O . VAL F 1 676 ? 10.560 71.747 30.954 1.00 89.90 676 VAL F O 1
ATOM 11328 N N . ASP F 1 677 ? 10.912 73.935 31.343 1.00 89.05 677 ASP F N 1
ATOM 11329 C CA . ASP F 1 677 ? 10.111 73.956 32.561 1.00 88.94 677 ASP F CA 1
ATOM 11330 C C . ASP F 1 677 ? 8.889 74.876 32.420 1.00 87.85 677 ASP F C 1
ATOM 11331 O O . ASP F 1 677 ? 8.976 76.094 32.630 1.00 88.32 677 ASP F O 1
ATOM 11336 N N . ALA F 1 678 ? 7.735 74.280 32.120 1.00 86.22 678 ALA F N 1
ATOM 11337 C CA . ALA F 1 678 ? 6.502 75.037 31.957 1.00 85.33 678 ALA F CA 1
ATOM 11338 C C . ALA F 1 678 ? 5.857 75.474 33.277 1.00 84.53 678 ALA F C 1
ATOM 11339 O O . ALA F 1 678 ? 4.708 75.900 33.254 1.00 84.92 678 ALA F O 1
ATOM 11341 N N . THR F 1 679 ? 6.572 75.385 34.415 1.00 83.20 679 THR F N 1
ATOM 11342 C CA . THR F 1 679 ? 6.024 75.766 35.713 1.00 82.20 679 THR F CA 1
ATOM 11343 C C . THR F 1 679 ? 5.670 77.257 35.784 1.00 80.65 679 THR F C 1
ATOM 11344 O O . THR F 1 679 ? 4.519 77.589 36.042 1.00 80.32 679 THR F O 1
ATOM 11348 N N . ARG F 1 680 ? 6.649 78.143 35.540 1.00 79.64 680 ARG F N 1
ATOM 11349 C CA . ARG F 1 680 ? 6.482 79.577 35.677 1.00 79.45 680 ARG F CA 1
ATOM 11350 C C . ARG F 1 680 ? 5.944 80.251 34.427 1.00 79.73 680 ARG F C 1
ATOM 11351 O O . ARG F 1 680 ? 5.197 81.223 34.524 1.00 79.55 680 ARG F O 1
ATOM 11359 N N . LYS F 1 681 ? 6.372 79.782 33.255 1.00 79.98 681 LYS F N 1
ATOM 11360 C CA . LYS F 1 681 ? 5.850 80.267 31.976 1.00 80.36 681 LYS F CA 1
ATOM 11361 C C . LYS F 1 681 ? 5.627 79.096 31.033 1.00 81.26 681 LYS F C 1
ATOM 11362 O O . LYS F 1 681 ? 6.388 78.136 31.061 1.00 81.20 681 LYS F O 1
ATOM 11368 N N . GLY F 1 682 ? 4.580 79.164 30.222 1.00 82.03 682 GLY F N 1
ATOM 11369 C CA . GLY F 1 682 ? 4.267 78.112 29.260 1.00 83.18 682 GLY F CA 1
ATOM 11370 C C . GLY F 1 682 ? 2.978 78.368 28.509 1.00 84.20 682 GLY F C 1
ATOM 11371 O O . GLY F 1 682 ? 2.540 79.511 28.408 1.00 84.23 682 GLY F O 1
ATOM 11372 N N . ASN F 1 683 ? 2.365 77.319 27.960 1.00 84.91 683 ASN F N 1
ATOM 11373 C CA . ASN F 1 683 ? 1.101 77.451 27.225 1.00 86.02 683 ASN F CA 1
ATOM 11374 C C . ASN F 1 683 ? 0.093 76.360 27.652 1.00 86.39 683 ASN F C 1
ATOM 11375 O O . ASN F 1 683 ? 0.458 75.492 28.438 1.00 86.71 683 ASN F O 1
ATOM 11380 N N . LYS F 1 684 ? -1.162 76.415 27.169 1.00 86.19 684 LYS F N 1
ATOM 11381 C CA . LYS F 1 684 ? -2.231 75.487 27.541 1.00 86.82 684 LYS F CA 1
ATOM 11382 C C . LYS F 1 684 ? -1.905 74.006 27.407 1.00 87.40 684 LYS F C 1
ATOM 11383 O O . LYS F 1 684 ? -2.527 73.214 28.115 1.00 87.53 684 LYS F O 1
ATOM 11389 N N . ILE F 1 685 ? -0.947 73.610 26.539 1.00 87.75 685 ILE F N 1
ATOM 11390 C CA . ILE F 1 685 ? -0.600 72.179 26.441 1.00 88.70 685 ILE F CA 1
ATOM 11391 C C . ILE F 1 685 ? 0.095 71.655 27.722 1.00 89.60 685 ILE F C 1
ATOM 11392 O O . ILE F 1 685 ? 0.225 70.443 27.886 1.00 89.53 685 ILE F O 1
ATOM 11397 N N . ARG F 1 686 ? 0.504 72.563 28.641 1.00 90.17 686 ARG F N 1
ATOM 11398 C CA . ARG F 1 686 ? 1.115 72.185 29.904 1.00 90.92 686 ARG F CA 1
ATOM 11399 C C . ARG F 1 686 ? 0.165 71.398 30.791 1.00 92.35 686 ARG F C 1
ATOM 11400 O O . ARG F 1 686 ? 0.634 70.625 31.613 1.00 92.31 686 ARG F O 1
ATOM 11408 N N . PHE F 1 687 ? -1.157 71.549 30.610 1.00 93.54 687 PHE F N 1
ATOM 11409 C CA . PHE F 1 687 ? -2.122 70.809 31.413 1.00 95.27 687 PHE F CA 1
ATOM 11410 C C . PHE F 1 687 ? -2.425 69.402 30.898 1.00 97.35 687 PHE F C 1
ATOM 11411 O O . PHE F 1 687 ? -3.313 68.752 31.443 1.00 97.62 687 PHE F O 1
ATOM 11419 N N . ALA F 1 688 ? -1.708 68.919 29.868 1.00 98.63 688 ALA F N 1
ATOM 11420 C CA . ALA F 1 688 ? -1.925 67.568 29.353 1.00 100.32 688 ALA F CA 1
ATOM 11421 C C . ALA F 1 688 ? -1.559 66.546 30.437 1.00 102.10 688 ALA F C 1
ATOM 11422 O O . ALA F 1 688 ? -0.469 66.625 31.010 1.00 102.13 688 ALA F O 1
ATOM 11424 N N . ASN F 1 689 ? -2.488 65.637 30.771 1.00 103.42 689 ASN F N 1
ATOM 11425 C CA . ASN F 1 689 ? -2.230 64.660 31.837 1.00 105.16 689 ASN F CA 1
ATOM 11426 C C . ASN F 1 689 ? -1.555 63.378 31.324 1.00 106.49 689 ASN F C 1
ATOM 11427 O O . ASN F 1 689 ? -1.433 63.194 30.115 1.00 106.73 689 ASN F O 1
ATOM 11432 N N . HIS F 1 690 ? -1.055 62.531 32.236 1.00 107.17 690 HIS F N 1
ATOM 11433 C CA . HIS F 1 690 ? -0.373 61.307 31.838 1.00 108.29 690 HIS F CA 1
ATOM 11434 C C . HIS F 1 690 ? -1.328 60.136 31.662 1.00 109.43 690 HIS F C 1
ATOM 11435 O O . HIS F 1 690 ? -2.154 59.865 32.536 1.00 109.53 690 HIS F O 1
ATOM 11442 N N . SER F 1 691 ? -1.152 59.390 30.570 1.00 110.00 691 SER F N 1
ATOM 11443 C CA . SER F 1 691 ? -1.918 58.177 30.358 1.00 110.96 691 SER F CA 1
ATOM 11444 C C . SER F 1 691 ? -1.036 57.121 29.740 1.00 111.50 691 SER F C 1
ATOM 11445 O O . SER F 1 691 ? -0.344 57.389 28.761 1.00 111.30 691 SER F O 1
ATOM 11448 N N . VAL F 1 692 ? -1.040 55.922 30.334 1.00 111.99 692 VAL F N 1
ATOM 11449 C CA . VAL F 1 692 ? -0.311 54.772 29.803 1.00 112.91 692 VAL F CA 1
ATOM 11450 C C . VAL F 1 692 ? -0.891 54.379 28.420 1.00 113.74 692 VAL F C 1
ATOM 11451 O O . VAL F 1 692 ? -0.182 53.807 27.600 1.00 113.93 692 VAL F O 1
ATOM 11455 N N . ASN F 1 693 ? -2.168 54.720 28.153 1.00 114.20 693 ASN F N 1
ATOM 11456 C CA . ASN F 1 693 ? -2.818 54.554 26.864 1.00 115.25 693 ASN F CA 1
ATOM 11457 C C . ASN F 1 693 ? -3.289 55.936 26.430 1.00 115.19 693 ASN F C 1
ATOM 11458 O O . ASN F 1 693 ? -4.452 56.292 26.627 1.00 115.53 693 ASN F O 1
ATOM 11463 N N . PRO F 1 694 ? -2.363 56.772 25.924 1.00 114.45 694 PRO F N 1
ATOM 11464 C CA . PRO F 1 694 ? -2.724 58.153 25.612 1.00 113.90 694 PRO F CA 1
ATOM 11465 C C . PRO F 1 694 ? -3.230 58.363 24.197 1.00 113.41 694 PRO F C 1
ATOM 11466 O O . PRO F 1 694 ? -3.107 57.485 23.346 1.00 113.66 694 PRO F O 1
ATOM 11470 N N . ASN F 1 695 ? -3.791 59.544 23.941 1.00 112.75 695 ASN F N 1
ATOM 11471 C CA . ASN F 1 695 ? -4.239 59.904 22.603 1.00 112.84 695 ASN F CA 1
ATOM 11472 C C . ASN F 1 695 ? -3.235 60.834 21.877 1.00 112.12 695 ASN F C 1
ATOM 11473 O O . ASN F 1 695 ? -3.441 61.110 20.695 1.00 112.23 695 ASN F O 1
ATOM 11478 N N . CYS F 1 696 ? -2.159 61.307 22.578 1.00 111.00 696 CYS F N 1
ATOM 11479 C CA . CYS F 1 696 ? -1.110 62.186 22.043 1.00 110.52 696 CYS F CA 1
ATOM 11480 C C . CYS F 1 696 ? 0.297 61.628 22.278 1.00 109.79 696 CYS F C 1
ATOM 11481 O O . CYS F 1 696 ? 0.517 60.826 23.192 1.00 109.63 696 CYS F O 1
ATOM 11484 N N . TYR F 1 697 ? 1.263 62.114 21.484 1.00 109.26 697 TYR F N 1
ATOM 11485 C CA . TYR F 1 697 ? 2.663 61.759 21.644 1.00 109.36 697 TYR F CA 1
ATOM 11486 C C . TYR F 1 697 ? 3.572 62.989 21.510 1.00 108.86 697 TYR F C 1
ATOM 11487 O O . TYR F 1 697 ? 3.245 63.951 20.818 1.00 108.51 697 TYR F O 1
ATOM 11496 N N . ALA F 1 698 ? 4.701 62.964 22.209 1.00 108.72 698 ALA F N 1
ATOM 11497 C CA . ALA F 1 698 ? 5.671 64.049 22.153 1.00 108.97 698 ALA F CA 1
ATOM 11498 C C . ALA F 1 698 ? 6.829 63.657 21.240 1.00 108.82 698 ALA F C 1
ATOM 11499 O O . ALA F 1 698 ? 7.102 62.464 21.044 1.00 109.09 698 ALA F O 1
ATOM 11501 N N . LYS F 1 699 ? 7.517 64.658 20.691 1.00 108.20 699 LYS F N 1
ATOM 11502 C CA . LYS F 1 699 ? 8.645 64.398 19.818 1.00 108.42 699 LYS F CA 1
ATOM 11503 C C . LYS F 1 699 ? 9.537 65.618 19.830 1.00 107.99 699 LYS F C 1
ATOM 11504 O O . LYS F 1 699 ? 9.053 66.706 19.538 1.00 107.95 699 LYS F O 1
ATOM 11510 N N . VAL F 1 700 ? 10.817 65.468 20.204 1.00 107.71 700 VAL F N 1
ATOM 11511 C CA . VAL F 1 700 ? 11.733 66.609 20.175 1.00 108.04 700 VAL F CA 1
ATOM 11512 C C . VAL F 1 700 ? 12.289 66.703 18.764 1.00 108.55 700 VAL F C 1
ATOM 11513 O O . VAL F 1 700 ? 12.911 65.761 18.270 1.00 108.78 700 VAL F O 1
ATOM 11517 N N . VAL F 1 701 ? 11.975 67.804 18.081 1.00 108.44 701 VAL F N 1
ATOM 11518 C CA . VAL F 1 701 ? 12.349 68.025 16.689 1.00 108.72 701 VAL F CA 1
ATOM 11519 C C . VAL F 1 701 ? 13.404 69.131 16.584 1.00 108.90 701 VAL F C 1
ATOM 11520 O O . VAL F 1 701 ? 13.347 70.090 17.355 1.00 109.12 701 VAL F O 1
ATOM 11524 N N . MET F 1 702 ? 14.360 69.011 15.640 1.00 108.57 702 MET F N 1
ATOM 11525 C CA . MET F 1 702 ? 15.337 70.078 15.436 1.00 108.57 702 MET F CA 1
ATOM 11526 C C . MET F 1 702 ? 14.637 71.086 14.548 1.00 108.79 702 MET F C 1
ATOM 11527 O O . MET F 1 702 ? 14.449 70.827 13.361 1.00 109.08 702 MET F O 1
ATOM 11532 N N . VAL F 1 703 ? 14.148 72.175 15.140 1.00 108.55 703 VAL F N 1
ATOM 11533 C CA . VAL F 1 703 ? 13.415 73.203 14.414 1.00 109.03 703 VAL F CA 1
ATOM 11534 C C . VAL F 1 703 ? 14.322 74.390 14.097 1.00 110.01 703 VAL F C 1
ATOM 11535 O O . VAL F 1 703 ? 14.135 75.497 14.608 1.00 110.20 703 VAL F O 1
ATOM 11539 N N . ASN F 1 704 ? 15.340 74.119 13.266 1.00 110.57 704 ASN F N 1
ATOM 11540 C CA . ASN F 1 704 ? 16.336 75.060 12.746 1.00 111.44 704 ASN F CA 1
ATOM 11541 C C . ASN F 1 704 ? 17.219 75.715 13.805 1.00 111.20 704 ASN F C 1
ATOM 11542 O O . ASN F 1 704 ? 17.039 76.885 14.142 1.00 111.23 704 ASN F O 1
ATOM 11547 N N . GLY F 1 705 ? 18.202 74.947 14.266 1.00 110.75 705 GLY F N 1
ATOM 11548 C CA . GLY F 1 705 ? 19.173 75.375 15.260 1.00 110.66 705 GLY F CA 1
ATOM 11549 C C . GLY F 1 705 ? 18.758 75.097 16.688 1.00 110.46 705 GLY F C 1
ATOM 11550 O O . GLY F 1 705 ? 19.607 75.006 17.577 1.00 110.84 705 GLY F O 1
ATOM 11551 N N . ASP F 1 706 ? 17.451 74.971 16.928 1.00 109.75 706 ASP F N 1
ATOM 11552 C CA . ASP F 1 706 ? 16.945 74.762 18.277 1.00 109.57 706 ASP F CA 1
ATOM 11553 C C . ASP F 1 706 ? 16.093 73.519 18.361 1.00 108.84 706 ASP F C 1
ATOM 11554 O O . ASP F 1 706 ? 15.335 73.230 17.444 1.00 108.77 706 ASP F O 1
ATOM 11559 N N . HIS F 1 707 ? 16.185 72.806 19.483 1.00 108.07 707 HIS F N 1
ATOM 11560 C CA . HIS F 1 707 ? 15.355 71.643 19.757 1.00 107.72 707 HIS F CA 1
ATOM 11561 C C . HIS F 1 707 ? 14.018 72.114 20.345 1.00 106.57 707 HIS F C 1
ATOM 11562 O O . HIS F 1 707 ? 14.000 72.981 21.220 1.00 106.68 707 HIS F O 1
ATOM 11569 N N . ARG F 1 708 ? 12.898 71.597 19.823 1.00 105.31 708 ARG F N 1
ATOM 11570 C CA . ARG F 1 708 ? 11.562 71.994 20.266 1.00 104.46 708 ARG F CA 1
ATOM 11571 C C . ARG F 1 708 ? 10.676 70.765 20.477 1.00 104.11 708 ARG F C 1
ATOM 11572 O O . ARG F 1 708 ? 10.713 69.840 19.673 1.00 104.10 708 ARG F O 1
ATOM 11580 N N . ILE F 1 709 ? 9.921 70.726 21.584 1.00 103.77 709 ILE F N 1
ATOM 11581 C CA . ILE F 1 709 ? 9.047 69.590 21.900 1.00 103.82 709 ILE F CA 1
ATOM 11582 C C . ILE F 1 709 ? 7.726 69.803 21.194 1.00 103.75 709 ILE F C 1
ATOM 11583 O O . ILE F 1 709 ? 7.062 70.802 21.445 1.00 103.90 709 ILE F O 1
ATOM 11588 N N . GLY F 1 710 ? 7.348 68.876 20.335 1.00 103.39 710 GLY F N 1
ATOM 11589 C CA . GLY F 1 710 ? 6.080 68.967 19.634 1.00 103.58 710 GLY F CA 1
ATOM 11590 C C . GLY F 1 710 ? 5.110 67.943 20.171 1.00 103.79 710 GLY F C 1
ATOM 11591 O O . GLY F 1 710 ? 5.519 66.841 20.540 1.00 103.60 710 GLY F O 1
ATOM 11592 N N . ILE F 1 711 ? 3.826 68.291 20.241 1.00 104.08 711 ILE F N 1
ATOM 11593 C CA . ILE F 1 711 ? 2.804 67.357 20.706 1.00 105.09 711 ILE F CA 1
ATOM 11594 C C . ILE F 1 711 ? 1.870 67.052 19.547 1.00 106.17 711 ILE F C 1
ATOM 11595 O O . ILE F 1 711 ? 1.240 67.955 19.011 1.00 106.02 711 ILE F O 1
ATOM 11600 N N . PHE F 1 712 ? 1.818 65.788 19.131 1.00 107.04 712 PHE F N 1
ATOM 11601 C CA . PHE F 1 712 ? 1.002 65.385 17.993 1.00 108.31 712 PHE F CA 1
ATOM 11602 C C . PHE F 1 712 ? -0.064 64.379 18.391 1.00 109.53 712 PHE F C 1
ATOM 11603 O O . PHE F 1 712 ? 0.071 63.685 19.398 1.00 109.52 712 PHE F O 1
ATOM 11611 N N . ALA F 1 713 ? -1.109 64.270 17.570 1.00 110.23 713 ALA F N 1
ATOM 11612 C CA . ALA F 1 713 ? -2.171 63.307 17.802 1.00 111.25 713 ALA F CA 1
ATOM 11613 C C . ALA F 1 713 ? -1.661 61.878 17.500 1.00 112.06 713 ALA F C 1
ATOM 11614 O O . ALA F 1 713 ? -1.090 61.643 16.445 1.00 112.14 713 ALA F O 1
ATOM 11616 N N . LYS F 1 714 ? -1.823 60.944 18.443 1.00 112.42 714 LYS F N 1
ATOM 11617 C CA . LYS F 1 714 ? -1.419 59.541 18.282 1.00 113.22 714 LYS F CA 1
ATOM 11618 C C . LYS F 1 714 ? -2.421 58.792 17.372 1.00 114.94 714 LYS F C 1
ATOM 11619 O O . LYS F 1 714 ? -2.034 57.915 16.597 1.00 114.72 714 LYS F O 1
ATOM 11625 N N . ARG F 1 715 ? -3.704 59.149 17.470 1.00 116.41 715 ARG F N 1
ATOM 11626 C CA . ARG F 1 715 ? -4.781 58.622 16.636 1.00 118.36 715 ARG F CA 1
ATOM 11627 C C . ARG F 1 715 ? -5.721 59.802 16.231 1.00 120.11 715 ARG F C 1
ATOM 11628 O O . ARG F 1 715 ? -5.314 60.957 16.382 1.00 120.46 715 ARG F O 1
ATOM 11636 N N . ALA F 1 716 ? -6.927 59.544 15.675 1.00 120.64 716 ALA F N 1
ATOM 11637 C CA . ALA F 1 716 ? -7.844 60.641 15.361 1.00 121.34 716 ALA F CA 1
ATOM 11638 C C . ALA F 1 716 ? -8.594 61.004 16.661 1.00 122.16 716 ALA F C 1
ATOM 11639 O O . ALA F 1 716 ? -9.156 60.136 17.337 1.00 122.09 716 ALA F O 1
ATOM 11641 N N . ILE F 1 717 ? -8.555 62.287 17.033 1.00 122.50 717 ILE F N 1
ATOM 11642 C CA . ILE F 1 717 ? -9.203 62.762 18.249 1.00 122.92 717 ILE F CA 1
ATOM 11643 C C . ILE F 1 717 ? -10.454 63.583 17.903 1.00 123.28 717 ILE F C 1
ATOM 11644 O O . ILE F 1 717 ? -10.392 64.499 17.079 1.00 123.20 717 ILE F O 1
ATOM 11649 N N . GLN F 1 718 ? -11.598 63.217 18.510 1.00 123.24 718 GLN F N 1
ATOM 11650 C CA . GLN F 1 718 ? -12.879 63.904 18.332 1.00 123.55 718 GLN F CA 1
ATOM 11651 C C . GLN F 1 718 ? -12.878 65.226 19.102 1.00 123.12 718 GLN F C 1
ATOM 11652 O O . GLN F 1 718 ? -12.198 65.344 20.122 1.00 123.07 718 GLN F O 1
ATOM 11658 N N . ALA F 1 719 ? -13.665 66.207 18.639 1.00 122.42 719 ALA F N 1
ATOM 11659 C CA . ALA F 1 719 ? -13.753 67.506 19.306 1.00 122.03 719 ALA F CA 1
ATOM 11660 C C . ALA F 1 719 ? -14.272 67.386 20.742 1.00 121.55 719 ALA F C 1
ATOM 11661 O O . ALA F 1 719 ? -15.210 66.637 21.010 1.00 121.51 719 ALA F O 1
ATOM 11663 N N . GLY F 1 720 ? -13.642 68.121 21.647 1.00 120.99 720 GLY F N 1
ATOM 11664 C CA . GLY F 1 720 ? -14.003 68.155 23.060 1.00 120.73 720 GLY F CA 1
ATOM 11665 C C . GLY F 1 720 ? -13.282 67.151 23.937 1.00 120.17 720 GLY F C 1
ATOM 11666 O O . GLY F 1 720 ? -13.515 67.114 25.147 1.00 120.17 720 GLY F O 1
ATOM 11667 N N . GLU F 1 721 ? -12.413 66.317 23.344 1.00 119.54 721 GLU F N 1
ATOM 11668 C CA . GLU F 1 721 ? -11.687 65.310 24.104 1.00 119.29 721 GLU F CA 1
ATOM 11669 C C . GLU F 1 721 ? -10.537 65.896 24.879 1.00 118.22 721 GLU F C 1
ATOM 11670 O O . GLU F 1 721 ? -9.824 66.777 24.386 1.00 118.24 721 GLU F O 1
ATOM 11676 N N . GLU F 1 722 ? -10.320 65.354 26.080 1.00 117.04 722 GLU F N 1
ATOM 11677 C CA . GLU F 1 722 ? -9.190 65.740 26.902 1.00 116.33 722 GLU F CA 1
ATOM 11678 C C . GLU F 1 722 ? -7.947 65.065 26.337 1.00 115.49 722 GLU F C 1
ATOM 11679 O O . GLU F 1 722 ? -8.012 63.932 25.849 1.00 115.79 722 GLU F O 1
ATOM 11685 N N . LEU F 1 723 ? -6.822 65.766 26.382 1.00 114.22 723 LEU F N 1
ATOM 11686 C CA . LEU F 1 723 ? -5.584 65.260 25.828 1.00 113.52 723 LEU F CA 1
ATOM 11687 C C . LEU F 1 723 ? -4.692 64.671 26.895 1.00 112.70 723 LEU F C 1
ATOM 11688 O O . LEU F 1 723 ? -4.597 65.186 28.011 1.00 113.22 723 LEU F O 1
ATOM 11693 N N . PHE F 1 724 ? -4.097 63.539 26.560 1.00 111.25 724 PHE F N 1
ATOM 11694 C CA . PHE F 1 724 ? -3.198 62.794 27.411 1.00 110.36 724 PHE F CA 1
ATOM 11695 C C . PHE F 1 724 ? -2.024 62.312 26.605 1.00 110.29 724 PHE F C 1
ATOM 11696 O O . PHE F 1 724 ? -2.176 61.949 25.440 1.00 110.78 724 PHE F O 1
ATOM 11704 N N . PHE F 1 725 ? -0.861 62.268 27.224 1.00 109.84 725 PHE F N 1
ATOM 11705 C CA . PHE F 1 725 ? 0.325 61.715 26.594 1.00 110.20 725 PHE F CA 1
ATOM 11706 C C . PHE F 1 725 ? 1.138 60.928 27.617 1.00 111.32 725 PHE F C 1
ATOM 11707 O O . PHE F 1 725 ? 0.969 61.114 28.825 1.00 111.60 725 PHE F O 1
ATOM 11715 N N . ASP F 1 726 ? 1.976 60.007 27.144 1.00 111.81 726 ASP F N 1
ATOM 11716 C CA . ASP F 1 726 ? 2.790 59.195 28.034 1.00 112.64 726 ASP F CA 1
ATOM 11717 C C . ASP F 1 726 ? 4.002 60.014 28.450 1.00 113.20 726 ASP F C 1
ATOM 11718 O O . ASP F 1 726 ? 4.831 60.371 27.603 1.00 113.32 726 ASP F O 1
ATOM 11723 N N . TYR F 1 727 ? 4.069 60.357 29.753 1.00 113.21 727 TYR F N 1
ATOM 11724 C CA . TYR F 1 727 ? 5.145 61.157 30.347 1.00 113.62 727 TYR F CA 1
ATOM 11725 C C . TYR F 1 727 ? 6.503 60.471 30.297 1.00 114.43 727 TYR F C 1
ATOM 11726 O O . TYR F 1 727 ? 7.515 61.137 30.488 1.00 114.46 727 TYR F O 1
ATOM 11735 N N . ARG F 1 728 ? 6.525 59.149 30.088 1.00 115.07 728 ARG F N 1
ATOM 11736 C CA . ARG F 1 728 ? 7.728 58.344 30.040 1.00 116.34 728 ARG F CA 1
ATOM 11737 C C . ARG F 1 728 ? 8.546 58.471 31.303 1.00 117.07 728 ARG F C 1
ATOM 11738 O O . ARG F 1 728 ? 9.766 58.559 31.248 1.00 117.10 728 ARG F O 1
ATOM 11746 N N . TYR F 1 729 ? 7.866 58.482 32.451 1.00 117.61 729 TYR F N 1
ATOM 11747 C CA . TYR F 1 729 ? 8.532 58.469 33.748 1.00 118.77 729 TYR F CA 1
ATOM 11748 C C . TYR F 1 729 ? 9.050 57.018 33.956 1.00 119.63 729 TYR F C 1
ATOM 11749 O O . TYR F 1 729 ? 8.723 56.120 33.161 1.00 119.63 729 TYR F O 1
ATOM 11758 N N . SER F 1 730 ? 9.822 56.771 35.040 1.00 120.03 730 SER F N 1
ATOM 11759 C CA . SER F 1 730 ? 10.253 55.404 35.336 1.00 120.70 730 SER F CA 1
ATOM 11760 C C . SER F 1 730 ? 9.014 54.588 35.769 1.00 121.17 730 SER F C 1
ATOM 11761 O O . SER F 1 730 ? 7.968 55.163 36.095 1.00 121.15 730 SER F O 1
ATOM 11764 N N . GLN F 1 731 ? 9.125 53.254 35.798 1.00 121.44 731 GLN F N 1
ATOM 11765 C CA . GLN F 1 731 ? 8.034 52.367 36.219 1.00 122.47 731 GLN F CA 1
ATOM 11766 C C . GLN F 1 731 ? 7.530 52.760 37.624 1.00 122.93 731 GLN F C 1
ATOM 11767 O O . GLN F 1 731 ? 6.325 52.840 37.852 1.00 123.32 731 GLN F O 1
ATOM 11773 N N . ALA F 1 732 ? 8.472 53.110 38.515 1.00 122.48 732 ALA F N 1
ATOM 11774 C CA . ALA F 1 732 ? 8.196 53.539 39.871 1.00 122.47 732 ALA F CA 1
ATOM 11775 C C . ALA F 1 732 ? 7.592 54.949 39.951 1.00 122.59 732 ALA F C 1
ATOM 11776 O O . ALA F 1 732 ? 6.617 55.145 40.674 1.00 122.64 732 ALA F O 1
ATOM 11778 N N . ASP F 1 733 ? 8.166 55.928 39.220 1.00 122.53 733 ASP F N 1
ATOM 11779 C CA . ASP F 1 733 ? 7.699 57.319 39.222 1.00 122.78 733 ASP F CA 1
ATOM 11780 C C . ASP F 1 733 ? 6.292 57.462 38.664 1.00 122.34 733 ASP F C 1
ATOM 11781 O O . ASP F 1 733 ? 5.532 58.305 39.136 1.00 122.30 733 ASP F O 1
ATOM 11786 N N . ALA F 1 734 ? 5.938 56.632 37.675 1.00 121.85 734 ALA F N 1
ATOM 11787 C CA . ALA F 1 734 ? 4.608 56.659 37.078 1.00 121.84 734 ALA F CA 1
ATOM 11788 C C . ALA F 1 734 ? 3.538 56.315 38.118 1.00 121.65 734 ALA F C 1
ATOM 11789 O O . ALA F 1 734 ? 2.486 56.946 38.149 1.00 121.73 734 ALA F O 1
ATOM 11791 N N . LEU F 1 735 ? 3.811 55.333 38.979 1.00 121.16 735 LEU F N 1
ATOM 11792 C CA . LEU F 1 735 ? 2.847 54.948 40.014 1.00 121.18 735 LEU F CA 1
ATOM 11793 C C . LEU F 1 735 ? 2.829 55.979 41.156 1.00 121.11 735 LEU F C 1
ATOM 11794 O O . LEU F 1 735 ? 1.792 56.195 41.785 1.00 121.29 735 LEU F O 1
ATOM 11799 N N . LYS F 1 736 ? 3.981 56.607 41.423 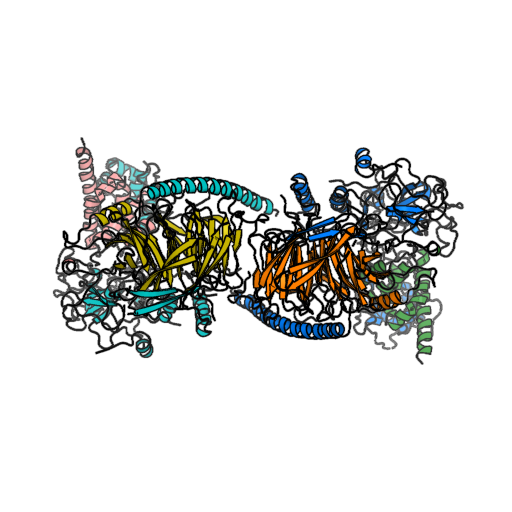1.00 120.58 736 LYS F N 1
ATOM 11800 C CA . LYS F 1 736 ? 4.149 57.579 42.485 1.00 120.45 736 LYS F CA 1
ATOM 11801 C C . LYS F 1 736 ? 3.462 58.910 42.218 1.00 120.75 736 LYS F C 1
ATOM 11802 O O . LYS F 1 736 ? 2.758 59.398 43.098 1.00 120.86 736 LYS F O 1
ATOM 11808 N N . TYR F 1 737 ? 3.664 59.512 41.030 1.00 120.70 737 TYR F N 1
ATOM 11809 C CA . TYR F 1 737 ? 3.123 60.846 40.770 1.00 121.02 737 TYR F CA 1
ATOM 11810 C C . TYR F 1 737 ? 1.927 60.922 39.818 1.00 121.56 737 TYR F C 1
ATOM 11811 O O . TYR F 1 737 ? 1.090 61.811 39.981 1.00 121.70 737 TYR F O 1
ATOM 11820 N N . VAL F 1 738 ? 1.871 60.062 38.794 1.00 121.85 738 VAL F N 1
ATOM 11821 C CA . VAL F 1 738 ? 0.789 60.111 37.808 1.00 122.63 738 VAL F CA 1
ATOM 11822 C C . VAL F 1 738 ? -0.018 58.803 37.764 1.00 123.96 738 VAL F C 1
ATOM 11823 O O . VAL F 1 738 ? -0.373 58.313 36.690 1.00 124.36 738 VAL F O 1
ATOM 11827 N N . GLY F 1 739 ? -0.296 58.255 38.939 1.00 124.39 739 GLY F N 1
ATOM 11828 C CA . GLY F 1 739 ? -0.983 56.978 39.092 1.00 125.43 739 GLY F CA 1
ATOM 11829 C C . GLY F 1 739 ? -2.388 56.795 38.544 1.00 126.48 739 GLY F C 1
ATOM 11830 O O . GLY F 1 739 ? -2.742 55.677 38.158 1.00 126.51 739 GLY F O 1
ATOM 11831 N N . ILE F 1 740 ? -3.219 57.855 38.535 1.00 127.15 740 ILE F N 1
ATOM 11832 C CA . ILE F 1 740 ? -4.617 57.750 38.081 1.00 128.27 740 ILE F CA 1
ATOM 11833 C C . ILE F 1 740 ? -4.767 57.423 36.585 1.00 129.41 740 ILE F C 1
ATOM 11834 O O . ILE F 1 740 ? -4.252 58.149 35.737 1.00 129.32 740 ILE F O 1
ATOM 11839 N N . GLU F 1 741 ? -5.467 56.329 36.262 1.00 130.41 741 GLU F N 1
ATOM 11840 C CA . GLU F 1 741 ? -5.659 55.925 34.865 1.00 131.99 741 GLU F CA 1
ATOM 11841 C C . GLU F 1 741 ? -7.127 55.686 34.464 1.00 133.31 741 GLU F C 1
ATOM 11842 O O . GLU F 1 741 ? -7.406 55.551 33.272 1.00 133.40 741 GLU F O 1
ATOM 11848 N N . ARG F 1 742 ? -8.041 55.621 35.464 1.00 134.16 742 ARG F N 1
ATOM 11849 C CA . ARG F 1 742 ? -9.495 55.391 35.393 1.00 135.37 742 ARG F CA 1
ATOM 11850 C C . ARG F 1 742 ? -10.112 55.259 33.988 1.00 136.32 742 ARG F C 1
ATOM 11851 O O . ARG F 1 742 ? -10.070 56.202 33.197 1.00 136.53 742 ARG F O 1
ATOM 11859 N N . GLU F 1 743 ? -10.719 54.096 33.704 1.00 136.71 743 GLU F N 1
ATOM 11860 C CA . GLU F 1 743 ? -11.367 53.838 32.421 1.00 137.62 743 GLU F CA 1
ATOM 11861 C C . GLU F 1 743 ? -12.319 52.654 32.562 1.00 137.80 743 GLU F C 1
ATOM 11862 O O . GLU F 1 743 ? -12.541 51.919 31.601 1.00 137.91 743 GLU F O 1
ATOM 11868 N N . SER G 2 1 ? 10.574 97.616 73.915 1.00 91.46 69 SER G N 1
ATOM 11869 C CA . SER G 2 1 ? 11.474 96.459 73.951 1.00 91.85 69 SER G CA 1
ATOM 11870 C C . SER G 2 1 ? 12.735 96.676 73.075 1.00 91.87 69 SER G C 1
ATOM 11871 O O . SER G 2 1 ? 13.351 95.680 72.681 1.00 92.02 69 SER G O 1
ATOM 11874 N N . TRP G 2 2 ? 13.141 97.951 72.780 1.00 91.63 70 TRP G N 1
ATOM 11875 C CA . TRP G 2 2 ? 14.314 98.149 71.907 1.00 92.09 70 TRP G CA 1
ATOM 11876 C C . TRP G 2 2 ? 15.423 99.128 72.434 1.00 91.38 70 TRP G C 1
ATOM 11877 O O . TRP G 2 2 ? 15.349 99.626 73.556 1.00 91.35 70 TRP G O 1
ATOM 11888 N N . SER G 2 3 ? 16.490 99.304 71.609 1.00 90.65 71 SER G N 1
ATOM 11889 C CA . SER G 2 3 ? 17.704 100.115 71.766 1.00 90.61 71 SER G CA 1
ATOM 11890 C C . SER G 2 3 ? 17.522 101.548 72.307 1.00 90.66 71 SER G C 1
ATOM 11891 O O . SER G 2 3 ? 18.507 102.175 72.718 1.00 90.69 71 SER G O 1
ATOM 11894 N N . HIS G 2 4 ? 16.284 102.076 72.273 1.00 90.36 72 HIS G N 1
ATOM 11895 C CA . HIS G 2 4 ? 15.957 103.413 72.775 1.00 90.25 72 HIS G CA 1
ATOM 11896 C C . HIS G 2 4 ? 15.161 103.241 74.068 1.00 88.88 72 HIS G C 1
ATOM 11897 O O . HIS G 2 4 ? 14.015 102.789 74.028 1.00 89.27 72 HIS G O 1
ATOM 11904 N N . PRO G 2 5 ? 15.790 103.523 75.227 1.00 87.14 73 PRO G N 1
ATOM 11905 C CA . PRO G 2 5 ? 15.111 103.292 76.508 1.00 86.01 73 PRO G CA 1
ATOM 11906 C C . PRO G 2 5 ? 13.855 104.124 76.758 1.00 84.90 73 PRO G C 1
ATOM 11907 O O . PRO G 2 5 ? 13.924 105.344 76.891 1.00 84.98 73 PRO G O 1
ATOM 11911 N N . GLN G 2 6 ? 12.710 103.450 76.856 1.00 83.70 74 GLN G N 1
ATOM 11912 C CA . GLN G 2 6 ? 11.455 104.131 77.118 1.00 83.28 74 GLN G CA 1
ATOM 11913 C C . GLN G 2 6 ? 11.069 103.910 78.566 1.00 82.20 74 GLN G C 1
ATOM 11914 O O . GLN G 2 6 ? 10.783 102.784 78.964 1.00 82.12 74 GLN G O 1
ATOM 11920 N N . PHE G 2 7 ? 11.087 104.974 79.364 1.00 81.42 75 PHE G N 1
ATOM 11921 C CA . PHE G 2 7 ? 10.731 104.874 80.783 1.00 81.38 75 PHE G CA 1
ATOM 11922 C C . PHE G 2 7 ? 9.248 105.178 81.048 1.00 82.20 75 PHE G C 1
ATOM 11923 O O . PHE G 2 7 ? 8.701 104.749 82.070 1.00 82.60 75 PHE G O 1
ATOM 11931 N N . GLU G 2 8 ? 8.601 105.928 80.147 1.00 82.16 76 GLU G N 1
ATOM 11932 C CA . GLU G 2 8 ? 7.203 106.285 80.323 1.00 82.63 76 GLU G CA 1
ATOM 11933 C C . GLU G 2 8 ? 6.291 105.244 79.675 1.00 82.22 76 GLU G C 1
ATOM 11934 O O . GLU G 2 8 ? 6.568 104.788 78.552 1.00 82.51 76 GLU G O 1
ATOM 11940 N N . LYS G 2 9 ? 5.215 104.845 80.381 1.00 81.34 77 LYS G N 1
ATOM 11941 C CA . LYS G 2 9 ? 4.276 103.879 79.789 1.00 80.99 77 LYS G CA 1
ATOM 11942 C C . LYS G 2 9 ? 3.295 104.595 78.835 1.00 79.40 77 LYS G C 1
ATOM 11943 O O . LYS G 2 9 ? 3.081 105.809 78.930 1.00 79.29 77 LYS G O 1
ATOM 11949 N N . CYS G 2 10 ? 2.728 103.834 77.908 1.00 77.88 78 CYS G N 1
ATOM 11950 C CA . CYS G 2 10 ? 1.785 104.308 76.907 1.00 76.81 78 CYS G CA 1
ATOM 11951 C C . CYS G 2 10 ? 0.613 105.064 77.525 1.00 75.69 78 CYS G C 1
ATOM 11952 O O . CYS G 2 10 ? 0.112 104.669 78.584 1.00 76.37 78 CYS G O 1
ATOM 11955 N N . LYS G 2 11 ? 0.164 106.145 76.861 1.00 73.53 79 LYS G N 1
ATOM 11956 C CA . LYS G 2 11 ? -0.947 106.929 77.381 1.00 71.67 79 LYS G CA 1
ATOM 11957 C C . LYS G 2 11 ? -2.289 106.207 77.288 1.00 70.21 79 LYS G C 1
ATOM 11958 O O . LYS G 2 11 ? -3.195 106.525 78.050 1.00 70.38 79 LYS G O 1
ATOM 11964 N N . TYR G 2 12 ? -2.424 105.229 76.381 1.00 68.71 80 TYR G N 1
ATOM 11965 C CA . TYR G 2 12 ? -3.670 104.483 76.243 1.00 67.52 80 TYR G CA 1
ATOM 11966 C C . TYR G 2 12 ? -3.660 103.277 77.161 1.00 65.79 80 TYR G C 1
ATOM 11967 O O . TYR G 2 12 ? -2.669 102.570 77.198 1.00 65.99 80 TYR G O 1
ATOM 11976 N N . SER G 2 13 ? -4.742 103.042 77.912 1.00 64.11 81 SER G N 1
ATOM 11977 C CA . SER G 2 13 ? -4.840 101.878 78.782 1.00 62.97 81 SER G CA 1
ATOM 11978 C C . SER G 2 13 ? -6.115 101.100 78.562 1.00 61.64 81 SER G C 1
ATOM 11979 O O . SER G 2 13 ? -7.126 101.671 78.190 1.00 62.66 81 SER G O 1
ATOM 11982 N N . PHE G 2 14 ? -6.056 99.783 78.717 1.00 59.48 82 PHE G N 1
ATOM 11983 C CA . PHE G 2 14 ? -7.189 98.907 78.449 1.00 57.78 82 PHE G CA 1
ATOM 11984 C C . PHE G 2 14 ? -7.440 97.953 79.597 1.00 58.04 82 PHE G C 1
ATOM 11985 O O . PHE G 2 14 ? -6.515 97.590 80.325 1.00 58.24 82 PHE G O 1
ATOM 11993 N N . LYS G 2 15 ? -8.710 97.546 79.754 1.00 57.85 83 LYS G N 1
ATOM 11994 C CA . LYS G 2 15 ? -9.168 96.609 80.779 1.00 57.74 83 LYS G CA 1
ATOM 11995 C C . LYS G 2 15 ? -9.913 95.449 80.084 1.00 57.72 83 LYS G C 1
ATOM 11996 O O . LYS G 2 15 ? -10.722 95.719 79.186 1.00 57.47 83 LYS G O 1
ATOM 12002 N N . CYS G 2 16 ? -9.627 94.168 80.459 1.00 57.67 84 CYS G N 1
ATOM 12003 C CA . CYS G 2 16 ? -10.360 93.058 79.843 1.00 58.35 84 CYS G CA 1
ATOM 12004 C C . CYS G 2 16 ? -11.758 92.997 80.440 1.00 60.04 84 CYS G C 1
ATOM 12005 O O . CYS G 2 16 ? -11.895 92.831 81.651 1.00 60.86 84 CYS G O 1
ATOM 12008 N N . VAL G 2 17 ? -12.794 93.179 79.615 1.00 60.23 85 VAL G N 1
ATOM 12009 C CA . VAL G 2 17 ? -14.161 93.178 80.113 1.00 60.99 85 VAL G CA 1
ATOM 12010 C C . VAL G 2 17 ? -14.940 91.906 79.753 1.00 62.22 85 VAL G C 1
ATOM 12011 O O . VAL G 2 17 ? -15.981 91.685 80.351 1.00 63.39 85 VAL G O 1
ATOM 12015 N N . ASN G 2 18 ? -14.457 91.070 78.823 1.00 62.03 86 ASN G N 1
ATOM 12016 C CA . ASN G 2 18 ? -15.155 89.838 78.451 1.00 62.76 86 ASN G CA 1
ATOM 12017 C C . ASN G 2 18 ? -14.274 88.909 77.619 1.00 63.90 86 ASN G C 1
ATOM 12018 O O . ASN G 2 18 ? -13.341 89.359 76.959 1.00 64.57 86 ASN G O 1
ATOM 12023 N N . SER G 2 19 ? -14.598 87.614 77.618 1.00 64.03 87 SER G N 1
ATOM 12024 C CA . SER G 2 19 ? -13.934 86.616 76.794 1.00 64.83 87 SER G CA 1
ATOM 12025 C C . SER G 2 19 ? -14.963 85.575 76.373 1.00 65.58 87 SER G C 1
ATOM 12026 O O . SER G 2 19 ? -15.537 84.906 77.228 1.00 65.49 87 SER G O 1
ATOM 12029 N N . LEU G 2 20 ? -15.179 85.425 75.073 1.00 66.06 88 LEU G N 1
ATOM 12030 C CA . LEU G 2 20 ? -16.116 84.432 74.566 1.00 67.13 88 LEU G CA 1
ATOM 12031 C C . LEU G 2 20 ? -15.369 83.247 73.963 1.00 68.46 88 LEU G C 1
ATOM 12032 O O . LEU G 2 20 ? -14.177 83.348 73.717 1.00 69.01 88 LEU G O 1
ATOM 12037 N N . LYS G 2 21 ? -16.059 82.126 73.725 1.00 68.86 89 LYS G N 1
ATOM 12038 C CA . LYS G 2 21 ? -15.447 80.966 73.097 1.00 69.76 89 LYS G CA 1
ATOM 12039 C C . LYS G 2 21 ? -16.454 80.277 72.207 1.00 70.57 89 LYS G C 1
ATOM 12040 O O . LYS G 2 21 ? -17.524 79.871 72.662 1.00 70.59 89 LYS G O 1
ATOM 12046 N N . GLU G 2 22 ? -16.124 80.175 70.927 1.00 71.14 90 GLU G N 1
ATOM 12047 C CA . GLU G 2 22 ? -16.972 79.512 69.952 1.00 72.12 90 GLU G CA 1
ATOM 12048 C C . GLU G 2 22 ? -16.838 77.997 70.132 1.00 73.74 90 GLU G C 1
ATOM 12049 O O . GLU G 2 22 ? -15.756 77.483 70.424 1.00 74.09 90 GLU G O 1
ATOM 12055 N N . ASP G 2 23 ? -17.955 77.296 70.007 1.00 74.53 91 ASP G N 1
ATOM 12056 C CA . ASP G 2 23 ? -18.088 75.851 70.195 1.00 75.54 91 ASP G CA 1
ATOM 12057 C C . ASP G 2 23 ? -17.209 74.962 69.306 1.00 75.71 91 ASP G C 1
ATOM 12058 O O . ASP G 2 23 ? -16.886 73.844 69.714 1.00 75.99 91 ASP G O 1
ATOM 12063 N N . HIS G 2 24 ? -16.853 75.432 68.092 1.00 75.14 92 HIS G N 1
ATOM 12064 C CA . HIS G 2 24 ? -16.063 74.656 67.131 1.00 74.83 92 HIS G CA 1
ATOM 12065 C C . HIS G 2 24 ? -14.621 74.390 67.569 1.00 73.73 92 HIS G C 1
ATOM 12066 O O . HIS G 2 24 ? -14.008 73.450 67.069 1.00 73.75 92 HIS G O 1
ATOM 12073 N N . ASN G 2 25 ? -14.086 75.229 68.474 1.00 72.60 93 ASN G N 1
ATOM 12074 C CA . ASN G 2 25 ? -12.749 75.136 69.059 1.00 72.35 93 ASN G CA 1
ATOM 12075 C C . ASN G 2 25 ? -11.589 75.122 68.044 1.00 70.68 93 ASN G C 1
ATOM 12076 O O . ASN G 2 25 ? -10.500 74.620 68.333 1.00 70.59 93 ASN G O 1
ATOM 12081 N N . GLN G 2 26 ? -11.813 75.735 66.884 1.00 69.09 94 GLN G N 1
ATOM 12082 C CA . GLN G 2 26 ? -10.810 75.858 65.830 1.00 68.08 94 GLN G CA 1
ATOM 12083 C C . GLN G 2 26 ? -10.259 77.288 65.799 1.00 66.42 94 GLN G C 1
ATOM 12084 O O . GLN G 2 26 ? -10.939 78.210 66.251 1.00 66.89 94 GLN G O 1
ATOM 12090 N N . PRO G 2 27 ? -9.041 77.515 65.280 1.00 64.41 95 PRO G N 1
ATOM 12091 C CA . PRO G 2 27 ? -8.498 78.880 65.272 1.00 63.70 95 PRO G CA 1
ATOM 12092 C C . PRO G 2 27 ? -9.383 79.911 64.590 1.00 63.38 95 PRO G C 1
ATOM 12093 O O . PRO G 2 27 ? -9.963 79.650 63.532 1.00 63.57 95 PRO G O 1
ATOM 12097 N N . LEU G 2 28 ? -9.524 81.069 65.235 1.00 62.71 96 LEU G N 1
ATOM 12098 C CA . LEU G 2 28 ? -10.263 82.189 64.675 1.00 62.36 96 LEU G CA 1
ATOM 12099 C C . LEU G 2 28 ? -9.192 83.010 63.979 1.00 61.80 96 LEU G C 1
ATOM 12100 O O . LEU G 2 28 ? -8.337 83.594 64.632 1.00 61.76 96 LEU G O 1
ATOM 12105 N N . PHE G 2 29 ? -9.185 82.977 62.652 1.00 61.18 97 PHE G N 1
ATOM 12106 C CA . PHE G 2 29 ? -8.147 83.614 61.865 1.00 61.01 97 PHE G CA 1
ATOM 12107 C C . PHE G 2 29 ? -8.361 85.064 61.499 1.00 61.32 97 PHE G C 1
ATOM 12108 O O . PHE G 2 29 ? -7.439 85.677 60.968 1.00 61.15 97 PHE G O 1
ATOM 12116 N N . GLY G 2 30 ? -9.561 85.586 61.701 1.00 61.68 98 GLY G N 1
ATOM 12117 C CA . GLY G 2 30 ? -9.835 86.962 61.320 1.00 62.60 98 GLY G CA 1
ATOM 12118 C C . GLY G 2 30 ? -10.917 87.634 62.112 1.00 63.40 98 GLY G C 1
ATOM 12119 O O . GLY G 2 30 ? -11.883 86.989 62.514 1.00 63.56 98 GLY G O 1
ATOM 12120 N N . VAL G 2 31 ? -10.761 88.938 62.337 1.00 63.70 99 VAL G N 1
ATOM 12121 C CA . VAL G 2 31 ? -11.748 89.720 63.063 1.00 64.51 99 VAL G CA 1
ATOM 12122 C C . VAL G 2 31 ? -11.765 91.144 62.556 1.00 65.72 99 VAL G C 1
ATOM 12123 O O . VAL G 2 31 ? -10.717 91.782 62.452 1.00 65.41 99 VAL G O 1
ATOM 12127 N N . GLN G 2 32 ? -12.955 91.626 62.163 1.00 66.98 100 GLN G N 1
ATOM 12128 C CA . GLN G 2 32 ? -13.087 92.980 61.648 1.00 68.49 100 GLN G CA 1
ATOM 12129 C C . GLN G 2 32 ? -14.248 93.729 62.225 1.00 69.80 100 GLN G C 1
ATOM 12130 O O . GLN G 2 32 ? -15.367 93.229 62.188 1.00 69.90 100 GLN G O 1
ATOM 12136 N N . PHE G 2 33 ? -14.008 94.970 62.663 1.00 70.62 101 PHE G N 1
ATOM 12137 C CA . PHE G 2 33 ? -15.082 95.846 63.099 1.00 71.88 101 PHE G CA 1
ATOM 12138 C C . PHE G 2 33 ? -15.616 96.518 61.838 1.00 73.65 101 PHE G C 1
ATOM 12139 O O . PHE G 2 33 ? -14.834 96.946 60.984 1.00 73.82 101 PHE G O 1
ATOM 12147 N N . ASN G 2 34 ? -16.942 96.592 61.708 1.00 74.63 102 ASN G N 1
ATOM 12148 C CA . ASN G 2 34 ? -17.600 97.234 60.578 1.00 75.98 102 ASN G CA 1
ATOM 12149 C C . ASN G 2 34 ? -17.463 98.747 60.738 1.00 77.60 102 ASN G C 1
ATOM 12150 O O . ASN G 2 34 ? -18.334 99.375 61.342 1.00 77.63 102 ASN G O 1
ATOM 12155 N N . TRP G 2 35 ? -16.389 99.342 60.190 1.00 78.88 103 TRP G N 1
ATOM 12156 C CA . TRP G 2 35 ? -16.191 100.790 60.327 1.00 80.74 103 TRP G CA 1
ATOM 12157 C C . TRP G 2 35 ? -17.193 101.639 59.533 1.00 82.87 103 TRP G C 1
ATOM 12158 O O . TRP G 2 35 ? -17.181 102.860 59.665 1.00 82.68 103 TRP G O 1
ATOM 12169 N N . HIS G 2 36 ? -18.074 101.006 58.743 1.00 84.50 104 HIS G N 1
ATOM 12170 C CA . HIS G 2 36 ? -19.110 101.720 58.005 1.00 86.50 104 HIS G CA 1
ATOM 12171 C C . HIS G 2 36 ? -20.379 101.930 58.832 1.00 89.12 104 HIS G C 1
ATOM 12172 O O . HIS G 2 36 ? -21.311 102.539 58.327 1.00 89.49 104 HIS G O 1
ATOM 12179 N N . SER G 2 37 ? -20.431 101.421 60.085 1.00 91.08 105 SER G N 1
ATOM 12180 C CA . SER G 2 37 ? -21.553 101.553 61.007 1.00 93.39 105 SER G CA 1
ATOM 12181 C C . SER G 2 37 ? -21.838 103.035 61.225 1.00 95.58 105 SER G C 1
ATOM 12182 O O . SER G 2 37 ? -20.911 103.813 61.427 1.00 95.54 105 SER G O 1
ATOM 12185 N N . LYS G 2 38 ? -23.100 103.429 61.113 1.00 97.36 106 LYS G N 1
ATOM 12186 C CA . LYS G 2 38 ? -23.488 104.821 61.284 1.00 99.44 106 LYS G CA 1
ATOM 12187 C C . LYS G 2 38 ? -23.192 105.305 62.729 1.00 101.42 106 LYS G C 1
ATOM 12188 O O . LYS G 2 38 ? -23.244 104.510 63.671 1.00 101.55 106 LYS G O 1
ATOM 12194 N N . GLU G 2 39 ? -22.812 106.590 62.900 1.00 102.51 107 GLU G N 1
ATOM 12195 C CA . GLU G 2 39 ? -22.514 107.132 64.236 1.00 103.50 107 GLU G CA 1
ATOM 12196 C C . GLU G 2 39 ? -23.756 107.037 65.129 1.00 103.49 107 GLU G C 1
ATOM 12197 O O . GLU G 2 39 ? -24.873 107.403 64.722 1.00 103.48 107 GLU G O 1
ATOM 12203 N N . GLY G 2 40 ? -23.562 106.448 66.297 1.00 103.10 108 GLY G N 1
ATOM 12204 C CA . GLY G 2 40 ? -24.670 106.221 67.211 1.00 103.29 108 GLY G CA 1
ATOM 12205 C C . GLY G 2 40 ? -25.155 104.788 67.175 1.00 103.03 108 GLY G C 1
ATOM 12206 O O . GLY G 2 40 ? -25.646 104.279 68.183 1.00 103.25 108 GLY G O 1
ATOM 12207 N N . ASP G 2 41 ? -25.021 104.120 66.016 1.00 102.24 109 ASP G N 1
ATOM 12208 C CA . ASP G 2 41 ? -25.376 102.713 65.911 1.00 101.61 109 ASP G CA 1
ATOM 12209 C C . ASP G 2 41 ? -24.379 101.863 66.711 1.00 99.79 109 ASP G C 1
ATOM 12210 O O . ASP G 2 41 ? -23.251 102.295 66.990 1.00 99.51 109 ASP G O 1
ATOM 12215 N N . PRO G 2 42 ? -24.822 100.688 67.181 1.00 98.26 110 PRO G N 1
ATOM 12216 C CA . PRO G 2 42 ? -23.933 99.868 68.017 1.00 97.35 110 PRO G CA 1
ATOM 12217 C C . PRO G 2 42 ? -22.742 99.325 67.248 1.00 96.03 110 PRO G C 1
ATOM 12218 O O . PRO G 2 42 ? -22.806 99.138 66.034 1.00 96.45 110 PRO G O 1
ATOM 12222 N N . LEU G 2 43 ? -21.639 99.120 67.955 1.00 94.26 111 LEU G N 1
ATOM 12223 C CA . LEU G 2 43 ? -20.412 98.644 67.341 1.00 92.83 111 LEU G CA 1
ATOM 12224 C C . LEU G 2 43 ? -20.549 97.179 66.980 1.00 91.37 111 LEU G C 1
ATOM 12225 O O . LEU G 2 43 ? -20.825 96.355 67.847 1.00 91.49 111 LEU G O 1
ATOM 12230 N N . VAL G 2 44 ? -20.414 96.858 65.691 1.00 89.74 112 VAL G N 1
ATOM 12231 C CA . VAL G 2 44 ? -20.569 95.483 65.236 1.00 88.57 112 VAL G CA 1
ATOM 12232 C C . VAL G 2 44 ? -19.294 94.938 64.603 1.00 87.18 112 VAL G C 1
ATOM 12233 O O . VAL G 2 44 ? -18.706 95.587 63.745 1.00 87.12 112 VAL G O 1
ATOM 12237 N N . PHE G 2 45 ? -18.872 93.747 65.031 1.00 85.84 113 PHE G N 1
ATOM 12238 C CA . PHE G 2 45 ? -17.706 93.098 64.451 1.00 85.17 113 PHE G CA 1
ATOM 12239 C C . PHE G 2 45 ? -18.033 91.670 63.985 1.00 84.35 113 PHE G C 1
ATOM 12240 O O . PHE G 2 45 ? -19.010 91.074 64.431 1.00 84.42 113 PHE G O 1
ATOM 12248 N N . ALA G 2 46 ? -17.206 91.123 63.105 1.00 83.31 114 ALA G N 1
ATOM 12249 C CA . ALA G 2 46 ? -17.404 89.771 62.617 1.00 83.02 114 ALA G CA 1
ATOM 12250 C C . ALA G 2 46 ? -16.144 88.933 62.812 1.00 82.43 114 ALA G C 1
ATOM 12251 O O . ALA G 2 46 ? -15.039 89.474 62.845 1.00 82.51 114 ALA G O 1
ATOM 12253 N N . THR G 2 47 ? -16.303 87.614 62.973 1.00 81.46 115 THR G N 1
ATOM 12254 C CA . THR G 2 47 ? -15.160 86.723 63.131 1.00 80.93 115 THR G CA 1
ATOM 12255 C C . THR G 2 47 ? -15.294 85.531 62.192 1.00 80.05 115 THR G C 1
ATOM 12256 O O . THR G 2 47 ? -16.375 84.963 62.050 1.00 79.97 115 THR G O 1
ATOM 12260 N N . VAL G 2 48 ? -14.182 85.135 61.586 1.00 79.21 116 VAL G N 1
ATOM 12261 C CA . VAL G 2 48 ? -14.122 83.989 60.695 1.00 78.81 116 VAL G CA 1
ATOM 12262 C C . VAL G 2 48 ? -13.185 82.948 61.314 1.00 78.46 116 VAL G C 1
ATOM 12263 O O . VAL G 2 48 ? -12.147 83.285 61.882 1.00 78.54 116 VAL G O 1
ATOM 12267 N N . GLY G 2 49 ? -13.587 81.693 61.247 1.00 77.92 117 GLY G N 1
ATOM 12268 C CA . GLY G 2 49 ? -12.827 80.581 61.803 1.00 77.97 117 GLY G CA 1
ATOM 12269 C C . GLY G 2 49 ? -13.545 79.287 61.495 1.00 77.68 117 GLY G C 1
ATOM 12270 O O . GLY G 2 49 ? -14.774 79.241 61.586 1.00 77.82 117 GLY G O 1
ATOM 12271 N N . SER G 2 50 ? -12.806 78.241 61.068 1.00 77.03 118 SER G N 1
ATOM 12272 C CA . SER G 2 50 ? -13.405 76.964 60.656 1.00 76.81 118 SER G CA 1
ATOM 12273 C C . SER G 2 50 ? -14.293 77.253 59.419 1.00 77.33 118 SER G C 1
ATOM 12274 O O . SER G 2 50 ? -13.900 78.113 58.628 1.00 77.53 118 SER G O 1
ATOM 12277 N N . ASN G 2 51 ? -15.478 76.623 59.253 1.00 77.43 119 ASN G N 1
ATOM 12278 C CA . ASN G 2 51 ? -16.344 76.967 58.124 1.00 77.73 119 ASN G CA 1
ATOM 12279 C C . ASN G 2 51 ? -17.453 77.924 58.559 1.00 78.18 11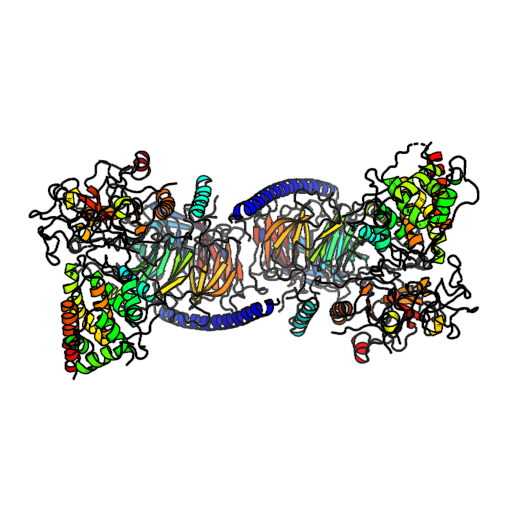9 ASN G C 1
ATOM 12280 O O . ASN G 2 51 ? -18.552 77.886 58.011 1.00 78.64 119 ASN G O 1
ATOM 12285 N N . ARG G 2 52 ? -17.171 78.785 59.547 1.00 77.78 120 ARG G N 1
ATOM 12286 C CA . ARG G 2 52 ? -18.182 79.681 60.080 1.00 78.04 120 ARG G CA 1
ATOM 12287 C C . ARG G 2 52 ? -17.799 81.140 59.952 1.00 78.33 120 ARG G C 1
ATOM 12288 O O . ARG G 2 52 ? -16.620 81.489 59.919 1.00 78.70 120 ARG G O 1
ATOM 12296 N N . VAL G 2 53 ? -18.807 81.993 59.901 1.00 78.03 121 VAL G N 1
ATOM 12297 C CA . VAL G 2 53 ? -18.620 83.428 59.876 1.00 78.60 121 VAL G CA 1
ATOM 12298 C C . VAL G 2 53 ? -19.719 83.956 60.756 1.00 78.78 121 VAL G C 1
ATOM 12299 O O . VAL G 2 53 ? -20.877 83.871 60.398 1.00 78.72 121 VAL G O 1
ATOM 12303 N N . THR G 2 54 ? -19.350 84.426 61.938 1.00 79.06 122 THR G N 1
ATOM 12304 C CA . THR G 2 54 ? -20.247 84.886 62.992 1.00 79.61 122 THR G CA 1
ATOM 12305 C C . THR G 2 54 ? -20.188 86.393 63.120 1.00 80.59 122 THR G C 1
ATOM 12306 O O . THR G 2 54 ? -19.114 86.966 62.996 1.00 81.00 122 THR G O 1
ATOM 12310 N N . LEU G 2 55 ? -21.310 87.040 63.433 1.00 80.89 123 LEU G N 1
ATOM 12311 C CA . LEU G 2 55 ? -21.344 88.487 63.663 1.00 81.56 123 LEU G CA 1
ATOM 12312 C C . LEU G 2 55 ? -21.744 88.780 65.112 1.00 82.42 123 LEU G C 1
ATOM 12313 O O . LEU G 2 55 ? -22.617 88.106 65.654 1.00 82.35 123 LEU G O 1
ATOM 12318 N N . TYR G 2 56 ? -21.130 89.802 65.721 1.00 83.02 124 TYR G N 1
ATOM 12319 C CA . TYR G 2 56 ? -21.346 90.168 67.113 1.00 83.97 124 TYR G CA 1
ATOM 12320 C C . TYR G 2 56 ? -21.630 91.656 67.298 1.00 85.70 124 TYR G C 1
ATOM 12321 O O . TYR G 2 56 ? -21.118 92.492 66.559 1.00 85.70 124 TYR G O 1
ATOM 12330 N N . GLU G 2 57 ? -22.389 91.986 68.340 1.00 86.83 125 GLU G N 1
ATOM 12331 C CA . GLU G 2 57 ? -22.721 93.362 68.656 1.00 88.24 125 GLU G CA 1
ATOM 12332 C C . GLU G 2 57 ? -22.169 93.719 70.032 1.00 88.88 125 GLU G C 1
ATOM 12333 O O . GLU G 2 57 ? -22.385 92.994 70.997 1.00 88.88 125 GLU G O 1
ATOM 12339 N N . CYS G 2 58 ? -21.444 94.824 70.115 1.00 89.41 126 CYS G N 1
ATOM 12340 C CA . CYS G 2 58 ? -20.857 95.277 71.360 1.00 90.84 126 CYS G CA 1
ATOM 12341 C C . CYS G 2 58 ? -21.790 96.181 72.143 1.00 91.75 126 CYS G C 1
ATOM 12342 O O . CYS G 2 58 ? -22.384 97.112 71.587 1.00 91.95 126 CYS G O 1
ATOM 12345 N N . HIS G 2 59 ? -21.906 95.906 73.446 1.00 92.01 127 HIS G N 1
ATOM 12346 C CA . HIS G 2 59 ? -22.766 96.648 74.359 1.00 92.70 127 HIS G CA 1
ATOM 12347 C C . HIS G 2 59 ? -22.029 97.121 75.598 1.00 92.51 127 HIS G C 1
ATOM 12348 O O . HIS G 2 59 ? -20.897 96.722 75.829 1.00 92.57 127 HIS G O 1
ATOM 12355 N N . SER G 2 60 ? -22.652 97.999 76.372 1.00 92.51 128 SER G N 1
ATOM 12356 C CA . SER G 2 60 ? -22.040 98.536 77.573 1.00 93.38 128 SER G CA 1
ATOM 12357 C C . SER G 2 60 ? -21.802 97.470 78.642 1.00 92.90 128 SER G C 1
ATOM 12358 O O . SER G 2 60 ? -22.457 96.418 78.640 1.00 93.15 128 SER G O 1
ATOM 12361 N N . GLN G 2 61 ? -20.857 97.771 79.551 1.00 92.07 129 GLN G N 1
ATOM 12362 C CA . GLN G 2 61 ? -20.438 96.920 80.657 1.00 92.07 129 GLN G CA 1
ATOM 12363 C C . GLN G 2 61 ? -19.820 95.596 80.216 1.00 92.39 129 GLN G C 1
ATOM 12364 O O . GLN G 2 61 ? -19.890 94.619 80.956 1.00 92.70 129 GLN G O 1
ATOM 12370 N N . GLY G 2 62 ? -19.228 95.580 79.026 1.00 92.09 130 GLY G N 1
ATOM 12371 C CA . GLY G 2 62 ? -18.537 94.429 78.466 1.00 92.19 130 GLY G CA 1
ATOM 12372 C C . GLY G 2 62 ? -19.374 93.348 77.819 1.00 92.20 130 GLY G C 1
ATOM 12373 O O . GLY G 2 62 ? -18.836 92.300 77.471 1.00 92.30 130 GLY G O 1
ATOM 12374 N N . GLU G 2 63 ? -20.673 93.581 77.628 1.00 92.02 131 GLU G N 1
ATOM 12375 C CA . GLU G 2 63 ? -21.536 92.570 77.020 1.00 92.54 131 GLU G CA 1
ATOM 12376 C C . GLU G 2 63 ? -21.339 92.435 75.525 1.00 92.06 131 GLU G C 1
ATOM 12377 O O . GLU G 2 63 ? -21.471 93.416 74.806 1.00 92.04 131 GLU G O 1
ATOM 12383 N N . ILE G 2 64 ? -21.074 91.215 75.050 1.00 91.51 132 ILE G N 1
ATOM 12384 C CA . ILE G 2 64 ? -20.970 90.962 73.618 1.00 91.63 132 ILE G CA 1
ATOM 12385 C C . ILE G 2 64 ? -22.149 90.076 73.260 1.00 92.32 132 ILE G C 1
ATOM 12386 O O . ILE G 2 64 ? -22.314 89.017 73.864 1.00 92.31 132 ILE G O 1
ATOM 12391 N N . ARG G 2 65 ? -22.990 90.526 72.314 1.00 92.62 133 ARG G N 1
ATOM 12392 C CA . ARG G 2 65 ? -24.200 89.824 71.903 1.00 93.34 133 ARG G CA 1
ATOM 12393 C C . ARG G 2 65 ? -24.020 89.128 70.552 1.00 93.00 133 ARG G C 1
ATOM 12394 O O . ARG G 2 65 ? -23.386 89.669 69.657 1.00 92.76 133 ARG G O 1
ATOM 12402 N N . LEU G 2 66 ? -24.570 87.929 70.413 1.00 92.86 134 LEU G N 1
ATOM 12403 C CA . LEU G 2 66 ? -24.451 87.157 69.186 1.00 93.52 134 LEU G CA 1
ATOM 12404 C C . LEU G 2 66 ? -25.542 87.558 68.177 1.00 94.49 134 LEU G C 1
ATOM 12405 O O . LEU G 2 66 ? -26.687 87.134 68.305 1.00 94.63 134 LEU G O 1
ATOM 12410 N N . LEU G 2 67 ? -25.193 88.387 67.183 1.00 95.02 135 LEU G N 1
ATOM 12411 C CA . LEU G 2 67 ? -26.164 88.853 66.194 1.00 96.08 135 LEU G CA 1
ATOM 12412 C C . LEU G 2 67 ? -26.524 87.797 65.145 1.00 96.80 135 LEU G C 1
ATOM 12413 O O . LEU G 2 67 ? -27.686 87.429 65.015 1.00 97.09 135 LEU G O 1
ATOM 12418 N N . GLN G 2 68 ? -25.534 87.336 64.378 1.00 96.87 136 GLN G N 1
ATOM 12419 C CA . GLN G 2 68 ? -25.736 86.418 63.269 1.00 97.31 136 GLN G CA 1
ATOM 12420 C C . GLN G 2 68 ? -24.777 85.224 63.314 1.00 97.34 136 GLN G C 1
ATOM 12421 O O . GLN G 2 68 ? -23.722 85.301 63.935 1.00 97.71 136 GLN G O 1
ATOM 12427 N N . SER G 2 69 ? -25.120 84.143 62.617 1.00 96.86 137 SER G N 1
ATOM 12428 C CA . SER G 2 69 ? -24.292 82.953 62.575 1.00 97.07 137 SER G CA 1
ATOM 12429 C C . SER G 2 69 ? -24.485 82.227 61.251 1.00 97.54 137 SER G C 1
ATOM 12430 O O . SER G 2 69 ? -25.588 81.788 60.945 1.00 98.25 137 SER G O 1
ATOM 12433 N N . TYR G 2 70 ? -23.421 82.090 60.472 1.00 97.15 138 TYR G N 1
ATOM 12434 C CA . TYR G 2 70 ? -23.473 81.386 59.198 1.00 97.32 138 TYR G CA 1
ATOM 12435 C C . TYR G 2 70 ? -22.507 80.205 59.205 1.00 97.69 138 TYR G C 1
ATOM 12436 O O . TYR G 2 70 ? -21.567 80.161 60.002 1.00 98.24 138 TYR G O 1
ATOM 12445 N N . VAL G 2 71 ? -22.718 79.259 58.304 1.00 97.24 139 VAL G N 1
ATOM 12446 C CA . VAL G 2 71 ? -21.848 78.093 58.182 1.00 97.28 139 VAL G CA 1
ATOM 12447 C C . VAL G 2 71 ? -21.795 77.689 56.700 1.00 97.45 139 VAL G C 1
ATOM 12448 O O . VAL G 2 71 ? -22.799 77.839 56.006 1.00 97.30 139 VAL G O 1
ATOM 12452 N N . ASP G 2 72 ? -20.632 77.237 56.197 1.00 97.45 140 ASP G N 1
ATOM 12453 C CA . ASP G 2 72 ? -20.570 76.781 54.813 1.00 97.89 140 ASP G CA 1
ATOM 12454 C C . ASP G 2 72 ? -21.088 75.344 54.788 1.00 97.63 140 ASP G C 1
ATOM 12455 O O . ASP G 2 72 ? -20.771 74.553 55.685 1.00 97.58 140 ASP G O 1
ATOM 12460 N N . ALA G 2 73 ? -21.897 75.011 53.751 1.00 97.12 141 ALA G N 1
ATOM 12461 C CA . ALA G 2 73 ? -22.397 73.657 53.479 1.00 96.74 141 ALA G CA 1
ATOM 12462 C C . ALA G 2 73 ? -21.190 72.691 53.362 1.00 96.28 141 ALA G C 1
ATOM 12463 O O . ALA G 2 73 ? -21.213 71.582 53.897 1.00 96.38 141 ALA G O 1
ATOM 12465 N N . ASP G 2 74 ? -20.110 73.171 52.724 1.00 95.56 142 ASP G N 1
ATOM 12466 C CA . ASP G 2 74 ? -18.830 72.504 52.578 1.00 95.25 142 ASP G CA 1
ATOM 12467 C C . ASP G 2 74 ? -18.106 72.432 53.940 1.00 94.29 142 ASP G C 1
ATOM 12468 O O . ASP G 2 74 ? -17.701 73.457 54.500 1.00 94.09 142 ASP G O 1
ATOM 12473 N N . ALA G 2 75 ? -17.927 71.206 54.442 1.00 93.27 143 ALA G N 1
ATOM 12474 C CA . ALA G 2 75 ? -17.238 70.931 55.699 1.00 92.44 143 ALA G CA 1
ATOM 12475 C C . ALA G 2 75 ? -15.749 71.227 55.590 1.00 91.72 143 ALA G C 1
ATOM 12476 O O . ALA G 2 75 ? -15.145 71.651 56.567 1.00 92.18 143 ALA G O 1
ATOM 12478 N N . ASP G 2 76 ? -15.145 71.006 54.415 1.00 90.54 144 ASP G N 1
ATOM 12479 C CA . ASP G 2 76 ? -13.710 71.237 54.228 1.00 89.67 144 ASP G CA 1
ATOM 12480 C C . ASP G 2 76 ? -13.332 72.690 53.926 1.00 87.40 144 ASP G C 1
ATOM 12481 O O . ASP G 2 76 ? -12.225 72.952 53.458 1.00 87.63 144 ASP G O 1
ATOM 12486 N N . GLU G 2 77 ? -14.237 73.626 54.199 1.00 85.07 145 GLU G N 1
ATOM 12487 C CA . GLU G 2 77 ? -13.963 75.038 54.015 1.00 83.37 145 GLU G CA 1
ATOM 12488 C C . GLU G 2 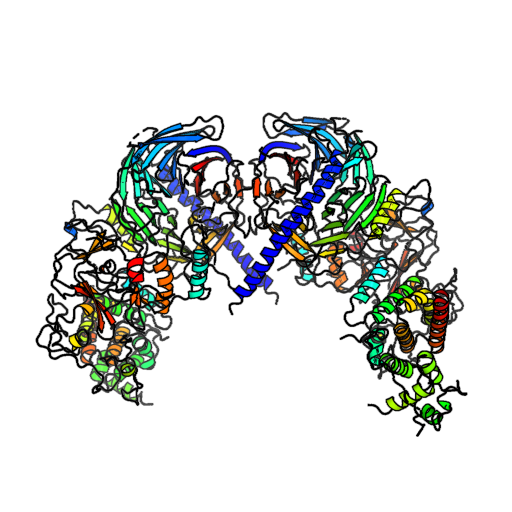77 ? -13.350 75.559 55.317 1.00 81.00 145 GLU G C 1
ATOM 12489 O O . GLU G 2 77 ? -13.790 75.183 56.406 1.00 81.30 145 GLU G O 1
ATOM 12495 N N . ASN G 2 78 ? -12.324 76.398 55.208 1.00 78.39 146 ASN G N 1
ATOM 12496 C CA . ASN G 2 78 ? -11.698 76.993 56.367 1.00 76.16 146 ASN G CA 1
ATOM 12497 C C . ASN G 2 78 ? -11.497 78.448 56.045 1.00 73.09 146 ASN G C 1
ATOM 12498 O O . ASN G 2 78 ? -10.634 78.769 55.252 1.00 72.87 146 ASN G O 1
ATOM 12503 N N . PHE G 2 79 ? -12.322 79.324 56.617 1.00 70.73 147 PHE G N 1
ATOM 12504 C CA . PHE G 2 79 ? -12.248 80.766 56.396 1.00 68.83 147 PHE G CA 1
ATOM 12505 C C . PHE G 2 79 ? -11.056 81.386 57.122 1.00 66.57 147 PHE G C 1
ATOM 12506 O O . PHE G 2 79 ? -10.787 81.058 58.278 1.00 66.56 147 PHE G O 1
ATOM 12514 N N . TYR G 2 80 ? -10.351 82.292 56.445 1.00 64.29 148 TYR G N 1
ATOM 12515 C CA . TYR G 2 80 ? -9.161 82.938 56.981 1.00 62.23 148 TYR G CA 1
ATOM 12516 C C . TYR G 2 80 ? -9.313 84.439 57.153 1.00 62.98 148 TYR G C 1
ATOM 12517 O O . TYR G 2 80 ? -8.578 85.045 57.933 1.00 62.99 148 TYR G O 1
ATOM 12526 N N . THR G 2 81 ? -10.153 85.061 56.332 1.00 63.58 149 THR G N 1
ATOM 12527 C CA . THR G 2 81 ? -10.227 86.505 56.272 1.00 64.80 149 THR G CA 1
ATOM 12528 C C . THR G 2 81 ? -11.635 87.003 55.979 1.00 66.01 149 THR G C 1
ATOM 12529 O O . THR G 2 81 ? -12.467 86.282 55.441 1.00 66.18 149 THR G O 1
ATOM 12533 N N . CYS G 2 82 ? -11.896 88.248 56.354 1.00 66.87 150 CYS G N 1
ATOM 12534 C CA . CYS G 2 82 ? -13.151 88.926 56.090 1.00 67.98 150 CYS G CA 1
ATOM 12535 C C . CYS G 2 82 ? -12.959 90.424 55.892 1.00 70.87 150 CYS G C 1
ATOM 12536 O O . CYS G 2 82 ? -11.952 90.984 56.324 1.00 71.03 150 CYS G O 1
ATOM 12539 N N . ALA G 2 83 ? -13.893 91.069 55.184 1.00 73.24 151 ALA G N 1
ATOM 12540 C CA . ALA G 2 83 ? -13.811 92.500 54.936 1.00 76.10 151 ALA G CA 1
ATOM 12541 C C . ALA G 2 83 ? -15.191 93.119 54.843 1.00 79.87 151 ALA G C 1
ATOM 12542 O O . ALA G 2 83 ? -16.044 92.597 54.140 1.00 80.08 151 ALA G O 1
ATOM 12544 N N . TRP G 2 84 ? -15.422 94.234 55.546 1.00 82.61 152 TRP G N 1
ATOM 12545 C CA . TRP G 2 84 ? -16.711 94.925 55.489 1.00 85.32 152 TRP G CA 1
ATOM 12546 C C . TRP G 2 84 ? -16.729 95.943 54.370 1.00 88.75 152 TRP G C 1
ATOM 12547 O O . TRP G 2 84 ? -15.708 96.545 54.045 1.00 88.57 152 TRP G O 1
ATOM 12558 N N . THR G 2 85 ? -17.916 96.154 53.802 1.00 91.86 153 THR G N 1
ATOM 12559 C CA . THR G 2 85 ? -18.237 97.162 52.784 1.00 94.91 153 THR G CA 1
ATOM 12560 C C . THR G 2 85 ? -19.748 97.470 52.867 1.00 98.24 153 THR G C 1
ATOM 12561 O O . THR G 2 85 ? -20.455 96.864 53.664 1.00 98.30 153 THR G O 1
ATOM 12565 N N . TYR G 2 86 ? -20.235 98.436 52.100 1.00 100.88 154 TYR G N 1
ATOM 12566 C CA . TYR G 2 86 ? -21.657 98.764 52.045 1.00 103.68 154 TYR G CA 1
ATOM 12567 C C . TYR G 2 86 ? -22.066 98.833 50.586 1.00 106.64 154 TYR G C 1
ATOM 12568 O O . TYR G 2 86 ? -21.242 99.151 49.723 1.00 107.00 154 TYR G O 1
ATOM 12577 N N . ASP G 2 87 ? -23.329 98.546 50.299 1.00 108.52 155 ASP G N 1
ATOM 12578 C CA . ASP G 2 87 ? -23.841 98.672 48.946 1.00 110.91 155 ASP G CA 1
ATOM 12579 C C . ASP G 2 87 ? -24.173 100.158 48.849 1.00 112.87 155 ASP G C 1
ATOM 12580 O O . ASP G 2 87 ? -25.017 100.633 49.597 1.00 112.99 155 ASP G O 1
ATOM 12585 N N . SER G 2 88 ? -23.455 100.925 48.012 1.00 114.10 156 SER G N 1
ATOM 12586 C CA . SER G 2 88 ? -23.710 102.368 47.896 1.00 115.55 156 SER G CA 1
ATOM 12587 C C . SER G 2 88 ? -25.186 102.703 47.590 1.00 116.96 156 SER G C 1
ATOM 12588 O O . SER G 2 88 ? -25.743 103.598 48.224 1.00 117.46 156 SER G O 1
ATOM 12591 N N . ASN G 2 89 ? -25.838 101.936 46.696 1.00 117.46 157 ASN G N 1
ATOM 12592 C CA . ASN G 2 89 ? -27.242 102.175 46.353 1.00 118.61 157 ASN G CA 1
ATOM 12593 C C . ASN G 2 89 ? -28.261 101.830 47.469 1.00 118.41 157 ASN G C 1
ATOM 12594 O O . ASN G 2 89 ? -29.029 102.706 47.873 1.00 118.32 157 ASN G O 1
ATOM 12599 N N . THR G 2 90 ? -28.278 100.572 47.962 1.00 117.84 158 THR G N 1
ATOM 12600 C CA . THR G 2 90 ? -29.253 100.153 48.979 1.00 117.58 158 THR G CA 1
ATOM 12601 C C . THR G 2 90 ? -28.870 100.482 50.429 1.00 116.89 158 THR G C 1
ATOM 12602 O O . THR G 2 90 ? -29.710 100.367 51.322 1.00 117.32 158 THR G O 1
ATOM 12606 N N . SER G 2 91 ? -27.608 100.850 50.662 1.00 115.53 159 SER G N 1
ATOM 12607 C CA . SER G 2 91 ? -27.046 101.154 51.977 1.00 114.72 159 SER G CA 1
ATOM 12608 C C . SER G 2 91 ? -27.074 99.957 52.939 1.00 113.14 159 SER G C 1
ATOM 12609 O O . SER G 2 91 ? -27.173 100.150 54.154 1.00 113.21 159 SER G O 1
ATOM 12612 N N . HIS G 2 92 ? -26.948 98.722 52.401 1.00 111.31 160 HIS G N 1
ATOM 12613 C CA . HIS G 2 92 ? -26.857 97.529 53.243 1.00 109.85 160 HIS G CA 1
ATOM 12614 C C . HIS G 2 92 ? -25.397 97.237 53.427 1.00 107.77 160 HIS G C 1
ATOM 12615 O O . HIS G 2 92 ? -24.667 97.152 52.434 1.00 108.19 160 HIS G O 1
ATOM 12622 N N . PRO G 2 93 ? -24.957 96.973 54.662 1.00 105.36 161 PRO G N 1
ATOM 12623 C CA . PRO G 2 93 ? -23.570 96.544 54.845 1.00 103.23 161 PRO G CA 1
ATOM 12624 C C . PRO G 2 93 ? -23.430 95.104 54.356 1.00 100.21 161 PRO G C 1
ATOM 12625 O O . PRO G 2 93 ? -24.303 94.264 54.572 1.00 100.19 161 PRO G O 1
ATOM 12629 N N . LEU G 2 94 ? -22.359 94.854 53.630 1.00 97.39 162 LEU G N 1
ATOM 12630 C CA . LEU G 2 94 ? -22.003 93.553 53.101 1.00 95.15 162 LEU G CA 1
ATOM 12631 C C . LEU G 2 94 ? -20.671 93.110 53.750 1.00 92.45 162 LEU G C 1
ATOM 12632 O O . LEU G 2 94 ? -19.786 93.931 54.008 1.00 92.24 162 LEU G O 1
ATOM 12637 N N . LEU G 2 95 ? -20.530 91.811 53.989 1.00 90.08 163 LEU G N 1
ATOM 12638 C CA . LEU G 2 95 ? -19.313 91.257 54.540 1.00 88.31 163 LEU G CA 1
ATOM 12639 C C . LEU G 2 95 ? -18.746 90.226 53.574 1.00 86.44 163 LEU G C 1
ATOM 12640 O O . LEU G 2 95 ? -19.413 89.245 53.278 1.00 86.14 163 LEU G O 1
ATOM 12645 N N . ALA G 2 96 ? -17.522 90.441 53.081 1.00 85.09 164 ALA G N 1
ATOM 12646 C CA . ALA G 2 96 ? -16.853 89.507 52.175 1.00 84.06 164 ALA G CA 1
ATOM 12647 C C . ALA G 2 96 ? -16.008 88.530 53.001 1.00 82.52 164 ALA G C 1
ATOM 12648 O O . ALA G 2 96 ? -15.304 88.965 53.889 1.00 82.52 164 ALA G O 1
ATOM 12650 N N . VAL G 2 97 ? -16.109 87.225 52.749 1.00 81.14 165 VAL G N 1
ATOM 12651 C CA . VAL G 2 97 ? -15.329 86.225 53.486 1.00 80.58 165 VAL G CA 1
ATOM 12652 C C . VAL G 2 97 ? -14.599 85.313 52.507 1.00 80.08 165 VAL G C 1
ATOM 12653 O O . VAL G 2 97 ? -15.109 85.046 51.425 1.00 80.59 165 VAL G O 1
ATOM 12657 N N . ALA G 2 98 ? -13.417 84.828 52.872 1.00 79.15 166 ALA G N 1
ATOM 12658 C CA . ALA G 2 98 ? -12.632 83.926 52.021 1.00 78.89 166 ALA G CA 1
ATOM 12659 C C . ALA G 2 98 ? -11.670 83.067 52.865 1.00 78.53 166 ALA G C 1
ATOM 12660 O O . ALA G 2 98 ? -11.267 83.475 53.954 1.00 78.22 166 ALA G O 1
ATOM 12662 N N . GLY G 2 99 ? -11.373 81.862 52.390 1.00 78.14 167 GLY G N 1
ATOM 12663 C CA . GLY G 2 99 ? -10.499 80.956 53.119 1.00 78.10 167 GLY G CA 1
ATOM 12664 C C . GLY G 2 99 ? -9.622 80.071 52.262 1.00 77.90 167 GLY G C 1
ATOM 12665 O O . GLY G 2 99 ? -9.092 80.513 51.246 1.00 77.82 167 GLY G O 1
ATOM 12666 N N . SER G 2 100 ? -9.452 78.816 52.687 1.00 77.75 168 SER G N 1
ATOM 12667 C CA . SER G 2 100 ? -8.651 77.801 52.018 1.00 78.57 168 SER G CA 1
ATOM 12668 C C . SER G 2 100 ? -9.114 77.444 50.591 1.00 80.30 168 SER G C 1
ATOM 12669 O O . SER G 2 100 ? -8.271 77.140 49.746 1.00 80.73 168 SER G O 1
ATOM 12672 N N . ARG G 2 101 ? -10.435 77.471 50.308 1.00 80.88 169 ARG G N 1
ATOM 12673 C CA . ARG G 2 101 ? -10.949 77.102 48.985 1.00 81.84 169 ARG G CA 1
ATOM 12674 C C . ARG G 2 101 ? -10.617 78.086 47.872 1.00 81.93 169 ARG G C 1
ATOM 12675 O O . ARG G 2 101 ? -10.609 77.704 46.710 1.00 81.92 169 ARG G O 1
ATOM 12683 N N . GLY G 2 102 ? -10.372 79.334 48.218 1.00 82.00 170 GLY G N 1
ATOM 12684 C CA . GLY G 2 102 ? -10.013 80.351 47.236 1.00 82.68 170 GLY G CA 1
ATOM 12685 C C . GLY G 2 102 ? -11.211 81.008 46.589 1.00 83.47 170 GLY G C 1
ATOM 12686 O O . GLY G 2 102 ? -11.158 81.456 45.433 1.00 84.01 170 GLY G O 1
ATOM 12687 N N . ILE G 2 103 ? -12.305 81.066 47.344 1.00 83.33 171 ILE G N 1
ATOM 12688 C CA . ILE G 2 103 ? -13.572 81.618 46.908 1.00 83.55 171 ILE G CA 1
ATOM 12689 C C . ILE G 2 103 ? -13.908 82.793 47.782 1.00 83.47 171 ILE G C 1
ATOM 12690 O O . ILE G 2 103 ? -13.771 82.712 48.998 1.00 83.73 171 ILE G O 1
ATOM 12695 N N . ILE G 2 104 ? -14.342 83.878 47.170 1.00 83.07 172 ILE G N 1
ATOM 12696 C CA . ILE G 2 104 ? -14.799 85.037 47.908 1.00 83.44 172 ILE G CA 1
ATOM 12697 C C . ILE G 2 104 ? -16.323 84.935 47.965 1.00 85.32 172 ILE G C 1
ATOM 12698 O O . ILE G 2 104 ? -16.944 84.654 46.947 1.00 85.69 172 ILE G O 1
ATOM 12703 N N . ARG G 2 105 ? -16.931 85.138 49.129 1.00 86.50 173 ARG G N 1
ATOM 12704 C CA . ARG G 2 105 ? -18.388 85.132 49.252 1.00 88.22 173 ARG G CA 1
ATOM 12705 C C . ARG G 2 105 ? -18.812 86.485 49.789 1.00 90.30 173 ARG G C 1
ATOM 12706 O O . ARG G 2 105 ? -18.220 86.944 50.760 1.00 90.71 173 ARG G O 1
ATOM 12714 N N . ILE G 2 106 ? -19.842 87.110 49.209 1.00 91.43 174 ILE G N 1
ATOM 12715 C CA . ILE G 2 106 ? -20.336 88.381 49.733 1.00 93.16 174 ILE G CA 1
ATOM 12716 C C . ILE G 2 106 ? -21.625 88.096 50.479 1.00 95.11 174 ILE G C 1
ATOM 12717 O O . ILE G 2 106 ? -22.579 87.610 49.877 1.00 95.18 174 ILE G O 1
ATOM 12722 N N . ILE G 2 107 ? -21.658 88.363 51.784 1.00 96.38 175 ILE G N 1
ATOM 12723 C CA . ILE G 2 107 ? -22.856 88.115 52.583 1.00 97.87 175 ILE G CA 1
ATOM 12724 C C . ILE G 2 107 ? -23.634 89.413 52.821 1.00 99.56 175 ILE G C 1
ATOM 12725 O O . ILE G 2 107 ? -23.042 90.425 53.182 1.00 99.48 175 ILE G O 1
ATOM 12730 N N . ASN G 2 108 ? -24.953 89.389 52.611 1.00 100.99 176 ASN G N 1
ATOM 12731 C CA . ASN G 2 108 ? -25.793 90.551 52.883 1.00 102.75 176 ASN G CA 1
ATOM 12732 C C . ASN G 2 108 ? -26.487 90.278 54.209 1.00 103.91 176 ASN G C 1
ATOM 12733 O O . ASN G 2 108 ? -27.528 89.622 54.229 1.00 104.02 176 ASN G O 1
ATOM 12738 N N . PRO G 2 109 ? -25.931 90.790 55.321 1.00 104.37 177 PRO G N 1
ATOM 12739 C CA . PRO G 2 109 ? -26.541 90.545 56.634 1.00 104.91 177 PRO G CA 1
ATOM 12740 C C . PRO G 2 109 ? -27.953 91.107 56.805 1.00 105.57 177 PRO G C 1
ATOM 12741 O O . PRO G 2 109 ? -28.725 90.587 57.609 1.00 105.55 177 PRO G O 1
ATOM 12745 N N . ILE G 2 110 ? -28.303 92.135 56.032 1.00 106.03 178 ILE G N 1
ATOM 12746 C CA . ILE G 2 110 ? -29.639 92.703 56.076 1.00 107.03 178 ILE G CA 1
ATOM 12747 C C . ILE G 2 110 ? -30.635 91.675 55.520 1.00 108.16 178 ILE G C 1
ATOM 12748 O O . ILE G 2 110 ? -31.672 91.439 56.133 1.00 108.12 178 ILE G O 1
ATOM 12753 N N . THR G 2 111 ? -30.284 91.004 54.417 1.00 108.98 179 THR G N 1
ATOM 12754 C CA . THR G 2 111 ? -31.168 89.988 53.831 1.00 110.22 179 THR G CA 1
ATOM 12755 C C . THR G 2 111 ? -30.872 88.547 54.319 1.00 110.58 179 THR G C 1
ATOM 12756 O O . THR G 2 111 ? -31.540 87.616 53.875 1.00 110.71 179 THR G O 1
ATOM 12760 N N . MET G 2 112 ? -29.875 88.370 55.208 1.00 110.70 180 MET G N 1
ATOM 12761 C CA . MET G 2 112 ? -29.405 87.084 55.745 1.00 111.40 180 MET G CA 1
ATOM 12762 C C . MET G 2 112 ? -29.042 86.073 54.641 1.00 111.26 180 MET G C 1
ATOM 12763 O O . MET G 2 112 ? -29.305 84.879 54.792 1.00 111.34 180 MET G O 1
ATOM 12768 N N . GLN G 2 113 ? -28.491 86.552 53.507 1.00 110.80 181 GLN G N 1
ATOM 12769 C CA . GLN G 2 113 ? -28.166 85.669 52.378 1.00 110.59 181 GLN G CA 1
ATOM 12770 C C . GLN G 2 113 ? -26.769 85.881 51.771 1.00 109.90 181 GLN G C 1
ATOM 12771 O O . GLN G 2 113 ? -26.238 86.987 51.812 1.00 110.21 181 GLN G O 1
ATOM 12777 N N . CYS G 2 114 ? -26.195 84.829 51.160 1.00 108.54 182 CYS G N 1
ATOM 12778 C CA . CYS G 2 114 ? -24.939 84.964 50.430 1.00 107.43 182 CYS G CA 1
ATOM 12779 C C . CYS G 2 114 ? -25.339 85.400 49.012 1.00 105.68 182 CYS G C 1
ATOM 12780 O O . CYS G 2 114 ? -25.957 84.635 48.269 1.00 105.30 182 CYS G O 1
ATOM 12783 N N . ILE G 2 115 ? -25.034 86.650 48.668 1.00 104.25 183 ILE G N 1
ATOM 12784 C CA . ILE G 2 115 ? -25.421 87.210 47.390 1.00 103.14 183 ILE G CA 1
ATOM 12785 C C . ILE G 2 115 ? -24.398 86.859 46.278 1.00 102.57 183 ILE G C 1
ATOM 12786 O O . ILE G 2 115 ? -24.707 86.014 45.441 1.00 103.17 183 ILE G O 1
ATOM 12791 N N . LYS G 2 116 ? -23.190 87.434 46.288 1.00 101.38 184 LYS G N 1
ATOM 12792 C CA . LYS G 2 116 ? -22.198 87.156 45.262 1.00 100.62 184 LYS G CA 1
ATOM 12793 C C . LYS G 2 116 ? -21.180 86.116 45.706 1.00 99.49 184 LYS G C 1
ATOM 12794 O O . LYS G 2 116 ? -21.039 85.846 46.897 1.00 99.65 184 LYS G O 1
ATOM 12800 N N . HIS G 2 117 ? -20.500 85.494 44.737 1.00 98.44 185 HIS G N 1
ATOM 12801 C CA . HIS G 2 117 ? -19.492 84.451 44.964 1.00 98.01 185 HIS G CA 1
ATOM 12802 C C . HIS G 2 117 ? -18.492 84.484 43.805 1.00 96.26 185 HIS G C 1
ATOM 12803 O O . HIS G 2 117 ? -18.894 84.303 42.659 1.00 96.61 185 HIS G O 1
ATOM 12810 N N . TYR G 2 118 ? -17.208 84.727 44.083 1.00 94.43 186 TYR G N 1
ATOM 12811 C CA . TYR G 2 118 ? -16.205 84.812 43.025 1.00 93.39 186 TYR G CA 1
ATOM 12812 C C . TYR G 2 118 ? -15.212 83.669 43.070 1.00 91.63 186 TYR G C 1
ATOM 12813 O O . TYR G 2 118 ? -14.443 83.548 44.024 1.00 91.85 186 TYR G O 1
ATOM 12822 N N . VAL G 2 119 ? -15.229 82.821 42.049 1.00 89.78 187 VAL G N 1
ATOM 12823 C CA . VAL G 2 119 ? -14.284 81.708 41.969 1.00 88.33 187 VAL G CA 1
ATOM 12824 C C . VAL G 2 119 ? -13.369 81.979 40.776 1.00 87.22 187 VAL G C 1
ATOM 12825 O O . VAL G 2 119 ? -13.830 82.360 39.700 1.00 87.89 187 VAL G O 1
ATOM 12829 N N . GLY G 2 120 ? -12.081 81.832 40.995 1.00 85.57 188 GLY G N 1
ATOM 12830 C CA . GLY G 2 120 ? -11.080 82.083 39.971 1.00 84.60 188 GLY G CA 1
ATOM 12831 C C . GLY G 2 120 ? -9.675 81.912 40.506 1.00 83.33 188 GLY G C 1
ATOM 12832 O O . GLY G 2 120 ? -8.774 81.486 39.772 1.00 83.38 188 GLY G O 1
ATOM 12833 N N . HIS G 2 121 ? -9.476 82.224 41.816 1.00 81.71 189 HIS G N 1
ATOM 12834 C CA . HIS G 2 121 ? -8.174 82.101 42.454 1.00 80.09 189 HIS G CA 1
ATOM 12835 C C . HIS G 2 121 ? -7.705 80.661 42.409 1.00 79.78 189 HIS G C 1
ATOM 12836 O O . HIS G 2 121 ? -8.521 79.733 42.494 1.00 79.95 189 HIS G O 1
ATOM 12843 N N . GLY G 2 122 ? -6.419 80.492 42.136 1.00 79.04 190 GLY G N 1
ATOM 12844 C CA . GLY G 2 122 ? -5.826 79.174 41.966 1.00 78.37 190 GLY G CA 1
ATOM 12845 C C . GLY G 2 122 ? -5.645 78.402 43.244 1.00 77.25 190 GLY G C 1
ATOM 12846 O O . GLY G 2 122 ? -5.592 77.178 43.209 1.00 77.30 190 GLY G O 1
ATOM 12847 N N . ASN G 2 123 ? -5.548 79.102 44.377 1.00 76.26 191 ASN G N 1
ATOM 12848 C CA . ASN G 2 123 ? -5.367 78.450 45.671 1.00 75.47 191 ASN G CA 1
ATOM 12849 C C . ASN G 2 123 ? -6.039 79.282 46.795 1.00 74.53 191 ASN G C 1
ATOM 12850 O O . ASN G 2 123 ? -6.914 80.099 46.482 1.00 74.59 191 ASN G O 1
ATOM 12855 N N . ALA G 2 124 ? -5.694 79.050 48.083 1.00 73.36 192 ALA G N 1
ATOM 12856 C CA . ALA G 2 124 ? -6.278 79.747 49.238 1.00 72.63 192 ALA G CA 1
ATOM 12857 C C . ALA G 2 124 ? -6.190 81.274 49.194 1.00 71.77 192 ALA G C 1
ATOM 12858 O O . ALA G 2 124 ? -5.260 81.815 48.607 1.00 71.88 192 ALA G O 1
ATOM 12860 N N . ILE G 2 125 ? -7.128 81.971 49.851 1.00 70.89 193 ILE G N 1
ATOM 12861 C CA . ILE G 2 125 ? -7.088 83.434 49.929 1.00 70.72 193 ILE G CA 1
ATOM 12862 C C . ILE G 2 125 ? -6.617 83.854 51.323 1.00 69.78 193 ILE G C 1
ATOM 12863 O O . ILE G 2 125 ? -7.250 83.484 52.311 1.00 70.02 193 ILE G O 1
ATOM 12868 N N . ASN G 2 126 ? -5.490 84.574 51.412 1.00 68.56 194 ASN G N 1
ATOM 12869 C CA . ASN G 2 126 ? -4.945 84.943 52.709 1.00 68.24 194 ASN G CA 1
ATOM 12870 C C . ASN G 2 126 ? -5.405 86.292 53.216 1.00 69.04 194 ASN G C 1
ATOM 12871 O O . ASN G 2 126 ? -5.364 86.509 54.419 1.00 69.09 194 ASN G O 1
ATOM 12876 N N . GLU G 2 127 ? -5.873 87.180 52.341 1.00 69.64 195 GLU G N 1
ATOM 12877 C CA . GLU G 2 127 ? -6.341 88.488 52.787 1.00 70.63 195 GLU G CA 1
ATOM 12878 C C . GLU G 2 127 ? -7.331 89.093 51.813 1.00 70.73 195 GLU G C 1
ATOM 12879 O O . GLU G 2 127 ? -7.211 88.898 50.615 1.00 70.64 195 GLU G O 1
ATOM 12885 N N . LEU G 2 128 ? -8.347 89.770 52.336 1.00 70.86 196 LEU G N 1
ATOM 12886 C CA . LEU G 2 128 ? -9.370 90.457 51.560 1.00 71.44 196 LEU G CA 1
ATOM 12887 C C . LEU G 2 128 ? -9.359 91.893 52.017 1.00 72.90 196 LEU G C 1
ATOM 12888 O O . LEU G 2 128 ? -9.322 92.147 53.223 1.00 73.14 196 LEU G O 1
ATOM 12893 N N . LYS G 2 129 ? -9.385 92.839 51.078 1.00 73.73 197 LYS G N 1
ATOM 12894 C CA . LYS G 2 129 ? -9.381 94.259 51.416 1.00 74.94 197 LYS G CA 1
ATOM 12895 C C . LYS G 2 129 ? -10.241 95.075 50.447 1.00 76.29 197 LYS G C 1
ATOM 12896 O O . LYS G 2 129 ? -10.171 94.867 49.242 1.00 76.19 197 LYS G O 1
ATOM 12902 N N . PHE G 2 130 ? -11.054 95.997 50.967 1.00 77.22 198 PHE G N 1
ATOM 12903 C CA . PHE G 2 130 ? -11.853 96.867 50.108 1.00 78.56 198 PHE G CA 1
ATOM 12904 C C . PHE G 2 130 ? -11.149 98.185 49.895 1.00 80.08 198 PHE G C 1
ATOM 12905 O O . PHE G 2 130 ? -10.382 98.630 50.740 1.00 80.23 198 PHE G O 1
ATOM 12913 N N . HIS G 2 131 ? -11.391 98.805 48.757 1.00 81.27 199 HIS G N 1
ATOM 12914 C CA . HIS G 2 131 ? -10.793 100.080 48.417 1.00 83.38 199 HIS G CA 1
ATOM 12915 C C . HIS G 2 131 ? -11.359 101.144 49.367 1.00 85.10 199 HIS G C 1
ATOM 12916 O O . HIS G 2 131 ? -12.573 101.215 49.573 1.00 85.69 199 HIS G O 1
ATOM 12923 N N . PRO G 2 132 ? -10.489 101.955 49.981 1.00 85.74 200 PRO G N 1
ATOM 12924 C CA . PRO G 2 132 ? -10.971 102.963 50.934 1.00 86.75 200 PRO G CA 1
ATOM 12925 C C . PRO G 2 132 ? -11.924 104.020 50.381 1.00 88.31 200 PRO G C 1
ATOM 12926 O O . PRO G 2 132 ? -12.616 104.652 51.169 1.00 88.31 200 PRO G O 1
ATOM 12930 N N . ARG G 2 133 ? -11.968 104.227 49.055 1.00 89.48 201 ARG G N 1
ATOM 12931 C CA . ARG G 2 133 ? -12.858 105.229 48.468 1.00 91.06 201 ARG G CA 1
ATOM 12932 C C . ARG G 2 133 ? -13.871 104.643 47.476 1.00 92.34 201 ARG G C 1
ATOM 12933 O O . ARG G 2 133 ? -14.894 105.273 47.222 1.00 92.51 201 ARG G O 1
ATOM 12941 N N . ASP G 2 134 ? -13.623 103.438 46.942 1.00 93.00 202 ASP G N 1
ATOM 12942 C CA . ASP G 2 134 ? -14.584 102.785 46.044 1.00 94.00 202 ASP G CA 1
ATOM 12943 C C . ASP G 2 134 ? -15.035 101.493 46.718 1.00 94.15 202 ASP G C 1
ATOM 12944 O O . ASP G 2 134 ? -14.346 100.477 46.642 1.00 94.15 202 ASP G O 1
ATOM 12949 N N . PRO G 2 135 ? -16.207 101.511 47.368 1.00 93.99 203 PRO G N 1
ATOM 12950 C CA . PRO G 2 135 ? -16.656 100.313 48.096 1.00 93.89 203 PRO G CA 1
ATOM 12951 C C . PRO G 2 135 ? -16.936 99.068 47.244 1.00 93.40 203 PRO G C 1
ATOM 12952 O O . PRO G 2 135 ? -17.072 97.983 47.821 1.00 93.68 203 PRO G O 1
ATOM 12956 N N . ASN G 2 136 ? -17.007 99.191 45.899 1.00 92.35 204 ASN G N 1
ATOM 12957 C CA . ASN G 2 136 ? -17.197 98.002 45.059 1.00 91.83 204 ASN G CA 1
ATOM 12958 C C . ASN G 2 136 ? -15.869 97.325 44.699 1.00 90.00 204 ASN G C 1
ATOM 12959 O O . ASN G 2 136 ? -15.893 96.198 44.216 1.00 90.20 204 ASN G O 1
ATOM 12964 N N . LEU G 2 137 ? -14.712 98.001 44.890 1.00 87.78 205 LEU G N 1
ATOM 12965 C CA . LEU G 2 137 ? -13.416 97.411 44.530 1.00 85.74 205 LEU G CA 1
ATOM 12966 C C . LEU G 2 137 ? -12.783 96.564 45.625 1.00 83.22 205 LEU G C 1
ATOM 12967 O O . LEU G 2 137 ? -12.258 97.103 46.590 1.00 83.47 205 LEU G O 1
ATOM 12972 N N . LEU G 2 138 ? -12.786 95.241 45.436 1.00 80.78 206 LEU G N 1
ATOM 12973 C CA . LEU G 2 138 ? -12.260 94.278 46.387 1.00 79.15 206 LEU G CA 1
ATOM 12974 C C . LEU G 2 138 ? -10.954 93.645 45.927 1.00 77.04 206 LEU G C 1
ATOM 12975 O O . LEU G 2 138 ? -10.908 93.034 44.870 1.00 77.37 206 LEU G O 1
ATOM 12980 N N . LEU G 2 139 ? -9.938 93.689 46.789 1.00 74.44 207 LEU G N 1
ATOM 12981 C CA . LEU G 2 139 ? -8.609 93.141 46.573 1.00 72.41 207 LEU G CA 1
ATOM 12982 C C . LEU G 2 139 ? -8.431 91.830 47.321 1.00 70.88 207 LEU G C 1
ATOM 12983 O O . LEU G 2 139 ? -8.690 91.770 48.514 1.00 70.89 207 LEU G O 1
ATOM 12988 N N . SER G 2 140 ? -7.947 90.796 46.647 1.00 69.59 208 SER G N 1
ATOM 12989 C CA . SER G 2 140 ? -7.726 89.502 47.280 1.00 68.58 208 SER G CA 1
ATOM 12990 C C . SER G 2 140 ? -6.339 88.994 46.995 1.00 68.31 208 SER G C 1
ATOM 12991 O O . SER G 2 140 ? -5.976 88.868 45.844 1.00 68.88 208 SER G O 1
ATOM 12994 N N . VAL G 2 141 ? -5.563 88.697 48.025 1.00 67.25 209 VAL G N 1
ATOM 12995 C CA . VAL G 2 141 ? -4.228 88.109 47.868 1.00 66.38 209 VAL G CA 1
ATOM 12996 C C . VAL G 2 141 ? -4.365 86.584 47.975 1.00 65.60 209 VAL G C 1
ATOM 12997 O O . VAL G 2 141 ? -5.362 86.104 48.536 1.00 65.92 209 VAL G O 1
ATOM 13001 N N . SER G 2 142 ? -3.395 85.818 47.437 1.00 64.31 210 SER G N 1
ATOM 13002 C CA . SER G 2 142 ? -3.566 84.370 47.432 1.00 63.28 210 SER G CA 1
ATOM 13003 C C . SER G 2 142 ? -2.306 83.529 47.426 1.00 61.73 210 SER G C 1
ATOM 13004 O O . SER G 2 142 ? -1.238 83.962 46.992 1.00 61.00 210 SER G O 1
ATOM 13007 N N . LYS G 2 143 ? -2.483 82.279 47.888 1.00 61.38 211 LYS G N 1
ATOM 13008 C CA . LYS G 2 143 ? -1.489 81.219 47.886 1.00 62.03 211 LYS G CA 1
ATOM 13009 C C . LYS G 2 143 ? -1.053 80.912 46.435 1.00 64.19 211 LYS G C 1
ATOM 13010 O O . LYS G 2 143 ? 0.083 80.495 46.240 1.00 64.73 211 LYS G O 1
ATOM 13016 N N . ASP G 2 144 ? -1.899 81.201 45.406 1.00 65.18 212 ASP G N 1
ATOM 13017 C CA . ASP G 2 144 ? -1.518 81.015 43.995 1.00 66.52 212 ASP G CA 1
ATOM 13018 C C . ASP G 2 144 ? -0.420 81.988 43.516 1.00 67.54 212 ASP G C 1
ATOM 13019 O O . ASP G 2 144 ? -0.085 81.972 42.352 1.00 67.81 212 ASP G O 1
ATOM 13024 N N . HIS G 2 145 ? 0.093 82.851 44.394 1.00 68.38 213 HIS G N 1
ATOM 13025 C CA . HIS G 2 145 ? 1.126 83.851 44.138 1.00 69.51 213 HIS G CA 1
ATOM 13026 C C . HIS G 2 145 ? 0.577 85.112 43.481 1.00 70.00 213 HIS G C 1
ATOM 13027 O O . HIS G 2 145 ? 1.377 85.882 42.940 1.00 70.50 213 HIS G O 1
ATOM 13034 N N . ALA G 2 146 ? -0.745 85.366 43.538 1.00 69.78 214 ALA G N 1
ATOM 13035 C CA . ALA G 2 146 ? -1.281 86.547 42.859 1.00 70.27 214 ALA G CA 1
ATOM 13036 C C . ALA G 2 146 ? -2.416 87.276 43.574 1.00 70.25 214 ALA G C 1
ATOM 13037 O O . ALA G 2 146 ? -3.224 86.679 44.283 1.00 69.98 214 ALA G O 1
ATOM 13039 N N . LEU G 2 147 ? -2.483 88.584 43.323 1.00 70.57 215 LEU G N 1
ATOM 13040 C CA . LEU G 2 147 ? -3.472 89.513 43.853 1.00 71.49 215 LEU G CA 1
ATOM 13041 C C . LEU G 2 147 ? -4.522 89.738 42.778 1.00 72.63 215 LEU G C 1
ATOM 13042 O O . LEU G 2 147 ? -4.161 89.896 41.614 1.00 72.73 215 LEU G O 1
ATOM 13047 N N . ARG G 2 148 ? -5.808 89.768 43.141 1.00 73.37 216 ARG G N 1
ATOM 13048 C CA . ARG G 2 148 ? -6.861 90.029 42.161 1.00 74.76 216 ARG G CA 1
ATOM 13049 C C . ARG G 2 148 ? -7.703 91.201 42.633 1.00 76.80 216 ARG G C 1
ATOM 13050 O O . ARG G 2 148 ? -8.052 91.271 43.807 1.00 76.98 216 ARG G O 1
ATOM 13058 N N . LEU G 2 149 ? -8.005 92.138 41.737 1.00 78.16 217 LEU G N 1
ATOM 13059 C CA . LEU G 2 149 ? -8.846 93.275 42.071 1.00 79.94 217 LEU G CA 1
ATOM 13060 C C . LEU G 2 149 ? -10.184 93.071 41.364 1.00 81.89 217 LEU G C 1
ATOM 13061 O O . LEU G 2 149 ? -10.225 92.960 40.145 1.00 81.94 217 LEU G O 1
ATOM 13066 N N . TRP G 2 150 ? -11.265 92.973 42.136 1.00 83.59 218 TRP G N 1
ATOM 13067 C CA . TRP G 2 150 ? -12.607 92.710 41.630 1.00 85.95 218 TRP G CA 1
ATOM 13068 C C . TRP G 2 150 ? -13.543 93.918 41.748 1.00 87.90 218 TRP G C 1
ATOM 13069 O O . TRP G 2 150 ? -13.524 94.629 42.749 1.00 88.00 218 TRP G O 1
ATOM 13080 N N . ASN G 2 151 ? -14.424 94.093 40.760 1.00 88.97 219 ASN G N 1
ATOM 13081 C CA . ASN G 2 151 ? -15.459 95.118 40.799 1.00 90.31 219 ASN G CA 1
ATOM 13082 C C . ASN G 2 151 ? -16.728 94.348 41.169 1.00 91.47 219 ASN G C 1
ATOM 13083 O O . ASN G 2 151 ? -17.275 93.639 40.328 1.00 91.59 219 ASN G O 1
ATOM 13088 N N . ILE G 2 152 ? -17.167 94.448 42.427 1.00 91.92 220 ILE G N 1
ATOM 13089 C CA . ILE G 2 152 ? -18.318 93.688 42.884 1.00 92.59 220 ILE G CA 1
ATOM 13090 C C . ILE G 2 152 ? -19.637 94.239 42.365 1.00 92.96 220 ILE G C 1
ATOM 13091 O O . ILE G 2 152 ? -20.593 93.476 42.312 1.00 92.93 220 ILE G O 1
ATOM 13096 N N . GLN G 2 153 ? -19.693 95.508 41.927 1.00 93.42 221 GLN G N 1
ATOM 13097 C CA . GLN G 2 153 ? -20.924 96.053 41.348 1.00 94.59 221 GLN G CA 1
ATOM 13098 C C . GLN G 2 153 ? -21.236 95.356 40.013 1.00 94.94 221 GLN G C 1
ATOM 13099 O O . GLN G 2 153 ? -22.377 94.955 39.789 1.00 95.05 221 GLN G O 1
ATOM 13105 N N . THR G 2 154 ? -20.223 95.176 39.151 1.00 94.83 222 THR G N 1
ATOM 13106 C CA . THR G 2 154 ? -20.441 94.502 37.873 1.00 95.19 222 THR G CA 1
ATOM 13107 C C . THR G 2 154 ? -19.976 93.037 37.859 1.00 95.33 222 THR G C 1
ATOM 13108 O O . THR G 2 154 ? -20.074 92.399 36.815 1.00 95.64 222 THR G O 1
ATOM 13112 N N . ASP G 2 155 ? -19.511 92.493 38.997 1.00 94.97 223 ASP G N 1
ATOM 13113 C CA . ASP G 2 155 ? -19.000 91.119 39.106 1.00 95.32 223 ASP G CA 1
ATOM 13114 C C . ASP G 2 155 ? -17.899 90.844 38.072 1.00 94.95 223 ASP G C 1
ATOM 13115 O O . ASP G 2 155 ? -17.855 89.766 37.476 1.00 95.27 223 ASP G O 1
ATOM 13120 N N . THR G 2 156 ? -17.023 91.829 37.846 1.00 94.08 224 THR G N 1
ATOM 13121 C CA . THR G 2 156 ? -15.925 91.669 36.896 1.00 93.63 224 THR G CA 1
ATOM 13122 C C . THR G 2 156 ? -14.562 91.593 37.607 1.00 92.30 224 THR G C 1
ATOM 13123 O O . THR G 2 156 ? -14.428 92.017 38.754 1.00 92.29 224 THR G O 1
ATOM 13127 N N . LEU G 2 157 ? -13.554 91.035 36.922 1.00 90.93 225 LEU G N 1
ATOM 13128 C CA . LEU G 2 157 ? -12.205 90.949 37.453 1.00 89.83 225 LEU G CA 1
ATOM 13129 C C . LEU G 2 157 ? -11.404 92.051 36.805 1.00 88.25 225 LEU G C 1
ATOM 13130 O O . LEU G 2 157 ? -10.977 91.903 35.666 1.00 88.79 225 LEU G O 1
ATOM 13135 N N . VAL G 2 158 ? -11.248 93.168 37.496 1.00 86.20 226 VAL G N 1
ATOM 13136 C CA . VAL G 2 158 ? -10.542 94.324 36.969 1.00 84.94 226 VAL G CA 1
ATOM 13137 C C . VAL G 2 158 ? -9.108 94.012 36.566 1.00 84.13 226 VAL G C 1
ATOM 13138 O O . VAL G 2 158 ? -8.701 94.359 35.461 1.00 84.49 226 VAL G O 1
ATOM 13142 N N . ALA G 2 159 ? -8.338 93.354 37.447 1.00 83.05 227 ALA G N 1
ATOM 13143 C CA . ALA G 2 159 ? -6.927 93.089 37.163 1.00 82.48 227 ALA G CA 1
ATOM 13144 C C . ALA G 2 159 ? -6.333 91.939 37.982 1.00 81.22 227 ALA G C 1
ATOM 13145 O O . ALA G 2 159 ? -6.861 91.593 39.033 1.00 81.28 227 ALA G O 1
ATOM 13147 N N . ILE G 2 160 ? -5.218 91.361 37.498 1.00 80.04 228 ILE G N 1
ATOM 13148 C CA . ILE G 2 160 ? -4.454 90.325 38.186 1.00 79.28 228 ILE G CA 1
ATOM 13149 C C . ILE G 2 160 ? -3.025 90.831 38.306 1.00 78.67 228 ILE G C 1
ATOM 13150 O O . ILE G 2 160 ? -2.350 91.051 37.292 1.00 78.57 228 ILE G O 1
ATOM 13155 N N . PHE G 2 161 ? -2.590 91.057 39.558 1.00 77.89 229 PHE G N 1
ATOM 13156 C CA . PHE G 2 161 ? -1.256 91.529 39.916 1.00 77.39 229 PHE G CA 1
ATOM 13157 C C . PHE G 2 161 ? -0.451 90.293 40.191 1.00 77.07 229 PHE G C 1
ATOM 13158 O O . PHE G 2 161 ? -0.741 89.561 41.126 1.00 77.50 229 PHE G O 1
ATOM 13166 N N . GLY G 2 162 ? 0.482 90.012 39.306 1.00 76.48 230 GLY G N 1
ATOM 13167 C CA . GLY G 2 162 ? 1.310 88.822 39.372 1.00 76.55 230 GLY G CA 1
ATOM 13168 C C . GLY G 2 162 ? 1.816 88.422 38.004 1.00 76.41 230 GLY G C 1
ATOM 13169 O O . GLY G 2 162 ? 1.287 88.850 36.979 1.00 76.70 230 GLY G O 1
ATOM 13170 N N . GLY G 2 163 ? 2.842 87.602 37.990 1.00 76.05 231 GLY G N 1
ATOM 13171 C CA . GLY G 2 163 ? 3.435 87.138 36.753 1.00 76.14 231 GLY G CA 1
ATOM 13172 C C . GLY G 2 163 ? 4.937 87.255 36.773 1.00 76.36 231 GLY G C 1
ATOM 13173 O O . GLY G 2 163 ? 5.575 87.039 37.804 1.00 76.67 231 GLY G O 1
ATOM 13174 N N . VAL G 2 164 ? 5.502 87.676 35.659 1.00 76.19 232 VAL G N 1
ATOM 13175 C CA . VAL G 2 164 ? 6.938 87.776 35.434 1.00 76.46 232 VAL G CA 1
ATOM 13176 C C . VAL G 2 164 ? 7.706 88.428 36.574 1.00 76.59 232 VAL G C 1
ATOM 13177 O O . VAL G 2 164 ? 8.704 87.857 37.017 1.00 76.92 232 VAL G O 1
ATOM 13181 N N . GLU G 2 165 ? 7.217 89.551 37.103 1.00 76.22 233 GLU G N 1
ATOM 13182 C CA . GLU G 2 165 ? 7.880 90.186 38.237 1.00 76.45 233 GLU G CA 1
ATOM 13183 C C . GLU G 2 165 ? 7.009 90.254 39.506 1.00 75.30 233 GLU G C 1
ATOM 13184 O O . GLU G 2 165 ? 7.246 91.096 40.369 1.00 75.42 233 GLU G O 1
ATOM 13190 N N . GLY G 2 166 ? 6.052 89.335 39.624 1.00 73.87 234 GLY G N 1
ATOM 13191 C CA . GLY G 2 166 ? 5.191 89.226 40.794 1.00 72.82 234 GLY G CA 1
ATOM 13192 C C . GLY G 2 166 ? 5.802 88.335 41.866 1.00 71.31 234 GLY G C 1
ATOM 13193 O O . GLY G 2 166 ? 6.993 87.997 41.792 1.00 71.48 234 GLY G O 1
ATOM 13194 N N . HIS G 2 167 ? 5.001 87.952 42.885 1.00 69.50 235 HIS G N 1
ATOM 13195 C CA . HIS G 2 167 ? 5.523 87.115 43.960 1.00 68.27 235 HIS G CA 1
ATOM 13196 C C . HIS G 2 167 ? 5.851 85.707 43.492 1.00 67.00 235 HIS G C 1
ATOM 13197 O O . HIS G 2 167 ? 5.129 85.126 42.701 1.00 67.14 235 HIS G O 1
ATOM 13204 N N . ARG G 2 168 ? 6.980 85.197 43.929 1.00 65.75 236 ARG G N 1
ATOM 13205 C CA . ARG G 2 168 ? 7.422 83.853 43.617 1.00 65.28 236 ARG G CA 1
ATOM 13206 C C . ARG G 2 168 ? 6.682 82.816 44.475 1.00 64.50 236 ARG G C 1
ATOM 13207 O O . ARG G 2 168 ? 6.554 81.661 44.070 1.00 64.48 236 ARG G O 1
ATOM 13215 N N . ASP G 2 169 ? 6.235 83.202 45.673 1.00 63.84 237 ASP G N 1
ATOM 13216 C CA . ASP G 2 169 ? 5.493 82.307 46.539 1.00 63.90 237 ASP G CA 1
ATOM 13217 C C . ASP G 2 169 ? 4.174 82.972 47.014 1.00 63.91 237 ASP G C 1
ATOM 13218 O O . ASP G 2 169 ? 3.791 83.991 46.439 1.00 64.08 237 ASP G O 1
ATOM 13223 N N . GLU G 2 170 ? 3.446 82.373 47.988 1.00 63.61 238 GLU G N 1
ATOM 13224 C CA . GLU G 2 170 ? 2.169 82.875 48.493 1.00 63.88 238 GLU G CA 1
ATOM 13225 C C . GLU G 2 170 ? 2.185 84.367 48.813 1.00 63.61 238 GLU G C 1
ATOM 13226 O O . GLU G 2 170 ? 3.191 84.890 49.284 1.00 63.27 238 GLU G O 1
ATOM 13232 N N . VAL G 2 171 ? 1.065 85.041 48.585 1.00 63.48 239 VAL G N 1
ATOM 13233 C CA . VAL G 2 171 ? 0.931 86.445 48.960 1.00 63.84 239 VAL G CA 1
ATOM 13234 C C . VAL G 2 171 ? 0.180 86.376 50.291 1.00 63.47 239 VAL G C 1
ATOM 13235 O O . VAL G 2 171 ? -0.935 85.845 50.332 1.00 63.63 239 VAL G O 1
ATOM 13239 N N . LEU G 2 172 ? 0.810 86.818 51.384 1.00 62.84 240 LEU G N 1
ATOM 13240 C CA . LEU G 2 172 ? 0.180 86.709 52.691 1.00 62.50 240 LEU G CA 1
ATOM 13241 C C . LEU G 2 172 ? -0.682 87.901 53.026 1.00 62.84 240 LEU G C 1
ATOM 13242 O O . LEU G 2 172 ? -1.727 87.727 53.635 1.00 62.91 240 LEU G O 1
ATOM 13247 N N . SER G 2 173 ? -0.293 89.088 52.597 1.00 63.24 241 SER G N 1
ATOM 13248 C CA . SER G 2 173 ? -1.029 90.293 52.954 1.00 64.43 241 SER G CA 1
ATOM 13249 C C . SER G 2 173 ? -0.857 91.410 51.923 1.00 65.19 241 SER G C 1
ATOM 13250 O O . SER G 2 173 ? 0.010 91.335 51.057 1.00 65.15 241 SER G O 1
ATOM 13253 N N . ALA G 2 174 ? -1.717 92.418 51.987 1.00 65.80 242 ALA G N 1
ATOM 13254 C CA . ALA G 2 174 ? -1.664 93.591 51.126 1.00 67.24 242 ALA G CA 1
ATOM 13255 C C . ALA G 2 174 ? -2.483 94.727 51.738 1.00 68.93 242 ALA G C 1
ATOM 13256 O O . ALA G 2 174 ? -3.363 94.477 52.572 1.00 68.75 242 ALA G O 1
ATOM 13258 N N . ASP G 2 175 ? -2.196 95.976 51.332 1.00 70.41 243 ASP G N 1
ATOM 13259 C CA . ASP G 2 175 ? -2.926 97.110 51.860 1.00 72.57 243 ASP G CA 1
ATOM 13260 C C . ASP G 2 175 ? -2.950 98.268 50.904 1.00 73.89 243 ASP G C 1
ATOM 13261 O O . ASP G 2 175 ? -1.912 98.628 50.362 1.00 73.43 243 ASP G O 1
ATOM 13266 N N . TYR G 2 176 ? -4.116 98.887 50.727 1.00 75.87 244 TYR G N 1
ATOM 13267 C CA . TYR G 2 176 ? -4.204 100.099 49.907 1.00 78.56 244 TYR G CA 1
ATOM 13268 C C . TYR G 2 176 ? -3.673 101.270 50.756 1.00 79.64 244 TYR G C 1
ATOM 13269 O O . TYR G 2 176 ? -3.852 101.267 51.978 1.00 79.94 244 TYR G O 1
ATOM 13278 N N . ASP G 2 177 ? -3.105 102.306 50.117 1.00 80.03 245 ASP G N 1
ATOM 13279 C CA . ASP G 2 177 ? -2.685 103.491 50.864 1.00 80.94 245 ASP G CA 1
ATOM 13280 C C . ASP G 2 177 ? -3.959 104.303 51.275 1.00 81.17 245 ASP G C 1
ATOM 13281 O O . ASP G 2 177 ? -5.081 103.878 50.974 1.00 81.25 245 ASP G O 1
ATOM 13286 N N . LEU G 2 178 ? -3.789 105.454 51.945 1.00 81.11 246 LEU G N 1
ATOM 13287 C CA . LEU G 2 178 ? -4.910 106.248 52.442 1.00 81.45 246 LEU G CA 1
ATOM 13288 C C . LEU G 2 178 ? -6.014 106.545 51.422 1.00 81.60 246 LEU G C 1
ATOM 13289 O O . LEU G 2 178 ? -7.163 106.171 51.678 1.00 82.01 246 LEU G O 1
ATOM 13294 N N . LEU G 2 179 ? -5.695 107.167 50.275 1.00 81.05 247 LEU G N 1
ATOM 13295 C CA . LEU G 2 179 ? -6.733 107.477 49.286 1.00 80.91 247 LEU G CA 1
ATOM 13296 C C . LEU G 2 179 ? -6.875 106.441 48.158 1.00 80.17 247 LEU G C 1
ATOM 13297 O O . LEU G 2 179 ? -7.393 106.766 47.092 1.00 80.41 247 LEU G O 1
ATOM 13302 N N . GLY G 2 180 ? -6.425 105.218 48.400 1.00 79.05 248 GLY G N 1
ATOM 13303 C CA . GLY G 2 180 ? -6.521 104.151 47.418 1.00 78.56 248 GLY G CA 1
ATOM 13304 C C . GLY G 2 180 ? -5.882 104.433 46.069 1.00 77.68 248 GLY G C 1
ATOM 13305 O O . GLY G 2 180 ? -6.466 104.129 45.030 1.00 78.02 248 GLY G O 1
ATOM 13306 N N . GLU G 2 181 ? -4.688 105.018 46.062 1.00 76.32 249 GLU G N 1
ATOM 13307 C CA . GLU G 2 181 ? -3.944 105.266 44.829 1.00 75.34 249 GLU G CA 1
ATOM 13308 C C . GLU G 2 181 ? -2.980 104.109 44.505 1.00 73.49 249 GLU G C 1
ATOM 13309 O O . GLU G 2 181 ? -2.634 103.918 43.343 1.00 73.24 249 GLU G O 1
ATOM 13315 N N . LYS G 2 182 ? -2.499 103.380 45.538 1.00 71.70 250 LYS G N 1
ATOM 13316 C CA . LYS G 2 182 ? -1.536 102.288 45.384 1.00 69.92 250 LYS G CA 1
ATOM 13317 C C . LYS G 2 182 ? -1.765 101.178 46.399 1.00 68.35 250 LYS G C 1
ATOM 13318 O O . LYS G 2 182 ? -2.432 101.376 47.401 1.00 68.64 250 LYS G O 1
ATOM 13324 N N . ILE G 2 183 ? -1.201 100.009 46.135 1.00 66.90 251 ILE G N 1
ATOM 13325 C CA . ILE G 2 183 ? -1.282 98.842 47.001 1.00 66.14 251 ILE G CA 1
ATOM 13326 C C . ILE G 2 183 ? 0.146 98.403 47.343 1.00 64.92 251 ILE G C 1
ATOM 13327 O O . ILE G 2 183 ? 1.018 98.412 46.471 1.00 64.99 251 ILE G O 1
ATOM 13332 N N . MET G 2 184 ? 0.385 98.003 48.594 1.00 63.17 252 MET G N 1
ATOM 13333 C CA . MET G 2 184 ? 1.668 97.429 48.954 1.00 61.66 252 MET G CA 1
ATOM 13334 C C . MET G 2 184 ? 1.354 95.981 49.306 1.00 60.21 252 MET G C 1
ATOM 13335 O O . MET G 2 184 ? 0.447 95.751 50.092 1.00 60.71 252 MET G O 1
ATOM 13340 N N . SER G 2 185 ? 2.003 95.011 48.660 1.00 58.10 253 SER G N 1
ATOM 13341 C CA . SER G 2 185 ? 1.742 93.606 48.937 1.00 56.56 253 SER G CA 1
ATOM 13342 C C . SER G 2 185 ? 2.960 92.922 49.568 1.00 55.13 253 SER G C 1
ATOM 13343 O O . SER G 2 185 ? 4.071 93.415 49.428 1.00 55.26 253 SER G O 1
ATOM 13346 N N . CYS G 2 186 ? 2.765 91.780 50.250 1.00 53.72 254 CYS G N 1
ATOM 13347 C CA . CYS G 2 186 ? 3.882 91.035 50.866 1.00 52.62 254 CYS G CA 1
ATOM 13348 C C . CYS G 2 186 ? 3.617 89.530 50.871 1.00 51.33 254 CYS G C 1
ATOM 13349 O O . CYS G 2 186 ? 2.460 89.116 50.781 1.00 50.97 254 CYS G O 1
ATOM 13352 N N . GLY G 2 187 ? 4.674 88.728 50.957 1.00 50.84 255 GLY G N 1
ATOM 13353 C CA . GLY G 2 187 ? 4.499 87.282 50.933 1.00 51.61 255 GLY G CA 1
ATOM 13354 C C . GLY G 2 187 ? 5.633 86.401 51.413 1.00 52.21 255 GLY G C 1
ATOM 13355 O O . GLY G 2 187 ? 6.613 86.869 52.001 1.00 52.02 255 GLY G O 1
ATOM 13356 N N . MET G 2 188 ? 5.477 85.092 51.167 1.00 52.42 256 MET G N 1
ATOM 13357 C CA . MET G 2 188 ? 6.459 84.103 51.557 1.00 53.00 256 MET G CA 1
ATOM 13358 C C . MET G 2 188 ? 7.788 84.288 50.903 1.00 54.18 256 MET G C 1
ATOM 13359 O O . MET G 2 188 ? 8.781 83.846 51.470 1.00 54.76 256 MET G O 1
ATOM 13364 N N . ASP G 2 189 ? 7.842 84.920 49.722 1.00 54.50 257 ASP G N 1
ATOM 13365 C CA . ASP G 2 189 ? 9.111 85.148 49.046 1.00 55.54 257 ASP G CA 1
ATOM 13366 C C . ASP G 2 189 ? 9.965 86.246 49.694 1.00 56.46 257 ASP G C 1
ATOM 13367 O O . ASP G 2 189 ? 10.857 86.781 49.036 1.00 56.69 257 ASP G O 1
ATOM 13372 N N . HIS G 2 190 ? 9.708 86.550 50.991 1.00 56.59 258 HIS G N 1
ATOM 13373 C CA . HIS G 2 190 ? 10.391 87.556 51.812 1.00 56.97 258 HIS G CA 1
ATOM 13374 C C . HIS G 2 190 ? 10.289 88.959 51.219 1.00 57.33 258 HIS G C 1
ATOM 13375 O O . HIS G 2 190 ? 11.080 89.822 51.621 1.00 57.41 258 HIS G O 1
ATOM 13382 N N . SER G 2 191 ? 9.345 89.201 50.271 1.00 57.12 259 SER G N 1
ATOM 13383 C CA . SER G 2 191 ? 9.328 90.478 49.598 1.00 57.65 259 SER G CA 1
ATOM 13384 C C . SER G 2 191 ? 8.052 91.305 49.699 1.00 57.68 259 SER G C 1
ATOM 13385 O O . SER G 2 191 ? 6.935 90.781 49.752 1.00 57.21 259 SER G O 1
ATOM 13388 N N . LEU G 2 192 ? 8.260 92.631 49.620 1.00 57.87 260 LEU G N 1
ATOM 13389 C CA . LEU G 2 192 ? 7.224 93.648 49.635 1.00 58.46 260 LEU G CA 1
ATOM 13390 C C . LEU G 2 192 ? 7.232 94.321 48.267 1.00 59.42 260 LEU G C 1
ATOM 13391 O O . LEU G 2 192 ? 8.287 94.757 47.823 1.00 59.70 260 LEU G O 1
ATOM 13396 N N . LYS G 2 193 ? 6.081 94.346 47.571 1.00 59.89 261 LYS G N 1
ATOM 13397 C CA . LYS G 2 193 ? 5.964 94.898 46.220 1.00 60.77 261 LYS G CA 1
ATOM 13398 C C . LYS G 2 193 ? 4.872 95.952 46.118 1.00 62.37 261 LYS G C 1
ATOM 13399 O O . LYS G 2 193 ? 3.750 95.723 46.553 1.00 62.32 261 LYS G O 1
ATOM 13405 N N . LEU G 2 194 ? 5.193 97.093 45.502 1.00 63.74 262 LEU G N 1
ATOM 13406 C CA . LEU G 2 194 ? 4.261 98.198 45.306 1.00 65.73 262 LEU G CA 1
ATOM 13407 C C . LEU G 2 194 ? 3.526 98.048 43.959 1.00 67.95 262 LEU G C 1
ATOM 13408 O O . LEU G 2 194 ? 4.123 97.619 42.986 1.00 68.08 262 LEU G O 1
ATOM 13413 N N . TRP G 2 195 ? 2.230 98.356 43.910 1.00 69.38 263 TRP G N 1
ATOM 13414 C CA . TRP G 2 195 ? 1.451 98.275 42.684 1.00 71.07 263 TRP G CA 1
ATOM 13415 C C . TRP G 2 195 ? 0.612 99.535 42.621 1.00 72.95 263 TRP G C 1
ATOM 13416 O O . TRP G 2 195 ? -0.297 99.682 43.429 1.00 72.92 263 TRP G O 1
ATOM 13427 N N . ARG G 2 196 ? 0.900 100.444 41.684 1.00 74.52 264 ARG G N 1
ATOM 13428 C CA . ARG G 2 196 ? 0.122 101.677 41.555 1.00 76.59 264 ARG G CA 1
ATOM 13429 C C . ARG G 2 196 ? -1.202 101.455 40.818 1.00 79.13 264 ARG G C 1
ATOM 13430 O O . ARG G 2 196 ? -1.206 100.904 39.715 1.00 79.35 264 ARG G O 1
ATOM 13438 N N . ILE G 2 197 ? -2.326 101.874 41.422 1.00 80.82 265 ILE G N 1
ATOM 13439 C CA . ILE G 2 197 ? -3.629 101.744 40.763 1.00 83.16 265 ILE G CA 1
ATOM 13440 C C . ILE G 2 197 ? -4.219 103.114 40.318 1.00 85.45 265 ILE G C 1
ATOM 13441 O O . ILE G 2 197 ? -5.353 103.176 39.836 1.00 85.78 265 ILE G O 1
ATOM 13446 N N . ASN G 2 198 ? -3.436 104.194 40.443 1.00 86.76 266 ASN G N 1
ATOM 13447 C CA . ASN G 2 198 ? -3.821 105.509 39.936 1.00 88.47 266 ASN G CA 1
ATOM 13448 C C . ASN G 2 198 ? -3.208 105.757 38.531 1.00 89.44 266 ASN G C 1
ATOM 13449 O O . ASN G 2 198 ? -3.378 106.851 37.987 1.00 89.39 266 ASN G O 1
ATOM 13454 N N . SER G 2 199 ? -2.480 104.759 37.959 1.00 89.98 267 SER G N 1
ATOM 13455 C CA . SER G 2 199 ? -1.873 104.829 36.633 1.00 90.78 267 SER G CA 1
ATOM 13456 C C . SER G 2 199 ? -2.962 104.930 35.568 1.00 91.41 267 SER G C 1
ATOM 13457 O O . SER G 2 199 ? -4.048 104.385 35.753 1.00 91.49 267 SER G O 1
ATOM 13460 N N . LYS G 2 200 ? -2.660 105.550 34.414 1.00 91.61 268 LYS G N 1
ATOM 13461 C CA . LYS G 2 200 ? -3.629 105.667 33.313 1.00 92.20 268 LYS G CA 1
ATOM 13462 C C . LYS G 2 200 ? -4.225 104.299 32.925 1.00 92.08 268 LYS G C 1
ATOM 13463 O O . LYS G 2 200 ? -5.446 104.174 32.808 1.00 92.67 268 LYS G O 1
ATOM 13469 N N . ARG G 2 201 ? -3.368 103.264 32.837 1.00 91.04 269 ARG G N 1
ATOM 13470 C CA . ARG G 2 201 ? -3.804 101.914 32.516 1.00 90.81 269 ARG G CA 1
ATOM 13471 C C . ARG G 2 201 ? -4.839 101.403 33.516 1.00 91.16 269 ARG G C 1
ATOM 13472 O O . ARG G 2 201 ? -5.873 100.883 33.116 1.00 91.07 269 ARG G O 1
ATOM 13480 N N . MET G 2 202 ? -4.569 101.568 34.813 1.00 91.56 270 MET G N 1
ATOM 13481 C CA . MET G 2 202 ? -5.460 101.069 35.853 1.00 91.95 270 MET G CA 1
ATOM 13482 C C . MET G 2 202 ? -6.718 101.885 36.036 1.00 92.78 270 MET G C 1
ATOM 13483 O O . MET G 2 202 ? -7.782 101.304 36.225 1.00 92.73 270 MET G O 1
ATOM 13488 N N . MET G 2 203 ? -6.625 103.213 35.949 1.00 93.36 271 MET G N 1
ATOM 13489 C CA . MET G 2 203 ? -7.785 104.091 36.086 1.00 94.55 271 MET G CA 1
ATOM 13490 C C . MET G 2 203 ? -8.818 103.789 35.007 1.00 95.83 271 MET G C 1
ATOM 13491 O O . MET G 2 203 ? -10.015 103.730 35.288 1.00 95.88 271 MET G O 1
ATOM 13496 N N . ASN G 2 204 ? -8.344 103.569 33.771 1.00 96.61 272 ASN G N 1
ATOM 13497 C CA . ASN G 2 204 ? -9.218 103.266 32.651 1.00 97.73 272 ASN G CA 1
ATOM 13498 C C . ASN G 2 204 ? -9.737 101.837 32.690 1.00 98.05 272 ASN G C 1
ATOM 13499 O O . ASN G 2 204 ? -10.802 101.588 32.145 1.00 98.04 272 ASN G O 1
ATOM 13504 N N . ALA G 2 205 ? -9.029 100.914 33.366 1.00 98.23 273 ALA G N 1
ATOM 13505 C CA . ALA G 2 205 ? -9.484 99.537 33.559 1.00 98.83 273 ALA G CA 1
ATOM 13506 C C . ALA G 2 205 ? -10.651 99.517 34.546 1.00 99.38 273 ALA G C 1
ATOM 13507 O O . ALA G 2 205 ? -11.608 98.770 34.356 1.00 99.22 273 ALA G O 1
ATOM 13509 N N . ILE G 2 206 ? -10.579 100.346 35.594 1.00 100.02 274 ILE G N 1
ATOM 13510 C CA . ILE G 2 206 ? -11.647 100.452 36.573 1.00 101.26 274 ILE G CA 1
ATOM 13511 C C . ILE G 2 206 ? -12.864 101.069 35.898 1.00 102.57 274 ILE G C 1
ATOM 13512 O O . ILE G 2 206 ? -13.954 100.513 35.997 1.00 102.46 274 ILE G O 1
ATOM 13517 N N . LYS G 2 207 ? -12.653 102.144 35.118 1.00 103.74 275 LYS G N 1
ATOM 13518 C CA . LYS G 2 207 ? -13.700 102.822 34.351 1.00 105.39 275 LYS G CA 1
ATOM 13519 C C . LYS G 2 207 ? -14.361 101.857 33.358 1.00 106.98 275 LYS G C 1
ATOM 13520 O O . LYS G 2 207 ? -15.576 101.896 33.181 1.00 106.99 275 LYS G O 1
ATOM 13526 N N . GLU G 2 208 ? -13.566 100.969 32.745 1.00 108.22 276 GLU G N 1
ATOM 13527 C CA . GLU G 2 208 ? -14.051 99.972 31.793 1.00 110.14 276 GLU G CA 1
ATOM 13528 C C . GLU G 2 208 ? -14.827 98.832 32.465 1.00 111.73 276 GLU G C 1
ATOM 13529 O O . GLU G 2 208 ? -15.775 98.313 31.877 1.00 111.72 276 GLU G O 1
ATOM 13535 N N . SER G 2 209 ? -14.437 98.444 33.695 1.00 113.04 277 SER G N 1
ATOM 13536 C CA . SER G 2 209 ? -15.120 97.378 34.441 1.00 114.62 277 SER G CA 1
ATOM 13537 C C . SER G 2 209 ? -16.552 97.744 34.829 1.00 116.65 277 SER G C 1
ATOM 13538 O O . SER G 2 209 ? -17.400 96.863 34.951 1.00 116.91 277 SER G O 1
ATOM 13541 N N . TYR G 2 210 ? -16.820 99.046 35.001 1.00 117.74 278 TYR G N 1
ATOM 13542 C CA . TYR G 2 210 ? -18.135 99.564 35.337 1.00 119.08 278 TYR G CA 1
ATOM 13543 C C . TYR G 2 210 ? -19.037 99.632 34.109 1.00 120.64 278 TYR G C 1
ATOM 13544 O O . TYR G 2 210 ? -20.242 99.420 34.230 1.00 120.75 278 TYR G O 1
ATOM 13553 N N . ASP G 2 211 ? -18.471 99.917 32.928 1.00 121.75 279 ASP G N 1
ATOM 13554 C CA . ASP G 2 211 ? -19.271 99.974 31.703 1.00 123.26 279 ASP G CA 1
ATOM 13555 C C . ASP G 2 211 ? -19.474 98.614 31.028 1.00 124.64 279 ASP G C 1
ATOM 13556 O O . ASP G 2 211 ? -20.164 98.553 30.014 1.00 124.81 279 ASP G O 1
ATOM 13561 N N . TYR G 2 212 ? -18.908 97.527 31.589 1.00 125.37 280 TYR G N 1
ATOM 13562 C CA . TYR G 2 212 ? -19.092 96.199 31.027 1.00 126.75 280 TYR G CA 1
ATOM 13563 C C . TYR G 2 212 ? -20.495 95.666 31.287 1.00 128.50 280 TYR G C 1
ATOM 13564 O O . TYR G 2 212 ? -20.918 95.544 32.432 1.00 128.44 280 TYR G O 1
ATOM 13573 N N . ASN G 2 213 ? -21.202 95.303 30.213 1.00 129.96 281 ASN G N 1
ATOM 13574 C CA . ASN G 2 213 ? -22.541 94.726 30.282 1.00 131.76 281 ASN G CA 1
ATOM 13575 C C . ASN G 2 213 ? -22.505 93.408 29.504 1.00 133.60 281 ASN G C 1
ATOM 13576 O O . ASN G 2 213 ? -22.343 93.442 28.284 1.00 133.43 281 ASN G O 1
ATOM 13581 N N . PRO G 2 214 ? -22.603 92.248 30.197 1.00 134.64 282 PRO G N 1
ATOM 13582 C CA . PRO G 2 214 ? -22.549 90.952 29.497 1.00 135.77 282 PRO G CA 1
ATOM 13583 C C . PRO G 2 214 ? -23.736 90.741 28.562 1.00 137.49 282 PRO G C 1
ATOM 13584 O O . PRO G 2 214 ? -23.579 90.155 27.491 1.00 137.96 282 PRO G O 1
ATOM 13588 N N . ASN G 2 215 ? -24.920 91.255 28.950 1.00 138.43 283 ASN G N 1
ATOM 13589 C CA . ASN G 2 215 ? -26.152 91.165 28.172 1.00 139.59 283 ASN G CA 1
ATOM 13590 C C . ASN G 2 215 ? -26.025 91.915 26.854 1.00 140.15 283 ASN G C 1
ATOM 13591 O O . ASN G 2 215 ? -26.538 91.454 25.835 1.00 140.15 283 ASN G O 1
ATOM 13596 N N . LYS G 2 216 ? -25.335 93.068 26.868 1.00 140.10 284 LYS G N 1
ATOM 13597 C CA . LYS G 2 216 ? -25.142 93.871 25.664 1.00 140.24 284 LYS G CA 1
ATOM 13598 C C . LYS G 2 216 ? -23.829 93.580 24.921 1.00 139.95 284 LYS G C 1
ATOM 13599 O O . LYS G 2 216 ? -23.385 94.403 24.124 1.00 140.11 284 LYS G O 1
ATOM 13605 N N . THR G 2 217 ? -23.225 92.411 25.166 1.00 139.25 285 THR G N 1
ATOM 13606 C CA . THR G 2 217 ? -21.979 92.005 24.516 1.00 138.89 285 THR G CA 1
ATOM 13607 C C . THR G 2 217 ? -21.939 90.469 24.308 1.00 137.74 285 THR G C 1
ATOM 13608 O O . THR G 2 217 ? -22.801 89.741 24.812 1.00 137.73 285 THR G O 1
ATOM 13612 N N . ASN G 2 218 ? -20.957 89.988 23.531 1.00 136.53 286 ASN G N 1
ATOM 13613 C CA . ASN G 2 218 ? -20.745 88.560 23.261 1.00 135.67 286 ASN G CA 1
ATOM 13614 C C . ASN G 2 218 ? -19.278 88.110 23.553 1.00 134.31 286 ASN G C 1
ATOM 13615 O O . ASN G 2 218 ? -18.947 86.942 23.367 1.00 134.54 286 ASN G O 1
ATOM 13620 N N . ARG G 2 219 ? -18.422 89.039 24.020 1.00 132.64 287 ARG G N 1
ATOM 13621 C CA . ARG G 2 219 ? -17.006 88.852 24.342 1.00 131.39 287 ARG G CA 1
ATOM 13622 C C . ARG G 2 219 ? -16.778 88.992 25.872 1.00 129.80 287 ARG G C 1
ATOM 13623 O O . ARG G 2 219 ? -17.571 89.651 26.546 1.00 130.21 287 ARG G O 1
ATOM 13631 N N . PRO G 2 220 ? -15.728 88.383 26.456 1.00 127.79 288 PRO G N 1
ATOM 13632 C CA . PRO G 2 220 ? -15.524 88.519 27.913 1.00 126.45 288 PRO G CA 1
ATOM 13633 C C . PRO G 2 220 ? -14.903 89.851 28.326 1.00 124.44 288 PRO G C 1
ATOM 13634 O O . PRO G 2 220 ? -14.381 90.576 27.472 1.00 124.77 288 PRO G O 1
ATOM 13638 N N . PHE G 2 221 ? -14.924 90.167 29.637 1.00 122.04 289 PHE G N 1
ATOM 13639 C CA . PHE G 2 221 ? -14.294 91.398 30.106 1.00 120.28 289 PHE G CA 1
ATOM 13640 C C . PHE G 2 221 ? -12.786 91.180 30.160 1.00 118.54 289 PHE G C 1
ATOM 13641 O O . PHE G 2 221 ? -12.317 90.313 30.896 1.00 118.99 289 PHE G O 1
ATOM 13649 N N . ILE G 2 222 ? -12.026 91.954 29.385 1.00 116.45 290 ILE G N 1
ATOM 13650 C CA . ILE G 2 222 ? -10.566 91.841 29.380 1.00 114.95 290 ILE G CA 1
ATOM 13651 C C . ILE G 2 222 ? -9.978 92.400 30.687 1.00 112.78 290 ILE G C 1
ATOM 13652 O O . ILE G 2 222 ? -10.041 93.606 30.932 1.00 113.13 290 ILE G O 1
ATOM 13657 N N . SER G 2 223 ? -9.437 91.517 31.533 1.00 110.13 291 SER G N 1
ATOM 13658 C CA . SER G 2 223 ? -8.811 91.913 32.791 1.00 107.85 291 SER G CA 1
ATOM 13659 C C . SER G 2 223 ? -7.375 92.285 32.482 1.00 105.51 291 SER G C 1
ATOM 13660 O O . SER G 2 223 ? -6.754 91.640 31.634 1.00 105.25 291 SER G O 1
ATOM 13663 N N . GLN G 2 224 ? -6.848 93.331 33.120 1.00 103.85 292 GLN G N 1
ATOM 13664 C CA . GLN G 2 224 ? -5.468 93.731 32.871 1.00 102.65 292 GLN G CA 1
ATOM 13665 C C . GLN G 2 224 ? -4.548 92.775 33.580 1.00 100.76 292 GLN G C 1
ATOM 13666 O O . GLN G 2 224 ? -4.722 92.519 34.765 1.00 100.69 292 GLN G O 1
ATOM 13672 N N . LYS G 2 225 ? -3.623 92.182 32.840 1.00 99.12 293 LYS G N 1
ATOM 13673 C CA . LYS G 2 225 ? -2.687 91.229 33.402 1.00 97.80 293 LYS G CA 1
ATOM 13674 C C . LYS G 2 225 ? -1.399 91.979 33.717 1.00 95.96 293 LYS G C 1
ATOM 13675 O O . LYS G 2 225 ? -0.572 92.209 32.839 1.00 95.63 293 LYS G O 1
ATOM 13681 N N . ILE G 2 226 ? -1.277 92.425 34.973 1.00 94.68 294 ILE G N 1
ATOM 13682 C CA . ILE G 2 226 ? -0.135 93.190 35.470 1.00 93.78 294 ILE G CA 1
ATOM 13683 C C . ILE G 2 226 ? 0.954 92.263 35.959 1.00 92.46 294 ILE G C 1
ATOM 13684 O O . ILE G 2 226 ? 0.724 91.510 36.887 1.00 92.52 294 ILE G O 1
ATOM 13689 N N . HIS G 2 227 ? 2.136 92.312 35.339 1.00 91.24 295 HIS G N 1
ATOM 13690 C CA . HIS G 2 227 ? 3.260 91.448 35.711 1.00 90.31 295 HIS G CA 1
ATOM 13691 C C . HIS G 2 227 ? 4.375 92.186 36.414 1.00 89.05 295 HIS G C 1
ATOM 13692 O O . HIS G 2 227 ? 5.226 91.538 36.994 1.00 88.77 295 HIS G O 1
ATOM 13699 N N . PHE G 2 228 ? 4.436 93.521 36.297 1.00 88.01 296 PHE G N 1
ATOM 13700 C CA . PHE G 2 228 ? 5.544 94.291 36.847 1.00 87.58 296 PHE G CA 1
ATOM 13701 C C . PHE G 2 228 ? 5.116 95.278 37.909 1.00 86.74 296 PHE G C 1
ATOM 13702 O O . PHE G 2 228 ? 4.370 96.218 37.627 1.00 86.99 296 PHE G O 1
ATOM 13710 N N . PRO G 2 229 ? 5.629 95.109 39.139 1.00 85.71 297 PRO G N 1
ATOM 13711 C CA . PRO G 2 229 ? 5.318 96.068 40.193 1.00 85.07 297 PRO G CA 1
ATOM 13712 C C . PRO G 2 229 ? 6.063 97.395 40.003 1.00 84.83 297 PRO G C 1
ATOM 13713 O O . PRO G 2 229 ? 7.000 97.517 39.203 1.00 85.20 297 PRO G O 1
ATOM 13717 N N . ASP G 2 230 ? 5.622 98.403 40.737 1.00 83.79 298 ASP G N 1
ATOM 13718 C CA . ASP G 2 230 ? 6.212 99.726 40.686 1.00 83.34 298 ASP G CA 1
ATOM 13719 C C . ASP G 2 230 ? 7.414 99.922 41.609 1.00 81.59 298 ASP G C 1
ATOM 13720 O O . ASP G 2 230 ? 8.033 100.982 41.564 1.00 81.79 298 ASP G O 1
ATOM 13725 N N . PHE G 2 231 ? 7.749 98.899 42.414 1.00 79.62 299 PHE G N 1
ATOM 13726 C CA . PHE G 2 231 ? 8.841 98.825 43.379 1.00 77.89 299 PHE G CA 1
ATOM 13727 C C . PHE G 2 231 ? 8.800 97.437 44.019 1.00 76.16 299 PHE G C 1
ATOM 13728 O O . PHE G 2 231 ? 7.726 96.855 44.177 1.00 76.39 299 PHE G O 1
ATOM 13736 N N . SER G 2 232 ? 9.957 96.910 44.389 1.00 74.32 300 SER G N 1
ATOM 13737 C CA . SER G 2 232 ? 10.030 95.647 45.096 1.00 73.46 300 SER G CA 1
ATOM 13738 C C . SER G 2 232 ? 11.262 95.631 45.970 1.00 72.71 300 SER G C 1
ATOM 13739 O O . SER G 2 232 ? 12.322 96.116 45.575 1.00 72.69 300 SER G O 1
ATOM 13742 N N . THR G 2 233 ? 11.105 95.112 47.187 1.00 71.81 301 THR G N 1
ATOM 13743 C CA . THR G 2 233 ? 12.205 94.970 48.119 1.00 71.15 301 THR G CA 1
ATOM 13744 C C . THR G 2 233 ? 12.117 93.656 48.842 1.00 70.20 301 THR G C 1
ATOM 13745 O O . THR G 2 233 ? 11.044 93.093 49.011 1.00 70.07 301 THR G O 1
ATOM 13749 N N . ARG G 2 234 ? 13.278 93.185 49.246 1.00 69.42 302 ARG G N 1
ATOM 13750 C CA . ARG G 2 234 ? 13.588 91.968 49.972 1.00 69.10 302 ARG G CA 1
ATOM 13751 C C . ARG G 2 234 ? 14.548 92.328 51.165 1.00 68.87 302 ARG G C 1
ATOM 13752 O O . ARG G 2 234 ? 15.041 91.415 51.809 1.00 69.26 302 ARG G O 1
ATOM 13760 N N . ASP G 2 235 ? 14.882 93.621 51.406 1.00 67.98 303 ASP G N 1
ATOM 13761 C CA . ASP G 2 235 ? 15.854 94.032 52.417 1.00 67.69 303 ASP G CA 1
ATOM 13762 C C . ASP G 2 235 ? 15.269 94.477 53.727 1.00 66.04 303 ASP G C 1
ATOM 13763 O O . ASP G 2 235 ? 15.998 95.058 54.529 1.00 66.26 303 ASP G O 1
ATOM 13768 N N . ILE G 2 236 ? 13.980 94.227 53.965 1.00 64.17 304 ILE G N 1
ATOM 13769 C CA . ILE G 2 236 ? 13.362 94.653 55.211 1.00 62.63 304 ILE G CA 1
ATOM 13770 C C . ILE G 2 236 ? 13.378 93.507 56.203 1.00 60.97 304 ILE G C 1
ATOM 13771 O O . ILE G 2 236 ? 13.889 93.655 57.307 1.00 60.93 304 ILE G O 1
ATOM 13776 N N . HIS G 2 237 ? 12.892 92.340 55.775 1.00 59.32 305 HIS G N 1
ATOM 13777 C CA . HIS G 2 237 ? 12.834 91.144 56.596 1.00 57.94 305 HIS G CA 1
ATOM 13778 C C . HIS G 2 237 ? 13.637 90.026 55.962 1.00 57.18 305 HIS G C 1
ATOM 13779 O O . HIS G 2 237 ? 13.941 90.072 54.767 1.00 57.21 305 HIS G O 1
ATOM 13786 N N . ARG G 2 238 ? 13.989 89.021 56.772 1.00 56.55 306 ARG G N 1
ATOM 13787 C CA . ARG G 2 238 ? 14.742 87.838 56.346 1.00 56.37 306 ARG G CA 1
ATOM 13788 C C . ARG G 2 238 ? 13.877 86.558 56.427 1.00 54.30 306 ARG G C 1
ATOM 13789 O O . ARG G 2 238 ? 14.421 85.466 56.564 1.00 54.20 306 ARG G O 1
ATOM 13797 N N . ASN G 2 239 ? 12.542 86.695 56.372 1.00 52.69 307 ASN G N 1
ATOM 13798 C CA . ASN G 2 239 ? 11.597 85.578 56.459 1.00 51.91 307 ASN G CA 1
ATOM 13799 C C . ASN G 2 239 ? 10.206 85.988 55.914 1.00 51.25 307 ASN G C 1
ATOM 13800 O O . ASN G 2 239 ? 10.015 87.141 55.533 1.00 50.96 307 ASN G O 1
ATOM 13805 N N . TYR G 2 240 ? 9.229 85.054 55.889 1.00 50.77 308 TYR G N 1
ATOM 13806 C CA . TYR G 2 240 ? 7.890 85.296 55.353 1.00 50.68 308 TYR G CA 1
ATOM 13807 C C . TYR G 2 240 ? 7.259 86.576 55.872 1.00 50.26 308 TYR G C 1
ATOM 13808 O O . TYR G 2 240 ? 7.021 86.698 57.074 1.00 50.29 308 TYR G O 1
ATOM 13817 N N . VAL G 2 241 ? 6.959 87.511 54.967 1.00 49.70 309 VAL G N 1
ATOM 13818 C CA . VAL G 2 241 ? 6.319 88.758 55.369 1.00 49.68 309 VAL G CA 1
ATOM 13819 C C . VAL G 2 241 ? 4.828 88.495 55.385 1.00 49.95 309 VAL G C 1
ATOM 13820 O O . VAL G 2 241 ? 4.245 88.201 54.348 1.00 50.65 309 VAL G O 1
ATOM 13824 N N . ASP G 2 242 ? 4.228 88.494 56.568 1.00 49.35 310 ASP G N 1
ATOM 13825 C CA . ASP G 2 242 ? 2.825 88.136 56.710 1.00 49.25 310 ASP G CA 1
ATOM 13826 C C . ASP G 2 242 ? 1.879 89.283 56.969 1.00 48.71 310 ASP G C 1
ATOM 13827 O O . ASP G 2 242 ? 0.670 89.045 56.997 1.00 48.53 310 ASP G O 1
ATOM 13832 N N . CYS G 2 243 ? 2.390 90.505 57.193 1.00 48.49 311 CYS G N 1
ATOM 13833 C CA . CYS G 2 243 ? 1.503 91.637 57.472 1.00 48.91 311 CYS G CA 1
ATOM 13834 C C . CYS G 2 243 ? 2.081 92.963 56.999 1.00 50.04 311 CYS G C 1
ATOM 13835 O O . CYS G 2 243 ? 3.248 93.249 57.251 1.00 49.88 311 CYS G O 1
ATOM 13838 N N . VAL G 2 244 ? 1.276 93.756 56.279 1.00 51.01 312 VAL G N 1
ATOM 13839 C CA . VAL G 2 244 ? 1.731 95.047 55.764 1.00 52.55 312 VAL G CA 1
ATOM 13840 C C . VAL G 2 244 ? 0.608 96.081 55.856 1.00 55.08 312 VAL G C 1
ATOM 13841 O O . VAL G 2 244 ? -0.528 95.770 55.514 1.00 55.41 312 VAL G O 1
ATOM 13845 N N . ARG G 2 245 ? 0.898 97.292 56.352 1.00 56.53 313 ARG G N 1
ATOM 13846 C CA . ARG G 2 245 ? -0.096 98.363 56.398 1.00 58.57 313 ARG G CA 1
ATOM 13847 C C . ARG G 2 245 ? 0.614 99.684 56.157 1.00 60.00 313 ARG G C 1
ATOM 13848 O O . ARG G 2 245 ? 1.710 99.899 56.678 1.00 60.22 313 ARG G O 1
ATOM 13856 N N . TRP G 2 246 ? -0.007 100.579 55.386 1.00 60.73 314 TRP G N 1
ATOM 13857 C CA . TRP G 2 246 ? 0.589 101.883 55.106 1.00 61.48 314 TRP G CA 1
ATOM 13858 C C . TRP G 2 246 ? 0.424 102.797 56.287 1.00 61.92 314 TRP G C 1
ATOM 13859 O O . TRP G 2 246 ? -0.680 102.897 56.821 1.00 62.15 314 TRP G O 1
ATOM 13870 N N . LEU G 2 247 ? 1.482 103.519 56.661 1.00 61.89 315 LEU G N 1
ATOM 13871 C CA . LEU G 2 247 ? 1.349 104.563 57.664 1.00 62.25 315 LEU G CA 1
ATOM 13872 C C . LEU G 2 247 ? 1.473 105.843 56.864 1.00 63.29 315 LEU G C 1
ATOM 13873 O O . LEU G 2 247 ? 2.512 106.497 56.868 1.00 63.79 315 LEU G O 1
ATOM 13878 N N . GLY G 2 248 ? 0.436 106.124 56.088 1.00 63.43 316 GLY G N 1
ATOM 13879 C CA . GLY G 2 248 ? 0.421 107.274 55.203 1.00 64.04 316 GLY G CA 1
ATOM 13880 C C . GLY G 2 248 ? 1.309 107.071 53.996 1.00 64.31 316 GLY G C 1
ATOM 13881 O O . GLY G 2 248 ? 0.871 106.517 52.987 1.00 64.82 316 GLY G O 1
ATOM 13882 N N . ASP G 2 249 ? 2.557 107.531 54.091 1.00 63.87 317 ASP G N 1
ATOM 13883 C CA . ASP G 2 249 ? 3.540 107.399 53.011 1.00 64.12 317 ASP G CA 1
ATOM 13884 C C . ASP G 2 249 ? 4.679 106.427 53.296 1.00 63.04 317 ASP G C 1
ATOM 13885 O O . ASP G 2 249 ? 5.488 106.154 52.401 1.00 63.01 317 ASP G O 1
ATOM 13890 N N . LEU G 2 250 ? 4.766 105.957 54.559 1.00 61.65 318 LEU G N 1
ATOM 13891 C CA . LEU G 2 250 ? 5.714 104.983 55.052 1.00 60.68 318 LEU G CA 1
ATOM 13892 C C . LEU G 2 250 ? 5.012 103.613 55.132 1.00 59.94 318 LEU G C 1
ATOM 13893 O O . LEU G 2 250 ? 3.784 103.524 55.059 1.00 59.68 318 LEU G O 1
ATOM 13898 N N . ILE G 2 251 ? 5.794 102.541 55.294 1.00 59.45 319 ILE G N 1
ATOM 13899 C CA . ILE G 2 251 ? 5.245 101.199 55.407 1.00 59.25 319 ILE G CA 1
ATOM 13900 C C . ILE G 2 251 ? 5.532 100.625 56.765 1.00 58.03 319 ILE G C 1
ATOM 13901 O O . ILE G 2 251 ? 6.614 100.817 57.302 1.00 57.79 319 ILE G O 1
ATOM 13906 N N . LEU G 2 252 ? 4.568 99.892 57.302 1.00 57.31 320 LEU G N 1
ATOM 13907 C CA . LEU G 2 252 ? 4.726 99.147 58.533 1.00 57.02 320 LEU G CA 1
ATOM 13908 C C . LEU G 2 252 ? 4.580 97.678 58.127 1.00 56.37 320 LEU G C 1
ATOM 13909 O O . LEU G 2 252 ? 3.551 97.312 57.541 1.00 57.05 320 LEU G O 1
ATOM 13914 N N . SER G 2 253 ? 5.598 96.852 58.392 1.00 54.66 321 SER G N 1
ATOM 13915 C CA . SER G 2 253 ? 5.492 95.446 58.021 1.00 53.52 321 SER G CA 1
ATOM 13916 C C . SER G 2 253 ? 6.182 94.513 59.011 1.00 51.95 321 SER G C 1
ATOM 13917 O O . SER G 2 253 ? 7.112 94.902 59.719 1.00 51.87 321 SER G O 1
ATOM 13920 N N . LYS G 2 254 ? 5.686 93.282 59.072 1.00 50.18 322 LYS G N 1
ATOM 13921 C CA . LYS G 2 254 ? 6.243 92.310 59.975 1.00 48.99 322 LYS G CA 1
ATOM 13922 C C . LYS G 2 254 ? 6.388 90.951 59.322 1.00 49.90 322 LYS G C 1
ATOM 13923 O O . LYS G 2 254 ? 5.661 90.610 58.392 1.00 50.07 322 LYS G O 1
ATOM 13929 N N . SER G 2 255 ? 7.333 90.170 59.823 1.00 50.18 323 SER G N 1
ATOM 13930 C CA . SER G 2 255 ? 7.590 88.801 59.415 1.00 50.68 323 SER G CA 1
ATOM 13931 C C . SER G 2 255 ? 7.382 87.978 60.713 1.00 50.81 323 SER G C 1
ATOM 13932 O O . SER G 2 255 ? 6.511 88.327 61.508 1.00 50.72 323 SER G O 1
ATOM 13935 N N . CYS G 2 256 ? 8.146 86.905 60.943 1.00 51.11 324 CYS G N 1
ATOM 13936 C CA . CYS G 2 256 ? 8.059 86.152 62.194 1.00 51.37 324 CYS G CA 1
ATOM 13937 C C . CYS G 2 256 ? 9.388 86.303 62.964 1.00 50.46 324 CYS G C 1
ATOM 13938 O O . CYS G 2 256 ? 9.892 85.340 63.542 1.00 50.86 324 CYS G O 1
ATOM 13941 N N . GLU G 2 257 ? 9.949 87.527 62.963 1.00 49.09 325 GLU G N 1
ATOM 13942 C CA . GLU G 2 257 ? 11.227 87.826 63.597 1.00 48.33 325 GLU G CA 1
ATOM 13943 C C . GLU G 2 257 ? 11.143 88.824 64.766 1.00 47.13 325 GLU G C 1
ATOM 13944 O O . GLU G 2 257 ? 12.129 89.502 65.077 1.00 46.96 325 GLU G O 1
ATOM 13950 N N . ASN G 2 258 ? 9.960 88.907 65.399 1.00 45.92 326 ASN G N 1
ATOM 13951 C CA . ASN G 2 258 ? 9.676 89.683 66.596 1.00 44.74 326 ASN G CA 1
ATOM 13952 C C . ASN G 2 258 ? 9.967 91.178 66.504 1.00 43.77 326 ASN G C 1
ATOM 13953 O O . ASN G 2 258 ? 10.526 91.773 67.435 1.00 44.00 326 ASN G O 1
ATOM 13958 N N . ALA G 2 259 ? 9.549 91.777 65.398 1.00 42.72 327 ALA G N 1
ATOM 13959 C CA . ALA G 2 259 ? 9.646 93.210 65.174 1.00 43.04 327 ALA G CA 1
ATOM 13960 C C . ALA G 2 259 ? 8.758 93.625 64.015 1.00 44.12 327 ALA G C 1
ATOM 13961 O O . ALA G 2 259 ? 8.622 92.871 63.045 1.00 44.85 327 ALA G O 1
ATOM 13963 N N . ILE G 2 260 ? 8.123 94.807 64.141 1.00 43.72 328 ILE G N 1
ATOM 13964 C CA . ILE G 2 260 ? 7.350 95.466 63.098 1.00 43.98 328 ILE G CA 1
ATOM 13965 C C . ILE G 2 260 ? 8.289 96.551 62.606 1.00 45.17 328 ILE G C 1
ATOM 13966 O O . ILE G 2 260 ? 8.702 97.390 63.398 1.00 45.33 328 ILE G O 1
ATOM 13971 N N . VAL G 2 261 ? 8.634 96.551 61.323 1.00 45.94 329 VAL G N 1
ATOM 13972 C CA . VAL G 2 261 ? 9.544 97.546 60.771 1.00 47.12 329 VAL G CA 1
ATOM 13973 C C . VAL G 2 261 ? 8.816 98.694 60.090 1.00 49.11 329 VAL G C 1
ATOM 13974 O O . VAL G 2 261 ? 7.866 98.471 59.331 1.00 49.16 329 VAL G O 1
ATOM 13978 N N . CYS G 2 262 ? 9.253 99.929 60.379 1.00 50.21 330 CYS G N 1
ATOM 13979 C CA . CYS G 2 262 ? 8.721 101.128 59.745 1.00 51.85 330 CYS G CA 1
ATOM 13980 C C . CYS G 2 262 ? 9.742 101.578 58.719 1.00 53.91 330 CYS G C 1
ATOM 13981 O O . CYS G 2 262 ? 10.763 102.133 59.097 1.00 54.43 330 CYS G O 1
ATOM 13984 N N . TRP G 2 263 ? 9.486 101.332 57.439 1.00 54.69 331 TRP G N 1
ATOM 13985 C CA . TRP G 2 263 ? 10.437 101.660 56.389 1.00 56.07 331 TRP G CA 1
ATOM 13986 C C . TRP G 2 263 ? 9.790 102.445 55.248 1.00 57.97 331 TRP G C 1
ATOM 13987 O O . TRP G 2 263 ? 8.594 102.729 55.287 1.00 57.92 331 TRP G O 1
ATOM 13998 N N . LYS G 2 264 ? 10.586 102.801 54.227 1.00 59.66 332 LYS G N 1
ATOM 13999 C CA . LYS G 2 264 ? 10.093 103.488 53.043 1.00 61.56 332 LYS G CA 1
ATOM 14000 C C . LYS G 2 264 ? 10.961 103.151 51.824 1.00 63.87 332 LYS G C 1
ATOM 14001 O O . LYS G 2 264 ? 12.176 102.979 51.937 1.00 63.74 332 LYS G O 1
ATOM 14007 N N . PRO G 2 265 ? 10.341 103.032 50.647 1.00 65.98 333 PRO G N 1
ATOM 14008 C CA . PRO G 2 265 ? 11.126 102.817 49.427 1.00 67.77 333 PRO G CA 1
ATOM 14009 C C . PRO G 2 265 ? 11.933 104.074 49.100 1.00 70.43 333 PRO G C 1
ATOM 14010 O O . PRO G 2 265 ? 11.447 105.198 49.259 1.00 70.64 333 PRO G O 1
ATOM 14014 N N . GLY G 2 266 ? 13.145 103.863 48.614 1.00 72.20 334 GLY G N 1
ATOM 14015 C CA . GLY G 2 266 ? 14.066 104.922 48.218 1.00 74.19 334 GLY G CA 1
ATOM 14016 C C . GLY G 2 266 ? 14.887 105.469 49.360 1.00 76.18 334 GLY G C 1
ATOM 14017 O O . GLY G 2 266 ? 14.747 105.021 50.499 1.00 76.04 334 GLY G O 1
ATOM 14018 N N . LYS G 2 267 ? 15.759 106.437 49.062 1.00 78.01 335 LYS G N 1
ATOM 14019 C CA . LYS G 2 267 ? 16.561 107.126 50.073 1.00 80.35 335 LYS G CA 1
ATOM 14020 C C . LYS G 2 267 ? 15.662 108.065 50.912 1.00 82.57 335 LYS G C 1
ATOM 14021 O O . LYS G 2 267 ? 14.540 108.363 50.498 1.00 82.70 335 LYS G O 1
ATOM 14027 N N . MET G 2 268 ? 16.131 108.498 52.101 1.00 84.11 336 MET G N 1
ATOM 14028 C CA . MET G 2 268 ? 15.349 109.325 53.041 1.00 86.05 336 MET G CA 1
ATOM 14029 C C . MET G 2 268 ? 14.530 110.466 52.401 1.00 88.34 336 MET G C 1
ATOM 14030 O O . MET G 2 268 ? 13.339 110.628 52.676 1.00 88.27 336 MET G O 1
ATOM 14035 N N . GLU G 2 269 ? 15.170 111.219 51.524 1.00 90.10 337 GLU G N 1
ATOM 14036 C CA . GLU G 2 269 ? 14.593 112.357 50.813 1.00 92.14 337 GLU G CA 1
ATOM 14037 C C . GLU G 2 269 ? 13.547 111.959 49.757 1.00 93.53 337 GLU G C 1
ATOM 14038 O O . GLU G 2 269 ? 12.564 112.677 49.581 1.00 93.66 337 GLU G O 1
ATOM 14044 N N . ASP G 2 270 ? 13.775 110.835 49.049 1.00 94.43 338 ASP G N 1
ATOM 14045 C CA . ASP G 2 270 ? 12.951 110.335 47.938 1.00 95.92 338 ASP G CA 1
ATOM 14046 C C . ASP G 2 270 ? 11.443 110.213 48.214 1.00 96.98 338 ASP G C 1
ATOM 14047 O O . ASP G 2 270 ? 11.036 109.496 49.121 1.00 97.06 338 ASP G O 1
ATOM 14052 N N . ASP G 2 271 ? 10.620 110.889 47.386 1.00 97.56 339 ASP G N 1
ATOM 14053 C CA . ASP G 2 271 ? 9.158 110.868 47.492 1.00 98.39 339 ASP G CA 1
ATOM 14054 C C . ASP G 2 271 ? 8.586 109.599 46.861 1.00 97.93 339 ASP G C 1
ATOM 14055 O O . ASP G 2 271 ? 8.986 109.213 45.762 1.00 97.71 339 ASP G O 1
ATOM 14060 N N . ILE G 2 272 ? 7.612 108.996 47.542 1.00 97.61 340 ILE G N 1
ATOM 14061 C CA . ILE G 2 272 ? 6.928 107.783 47.127 1.00 97.99 340 ILE G CA 1
ATOM 14062 C C . ILE G 2 272 ? 6.442 107.800 45.672 1.00 98.19 340 ILE G C 1
ATOM 14063 O O . ILE G 2 272 ? 6.623 106.815 44.951 1.00 98.29 340 ILE G O 1
ATOM 14068 N N . ASP G 2 273 ? 5.857 108.913 45.226 1.00 98.16 341 ASP G N 1
ATOM 14069 C CA . ASP G 2 273 ? 5.323 109.000 43.869 1.00 98.55 341 ASP G CA 1
ATOM 14070 C C . ASP G 2 273 ? 6.402 109.282 42.804 1.00 97.78 341 ASP G C 1
ATOM 14071 O O . ASP G 2 273 ? 6.148 109.074 41.619 1.00 97.85 341 ASP G O 1
ATOM 14076 N N . LYS G 2 274 ? 7.620 109.660 43.217 1.00 96.90 342 LYS G N 1
ATOM 14077 C CA . LYS G 2 274 ? 8.735 109.822 42.286 1.00 96.48 342 LYS G CA 1
ATOM 14078 C C . LYS G 2 274 ? 9.660 108.568 42.328 1.00 95.86 342 LYS G C 1
ATOM 14079 O O . LYS G 2 274 ? 10.837 108.671 41.997 1.00 96.06 342 LYS G O 1
ATOM 14085 N N . ILE G 2 275 ? 9.133 107.392 42.738 1.00 94.73 343 ILE G N 1
ATOM 14086 C CA . ILE G 2 275 ? 9.916 106.164 42.837 1.00 94.10 343 ILE G CA 1
ATOM 14087 C C . ILE G 2 275 ? 9.900 105.354 41.534 1.00 93.17 343 ILE G C 1
ATOM 14088 O O . ILE G 2 275 ? 8.849 104.852 41.112 1.00 92.92 343 ILE G O 1
ATOM 14093 N N . LYS G 2 276 ? 11.091 105.205 40.921 1.00 92.40 344 LYS G N 1
ATOM 14094 C CA . LYS G 2 276 ? 11.306 104.411 39.709 1.00 92.08 344 LYS G CA 1
ATOM 14095 C C . LYS G 2 276 ? 11.211 102.914 40.057 1.00 91.02 344 LYS G C 1
ATOM 14096 O O . LYS G 2 276 ? 11.770 102.501 41.071 1.00 91.00 344 LYS G O 1
ATOM 14102 N N . PRO G 2 277 ? 10.572 102.067 39.221 1.00 89.71 345 PRO G N 1
ATOM 14103 C CA . PRO G 2 277 ? 10.500 100.628 39.545 1.00 88.94 345 PRO G CA 1
ATOM 14104 C C . PRO G 2 277 ? 11.844 99.907 39.643 1.00 87.86 345 PRO G C 1
ATOM 14105 O O . PRO G 2 277 ? 11.889 98.761 40.060 1.00 87.81 345 PRO G O 1
ATOM 14109 N N . SER G 2 278 ? 12.930 100.573 39.269 1.00 87.02 346 SER G N 1
ATOM 14110 C CA . SER G 2 278 ? 14.280 100.039 39.368 1.00 86.64 346 SER G CA 1
ATOM 14111 C C . SER G 2 278 ? 14.924 100.326 40.732 1.00 85.77 346 SER G C 1
ATOM 14112 O O . SER G 2 278 ? 16.004 99.798 40.991 1.00 85.96 346 SER G O 1
ATOM 14115 N N . GLU G 2 279 ? 14.285 101.171 41.589 1.00 84.69 347 GLU G N 1
ATOM 14116 C CA . GLU G 2 279 ? 14.792 101.592 42.894 1.00 83.87 347 GLU G CA 1
ATOM 14117 C C . GLU G 2 279 ? 15.345 100.481 43.740 1.00 82.84 347 GLU G C 1
ATOM 14118 O O . GLU G 2 279 ? 14.611 99.604 44.198 1.00 83.13 347 GLU G O 1
ATOM 14124 N N . SER G 2 280 ? 16.649 100.545 43.969 1.00 81.63 348 SER G N 1
ATOM 14125 C CA . SER G 2 280 ? 17.376 99.564 44.757 1.00 81.06 348 SER G CA 1
ATOM 14126 C C . SER G 2 280 ? 17.531 99.937 46.235 1.00 79.94 348 SER G C 1
ATOM 14127 O O . SER G 2 280 ? 18.122 99.154 46.978 1.00 80.32 348 SER G O 1
ATOM 14130 N N . ASN G 2 281 ? 17.066 101.121 46.663 1.00 78.45 349 ASN G N 1
ATOM 14131 C CA . ASN G 2 281 ? 17.247 101.542 48.049 1.00 77.45 349 ASN G CA 1
ATOM 14132 C C . ASN G 2 281 ? 15.998 101.530 48.859 1.00 75.53 349 ASN G C 1
ATOM 14133 O O . ASN G 2 281 ? 14.926 101.764 48.329 1.00 75.13 349 ASN G O 1
ATOM 14138 N N . VAL G 2 282 ? 16.142 101.271 50.157 1.00 74.15 350 VAL G N 1
ATOM 14139 C CA . VAL G 2 282 ? 15.079 101.349 51.161 1.00 73.21 350 VAL G CA 1
ATOM 14140 C C . VAL G 2 282 ? 15.644 102.086 52.373 1.00 72.23 350 VAL G C 1
ATOM 14141 O O . VAL G 2 282 ? 16.863 102.093 52.583 1.00 72.45 350 VAL G O 1
ATOM 14145 N N . THR G 2 283 ? 14.768 102.711 53.172 1.00 70.93 351 THR G N 1
ATOM 14146 C CA . THR G 2 283 ? 15.217 103.420 54.362 1.00 69.98 351 THR G CA 1
ATOM 14147 C C . THR G 2 283 ? 14.442 102.971 55.589 1.00 68.26 351 THR G C 1
ATOM 14148 O O . THR G 2 283 ? 13.217 102.939 55.538 1.00 68.05 351 THR G O 1
ATOM 14152 N N . ILE G 2 284 ? 15.138 102.598 56.675 1.00 67.03 352 ILE G N 1
ATOM 14153 C CA . ILE G 2 284 ? 14.436 102.198 57.896 1.00 66.58 352 ILE G CA 1
ATOM 14154 C C . ILE G 2 284 ? 14.292 103.376 58.849 1.00 66.11 352 ILE G C 1
ATOM 14155 O O . ILE G 2 284 ? 15.287 103.960 59.286 1.00 66.49 352 ILE G O 1
ATOM 14160 N N . LEU G 2 285 ? 13.053 103.727 59.161 1.00 64.97 353 LEU G N 1
ATOM 14161 C CA . LEU G 2 285 ? 12.705 104.816 60.061 1.00 64.31 353 LEU G CA 1
ATOM 14162 C C . LEU G 2 285 ? 12.743 104.301 61.513 1.00 63.53 353 LEU G C 1
ATOM 14163 O O . LEU G 2 285 ? 13.274 104.969 62.401 1.00 63.53 353 LEU G O 1
ATOM 14168 N N . GLY G 2 286 ? 12.187 103.115 61.734 1.00 62.47 354 GLY G N 1
ATOM 14169 C CA . GLY G 2 286 ? 12.147 102.520 63.055 1.00 61.40 354 GLY G CA 1
ATOM 14170 C C . GLY G 2 286 ? 11.734 101.067 63.104 1.00 60.01 354 GLY G C 1
ATOM 14171 O O . GLY G 2 286 ? 11.448 100.437 62.085 1.00 60.04 354 GLY G O 1
ATOM 14172 N N . ARG G 2 287 ? 11.663 100.556 64.312 1.00 58.69 355 ARG G N 1
ATOM 14173 C CA . ARG G 2 287 ? 11.349 99.172 64.602 1.00 57.74 355 ARG G CA 1
ATOM 14174 C C . ARG G 2 287 ? 10.468 99.155 65.864 1.00 55.37 355 ARG G C 1
ATOM 14175 O O . ARG G 2 287 ? 10.647 99.980 66.754 1.00 55.45 355 ARG G O 1
ATOM 14183 N N . PHE G 2 288 ? 9.521 98.225 65.934 1.00 53.12 356 PHE G N 1
ATOM 14184 C CA . PHE G 2 288 ? 8.697 98.014 67.112 1.00 51.42 356 PHE G CA 1
ATOM 14185 C C . PHE G 2 288 ? 9.037 96.621 67.547 1.00 48.36 356 PHE G C 1
ATOM 14186 O O . PHE G 2 288 ? 8.736 95.672 66.844 1.00 48.11 356 PHE G O 1
ATOM 14194 N N . ASP G 2 289 ? 9.701 96.500 68.670 1.00 46.08 357 ASP G N 1
ATOM 14195 C CA . ASP G 2 289 ? 10.131 95.232 69.187 1.00 44.56 357 ASP G CA 1
ATOM 14196 C C . ASP G 2 289 ? 9.131 94.611 70.094 1.00 43.84 357 ASP G C 1
ATOM 14197 O O . ASP G 2 289 ? 8.437 95.318 70.805 1.00 44.65 357 ASP G O 1
ATOM 14202 N N . TYR G 2 290 ? 9.038 93.288 70.056 1.00 42.74 358 TYR G N 1
ATOM 14203 C CA . TYR G 2 290 ? 8.181 92.461 70.900 1.00 42.53 358 TYR G CA 1
ATOM 14204 C C . TYR G 2 290 ? 8.804 91.054 71.024 1.00 42.80 358 TYR G C 1
ATOM 14205 O O . TYR G 2 290 ? 9.945 90.840 70.592 1.00 42.92 358 TYR G O 1
ATOM 14214 N N . SER G 2 291 ? 8.104 90.116 71.657 1.00 42.97 359 SER G N 1
ATOM 14215 C CA . SER G 2 291 ? 8.630 88.765 71.845 1.00 43.70 359 SER G CA 1
ATOM 14216 C C . SER G 2 291 ? 7.602 87.709 71.446 1.00 45.02 359 SER G C 1
ATOM 14217 O O . SER G 2 291 ? 6.441 88.029 71.200 1.00 45.29 359 SER G O 1
ATOM 14220 N N . GLN G 2 292 ? 8.047 86.449 71.368 1.00 45.45 360 GLN G N 1
ATOM 14221 C CA . GLN G 2 292 ? 7.241 85.274 71.079 1.00 45.81 360 GLN G CA 1
ATOM 14222 C C . GLN G 2 292 ? 6.169 85.457 70.014 1.00 45.93 360 GLN G C 1
ATOM 14223 O O . GLN G 2 292 ? 4.988 85.294 70.265 1.00 45.59 360 GLN G O 1
ATOM 14229 N N . CYS G 2 293 ? 6.601 85.758 68.814 1.00 46.54 361 CYS G N 1
ATOM 14230 C CA . CYS G 2 293 ? 5.749 85.831 67.649 1.00 48.07 361 CYS G CA 1
ATOM 14231 C C . CYS G 2 293 ? 6.575 85.242 66.514 1.00 48.89 361 CYS G C 1
ATOM 14232 O O . CYS G 2 293 ? 6.937 85.929 65.550 1.00 49.61 361 CYS G O 1
ATOM 14235 N N . ASP G 2 294 ? 6.947 83.973 66.709 1.00 48.42 362 ASP G N 1
ATOM 14236 C CA . ASP G 2 294 ? 7.774 83.150 65.851 1.00 48.65 362 ASP G CA 1
ATOM 14237 C C . ASP G 2 294 ? 6.983 82.388 64.791 1.00 48.57 362 ASP G C 1
ATOM 14238 O O . ASP G 2 294 ? 7.576 81.845 63.853 1.00 48.80 362 ASP G O 1
ATOM 14243 N N . ILE G 2 295 ? 5.655 82.317 64.938 1.00 47.91 363 ILE G N 1
ATOM 14244 C CA . ILE G 2 295 ? 4.812 81.685 63.954 1.00 47.44 363 ILE G CA 1
ATOM 14245 C C . ILE G 2 295 ? 4.336 82.742 62.980 1.00 48.23 363 ILE G C 1
ATOM 14246 O O . ILE G 2 295 ? 4.214 83.922 63.326 1.00 47.65 363 ILE G O 1
ATOM 14251 N N . TRP G 2 296 ? 4.135 82.337 61.726 1.00 49.75 364 TRP G N 1
ATOM 14252 C CA . TRP G 2 296 ? 3.646 83.263 60.703 1.00 51.07 364 TRP G CA 1
ATOM 14253 C C . TRP G 2 296 ? 2.121 83.243 60.661 1.00 50.86 364 TRP G C 1
ATOM 14254 O O . TRP G 2 296 ? 1.494 82.348 61.221 1.00 50.92 364 TRP G O 1
ATOM 14265 N N . TYR G 2 297 ? 1.538 84.264 60.055 1.00 50.77 365 TYR G N 1
ATOM 14266 C CA . TYR G 2 297 ? 0.098 84.484 59.950 1.00 51.32 365 TYR G CA 1
ATOM 14267 C C . TYR G 2 297 ? -0.441 85.085 61.269 1.00 51.75 365 TYR G C 1
ATOM 14268 O O . TYR G 2 297 ? -1.346 84.554 61.902 1.00 52.10 365 TYR G O 1
ATOM 14277 N N . MET G 2 298 ? 0.187 86.180 61.704 1.00 51.46 366 MET G N 1
ATOM 14278 C CA . MET G 2 298 ? -0.179 86.920 62.907 1.00 51.53 366 MET G CA 1
ATOM 14279 C C . MET G 2 298 ? -0.271 88.362 62.439 1.00 52.29 366 MET G C 1
ATOM 14280 O O . MET G 2 298 ? 0.743 88.960 62.076 1.00 52.57 366 MET G O 1
ATOM 14285 N N . ARG G 2 299 ? -1.480 88.908 62.402 1.00 52.53 367 ARG G N 1
ATOM 14286 C CA . ARG G 2 299 ? -1.689 90.246 61.887 1.00 53.40 367 ARG G CA 1
ATOM 14287 C C . ARG G 2 299 ? -1.858 91.322 62.898 1.00 53.73 367 ARG G C 1
ATOM 14288 O O . ARG G 2 299 ? -2.765 91.255 63.734 1.00 54.11 367 ARG G O 1
ATOM 14296 N N . PHE G 2 300 ? -1.103 92.397 62.721 1.00 53.49 368 PHE G N 1
ATOM 14297 C CA . PHE G 2 300 ? -1.315 93.587 63.515 1.00 53.62 368 PHE G CA 1
ATOM 14298 C C . PHE G 2 300 ? -2.421 94.451 62.864 1.00 54.50 368 PHE G C 1
ATOM 14299 O O . PHE G 2 300 ? -2.786 94.252 61.694 1.00 54.73 368 PHE G O 1
ATOM 14307 N N . SER G 2 301 ? -2.928 95.423 63.605 1.00 54.94 369 SER G N 1
ATOM 14308 C CA . SER G 2 301 ? -3.933 96.334 63.082 1.00 56.14 369 SER G CA 1
ATOM 14309 C C . SER G 2 301 ? -3.820 97.718 63.711 1.00 57.62 369 SER G C 1
ATOM 14310 O O . SER G 2 301 ? -3.196 97.881 64.760 1.00 57.61 369 SER G O 1
ATOM 14313 N N . MET G 2 302 ? -4.412 98.723 63.067 1.00 58.65 370 MET G N 1
ATOM 14314 C CA . MET G 2 302 ? -4.432 100.073 63.612 1.00 60.30 370 MET G CA 1
ATOM 14315 C C . MET G 2 302 ? -5.871 100.565 63.786 1.00 62.60 370 MET G C 1
ATOM 14316 O O . MET G 2 302 ? -6.819 99.892 63.360 1.00 62.36 370 MET G O 1
ATOM 14321 N N . ASP G 2 303 ? -6.046 101.710 64.462 1.00 64.60 371 ASP G N 1
ATOM 14322 C CA . ASP G 2 303 ? -7.374 102.307 64.563 1.00 66.88 371 ASP G CA 1
ATOM 14323 C C . ASP G 2 303 ? -7.623 103.163 63.299 1.00 69.32 371 ASP G C 1
ATOM 14324 O O . ASP G 2 303 ? -6.766 103.223 62.403 1.00 69.68 371 ASP G O 1
ATOM 14329 N N . PHE G 2 304 ? -8.799 103.797 63.198 1.00 70.77 372 PHE G N 1
ATOM 14330 C CA . PHE G 2 304 ? -9.127 104.613 62.037 1.00 72.70 372 PHE G CA 1
ATOM 14331 C C . PHE G 2 304 ? -8.156 105.769 61.889 1.00 73.23 372 PHE G C 1
ATOM 14332 O O . PHE G 2 304 ? -7.703 106.063 60.783 1.00 73.15 372 PHE G O 1
ATOM 14340 N N . TRP G 2 305 ? -7.839 106.414 63.010 1.00 73.63 373 TRP G N 1
ATOM 14341 C CA . TRP G 2 305 ? -6.944 107.555 63.006 1.00 74.83 373 TRP G CA 1
ATOM 14342 C C . TRP G 2 305 ? -5.468 107.213 62.953 1.00 73.56 373 TRP G C 1
ATOM 14343 O O . TRP G 2 305 ? -4.648 108.140 62.987 1.00 74.50 373 TRP G O 1
ATOM 14354 N N . GLN G 2 306 ? -5.125 105.902 62.874 1.00 71.03 374 GLN G N 1
ATOM 14355 C CA . GLN G 2 306 ? -3.759 105.413 62.835 1.00 68.88 374 GLN G CA 1
ATOM 14356 C C . GLN G 2 306 ? -2.903 105.972 63.988 1.00 66.87 374 GLN G C 1
ATOM 14357 O O . GLN G 2 306 ? -1.699 106.151 63.853 1.00 67.04 374 GLN G O 1
ATOM 14363 N N . LYS G 2 307 ? -3.544 106.237 65.127 1.00 65.04 375 LYS G N 1
ATOM 14364 C CA . LYS G 2 307 ? -2.913 106.730 66.342 1.00 63.95 375 LYS G CA 1
ATOM 14365 C C . LYS G 2 307 ? -2.343 105.578 67.170 1.00 61.70 375 LYS G C 1
ATOM 14366 O O . LYS G 2 307 ? -1.437 105.806 67.970 1.00 61.81 375 LYS G O 1
ATOM 14372 N N . MET G 2 308 ? -2.898 104.357 67.028 1.00 59.72 376 MET G N 1
ATOM 14373 C CA . MET G 2 308 ? -2.394 103.208 67.759 1.00 58.38 376 MET G CA 1
ATOM 14374 C C . MET G 2 308 ? -2.418 101.942 66.941 1.00 56.47 376 MET G C 1
ATOM 14375 O O . MET G 2 308 ? -3.261 101.767 66.073 1.00 56.03 376 MET G O 1
ATOM 14380 N N . LEU G 2 309 ? -1.440 101.081 67.225 1.00 55.24 377 LEU G N 1
ATOM 14381 C CA . LEU G 2 309 ? -1.114 99.827 66.557 1.00 54.24 377 LEU G CA 1
ATOM 14382 C C . LEU G 2 309 ? -1.232 98.678 67.565 1.00 52.00 377 LEU G C 1
ATOM 14383 O O . LEU G 2 309 ? -0.701 98.801 68.664 1.00 52.14 377 LEU G O 1
ATOM 14388 N N . ALA G 2 310 ? -1.916 97.580 67.212 1.00 49.55 378 ALA G N 1
ATOM 14389 C CA . ALA G 2 310 ? -2.078 96.461 68.132 1.00 48.05 378 ALA G CA 1
ATOM 14390 C C . ALA G 2 310 ? -1.570 95.151 67.547 1.00 46.83 378 ALA G C 1
ATOM 14391 O O . ALA G 2 310 ? -1.778 94.912 66.369 1.00 47.34 378 ALA G O 1
ATOM 14393 N N . LEU G 2 311 ? -0.906 94.298 68.356 1.00 44.88 379 LEU G N 1
ATOM 14394 C CA . LEU G 2 311 ? -0.423 93.009 67.867 1.00 43.52 379 LEU G CA 1
ATOM 14395 C C . LEU G 2 311 ? -0.485 91.949 68.937 1.00 42.69 379 LEU G C 1
ATOM 14396 O O . LEU G 2 311 ? -0.084 92.203 70.054 1.00 42.79 379 LEU G O 1
ATOM 14401 N N . GLY G 2 312 ? -0.963 90.764 68.593 1.00 42.18 380 GLY G N 1
ATOM 14402 C CA . GLY G 2 312 ? -0.982 89.641 69.524 1.00 42.14 380 GLY G CA 1
ATOM 14403 C C . GLY G 2 312 ? 0.132 88.658 69.202 1.00 42.11 380 GLY G C 1
ATOM 14404 O O . GLY G 2 312 ? 0.561 88.554 68.048 1.00 43.02 380 GLY G O 1
ATOM 14405 N N . ASN G 2 313 ? 0.614 87.922 70.192 1.00 41.21 381 ASN G N 1
ATOM 14406 C CA . ASN G 2 313 ? 1.705 86.973 69.958 1.00 40.86 381 ASN G CA 1
ATOM 14407 C C . ASN G 2 313 ? 1.253 85.515 70.199 1.00 40.96 381 ASN G C 1
ATOM 14408 O O . ASN G 2 313 ? 0.102 85.295 70.591 1.00 41.94 381 ASN G O 1
ATOM 14413 N N . GLN G 2 314 ? 2.133 84.525 69.972 1.00 39.73 382 GLN G N 1
ATOM 14414 C CA . GLN G 2 314 ? 1.765 83.121 70.142 1.00 39.00 382 GLN G CA 1
ATOM 14415 C C . GLN G 2 314 ? 1.385 82.702 71.560 1.00 39.52 382 GLN G C 1
ATOM 14416 O O . GLN G 2 314 ? 0.899 81.576 71.722 1.00 39.88 382 GLN G O 1
ATOM 14422 N N . VAL G 2 315 ? 1.604 83.568 72.581 1.00 39.21 383 VAL G N 1
ATOM 14423 C CA . VAL G 2 315 ? 1.274 83.195 73.956 1.00 39.81 383 VAL G CA 1
ATOM 14424 C C . VAL G 2 315 ? 0.178 84.059 74.590 1.00 41.30 383 VAL G C 1
ATOM 14425 O O . VAL G 2 315 ? 0.085 84.094 75.822 1.00 41.95 383 VAL G O 1
ATOM 14429 N N . GLY G 2 316 ? -0.635 84.735 73.774 1.00 41.22 384 GLY G N 1
ATOM 14430 C CA . GLY G 2 316 ? -1.742 85.540 74.287 1.00 41.59 384 GLY G CA 1
ATOM 14431 C C . GLY G 2 316 ? -1.463 86.924 74.853 1.00 41.60 384 GLY G C 1
ATOM 14432 O O . GLY G 2 316 ? -2.345 87.493 75.517 1.00 41.22 384 GLY G O 1
ATOM 14433 N N . LYS G 2 317 ? -0.235 87.475 74.614 1.00 41.66 385 LYS G N 1
ATOM 14434 C CA . LYS G 2 317 ? 0.163 88.840 75.011 1.00 42.08 385 LYS G CA 1
ATOM 14435 C C . LYS G 2 317 ? -0.341 89.785 73.907 1.00 42.89 385 LYS G C 1
ATOM 14436 O O . LYS G 2 317 ? -0.257 89.454 72.721 1.00 43.31 385 LYS G O 1
ATOM 14442 N N . LEU G 2 318 ? -0.903 90.936 74.289 1.00 42.73 386 LEU G N 1
ATOM 14443 C CA . LEU G 2 318 ? -1.378 91.916 73.317 1.00 42.80 386 LEU G CA 1
ATOM 14444 C C . LEU G 2 318 ? -0.554 93.164 73.506 1.00 43.07 386 LEU G C 1
ATOM 14445 O O . LEU G 2 318 ? -0.394 93.604 74.640 1.00 43.80 386 LEU G O 1
ATOM 14450 N N . TYR G 2 319 ? -0.036 93.751 72.435 1.00 42.61 387 TYR G N 1
ATOM 14451 C CA . TYR G 2 319 ? 0.766 94.969 72.559 1.00 42.90 387 TYR G CA 1
ATOM 14452 C C . TYR G 2 319 ? 0.060 96.078 71.873 1.00 44.12 387 TYR G C 1
ATOM 14453 O O . TYR G 2 319 ? -0.426 95.891 70.758 1.00 43.59 387 TYR G O 1
ATOM 14462 N N . VAL G 2 320 ? 0.036 97.255 72.494 1.00 45.35 388 VAL G N 1
ATOM 14463 C CA . VAL G 2 320 ? -0.577 98.424 71.875 1.00 47.13 388 VAL G CA 1
ATOM 14464 C C . VAL G 2 320 ? 0.440 99.566 71.896 1.00 49.11 388 VAL G C 1
ATOM 14465 O O . VAL G 2 320 ? 0.954 99.892 72.953 1.00 48.41 388 VAL G O 1
ATOM 14469 N N . TRP G 2 321 ? 0.784 100.123 70.723 1.00 51.51 389 TRP G N 1
ATOM 14470 C CA . TRP G 2 321 ? 1.785 101.188 70.629 1.00 54.33 389 TRP G CA 1
ATOM 14471 C C . TRP G 2 321 ? 1.154 102.521 70.294 1.00 56.66 389 TRP G C 1
ATOM 14472 O O . TRP G 2 321 ? 0.253 102.572 69.463 1.00 56.57 389 TRP G O 1
ATOM 14483 N N . ASP G 2 322 ? 1.662 103.609 70.888 1.00 58.63 390 ASP G N 1
ATOM 14484 C CA . ASP G 2 322 ? 1.181 104.948 70.566 1.00 61.09 390 ASP G CA 1
ATOM 14485 C C . ASP G 2 322 ? 2.050 105.453 69.419 1.00 62.59 390 ASP G C 1
ATOM 14486 O O . ASP G 2 322 ? 3.225 105.756 69.621 1.00 62.41 390 ASP G O 1
ATOM 14491 N N . LEU G 2 323 ? 1.476 105.516 68.213 1.00 64.00 391 LEU G N 1
ATOM 14492 C CA . LEU G 2 323 ? 2.184 105.959 67.013 1.00 65.77 391 LEU G CA 1
ATOM 14493 C C . LEU G 2 323 ? 2.353 107.464 66.896 1.00 67.95 391 LEU G C 1
ATOM 14494 O O . LEU G 2 323 ? 3.150 107.917 66.081 1.00 68.15 391 LEU G O 1
ATOM 14499 N N . GLU G 2 324 ? 1.607 108.238 67.678 1.00 69.36 392 GLU G N 1
ATOM 14500 C CA . GLU G 2 324 ? 1.685 109.686 67.659 1.00 71.42 392 GLU G CA 1
ATOM 14501 C C . GLU G 2 324 ? 2.919 110.142 68.453 1.00 72.14 392 GLU G C 1
ATOM 14502 O O . GLU G 2 324 ? 2.794 110.724 69.521 1.00 71.67 392 GLU G O 1
ATOM 14508 N N . VAL G 2 325 ? 4.107 109.851 67.930 1.00 73.44 393 VAL G N 1
ATOM 14509 C CA . VAL G 2 325 ? 5.390 110.193 68.540 1.00 75.60 393 VAL G CA 1
ATOM 14510 C C . VAL G 2 325 ? 6.244 111.073 67.593 1.00 77.74 393 VAL G C 1
ATOM 14511 O O . VAL G 2 325 ? 5.890 111.257 66.428 1.00 77.73 393 VAL G O 1
ATOM 14515 N N . GLU G 2 326 ? 7.359 111.630 68.098 1.00 79.41 394 GLU G N 1
ATOM 14516 C CA . GLU G 2 326 ? 8.264 112.413 67.276 1.00 81.52 394 GLU G CA 1
ATOM 14517 C C . GLU G 2 326 ? 9.270 111.412 66.630 1.00 82.36 394 GLU G C 1
ATOM 14518 O O . GLU G 2 326 ? 9.420 111.374 65.401 1.00 82.41 394 GLU G O 1
ATOM 14524 N N . ASP G 2 327 ? 9.900 110.556 67.466 1.00 82.49 395 ASP G N 1
ATOM 14525 C CA . ASP G 2 327 ? 10.842 109.535 67.010 1.00 82.83 395 ASP G CA 1
ATOM 14526 C C . ASP G 2 327 ? 10.109 108.206 66.982 1.00 82.22 395 ASP G C 1
ATOM 14527 O O . ASP G 2 327 ? 9.663 107.768 68.036 1.00 82.42 395 ASP G O 1
ATOM 14532 N N . PRO G 2 328 ? 10.024 107.510 65.828 1.00 81.46 396 PRO G N 1
ATOM 14533 C CA . PRO G 2 328 ? 9.365 106.178 65.804 1.00 80.93 396 PRO G CA 1
ATOM 14534 C C . PRO G 2 328 ? 10.044 105.116 66.681 1.00 80.22 396 PRO G C 1
ATOM 14535 O O . PRO G 2 328 ? 9.433 104.120 67.057 1.00 80.36 396 PRO G O 1
ATOM 14539 N N . HIS G 2 329 ? 11.313 105.326 67.004 1.00 79.17 397 HIS G N 1
ATOM 14540 C CA . HIS G 2 329 ? 12.050 104.465 67.915 1.00 78.72 397 HIS G CA 1
ATOM 14541 C C . HIS G 2 329 ? 11.622 104.677 69.386 1.00 76.70 397 HIS G C 1
ATOM 14542 O O . HIS G 2 329 ? 12.092 103.967 70.266 1.00 76.76 397 HIS G O 1
ATOM 14549 N N . LYS G 2 330 ? 10.830 105.704 69.662 1.00 74.66 398 LYS G N 1
ATOM 14550 C CA . LYS G 2 330 ? 10.416 106.053 70.990 1.00 73.16 398 LYS G CA 1
ATOM 14551 C C . LYS G 2 330 ? 8.899 105.889 71.147 1.00 70.87 398 LYS G C 1
ATOM 14552 O O . LYS G 2 330 ? 8.295 106.651 71.899 1.00 71.70 398 LYS G O 1
ATOM 14558 N N . ALA G 2 331 ? 8.275 104.910 70.455 1.00 67.78 399 ALA G N 1
ATOM 14559 C CA . ALA G 2 331 ? 6.830 104.700 70.592 1.00 64.96 399 ALA G CA 1
ATOM 14560 C C . ALA G 2 331 ? 6.562 104.004 71.917 1.00 61.69 399 ALA G C 1
ATOM 14561 O O . ALA G 2 331 ? 7.221 103.006 72.242 1.00 61.95 399 ALA G O 1
ATOM 14563 N N . LYS G 2 332 ? 5.659 104.578 72.721 1.00 58.19 400 LYS G N 1
ATOM 14564 C CA . LYS G 2 332 ? 5.349 103.986 74.012 1.00 55.21 400 LYS G CA 1
ATOM 14565 C C . LYS G 2 332 ? 4.413 102.784 73.808 1.00 51.63 400 LYS G C 1
ATOM 14566 O O . LYS G 2 332 ? 3.575 102.795 72.913 1.00 51.34 400 LYS G O 1
ATOM 14572 N N . CYS G 2 333 ? 4.595 101.727 74.601 1.00 48.97 401 CYS G N 1
ATOM 14573 C CA . CYS G 2 333 ? 3.795 100.513 74.471 1.00 46.66 401 CYS G CA 1
ATOM 14574 C C . CYS G 2 333 ? 3.091 100.136 75.775 1.00 46.19 401 CYS G C 1
ATOM 14575 O O . CYS G 2 333 ? 3.652 100.283 76.862 1.00 46.90 401 CYS G O 1
ATOM 14578 N N . THR G 2 334 ? 1.851 99.686 75.662 1.00 44.96 402 THR G N 1
ATOM 14579 C CA . THR G 2 334 ? 1.067 99.195 76.777 1.00 44.65 402 THR G CA 1
ATOM 14580 C C . THR G 2 334 ? 0.851 97.738 76.441 1.00 43.59 402 THR G C 1
ATOM 14581 O O . THR G 2 334 ? 0.480 97.419 75.300 1.00 43.70 402 THR G O 1
ATOM 14585 N N . THR G 2 335 ? 1.212 96.841 77.357 1.00 42.81 403 THR G N 1
ATOM 14586 C CA . THR G 2 335 ? 1.110 95.403 77.041 1.00 42.45 403 THR G CA 1
ATOM 14587 C C . THR G 2 335 ? 0.028 94.791 77.928 1.00 42.48 403 THR G C 1
ATOM 14588 O O . THR G 2 335 ? 0.112 94.827 79.149 1.00 43.21 403 THR G O 1
ATOM 14592 N N . LEU G 2 336 ? -1.004 94.271 77.286 1.00 41.39 404 LEU G N 1
ATOM 14593 C CA . LEU G 2 336 ? -2.169 93.719 77.932 1.00 41.35 404 LEU G CA 1
ATOM 14594 C C . LEU G 2 336 ? -2.054 92.214 78.031 1.00 42.07 404 LEU G C 1
ATOM 14595 O O . LEU G 2 336 ? -1.944 91.533 77.009 1.00 42.03 404 LEU G O 1
ATOM 14600 N N . THR G 2 337 ? -2.146 91.686 79.255 1.00 42.73 405 THR G N 1
ATOM 14601 C CA . THR G 2 337 ? -2.126 90.246 79.504 1.00 44.16 405 THR G CA 1
ATOM 14602 C C . THR G 2 337 ? -3.350 89.834 80.356 1.00 45.94 405 THR G C 1
ATOM 14603 O O . THR G 2 337 ? -3.878 90.653 81.107 1.00 46.29 405 THR G O 1
ATOM 14607 N N . HIS G 2 338 ? -3.771 88.562 80.269 1.00 46.80 406 HIS G N 1
ATOM 14608 C CA . HIS G 2 338 ? -4.848 88.040 81.113 1.00 48.07 406 HIS G CA 1
ATOM 14609 C C . HIS G 2 338 ? -4.502 86.628 81.541 1.00 49.15 406 HIS G C 1
ATOM 14610 O O . HIS G 2 338 ? -4.039 85.841 80.722 1.00 49.30 406 HIS G O 1
ATOM 14617 N N . HIS G 2 339 ? -4.718 86.296 82.815 1.00 50.04 407 HIS G N 1
ATOM 14618 C CA . HIS G 2 339 ? -4.336 84.996 83.350 1.00 51.11 407 HIS G CA 1
ATOM 14619 C C . HIS G 2 339 ? -5.002 83.831 82.634 1.00 51.95 407 HIS G C 1
ATOM 14620 O O . HIS G 2 339 ? -4.412 82.754 82.592 1.00 52.81 407 HIS G O 1
ATOM 14627 N N . LYS G 2 340 ? -6.167 84.045 82.005 1.00 51.54 408 LYS G N 1
ATOM 14628 C CA . LYS G 2 340 ? -6.818 82.977 81.253 1.00 52.12 408 LYS G CA 1
ATOM 14629 C C . LYS G 2 340 ? -6.575 83.057 79.737 1.00 51.89 408 LYS G C 1
ATOM 14630 O O . LYS G 2 340 ? -7.097 82.217 79.009 1.00 52.25 408 LYS G O 1
ATOM 14636 N N . CYS G 2 341 ? -5.798 84.046 79.256 1.00 51.18 409 CYS G N 1
ATOM 14637 C CA . CYS G 2 341 ? -5.498 84.166 77.839 1.00 51.44 409 CYS G CA 1
ATOM 14638 C C . CYS G 2 341 ? -4.094 83.724 77.554 1.00 52.79 409 CYS G C 1
ATOM 14639 O O . CYS G 2 341 ? -3.145 84.459 77.872 1.00 54.05 409 CYS G O 1
ATOM 14642 N N . GLY G 2 342 ? -3.952 82.564 76.918 1.00 52.24 410 GLY G N 1
ATOM 14643 C CA . GLY G 2 342 ? -2.631 82.051 76.573 1.00 52.06 410 GLY G CA 1
ATOM 14644 C C . GLY G 2 342 ? -2.498 81.487 75.177 1.00 51.77 410 GLY G C 1
ATOM 14645 O O . GLY G 2 342 ? -1.461 80.924 74.845 1.00 52.40 410 GLY G O 1
ATOM 14646 N N . ALA G 2 343 ? -3.533 81.604 74.355 1.00 51.29 411 ALA G N 1
ATOM 14647 C CA . ALA G 2 343 ? -3.501 81.069 72.990 1.00 51.30 411 ALA G CA 1
ATOM 14648 C C . ALA G 2 343 ? -2.889 82.064 71.998 1.00 50.88 411 ALA G C 1
ATOM 14649 O O . ALA G 2 343 ? -2.849 83.262 72.268 1.00 51.14 411 ALA G O 1
ATOM 14651 N N . ALA G 2 344 ? -2.427 81.589 70.834 1.00 50.15 412 ALA G N 1
ATOM 14652 C CA . ALA G 2 344 ? -1.850 82.472 69.821 1.00 49.75 412 ALA G CA 1
ATOM 14653 C C . ALA G 2 344 ? -2.911 83.452 69.350 1.00 48.96 412 ALA G C 1
ATOM 14654 O O . ALA G 2 344 ? -4.010 83.006 69.042 1.00 49.12 412 ALA G O 1
ATOM 14656 N N . ILE G 2 345 ? -2.633 84.768 69.377 1.00 48.07 413 ILE G N 1
ATOM 14657 C CA . ILE G 2 345 ? -3.607 85.752 68.888 1.00 47.76 413 ILE G CA 1
ATOM 14658 C C . ILE G 2 345 ? -3.391 85.965 67.385 1.00 48.07 413 ILE G C 1
ATOM 14659 O O . ILE G 2 345 ? -2.340 86.462 66.963 1.00 48.29 413 ILE G O 1
ATOM 14664 N N . ARG G 2 346 ? -4.373 85.552 66.580 1.00 47.83 414 ARG G N 1
ATOM 14665 C CA . ARG G 2 346 ? -4.261 85.637 65.137 1.00 48.44 414 ARG G CA 1
ATOM 14666 C C . ARG G 2 346 ? -4.461 87.026 64.571 1.00 49.97 414 ARG G C 1
ATOM 14667 O O . ARG G 2 346 ? -3.770 87.409 63.622 1.00 49.72 414 ARG G O 1
ATOM 14675 N N . GLN G 2 347 ? -5.430 87.766 65.112 1.00 51.35 415 GLN G N 1
ATOM 14676 C CA . GLN G 2 347 ? -5.721 89.106 64.608 1.00 52.98 415 GLN G CA 1
ATOM 14677 C C . GLN G 2 347 ? -6.436 89.959 65.641 1.00 54.39 415 GLN G C 1
ATOM 14678 O O . GLN G 2 347 ? -7.082 89.434 66.551 1.00 54.58 415 GLN G O 1
ATOM 14684 N N . THR G 2 348 ? -6.274 91.281 65.518 1.00 55.20 416 THR G N 1
ATOM 14685 C CA . THR G 2 348 ? -6.916 92.258 66.378 1.00 56.82 416 THR G CA 1
ATOM 14686 C C . THR G 2 348 ? -7.781 93.221 65.542 1.00 57.64 416 THR G C 1
ATOM 14687 O O . THR G 2 348 ? -7.631 93.303 64.320 1.00 57.73 416 THR G O 1
ATOM 14691 N N . SER G 2 349 ? -8.699 93.934 66.200 1.00 58.13 417 SER G N 1
ATOM 14692 C CA . SER G 2 349 ? -9.547 94.905 65.528 1.00 58.99 417 SER G CA 1
ATOM 14693 C C . SER G 2 349 ? -10.001 95.987 66.499 1.00 60.26 417 SER G C 1
ATOM 14694 O O . SER G 2 349 ? -10.492 95.678 67.580 1.00 60.12 417 SER G O 1
ATOM 14697 N N . PHE G 2 350 ? -9.827 97.254 66.114 1.00 61.39 418 PHE G N 1
ATOM 14698 C CA . PHE G 2 350 ? -10.288 98.387 66.914 1.00 63.05 418 PHE G CA 1
ATOM 14699 C C . PHE G 2 350 ? -11.627 98.860 66.364 1.00 64.95 418 PHE G C 1
ATOM 14700 O O . PHE G 2 350 ? -11.843 98.804 65.147 1.00 65.42 418 PHE G O 1
ATOM 14708 N N . SER G 2 351 ? -12.513 99.376 67.232 1.00 65.85 419 SER G N 1
ATOM 14709 C CA . SER G 2 351 ? -13.761 99.966 66.742 1.00 67.08 419 SER G CA 1
ATOM 14710 C C . SER G 2 351 ? -13.395 101.300 66.069 1.00 69.01 419 SER G C 1
ATOM 14711 O O . SER G 2 351 ? -12.286 101.819 66.294 1.00 68.90 419 SER G O 1
ATOM 14714 N N . ARG G 2 352 ? -14.290 101.853 65.224 1.00 70.63 420 ARG G N 1
ATOM 14715 C CA . ARG G 2 352 ? -13.981 103.116 64.546 1.00 72.61 420 ARG G CA 1
ATOM 14716 C C . ARG G 2 352 ? -13.689 104.263 65.560 1.00 74.55 420 ARG G C 1
ATOM 14717 O O . ARG G 2 352 ? -12.719 105.007 65.382 1.00 75.41 420 ARG G O 1
ATOM 14725 N N . ASP G 2 353 ? -14.435 104.318 66.681 1.00 74.72 421 ASP G N 1
ATOM 14726 C CA . ASP G 2 353 ? -14.167 105.314 67.725 1.00 75.30 421 ASP G CA 1
ATOM 14727 C C . ASP G 2 353 ? -12.949 104.980 68.628 1.00 74.70 421 ASP G C 1
ATOM 14728 O O . ASP G 2 353 ? -12.601 105.767 69.516 1.00 74.75 421 ASP G O 1
ATOM 14733 N N . SER G 2 354 ? -12.376 103.775 68.454 1.00 74.12 422 SER G N 1
ATOM 14734 C CA . SER G 2 354 ? -11.206 103.236 69.160 1.00 74.08 422 SER G CA 1
ATOM 14735 C C . SER G 2 354 ? -11.449 102.898 70.638 1.00 72.18 422 SER G C 1
ATOM 14736 O O . SER G 2 354 ? -10.489 102.719 71.394 1.00 72.21 422 SER G O 1
ATOM 14739 N N . SER G 2 355 ? -12.713 102.803 71.047 1.00 70.37 423 SER G N 1
ATOM 14740 C CA . SER G 2 355 ? -13.030 102.489 72.433 1.00 69.25 423 SER G CA 1
ATOM 14741 C C . SER G 2 355 ? -12.885 100.999 72.732 1.00 67.68 423 SER G C 1
ATOM 14742 O O . SER G 2 355 ? -12.637 100.644 73.880 1.00 68.15 423 SER G O 1
ATOM 14745 N N . ILE G 2 356 ? -13.080 100.122 71.727 1.00 65.70 424 ILE G N 1
ATOM 14746 C CA . ILE G 2 356 ? -12.992 98.683 71.955 1.00 64.54 424 ILE G CA 1
ATOM 14747 C C . ILE G 2 356 ? -11.979 98.018 71.054 1.00 63.45 424 ILE G C 1
ATOM 14748 O O . ILE G 2 356 ? -11.940 98.303 69.861 1.00 63.74 424 ILE G O 1
ATOM 14753 N N . LEU G 2 357 ? -11.165 97.118 71.630 1.00 61.85 425 LEU G N 1
ATOM 14754 C CA . LEU G 2 357 ? -10.175 96.315 70.926 1.00 60.63 425 LEU G CA 1
ATOM 14755 C C . LEU G 2 357 ? -10.543 94.833 71.088 1.00 59.39 425 LEU G C 1
ATOM 14756 O O . LEU G 2 357 ? -10.662 94.359 72.211 1.00 59.39 425 LEU G O 1
ATOM 14761 N N . ILE G 2 358 ? -10.716 94.113 69.988 1.00 58.34 426 ILE G N 1
ATOM 14762 C CA . ILE G 2 358 ? -11.057 92.695 70.039 1.00 58.45 426 ILE G CA 1
ATOM 14763 C C . ILE G 2 358 ? -9.866 91.877 69.575 1.00 58.75 426 ILE G C 1
ATOM 14764 O O . ILE G 2 358 ? -9.139 92.335 68.709 1.00 59.48 426 ILE G O 1
ATOM 14769 N N . ALA G 2 359 ? -9.634 90.686 70.155 1.00 58.20 427 ALA G N 1
ATOM 14770 C CA . ALA G 2 359 ? -8.515 89.829 69.764 1.00 57.91 427 ALA G CA 1
ATOM 14771 C C . ALA G 2 359 ? -8.998 88.380 69.660 1.00 57.90 427 ALA G C 1
ATOM 14772 O O . ALA G 2 359 ? -9.579 87.879 70.609 1.00 57.73 427 ALA G O 1
ATOM 14774 N N . VAL G 2 360 ? -8.775 87.712 68.518 1.00 57.99 428 VAL G N 1
ATOM 14775 C CA . VAL G 2 360 ? -9.220 86.326 68.312 1.00 58.58 428 VAL G CA 1
ATOM 14776 C C . VAL G 2 360 ? -8.048 85.316 68.403 1.00 58.60 428 VAL G C 1
ATOM 14777 O O . VAL G 2 360 ? -6.936 85.639 68.008 1.00 58.75 428 VAL G O 1
ATOM 14781 N N . CYS G 2 361 ? -8.289 84.116 68.950 1.00 58.38 429 CYS G N 1
ATOM 14782 C CA . CYS G 2 361 ? -7.215 83.160 69.208 1.00 58.99 429 CYS G CA 1
ATOM 14783 C C . CYS G 2 361 ? -7.330 81.804 68.485 1.00 60.23 429 CYS G C 1
ATOM 14784 O O . CYS G 2 361 ? -8.354 81.501 67.877 1.00 60.35 429 CYS G O 1
ATOM 14787 N N . ASP G 2 362 ? -6.273 80.964 68.615 1.00 60.78 430 ASP G N 1
ATOM 14788 C CA . ASP G 2 362 ? -6.240 79.621 68.053 1.00 61.88 430 ASP G CA 1
ATOM 14789 C C . ASP G 2 362 ? -7.169 78.629 68.761 1.00 61.81 430 ASP G C 1
ATOM 14790 O O . ASP G 2 362 ? -7.442 77.556 68.223 1.00 61.86 430 ASP G O 1
ATOM 14795 N N . ASP G 2 363 ? -7.643 78.966 69.959 1.00 61.75 431 ASP G N 1
ATOM 14796 C CA . ASP G 2 363 ? -8.566 78.099 70.687 1.00 62.30 431 ASP G CA 1
ATOM 14797 C C . ASP G 2 363 ? -10.043 78.557 70.526 1.00 62.44 431 ASP G C 1
ATOM 14798 O O . ASP G 2 363 ? -10.884 78.233 71.364 1.00 62.73 431 ASP G O 1
ATOM 14803 N N . ALA G 2 364 ? -10.346 79.301 69.444 1.00 61.77 432 ALA G N 1
ATOM 14804 C CA . ALA G 2 364 ? -11.657 79.867 69.150 1.00 61.85 432 ALA G CA 1
ATOM 14805 C C . ALA G 2 364 ? -12.169 80.848 70.203 1.00 61.55 432 ALA G C 1
ATOM 14806 O O . ALA G 2 364 ? -13.374 81.069 70.265 1.00 61.89 432 ALA G O 1
ATOM 14808 N N . SER G 2 365 ? -11.282 81.466 70.993 1.00 60.69 433 SER G N 1
ATOM 14809 C CA . SER G 2 365 ? -11.717 82.469 71.956 1.00 60.69 433 SER G CA 1
ATOM 14810 C C . SER G 2 365 ? -11.620 83.898 71.390 1.00 60.61 433 SER G C 1
ATOM 14811 O O . SER G 2 365 ? -10.838 84.157 70.477 1.00 60.68 433 SER G O 1
ATOM 14814 N N . ILE G 2 366 ? -12.440 84.816 71.933 1.00 60.24 434 ILE G N 1
ATOM 14815 C CA . ILE G 2 366 ? -12.493 86.240 71.585 1.00 59.78 434 ILE G CA 1
ATOM 14816 C C . ILE G 2 366 ? -12.186 87.029 72.862 1.00 58.93 434 ILE G C 1
ATOM 14817 O O . ILE G 2 366 ? -12.687 86.667 73.924 1.00 59.20 434 ILE G O 1
ATOM 14822 N N . TRP G 2 367 ? -11.347 88.073 72.790 1.00 57.42 435 TRP G N 1
ATOM 14823 C CA . TRP G 2 367 ? -10.997 88.854 73.984 1.00 55.80 435 TRP G CA 1
ATOM 14824 C C . TRP G 2 367 ? -11.398 90.301 73.784 1.00 56.34 435 TRP G C 1
ATOM 14825 O O . TRP G 2 367 ? -11.143 90.870 72.719 1.00 57.20 435 TRP G O 1
ATOM 14836 N N . ARG G 2 368 ? -12.104 90.864 74.756 1.00 55.48 436 ARG G N 1
ATOM 14837 C CA . ARG G 2 368 ? -12.566 92.228 74.636 1.00 55.35 436 ARG G CA 1
ATOM 14838 C C . ARG G 2 368 ? -11.846 93.151 75.576 1.00 54.42 436 ARG G C 1
ATOM 14839 O O . ARG G 2 368 ? -11.957 93.032 76.798 1.00 54.16 436 ARG G O 1
ATOM 14847 N N . TRP G 2 369 ? -11.128 94.095 75.002 1.00 54.04 437 TRP G N 1
ATOM 14848 C CA . TRP G 2 369 ? -10.391 95.073 75.768 1.00 54.72 437 TRP G CA 1
ATOM 14849 C C . TRP G 2 369 ? -11.016 96.444 75.596 1.00 55.32 437 TRP G C 1
ATOM 14850 O O . TRP G 2 369 ? -11.157 96.932 74.475 1.00 55.00 437 TRP G O 1
ATOM 14861 N N . ASP G 2 370 ? -11.458 97.038 76.712 1.00 55.72 438 ASP G N 1
ATOM 14862 C CA . ASP G 2 370 ? -12.093 98.345 76.680 1.00 56.46 438 ASP G CA 1
ATOM 14863 C C . ASP G 2 370 ? -11.118 99.437 77.086 1.00 56.14 438 ASP G C 1
ATOM 14864 O O . ASP G 2 370 ? -10.452 99.335 78.123 1.00 55.65 438 ASP G O 1
ATOM 14869 N N . ARG G 2 371 ? -11.010 100.468 76.237 1.00 56.18 439 ARG G N 1
ATOM 14870 C CA . ARG G 2 371 ? -10.108 101.583 76.466 1.00 56.90 439 ARG G CA 1
ATOM 14871 C C . ARG G 2 371 ? -10.563 102.471 77.609 1.00 56.64 439 ARG G C 1
ATOM 14872 O O . ARG G 2 371 ? -11.736 102.830 77.705 1.00 57.19 439 ARG G O 1
ATOM 14880 N N . LEU G 2 372 ? -9.614 102.857 78.445 1.00 55.61 440 LEU G N 1
ATOM 14881 C CA . LEU G 2 372 ? -9.854 103.683 79.603 1.00 55.86 440 LEU G CA 1
ATOM 14882 C C . LEU G 2 372 ? -9.603 105.159 79.267 1.00 56.79 440 LEU G C 1
ATOM 14883 O O . LEU G 2 372 ? -9.806 106.043 80.108 1.00 57.28 440 LEU G O 1
ATOM 14888 N N . ASN H 3 2 ? -19.600 68.129 24.993 1.00 111.00 562 ASN H N 1
ATOM 14889 C CA . ASN H 3 2 ? -18.814 69.215 25.569 1.00 111.53 562 ASN H CA 1
ATOM 14890 C C . ASN H 3 2 ? -19.085 69.383 27.065 1.00 111.89 562 ASN H C 1
ATOM 14891 O O . ASN H 3 2 ? -20.153 69.001 27.554 1.00 112.51 562 ASN H O 1
ATOM 14896 N N . ARG H 3 3 ? -18.096 69.964 27.784 1.00 110.99 563 ARG H N 1
ATOM 14897 C CA . ARG H 3 3 ? -18.096 70.278 29.214 1.00 110.13 563 ARG H CA 1
ATOM 14898 C C . ARG H 3 3 ? -18.097 71.828 29.383 1.00 108.90 563 ARG H C 1
ATOM 14899 O O . ARG H 3 3 ? -18.220 72.549 28.399 1.00 108.95 563 ARG H O 1
ATOM 14907 N N . LEU H 3 4 ? -17.955 72.347 30.612 1.00 107.94 564 LEU H N 1
ATOM 14908 C CA . LEU H 3 4 ? -17.867 73.787 30.855 1.00 107.32 564 LEU H CA 1
ATOM 14909 C C . LEU H 3 4 ? -16.390 74.203 30.765 1.00 106.31 564 LEU H C 1
ATOM 14910 O O . LEU H 3 4 ? -15.570 73.727 31.558 1.00 106.51 564 LEU H O 1
ATOM 14915 N N . TYR H 3 5 ? -16.049 75.085 29.809 1.00 105.00 565 TYR H N 1
ATOM 14916 C CA . TYR H 3 5 ? -14.656 75.504 29.641 1.00 104.14 565 TYR H CA 1
ATOM 14917 C C . TYR H 3 5 ? -14.350 76.823 30.359 1.00 102.15 565 TYR H C 1
ATOM 14918 O O . TYR H 3 5 ? -15.260 77.504 30.829 1.00 102.04 565 TYR H O 1
ATOM 14927 N N . PHE H 3 6 ? -13.058 77.124 30.529 1.00 100.48 566 PHE H N 1
ATOM 14928 C CA . PHE H 3 6 ? -12.554 78.289 31.257 1.00 99.36 566 PHE H CA 1
ATOM 14929 C C . PHE H 3 6 ? -11.397 78.954 30.505 1.00 98.09 566 PHE H C 1
ATOM 14930 O O . PHE H 3 6 ? -10.785 78.332 29.633 1.00 98.20 566 PHE H O 1
ATOM 14938 N N . HIS H 3 7 ? -11.078 80.208 30.856 1.00 96.82 567 HIS H N 1
ATOM 14939 C CA . HIS H 3 7 ? -9.957 80.909 30.235 1.00 96.24 567 HIS H CA 1
ATOM 14940 C C . HIS H 3 7 ? -8.637 80.514 30.911 1.00 95.65 567 HIS H C 1
ATOM 14941 O O . HIS H 3 7 ? -8.668 79.975 32.013 1.00 95.62 567 HIS H O 1
ATOM 14948 N N . SER H 3 8 ? -7.483 80.774 30.275 1.00 95.21 568 SER H N 1
ATOM 14949 C CA . SER H 3 8 ? -6.189 80.422 30.876 1.00 95.44 568 SER H CA 1
ATOM 14950 C C . SER H 3 8 ? -5.583 81.555 31.711 1.00 95.94 568 SER H C 1
ATOM 14951 O O . SER H 3 8 ? -5.098 81.315 32.814 1.00 96.13 568 SER H O 1
ATOM 14954 N N . ASP H 3 9 ? -5.582 82.779 31.162 1.00 95.83 569 ASP H N 1
ATOM 14955 C CA . ASP H 3 9 ? -5.058 84.000 31.790 1.00 96.01 569 ASP H CA 1
ATOM 14956 C C . ASP H 3 9 ? -5.843 84.452 33.025 1.00 95.89 569 ASP H C 1
ATOM 14957 O O . ASP H 3 9 ? -5.384 85.325 33.753 1.00 96.19 569 ASP H O 1
ATOM 14962 N N . THR H 3 10 ? -7.025 83.868 33.241 1.00 95.42 570 THR H N 1
ATOM 14963 C CA . THR H 3 10 ? -7.988 84.108 34.314 1.00 95.41 570 THR H CA 1
ATOM 14964 C C . THR H 3 10 ? -8.771 82.807 34.424 1.00 95.62 570 THR H C 1
ATOM 14965 O O . THR H 3 10 ? -9.198 82.319 33.377 1.00 96.20 570 THR H O 1
ATOM 14969 N N . CYS H 3 11 ? -9.019 82.254 35.626 1.00 95.17 571 CYS H N 1
ATOM 14970 C CA . CYS H 3 11 ? -9.781 80.991 35.683 1.00 95.62 571 CYS H CA 1
ATOM 14971 C C . CYS H 3 11 ? -11.298 81.203 35.809 1.00 95.83 571 CYS H C 1
ATOM 14972 O O . CYS H 3 11 ? -11.989 80.515 36.562 1.00 95.40 571 CYS H O 1
ATOM 14975 N N . LEU H 3 12 ? -11.810 82.131 34.989 1.00 96.40 572 LEU H N 1
ATOM 14976 C CA . LEU H 3 12 ? -13.221 82.499 34.893 1.00 96.99 572 LEU H CA 1
ATOM 14977 C C . LEU H 3 12 ? -13.894 81.731 33.745 1.00 97.66 572 LEU H C 1
ATOM 14978 O O . LEU H 3 12 ? -13.255 81.424 32.733 1.00 97.40 572 LEU H O 1
ATOM 14983 N N . PRO H 3 13 ? -15.172 81.355 33.917 1.00 98.23 573 PRO H N 1
ATOM 14984 C CA . PRO H 3 13 ? -15.845 80.566 32.879 1.00 99.18 573 PRO H CA 1
ATOM 14985 C C . PRO H 3 13 ? -15.896 81.195 31.493 1.00 100.69 573 PRO H C 1
ATOM 14986 O O . PRO H 3 13 ? -15.919 82.417 31.317 1.00 100.62 573 PRO H O 1
ATOM 14990 N N . LEU H 3 14 ? -15.904 80.314 30.501 1.00 101.88 574 LEU H N 1
ATOM 14991 C CA . LEU H 3 14 ? -15.977 80.649 29.094 1.00 103.07 574 LEU H CA 1
ATOM 14992 C C . LEU H 3 14 ? -17.403 80.370 28.668 1.00 104.66 574 LEU H C 1
ATOM 14993 O O . LEU H 3 14 ? -17.798 79.202 28.626 1.00 104.63 574 LEU H O 1
ATOM 14998 N N . ARG H 3 15 ? -18.199 81.422 28.412 1.00 106.00 575 ARG H N 1
ATOM 14999 C CA . ARG H 3 15 ? -19.572 81.215 27.946 1.00 107.96 575 ARG H CA 1
ATOM 15000 C C . ARG H 3 15 ? -19.572 80.868 26.414 1.00 109.63 575 ARG H C 1
ATOM 15001 O O . ARG H 3 15 ? -18.571 81.092 25.722 1.00 109.64 575 ARG H O 1
ATOM 15009 N N . PRO H 3 16 ? -20.633 80.212 25.900 1.00 110.64 576 PRO H N 1
ATOM 15010 C CA . PRO H 3 16 ? -20.623 79.741 24.500 1.00 111.49 576 PRO H CA 1
ATOM 15011 C C . PRO H 3 16 ? -20.107 80.698 23.414 1.00 112.77 576 PRO H C 1
ATOM 15012 O O . PRO H 3 16 ? -19.391 80.273 22.505 1.00 112.94 576 PRO H O 1
ATOM 15016 N N . GLN H 3 17 ? -20.450 81.980 23.518 1.00 113.58 577 GLN H N 1
ATOM 15017 C CA . GLN H 3 17 ? -20.108 83.027 22.548 1.00 114.82 577 GLN H CA 1
ATOM 15018 C C . GLN H 3 17 ? -18.613 83.398 22.483 1.00 115.84 577 GLN H C 1
ATOM 15019 O O . GLN H 3 17 ? -18.194 84.085 21.549 1.00 115.31 577 GLN H O 1
ATOM 15025 N N . GLU H 3 18 ? -17.807 82.938 23.456 1.00 117.04 578 GLU H N 1
ATOM 15026 C CA . GLU H 3 18 ? -16.375 83.265 23.508 1.00 118.48 578 GLU H CA 1
ATOM 15027 C C . GLU H 3 18 ? -15.440 82.176 22.958 1.00 119.41 578 GLU H C 1
ATOM 15028 O O . GLU H 3 18 ? -14.225 82.397 22.899 1.00 119.67 578 GLU H O 1
ATOM 15034 N N . MET H 3 19 ? -15.989 81.004 22.568 1.00 119.47 579 MET H N 1
ATOM 15035 C CA . MET H 3 19 ? -15.177 79.887 22.077 1.00 119.62 579 MET H CA 1
ATOM 15036 C C . MET H 3 19 ? -14.506 80.108 20.727 1.00 119.31 579 MET H C 1
ATOM 15037 O O . MET H 3 19 ? -13.622 79.330 20.377 1.00 119.44 579 MET H O 1
ATOM 15042 N N . GLU H 3 20 ? -14.892 81.150 19.977 1.00 118.75 580 GLU H N 1
ATOM 15043 C CA . GLU H 3 20 ? -14.287 81.396 18.666 1.00 118.87 580 GLU H CA 1
ATOM 15044 C C . GLU H 3 20 ? -12.911 82.085 18.740 1.00 117.35 580 GLU H C 1
ATOM 15045 O O . GLU H 3 20 ? -12.173 82.053 17.756 1.00 117.28 580 GLU H O 1
ATOM 15051 N N . VAL H 3 21 ? -12.557 82.696 19.887 1.00 115.92 581 VAL H N 1
ATOM 15052 C CA . VAL H 3 21 ? -11.268 83.391 20.010 1.00 114.86 581 VAL H CA 1
ATOM 15053 C C . VAL H 3 21 ? -10.311 82.638 20.936 1.00 113.59 581 VAL H C 1
ATOM 15054 O O . VAL H 3 21 ? -10.731 82.159 21.989 1.00 113.49 581 VAL H O 1
ATOM 15058 N N . ASP H 3 22 ? -9.031 82.535 20.552 1.00 112.34 582 ASP H N 1
ATOM 15059 C CA . ASP H 3 22 ? -8.042 81.868 21.388 1.00 111.58 582 ASP H CA 1
ATOM 15060 C C . ASP H 3 22 ? -7.197 82.918 22.096 1.00 110.90 582 ASP H C 1
ATOM 15061 O O . ASP H 3 22 ? -6.674 83.819 21.439 1.00 110.83 582 ASP H O 1
ATOM 15076 N N . GLU H 3 24 ? -4.337 82.423 23.495 1.00 108.61 584 GLU H N 1
ATOM 15077 C CA . GLU H 3 24 ? -2.937 82.215 23.127 1.00 108.38 584 GLU H CA 1
ATOM 15078 C C . GLU H 3 24 ? -2.683 82.485 21.633 1.00 108.03 584 GLU H C 1
ATOM 15079 O O . GLU H 3 24 ? -1.656 82.057 21.108 1.00 108.33 584 GLU H O 1
ATOM 15085 N N . ASP H 3 25 ? -3.594 83.212 20.955 1.00 107.18 585 ASP H N 1
ATOM 15086 C CA . ASP H 3 25 ? -3.438 83.595 19.563 1.00 106.93 585 ASP H CA 1
ATOM 15087 C C . ASP H 3 25 ? -2.581 84.865 19.584 1.00 106.58 585 ASP H C 1
ATOM 15088 O O . ASP H 3 25 ? -3.038 85.925 19.154 1.00 107.18 585 ASP H O 1
ATOM 15093 N N . GLU H 3 26 ? -1.357 84.773 20.124 1.00 105.42 586 GLU H N 1
ATOM 15094 C CA . GLU H 3 26 ? -0.460 85.918 20.178 1.00 104.78 586 GLU H CA 1
ATOM 15095 C C . GLU H 3 26 ? 0.999 85.516 20.153 1.00 104.08 586 GLU H C 1
ATOM 15096 O O . GLU H 3 26 ? 1.479 84.850 21.066 1.00 104.12 586 GLU H O 1
ATOM 15102 N N . LYS H 3 27 ? 1.700 85.912 19.077 1.00 103.41 587 LYS H N 1
ATOM 15103 C CA . LYS H 3 27 ? 3.135 85.680 18.889 1.00 103.17 587 LYS H CA 1
ATOM 15104 C C . LYS H 3 27 ? 3.909 86.343 20.043 1.00 102.43 587 LYS H C 1
ATOM 15105 O O . LYS H 3 27 ? 4.884 85.782 20.542 1.00 102.60 587 LYS H O 1
ATOM 15111 N N . ASP H 3 28 ? 3.450 87.538 20.467 1.00 101.40 588 ASP H N 1
ATOM 15112 C CA . ASP H 3 28 ? 4.047 88.329 21.530 1.00 100.67 588 ASP H CA 1
ATOM 15113 C C . ASP H 3 28 ? 3.049 88.784 22.599 1.00 99.12 588 ASP H C 1
ATOM 15114 O O . ASP H 3 28 ? 2.222 89.663 22.356 1.00 99.10 588 ASP H O 1
ATOM 15119 N N . PRO H 3 29 ? 3.127 88.205 23.808 1.00 97.62 589 PRO H N 1
ATOM 15120 C CA . PRO H 3 29 ? 2.271 88.688 24.906 1.00 96.33 589 PRO H CA 1
ATOM 15121 C C . PRO H 3 29 ? 2.852 89.974 25.505 1.00 94.77 589 PRO H C 1
ATOM 15122 O O . PRO H 3 29 ? 4.052 90.236 25.381 1.00 94.77 589 PRO H O 1
ATOM 15126 N N . GLU H 3 30 ? 2.007 90.788 26.148 1.00 93.37 590 GLU H N 1
ATOM 15127 C CA . GLU H 3 30 ? 2.422 92.081 26.709 1.00 92.56 590 GLU H CA 1
ATOM 15128 C C . GLU H 3 30 ? 3.691 92.033 27.588 1.00 90.56 590 GLU H C 1
ATOM 15129 O O . GLU H 3 30 ? 4.568 92.893 27.425 1.00 90.73 590 GLU H O 1
ATOM 15135 N N . TRP H 3 31 ? 3.806 91.018 28.479 1.00 88.27 591 TRP H N 1
ATOM 15136 C CA . TRP H 3 31 ? 4.962 90.869 29.365 1.00 86.29 591 TRP H CA 1
ATOM 15137 C C . TRP H 3 31 ? 6.277 90.665 28.613 1.00 86.63 591 TRP H C 1
ATOM 15138 O O . TRP H 3 31 ? 7.326 91.122 29.066 1.00 86.83 591 TRP H O 1
ATOM 15149 N N . LEU H 3 32 ? 6.223 89.928 27.491 1.00 86.37 592 LEU H N 1
ATOM 15150 C CA . LEU H 3 32 ? 7.405 89.661 26.681 1.00 86.46 592 LEU H CA 1
ATOM 15151 C C . LEU H 3 32 ? 7.919 90.934 26.062 1.00 86.96 592 LEU H C 1
ATOM 15152 O O . LEU H 3 32 ? 9.132 91.124 25.966 1.00 86.89 592 LEU H O 1
ATOM 15157 N N . ARG H 3 33 ? 6.991 91.808 25.642 1.00 87.47 593 ARG H N 1
ATOM 15158 C CA . ARG H 3 33 ? 7.295 93.082 25.031 1.00 88.49 593 ARG H CA 1
ATOM 15159 C C . ARG H 3 33 ? 7.937 93.997 26.059 1.00 90.14 593 ARG H C 1
ATOM 15160 O O . ARG H 3 33 ? 8.963 94.600 25.760 1.00 90.21 593 ARG H O 1
ATOM 15168 N N . GLU H 3 34 ? 7.398 94.032 27.288 1.00 91.39 594 GLU H N 1
ATOM 15169 C CA . GLU H 3 34 ? 7.982 94.843 28.358 1.00 93.11 594 GLU H CA 1
ATOM 15170 C C . GLU H 3 34 ? 9.341 94.315 28.799 1.00 94.30 594 GLU H C 1
ATOM 15171 O O . GLU H 3 34 ? 10.227 95.108 29.095 1.00 94.40 594 GLU H O 1
ATOM 15177 N N . LYS H 3 35 ? 9.519 92.988 28.790 1.00 95.15 595 LYS H N 1
ATOM 15178 C CA . LYS H 3 35 ? 10.782 92.351 29.128 1.00 96.70 595 LYS H CA 1
ATOM 15179 C C . LYS H 3 35 ? 11.913 92.796 28.186 1.00 98.69 595 LYS H C 1
ATOM 15180 O O . LYS H 3 35 ? 12.978 93.173 28.674 1.00 98.74 595 LYS H O 1
ATOM 15186 N N . THR H 3 36 ? 11.686 92.792 26.848 1.00 100.20 596 THR H N 1
ATOM 15187 C CA . THR H 3 36 ? 12.732 93.245 25.920 1.00 102.10 596 THR H CA 1
ATOM 15188 C C . THR H 3 36 ? 13.064 94.703 26.139 1.00 103.76 596 THR H C 1
ATOM 15189 O O . THR H 3 36 ? 14.237 95.049 26.189 1.00 104.26 596 THR H O 1
ATOM 15193 N N . ILE H 3 37 ? 12.052 95.555 26.303 1.00 104.42 597 ILE H N 1
ATOM 15194 C CA . ILE H 3 37 ? 12.278 96.976 26.537 1.00 105.48 597 ILE H CA 1
ATOM 15195 C C . ILE H 3 37 ? 13.130 97.226 27.783 1.00 106.58 597 ILE H C 1
ATOM 15196 O O . ILE H 3 37 ? 14.088 97.999 27.708 1.00 106.64 597 ILE H O 1
ATOM 15201 N N . THR H 3 38 ? 12.818 96.544 28.905 1.00 107.35 598 THR H N 1
ATOM 15202 C CA . THR H 3 38 ? 13.581 96.780 30.127 1.00 108.67 598 THR H CA 1
ATOM 15203 C C . THR H 3 38 ? 14.954 96.119 30.062 1.00 110.43 598 THR H C 1
ATOM 15204 O O . THR H 3 38 ? 15.878 96.678 30.642 1.00 110.55 598 THR H O 1
ATOM 15208 N N . GLN H 3 39 ? 15.124 95.010 29.321 1.00 111.66 599 GLN H N 1
ATOM 15209 C CA . GLN H 3 39 ? 16.451 94.397 29.208 1.00 113.55 599 GLN H CA 1
ATOM 15210 C C . GLN H 3 39 ? 17.383 95.253 28.362 1.00 115.26 599 GLN H C 1
ATOM 15211 O O . GLN H 3 39 ? 18.529 95.462 28.748 1.00 115.20 599 GLN H O 1
ATOM 15217 N N . ILE H 3 40 ? 16.880 95.804 27.246 1.00 116.70 600 ILE H N 1
ATOM 15218 C CA . ILE H 3 40 ? 17.660 96.699 26.389 1.00 118.65 600 ILE H CA 1
ATOM 15219 C C . ILE H 3 40 ? 18.055 97.953 27.184 1.00 120.34 600 ILE H C 1
ATOM 15220 O O . ILE H 3 40 ? 19.179 98.429 27.060 1.00 120.46 600 ILE H O 1
ATOM 15225 N N . GLU H 3 41 ? 17.151 98.459 28.034 1.00 121.51 601 GLU H N 1
ATOM 15226 C CA . GLU H 3 41 ? 17.438 99.630 28.852 1.00 123.15 601 GLU H CA 1
ATOM 15227 C C . GLU H 3 41 ? 18.517 99.375 29.911 1.00 124.56 601 GLU H C 1
ATOM 15228 O O . GLU H 3 41 ? 19.186 100.320 30.315 1.00 124.74 601 GLU H O 1
ATOM 15234 N N . GLU H 3 42 ? 18.713 98.109 30.340 1.00 125.41 602 GLU H N 1
ATOM 15235 C CA . GLU H 3 42 ? 19.742 97.736 31.324 1.00 126.74 602 GLU H CA 1
ATOM 15236 C C . GLU H 3 42 ? 21.171 97.950 30.806 1.00 127.80 602 GLU H C 1
ATOM 15237 O O . GLU H 3 42 ? 22.095 98.046 31.610 1.00 127.88 602 GLU H O 1
ATOM 15243 N N . PHE H 3 43 ? 21.365 97.958 29.484 1.00 128.48 603 PHE H N 1
ATOM 15244 C CA . PHE H 3 43 ? 22.696 98.127 28.909 1.00 129.67 603 PHE H CA 1
ATOM 15245 C C . PHE H 3 43 ? 23.293 99.489 29.191 1.00 130.65 603 PHE H C 1
ATOM 15246 O O . PHE H 3 43 ? 22.816 100.500 28.681 1.00 130.98 603 PHE H O 1
ATOM 15254 N N . SER H 3 44 ? 24.325 99.507 30.038 1.00 130.93 604 SER H N 1
ATOM 15255 C CA . SER H 3 44 ? 25.049 100.720 30.420 1.00 131.56 604 SER H CA 1
ATOM 15256 C C . SER H 3 44 ? 25.981 101.192 29.293 1.00 132.00 604 SER H C 1
ATOM 15257 O O . SER H 3 44 ? 26.149 102.394 29.085 1.00 132.10 604 SER H O 1
ATOM 15260 N N . ASP H 3 45 ? 26.579 100.231 28.572 1.00 132.02 605 ASP H N 1
ATOM 15261 C CA . ASP H 3 45 ? 27.539 100.441 27.491 1.00 132.42 605 ASP H CA 1
ATOM 15262 C C . ASP H 3 45 ? 26.930 100.820 26.129 1.00 132.09 605 ASP H C 1
ATOM 15263 O O . ASP H 3 45 ? 27.667 101.188 25.215 1.00 132.26 605 ASP H O 1
ATOM 15268 N N . VAL H 3 46 ? 25.606 100.713 25.978 1.00 131.39 606 VAL H N 1
ATOM 15269 C CA . VAL H 3 46 ? 24.938 101.035 24.716 1.00 131.11 606 VAL H CA 1
ATOM 15270 C C . VAL H 3 46 ? 24.286 102.414 24.831 1.00 130.55 606 VAL H C 1
ATOM 15271 O O . VAL H 3 46 ? 23.670 102.696 25.858 1.00 130.61 606 VAL H O 1
ATOM 15275 N N . ASN H 3 47 ? 24.435 103.286 23.816 1.00 129.82 607 ASN H N 1
ATOM 15276 C CA . ASN H 3 47 ? 23.859 104.630 23.896 1.00 129.61 607 ASN H CA 1
ATOM 15277 C C . ASN H 3 47 ? 22.330 104.656 23.699 1.00 129.21 607 ASN H C 1
ATOM 15278 O O . ASN H 3 47 ? 21.728 103.650 23.328 1.00 129.40 607 ASN H O 1
ATOM 15283 N N . GLU H 3 48 ? 21.722 105.826 23.963 1.00 128.55 608 GLU H N 1
ATOM 15284 C CA . GLU H 3 48 ? 20.289 106.106 23.914 1.00 128.37 608 GLU H CA 1
ATOM 15285 C C . GLU H 3 48 ? 19.654 105.843 22.561 1.00 127.56 608 GLU H C 1
ATOM 15286 O O . GLU H 3 48 ? 18.565 105.274 22.509 1.00 127.70 608 GLU H O 1
ATOM 15292 N N . GLY H 3 49 ? 20.332 106.251 21.490 1.00 126.50 609 GLY H N 1
ATOM 15293 C CA . GLY H 3 49 ? 19.860 106.073 20.124 1.00 125.93 609 GLY H CA 1
ATOM 15294 C C . GLY H 3 49 ? 19.852 104.625 19.688 1.00 125.07 609 GLY H C 1
ATOM 15295 O O . GLY H 3 49 ? 18.871 104.164 19.101 1.00 125.10 609 GLY H O 1
ATOM 15296 N N . GLU H 3 50 ? 20.939 103.888 19.988 1.00 124.17 610 GLU H N 1
ATOM 15297 C CA . GLU H 3 50 ? 21.039 102.466 19.654 1.00 123.77 610 GLU H CA 1
ATOM 15298 C C . GLU H 3 50 ? 19.977 101.695 20.426 1.00 122.64 610 GLU H C 1
ATOM 15299 O O . GLU H 3 50 ? 19.267 100.881 19.843 1.00 122.87 610 GLU H O 1
ATOM 15305 N N . LYS H 3 51 ? 19.833 101.990 21.722 1.00 121.27 611 LYS H N 1
ATOM 15306 C CA . LYS H 3 51 ? 18.843 101.340 22.562 1.00 120.60 611 LYS H CA 1
ATOM 15307 C C . LYS H 3 51 ? 17.416 101.537 22.052 1.00 119.44 611 LYS H C 1
ATOM 15308 O O . LYS H 3 51 ? 16.662 100.572 22.002 1.00 119.50 611 LYS H O 1
ATOM 15314 N N . GLU H 3 52 ? 17.052 102.761 21.645 1.00 118.27 612 GLU H N 1
ATOM 15315 C CA . GLU H 3 52 ? 15.706 103.025 21.149 1.00 117.64 612 GLU H CA 1
ATOM 15316 C C . GLU H 3 52 ? 15.398 102.310 19.845 1.00 116.33 612 GLU H C 1
ATOM 15317 O O . GLU H 3 52 ? 14.296 101.781 19.685 1.00 116.53 612 GLU H O 1
ATOM 15323 N N . VAL H 3 53 ? 16.375 102.250 18.927 1.00 114.75 613 VAL H N 1
ATOM 15324 C CA . VAL H 3 53 ? 16.183 101.554 17.659 1.00 113.65 613 VAL H CA 1
ATOM 15325 C C . VAL H 3 53 ? 15.983 100.071 17.910 1.00 111.62 613 VAL H C 1
ATOM 15326 O O . VAL H 3 53 ? 14.984 99.514 17.463 1.00 111.58 613 VAL H O 1
ATOM 15330 N N . MET H 3 54 ? 16.892 99.458 18.688 1.00 109.87 614 MET H N 1
ATOM 15331 C CA . MET H 3 54 ? 16.833 98.041 19.036 1.00 108.72 614 MET H CA 1
ATOM 15332 C C . MET H 3 54 ? 15.487 97.635 19.612 1.00 107.34 614 MET H C 1
ATOM 15333 O O . MET H 3 54 ? 14.911 96.658 19.145 1.00 107.38 614 MET H O 1
ATOM 15338 N N . LYS H 3 55 ? 14.951 98.423 20.559 1.00 106.16 615 LYS H N 1
ATOM 15339 C CA . LYS H 3 55 ? 13.632 98.187 21.150 1.00 105.58 615 LYS H CA 1
ATOM 15340 C C . LYS H 3 55 ? 12.538 98.141 20.059 1.00 104.45 615 LYS H C 1
ATOM 15341 O O . LYS H 3 55 ? 11.786 97.174 20.009 1.00 104.36 615 LYS H O 1
ATOM 15347 N N . LEU H 3 56 ? 12.466 99.169 19.181 1.00 103.40 616 LEU H N 1
ATOM 15348 C CA . LEU H 3 56 ? 11.485 99.238 18.097 1.00 102.94 616 LEU H CA 1
ATOM 15349 C C . LEU H 3 56 ? 11.570 98.035 17.173 1.00 102.54 616 LEU H C 1
ATOM 15350 O O . LEU H 3 56 ? 10.543 97.424 16.875 1.00 102.59 616 LEU H O 1
ATOM 15355 N N . TRP H 3 57 ? 12.793 97.690 16.728 1.00 101.97 617 TRP H N 1
ATOM 15356 C CA . TRP H 3 57 ? 13.031 96.548 15.856 1.00 101.87 617 TRP H CA 1
ATOM 15357 C C . TRP H 3 57 ? 12.566 95.246 16.503 1.00 101.10 617 TRP H C 1
ATOM 15358 O O . TRP H 3 57 ? 11.930 94.418 15.848 1.00 100.91 617 TRP H O 1
ATOM 15369 N N . ASN H 3 58 ? 12.888 95.065 17.789 1.00 100.41 618 ASN H N 1
ATOM 15370 C CA . ASN H 3 58 ? 12.524 93.863 18.506 1.00 100.07 618 ASN H CA 1
ATOM 15371 C C . ASN H 3 58 ? 11.029 93.719 18.610 1.00 99.90 618 ASN H C 1
ATOM 15372 O O . ASN H 3 58 ? 10.519 92.648 18.311 1.00 100.08 618 ASN H O 1
ATOM 15377 N N . LEU H 3 59 ? 10.315 94.809 18.932 1.00 99.37 619 LEU H N 1
ATOM 15378 C CA . LEU H 3 59 ? 8.855 94.773 18.977 1.00 99.33 619 LEU H CA 1
ATOM 15379 C C . LEU H 3 59 ? 8.269 94.474 17.589 1.00 99.27 619 LEU H C 1
ATOM 15380 O O . LEU H 3 59 ? 7.255 93.794 17.495 1.00 99.38 619 LEU H O 1
ATOM 15385 N N . HIS H 3 60 ? 8.924 94.942 16.523 1.00 98.97 620 HIS H N 1
ATOM 15386 C CA . HIS H 3 60 ? 8.487 94.689 15.161 1.00 99.39 620 HIS H CA 1
ATOM 15387 C C . HIS H 3 60 ? 8.606 93.202 14.778 1.00 99.50 620 HIS H C 1
ATOM 15388 O O . HIS H 3 60 ? 7.628 92.628 14.272 1.00 99.62 620 HIS H O 1
ATOM 15395 N N . VAL H 3 61 ? 9.781 92.572 15.025 1.00 99.20 621 VAL H N 1
ATOM 15396 C CA . VAL H 3 61 ? 9.927 91.158 14.660 1.00 99.38 621 VAL H CA 1
ATOM 15397 C C . VAL H 3 61 ? 9.050 90.265 15.557 1.00 99.95 621 VAL H C 1
ATOM 15398 O O . VAL H 3 61 ? 8.617 89.215 15.101 1.00 100.08 621 VAL H O 1
ATOM 15402 N N . MET H 3 62 ? 8.766 90.688 16.802 1.00 100.20 622 MET H N 1
ATOM 15403 C CA . MET H 3 62 ? 7.939 89.921 17.731 1.00 100.93 622 MET H CA 1
ATOM 15404 C C . MET H 3 62 ? 6.487 89.896 17.281 1.00 101.82 622 MET H C 1
ATOM 15405 O O . MET H 3 62 ? 5.827 88.862 17.387 1.00 102.27 622 MET H O 1
ATOM 15410 N N . LYS H 3 63 ? 5.995 91.047 16.795 1.00 101.93 623 LYS H N 1
ATOM 15411 C CA . LYS H 3 63 ? 4.637 91.260 16.320 1.00 102.51 623 LYS H CA 1
ATOM 15412 C C . LYS H 3 63 ? 4.270 90.347 15.168 1.00 103.22 623 LYS H C 1
ATOM 15413 O O . LYS H 3 63 ? 3.198 89.734 15.216 1.00 103.44 623 LYS H O 1
ATOM 15419 N N . HIS H 3 64 ? 5.120 90.240 14.132 1.00 103.41 624 HIS H N 1
ATOM 15420 C CA . HIS H 3 64 ? 4.784 89.389 12.992 1.00 104.09 624 HIS H CA 1
ATOM 15421 C C . HIS H 3 64 ? 5.304 87.966 13.175 1.00 104.93 624 HIS H C 1
ATOM 15422 O O . HIS H 3 64 ? 4.515 87.021 13.166 1.00 105.01 624 HIS H O 1
ATOM 15429 N N . GLY H 3 65 ? 6.601 87.825 13.403 1.00 105.38 625 GLY H N 1
ATOM 15430 C CA . GLY H 3 65 ? 7.198 86.514 13.611 1.00 106.33 625 GLY H CA 1
ATOM 15431 C C . GLY H 3 65 ? 8.037 86.073 12.436 1.00 107.04 625 GLY H C 1
ATOM 15432 O O . GLY H 3 65 ? 7.771 85.035 11.829 1.00 107.13 625 GLY H O 1
ATOM 15433 N N . PHE H 3 66 ? 9.045 86.870 12.100 1.00 107.51 626 PHE H N 1
ATOM 15434 C CA . PHE H 3 66 ? 9.927 86.568 10.982 1.00 108.55 626 PHE H CA 1
ATOM 15435 C C . PHE H 3 66 ? 10.856 85.436 11.375 1.00 109.23 626 PHE H C 1
ATOM 15436 O O . PHE H 3 66 ? 11.563 85.543 12.370 1.00 109.23 626 PHE H O 1
ATOM 15444 N N . ILE H 3 67 ? 10.801 84.322 10.639 1.00 109.63 627 ILE H N 1
ATOM 15445 C CA . ILE H 3 67 ? 11.617 83.147 10.942 1.00 110.41 627 ILE H CA 1
ATOM 15446 C C . ILE H 3 67 ? 12.656 82.821 9.849 1.00 111.13 627 ILE H C 1
ATOM 15447 O O . ILE H 3 67 ? 13.626 82.107 10.116 1.00 111.12 627 ILE H O 1
ATOM 15452 N N . ALA H 3 68 ? 12.472 83.354 8.634 1.00 111.58 628 ALA H N 1
ATOM 15453 C CA . ALA H 3 68 ? 13.392 83.083 7.536 1.00 112.61 628 ALA H CA 1
ATOM 15454 C C . ALA H 3 68 ? 14.257 84.266 7.200 1.00 113.25 628 ALA H C 1
ATOM 15455 O O . ALA H 3 68 ? 13.814 85.401 7.316 1.00 113.14 628 ALA H O 1
ATOM 15457 N N . ASP H 3 69 ? 15.466 83.998 6.708 1.00 113.75 629 ASP H N 1
ATOM 15458 C CA . ASP H 3 69 ? 16.377 85.025 6.225 1.00 114.72 629 ASP H CA 1
ATOM 15459 C C . ASP H 3 69 ? 15.756 85.728 5.008 1.00 115.23 629 ASP H C 1
ATOM 15460 O O . ASP H 3 69 ? 15.967 86.928 4.829 1.00 115.36 629 ASP H O 1
ATOM 15465 N N . ASN H 3 70 ? 15.016 84.985 4.151 1.00 115.14 630 ASN H N 1
ATOM 15466 C CA . ASN H 3 70 ? 14.388 85.598 2.977 1.00 115.28 630 ASN H CA 1
ATOM 15467 C C . ASN H 3 70 ? 13.321 86.654 3.340 1.00 114.66 630 ASN H C 1
ATOM 15468 O O . ASN H 3 70 ? 13.046 87.556 2.546 1.00 114.63 630 ASN H O 1
ATOM 15473 N N . GLN H 3 71 ? 12.759 86.557 4.559 1.00 113.76 631 GLN H N 1
ATOM 15474 C CA . GLN H 3 71 ? 11.772 87.493 5.075 1.00 113.39 631 GLN H CA 1
ATOM 15475 C C . GLN H 3 71 ? 12.389 88.837 5.481 1.00 113.41 631 GLN H C 1
ATOM 15476 O O . GLN H 3 71 ? 11.630 89.769 5.721 1.00 113.49 631 GLN H O 1
ATOM 15482 N N . MET H 3 72 ? 13.737 88.942 5.593 1.00 113.18 632 MET H N 1
ATOM 15483 C CA . MET H 3 72 ? 14.422 90.152 6.053 1.00 113.50 632 MET H CA 1
ATOM 15484 C C . MET H 3 72 ? 14.313 91.348 5.134 1.00 113.82 632 MET H C 1
ATOM 15485 O O . MET H 3 72 ? 14.293 92.474 5.640 1.00 113.86 632 MET H O 1
ATOM 15490 N N . ASN H 3 73 ? 14.210 91.123 3.806 1.00 113.77 633 ASN H N 1
ATOM 15491 C CA . ASN H 3 73 ? 14.054 92.210 2.842 1.00 114.10 633 ASN H CA 1
ATOM 15492 C C . ASN H 3 73 ? 12.699 92.882 3.100 1.00 113.70 633 ASN H C 1
ATOM 15493 O O . ASN H 3 73 ? 12.640 94.098 3.274 1.00 113.41 633 ASN H O 1
ATOM 15498 N N . HIS H 3 74 ? 11.637 92.071 3.219 1.00 113.52 634 HIS H N 1
ATOM 15499 C CA . HIS H 3 74 ? 10.297 92.548 3.525 1.00 114.02 634 HIS H CA 1
ATOM 15500 C C . HIS H 3 74 ? 10.217 93.170 4.920 1.00 114.97 634 HIS H C 1
ATOM 15501 O O . HIS H 3 74 ? 9.629 94.230 5.065 1.00 115.41 634 HIS H O 1
ATOM 15508 N N . ALA H 3 75 ? 10.812 92.518 5.938 1.00 115.10 635 ALA H N 1
ATOM 15509 C CA . ALA H 3 75 ? 10.816 92.983 7.324 1.00 115.61 635 ALA H CA 1
ATOM 15510 C C . ALA H 3 75 ? 11.360 94.385 7.443 1.00 115.90 635 ALA H C 1
ATOM 15511 O O . ALA H 3 75 ? 10.810 95.172 8.197 1.00 116.02 635 ALA H O 1
ATOM 15513 N N . CYS H 3 76 ? 12.417 94.713 6.693 1.00 115.91 636 CYS H N 1
ATOM 15514 C CA . CYS H 3 76 ? 13.002 96.045 6.752 1.00 116.33 636 CYS H CA 1
ATOM 15515 C C . CYS H 3 76 ? 12.099 97.097 6.161 1.00 116.06 636 CYS H C 1
ATOM 15516 O O . CYS H 3 76 ? 11.939 98.157 6.754 1.00 116.15 636 CYS H O 1
ATOM 15519 N N . MET H 3 77 ? 11.465 96.788 5.028 1.00 115.62 637 MET H N 1
ATOM 15520 C CA . MET H 3 77 ? 10.536 97.712 4.386 1.00 115.64 637 MET H CA 1
ATOM 15521 C C . MET H 3 77 ? 9.294 97.870 5.262 1.00 115.57 637 MET H C 1
ATOM 15522 O O . MET H 3 77 ? 8.853 98.987 5.511 1.00 115.65 637 MET H O 1
ATOM 15527 N N . LEU H 3 78 ? 8.774 96.759 5.779 1.00 115.32 638 LEU H N 1
ATOM 15528 C CA . LEU H 3 78 ? 7.624 96.741 6.672 1.00 115.67 638 LEU H CA 1
ATOM 15529 C C . LEU H 3 78 ? 7.884 97.585 7.924 1.00 116.10 638 LEU H C 1
ATOM 15530 O O . LEU H 3 78 ? 6.972 98.231 8.433 1.00 116.08 638 LEU H O 1
ATOM 15535 N N . PHE H 3 79 ? 9.140 97.620 8.381 1.00 116.40 639 PHE H N 1
ATOM 15536 C CA . PHE H 3 79 ? 9.568 98.396 9.523 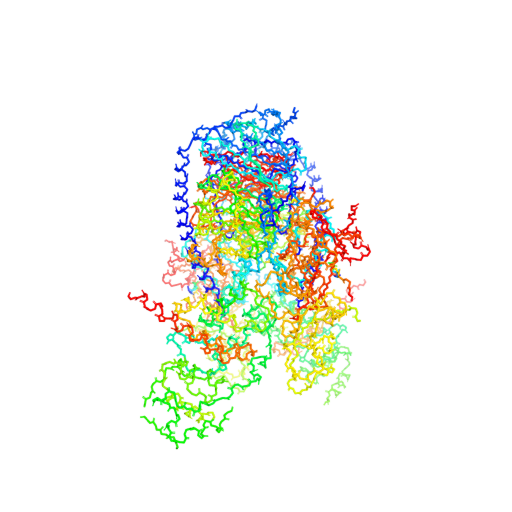1.00 117.34 639 PHE H CA 1
ATOM 15537 C C . PHE H 3 79 ? 9.505 99.892 9.219 1.00 117.57 639 PHE H C 1
ATOM 15538 O O . PHE H 3 79 ? 8.960 100.647 10.014 1.00 117.79 639 PHE H O 1
ATOM 15546 N N . VAL H 3 80 ? 10.018 100.325 8.059 1.00 117.36 640 VAL H N 1
ATOM 15547 C CA . VAL H 3 80 ? 9.954 101.734 7.666 1.00 117.58 640 VAL H CA 1
ATOM 15548 C C . VAL H 3 80 ? 8.499 102.182 7.533 1.00 117.86 640 VAL H C 1
ATOM 15549 O O . VAL H 3 80 ? 8.129 103.243 8.016 1.00 117.78 640 VAL H O 1
ATOM 15553 N N . GLU H 3 81 ? 7.671 101.342 6.936 1.00 118.14 641 GLU H N 1
ATOM 15554 C CA . GLU H 3 81 ? 6.269 101.637 6.733 1.00 119.06 641 GLU H CA 1
ATOM 15555 C C . GLU H 3 81 ? 5.483 101.884 8.021 1.00 119.40 641 GLU H C 1
ATOM 15556 O O . GLU H 3 81 ? 4.647 102.785 8.043 1.00 119.37 641 GLU H O 1
ATOM 15562 N N . ASN H 3 82 ? 5.731 101.108 9.085 1.00 119.70 642 ASN H N 1
ATOM 15563 C CA . ASN H 3 82 ? 4.958 101.261 10.325 1.00 120.52 642 ASN H CA 1
ATOM 15564 C C . ASN H 3 82 ? 5.692 102.039 11.431 1.00 120.99 642 ASN H C 1
ATOM 15565 O O . ASN H 3 82 ? 5.120 102.961 12.024 1.00 120.94 642 ASN H O 1
ATOM 15570 N N . TYR H 3 83 ? 6.951 101.687 11.697 1.00 121.20 643 TYR H N 1
ATOM 15571 C CA . TYR H 3 83 ? 7.749 102.388 12.698 1.00 121.88 643 TYR H CA 1
ATOM 15572 C C . TYR H 3 83 ? 8.474 103.635 12.177 1.00 122.08 643 TYR H C 1
ATOM 15573 O O . TYR H 3 83 ? 9.030 104.371 12.984 1.00 122.32 643 TYR H O 1
ATOM 15582 N N . GLY H 3 84 ? 8.482 103.847 10.858 1.00 121.85 644 GLY H N 1
ATOM 15583 C CA . GLY H 3 84 ? 9.153 104.970 10.207 1.00 122.15 644 GLY H CA 1
ATOM 15584 C C . GLY H 3 84 ? 8.723 106.333 10.712 1.00 122.23 644 GLY H C 1
ATOM 15585 O O . GLY H 3 84 ? 9.541 107.257 10.772 1.00 122.46 644 GLY H O 1
ATOM 15586 N N . GLN H 3 85 ? 7.443 106.430 11.150 1.00 121.78 645 GLN H N 1
ATOM 15587 C CA . GLN H 3 85 ? 6.814 107.606 11.759 1.00 121.70 645 GLN H CA 1
ATOM 15588 C C . GLN H 3 85 ? 7.549 107.954 13.079 1.00 121.09 645 GLN H C 1
ATOM 15589 O O . GLN H 3 85 ? 8.015 109.082 13.239 1.00 121.11 645 GLN H O 1
ATOM 15595 N N . LYS H 3 86 ? 7.709 106.965 13.986 1.00 120.31 646 LYS H N 1
ATOM 15596 C CA . LYS H 3 86 ? 8.395 107.151 15.267 1.00 119.95 646 LYS H CA 1
ATOM 15597 C C . LYS H 3 86 ? 9.923 107.268 15.140 1.00 119.89 646 LYS H C 1
ATOM 15598 O O . LYS H 3 86 ? 10.573 107.684 16.091 1.00 119.74 646 LYS H O 1
ATOM 15604 N N . ILE H 3 87 ? 10.498 106.899 13.987 1.00 119.99 647 ILE H N 1
ATOM 15605 C CA . ILE H 3 87 ? 11.942 106.999 13.785 1.00 120.64 647 ILE H CA 1
ATOM 15606 C C . ILE H 3 87 ? 12.311 108.427 13.475 1.00 121.24 647 ILE H C 1
ATOM 15607 O O . ILE H 3 87 ? 13.243 108.960 14.071 1.00 121.47 647 ILE H O 1
ATOM 15612 N N . ILE H 3 88 ? 11.567 109.057 12.562 1.00 121.30 648 ILE H N 1
ATOM 15613 C CA . ILE H 3 88 ? 11.783 110.450 12.197 1.00 121.69 648 ILE H CA 1
ATOM 15614 C C . ILE H 3 88 ? 11.496 111.335 13.418 1.00 121.91 648 ILE H C 1
ATOM 15615 O O . ILE H 3 88 ? 12.331 112.158 13.796 1.00 121.84 648 ILE H O 1
ATOM 15620 N N . LYS H 3 89 ? 10.350 111.100 14.070 1.00 122.07 649 LYS H N 1
ATOM 15621 C CA . LYS H 3 89 ? 9.915 111.843 15.240 1.00 122.81 649 LYS H CA 1
ATOM 15622 C C . LYS H 3 89 ? 10.935 111.772 16.367 1.00 123.51 649 LYS H C 1
ATOM 15623 O O . LYS H 3 89 ? 11.301 112.808 16.915 1.00 123.78 649 LYS H O 1
ATOM 15629 N N . LYS H 3 90 ? 11.424 110.568 16.697 1.00 123.69 650 LYS H N 1
ATOM 15630 C CA . LYS H 3 90 ? 12.394 110.411 17.779 1.00 124.23 650 LYS H CA 1
ATOM 15631 C C . LYS H 3 90 ? 13.830 110.699 17.364 1.00 124.86 650 LYS H C 1
ATOM 15632 O O . LYS H 3 90 ? 14.733 110.351 18.118 1.00 125.12 650 LYS H O 1
ATOM 15638 N N . ASN H 3 91 ? 14.064 111.299 16.176 1.00 124.94 651 ASN H N 1
ATOM 15639 C CA . ASN H 3 91 ? 15.405 111.563 15.638 1.00 125.69 651 ASN H CA 1
ATOM 15640 C C . ASN H 3 91 ? 16.285 110.296 15.698 1.00 126.17 651 ASN H C 1
ATOM 15641 O O . ASN H 3 91 ? 17.146 110.181 16.569 1.00 126.25 651 ASN H O 1
ATOM 15646 N N . LEU H 3 92 ? 15.981 109.304 14.854 1.00 126.33 652 LEU H N 1
ATOM 15647 C CA . LEU H 3 92 ? 16.680 108.022 14.889 1.00 126.86 652 LEU H CA 1
ATOM 15648 C C . LEU H 3 92 ? 17.141 107.504 13.521 1.00 127.31 652 LEU H C 1
ATOM 15649 O O . LEU H 3 92 ? 17.606 106.370 13.426 1.00 127.44 652 LEU H O 1
ATOM 15654 N N . CYS H 3 93 ? 17.029 108.319 12.479 1.00 127.46 653 CYS H N 1
ATOM 15655 C CA . CYS H 3 93 ? 17.389 107.925 11.129 1.00 128.22 653 CYS H CA 1
ATOM 15656 C C . CYS H 3 93 ? 18.827 107.438 10.994 1.00 128.87 653 CYS H C 1
ATOM 15657 O O . CYS H 3 93 ? 19.049 106.431 10.329 1.00 129.09 653 CYS H O 1
ATOM 15660 N N . ARG H 3 94 ? 19.793 108.110 11.634 1.00 128.97 654 ARG H N 1
ATOM 15661 C CA . ARG H 3 94 ? 21.191 107.686 11.557 1.00 129.51 654 ARG H CA 1
ATOM 15662 C C . ARG H 3 94 ? 21.408 106.319 12.200 1.00 129.70 654 ARG H C 1
ATOM 15663 O O . ARG H 3 94 ? 22.069 105.473 11.602 1.00 129.70 654 ARG H O 1
ATOM 15671 N N . ASN H 3 95 ? 20.803 106.075 13.378 1.00 129.72 655 ASN H N 1
ATOM 15672 C CA . ASN H 3 95 ? 20.897 104.773 14.053 1.00 130.24 655 ASN H CA 1
ATOM 15673 C C . ASN H 3 95 ? 20.144 103.678 13.287 1.00 130.19 655 ASN H C 1
ATOM 15674 O O . ASN H 3 95 ? 20.527 102.512 13.356 1.00 130.39 655 ASN H O 1
ATOM 15679 N N . PHE H 3 96 ? 19.089 104.047 12.550 1.00 129.84 656 PHE H N 1
ATOM 15680 C CA . PHE H 3 96 ? 18.351 103.102 11.732 1.00 130.07 656 PHE H CA 1
ATOM 15681 C C . PHE H 3 96 ? 19.260 102.652 10.585 1.00 129.78 656 PHE H C 1
ATOM 15682 O O . PHE H 3 96 ? 19.387 101.456 10.342 1.00 129.80 656 PHE H O 1
ATOM 15690 N N . MET H 3 97 ? 19.963 103.591 9.948 1.00 129.35 657 MET H N 1
ATOM 15691 C CA . MET H 3 97 ? 20.902 103.276 8.882 1.00 129.46 657 MET H CA 1
ATOM 15692 C C . MET H 3 97 ? 22.000 102.335 9.366 1.00 129.16 657 MET H C 1
ATOM 15693 O O . MET H 3 97 ? 22.393 101.438 8.626 1.00 129.42 657 MET H O 1
ATOM 15698 N N . LEU H 3 98 ? 22.465 102.513 10.615 1.00 128.49 658 LEU H N 1
ATOM 15699 C CA . LEU H 3 98 ? 23.468 101.639 11.228 1.00 128.52 658 LEU H CA 1
ATOM 15700 C C . LEU H 3 98 ? 22.884 100.241 11.403 1.00 128.21 658 LEU H C 1
ATOM 15701 O O . LEU H 3 98 ? 23.566 99.252 11.146 1.00 128.18 658 LEU H O 1
ATOM 15706 N N . HIS H 3 99 ? 21.604 100.149 11.812 1.00 127.95 659 HIS H N 1
ATOM 15707 C CA . HIS H 3 99 ? 20.912 98.873 11.962 1.00 128.27 659 HIS H CA 1
ATOM 15708 C C . HIS H 3 99 ? 20.858 98.182 10.606 1.00 128.62 659 HIS H C 1
ATOM 15709 O O . HIS H 3 99 ? 21.267 97.034 10.504 1.00 128.82 659 HIS H O 1
ATOM 15716 N N . LEU H 3 100 ? 20.462 98.909 9.555 1.00 128.55 660 LEU H N 1
ATOM 15717 C CA . LEU H 3 100 ? 20.421 98.369 8.198 1.00 128.89 660 LEU H CA 1
ATOM 15718 C C . LEU H 3 100 ? 21.780 97.822 7.761 1.00 129.18 660 LEU H C 1
ATOM 15719 O O . LEU H 3 100 ? 21.848 96.692 7.297 1.00 129.39 660 LEU H O 1
ATOM 15724 N N . VAL H 3 101 ? 22.864 98.586 7.977 1.00 129.16 661 VAL H N 1
ATOM 15725 C CA . VAL H 3 101 ? 24.218 98.167 7.607 1.00 129.80 661 VAL H CA 1
ATOM 15726 C C . VAL H 3 101 ? 24.627 96.907 8.364 1.00 130.35 661 VAL H C 1
ATOM 15727 O O . VAL H 3 101 ? 25.192 95.991 7.768 1.00 130.59 661 VAL H O 1
ATOM 15731 N N . SER H 3 102 ? 24.261 96.824 9.648 1.00 130.45 662 SER H N 1
ATOM 15732 C CA . SER H 3 102 ? 24.550 95.657 10.466 1.00 131.03 662 SER H CA 1
ATOM 15733 C C . SER H 3 102 ? 23.848 94.419 9.900 1.00 131.53 662 SER H C 1
ATOM 15734 O O . SER H 3 102 ? 24.457 93.358 9.833 1.00 131.41 662 SER H O 1
ATOM 15737 N N . MET H 3 103 ? 22.605 94.569 9.424 1.00 132.00 663 MET H N 1
ATOM 15738 C CA . MET H 3 103 ? 21.864 93.467 8.809 1.00 133.08 663 MET H CA 1
ATOM 15739 C C . MET H 3 103 ? 22.582 92.971 7.553 1.00 134.58 663 MET H C 1
ATOM 15740 O O . MET H 3 103 ? 22.595 91.772 7.285 1.00 134.83 663 MET H O 1
ATOM 15745 N N . HIS H 3 104 ? 23.199 93.895 6.802 1.00 135.48 664 HIS H N 1
ATOM 15746 C CA . HIS H 3 104 ? 23.974 93.612 5.607 1.00 136.76 664 HIS H CA 1
ATOM 15747 C C . HIS H 3 104 ? 25.238 92.831 5.995 1.00 137.64 664 HIS H C 1
ATOM 15748 O O . HIS H 3 104 ? 25.520 91.800 5.386 1.00 137.72 664 HIS H O 1
ATOM 15755 N N . ASP H 3 105 ? 25.959 93.284 7.044 1.00 138.15 665 ASP H N 1
ATOM 15756 C CA . ASP H 3 105 ? 27.148 92.608 7.582 1.00 139.04 665 ASP H CA 1
ATOM 15757 C C . ASP H 3 105 ? 26.806 91.197 8.035 1.00 139.41 665 ASP H C 1
ATOM 15758 O O . ASP H 3 105 ? 27.613 90.289 7.874 1.00 139.65 665 ASP H O 1
ATOM 15763 N N . PHE H 3 106 ? 25.613 91.011 8.612 1.00 139.22 666 PHE H N 1
ATOM 15764 C CA . PHE H 3 106 ? 25.138 89.702 9.050 1.00 139.46 666 PHE H CA 1
ATOM 15765 C C . PHE H 3 106 ? 24.686 88.794 7.878 1.00 139.12 666 PHE H C 1
ATOM 15766 O O . PHE H 3 106 ? 24.287 87.656 8.120 1.00 139.14 666 PHE H O 1
ATOM 15774 N N . ASN H 3 107 ? 24.764 89.297 6.624 1.00 138.68 667 ASN H N 1
ATOM 15775 C CA . ASN H 3 107 ? 24.406 88.620 5.383 1.00 138.82 667 ASN H CA 1
ATOM 15776 C C . ASN H 3 107 ? 22.921 88.321 5.289 1.00 138.72 667 ASN H C 1
ATOM 15777 O O . ASN H 3 107 ? 22.528 87.286 4.750 1.00 138.85 667 ASN H O 1
ATOM 15782 N N . LEU H 3 108 ? 22.091 89.230 5.803 1.00 138.32 668 LEU H N 1
ATOM 15783 C CA . LEU H 3 108 ? 20.647 89.038 5.794 1.00 138.49 668 LEU H CA 1
ATOM 15784 C C . LEU H 3 108 ? 19.958 89.854 4.718 1.00 138.40 668 LEU H C 1
ATOM 15785 O O . LEU H 3 108 ? 18.914 89.433 4.226 1.00 138.44 668 LEU H O 1
ATOM 15790 N N . ILE H 3 109 ? 20.509 91.036 4.379 1.00 138.18 669 ILE H N 1
ATOM 15791 C CA . ILE H 3 109 ? 19.952 91.923 3.357 1.00 138.50 669 ILE H CA 1
ATOM 15792 C C . ILE H 3 109 ? 21.023 92.383 2.342 1.00 138.84 669 ILE H C 1
ATOM 15793 O O . ILE H 3 109 ? 22.223 92.287 2.605 1.00 138.84 669 ILE H O 1
ATOM 15798 N N . SER H 3 110 ? 20.572 92.888 1.185 1.00 139.01 670 SER H N 1
ATOM 15799 C CA . SER H 3 110 ? 21.426 93.373 0.110 1.00 139.76 670 SER H CA 1
ATOM 15800 C C . SER H 3 110 ? 21.548 94.911 0.131 1.00 140.25 670 SER H C 1
ATOM 15801 O O . SER H 3 110 ? 20.803 95.593 0.841 1.00 140.30 670 SER H O 1
ATOM 15804 N N . ILE H 3 111 ? 22.457 95.449 -0.698 1.00 140.39 671 ILE H N 1
ATOM 15805 C CA . ILE H 3 111 ? 22.647 96.884 -0.858 1.00 140.97 671 ILE H CA 1
ATOM 15806 C C . ILE H 3 111 ? 21.359 97.540 -1.425 1.00 141.45 671 ILE H C 1
ATOM 15807 O O . ILE H 3 111 ? 21.037 98.663 -1.047 1.00 141.70 671 ILE H O 1
ATOM 15812 N N . MET H 3 112 ? 20.594 96.808 -2.255 1.00 141.40 672 MET H N 1
ATOM 15813 C CA . MET H 3 112 ? 19.309 97.246 -2.801 1.00 141.93 672 MET H CA 1
ATOM 15814 C C . MET H 3 112 ? 18.303 97.463 -1.659 1.00 142.00 672 MET H C 1
ATOM 15815 O O . MET H 3 112 ? 17.545 98.431 -1.686 1.00 142.06 672 MET H O 1
ATOM 15820 N N . SER H 3 113 ? 18.306 96.567 -0.652 1.00 141.84 673 SER H N 1
ATOM 15821 C CA . SER H 3 113 ? 17.416 96.678 0.503 1.00 142.18 673 SER H CA 1
ATOM 15822 C C . SER H 3 113 ? 17.699 97.973 1.260 1.00 142.28 673 SER H C 1
ATOM 15823 O O . SER H 3 113 ? 16.771 98.719 1.547 1.00 142.27 673 SER H O 1
ATOM 15826 N N . ILE H 3 114 ? 18.976 98.273 1.537 1.00 142.23 674 ILE H N 1
ATOM 15827 C CA . ILE H 3 114 ? 19.340 99.497 2.247 1.00 142.72 674 ILE H CA 1
ATOM 15828 C C . ILE H 3 114 ? 18.896 100.734 1.476 1.00 142.86 674 ILE H C 1
ATOM 15829 O O . ILE H 3 114 ? 18.291 101.638 2.048 1.00 142.91 674 ILE H O 1
ATOM 15834 N N . ASP H 3 115 ? 19.140 100.739 0.164 1.00 142.74 675 ASP H N 1
ATOM 15835 C CA . ASP H 3 115 ? 18.758 101.853 -0.689 1.00 143.05 675 ASP H CA 1
ATOM 15836 C C . ASP H 3 115 ? 17.254 102.057 -0.720 1.00 143.12 675 ASP H C 1
ATOM 15837 O O . ASP H 3 115 ? 16.796 103.184 -0.588 1.00 143.22 675 ASP H O 1
ATOM 15842 N N . LYS H 3 116 ? 16.488 100.977 -0.891 1.00 142.99 676 LYS H N 1
ATOM 15843 C CA . LYS H 3 116 ? 15.031 101.010 -0.973 1.00 143.39 676 LYS H CA 1
ATOM 15844 C C . LYS H 3 116 ? 14.385 101.386 0.375 1.00 143.76 676 LYS H C 1
ATOM 15845 O O . LYS H 3 116 ? 13.353 102.056 0.383 1.00 144.01 676 LYS H O 1
ATOM 15851 N N . ALA H 3 117 ? 15.010 101.008 1.509 1.00 143.60 677 ALA H N 1
ATOM 15852 C CA . ALA H 3 117 ? 14.488 101.366 2.833 1.00 143.97 677 ALA H CA 1
ATOM 15853 C C . ALA H 3 117 ? 14.720 102.844 3.149 1.00 143.93 677 ALA H C 1
ATOM 15854 O O . ALA H 3 117 ? 13.826 103.512 3.678 1.00 144.04 677 ALA H O 1
ATOM 15856 N N . VAL H 3 118 ? 15.914 103.355 2.822 1.00 143.59 678 VAL H N 1
ATOM 15857 C CA . VAL H 3 118 ? 16.240 104.752 3.087 1.00 143.67 678 VAL H CA 1
ATOM 15858 C C . VAL H 3 118 ? 15.446 105.689 2.166 1.00 143.31 678 VAL H C 1
ATOM 15859 O O . VAL H 3 118 ? 15.020 106.754 2.608 1.00 143.25 678 VAL H O 1
ATOM 15863 N N . THR H 3 119 ? 15.144 105.241 0.937 1.00 142.96 679 THR H N 1
ATOM 15864 C CA . THR H 3 119 ? 14.328 105.984 -0.018 1.00 143.03 679 THR H CA 1
ATOM 15865 C C . THR H 3 119 ? 12.913 106.139 0.542 1.00 143.17 679 THR H C 1
ATOM 15866 O O . THR H 3 119 ? 12.360 107.240 0.536 1.00 143.37 679 THR H O 1
ATOM 15870 N N . LYS H 3 120 ? 12.355 105.049 1.075 1.00 142.85 680 LYS H N 1
ATOM 15871 C CA . LYS H 3 120 ? 11.015 105.081 1.637 1.00 142.98 680 LYS H CA 1
ATOM 15872 C C . LYS H 3 120 ? 10.943 105.856 2.944 1.00 142.89 680 LYS H C 1
ATOM 15873 O O . LYS H 3 120 ? 9.905 106.434 3.219 1.00 142.91 680 LYS H O 1
ATOM 15879 N N . LEU H 3 121 ? 12.038 105.930 3.716 1.00 142.69 681 LEU H N 1
ATOM 15880 C CA . LEU H 3 121 ? 12.044 106.706 4.959 1.00 143.01 681 LEU H CA 1
ATOM 15881 C C . LEU H 3 121 ? 12.028 108.207 4.673 1.00 142.98 681 LEU H C 1
ATOM 15882 O O . LEU H 3 121 ? 11.299 108.952 5.329 1.00 142.98 681 LEU H O 1
ATOM 15887 N N . ARG H 3 122 ? 12.807 108.645 3.683 1.00 142.72 682 ARG H N 1
ATOM 15888 C CA . ARG H 3 122 ? 12.894 110.061 3.354 1.00 142.91 682 ARG H CA 1
ATOM 15889 C C . ARG H 3 122 ? 11.692 110.597 2.588 1.00 143.58 682 ARG H C 1
ATOM 15890 O O . ARG H 3 122 ? 11.403 111.787 2.690 1.00 143.75 682 ARG H O 1
ATOM 15898 N N . GLU H 3 123 ? 10.991 109.745 1.830 1.00 143.79 683 GLU H N 1
ATOM 15899 C CA . GLU H 3 123 ? 9.828 110.191 1.059 1.00 144.48 683 GLU H CA 1
ATOM 15900 C C . GLU H 3 123 ? 8.627 110.518 1.943 1.00 144.89 683 GLU H C 1
ATOM 15901 O O . GLU H 3 123 ? 8.039 111.593 1.818 1.00 144.86 683 GLU H O 1
ATOM 15907 N N . MET H 3 124 ? 8.282 109.610 2.858 1.00 145.11 684 MET H N 1
ATOM 15908 C CA . MET H 3 124 ? 7.162 109.840 3.773 1.00 145.81 684 MET H CA 1
ATOM 15909 C C . MET H 3 124 ? 7.554 110.734 4.980 1.00 146.26 684 MET H C 1
ATOM 15910 O O . MET H 3 124 ? 6.763 110.888 5.908 1.00 146.38 684 MET H O 1
ATOM 15915 N N . GLN H 3 125 ? 8.757 111.354 4.927 1.00 146.27 685 GLN H N 1
ATOM 15916 C CA . GLN H 3 125 ? 9.315 112.313 5.883 1.00 146.60 685 GLN H CA 1
ATOM 15917 C C . GLN H 3 125 ? 8.856 113.717 5.439 1.00 146.68 685 GLN H C 1
ATOM 15918 O O . GLN H 3 125 ? 8.375 114.502 6.255 1.00 146.56 685 GLN H O 1
ATOM 15924 N N . GLN H 3 126 ? 8.977 114.009 4.130 1.00 146.67 686 GLN H N 1
ATOM 15925 C CA . GLN H 3 126 ? 8.505 115.257 3.535 1.00 147.18 686 GLN H CA 1
ATOM 15926 C C . GLN H 3 126 ? 6.962 115.327 3.509 1.00 147.58 686 GLN H C 1
ATOM 15927 O O . GLN H 3 126 ? 6.402 116.416 3.420 1.00 147.63 686 GLN H O 1
ATOM 15933 N N . LYS H 3 127 ? 6.284 114.168 3.593 1.00 147.75 687 LYS H N 1
ATOM 15934 C CA . LYS H 3 127 ? 4.832 114.050 3.685 1.00 148.37 687 LYS H CA 1
ATOM 15935 C C . LYS H 3 127 ? 4.354 114.647 5.032 1.00 148.88 687 LYS H C 1
ATOM 15936 O O . LYS H 3 127 ? 3.275 115.237 5.098 1.00 148.90 687 LYS H O 1
ATOM 15942 N N . LEU H 3 128 ? 5.171 114.504 6.094 1.00 149.16 688 LEU H N 1
ATOM 15943 C CA . LEU H 3 128 ? 4.892 115.033 7.429 1.00 149.99 688 LEU H CA 1
ATOM 15944 C C . LEU H 3 128 ? 4.970 116.560 7.425 1.00 150.16 688 LEU H C 1
ATOM 15945 O O . LEU H 3 128 ? 4.173 117.216 8.094 1.00 150.13 688 LEU H O 1
ATOM 15950 N N . GLU H 3 129 ? 5.934 117.118 6.677 1.00 150.24 689 GLU H N 1
ATOM 15951 C CA . GLU H 3 129 ? 6.136 118.559 6.538 1.00 150.90 689 GLU H CA 1
ATOM 15952 C C . GLU H 3 129 ? 4.906 119.225 5.893 1.00 151.24 689 GLU H C 1
ATOM 15953 O O . GLU H 3 129 ? 4.497 120.310 6.311 1.00 151.34 689 GLU H O 1
ATOM 15959 N N . LYS H 3 130 ? 4.317 118.571 4.878 1.00 151.20 690 LYS H N 1
ATOM 15960 C CA . LYS H 3 130 ? 3.129 119.088 4.197 1.00 151.54 690 LYS H CA 1
ATOM 15961 C C . LYS H 3 130 ? 1.872 118.884 5.055 1.00 151.85 690 LYS H C 1
ATOM 15962 O O . LYS H 3 130 ? 1.020 119.773 5.119 1.00 151.90 690 LYS H O 1
ATOM 15968 N N . GLY H 3 131 ? 1.786 117.715 5.696 1.00 151.82 691 GLY H N 1
ATOM 15969 C CA . GLY H 3 131 ? 0.674 117.292 6.542 1.00 152.19 691 GLY H CA 1
ATOM 15970 C C . GLY H 3 131 ? 0.094 118.339 7.473 1.00 152.26 691 GLY H C 1
ATOM 15971 O O . GLY H 3 131 ? -1.116 118.352 7.706 1.00 152.60 691 GLY H O 1
ATOM 15972 N N . GLU H 3 132 ? 0.940 119.225 8.016 1.00 151.73 692 GLU H N 1
ATOM 15973 C CA . GLU H 3 132 ? 0.470 120.269 8.922 1.00 151.75 692 GLU H CA 1
ATOM 15974 C C . GLU H 3 132 ? 0.792 121.666 8.390 1.00 151.33 692 GLU H C 1
ATOM 15975 O O . GLU H 3 132 ? 1.959 121.995 8.176 1.00 151.34 692 GLU H O 1
ATOM 15981 N N . SER H 3 133 ? -0.242 122.485 8.161 1.00 150.68 693 SER H N 1
ATOM 15982 C CA . SER H 3 133 ? -0.048 123.841 7.659 1.00 150.64 693 SER H CA 1
ATOM 15983 C C . SER H 3 133 ? -1.196 124.760 8.071 1.00 150.52 693 SER H C 1
ATOM 15984 O O . SER H 3 133 ? -2.342 124.326 8.148 1.00 150.37 693 SER H O 1
ATOM 15987 N N . THR I 4 1 ? 17.172 63.164 44.431 1.00 109.41 22 THR I N 1
ATOM 15988 C CA . THR I 4 1 ? 18.523 63.342 43.889 1.00 110.13 22 THR I CA 1
ATOM 15989 C C . THR I 4 1 ? 18.499 63.874 42.445 1.00 109.92 22 THR I C 1
ATOM 15990 O O . THR I 4 1 ? 19.256 64.791 42.113 1.00 109.93 22 THR I O 1
ATOM 15994 N N . LYS I 4 2 ? 17.655 63.268 41.587 1.00 109.35 23 LYS I N 1
ATOM 15995 C CA . LYS I 4 2 ? 17.473 63.675 40.192 1.00 109.12 23 LYS I CA 1
ATOM 15996 C C . LYS I 4 2 ? 15.980 63.759 39.896 1.00 108.65 23 LYS I C 1
ATOM 15997 O O . LYS I 4 2 ? 15.273 62.752 39.966 1.00 108.67 23 LYS I O 1
ATOM 16003 N N . ALA I 4 3 ? 15.513 64.982 39.597 1.00 108.02 24 ALA I N 1
ATOM 16004 C CA . ALA I 4 3 ? 14.127 65.375 39.352 1.00 107.83 24 ALA I CA 1
ATOM 16005 C C . ALA I 4 3 ? 13.355 64.493 38.378 1.00 107.51 24 ALA I C 1
ATOM 16006 O O . ALA I 4 3 ? 13.951 63.842 37.528 1.00 107.61 24 ALA I O 1
ATOM 16008 N N . ALA I 4 4 ? 12.025 64.469 38.505 1.00 107.10 25 ALA I N 1
ATOM 16009 C CA . ALA I 4 4 ? 11.182 63.691 37.611 1.00 107.41 25 ALA I CA 1
ATOM 16010 C C . ALA I 4 4 ? 10.881 64.511 36.344 1.00 107.89 25 ALA I C 1
ATOM 16011 O O . ALA I 4 4 ? 10.049 65.420 36.390 1.00 108.36 25 ALA I O 1
ATOM 16013 N N . ARG I 4 5 ? 11.556 64.198 35.217 1.00 107.49 26 ARG I N 1
ATOM 16014 C CA . ARG I 4 5 ? 11.347 64.903 33.945 1.00 107.40 26 ARG I CA 1
ATOM 16015 C C . ARG I 4 5 ? 10.613 64.036 32.920 1.00 108.27 26 ARG I C 1
ATOM 16016 O O . ARG I 4 5 ? 10.674 62.805 32.984 1.00 108.43 26 ARG I O 1
ATOM 16024 N N . MET I 4 6 ? 9.939 64.679 31.957 1.00 108.58 27 MET I N 1
ATOM 16025 C CA . MET I 4 6 ? 9.249 63.964 30.891 1.00 109.23 27 MET I CA 1
ATOM 16026 C C . MET I 4 6 ? 10.226 63.656 29.755 1.00 110.06 27 MET I C 1
ATOM 16027 O O . MET I 4 6 ? 11.242 64.344 29.608 1.00 109.98 27 MET I O 1
ATOM 16032 N N . SER I 4 7 ? 9.924 62.618 28.951 1.00 110.62 28 SER I N 1
ATOM 16033 C CA . SER I 4 7 ? 10.802 62.210 27.849 1.00 111.49 28 SER I CA 1
ATOM 16034 C C . SER I 4 7 ? 10.105 62.069 26.492 1.00 112.21 28 SER I C 1
ATOM 16035 O O . SER I 4 7 ? 8.945 61.654 26.412 1.00 112.15 28 SER I O 1
ATOM 16038 N N . ALA I 4 8 ? 10.849 62.381 25.420 1.00 112.70 29 ALA I N 1
ATOM 16039 C CA . ALA I 4 8 ? 10.387 62.217 24.044 1.00 113.58 29 ALA I CA 1
ATOM 16040 C C . ALA I 4 8 ? 10.922 60.861 23.573 1.00 114.23 29 ALA I C 1
ATOM 16041 O O . ALA I 4 8 ? 12.132 60.606 23.653 1.00 114.32 29 ALA I O 1
ATOM 16043 N N . PRO I 4 9 ? 10.029 59.957 23.127 1.00 114.23 30 PRO I N 1
ATOM 16044 C CA . PRO I 4 9 ? 10.489 58.616 22.718 1.00 114.09 30 PRO I CA 1
ATOM 16045 C C . PRO I 4 9 ? 11.617 58.615 21.680 1.00 113.93 30 PRO I C 1
ATOM 16046 O O . PRO I 4 9 ? 12.773 58.872 22.026 1.00 113.68 30 PRO I O 1
ATOM 16050 N N . THR J 5 1 ? 18.052 77.659 57.553 1.00 82.70 22 THR J N 1
ATOM 16051 C CA . THR J 5 1 ? 17.974 76.242 57.912 1.00 83.12 22 THR J CA 1
ATOM 16052 C C . THR J 5 1 ? 16.630 75.893 58.605 1.00 82.69 22 THR J C 1
ATOM 16053 O O . THR J 5 1 ? 16.163 74.749 58.518 1.00 82.89 22 THR J O 1
ATOM 16057 N N . LYS J 5 2 ? 15.994 76.892 59.258 1.00 81.77 23 LYS J N 1
ATOM 16058 C CA . LYS J 5 2 ? 14.739 76.710 59.991 1.00 81.01 23 LYS J CA 1
ATOM 16059 C C . LYS J 5 2 ? 13.477 77.129 59.197 1.00 79.30 23 LYS J C 1
ATOM 16060 O O . LYS J 5 2 ? 13.386 78.242 58.670 1.00 79.17 23 LYS J O 1
ATOM 16066 N N . ALA J 5 3 ? 12.502 76.220 59.136 1.00 77.74 24 ALA J N 1
ATOM 16067 C CA . ALA J 5 3 ? 11.235 76.455 58.451 1.00 76.82 24 ALA J CA 1
ATOM 16068 C C . ALA J 5 3 ? 10.280 77.243 59.349 1.00 75.00 24 ALA J C 1
ATOM 16069 O O . ALA J 5 3 ? 10.183 76.939 60.542 1.00 75.45 24 ALA J O 1
ATOM 16071 N N . ALA J 5 4 ? 9.563 78.236 58.787 1.00 72.46 25 ALA J N 1
ATOM 16072 C CA . ALA J 5 4 ? 8.612 78.995 59.582 1.00 70.33 25 ALA J CA 1
ATOM 16073 C C . ALA J 5 4 ? 7.332 78.199 59.736 1.00 68.33 25 ALA J C 1
ATOM 16074 O O . ALA J 5 4 ? 6.877 77.543 58.804 1.00 68.36 25 ALA J O 1
ATOM 16076 N N . ARG J 5 5 ? 6.783 78.212 60.929 1.00 66.82 26 ARG J N 1
ATOM 16077 C CA . ARG J 5 5 ? 5.573 77.479 61.242 1.00 66.21 26 ARG J CA 1
ATOM 16078 C C . ARG J 5 5 ? 4.383 78.399 61.185 1.00 65.26 26 ARG J C 1
ATOM 16079 O O . ARG J 5 5 ? 4.488 79.563 61.530 1.00 65.20 26 ARG J O 1
ATOM 16099 N N . SER J 5 7 ? 1.473 77.403 62.905 1.00 67.38 28 SER J N 1
ATOM 16100 C CA . SER J 5 7 ? 0.888 77.189 64.224 1.00 69.86 28 SER J CA 1
ATOM 16101 C C . SER J 5 7 ? 1.821 76.435 65.181 1.00 72.27 28 SER J C 1
ATOM 16102 O O . SER J 5 7 ? 2.825 75.863 64.758 1.00 72.17 28 SER J O 1
ATOM 16105 N N . ALA J 5 8 ? 1.478 76.441 66.480 1.00 74.18 29 ALA J N 1
ATOM 16106 C CA . ALA J 5 8 ? 2.229 75.770 67.534 1.00 76.47 29 ALA J CA 1
ATOM 16107 C C . ALA J 5 8 ? 2.269 74.248 67.319 1.00 78.81 29 ALA J C 1
ATOM 16108 O O . ALA J 5 8 ? 1.337 73.673 66.753 1.00 79.22 29 ALA J O 1
ATOM 16110 N N . PRO J 5 9 ? 3.341 73.578 67.772 1.00 80.31 30 PRO J N 1
ATOM 16111 C CA . PRO J 5 9 ? 3.455 72.121 67.540 1.00 81.47 30 PRO J CA 1
ATOM 16112 C C . PRO J 5 9 ? 2.406 71.202 68.208 1.00 82.67 30 PRO J C 1
ATOM 16113 O O . PRO J 5 9 ? 1.765 70.424 67.494 1.00 83.02 30 PRO J O 1
ATOM 16117 N N . ALA J 5 10 ? 2.228 71.291 69.550 1.00 82.95 31 ALA J N 1
ATOM 16118 C CA . ALA J 5 10 ? 1.314 70.466 70.359 1.00 83.75 31 ALA J CA 1
ATOM 16119 C C . ALA J 5 10 ? 1.604 68.959 70.264 1.00 84.07 31 ALA J C 1
ATOM 16120 O O . ALA J 5 10 ? 2.363 68.417 71.070 1.00 84.07 31 ALA J O 1
#

Radius of gyration: 48.69 Å; Cα contacts (8 Å, |Δi|>4): 4445; chains: 10; bounding box: 134×78×136 Å

Nearest PDB structures (foldseek):
  7msb-assembly1_A  TM=9.945E-01  e=1.805E-67  Homo sapiens
  6v3x-assembly1_A  TM=9.940E-01  e=1.225E-66  Homo sapiens
  5wuk-assembly1_A  TM=9.910E-01  e=1.359E-66  Homo sapiens
  7kxt-assembly2_B  TM=9.937E-01  e=5.499E-66  Homo sapiens
  3ijc-assembly1_A  TM=9.917E-01  e=5.949E-65  Homo sapiens